Protein AF-0000000072586130 (afdb_homodimer)

Organism: Burkholderia pseudomallei (strain K96243) (NCBI:txid272560)

pLDDT: mean 84.3, std 13.79, range [24.33, 98.62]

Structure (mmCIF, N/CA/C/O backbone):
data_AF-0000000072586130-model_v1
#
loop_
_entity.id
_entity.type
_entity.pdbx_description
1 polymer 'site-specific DNA-methyltransferase (adenine-specific)'
#
loop_
_atom_site.group_PDB
_atom_site.id
_atom_site.type_symbol
_atom_site.label_atom_id
_atom_site.label_alt_id
_atom_site.label_comp_id
_atom_site.label_asym_id
_atom_site.label_entity_id
_atom_site.label_seq_id
_atom_site.pdbx_PDB_ins_code
_atom_site.Cartn_x
_atom_site.Cartn_y
_atom_site.Cartn_z
_atom_site.occupancy
_atom_site.B_iso_or_equiv
_atom_site.auth_seq_id
_atom_site.auth_comp_id
_atom_site.auth_asym_id
_atom_site.auth_atom_id
_atom_site.pdbx_PDB_model_num
ATOM 1 N N . MET A 1 1 ? 37.062 -31.5 -5.262 1 24.72 1 MET A N 1
ATOM 2 C CA . MET A 1 1 ? 35.719 -32.031 -5.484 1 24.72 1 MET A CA 1
ATOM 3 C C . MET A 1 1 ? 34.812 -30.969 -6.062 1 24.72 1 MET A C 1
ATOM 5 O O . MET A 1 1 ? 33.781 -31.281 -6.645 1 24.72 1 MET A O 1
ATOM 9 N N . SER A 1 2 ? 35.156 -29.594 -5.68 1 31.3 2 SER A N 1
ATOM 10 C CA . SER A 1 2 ? 34.312 -28.438 -5.98 1 31.3 2 SER A CA 1
ATOM 11 C C . SER A 1 2 ? 34.344 -28.094 -7.461 1 31.3 2 SER A C 1
ATOM 13 O O . SER A 1 2 ? 33.344 -27.719 -8.055 1 31.3 2 SER A O 1
ATOM 15 N N . LYS A 1 3 ? 35.562 -28.266 -8.141 1 40.94 3 LYS A N 1
ATOM 16 C CA . LYS A 1 3 ? 35.844 -28.047 -9.562 1 40.94 3 LYS A CA 1
ATOM 17 C C . LYS A 1 3 ? 35.062 -29.016 -10.43 1 40.94 3 LYS A C 1
ATOM 19 O O . LYS A 1 3 ? 34.625 -28.656 -11.523 1 40.94 3 LYS A O 1
ATOM 24 N N . SER A 1 4 ? 34.844 -30.047 -9.992 1 40.94 4 SER A N 1
ATOM 25 C CA . SER A 1 4 ? 34.219 -31.172 -10.68 1 40.94 4 SER A CA 1
ATOM 26 C C . SER A 1 4 ? 32.719 -31.016 -10.727 1 40.94 4 SER A C 1
ATOM 28 O O . SER A 1 4 ? 32.062 -31.469 -11.672 1 40.94 4 SER A O 1
ATOM 30 N N . ALA A 1 5 ? 32.094 -30.359 -9.766 1 45.81 5 ALA A N 1
ATOM 31 C CA . ALA A 1 5 ? 30.625 -30.234 -9.656 1 45.81 5 ALA A CA 1
ATOM 32 C C . ALA A 1 5 ? 30.078 -29.281 -10.703 1 45.81 5 ALA A C 1
ATOM 34 O O . ALA A 1 5 ? 29.016 -29.516 -11.266 1 45.81 5 ALA A O 1
ATOM 35 N N . ASN A 1 6 ? 30.906 -28.188 -11.086 1 54.03 6 ASN A N 1
ATOM 36 C CA . ASN A 1 6 ? 30.469 -27.141 -12.008 1 54.03 6 ASN A CA 1
ATOM 37 C C . ASN A 1 6 ? 30.453 -27.625 -13.453 1 54.03 6 ASN A C 1
ATOM 39 O O . ASN A 1 6 ? 29.531 -27.312 -14.211 1 54.03 6 ASN A O 1
ATOM 43 N N . GLU A 1 7 ? 31.422 -28.344 -13.727 1 64.69 7 GLU A N 1
ATOM 44 C CA . GLU A 1 7 ? 31.469 -28.938 -15.055 1 64.69 7 GLU A CA 1
ATOM 45 C C . GLU A 1 7 ? 30.359 -29.969 -15.242 1 64.69 7 GLU A C 1
ATOM 47 O O . GLU A 1 7 ? 29.781 -30.078 -16.328 1 64.69 7 GLU A O 1
ATOM 52 N N . THR A 1 8 ? 30.016 -30.469 -14.078 1 61.84 8 THR A N 1
ATOM 53 C CA . THR A 1 8 ? 28.938 -31.453 -14.102 1 61.84 8 THR A CA 1
ATOM 54 C C . THR A 1 8 ? 27.594 -30.781 -14.359 1 61.84 8 THR A C 1
ATOM 56 O O . THR A 1 8 ? 26.766 -31.328 -15.086 1 61.84 8 THR A O 1
ATOM 59 N N . GLU A 1 9 ? 27.5 -29.609 -13.859 1 64.12 9 GLU A N 1
ATOM 60 C CA . GLU A 1 9 ? 26.266 -28.875 -14.094 1 64.12 9 GLU A CA 1
ATOM 61 C C . GLU A 1 9 ? 26.109 -28.5 -15.57 1 64.12 9 GLU A C 1
ATOM 63 O O . GLU A 1 9 ? 25.016 -28.594 -16.141 1 64.12 9 GLU A O 1
ATOM 68 N N . THR A 1 10 ? 27.266 -28.078 -16.078 1 71.88 10 THR A N 1
ATOM 69 C CA . THR A 1 10 ? 27.25 -27.781 -17.5 1 71.88 10 THR A CA 1
ATOM 70 C C . THR A 1 10 ? 26.844 -29.016 -18.297 1 71.88 10 THR A C 1
ATOM 72 O O . THR A 1 10 ? 26.031 -28.922 -19.234 1 71.88 10 THR A O 1
ATOM 75 N N . VAL A 1 11 ? 27.344 -30.094 -17.859 1 71.38 11 VAL A N 1
ATOM 76 C CA . VAL A 1 11 ? 27.078 -31.344 -18.562 1 71.38 11 VAL A CA 1
ATOM 77 C C . VAL A 1 11 ? 25.594 -31.688 -18.453 1 71.38 11 VAL A C 1
ATOM 79 O O . VAL A 1 11 ? 24.906 -31.906 -19.453 1 71.38 11 VAL A O 1
ATOM 82 N N . ILE A 1 12 ? 25.109 -31.578 -17.266 1 62.66 12 ILE A N 1
ATOM 83 C CA . ILE A 1 12 ? 23.766 -32.062 -17 1 62.66 12 ILE A CA 1
ATOM 84 C C . ILE A 1 12 ? 22.734 -31.062 -17.516 1 62.66 12 ILE A C 1
ATOM 86 O O . ILE A 1 12 ? 21.766 -31.453 -18.188 1 62.66 12 ILE A O 1
ATOM 90 N N . LYS A 1 13 ? 23.031 -29.875 -17.312 1 64.44 13 LYS A N 1
ATOM 91 C CA . LYS A 1 13 ? 21.984 -28.891 -17.531 1 64.44 13 LYS A CA 1
ATOM 92 C C . LYS A 1 13 ? 22.047 -28.328 -18.953 1 64.44 13 LYS A C 1
ATOM 94 O O . LYS A 1 13 ? 21.031 -27.891 -19.484 1 64.44 13 LYS A O 1
ATOM 99 N N . ARG A 1 14 ? 23.203 -28.391 -19.516 1 73.31 14 ARG A N 1
ATOM 100 C CA . ARG A 1 14 ? 23.344 -27.672 -20.766 1 73.31 14 ARG A CA 1
ATOM 101 C C . ARG A 1 14 ? 23.688 -28.625 -21.906 1 73.31 14 ARG A C 1
ATOM 103 O O . ARG A 1 14 ? 23.125 -28.531 -23 1 73.31 14 ARG A O 1
ATOM 110 N N . ILE A 1 15 ? 24.484 -29.547 -21.656 1 76.19 15 ILE A N 1
ATOM 111 C CA . ILE A 1 15 ? 25.031 -30.359 -22.75 1 76.19 15 ILE A CA 1
ATOM 112 C C . ILE A 1 15 ? 24.109 -31.547 -23.016 1 76.19 15 ILE A C 1
ATOM 114 O O . ILE A 1 15 ? 23.75 -31.828 -24.156 1 76.19 15 ILE A O 1
ATOM 118 N N . LEU A 1 16 ? 23.656 -32.156 -21.969 1 75.94 16 LEU A N 1
ATOM 119 C CA . LEU A 1 16 ? 22.891 -33.375 -22.125 1 75.94 16 LEU A CA 1
ATOM 120 C C . LEU A 1 16 ? 21.578 -33.094 -22.844 1 75.94 16 LEU A C 1
ATOM 122 O O . LEU A 1 16 ? 21.219 -33.812 -23.781 1 75.94 16 LEU A O 1
ATOM 126 N N . PRO A 1 17 ? 20.891 -32.031 -22.453 1 69.69 17 PRO A N 1
ATOM 127 C CA . PRO A 1 17 ? 19.656 -31.766 -23.188 1 69.69 17 PRO A CA 1
ATOM 128 C C . PRO A 1 17 ? 19.891 -31.562 -24.688 1 69.69 17 PRO A C 1
ATOM 130 O O . PRO A 1 17 ? 19.094 -32 -25.516 1 69.69 17 PRO A O 1
ATOM 133 N N . TYR A 1 18 ? 20.953 -30.969 -24.984 1 77.12 18 TYR A N 1
ATOM 134 C CA . TYR A 1 18 ? 21.281 -30.75 -26.391 1 77.12 18 TYR A CA 1
ATOM 135 C C . TYR A 1 18 ? 21.594 -32.062 -27.094 1 77.12 18 TYR A C 1
ATOM 137 O O . TYR A 1 18 ? 21.109 -32.312 -28.203 1 77.12 18 TYR A O 1
ATOM 145 N N . LEU A 1 19 ? 22.328 -32.938 -26.422 1 80.06 19 LEU A N 1
ATOM 146 C CA . LEU A 1 19 ? 22.672 -34.219 -27.016 1 80.06 19 LEU A CA 1
ATOM 147 C C . LEU A 1 19 ? 21.438 -35.094 -27.203 1 80.06 19 LEU A C 1
ATOM 149 O O . LEU A 1 19 ? 21.312 -35.781 -28.203 1 80.06 19 LEU A O 1
ATOM 153 N N . GLN A 1 20 ? 20.578 -34.969 -26.312 1 73.31 20 GLN A N 1
ATOM 154 C CA . GLN A 1 20 ? 19.344 -35.719 -26.438 1 73.31 20 GLN A CA 1
ATOM 155 C C . GLN A 1 20 ? 18.531 -35.25 -27.641 1 73.31 20 GLN A C 1
ATOM 157 O O . GLN A 1 20 ? 17.984 -36.062 -28.391 1 73.31 20 GLN A O 1
ATOM 162 N N . ARG A 1 21 ? 18.594 -34.031 -27.797 1 73.56 21 ARG A N 1
ATOM 163 C CA . ARG A 1 21 ? 17.891 -33.5 -28.938 1 73.56 21 ARG A CA 1
ATOM 164 C C . ARG A 1 21 ? 18.531 -33.938 -30.25 1 73.56 21 ARG A C 1
ATOM 166 O O . ARG A 1 21 ? 17.844 -34.062 -31.266 1 73.56 21 ARG A O 1
ATOM 173 N N . ARG A 1 22 ? 19.797 -34.188 -30.125 1 77.31 22 ARG A N 1
ATOM 174 C CA . ARG A 1 22 ? 20.531 -34.656 -31.312 1 77.31 22 ARG A CA 1
ATOM 175 C C . ARG A 1 22 ? 20.422 -36.156 -31.484 1 77.31 22 ARG A C 1
ATOM 177 O O . ARG A 1 22 ? 21.141 -36.75 -32.312 1 77.31 22 ARG A O 1
ATOM 184 N N . GLY A 1 23 ? 19.625 -36.75 -30.609 1 74.94 23 GLY A N 1
ATOM 185 C CA . GLY A 1 23 ? 19.281 -38.156 -30.812 1 74.94 23 GLY A CA 1
ATOM 186 C C . GLY A 1 23 ? 20.109 -39.094 -29.953 1 74.94 23 GLY A C 1
ATOM 187 O O . GLY A 1 23 ? 19.969 -40.312 -30.062 1 74.94 23 GLY A O 1
ATOM 188 N N . TYR A 1 24 ? 20.969 -38.562 -29.109 1 81.62 24 TYR A N 1
ATOM 189 C CA . TYR A 1 24 ? 21.812 -39.438 -28.281 1 81.62 24 TYR A CA 1
ATOM 190 C C . TYR A 1 24 ? 21.062 -39.906 -27.047 1 81.62 24 TYR A C 1
ATOM 192 O O . TYR A 1 24 ? 20.312 -39.125 -26.438 1 81.62 24 TYR A O 1
ATOM 200 N N . GLU A 1 25 ? 21.141 -41.125 -26.812 1 79 25 GLU A N 1
ATOM 201 C CA . GLU A 1 25 ? 20.609 -41.656 -25.562 1 79 25 GLU A CA 1
ATOM 202 C C . GLU A 1 25 ? 21.656 -41.625 -24.453 1 79 25 GLU A C 1
ATOM 204 O O . GLU A 1 25 ? 22.75 -42.156 -24.609 1 79 25 GLU A O 1
ATOM 209 N N . ILE A 1 26 ? 21.344 -41.094 -23.359 1 78.75 26 ILE A N 1
ATOM 210 C CA . ILE A 1 26 ? 22.266 -40.844 -22.25 1 78.75 26 ILE A CA 1
ATOM 211 C C . ILE A 1 26 ? 22.797 -42.188 -21.734 1 78.75 26 ILE A C 1
ATOM 213 O O . ILE A 1 26 ? 24 -42.344 -21.516 1 78.75 26 ILE A O 1
ATOM 217 N N . GLU A 1 27 ? 21.891 -43.188 -21.656 1 74.62 27 GLU A N 1
ATOM 218 C CA . GLU A 1 27 ? 22.25 -44.438 -21.031 1 74.62 27 GLU A CA 1
ATOM 219 C C . GLU A 1 27 ? 23.109 -45.312 -21.938 1 74.62 27 GLU A C 1
ATOM 221 O O . GLU A 1 27 ? 24.031 -45.969 -21.484 1 74.62 27 GLU A O 1
ATOM 226 N N . THR A 1 28 ? 22.891 -45.188 -23.234 1 79 28 THR A N 1
ATOM 227 C CA . THR A 1 28 ? 23.531 -46.156 -24.141 1 79 28 THR A CA 1
ATOM 228 C C . THR A 1 28 ? 24.656 -45.5 -24.922 1 79 28 THR A C 1
ATOM 230 O O . THR A 1 28 ? 25.641 -46.188 -25.281 1 79 28 THR A O 1
ATOM 233 N N . ASP A 1 29 ? 24.578 -44.219 -25.078 1 85.25 29 ASP A N 1
ATOM 234 C CA . ASP A 1 29 ? 25.516 -43.625 -26.031 1 85.25 29 ASP A CA 1
ATOM 235 C C . ASP A 1 29 ? 26.594 -42.844 -25.297 1 85.25 29 ASP A C 1
ATOM 237 O O . ASP A 1 29 ? 27.656 -42.562 -25.875 1 85.25 29 ASP A O 1
ATOM 241 N N . LEU A 1 30 ? 26.375 -42.438 -24.062 1 85.75 30 LEU A N 1
ATOM 242 C CA . LEU A 1 30 ? 27.266 -41.469 -23.391 1 85.75 30 LEU A CA 1
ATOM 243 C C . LEU A 1 30 ? 27.906 -42.125 -22.172 1 85.75 30 LEU A C 1
ATOM 245 O O . LEU A 1 30 ? 27.25 -42.844 -21.406 1 85.75 30 LEU A O 1
ATOM 249 N N . HIS A 1 31 ? 29.188 -41.969 -22.062 1 80.75 31 HIS A N 1
ATOM 250 C CA . HIS A 1 31 ? 29.953 -42.406 -20.906 1 80.75 31 HIS A CA 1
ATOM 251 C C . HIS A 1 31 ? 30.578 -41.219 -20.172 1 80.75 31 HIS A C 1
ATOM 253 O O . HIS A 1 31 ? 31.281 -40.406 -20.797 1 80.75 31 HIS A O 1
ATOM 259 N N . PHE A 1 32 ? 30.297 -41.125 -18.922 1 82.38 32 PHE A N 1
ATOM 260 C CA . PHE A 1 32 ? 30.688 -39.938 -18.156 1 82.38 32 PHE A CA 1
ATOM 261 C C . PHE A 1 32 ? 31.938 -40.188 -17.344 1 82.38 32 PHE A C 1
ATOM 263 O O . PHE A 1 32 ? 32.156 -41.312 -16.859 1 82.38 32 PHE A O 1
ATOM 270 N N . GLU A 1 33 ? 32.75 -39.125 -17.266 1 78.75 33 GLU A N 1
ATOM 271 C CA . GLU A 1 33 ? 33.938 -39.125 -16.422 1 78.75 33 GLU A CA 1
ATOM 272 C C . GLU A 1 33 ? 34.781 -40.375 -16.625 1 78.75 33 GLU A C 1
ATOM 274 O O . GLU A 1 33 ? 35.125 -41.062 -15.656 1 78.75 33 GLU A O 1
ATOM 279 N N . THR A 1 34 ? 35.031 -40.656 -17.844 1 75.12 34 THR A N 1
ATOM 280 C CA . THR A 1 34 ? 35.812 -41.844 -18.188 1 75.12 34 THR A CA 1
ATOM 281 C C . THR A 1 34 ? 37.312 -41.562 -18.078 1 75.12 34 THR A C 1
ATOM 283 O O . THR A 1 34 ? 37.781 -40.5 -18.562 1 75.12 34 THR A O 1
ATOM 286 N N . ALA A 1 35 ? 38 -42.375 -17.328 1 72.31 35 ALA A N 1
ATOM 287 C CA . ALA A 1 35 ? 39.406 -42.219 -17.062 1 72.31 35 ALA A CA 1
ATOM 288 C C . ALA A 1 35 ? 40.219 -42.219 -18.359 1 72.31 35 ALA A C 1
ATOM 290 O O . ALA A 1 35 ? 39.938 -43.031 -19.25 1 72.31 35 ALA A O 1
ATOM 291 N N . ALA A 1 36 ? 41.031 -41.219 -18.609 1 73.94 36 ALA A N 1
ATOM 292 C CA . ALA A 1 36 ? 41.906 -41.156 -19.75 1 73.94 36 ALA A CA 1
ATOM 293 C C . ALA A 1 36 ? 43.375 -41.062 -19.312 1 73.94 36 ALA A C 1
ATOM 295 O O . ALA A 1 36 ? 43.75 -40.125 -18.578 1 73.94 36 ALA A O 1
ATOM 296 N N . SER A 1 37 ? 44.188 -42.062 -19.422 1 67.81 37 SER A N 1
ATOM 297 C CA . SER A 1 37 ? 45.625 -42.031 -19.141 1 67.81 37 SER A CA 1
ATOM 298 C C . SER A 1 37 ? 46.406 -41.344 -20.25 1 67.81 37 SER A C 1
ATOM 300 O O . SER A 1 37 ? 46.344 -41.781 -21.406 1 67.81 37 SER A O 1
ATOM 302 N N . THR A 1 38 ? 46.844 -40.062 -20.062 1 63.06 38 THR A N 1
ATOM 303 C CA . THR A 1 38 ? 47.594 -39.312 -21.078 1 63.06 38 THR A CA 1
ATOM 304 C C . THR A 1 38 ? 49.094 -39.438 -20.828 1 63.06 38 THR A C 1
ATOM 306 O O . THR A 1 38 ? 49.531 -39.469 -19.688 1 63.06 38 THR A O 1
ATOM 309 N N . PRO A 1 39 ? 49.969 -39.688 -21.812 1 56.59 39 PRO A N 1
ATOM 310 C CA . PRO A 1 39 ? 51.406 -39.75 -21.625 1 56.59 39 PRO A CA 1
ATOM 311 C C . PRO A 1 39 ? 51.969 -38.469 -21 1 56.59 39 PRO A C 1
ATOM 313 O O . PRO A 1 39 ? 53.031 -38.5 -20.359 1 56.59 39 PRO A O 1
ATOM 316 N N . GLU A 1 40 ? 51.438 -37.312 -21.156 1 53.66 40 GLU A N 1
ATOM 317 C CA . GLU A 1 40 ? 52.062 -36.062 -20.734 1 53.66 40 GLU A CA 1
ATOM 318 C C . GLU A 1 40 ? 51.844 -35.812 -19.25 1 53.66 40 GLU A C 1
ATOM 320 O O . GLU A 1 40 ? 52.531 -35 -18.625 1 53.66 40 GLU A O 1
ATOM 325 N N . ARG A 1 41 ? 50.719 -36.375 -18.844 1 53.22 41 ARG A N 1
ATOM 326 C CA . ARG A 1 41 ? 50.438 -36.125 -17.438 1 53.22 41 ARG A CA 1
ATOM 327 C C . ARG A 1 41 ? 50.469 -37.438 -16.625 1 53.22 41 ARG A C 1
ATOM 329 O O . ARG A 1 41 ? 49.938 -38.438 -17.062 1 53.22 41 ARG A O 1
ATOM 336 N N . TYR A 1 42 ? 51.406 -37.625 -15.625 1 50.94 42 TYR A N 1
ATOM 337 C CA . TYR A 1 42 ? 51.531 -38.75 -14.711 1 50.94 42 TYR A CA 1
ATOM 338 C C . TYR A 1 42 ? 50.188 -39.062 -14.039 1 50.94 42 TYR A C 1
ATOM 340 O O . TYR A 1 42 ? 50.031 -40.094 -13.398 1 50.94 42 TYR A O 1
ATOM 348 N N . GLU A 1 43 ? 49.25 -38.156 -13.992 1 52.19 43 GLU A N 1
ATOM 349 C CA . GLU A 1 43 ? 47.969 -38.406 -13.305 1 52.19 43 GLU A CA 1
ATOM 350 C C . GLU A 1 43 ? 46.844 -38.594 -14.297 1 52.19 43 GLU A C 1
ATOM 352 O O . GLU A 1 43 ? 46.75 -37.875 -15.297 1 52.19 43 GLU A O 1
ATOM 357 N N . ALA A 1 44 ? 46.094 -39.594 -14.25 1 57.53 44 ALA A N 1
ATOM 358 C CA . ALA A 1 44 ? 44.938 -39.969 -15.078 1 57.53 44 ALA A CA 1
ATOM 359 C C . ALA A 1 44 ? 43.906 -38.844 -15.125 1 57.53 44 ALA A C 1
ATOM 361 O O . ALA A 1 44 ? 43.5 -38.312 -14.086 1 57.53 44 ALA A O 1
ATOM 362 N N . GLY A 1 45 ? 43.75 -38.219 -16.297 1 69 45 GLY A N 1
ATOM 363 C CA . GLY A 1 45 ? 42.656 -37.281 -16.406 1 69 45 GLY A CA 1
ATOM 364 C C . GLY A 1 45 ? 41.312 -37.938 -16.719 1 69 45 GLY A C 1
ATOM 365 O O . GLY A 1 45 ? 41.25 -39.156 -16.953 1 69 45 GLY A O 1
ATOM 366 N N . PHE A 1 46 ? 40.156 -37.281 -16.406 1 77.31 46 PHE A N 1
ATOM 367 C CA . PHE A 1 46 ? 38.844 -37.781 -16.672 1 77.31 46 PHE A CA 1
ATOM 368 C C . PHE A 1 46 ? 38.125 -37 -17.75 1 77.31 46 PHE A C 1
ATOM 370 O O . PHE A 1 46 ? 38.062 -35.75 -17.688 1 77.31 46 PHE A O 1
ATOM 377 N N . VAL A 1 47 ? 37.812 -37.781 -18.859 1 82.5 47 VAL A N 1
ATOM 378 C CA . VAL A 1 47 ? 37 -37.156 -19.922 1 82.5 47 VAL A CA 1
ATOM 379 C C . VAL A 1 47 ? 35.594 -36.906 -19.406 1 82.5 47 VAL A C 1
ATOM 381 O O . VAL A 1 47 ? 34.938 -37.812 -18.844 1 82.5 47 VAL A O 1
ATOM 384 N N . ASP A 1 48 ? 35.062 -35.719 -19.641 1 86.12 48 ASP A N 1
ATOM 385 C CA . ASP A 1 48 ? 33.75 -35.375 -19.109 1 86.12 48 ASP A CA 1
ATOM 386 C C . ASP A 1 48 ? 32.656 -36.219 -19.75 1 86.12 48 ASP A C 1
ATOM 388 O O . ASP A 1 48 ? 31.797 -36.781 -19.047 1 86.12 48 ASP A O 1
ATOM 392 N N . ILE A 1 49 ? 32.594 -36.25 -21.094 1 88.62 49 ILE A N 1
ATOM 393 C CA . ILE A 1 49 ? 31.641 -37.094 -21.812 1 88.62 49 ILE A CA 1
ATOM 394 C C . ILE A 1 49 ? 32.375 -37.812 -22.953 1 88.62 49 ILE A C 1
ATOM 396 O O . ILE A 1 49 ? 32.969 -37.188 -23.828 1 88.62 49 ILE A O 1
ATOM 400 N N . LEU A 1 50 ? 32.406 -39.125 -22.891 1 87.69 50 LEU A N 1
ATOM 401 C CA . LEU A 1 50 ? 32.844 -39.938 -24.016 1 87.69 50 LEU A CA 1
ATOM 402 C C . LEU A 1 50 ? 31.641 -40.469 -24.781 1 87.69 50 LEU A C 1
ATOM 404 O O . LEU A 1 50 ? 30.781 -41.156 -24.219 1 87.69 50 LEU A O 1
ATOM 408 N N . VAL A 1 51 ? 31.5 -40.031 -26.016 1 90.56 51 VAL A N 1
ATOM 409 C CA . VAL A 1 51 ? 30.375 -40.438 -26.844 1 90.56 51 VAL A CA 1
ATOM 410 C C . VAL A 1 51 ? 30.734 -41.719 -27.594 1 90.56 51 VAL A C 1
ATOM 412 O O . VAL A 1 51 ? 31.547 -41.688 -28.516 1 90.56 51 VAL A O 1
ATOM 415 N N . TRP A 1 52 ? 30.094 -42.844 -27.172 1 86.06 52 TRP A N 1
ATOM 416 C CA . TRP A 1 52 ? 30.359 -44.156 -27.688 1 86.06 52 TRP A CA 1
ATOM 417 C C . TRP A 1 52 ? 29.062 -44.906 -27.953 1 86.06 52 TRP A C 1
ATOM 419 O O . TRP A 1 52 ? 28.656 -45.781 -27.156 1 86.06 52 TRP A O 1
ATOM 429 N N . PRO A 1 53 ? 28.375 -44.531 -29.094 1 80.31 53 PRO A N 1
ATOM 430 C CA . PRO A 1 53 ? 27.062 -45.156 -29.375 1 80.31 53 PRO A CA 1
ATOM 431 C C . PRO A 1 53 ? 27.172 -46.656 -29.641 1 80.31 53 PRO A C 1
ATOM 433 O O . PRO A 1 53 ? 28.078 -47.094 -30.344 1 80.31 53 PRO A O 1
ATOM 436 N N . ASN A 1 54 ? 26.422 -47.5 -28.891 1 67.94 54 ASN A N 1
ATOM 437 C CA . ASN A 1 54 ? 26.375 -48.938 -29.109 1 67.94 54 ASN A CA 1
ATOM 438 C C . ASN A 1 54 ? 25.188 -49.344 -29.984 1 67.94 54 ASN A C 1
ATOM 440 O O . ASN A 1 54 ? 24.234 -49.938 -29.516 1 67.94 54 ASN A O 1
ATOM 444 N N . ASP A 1 55 ? 25.031 -48.812 -31.172 1 60.84 55 ASP A N 1
ATOM 445 C CA . ASP A 1 55 ? 23.938 -49.156 -32.062 1 60.84 55 ASP A CA 1
ATOM 446 C C . ASP A 1 55 ? 24.438 -49.469 -33.469 1 60.84 55 ASP A C 1
ATOM 448 O O . ASP A 1 55 ? 25.656 -49.5 -33.719 1 60.84 55 ASP A O 1
ATOM 452 N N . LYS A 1 56 ? 23.469 -49.875 -34.281 1 54.78 56 LYS A N 1
ATOM 453 C CA . LYS A 1 56 ? 23.797 -50.375 -35.625 1 54.78 56 LYS A CA 1
ATOM 454 C C . LYS A 1 56 ? 24.406 -49.25 -36.469 1 54.78 56 LYS A C 1
ATOM 456 O O . LYS A 1 56 ? 24.969 -49.531 -37.531 1 54.78 56 LYS A O 1
ATOM 461 N N . THR A 1 57 ? 24.188 -48.062 -36.031 1 52.12 57 THR A N 1
ATOM 462 C CA . THR A 1 57 ? 24.625 -46.938 -36.812 1 52.12 57 THR A CA 1
ATOM 463 C C . THR A 1 57 ? 26.109 -46.656 -36.625 1 52.12 57 THR A C 1
ATOM 465 O O . THR A 1 57 ? 26.719 -45.938 -37.406 1 52.12 57 THR A O 1
ATOM 468 N N . TYR A 1 58 ? 26.656 -47.156 -35.594 1 53.91 58 TYR A N 1
ATOM 469 C CA . TYR A 1 58 ? 28.062 -46.906 -35.281 1 53.91 58 TYR A CA 1
ATOM 470 C C . TYR A 1 58 ? 28.812 -48.25 -35.156 1 53.91 58 TYR A C 1
ATOM 472 O O . TYR A 1 58 ? 28.25 -49.25 -34.688 1 53.91 58 TYR A O 1
ATOM 480 N N . PRO A 1 59 ? 29.984 -48.375 -35.938 1 54.69 59 PRO A N 1
ATOM 481 C CA . PRO A 1 59 ? 30.766 -49.625 -35.844 1 54.69 59 PRO A CA 1
ATOM 482 C C . PRO A 1 59 ? 31.109 -49.969 -34.375 1 54.69 59 PRO A C 1
ATOM 484 O O . PRO A 1 59 ? 31.469 -49.062 -33.594 1 54.69 59 PRO A O 1
ATOM 487 N N . LYS A 1 60 ? 31.016 -51.094 -33.938 1 59.34 60 LYS A N 1
ATOM 488 C CA . LYS A 1 60 ? 31.297 -51.719 -32.656 1 59.34 60 LYS A CA 1
ATOM 489 C C . LYS A 1 60 ? 32.781 -51.656 -32.312 1 59.34 60 LYS A C 1
ATOM 491 O O . LYS A 1 60 ? 33.625 -51.75 -33.188 1 59.34 60 LYS A O 1
ATOM 496 N N . GLY A 1 61 ? 33.375 -50.938 -31.047 1 65.5 61 GLY A N 1
ATOM 497 C CA . GLY A 1 61 ? 34.688 -51.156 -30.453 1 65.5 61 GLY A CA 1
ATOM 498 C C . GLY A 1 61 ? 35.375 -49.875 -30.078 1 65.5 61 GLY A C 1
ATOM 499 O O . GLY A 1 61 ? 36.281 -49.875 -29.25 1 65.5 61 GLY A O 1
ATOM 500 N N . LYS A 1 62 ? 35.125 -48.656 -30.938 1 76.38 62 LYS A N 1
ATOM 501 C CA . LYS A 1 62 ? 35.844 -47.438 -30.578 1 76.38 62 LYS A CA 1
ATOM 502 C C . LYS A 1 62 ? 34.875 -46.312 -30.297 1 76.38 62 LYS A C 1
ATOM 504 O O . LYS A 1 62 ? 33.812 -46.25 -30.875 1 76.38 62 LYS A O 1
ATOM 509 N N . PRO A 1 63 ? 35.25 -45.312 -29.453 1 88 63 PRO A N 1
ATOM 510 C CA . PRO A 1 63 ? 34.406 -44.156 -29.219 1 88 63 PRO A CA 1
ATOM 511 C C . PRO A 1 63 ? 34.375 -43.188 -30.406 1 88 63 PRO A C 1
ATOM 513 O O . PRO A 1 63 ? 35.312 -43.125 -31.188 1 88 63 PRO A O 1
ATOM 516 N N . ALA A 1 64 ? 33.25 -42.5 -30.609 1 89.62 64 ALA A N 1
ATOM 517 C CA . ALA A 1 64 ? 33.062 -41.594 -31.734 1 89.62 64 ALA A CA 1
ATOM 518 C C . ALA A 1 64 ? 33.812 -40.281 -31.5 1 89.62 64 ALA A C 1
ATOM 520 O O . ALA A 1 64 ? 34.562 -39.812 -32.344 1 89.62 64 ALA A O 1
ATOM 521 N N . PHE A 1 65 ? 33.562 -39.656 -30.484 1 91.62 65 PHE A N 1
ATOM 522 C CA . PHE A 1 65 ? 34.219 -38.406 -30.094 1 91.62 65 PHE A CA 1
ATOM 523 C C . PHE A 1 65 ? 34.094 -38.188 -28.594 1 91.62 65 PHE A C 1
ATOM 525 O O . PHE A 1 65 ? 33.5 -39 -27.875 1 91.62 65 PHE A O 1
ATOM 532 N N . LEU A 1 66 ? 34.812 -37.188 -28.062 1 92.12 66 LEU A N 1
ATOM 533 C CA . LEU A 1 66 ? 34.719 -36.875 -26.641 1 92.12 66 LEU A CA 1
ATOM 534 C C . LEU A 1 66 ? 34.375 -35.406 -26.453 1 92.12 66 LEU A C 1
ATOM 536 O O . LEU A 1 66 ? 34.625 -34.594 -27.344 1 92.12 66 LEU A O 1
ATOM 540 N N . ILE A 1 67 ? 33.688 -35.062 -25.391 1 91.44 67 ILE A N 1
ATOM 541 C CA . ILE A 1 67 ? 33.312 -33.719 -25.047 1 91.44 67 ILE A CA 1
ATOM 542 C C . ILE A 1 67 ? 33.969 -33.281 -23.734 1 91.44 67 ILE A C 1
ATOM 544 O O . ILE A 1 67 ? 33.812 -33.969 -22.719 1 91.44 67 ILE A O 1
ATOM 548 N N . GLU A 1 68 ? 34.719 -32.25 -23.828 1 88.12 68 GLU A N 1
ATOM 549 C CA . GLU A 1 68 ? 35.281 -31.609 -22.641 1 88.12 68 GLU A CA 1
ATOM 550 C C . GLU A 1 68 ? 34.438 -30.422 -22.203 1 88.12 68 GLU A C 1
ATOM 552 O O . GLU A 1 68 ? 34.312 -29.438 -22.938 1 88.12 68 GLU A O 1
ATOM 557 N N . ALA A 1 69 ? 33.812 -30.625 -21.078 1 85.44 69 ALA A N 1
ATOM 558 C CA . ALA A 1 69 ? 32.875 -29.609 -20.578 1 85.44 69 ALA A CA 1
ATOM 559 C C . ALA A 1 69 ? 33.594 -28.672 -19.609 1 85.44 69 ALA A C 1
ATOM 561 O O . ALA A 1 69 ? 34.406 -29.109 -18.797 1 85.44 69 ALA A O 1
ATOM 562 N N . LYS A 1 70 ? 33.406 -27.422 -19.859 1 78.25 70 LYS A N 1
ATOM 563 C CA . LYS A 1 70 ? 33.906 -26.422 -18.922 1 78.25 70 LYS A CA 1
ATOM 564 C C . LYS A 1 70 ? 32.75 -25.719 -18.219 1 78.25 70 LYS A C 1
ATOM 566 O O . LYS A 1 70 ? 31.578 -25.859 -18.609 1 78.25 70 LYS A O 1
ATOM 571 N N . ARG A 1 71 ? 33.156 -25.172 -17.203 1 67.19 71 ARG A N 1
ATOM 572 C CA . ARG A 1 71 ? 32.156 -24.469 -16.406 1 67.19 71 ARG A CA 1
ATOM 573 C C . ARG A 1 71 ? 31.422 -23.422 -17.234 1 67.19 71 ARG A C 1
ATOM 575 O O . ARG A 1 71 ? 32 -22.859 -18.172 1 67.19 71 ARG A O 1
ATOM 582 N N . ILE A 1 72 ? 30.141 -23.219 -16.844 1 61.62 72 ILE A N 1
ATOM 583 C CA . ILE A 1 72 ? 29.297 -22.266 -17.562 1 61.62 72 ILE A CA 1
ATOM 584 C C . ILE A 1 72 ? 29.906 -20.875 -17.5 1 61.62 72 ILE A C 1
ATOM 586 O O . ILE A 1 72 ? 30.359 -20.438 -16.438 1 61.62 72 ILE A O 1
ATOM 590 N N . ALA A 1 73 ? 30.031 -20.062 -18.609 1 55.16 73 ALA A N 1
ATOM 591 C CA . ALA A 1 73 ? 30.438 -18.672 -18.75 1 55.16 73 ALA A CA 1
ATOM 592 C C . ALA A 1 73 ? 31.969 -18.562 -18.75 1 55.16 73 ALA A C 1
ATOM 594 O O . ALA A 1 73 ? 32.5 -17.453 -18.828 1 55.16 73 ALA A O 1
ATOM 595 N N . LYS A 1 74 ? 32.688 -19.719 -18.625 1 62.56 74 LYS A N 1
ATOM 596 C CA . LYS A 1 74 ? 34.156 -19.672 -18.844 1 62.56 74 LYS A CA 1
ATOM 597 C C . LYS A 1 74 ? 34.469 -19.562 -20.328 1 62.56 74 LYS A C 1
ATOM 599 O O . LYS A 1 74 ? 33.969 -20.344 -21.141 1 62.56 74 LYS A O 1
ATOM 604 N N . LYS A 1 75 ? 35.219 -18.469 -20.625 1 69.56 75 LYS A N 1
ATOM 605 C CA . LYS A 1 75 ? 35.656 -18.359 -22.016 1 69.56 75 LYS A CA 1
ATOM 606 C C . LYS A 1 75 ? 36.5 -19.562 -22.406 1 69.56 75 LYS A C 1
ATOM 608 O O . LYS A 1 75 ? 37.406 -19.953 -21.656 1 69.56 75 LYS A O 1
ATOM 613 N N . LEU A 1 76 ? 36.125 -20.234 -23.438 1 79.69 76 LEU A N 1
ATOM 614 C CA . LEU A 1 76 ? 36.906 -21.375 -23.922 1 79.69 76 LEU A CA 1
ATOM 615 C C . LEU A 1 76 ? 38.312 -20.938 -24.328 1 79.69 76 LEU A C 1
ATOM 617 O O . LEU A 1 76 ? 38.469 -19.953 -25.062 1 79.69 76 LEU A O 1
ATOM 621 N N . SER A 1 77 ? 39.281 -21.391 -23.641 1 77.75 77 SER A N 1
ATOM 622 C CA . SER A 1 77 ? 40.656 -21 -23.859 1 77.75 77 SER A CA 1
ATOM 623 C C . SER A 1 77 ? 41.406 -22.062 -24.672 1 77.75 77 SER A C 1
ATOM 625 O O . SER A 1 77 ? 40.875 -23.125 -24.938 1 77.75 77 SER A O 1
ATOM 627 N N . GLU A 1 78 ? 42.688 -21.672 -25.109 1 81.81 78 GLU A N 1
ATOM 628 C CA . GLU A 1 78 ? 43.562 -22.609 -25.812 1 81.81 78 GLU A CA 1
ATOM 629 C C . GLU A 1 78 ? 43.938 -23.781 -24.906 1 81.81 78 GLU A C 1
ATOM 631 O O . GLU A 1 78 ? 44.188 -24.891 -25.391 1 81.81 78 GLU A O 1
ATOM 636 N N . GLN A 1 79 ? 43.906 -23.5 -23.641 1 79.44 79 GLN A N 1
ATOM 637 C CA . GLN A 1 79 ? 44.219 -24.578 -22.703 1 79.44 79 GLN A CA 1
ATOM 638 C C . GLN A 1 79 ? 43.156 -25.641 -22.688 1 79.44 79 GLN A C 1
ATOM 640 O O . GLN A 1 79 ? 43.438 -26.828 -22.562 1 79.44 79 GLN A O 1
ATOM 645 N N . ASP A 1 80 ? 41.969 -25.25 -22.828 1 86.25 80 ASP A N 1
ATOM 646 C CA . ASP A 1 80 ? 40.844 -26.203 -22.875 1 86.25 80 ASP A CA 1
ATOM 647 C C . ASP A 1 80 ? 40.938 -27.094 -24.109 1 86.25 80 ASP A C 1
ATOM 649 O O . ASP A 1 80 ? 40.688 -28.297 -24.031 1 86.25 80 ASP A O 1
ATOM 653 N N . LYS A 1 81 ? 41.281 -26.453 -25.141 1 88.62 81 LYS A N 1
ATOM 654 C CA . LYS A 1 81 ? 41.5 -27.188 -26.375 1 88.62 81 LYS A CA 1
ATOM 655 C C . LYS A 1 81 ? 42.625 -28.234 -26.219 1 88.62 81 LYS A C 1
ATOM 657 O O . LYS A 1 81 ? 42.438 -29.406 -26.578 1 88.62 81 LYS A O 1
ATOM 662 N N . LYS A 1 82 ? 43.688 -27.781 -25.609 1 85.69 82 LYS A N 1
ATOM 663 C CA . LYS A 1 82 ? 44.844 -28.672 -25.438 1 85.69 82 LYS A CA 1
ATOM 664 C C . LYS A 1 82 ? 44.469 -29.859 -24.562 1 85.69 82 LYS A C 1
ATOM 666 O O . LYS A 1 82 ? 44.906 -30.984 -24.812 1 85.69 82 LYS A O 1
ATOM 671 N N . GLN A 1 83 ? 43.688 -29.578 -23.609 1 84.56 83 GLN A N 1
ATOM 672 C CA . GLN A 1 83 ? 43.25 -30.641 -22.719 1 84.56 83 GLN A CA 1
ATOM 673 C C . GLN A 1 83 ? 42.406 -31.672 -23.453 1 84.56 83 GLN A C 1
ATOM 675 O O . GLN A 1 83 ? 42.625 -32.875 -23.328 1 84.56 83 GLN A O 1
ATOM 680 N N . ALA A 1 84 ? 41.438 -31.219 -24.188 1 89.25 84 ALA A N 1
ATOM 681 C CA . ALA A 1 84 ? 40.562 -32.125 -24.953 1 89.25 84 ALA A CA 1
ATOM 682 C C . ALA A 1 84 ? 41.375 -32.938 -25.938 1 89.25 84 ALA A C 1
ATOM 684 O O . ALA A 1 84 ? 41.156 -34.156 -26.078 1 89.25 84 ALA A O 1
ATOM 685 N N . LEU A 1 85 ? 42.375 -32.344 -26.531 1 90.06 85 LEU A N 1
ATOM 686 C CA . LEU A 1 85 ? 43.188 -33 -27.516 1 90.06 85 LEU A CA 1
ATOM 687 C C . LEU A 1 85 ? 44.094 -34.062 -26.875 1 90.06 85 LEU A C 1
ATOM 689 O O . LEU A 1 85 ? 44.344 -35.125 -27.453 1 90.06 85 LEU A O 1
ATOM 693 N N . SER A 1 86 ? 44.531 -33.719 -25.672 1 85.69 86 SER A N 1
ATOM 694 C CA . SER A 1 86 ? 45.344 -34.656 -24.953 1 85.69 86 SER A CA 1
ATOM 695 C C . SER A 1 86 ? 44.562 -35.938 -24.641 1 85.69 86 SER A C 1
ATOM 697 O O . SER A 1 86 ? 45.125 -37.031 -24.688 1 85.69 86 SER A O 1
ATOM 699 N N . TYR A 1 87 ? 43.281 -35.781 -24.375 1 86.69 87 TYR A N 1
ATOM 700 C CA . TYR A 1 87 ? 42.438 -36.938 -24.062 1 86.69 87 TYR A CA 1
ATOM 701 C C . TYR A 1 87 ? 42.125 -37.75 -25.312 1 86.69 87 TYR A C 1
ATOM 703 O O . TYR A 1 87 ? 41.906 -38.969 -25.219 1 86.69 87 TYR A O 1
ATOM 711 N N . ALA A 1 88 ? 42.062 -37.094 -26.406 1 87.25 88 ALA A N 1
ATOM 712 C CA . ALA A 1 88 ? 41.781 -37.781 -27.672 1 87.25 88 ALA A CA 1
ATOM 713 C C . ALA A 1 88 ? 42.844 -38.812 -27.984 1 87.25 88 ALA A C 1
ATOM 715 O O . ALA A 1 88 ? 42.562 -39.812 -28.641 1 87.25 88 ALA A O 1
ATOM 716 N N . ARG A 1 89 ? 44.094 -38.562 -27.453 1 76.88 89 ARG A N 1
ATOM 717 C CA . ARG A 1 89 ? 45.25 -39.406 -27.75 1 76.88 89 ARG A CA 1
ATOM 718 C C . ARG A 1 89 ? 45.469 -40.438 -26.656 1 76.88 89 ARG A C 1
ATOM 720 O O . ARG A 1 89 ? 46.438 -41.219 -26.703 1 76.88 89 ARG A O 1
ATOM 727 N N . ALA A 1 90 ? 44.688 -40.344 -25.672 1 75 90 ALA A N 1
ATOM 728 C CA . ALA A 1 90 ? 44.875 -41.281 -24.562 1 75 90 ALA A CA 1
ATOM 729 C C . ALA A 1 90 ? 44.625 -42.719 -25.031 1 75 90 ALA A C 1
ATOM 731 O O . ALA A 1 90 ? 43.906 -42.969 -25.984 1 75 90 ALA A O 1
ATOM 732 N N . ASP A 1 91 ? 45.25 -43.656 -24.312 1 66.88 91 ASP A N 1
ATOM 733 C CA . ASP A 1 91 ? 45.219 -45.062 -24.672 1 66.88 91 ASP A CA 1
ATOM 734 C C . ASP A 1 91 ? 43.781 -45.594 -24.609 1 66.88 91 ASP A C 1
ATOM 736 O O . ASP A 1 91 ? 43.094 -45.469 -23.609 1 66.88 91 ASP A O 1
ATOM 740 N N . GLY A 1 92 ? 43.156 -46.031 -25.688 1 67.62 92 GLY A N 1
ATOM 741 C CA . GLY A 1 92 ? 41.875 -46.688 -25.75 1 67.62 92 GLY A CA 1
ATOM 742 C C . GLY A 1 92 ? 40.781 -45.812 -26.344 1 67.62 92 GLY A C 1
ATOM 743 O O . GLY A 1 92 ? 39.688 -46.281 -26.672 1 67.62 92 GLY A O 1
ATOM 744 N N . TYR A 1 93 ? 40.969 -44.5 -26.609 1 77.69 93 TYR A N 1
ATOM 745 C CA . TYR A 1 93 ? 39.906 -43.656 -27.109 1 77.69 93 TYR A CA 1
ATOM 746 C C . TYR A 1 93 ? 40.094 -43.375 -28.609 1 77.69 93 TYR A C 1
ATOM 748 O O . TYR A 1 93 ? 39.25 -43.781 -29.422 1 77.69 93 TYR A O 1
ATOM 756 N N . ASP A 1 94 ? 41.281 -42.969 -29.094 1 80.06 94 ASP A N 1
ATOM 757 C CA . ASP A 1 94 ? 41.656 -42.625 -30.469 1 80.06 94 ASP A CA 1
ATOM 758 C C . ASP A 1 94 ? 40.438 -42.094 -31.25 1 80.06 94 ASP A C 1
ATOM 760 O O . ASP A 1 94 ? 40.094 -42.656 -32.281 1 80.06 94 ASP A O 1
ATOM 764 N N . VAL A 1 95 ? 39.875 -41 -30.797 1 89.62 95 VAL A N 1
ATOM 765 C CA . VAL A 1 95 ? 38.688 -40.438 -31.422 1 89.62 95 VAL A CA 1
ATOM 766 C C . VAL A 1 95 ? 39.094 -39.469 -32.531 1 89.62 95 VAL A C 1
ATOM 768 O O . VAL A 1 95 ? 40.156 -38.844 -32.438 1 89.62 95 VAL A O 1
ATOM 771 N N . PRO A 1 96 ? 38.281 -39.375 -33.531 1 89.56 96 PRO A N 1
ATOM 772 C CA . PRO A 1 96 ? 38.625 -38.531 -34.656 1 89.56 96 PRO A CA 1
ATOM 773 C C . PRO A 1 96 ? 38.531 -37.062 -34.344 1 89.56 96 PRO A C 1
ATOM 775 O O . PRO A 1 96 ? 39.219 -36.219 -34.969 1 89.56 96 PRO A O 1
ATOM 778 N N . PHE A 1 97 ? 37.625 -36.625 -33.5 1 91.88 97 PHE A N 1
ATOM 779 C CA . PHE A 1 97 ? 37.5 -35.219 -33.156 1 91.88 97 PHE A CA 1
ATOM 780 C C . PHE A 1 97 ? 37.062 -35.062 -31.688 1 91.88 97 PHE A C 1
ATOM 782 O O . PHE A 1 97 ? 36.625 -36.031 -31.062 1 91.88 97 PHE A O 1
ATOM 789 N N . VAL A 1 98 ? 37.312 -33.875 -31.219 1 93.69 98 VAL A N 1
ATOM 790 C CA . VAL A 1 98 ? 36.969 -33.562 -29.844 1 93.69 98 VAL A CA 1
ATOM 791 C C . VAL A 1 98 ? 36.094 -32.312 -29.797 1 93.69 98 VAL A C 1
ATOM 793 O O . VAL A 1 98 ? 36.156 -31.484 -30.703 1 93.69 98 VAL A O 1
ATOM 796 N N . VAL A 1 99 ? 35.219 -32.219 -28.781 1 92.25 99 VAL A N 1
ATOM 797 C CA . VAL A 1 99 ? 34.312 -31.094 -28.594 1 92.25 99 VAL A CA 1
ATOM 798 C C . VAL A 1 99 ? 34.594 -30.453 -27.234 1 92.25 99 VAL A C 1
ATOM 800 O O . VAL A 1 99 ? 34.75 -31.141 -26.234 1 92.25 99 VAL A O 1
ATOM 803 N N . VAL A 1 100 ? 34.75 -29.125 -27.25 1 90.56 100 VAL A N 1
ATOM 804 C CA . VAL A 1 100 ? 34.844 -28.359 -26.016 1 90.56 100 VAL A CA 1
ATOM 805 C C . VAL A 1 100 ? 33.625 -27.469 -25.844 1 90.56 100 VAL A C 1
ATOM 807 O O . VAL A 1 100 ? 33.188 -26.828 -26.797 1 90.56 100 VAL A O 1
ATOM 810 N N . CYS A 1 101 ? 33 -27.562 -24.656 1 85.56 101 CYS A N 1
ATOM 811 C CA . CYS A 1 101 ? 31.766 -26.844 -24.453 1 85.56 101 CYS A CA 1
ATOM 812 C C . CYS A 1 101 ? 31.734 -26.203 -23.062 1 85.56 101 CYS A C 1
ATOM 814 O O . CYS A 1 101 ? 32.094 -26.828 -22.078 1 85.56 101 CYS A O 1
ATOM 816 N N . ASN A 1 102 ? 31.422 -24.984 -23.031 1 74.31 102 ASN A N 1
ATOM 817 C CA . ASN A 1 102 ? 31.266 -24.297 -21.75 1 74.31 102 ASN A CA 1
ATOM 818 C C . ASN A 1 102 ? 29.797 -24.047 -21.422 1 74.31 102 ASN A C 1
ATOM 820 O O . ASN A 1 102 ? 29.484 -23.109 -20.672 1 74.31 102 ASN A O 1
ATOM 824 N N . GLY A 1 103 ? 28.938 -24.766 -22.141 1 70.56 103 GLY A N 1
ATOM 825 C CA . GLY A 1 103 ? 27.516 -24.594 -21.906 1 70.56 103 GLY A CA 1
ATOM 826 C C . GLY A 1 103 ? 26.891 -23.5 -22.734 1 70.56 103 GLY A C 1
ATOM 827 O O . GLY A 1 103 ? 25.672 -23.453 -22.922 1 70.56 103 GLY A O 1
ATOM 828 N N . ALA A 1 104 ? 27.688 -22.547 -23.203 1 70.69 104 ALA A N 1
ATOM 829 C CA . ALA A 1 104 ? 27.203 -21.438 -24.031 1 70.69 104 ALA A CA 1
ATOM 830 C C . ALA A 1 104 ? 27.641 -21.609 -25.484 1 70.69 104 ALA A C 1
ATOM 832 O O . ALA A 1 104 ? 26.922 -21.203 -26.406 1 70.69 104 ALA A O 1
ATOM 833 N N . GLU A 1 105 ? 28.75 -22.125 -25.641 1 77.06 105 GLU A N 1
ATOM 834 C CA . GLU A 1 105 ? 29.281 -22.344 -26.984 1 77.06 105 GLU A CA 1
ATOM 835 C C . GLU A 1 105 ? 29.922 -23.719 -27.109 1 77.06 105 GLU A C 1
ATOM 837 O O . GLU A 1 105 ? 30.344 -24.312 -26.109 1 77.06 105 GLU A O 1
ATOM 842 N N . ILE A 1 106 ? 29.859 -24.25 -28.234 1 85 106 ILE A N 1
ATOM 843 C CA . ILE A 1 106 ? 30.469 -25.531 -28.578 1 85 106 ILE A CA 1
ATOM 844 C C . ILE A 1 106 ? 31.531 -25.312 -29.656 1 85 106 ILE A C 1
ATOM 846 O O . ILE A 1 106 ? 31.297 -24.609 -30.641 1 85 106 ILE A O 1
ATOM 850 N N . ARG A 1 107 ? 32.719 -25.75 -29.406 1 86.69 107 ARG A N 1
ATOM 851 C CA . ARG A 1 107 ? 33.781 -25.75 -30.406 1 86.69 107 ARG A CA 1
ATOM 852 C C . ARG A 1 107 ? 34.281 -27.156 -30.688 1 86.69 107 ARG A C 1
ATOM 854 O O . ARG A 1 107 ? 34.531 -27.922 -29.75 1 86.69 107 ARG A O 1
ATOM 861 N N . SER A 1 108 ? 34.344 -27.547 -31.922 1 92 108 SER A N 1
ATOM 862 C CA . SER A 1 108 ? 34.844 -28.859 -32.312 1 92 108 SER A CA 1
ATOM 863 C C . SER A 1 108 ? 36.219 -28.766 -32.969 1 92 108 SER A C 1
ATOM 865 O O . SER A 1 108 ? 36.469 -27.844 -33.75 1 92 108 SER A O 1
ATOM 867 N N . TYR A 1 109 ? 37.094 -29.688 -32.594 1 93.06 109 TYR A N 1
ATOM 868 C CA . TYR A 1 109 ? 38.438 -29.688 -33.125 1 93.06 109 TYR A CA 1
ATOM 869 C C . TYR A 1 109 ? 38.812 -31.062 -33.688 1 93.06 109 TYR A C 1
ATOM 871 O O . TYR A 1 109 ? 38.406 -32.094 -33.094 1 93.06 109 TYR A O 1
ATOM 879 N N . ASN A 1 110 ? 39.594 -31.047 -34.75 1 93.44 110 ASN A N 1
ATOM 880 C CA . ASN A 1 110 ? 40.156 -32.281 -35.25 1 93.44 110 ASN A CA 1
ATOM 881 C C . ASN A 1 110 ? 41.188 -32.844 -34.25 1 93.44 110 ASN A C 1
ATOM 883 O O . ASN A 1 110 ? 42.094 -32.125 -33.844 1 93.44 110 ASN A O 1
ATOM 887 N N . ALA A 1 111 ? 41.094 -34.062 -33.938 1 91.69 111 ALA A N 1
ATOM 888 C CA . ALA A 1 111 ? 41.906 -34.656 -32.875 1 91.69 111 ALA A CA 1
ATOM 889 C C . ALA A 1 111 ? 43.375 -34.75 -33.344 1 91.69 111 ALA A C 1
ATOM 891 O O . ALA A 1 111 ? 44.281 -34.688 -32.5 1 91.69 111 ALA A O 1
ATOM 892 N N . LYS A 1 112 ? 43.625 -34.938 -34.562 1 88.31 112 LYS A N 1
ATOM 893 C CA . LYS A 1 112 ? 45 -35.156 -35.062 1 88.31 112 LYS A CA 1
ATOM 894 C C . LYS A 1 112 ? 45.688 -33.812 -35.281 1 88.31 112 LYS A C 1
ATOM 896 O O . LYS A 1 112 ? 46.875 -33.656 -34.938 1 88.31 112 LYS A O 1
ATOM 901 N N . THR A 1 113 ? 44.938 -32.812 -35.844 1 89.62 113 THR A N 1
ATOM 902 C CA . THR A 1 113 ? 45.594 -31.578 -36.219 1 89.62 113 THR A CA 1
ATOM 903 C C . THR A 1 113 ? 45.375 -30.5 -35.156 1 89.62 113 THR A C 1
ATOM 905 O O . THR A 1 113 ? 46.156 -29.547 -35.062 1 89.62 113 THR A O 1
ATOM 908 N N . GLY A 1 114 ? 44.281 -30.641 -34.438 1 90.44 114 GLY A N 1
ATOM 909 C CA . GLY A 1 114 ? 43.938 -29.609 -33.469 1 90.44 114 GLY A CA 1
ATOM 910 C C . GLY A 1 114 ? 43.25 -28.406 -34.125 1 90.44 114 GLY A C 1
ATOM 911 O O . GLY A 1 114 ? 42.969 -27.406 -33.438 1 90.44 114 GLY A O 1
ATOM 912 N N . GLU A 1 115 ? 43 -28.453 -35.375 1 90.69 115 GLU A N 1
ATOM 913 C CA . GLU A 1 115 ? 42.344 -27.359 -36.062 1 90.69 115 GLU A CA 1
ATOM 914 C C . GLU A 1 115 ? 40.844 -27.391 -35.875 1 90.69 115 GLU A C 1
ATOM 916 O O . GLU A 1 115 ? 40.25 -28.469 -35.75 1 90.69 115 GLU A O 1
ATOM 921 N N . PRO A 1 116 ? 40.25 -26.188 -35.812 1 91 116 PRO A N 1
ATOM 922 C CA . PRO A 1 116 ? 38.781 -26.141 -35.656 1 91 116 PRO A CA 1
ATOM 923 C C . PRO A 1 116 ? 38.062 -26.75 -36.844 1 91 116 PRO A C 1
ATOM 925 O O . PRO A 1 116 ? 38.438 -26.578 -38 1 91 116 PRO A O 1
ATOM 928 N N . ILE A 1 117 ? 37.062 -27.516 -36.531 1 90.5 117 ILE A N 1
ATOM 929 C CA . ILE A 1 117 ? 36.25 -28.172 -37.562 1 90.5 117 ILE A CA 1
ATOM 930 C C . ILE A 1 117 ? 35.156 -27.234 -38.031 1 90.5 117 ILE A C 1
ATOM 932 O O . ILE A 1 117 ? 34.469 -26.594 -37.219 1 90.5 117 ILE A O 1
ATOM 936 N N . GLN A 1 118 ? 35.031 -27.062 -39.281 1 86.5 118 GLN A N 1
ATOM 937 C CA . GLN A 1 118 ? 33.938 -26.359 -39.906 1 86.5 118 GLN A CA 1
ATOM 938 C C . GLN A 1 118 ? 32.844 -27.328 -40.375 1 86.5 118 GLN A C 1
ATOM 940 O O . GLN A 1 118 ? 33.062 -28.109 -41.281 1 86.5 118 GLN A O 1
ATOM 945 N N . TRP A 1 119 ? 31.734 -27.312 -39.656 1 81.88 119 TRP A N 1
ATOM 946 C CA . TRP A 1 119 ? 30.594 -28.125 -40.094 1 81.88 119 TRP A CA 1
ATOM 947 C C . TRP A 1 119 ? 29.844 -27.453 -41.25 1 81.88 119 TRP A C 1
ATOM 949 O O . TRP A 1 119 ? 29.375 -26.328 -41.125 1 81.88 119 TRP A O 1
ATOM 959 N N . ASN A 1 120 ? 29.75 -28.062 -42.312 1 77.44 120 ASN A N 1
ATOM 960 C CA . ASN A 1 120 ? 29.172 -27.484 -43.531 1 77.44 120 ASN A CA 1
ATOM 961 C C . ASN A 1 120 ? 29.797 -26.156 -43.906 1 77.44 120 ASN A C 1
ATOM 963 O O . ASN A 1 120 ? 29.094 -25.203 -44.25 1 77.44 120 ASN A O 1
ATOM 967 N N . GLY A 1 121 ? 31.031 -26.062 -43.562 1 72.81 121 GLY A N 1
ATOM 968 C CA . GLY A 1 121 ? 31.828 -24.906 -44 1 72.81 121 GLY A CA 1
ATOM 969 C C . GLY A 1 121 ? 31.797 -23.781 -42.969 1 72.81 121 GLY A C 1
ATOM 970 O O . GLY A 1 121 ? 32.375 -22.719 -43.219 1 72.81 121 GLY A O 1
ATOM 971 N N . LYS A 1 122 ? 31.156 -23.922 -41.938 1 77.19 122 LYS A N 1
ATOM 972 C CA . LYS A 1 122 ? 31.047 -22.844 -40.938 1 77.19 122 LYS A CA 1
ATOM 973 C C . LYS A 1 122 ? 31.516 -23.312 -39.562 1 77.19 122 LYS A C 1
ATOM 975 O O . LYS A 1 122 ? 31.312 -24.484 -39.219 1 77.19 122 LYS A O 1
ATOM 980 N N . LEU A 1 123 ? 32.188 -22.344 -38.938 1 73.56 123 LEU A N 1
ATOM 981 C CA . LEU A 1 123 ? 32.469 -22.562 -37.531 1 73.56 123 LEU A CA 1
ATOM 982 C C . LEU A 1 123 ? 31.219 -22.422 -36.688 1 73.56 123 LEU A C 1
ATOM 984 O O . LEU A 1 123 ? 30.766 -21.297 -36.438 1 73.56 123 LEU A O 1
ATOM 988 N N . SER A 1 124 ? 30.484 -23.516 -36.469 1 70.44 124 SER A N 1
ATOM 989 C CA . SER A 1 124 ? 29.203 -23.453 -35.781 1 70.44 124 SER A CA 1
ATOM 990 C C . SER A 1 124 ? 29.25 -24.219 -34.469 1 70.44 124 SER A C 1
ATOM 992 O O . SER A 1 124 ? 30.031 -25.172 -34.312 1 70.44 124 SER A O 1
ATOM 994 N N . SER A 1 125 ? 28.5 -23.734 -33.562 1 77.25 125 SER A N 1
ATOM 995 C CA . SER A 1 125 ? 28.328 -24.422 -32.281 1 77.25 125 SER A CA 1
ATOM 996 C C . SER A 1 125 ? 27.391 -25.609 -32.406 1 77.25 125 SER A C 1
ATOM 998 O O . SER A 1 125 ? 26.297 -25.594 -31.844 1 77.25 125 SER A O 1
ATOM 1000 N N . LYS A 1 126 ? 27.906 -26.672 -33.094 1 82.06 126 LYS A N 1
ATOM 1001 C CA . LYS A 1 126 ? 27.062 -27.844 -33.344 1 82.06 126 LYS A CA 1
ATOM 1002 C C . LYS A 1 126 ? 27.828 -29.141 -33.062 1 82.06 126 LYS A C 1
ATOM 1004 O O . LYS A 1 126 ? 29.062 -29.172 -33.156 1 82.06 126 LYS A O 1
ATOM 1009 N N . ILE A 1 127 ? 27.109 -30.094 -32.688 1 85.25 127 ILE A N 1
ATOM 1010 C CA . ILE A 1 127 ? 27.547 -31.469 -32.594 1 85.25 127 ILE A CA 1
ATOM 1011 C C . ILE A 1 127 ? 26.75 -32.344 -33.594 1 85.25 127 ILE A C 1
ATOM 1013 O O . ILE A 1 127 ? 25.547 -32.156 -33.719 1 85.25 127 ILE A O 1
ATOM 1017 N N . PRO A 1 128 ? 27.453 -33.188 -34.312 1 83.88 128 PRO A N 1
ATOM 1018 C CA . PRO A 1 128 ? 26.703 -34.062 -35.219 1 83.88 128 PRO A CA 1
ATOM 1019 C C . PRO A 1 128 ? 25.641 -34.875 -34.469 1 83.88 128 PRO A C 1
ATOM 1021 O O . PRO A 1 128 ? 25.875 -35.344 -33.375 1 83.88 128 PRO A O 1
ATOM 1024 N N . ALA A 1 129 ? 24.469 -34.969 -35.094 1 83.19 129 ALA A N 1
ATOM 1025 C CA . ALA A 1 129 ? 23.438 -35.844 -34.562 1 83.19 129 ALA A CA 1
ATOM 1026 C C . ALA A 1 129 ? 23.859 -37.312 -34.625 1 83.19 129 ALA A C 1
ATOM 1028 O O . ALA A 1 129 ? 24.734 -37.656 -35.406 1 83.19 129 ALA A O 1
ATOM 1029 N N . LYS A 1 130 ? 23.234 -38.094 -33.812 1 84.75 130 LYS A N 1
ATOM 1030 C CA . LYS A 1 130 ? 23.547 -39.5 -33.781 1 84.75 130 LYS A CA 1
ATOM 1031 C C . LYS A 1 130 ? 23.406 -40.125 -35.156 1 84.75 130 LYS A C 1
ATOM 1033 O O . LYS A 1 130 ? 24.234 -40.906 -35.594 1 84.75 130 LYS A O 1
ATOM 1038 N N . SER A 1 131 ? 22.375 -39.719 -35.906 1 79.12 131 SER A N 1
ATOM 1039 C CA . SER A 1 131 ? 22.094 -40.281 -37.219 1 79.12 131 SER A CA 1
ATOM 1040 C C . SER A 1 131 ? 23.141 -39.844 -38.25 1 79.12 131 SER A C 1
ATOM 1042 O O . SER A 1 131 ? 23.281 -40.469 -39.312 1 79.12 131 SER A O 1
ATOM 1044 N N . GLN A 1 132 ? 23.906 -38.844 -37.875 1 83.12 132 GLN A N 1
ATOM 1045 C CA . GLN A 1 132 ? 24.891 -38.312 -38.812 1 83.12 132 GLN A CA 1
ATOM 1046 C C . GLN A 1 132 ? 26.281 -38.875 -38.531 1 83.12 132 GLN A C 1
ATOM 1048 O O . GLN A 1 132 ? 27.203 -38.688 -39.344 1 83.12 132 GLN A O 1
ATOM 1053 N N . LEU A 1 133 ? 26.438 -39.5 -37.469 1 87.06 133 LEU A N 1
ATOM 1054 C CA . LEU A 1 133 ? 27.75 -39.906 -37 1 87.06 133 LEU A CA 1
ATOM 1055 C C . LEU A 1 133 ? 28.422 -40.875 -37.969 1 87.06 133 LEU A C 1
ATOM 1057 O O . LEU A 1 133 ? 29.625 -40.781 -38.219 1 87.06 133 LEU A O 1
ATOM 1061 N N . LYS A 1 134 ? 27.578 -41.75 -38.562 1 83 134 LYS A N 1
ATOM 1062 C CA . LYS A 1 134 ? 28.141 -42.719 -39.5 1 83 134 LYS A CA 1
ATOM 1063 C C . LYS A 1 134 ? 28.844 -42 -40.656 1 83 134 LYS A C 1
ATOM 1065 O O . LYS A 1 134 ? 29.969 -42.344 -41 1 83 134 LYS A O 1
ATOM 1070 N N . SER A 1 135 ? 28.172 -41.031 -41.156 1 85.81 135 SER A N 1
ATOM 1071 C CA . SER A 1 135 ? 28.734 -40.281 -42.25 1 85.81 135 SER A CA 1
ATOM 1072 C C . SER A 1 135 ? 29.938 -39.469 -41.844 1 85.81 135 SER A C 1
ATOM 1074 O O . SER A 1 135 ? 30.938 -39.406 -42.562 1 85.81 135 SER A O 1
ATOM 1076 N N . VAL A 1 136 ? 29.875 -38.844 -40.719 1 88.69 136 VAL A N 1
ATOM 1077 C CA . VAL A 1 136 ? 30.938 -38 -40.219 1 88.69 136 VAL A CA 1
ATOM 1078 C C . VAL A 1 136 ? 32.188 -38.812 -39.969 1 88.69 136 VAL A C 1
ATOM 1080 O O . VAL A 1 136 ? 33.281 -38.406 -40.344 1 88.69 136 VAL A O 1
ATOM 1083 N N . LEU A 1 137 ? 32.031 -39.938 -39.375 1 87.44 137 LEU A N 1
ATOM 1084 C CA . LEU A 1 137 ? 33.188 -40.812 -39.062 1 87.44 137 LEU A CA 1
ATOM 1085 C C . LEU A 1 137 ? 33.812 -41.344 -40.344 1 87.44 137 LEU A C 1
ATOM 1087 O O . LEU A 1 137 ? 35.031 -41.562 -40.406 1 87.44 137 LEU A O 1
ATOM 1091 N N . LYS A 1 138 ? 32.938 -41.625 -41.312 1 86.5 138 LYS A N 1
ATOM 1092 C CA . LYS A 1 138 ? 33.438 -42.062 -42.594 1 86.5 138 LYS A CA 1
ATOM 1093 C C . LYS A 1 138 ? 34.344 -41 -43.219 1 86.5 138 LYS A C 1
ATOM 1095 O O . LYS A 1 138 ? 35.375 -41.312 -43.812 1 86.5 138 LYS A O 1
ATOM 1100 N N . ASP A 1 139 ? 33.938 -39.812 -43.062 1 88.88 139 ASP A N 1
ATOM 1101 C CA . ASP A 1 139 ? 34.719 -38.688 -43.594 1 88.88 139 ASP A CA 1
ATOM 1102 C C . ASP A 1 139 ? 36.094 -38.625 -42.906 1 88.88 139 ASP A C 1
ATOM 1104 O O . ASP A 1 139 ? 37.125 -38.406 -43.562 1 88.88 139 ASP A O 1
ATOM 1108 N N . PHE A 1 140 ? 36.125 -38.844 -41.688 1 89.38 140 PHE A N 1
ATOM 1109 C CA . PHE A 1 140 ? 37.375 -38.812 -40.938 1 89.38 140 PHE A CA 1
ATOM 1110 C C . PHE A 1 140 ? 38.25 -40 -41.281 1 89.38 140 PHE A C 1
ATOM 1112 O O . PHE A 1 140 ? 39.469 -39.906 -41.219 1 89.38 140 PHE A O 1
ATOM 1119 N N . LYS A 1 141 ? 37.625 -41.094 -41.594 1 86.88 141 LYS A N 1
ATOM 1120 C CA . LYS A 1 141 ? 38.375 -42.25 -42 1 86.88 141 LYS A CA 1
ATOM 1121 C C . LYS A 1 141 ? 39.062 -42 -43.344 1 86.88 141 LYS A C 1
ATOM 1123 O O . LYS A 1 141 ? 40.219 -42.406 -43.562 1 86.88 141 LYS A O 1
ATOM 1128 N N . THR A 1 142 ? 38.344 -41.312 -44.188 1 89.44 142 THR A N 1
ATOM 1129 C CA . THR A 1 142 ? 38.906 -40.969 -45.5 1 89.44 142 THR A CA 1
ATOM 1130 C C . THR A 1 142 ? 40 -39.938 -45.375 1 89.44 142 THR A C 1
ATOM 1132 O O . THR A 1 142 ? 41.062 -40.062 -46.031 1 89.44 142 THR A O 1
ATOM 1135 N N . ASP A 1 143 ? 39.719 -38.969 -44.562 1 91 143 ASP A N 1
ATOM 1136 C CA . ASP A 1 143 ? 40.719 -37.938 -44.281 1 91 143 ASP A CA 1
ATOM 1137 C C . ASP A 1 143 ? 40.812 -37.594 -42.781 1 91 143 ASP A C 1
ATOM 1139 O O . ASP A 1 143 ? 40.062 -36.75 -42.312 1 91 143 ASP A O 1
ATOM 1143 N N . PRO A 1 144 ? 41.719 -38.281 -42.188 1 89.31 144 PRO A N 1
ATOM 1144 C CA . PRO A 1 144 ? 41.844 -38.094 -40.75 1 89.31 144 PRO A CA 1
ATOM 1145 C C . PRO A 1 144 ? 42.188 -36.656 -40.344 1 89.31 144 PRO A C 1
ATOM 1147 O O . PRO A 1 144 ? 42.031 -36.281 -39.188 1 89.31 144 PRO A O 1
ATOM 1150 N N . GLN A 1 145 ? 42.594 -35.844 -41.25 1 88.31 145 GLN A N 1
ATOM 1151 C CA . GLN A 1 145 ? 42.969 -34.469 -40.969 1 88.31 145 GLN A CA 1
ATOM 1152 C C . GLN A 1 145 ? 41.906 -33.5 -41.469 1 88.31 145 GLN A C 1
ATOM 1154 O O . GLN A 1 145 ? 42.156 -32.281 -41.562 1 88.31 145 GLN A O 1
ATOM 1159 N N . ALA A 1 146 ? 40.781 -34 -41.75 1 88.69 146 ALA A N 1
ATOM 1160 C CA . ALA A 1 146 ? 39.719 -33.188 -42.344 1 88.69 146 ALA A CA 1
ATOM 1161 C C . ALA A 1 146 ? 39.25 -32.094 -41.375 1 88.69 146 ALA A C 1
ATOM 1163 O O . ALA A 1 146 ? 39.125 -32.344 -40.188 1 88.69 146 ALA A O 1
ATOM 1164 N N . VAL A 1 147 ? 39.125 -30.859 -41.875 1 88.75 147 VAL A N 1
ATOM 1165 C CA . VAL A 1 147 ? 38.625 -29.75 -41.062 1 88.75 147 VAL A CA 1
ATOM 1166 C C . VAL A 1 147 ? 37.281 -29.266 -41.594 1 88.75 147 VAL A C 1
ATOM 1168 O O . VAL A 1 147 ? 36.562 -28.547 -40.906 1 88.75 147 VAL A O 1
ATOM 1171 N N . ARG A 1 148 ? 36.969 -29.562 -42.75 1 88.44 148 ARG A N 1
ATOM 1172 C CA . ARG A 1 148 ? 35.656 -29.281 -43.312 1 88.44 148 ARG A CA 1
ATOM 1173 C C . ARG A 1 148 ? 34.812 -30.547 -43.469 1 88.44 148 ARG A C 1
ATOM 1175 O O . ARG A 1 148 ? 35.156 -31.406 -44.281 1 88.44 148 ARG A O 1
ATOM 1182 N N . ILE A 1 149 ? 33.875 -30.75 -42.625 1 88.19 149 ILE A N 1
ATOM 1183 C CA . ILE A 1 149 ? 33.094 -31.969 -42.625 1 88.19 149 ILE A CA 1
ATOM 1184 C C . ILE A 1 149 ? 31.625 -31.625 -42.906 1 88.19 149 ILE A C 1
ATOM 1186 O O . ILE A 1 149 ? 31.094 -30.625 -42.406 1 88.19 149 ILE A O 1
ATOM 1190 N N . GLU A 1 150 ? 30.984 -32.312 -43.719 1 81.38 150 GLU A N 1
ATOM 1191 C CA . GLU A 1 150 ? 29.594 -32.094 -44.062 1 81.38 150 GLU A CA 1
ATOM 1192 C C . GLU A 1 150 ? 28.672 -32.844 -43.094 1 81.38 150 GLU A C 1
ATOM 1194 O O . GLU A 1 150 ? 28.953 -34 -42.719 1 81.38 150 GLU A O 1
ATOM 1199 N N . LEU A 1 151 ? 27.75 -32.25 -42.5 1 79.06 151 LEU A N 1
ATOM 1200 C CA . LEU A 1 151 ? 26.688 -32.875 -41.75 1 79.06 151 LEU A CA 1
ATOM 1201 C C . LEU A 1 151 ? 25.469 -33.156 -42.625 1 79.06 151 LEU A C 1
ATOM 1203 O O . LEU A 1 151 ? 24.719 -32.25 -42.969 1 79.06 151 LEU A O 1
ATOM 1207 N N . PRO A 1 152 ? 25.438 -34.469 -43.031 1 66 152 PRO A N 1
ATOM 1208 C CA . PRO A 1 152 ? 24.344 -34.781 -43.969 1 66 152 PRO A CA 1
ATOM 1209 C C . PRO A 1 152 ? 22.984 -34.344 -43.438 1 66 152 PRO A C 1
ATOM 1211 O O . PRO A 1 152 ? 22.688 -34.531 -42.25 1 66 152 PRO A O 1
ATOM 1214 N N . GLY A 1 153 ? 22.078 -33.969 -44.281 1 58.66 153 GLY A N 1
ATOM 1215 C CA . GLY A 1 153 ? 20.719 -33.594 -43.938 1 58.66 153 GLY A CA 1
ATOM 1216 C C . GLY A 1 153 ? 20.609 -32.188 -43.344 1 58.66 153 GLY A C 1
ATOM 1217 O O . GLY A 1 153 ? 19.516 -31.719 -43.062 1 58.66 153 GLY A O 1
ATOM 1218 N N . GLU A 1 154 ? 21.703 -31.656 -42.906 1 58.81 154 GLU A N 1
ATOM 1219 C CA . GLU A 1 154 ? 21.688 -30.312 -42.312 1 58.81 154 GLU A CA 1
ATOM 1220 C C . GLU A 1 154 ? 22.172 -29.281 -43.344 1 58.81 154 GLU A C 1
ATOM 1222 O O . GLU A 1 154 ? 22.469 -28.141 -42.969 1 58.81 154 GLU A O 1
ATOM 1227 N N . ASP A 1 155 ? 22.469 -29.609 -44.625 1 42.81 155 ASP A N 1
ATOM 1228 C CA . ASP A 1 155 ? 23.219 -28.797 -45.594 1 42.81 155 ASP A CA 1
ATOM 1229 C C . ASP A 1 155 ? 22.547 -27.438 -45.781 1 42.81 155 ASP A C 1
ATOM 1231 O O . ASP A 1 155 ? 23.016 -26.641 -46.594 1 42.81 155 ASP A O 1
ATOM 1235 N N . GLY A 1 156 ? 21.078 -27.344 -46.344 1 38.69 156 GLY A N 1
ATOM 1236 C CA . GLY A 1 156 ? 20.641 -26.312 -47.281 1 38.69 156 GLY A CA 1
ATOM 1237 C C . GLY A 1 156 ? 20.922 -24.906 -46.781 1 38.69 156 GLY A C 1
ATOM 1238 O O . GLY A 1 156 ? 21.062 -24.688 -45.594 1 38.69 156 GLY A O 1
ATOM 1239 N N . PRO A 1 157 ? 21.625 -23.953 -47.719 1 34.94 157 PRO A N 1
ATOM 1240 C CA . PRO A 1 157 ? 21.547 -22.562 -47.281 1 34.94 157 PRO A CA 1
ATOM 1241 C C . PRO A 1 157 ? 20.344 -22.312 -46.344 1 34.94 157 PRO A C 1
ATOM 1243 O O . PRO A 1 157 ? 20.484 -21.672 -45.312 1 34.94 157 PRO A O 1
ATOM 1246 N N . LEU A 1 158 ? 19.094 -21.984 -47.094 1 31.78 158 LEU A N 1
ATOM 1247 C CA . LEU A 1 158 ? 17.688 -22.062 -46.75 1 31.78 158 LEU A CA 1
ATOM 1248 C C . LEU A 1 158 ? 17.266 -23.5 -46.469 1 31.78 158 LEU A C 1
ATOM 1250 O O . LEU A 1 158 ? 16.078 -23.797 -46.344 1 31.78 158 LEU A O 1
ATOM 1254 N N . ASP A 1 159 ? 17.844 -24.438 -47 1 30.56 159 ASP A N 1
ATOM 1255 C CA . ASP A 1 159 ? 17.125 -25.703 -47.062 1 30.56 159 ASP A CA 1
ATOM 1256 C C . ASP A 1 159 ? 16.906 -26.25 -45.625 1 30.56 159 ASP A C 1
ATOM 1258 O O . ASP A 1 159 ? 17.859 -26.422 -44.875 1 30.56 159 ASP A O 1
ATOM 1262 N N . GLY A 1 160 ? 15.852 -26 -44.969 1 36.78 160 GLY A N 1
ATOM 1263 C CA . GLY A 1 160 ? 14.914 -26.172 -43.875 1 36.78 160 GLY A CA 1
ATOM 1264 C C . GLY A 1 160 ? 15.531 -26.812 -42.656 1 36.78 160 GLY A C 1
ATOM 1265 O O . GLY A 1 160 ? 15.016 -26.672 -41.531 1 36.78 160 GLY A O 1
ATOM 1266 N N . SER A 1 161 ? 16.234 -28 -42.75 1 40.94 161 SER A N 1
ATOM 1267 C CA . SER A 1 161 ? 16.391 -28.797 -41.531 1 40.94 161 SER A CA 1
ATOM 1268 C C . SER A 1 161 ? 17.594 -28.312 -40.719 1 40.94 161 SER A C 1
ATOM 1270 O O . SER A 1 161 ? 18.328 -29.109 -40.156 1 40.94 161 SER A O 1
ATOM 1272 N N . SER A 1 162 ? 18.188 -27.203 -40.875 1 48.19 162 SER A N 1
ATOM 1273 C CA . SER A 1 162 ? 19.406 -26.906 -40.125 1 48.19 162 SER A CA 1
ATOM 1274 C C . SER A 1 162 ? 19.156 -26.906 -38.625 1 48.19 162 SER A C 1
ATOM 1276 O O . SER A 1 162 ? 18.266 -26.203 -38.156 1 48.19 162 SER A O 1
ATOM 1278 N N . ALA A 1 163 ? 19.797 -27.984 -38.031 1 57.66 163 ALA A N 1
ATOM 1279 C CA . ALA A 1 163 ? 19.75 -28.031 -36.562 1 57.66 163 ALA A CA 1
ATOM 1280 C C . ALA A 1 163 ? 20.297 -26.75 -35.969 1 57.66 163 ALA A C 1
ATOM 1282 O O . ALA A 1 163 ? 21.281 -26.203 -36.438 1 57.66 163 ALA A O 1
ATOM 1283 N N . LEU A 1 164 ? 19.594 -26.094 -35.094 1 66.75 164 LEU A N 1
ATOM 1284 C CA . LEU A 1 164 ? 20 -24.891 -34.406 1 66.75 164 LEU A CA 1
ATOM 1285 C C . LEU A 1 164 ? 21.297 -25.109 -33.625 1 66.75 164 LEU A C 1
ATOM 1287 O O . LEU A 1 164 ? 21.531 -26.219 -33.125 1 66.75 164 LEU A O 1
ATOM 1291 N N . PRO A 1 165 ? 22.172 -24.062 -33.719 1 66.62 165 PRO A N 1
ATOM 1292 C CA . PRO A 1 165 ? 23.344 -24.172 -32.875 1 66.62 165 PRO A CA 1
ATOM 1293 C C . PRO A 1 165 ? 22.984 -24.312 -31.391 1 66.62 165 PRO A C 1
ATOM 1295 O O . PRO A 1 165 ? 21.859 -24 -30.984 1 66.62 165 PRO A O 1
ATOM 1298 N N . PHE A 1 166 ? 23.906 -24.859 -30.75 1 69.88 166 PHE A N 1
ATOM 1299 C CA . PHE A 1 166 ? 23.719 -25.031 -29.312 1 69.88 166 PHE A CA 1
ATOM 1300 C C . PHE A 1 166 ? 23.5 -23.672 -28.641 1 69.88 166 PHE A C 1
ATOM 1302 O O . PHE A 1 166 ? 24.266 -22.734 -28.875 1 69.88 166 PHE A O 1
ATOM 1309 N N . ARG A 1 167 ? 22.391 -23.594 -27.922 1 72.81 167 ARG A N 1
ATOM 1310 C CA . ARG A 1 167 ? 22.141 -22.484 -27.016 1 72.81 167 ARG A CA 1
ATOM 1311 C C . ARG A 1 167 ? 21.75 -22.984 -25.625 1 72.81 167 ARG A C 1
ATOM 1313 O O . ARG A 1 167 ? 21.109 -24.016 -25.5 1 72.81 167 ARG A O 1
ATOM 1320 N N . PRO A 1 168 ? 22.219 -22.234 -24.609 1 69.94 168 PRO A N 1
ATOM 1321 C CA . PRO A 1 168 ? 21.953 -22.672 -23.234 1 69.94 168 PRO A CA 1
ATOM 1322 C C . PRO A 1 168 ? 20.469 -22.578 -22.859 1 69.94 168 PRO A C 1
ATOM 1324 O O . PRO A 1 168 ? 19.75 -21.719 -23.391 1 69.94 168 PRO A O 1
ATOM 1327 N N . SER A 1 169 ? 20.109 -23.562 -22.031 1 70 169 SER A N 1
ATOM 1328 C CA . SER A 1 169 ? 18.828 -23.438 -21.359 1 70 169 SER A CA 1
ATOM 1329 C C . SER A 1 169 ? 18.922 -22.5 -20.172 1 70 169 SER A C 1
ATOM 1331 O O . SER A 1 169 ? 20 -22.297 -19.609 1 70 169 SER A O 1
ATOM 1333 N N . LEU A 1 170 ? 17.906 -21.75 -19.938 1 68.44 170 LEU A N 1
ATOM 1334 C CA . LEU A 1 170 ? 17.875 -20.844 -18.797 1 68.44 170 LEU A CA 1
ATOM 1335 C C . LEU A 1 170 ? 16.891 -21.328 -17.734 1 68.44 170 LEU A C 1
ATOM 1337 O O . LEU A 1 170 ? 15.812 -21.797 -18.078 1 68.44 170 LEU A O 1
ATOM 1341 N N . PRO A 1 171 ? 17.438 -21.25 -16.5 1 63.47 171 PRO A N 1
ATOM 1342 C CA . PRO A 1 171 ? 16.438 -21.438 -15.445 1 63.47 171 PRO A CA 1
ATOM 1343 C C . PRO A 1 171 ? 15.297 -20.438 -15.516 1 63.47 171 PRO A C 1
ATOM 1345 O O . PRO A 1 171 ? 15.422 -19.391 -16.172 1 63.47 171 PRO A O 1
ATOM 1348 N N . LEU A 1 172 ? 14.219 -20.75 -14.805 1 63.78 172 LEU A N 1
ATOM 1349 C CA . LEU A 1 172 ? 12.992 -19.969 -14.883 1 63.78 172 LEU A CA 1
ATOM 1350 C C . LEU A 1 172 ? 13.25 -18.516 -14.492 1 63.78 172 LEU A C 1
ATOM 1352 O O . LEU A 1 172 ? 12.797 -17.594 -15.18 1 63.78 172 LEU A O 1
ATOM 1356 N N . ARG A 1 173 ? 13.898 -18.328 -13.43 1 66.25 173 ARG A N 1
ATOM 1357 C CA . ARG A 1 173 ? 14.141 -16.969 -12.969 1 66.25 173 ARG A CA 1
ATOM 1358 C C . ARG A 1 173 ? 14.93 -16.156 -14 1 66.25 173 ARG A C 1
ATOM 1360 O O . ARG A 1 173 ? 14.68 -14.969 -14.195 1 66.25 173 ARG A O 1
ATOM 1367 N N . GLN A 1 174 ? 15.883 -16.75 -14.625 1 71.88 174 GLN A N 1
ATOM 1368 C CA . GLN A 1 174 ? 16.672 -16.078 -15.648 1 71.88 174 GLN A CA 1
ATOM 1369 C C . GLN A 1 174 ? 15.844 -15.82 -16.906 1 71.88 174 GLN A C 1
ATOM 1371 O O . GLN A 1 174 ? 16.062 -14.828 -17.609 1 71.88 174 GLN A O 1
ATOM 1376 N N . LEU A 1 175 ? 15.016 -16.734 -17.141 1 72.88 175 LEU A N 1
ATOM 1377 C CA . LEU A 1 175 ? 14.117 -16.531 -18.266 1 72.88 175 LEU A CA 1
ATOM 1378 C C . LEU A 1 175 ? 13.211 -15.328 -18.031 1 72.88 175 LEU A C 1
ATOM 1380 O O . LEU A 1 175 ? 13.008 -14.516 -18.938 1 72.88 175 LEU A O 1
ATOM 1384 N N . ASN A 1 176 ? 12.734 -15.289 -16.828 1 69.25 176 ASN A N 1
ATOM 1385 C CA . ASN A 1 176 ? 11.906 -14.141 -16.469 1 69.25 176 ASN A CA 1
ATOM 1386 C C . ASN A 1 176 ? 12.68 -12.836 -16.594 1 69.25 176 ASN A C 1
ATOM 1388 O O . ASN A 1 176 ? 12.133 -11.828 -17.062 1 69.25 176 ASN A O 1
ATOM 1392 N N . ALA A 1 177 ? 13.852 -12.891 -16.203 1 72.56 177 ALA A N 1
ATOM 1393 C CA . ALA A 1 177 ? 14.695 -11.703 -16.312 1 72.56 177 ALA A CA 1
ATOM 1394 C C . ALA A 1 177 ? 14.906 -11.312 -17.781 1 72.56 177 ALA A C 1
ATOM 1396 O O . ALA A 1 177 ? 14.938 -10.133 -18.109 1 72.56 177 ALA A O 1
ATOM 1397 N N . LEU A 1 178 ? 15.078 -12.312 -18.609 1 78.94 178 LEU A N 1
ATOM 1398 C CA . LEU A 1 178 ? 15.211 -12.078 -20.047 1 78.94 178 LEU A CA 1
ATOM 1399 C C . LEU A 1 178 ? 13.984 -11.367 -20.594 1 78.94 178 LEU A C 1
ATOM 1401 O O . LEU A 1 178 ? 14.109 -10.391 -21.344 1 78.94 178 LEU A O 1
ATOM 1405 N N . PHE A 1 179 ? 12.859 -11.812 -20.281 1 77.5 179 PHE A N 1
ATOM 1406 C CA . PHE A 1 179 ? 11.617 -11.227 -20.766 1 77.5 179 PHE A CA 1
ATOM 1407 C C . PHE A 1 179 ? 11.445 -9.805 -20.25 1 77.5 179 PHE A C 1
ATOM 1409 O O . PHE A 1 179 ? 10.992 -8.922 -20.984 1 77.5 179 PHE A O 1
ATOM 1416 N N . SER A 1 180 ? 11.805 -9.664 -19.031 1 74 180 SER A N 1
ATOM 1417 C CA . SER A 1 180 ? 11.742 -8.328 -18.453 1 74 180 SER A CA 1
ATOM 1418 C C . SER A 1 180 ? 12.656 -7.359 -19.188 1 74 180 SER A C 1
ATOM 1420 O O . SER A 1 180 ? 12.297 -6.207 -19.422 1 74 180 SER A O 1
ATOM 1422 N N . ARG A 1 181 ? 13.781 -7.781 -19.562 1 81.44 181 ARG A N 1
ATOM 1423 C CA . ARG A 1 181 ? 14.719 -6.953 -20.328 1 81.44 181 ARG A CA 1
ATOM 1424 C C . ARG A 1 181 ? 14.148 -6.582 -21.688 1 81.44 181 ARG A C 1
ATOM 1426 O O . ARG A 1 181 ? 14.297 -5.449 -22.141 1 81.44 181 ARG A O 1
ATOM 1433 N N . CYS A 1 182 ? 13.57 -7.555 -22.266 1 83.62 182 CYS A N 1
ATOM 1434 C CA . CYS A 1 182 ? 12.961 -7.301 -23.578 1 83.62 182 CYS A CA 1
ATOM 1435 C C . CYS A 1 182 ? 11.82 -6.301 -23.453 1 83.62 182 CYS A C 1
ATOM 1437 O O . CYS A 1 182 ? 11.703 -5.387 -24.281 1 83.62 182 CYS A O 1
ATOM 1439 N N . HIS A 1 183 ? 11.016 -6.484 -22.484 1 77.38 183 HIS A N 1
ATOM 1440 C CA . HIS A 1 183 ? 9.93 -5.551 -22.219 1 77.38 183 HIS A CA 1
ATOM 1441 C C . HIS A 1 183 ? 10.453 -4.133 -22.016 1 77.38 183 HIS A C 1
ATOM 1443 O O . HIS A 1 183 ? 9.922 -3.186 -22.609 1 77.38 183 HIS A O 1
ATOM 1449 N N . ASP A 1 184 ? 11.469 -4.008 -21.188 1 79.12 184 ASP A N 1
ATOM 1450 C CA . ASP A 1 184 ? 12.047 -2.703 -20.891 1 79.12 184 ASP A CA 1
ATOM 1451 C C . ASP A 1 184 ? 12.656 -2.062 -22.141 1 79.12 184 ASP A C 1
ATOM 1453 O O . ASP A 1 184 ? 12.578 -0.846 -22.312 1 79.12 184 ASP A O 1
ATOM 1457 N N . ALA A 1 185 ? 13.25 -2.869 -22.906 1 86.19 185 ALA A N 1
ATOM 1458 C CA . ALA A 1 185 ? 13.836 -2.363 -24.141 1 86.19 185 ALA A CA 1
ATOM 1459 C C . ALA A 1 185 ? 12.766 -1.79 -25.062 1 86.19 185 ALA A C 1
ATOM 1461 O O . ALA A 1 185 ? 12.961 -0.737 -25.672 1 86.19 185 ALA A O 1
ATOM 1462 N N . ILE A 1 186 ? 11.656 -2.492 -25.234 1 87.19 186 ILE A N 1
ATOM 1463 C CA . ILE A 1 186 ? 10.555 -2.004 -26.047 1 87.19 186 ILE A CA 1
ATOM 1464 C C . ILE A 1 186 ? 10.031 -0.69 -25.484 1 87.19 186 ILE A C 1
ATOM 1466 O O . ILE A 1 186 ? 9.844 0.284 -26.219 1 87.19 186 ILE A O 1
ATOM 1470 N N . ARG A 1 187 ? 9.812 -0.732 -24.172 1 80.19 187 ARG A N 1
ATOM 1471 C CA . ARG A 1 187 ? 9.305 0.464 -23.5 1 80.19 187 ARG A CA 1
ATOM 1472 C C . ARG A 1 187 ? 10.234 1.654 -23.734 1 80.19 187 ARG A C 1
ATOM 1474 O O . ARG A 1 187 ? 9.773 2.754 -24.047 1 80.19 187 ARG A O 1
ATOM 1481 N N . LYS A 1 188 ? 11.453 1.479 -23.531 1 80 188 LYS A N 1
ATOM 1482 C CA . LYS A 1 188 ? 12.453 2.533 -23.641 1 80 188 LYS A CA 1
ATOM 1483 C C . LYS A 1 188 ? 12.562 3.035 -25.078 1 80 188 LYS A C 1
ATOM 1485 O O . LYS A 1 188 ? 12.594 4.246 -25.328 1 80 188 LYS A O 1
ATOM 1490 N N . ASN A 1 189 ? 12.641 2.092 -26.078 1 85.12 189 ASN A N 1
ATOM 1491 C CA . ASN A 1 189 ? 12.891 2.439 -27.484 1 85.12 189 ASN A CA 1
ATOM 1492 C C . ASN A 1 189 ? 11.633 2.969 -28.156 1 85.12 189 ASN A C 1
ATOM 1494 O O . ASN A 1 189 ? 11.695 3.906 -28.953 1 85.12 189 ASN A O 1
ATOM 1498 N N . GLU A 1 190 ? 10.57 2.312 -27.891 1 84.25 190 GLU A N 1
ATOM 1499 C CA . GLU A 1 190 ? 9.336 2.605 -28.609 1 84.25 190 GLU A CA 1
ATOM 1500 C C . GLU A 1 190 ? 8.5 3.65 -27.875 1 84.25 190 GLU A C 1
ATOM 1502 O O . GLU A 1 190 ? 7.621 4.273 -28.469 1 84.25 190 GLU A O 1
ATOM 1507 N N . LYS A 1 191 ? 8.727 3.98 -26.547 1 70.75 191 LYS A N 1
ATOM 1508 C CA . LYS A 1 191 ? 8.047 4.961 -25.703 1 70.75 191 LYS A CA 1
ATOM 1509 C C . LYS A 1 191 ? 6.531 4.766 -25.75 1 70.75 191 LYS A C 1
ATOM 1511 O O . LYS A 1 191 ? 5.777 5.742 -25.797 1 70.75 191 LYS A O 1
ATOM 1516 N N . ASP A 1 192 ? 6.035 3.551 -26.094 1 70 192 ASP A N 1
ATOM 1517 C CA . ASP A 1 192 ? 4.641 3.121 -26.109 1 70 192 ASP A CA 1
ATOM 1518 C C . ASP A 1 192 ? 4.477 1.766 -25.422 1 70 192 ASP A C 1
ATOM 1520 O O . ASP A 1 192 ? 5.098 0.78 -25.828 1 70 192 ASP A O 1
ATOM 1524 N N . GLU A 1 193 ? 3.678 1.752 -24.391 1 69.31 193 GLU A N 1
ATOM 1525 C CA . GLU A 1 193 ? 3.568 0.539 -23.578 1 69.31 193 GLU A CA 1
ATOM 1526 C C . GLU A 1 193 ? 2.299 -0.238 -23.922 1 69.31 193 GLU A C 1
ATOM 1528 O O . GLU A 1 193 ? 2.09 -1.347 -23.422 1 69.31 193 GLU A O 1
ATOM 1533 N N . ASN A 1 194 ? 1.475 0.21 -24.906 1 67.44 194 ASN A N 1
ATOM 1534 C CA . ASN A 1 194 ? 0.141 -0.344 -25.125 1 67.44 194 ASN A CA 1
ATOM 1535 C C . ASN A 1 194 ? 0.2 -1.684 -25.859 1 67.44 194 ASN A C 1
ATOM 1537 O O . ASN A 1 194 ? -0.672 -2.533 -25.672 1 67.44 194 ASN A O 1
ATOM 1541 N N . HIS A 1 195 ? 1.251 -1.961 -26.672 1 76.31 195 HIS A N 1
ATOM 1542 C CA . HIS A 1 195 ? 1.259 -3.154 -27.5 1 76.31 195 HIS A CA 1
ATOM 1543 C C . HIS A 1 195 ? 2.496 -4.004 -27.234 1 76.31 195 HIS A C 1
ATOM 1545 O O . HIS A 1 195 ? 2.881 -4.828 -28.078 1 76.31 195 HIS A O 1
ATOM 1551 N N . ILE A 1 196 ? 3.092 -3.771 -26.094 1 78 196 ILE A N 1
ATOM 1552 C CA . ILE A 1 196 ? 4.363 -4.445 -25.844 1 78 196 ILE A CA 1
ATOM 1553 C C . ILE A 1 196 ? 4.152 -5.957 -25.828 1 78 196 ILE A C 1
ATOM 1555 O O . ILE A 1 196 ? 4.891 -6.699 -26.469 1 78 196 ILE A O 1
ATOM 1559 N N . PHE A 1 197 ? 3.145 -6.371 -25.203 1 73.06 197 PHE A N 1
ATOM 1560 C CA . PHE A 1 197 ? 2.893 -7.801 -25.078 1 73.06 197 PHE A CA 1
ATOM 1561 C C . PHE A 1 197 ? 2.592 -8.414 -26.438 1 73.06 197 PHE A C 1
ATOM 1563 O O . PHE A 1 197 ? 3.162 -9.445 -26.797 1 73.06 197 PHE A O 1
ATOM 1570 N N . ASP A 1 198 ? 1.752 -7.781 -27.125 1 75.5 198 ASP A N 1
ATOM 1571 C CA . ASP A 1 198 ? 1.324 -8.289 -28.422 1 75.5 198 ASP A CA 1
ATOM 1572 C C . ASP A 1 198 ? 2.5 -8.375 -29.391 1 75.5 198 ASP A C 1
ATOM 1574 O O . ASP A 1 198 ? 2.674 -9.383 -30.078 1 75.5 198 ASP A O 1
ATOM 1578 N N . ASP A 1 199 ? 3.229 -7.379 -29.422 1 83.44 199 ASP A N 1
ATOM 1579 C CA . ASP A 1 199 ? 4.34 -7.324 -30.375 1 83.44 199 ASP A CA 1
ATOM 1580 C C . ASP A 1 199 ? 5.441 -8.305 -29.969 1 83.44 199 ASP A C 1
ATOM 1582 O O . ASP A 1 199 ? 5.977 -9.023 -30.828 1 83.44 199 ASP A O 1
ATOM 1586 N N . PHE A 1 200 ? 5.73 -8.352 -28.719 1 84.75 200 PHE A N 1
ATOM 1587 C CA . PHE A 1 200 ? 6.758 -9.281 -28.25 1 84.75 200 PHE A CA 1
ATOM 1588 C C . PHE A 1 200 ? 6.324 -10.727 -28.484 1 84.75 200 PHE A C 1
ATOM 1590 O O . PHE A 1 200 ? 7.141 -11.57 -28.844 1 84.75 200 PHE A O 1
ATOM 1597 N N . SER A 1 201 ? 5.113 -11.023 -28.219 1 80.75 201 SER A N 1
ATOM 1598 C CA . SER A 1 201 ? 4.598 -12.375 -28.406 1 80.75 201 SER A CA 1
ATOM 1599 C C . SER A 1 201 ? 4.766 -12.844 -29.844 1 80.75 201 SER A C 1
ATOM 1601 O O . SER A 1 201 ? 5.008 -14.031 -30.094 1 80.75 201 SER A O 1
ATOM 1603 N N . LYS A 1 202 ? 4.684 -11.984 -30.75 1 85.5 202 LYS A N 1
ATOM 1604 C CA . LYS A 1 202 ? 4.848 -12.336 -32.156 1 85.5 202 LYS A CA 1
ATOM 1605 C C . LYS A 1 202 ? 6.285 -12.758 -32.438 1 85.5 202 LYS A C 1
ATOM 1607 O O . LYS A 1 202 ? 6.52 -13.734 -33.156 1 85.5 202 LYS A O 1
ATOM 1612 N N . LEU A 1 203 ? 7.152 -11.992 -31.859 1 88.56 203 LEU A N 1
ATOM 1613 C CA . LEU A 1 203 ? 8.555 -12.344 -32.062 1 88.56 203 LEU A CA 1
ATOM 1614 C C . LEU A 1 203 ? 8.898 -13.648 -31.375 1 88.56 203 LEU A C 1
ATOM 1616 O O . LEU A 1 203 ? 9.633 -14.477 -31.922 1 88.56 203 LEU A O 1
ATOM 1620 N N . LEU A 1 204 ? 8.453 -13.75 -30.203 1 83 204 LEU A N 1
ATOM 1621 C CA . LEU A 1 204 ? 8.68 -14.984 -29.453 1 83 204 LEU A CA 1
ATOM 1622 C C . LEU A 1 204 ? 8.102 -16.188 -30.219 1 83 204 LEU A C 1
ATOM 1624 O O . LEU A 1 204 ? 8.719 -17.25 -30.25 1 83 204 LEU A O 1
ATOM 1628 N N . PHE A 1 205 ? 6.961 -15.984 -30.797 1 84.69 205 PHE A N 1
ATOM 1629 C CA . PHE A 1 205 ? 6.312 -17.031 -31.578 1 84.69 205 PHE A CA 1
ATOM 1630 C C . PHE A 1 205 ? 7.203 -17.484 -32.75 1 84.69 205 PHE A C 1
ATOM 1632 O O . PHE A 1 205 ? 7.383 -18.672 -32.969 1 84.69 205 PHE A O 1
ATOM 1639 N N . LEU A 1 206 ? 7.715 -16.516 -33.406 1 88.12 206 LEU A N 1
ATOM 1640 C CA . LEU A 1 206 ? 8.602 -16.828 -34.5 1 88.12 206 LEU A CA 1
ATOM 1641 C C . LEU A 1 206 ? 9.82 -17.609 -34.031 1 88.12 206 LEU A C 1
ATOM 1643 O O . LEU A 1 206 ? 10.242 -18.562 -34.688 1 88.12 206 LEU A O 1
ATOM 1647 N N . LYS A 1 207 ? 10.344 -17.219 -32.906 1 88.19 207 LYS A N 1
ATOM 1648 C CA . LYS A 1 207 ? 11.492 -17.922 -32.344 1 88.19 207 LYS A CA 1
ATOM 1649 C C . LYS A 1 207 ? 11.125 -19.359 -31.969 1 88.19 207 LYS A C 1
ATOM 1651 O O . LYS A 1 207 ? 11.898 -20.281 -32.188 1 88.19 207 LYS A O 1
ATOM 1656 N N . LEU A 1 208 ? 10.039 -19.562 -31.406 1 81.44 208 LEU A N 1
ATOM 1657 C CA . LEU A 1 208 ? 9.617 -20.891 -30.984 1 81.44 208 LEU A CA 1
ATOM 1658 C C . LEU A 1 208 ? 9.32 -21.781 -32.188 1 81.44 208 LEU A C 1
ATOM 1660 O O . LEU A 1 208 ? 9.555 -22.984 -32.125 1 81.44 208 LEU A O 1
ATOM 1664 N N . LEU A 1 209 ? 8.82 -21.141 -33.219 1 82.38 209 LEU A N 1
ATOM 1665 C CA . 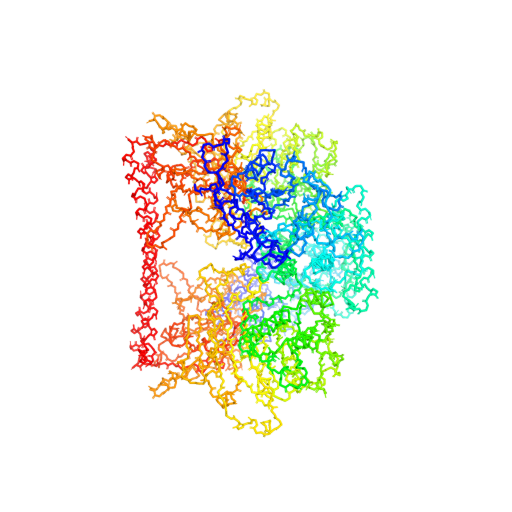LEU A 1 209 ? 8.641 -21.906 -34.438 1 82.38 209 LEU A CA 1
ATOM 1666 C C . LEU A 1 209 ? 9.977 -22.406 -34.969 1 82.38 209 LEU A C 1
ATOM 1668 O O . LEU A 1 209 ? 10.055 -23.531 -35.5 1 82.38 209 LEU A O 1
ATOM 1672 N N . GLU A 1 210 ? 10.906 -21.547 -34.844 1 84.88 210 GLU A N 1
ATOM 1673 C CA . GLU A 1 210 ? 12.25 -21.953 -35.219 1 84.88 210 GLU A CA 1
ATOM 1674 C C . GLU A 1 210 ? 12.711 -23.172 -34.438 1 84.88 210 GLU A C 1
ATOM 1676 O O . GLU A 1 210 ? 13.258 -24.109 -35 1 84.88 210 GLU A O 1
ATOM 1681 N N . GLU A 1 211 ? 12.508 -23.156 -33.219 1 80.38 211 GLU A N 1
ATOM 1682 C CA . GLU A 1 211 ? 12.914 -24.281 -32.375 1 80.38 211 GLU A CA 1
ATOM 1683 C C . GLU A 1 211 ? 12.086 -25.531 -32.688 1 80.38 211 GLU A C 1
ATOM 1685 O O . GLU A 1 211 ? 12.609 -26.641 -32.625 1 80.38 211 GLU A O 1
ATOM 1690 N N . LYS A 1 212 ? 10.836 -25.297 -32.906 1 76.94 212 LYS A N 1
ATOM 1691 C CA . LYS A 1 212 ? 9.977 -26.422 -33.281 1 76.94 212 LYS A CA 1
ATOM 1692 C C . LYS A 1 212 ? 10.477 -27.094 -34.562 1 76.94 212 LYS A C 1
ATOM 1694 O O . LYS A 1 212 ? 10.484 -28.328 -34.656 1 76.94 212 LYS A O 1
ATOM 1699 N N . ALA A 1 213 ? 10.828 -26.328 -35.5 1 75.88 213 ALA A N 1
ATOM 1700 C CA . ALA A 1 213 ? 11.336 -26.859 -36.75 1 75.88 213 ALA A CA 1
ATOM 1701 C C . ALA A 1 213 ? 12.594 -27.688 -36.531 1 75.88 213 ALA A C 1
ATOM 1703 O O . ALA A 1 213 ? 12.836 -28.656 -37.25 1 75.88 213 ALA A O 1
ATOM 1704 N N . ASP A 1 214 ? 13.258 -27.328 -35.531 1 73.62 214 ASP A N 1
ATOM 1705 C CA . ASP A 1 214 ? 14.492 -28.031 -35.188 1 73.62 214 ASP A CA 1
ATOM 1706 C C . ASP A 1 214 ? 14.195 -29.359 -34.5 1 73.62 214 ASP A C 1
ATOM 1708 O O . ASP A 1 214 ? 14.945 -30.328 -34.656 1 73.62 214 ASP A O 1
ATOM 1712 N N . THR A 1 215 ? 13.156 -29.438 -33.75 1 69.44 215 THR A N 1
ATOM 1713 C CA . THR A 1 215 ? 12.922 -30.594 -32.875 1 69.44 215 THR A CA 1
ATOM 1714 C C . THR A 1 215 ? 11.883 -31.531 -33.5 1 69.44 215 THR A C 1
ATOM 1716 O O . THR A 1 215 ? 11.883 -32.719 -33.219 1 69.44 215 THR A O 1
ATOM 1719 N N . GLU A 1 216 ? 10.953 -30.984 -34.188 1 69.5 216 GLU A N 1
ATOM 1720 C CA . GLU A 1 216 ? 9.867 -31.812 -34.719 1 69.5 216 GLU A CA 1
ATOM 1721 C C . GLU A 1 216 ? 10.133 -32.219 -36.156 1 69.5 216 GLU A C 1
ATOM 1723 O O . GLU A 1 216 ? 10.242 -31.375 -37.062 1 69.5 216 GLU A O 1
ATOM 1728 N N . GLU A 1 217 ? 10.172 -33.5 -36.281 1 61.62 217 GLU A N 1
ATOM 1729 C CA . GLU A 1 217 ? 10.398 -34.031 -37.625 1 61.62 217 GLU A CA 1
ATOM 1730 C C . GLU A 1 217 ? 9.234 -33.719 -38.562 1 61.62 217 GLU A C 1
ATOM 1732 O O . GLU A 1 217 ? 8.07 -33.844 -38.156 1 61.62 217 GLU A O 1
ATOM 1737 N N . GLY A 1 218 ? 9.5 -33.188 -39.656 1 63.03 218 GLY A N 1
ATOM 1738 C CA . GLY A 1 218 ? 8.469 -32.969 -40.656 1 63.03 218 GLY A CA 1
ATOM 1739 C C . GLY A 1 218 ? 7.926 -31.547 -40.656 1 63.03 218 GLY A C 1
ATOM 1740 O O . GLY A 1 218 ? 7.172 -31.141 -41.531 1 63.03 218 GLY A O 1
ATOM 1741 N N . PHE A 1 219 ? 8.305 -30.812 -39.594 1 74.5 219 PHE A N 1
ATOM 1742 C CA . PHE A 1 219 ? 7.852 -29.438 -39.531 1 74.5 219 PHE A CA 1
ATOM 1743 C C . PHE A 1 219 ? 8.836 -28.516 -40.25 1 74.5 219 PHE A C 1
ATOM 1745 O O . PHE A 1 219 ? 10.031 -28.516 -39.938 1 74.5 219 PHE A O 1
ATOM 1752 N N . ASN A 1 220 ? 8.289 -27.688 -41.188 1 75.06 220 ASN A N 1
ATOM 1753 C CA . ASN A 1 220 ? 9.117 -26.734 -41.938 1 75.06 220 ASN A CA 1
ATOM 1754 C C . ASN A 1 220 ? 8.641 -25.312 -41.719 1 75.06 220 ASN A C 1
ATOM 1756 O O . ASN A 1 220 ? 7.438 -25.047 -41.656 1 75.06 220 ASN A O 1
ATOM 1760 N N . LEU A 1 221 ? 9.617 -24.438 -41.656 1 82.44 221 LEU A N 1
ATOM 1761 C CA . LEU A 1 221 ? 9.289 -23.016 -41.531 1 82.44 221 LEU A CA 1
ATOM 1762 C C . LEU A 1 221 ? 8.773 -22.453 -42.844 1 82.44 221 LEU A C 1
ATOM 1764 O O . LEU A 1 221 ? 9.266 -22.812 -43.906 1 82.44 221 LEU A O 1
ATOM 1768 N N . PRO A 1 222 ? 7.82 -21.609 -42.75 1 82.19 222 PRO A N 1
ATOM 1769 C CA . PRO A 1 222 ? 7.297 -21 -44 1 82.19 222 PRO A CA 1
ATOM 1770 C C . PRO A 1 222 ? 8.188 -19.891 -44.531 1 82.19 222 PRO A C 1
ATOM 1772 O O . PRO A 1 222 ? 7.863 -19.266 -45.531 1 82.19 222 PRO A O 1
ATOM 1775 N N . TYR A 1 223 ? 9.242 -19.625 -43.906 1 85.44 223 TYR A N 1
ATOM 1776 C CA . TYR A 1 223 ? 10.195 -18.594 -44.281 1 85.44 223 TYR A CA 1
ATOM 1777 C C . TYR A 1 223 ? 11.625 -19.094 -44.156 1 85.44 223 TYR A C 1
ATOM 1779 O O . TYR A 1 223 ? 11.867 -20.172 -43.625 1 85.44 223 TYR A O 1
ATOM 1787 N N . SER A 1 224 ? 12.539 -18.25 -44.719 1 78.88 224 SER A N 1
ATOM 1788 C CA . SER A 1 224 ? 13.906 -18.75 -44.812 1 78.88 224 SER A CA 1
ATOM 1789 C C . SER A 1 224 ? 14.789 -18.172 -43.719 1 78.88 224 SER A C 1
ATOM 1791 O O . SER A 1 224 ? 15.812 -18.766 -43.375 1 78.88 224 SER A O 1
ATOM 1793 N N . TYR A 1 225 ? 14.375 -17.125 -43.125 1 85.31 225 TYR A N 1
ATOM 1794 C CA . TYR A 1 225 ? 15.203 -16.469 -42.125 1 85.31 225 TYR A CA 1
ATOM 1795 C C . TYR A 1 225 ? 15.125 -17.219 -40.781 1 85.31 225 TYR A C 1
ATOM 1797 O O . TYR A 1 225 ? 14.102 -17.812 -40.469 1 85.31 225 TYR A O 1
ATOM 1805 N N . THR A 1 226 ? 16.266 -17.203 -40.094 1 86.25 226 THR A N 1
ATOM 1806 C CA . THR A 1 226 ? 16.281 -17.734 -38.719 1 86.25 226 THR A CA 1
ATOM 1807 C C . THR A 1 226 ? 16.797 -16.703 -37.75 1 86.25 226 THR A C 1
ATOM 1809 O O . THR A 1 226 ? 17.531 -15.789 -38.125 1 86.25 226 THR A O 1
ATOM 1812 N N . PHE A 1 227 ? 16.344 -16.828 -36.562 1 90.25 227 PHE A N 1
ATOM 1813 C CA . PHE A 1 227 ? 16.75 -15.883 -35.531 1 90.25 227 PHE A CA 1
ATOM 1814 C C . PHE A 1 227 ? 18.266 -15.922 -35.312 1 90.25 227 PHE A C 1
ATOM 1816 O O . PHE A 1 227 ? 18.891 -14.883 -35.125 1 90.25 227 PHE A O 1
ATOM 1823 N N . HIS A 1 228 ? 18.828 -17.047 -35.375 1 81.44 228 HIS A N 1
ATOM 1824 C CA . HIS A 1 228 ? 20.266 -17.188 -35.156 1 81.44 228 HIS A CA 1
ATOM 1825 C C . HIS A 1 228 ? 21.047 -16.406 -36.219 1 81.44 228 HIS A C 1
ATOM 1827 O O . HIS A 1 228 ? 22.016 -15.727 -35.875 1 81.44 228 HIS A O 1
ATOM 1833 N N . GLU A 1 229 ? 20.641 -16.469 -37.375 1 81.44 229 GLU A N 1
ATOM 1834 C CA . GLU A 1 229 ? 21.297 -15.75 -38.469 1 81.44 229 GLU A CA 1
ATOM 1835 C C . GLU A 1 229 ? 21.094 -14.242 -38.344 1 81.44 229 GLU A C 1
ATOM 1837 O O . GLU A 1 229 ? 22.031 -13.469 -38.562 1 81.44 229 GLU A O 1
ATOM 1842 N N . LEU A 1 230 ? 19.938 -13.898 -38.031 1 91.31 230 LEU A N 1
ATOM 1843 C CA . LEU A 1 230 ? 19.594 -12.484 -37.906 1 91.31 230 LEU A CA 1
ATOM 1844 C C . LEU A 1 230 ? 20.328 -11.844 -36.75 1 91.31 230 LEU A C 1
ATOM 1846 O O . LEU A 1 230 ? 20.719 -10.672 -36.812 1 91.31 230 LEU A O 1
ATOM 1850 N N . ALA A 1 231 ? 20.531 -12.602 -35.719 1 90.69 231 ALA A N 1
ATOM 1851 C CA . ALA A 1 231 ? 21.188 -12.102 -34.5 1 90.69 231 ALA A CA 1
ATOM 1852 C C . ALA A 1 231 ? 22.641 -11.781 -34.75 1 90.69 231 ALA A C 1
ATOM 1854 O O . ALA A 1 231 ? 23.25 -10.953 -34.062 1 90.69 231 ALA A O 1
ATOM 1855 N N . ALA A 1 232 ? 23.219 -12.359 -35.719 1 80.56 232 ALA A N 1
ATOM 1856 C CA . ALA A 1 232 ? 24.641 -12.211 -36 1 80.56 232 ALA A CA 1
ATOM 1857 C C . ALA A 1 232 ? 24.891 -10.938 -36.812 1 80.56 232 ALA A C 1
ATOM 1859 O O . ALA A 1 232 ? 26.031 -10.484 -36.906 1 80.56 232 ALA A O 1
ATOM 1860 N N . LEU A 1 233 ? 23.859 -10.266 -37.25 1 87.25 233 LEU A N 1
ATOM 1861 C CA . LEU A 1 233 ? 24.016 -9.047 -38.031 1 87.25 233 LEU A CA 1
ATOM 1862 C C . LEU A 1 233 ? 24.469 -7.891 -37.156 1 87.25 233 LEU A C 1
ATOM 1864 O O . LEU A 1 233 ? 24.094 -7.812 -36 1 87.25 233 LEU A O 1
ATOM 1868 N N . PRO A 1 234 ? 25.328 -7.035 -37.781 1 88.06 234 PRO A N 1
ATOM 1869 C CA . PRO A 1 234 ? 25.797 -5.895 -36.969 1 88.06 234 PRO A CA 1
ATOM 1870 C C . PRO A 1 234 ? 24.703 -4.867 -36.719 1 88.06 234 PRO A C 1
ATOM 1872 O O . PRO A 1 234 ? 23.641 -4.914 -37.344 1 88.06 234 PRO A O 1
ATOM 1875 N N . ASP A 1 235 ? 24.953 -3.91 -35.844 1 91 235 ASP A N 1
ATOM 1876 C CA . ASP A 1 235 ? 23.984 -2.91 -35.406 1 91 235 ASP A CA 1
ATOM 1877 C C . ASP A 1 235 ? 23.531 -2.041 -36.594 1 91 235 ASP A C 1
ATOM 1879 O O . ASP A 1 235 ? 22.375 -1.617 -36.656 1 91 235 ASP A O 1
ATOM 1883 N N . ALA A 1 236 ? 24.453 -1.79 -37.469 1 87.81 236 ALA A N 1
ATOM 1884 C CA . ALA A 1 236 ? 24.172 -0.928 -38.625 1 87.81 236 ALA A CA 1
ATOM 1885 C C . ALA A 1 236 ? 23.125 -1.547 -39.531 1 87.81 236 ALA A C 1
ATOM 1887 O O . ALA A 1 236 ? 22.484 -0.845 -40.344 1 87.81 236 ALA A O 1
ATOM 1888 N N . LYS A 1 237 ? 22.953 -2.846 -39.406 1 91.12 237 LYS A N 1
ATOM 1889 C CA . LYS A 1 237 ? 22.016 -3.543 -40.25 1 91.12 237 LYS A CA 1
ATOM 1890 C C . LYS A 1 237 ? 20.719 -3.855 -39.5 1 91.12 237 LYS A C 1
ATOM 1892 O O . LYS A 1 237 ? 20.062 -4.859 -39.781 1 91.12 237 LYS A O 1
ATOM 1897 N N . ALA A 1 238 ? 20.391 -3.092 -38.594 1 94.56 238 ALA A N 1
ATOM 1898 C CA . ALA A 1 238 ? 19.172 -3.287 -37.812 1 94.56 238 ALA A CA 1
ATOM 1899 C C . ALA A 1 238 ? 17.938 -3.217 -38.688 1 94.56 238 ALA A C 1
ATOM 1901 O O . ALA A 1 238 ? 16.953 -3.92 -38.438 1 94.56 238 ALA A O 1
ATOM 1902 N N . ASP A 1 239 ? 17.984 -2.449 -39.719 1 93.81 239 ASP A N 1
ATOM 1903 C CA . ASP A 1 239 ? 16.859 -2.322 -40.656 1 93.81 239 ASP A CA 1
ATOM 1904 C C . ASP A 1 239 ? 16.609 -3.635 -41.375 1 93.81 239 ASP A C 1
ATOM 1906 O O . ASP A 1 239 ? 15.453 -3.977 -41.688 1 93.81 239 ASP A O 1
ATOM 1910 N N . GLN A 1 240 ? 17.672 -4.309 -41.656 1 91.56 240 GLN A N 1
ATOM 1911 C CA . GLN A 1 240 ? 17.531 -5.602 -42.312 1 91.56 240 GLN A CA 1
ATOM 1912 C C . GLN A 1 240 ? 16.812 -6.609 -41.438 1 91.56 240 GLN A C 1
ATOM 1914 O O . GLN A 1 240 ? 16.031 -7.426 -41.906 1 91.56 240 GLN A O 1
ATOM 1919 N N . VAL A 1 241 ? 17.125 -6.516 -40.219 1 95.44 241 VAL A N 1
ATOM 1920 C CA . VAL A 1 241 ? 16.484 -7.414 -39.25 1 95.44 241 VAL A CA 1
ATOM 1921 C C . VAL A 1 241 ? 14.992 -7.094 -39.188 1 95.44 241 VAL A C 1
ATOM 1923 O O . VAL A 1 241 ? 14.156 -8 -39.188 1 95.44 241 VAL A O 1
ATOM 1926 N N . GLN A 1 242 ? 14.695 -5.84 -39.125 1 95.69 242 GLN A N 1
ATOM 1927 C CA . GLN A 1 242 ? 13.305 -5.406 -39.125 1 95.69 242 GLN A CA 1
ATOM 1928 C C . GLN A 1 242 ? 12.547 -5.906 -40.344 1 95.69 242 GLN A C 1
ATOM 1930 O O . GLN A 1 242 ? 11.453 -6.457 -40.219 1 95.69 242 GLN A O 1
ATOM 1935 N N . ASN A 1 243 ? 13.156 -5.77 -41.406 1 93.5 243 ASN A N 1
ATOM 1936 C CA . ASN A 1 243 ? 12.523 -6.195 -42.656 1 93.5 243 ASN A CA 1
ATOM 1937 C C . ASN A 1 243 ? 12.328 -7.711 -42.719 1 93.5 243 ASN A C 1
ATOM 1939 O O . ASN A 1 243 ? 11.305 -8.195 -43.188 1 93.5 243 ASN A O 1
ATOM 1943 N N . ALA A 1 244 ? 13.328 -8.398 -42.25 1 93.38 244 ALA A N 1
ATOM 1944 C CA . ALA A 1 244 ? 13.242 -9.852 -42.219 1 93.38 244 ALA A CA 1
ATOM 1945 C C . ALA A 1 244 ? 12.086 -10.32 -41.344 1 93.38 244 ALA A C 1
ATOM 1947 O O . ALA A 1 244 ? 11.312 -11.195 -41.719 1 93.38 244 ALA A O 1
ATOM 1948 N N . ILE A 1 245 ? 11.984 -9.711 -40.219 1 95.06 245 ILE A N 1
ATOM 1949 C CA . ILE A 1 245 ? 10.922 -10.078 -39.281 1 95.06 245 ILE A CA 1
ATOM 1950 C C . ILE A 1 245 ? 9.562 -9.758 -39.875 1 95.06 245 ILE A C 1
ATOM 1952 O O . ILE A 1 245 ? 8.625 -10.555 -39.781 1 95.06 245 ILE A O 1
ATOM 1956 N N . MET A 1 246 ? 9.492 -8.625 -40.5 1 93.88 246 MET A N 1
ATOM 1957 C CA . MET A 1 246 ? 8.242 -8.234 -41.156 1 93.88 246 MET A CA 1
ATOM 1958 C C . MET A 1 246 ? 7.871 -9.211 -42.281 1 93.88 246 MET A C 1
ATOM 1960 O O . MET A 1 246 ? 6.699 -9.539 -42.438 1 93.88 246 MET A O 1
ATOM 1964 N N . ASP A 1 247 ? 8.852 -9.617 -42.906 1 91.12 247 ASP A N 1
ATOM 1965 C CA . ASP A 1 247 ? 8.633 -10.594 -43.969 1 91.12 247 ASP A CA 1
ATOM 1966 C C . ASP A 1 247 ? 8.164 -11.93 -43.375 1 91.12 247 ASP A C 1
ATOM 1968 O O . ASP A 1 247 ? 7.289 -12.578 -43.969 1 91.12 247 ASP A O 1
ATOM 1972 N N . MET A 1 248 ? 8.797 -12.359 -42.344 1 92.56 248 MET A N 1
ATOM 1973 C CA . MET A 1 248 ? 8.398 -13.594 -41.688 1 92.56 248 MET A CA 1
ATOM 1974 C C . MET A 1 248 ? 6.934 -13.531 -41.25 1 92.56 248 MET A C 1
ATOM 1976 O O . MET A 1 248 ? 6.176 -14.477 -41.469 1 92.56 248 MET A O 1
ATOM 1980 N N . ILE A 1 249 ? 6.594 -12.398 -40.719 1 90.94 249 ILE A N 1
ATOM 1981 C CA . ILE A 1 249 ? 5.227 -12.195 -40.25 1 90.94 249 ILE A CA 1
ATOM 1982 C C . ILE A 1 249 ? 4.262 -12.242 -41.406 1 90.94 249 ILE A C 1
ATOM 1984 O O . ILE A 1 249 ? 3.211 -12.883 -41.344 1 90.94 249 ILE A O 1
ATOM 1988 N N . LYS A 1 250 ? 4.648 -11.617 -42.438 1 88.81 250 LYS A N 1
ATOM 1989 C CA . LYS A 1 250 ? 3.82 -11.602 -43.656 1 88.81 250 LYS A CA 1
ATOM 1990 C C . LYS A 1 250 ? 3.623 -13.008 -44.188 1 88.81 250 LYS A C 1
ATOM 1992 O O . LYS A 1 250 ? 2.52 -13.367 -44.625 1 88.81 250 LYS A O 1
ATOM 1997 N N . LYS A 1 251 ? 4.648 -13.789 -44.156 1 88.94 251 LYS A N 1
ATOM 1998 C CA . LYS A 1 251 ? 4.574 -15.156 -44.656 1 88.94 251 LYS A CA 1
ATOM 1999 C C . LYS A 1 251 ? 3.643 -16 -43.812 1 88.94 251 LYS A C 1
ATOM 2001 O O . LYS A 1 251 ? 2.9 -16.844 -44.312 1 88.94 251 LYS A O 1
ATOM 2006 N N . ILE A 1 252 ? 3.717 -15.797 -42.594 1 87.06 252 ILE A N 1
ATOM 2007 C CA . ILE A 1 252 ? 2.84 -16.531 -41.688 1 87.06 252 ILE A CA 1
ATOM 2008 C C . ILE A 1 252 ? 1.389 -16.125 -41.906 1 87.06 252 ILE A C 1
ATOM 2010 O O . ILE A 1 252 ? 0.494 -16.969 -41.938 1 87.06 252 ILE A O 1
ATOM 2014 N N . ARG A 1 253 ? 1.189 -14.891 -42.156 1 84.25 253 ARG A N 1
ATOM 2015 C CA . ARG A 1 253 ? -0.156 -14.367 -42.375 1 84.25 253 ARG A CA 1
ATOM 2016 C C . ARG A 1 253 ? -0.765 -14.938 -43.656 1 84.25 253 ARG A C 1
ATOM 2018 O O . ARG A 1 253 ? -1.979 -15.133 -43.719 1 84.25 253 ARG A O 1
ATOM 2025 N N . THR A 1 254 ? 0.099 -15.172 -44.531 1 82.69 254 THR A N 1
ATOM 2026 C CA . THR A 1 254 ? -0.386 -15.633 -45.844 1 82.69 254 THR A CA 1
ATOM 2027 C C . THR A 1 254 ? -0.579 -17.141 -45.844 1 82.69 254 THR A C 1
ATOM 2029 O O . THR A 1 254 ? -1.306 -17.688 -46.688 1 82.69 254 THR A O 1
ATOM 2032 N N . ASP A 1 255 ? 0.047 -17.734 -44.875 1 79.62 255 ASP A N 1
ATOM 2033 C CA . ASP A 1 255 ? -0.094 -19.188 -44.75 1 79.62 255 ASP A CA 1
ATOM 2034 C C . ASP A 1 255 ? -1.366 -19.562 -44 1 79.62 255 ASP A C 1
ATOM 2036 O O . ASP A 1 255 ? -1.485 -19.281 -42.812 1 79.62 255 ASP A O 1
ATOM 2040 N N . LYS A 1 256 ? -2.279 -20.188 -44.625 1 70.12 256 LYS A N 1
ATOM 2041 C CA . LYS A 1 256 ? -3.6 -20.516 -44.094 1 70.12 256 LYS A CA 1
ATOM 2042 C C . LYS A 1 256 ? -3.492 -21.484 -42.906 1 70.12 256 LYS A C 1
ATOM 2044 O O . LYS A 1 256 ? -4.387 -21.547 -42.062 1 70.12 256 LYS A O 1
ATOM 2049 N N . SER A 1 257 ? -2.369 -22.172 -42.875 1 68.56 257 SER A N 1
ATOM 2050 C CA . SER A 1 257 ? -2.207 -23.141 -41.812 1 68.56 257 SER A CA 1
ATOM 2051 C C . SER A 1 257 ? -2.08 -22.453 -40.438 1 68.56 257 SER A C 1
ATOM 2053 O O . SER A 1 257 ? -2.346 -23.078 -39.406 1 68.56 257 SER A O 1
ATOM 2055 N N . TYR A 1 258 ? -1.762 -21.203 -40.562 1 74.88 258 TYR A N 1
ATOM 2056 C CA . TYR A 1 258 ? -1.556 -20.5 -39.312 1 74.88 258 TYR A CA 1
ATOM 2057 C C . TYR A 1 258 ? -2.768 -19.641 -38.938 1 74.88 258 TYR A C 1
ATOM 2059 O O . TYR A 1 258 ? -2.809 -19.016 -37.906 1 74.88 258 TYR A O 1
ATOM 2067 N N . GLY A 1 259 ? -3.68 -19.719 -39.875 1 64.75 259 GLY A N 1
ATOM 2068 C CA . GLY A 1 259 ? -4.875 -18.922 -39.625 1 64.75 259 GLY A CA 1
ATOM 2069 C C . GLY A 1 259 ? -4.59 -17.438 -39.469 1 64.75 259 GLY A C 1
ATOM 2070 O O . GLY A 1 259 ? -3.83 -16.859 -40.25 1 64.75 259 GLY A O 1
ATOM 2071 N N . ASP A 1 260 ? -5.266 -16.812 -38.344 1 69.62 260 ASP A N 1
ATOM 2072 C CA . ASP A 1 260 ? -5.18 -15.367 -38.156 1 69.62 260 ASP A CA 1
ATOM 2073 C C . ASP A 1 260 ? -4.258 -15.023 -37 1 69.62 260 ASP A C 1
ATOM 2075 O O . ASP A 1 260 ? -4.422 -13.977 -36.375 1 69.62 260 ASP A O 1
ATOM 2079 N N . VAL A 1 261 ? -3.309 -15.859 -36.688 1 70.94 261 VAL A N 1
ATOM 2080 C CA . VAL A 1 261 ? -2.498 -15.703 -35.5 1 70.94 261 VAL A CA 1
ATOM 2081 C C . VAL A 1 261 ? -1.752 -14.375 -35.531 1 70.94 261 VAL A C 1
ATOM 2083 O O . VAL A 1 261 ? -1.604 -13.703 -34.5 1 70.94 261 VAL A O 1
ATOM 2086 N N . LEU A 1 262 ? -1.266 -13.93 -36.656 1 75.81 262 LEU A N 1
ATOM 2087 C CA . LEU A 1 262 ? -0.509 -12.688 -36.75 1 75.81 262 LEU A CA 1
ATOM 2088 C C . LEU A 1 262 ? -1.259 -11.672 -37.625 1 75.81 262 LEU A C 1
ATOM 2090 O O . LEU A 1 262 ? -0.642 -10.898 -38.344 1 75.81 262 LEU A O 1
ATOM 2094 N N . ALA A 1 263 ? -2.537 -11.742 -37.406 1 73.62 263 ALA A N 1
ATOM 2095 C CA . ALA A 1 263 ? -3.352 -10.859 -38.219 1 73.62 263 ALA A CA 1
ATOM 2096 C C . ALA A 1 263 ? -3.178 -9.398 -37.812 1 73.62 263 ALA A C 1
ATOM 2098 O O . ALA A 1 263 ? -3.158 -8.5 -38.656 1 73.62 263 ALA A O 1
ATOM 2099 N N . ASN A 1 264 ? -2.98 -9.188 -36.531 1 76.25 264 ASN A N 1
ATOM 2100 C CA . ASN A 1 264 ? -2.789 -7.824 -36.062 1 76.25 264 ASN A CA 1
ATOM 2101 C C . ASN A 1 264 ? -1.392 -7.305 -36.375 1 76.25 264 ASN A C 1
ATOM 2103 O O . ASN A 1 264 ? -0.41 -8.039 -36.25 1 76.25 264 ASN A O 1
ATOM 2107 N N . PRO A 1 265 ? -1.403 -6.125 -36.812 1 81.62 265 PRO A N 1
ATOM 2108 C CA . PRO A 1 265 ? -0.1 -5.59 -37.188 1 81.62 265 PRO A CA 1
ATOM 2109 C C . PRO A 1 265 ? 0.834 -5.371 -36 1 81.62 265 PRO A C 1
ATOM 2111 O O . PRO A 1 265 ? 0.372 -5.195 -34.875 1 81.62 265 PRO A O 1
ATOM 2114 N N . ILE A 1 266 ? 2.078 -5.555 -36.312 1 87.81 266 ILE A N 1
ATOM 2115 C CA . ILE A 1 266 ? 3.1 -5.223 -35.312 1 87.81 266 ILE A CA 1
ATOM 2116 C C . ILE A 1 266 ? 3.225 -3.705 -35.188 1 87.81 266 ILE A C 1
ATOM 2118 O O . ILE A 1 266 ? 3.168 -2.99 -36.188 1 87.81 266 ILE A O 1
ATOM 2122 N N . HIS A 1 267 ? 3.359 -3.18 -34.062 1 88.88 267 HIS A N 1
ATOM 2123 C CA . HIS A 1 267 ? 3.361 -1.742 -33.812 1 88.88 267 HIS A CA 1
ATOM 2124 C C . HIS A 1 267 ? 4.773 -1.229 -33.562 1 88.88 267 HIS A C 1
ATOM 2126 O O . HIS A 1 267 ? 4.992 -0.018 -33.469 1 88.88 267 HIS A O 1
ATOM 2132 N N . LEU A 1 268 ? 5.734 -2.17 -33.438 1 91.31 268 LEU A N 1
ATOM 2133 C CA . LEU A 1 268 ? 7.125 -1.754 -33.25 1 91.31 268 LEU A CA 1
ATOM 2134 C C . LEU A 1 268 ? 7.609 -0.971 -34.469 1 91.31 268 LEU A C 1
ATOM 2136 O O . LEU A 1 268 ? 7.348 -1.358 -35.594 1 91.31 268 LEU A O 1
ATOM 2140 N N . LYS A 1 269 ? 8.297 0.201 -34.219 1 90.06 269 LYS A N 1
ATOM 2141 C CA . LYS A 1 269 ? 8.727 1.051 -35.344 1 90.06 269 LYS A CA 1
ATOM 2142 C C . LYS A 1 269 ? 10.25 1.155 -35.375 1 90.06 269 LYS A C 1
ATOM 2144 O O . LYS A 1 269 ? 10.82 1.344 -36.469 1 90.06 269 LYS A O 1
ATOM 2149 N N . VAL A 1 270 ? 10.898 0.969 -34.25 1 92.38 270 VAL A N 1
ATOM 2150 C CA . VAL A 1 270 ? 12.336 1.235 -34.156 1 92.38 270 VAL A CA 1
ATOM 2151 C C . VAL A 1 270 ? 13.117 -0.019 -34.531 1 92.38 270 VAL A C 1
ATOM 2153 O O . VAL A 1 270 ? 12.953 -1.071 -33.906 1 92.38 270 VAL A O 1
ATOM 2156 N N . ALA A 1 271 ? 14.047 0.055 -35.5 1 93.62 271 ALA A N 1
ATOM 2157 C CA . ALA A 1 271 ? 14.82 -1.074 -36.031 1 93.62 271 ALA A CA 1
ATOM 2158 C C . ALA A 1 271 ? 15.711 -1.668 -34.938 1 93.62 271 ALA A C 1
ATOM 2160 O O . ALA A 1 271 ? 15.859 -2.889 -34.844 1 93.62 271 ALA A O 1
ATOM 2161 N N . LYS A 1 272 ? 16.203 -0.821 -34.156 1 92.81 272 LYS A N 1
ATOM 2162 C CA . LYS A 1 272 ? 17.109 -1.276 -33.094 1 92.81 272 LYS A CA 1
ATOM 2163 C C . LYS A 1 272 ? 16.391 -2.18 -32.094 1 92.81 272 LYS A C 1
ATOM 2165 O O . LYS A 1 272 ? 17 -3.062 -31.484 1 92.81 272 LYS A O 1
ATOM 2170 N N . THR A 1 273 ? 15.102 -1.905 -31.938 1 94.56 273 THR A N 1
ATOM 2171 C CA . THR A 1 273 ? 14.297 -2.736 -31.047 1 94.56 273 THR A CA 1
ATOM 2172 C C . THR A 1 273 ? 14.211 -4.168 -31.578 1 94.56 273 THR A C 1
ATOM 2174 O O . THR A 1 273 ? 14.375 -5.125 -30.812 1 94.56 273 THR A O 1
ATOM 2177 N N . PHE A 1 274 ? 14.055 -4.328 -32.906 1 95.44 274 PHE A N 1
ATOM 2178 C CA . PHE A 1 274 ? 13.977 -5.645 -33.5 1 95.44 274 PHE A CA 1
ATOM 2179 C C . PHE A 1 274 ? 15.281 -6.414 -33.312 1 95.44 274 PHE A C 1
ATOM 2181 O O . PHE A 1 274 ? 15.266 -7.578 -32.906 1 95.44 274 PHE A O 1
ATOM 2188 N N . LEU A 1 275 ? 16.297 -5.746 -33.594 1 95.25 275 LEU A N 1
ATOM 2189 C CA . LEU A 1 275 ? 17.594 -6.395 -33.469 1 95.25 275 LEU A CA 1
ATOM 2190 C C . LEU A 1 275 ? 17.875 -6.848 -32.062 1 95.25 275 LEU A C 1
ATOM 2192 O O . LEU A 1 275 ? 18.344 -7.961 -31.828 1 95.25 275 LEU A O 1
ATOM 2196 N N . TYR A 1 276 ? 17.609 -5.973 -31.141 1 94.31 276 TYR A N 1
ATOM 2197 C CA . TYR A 1 276 ? 17.828 -6.301 -29.75 1 94.31 276 TYR A CA 1
ATOM 2198 C C . TYR A 1 276 ? 17.031 -7.531 -29.344 1 94.31 276 TYR A C 1
ATOM 2200 O O . TYR A 1 276 ? 17.562 -8.445 -28.703 1 94.31 276 TYR A O 1
ATOM 2208 N N . LEU A 1 277 ? 15.758 -7.555 -29.688 1 94.31 277 LEU A N 1
ATOM 2209 C CA . LEU A 1 277 ? 14.875 -8.656 -29.312 1 94.31 277 LEU A CA 1
ATOM 2210 C C . LEU A 1 277 ? 15.336 -9.961 -29.953 1 94.31 277 LEU A C 1
ATOM 2212 O O . LEU A 1 277 ? 15.383 -11 -29.297 1 94.31 277 LEU A O 1
ATOM 2216 N N . VAL A 1 278 ? 15.703 -9.93 -31.172 1 94.62 278 VAL A N 1
ATOM 2217 C CA . VAL A 1 278 ? 16.156 -11.117 -31.906 1 94.62 278 VAL A CA 1
ATOM 2218 C C . VAL A 1 278 ? 17.422 -11.672 -31.25 1 94.62 278 VAL A C 1
ATOM 2220 O O . VAL A 1 278 ? 17.562 -12.883 -31.078 1 94.62 278 VAL A O 1
ATOM 2223 N N . ARG A 1 279 ? 18.266 -10.805 -30.828 1 93.19 279 ARG A N 1
ATOM 2224 C CA . ARG A 1 279 ? 19.5 -11.227 -30.203 1 93.19 279 ARG A CA 1
ATOM 2225 C C . ARG A 1 279 ? 19.234 -11.883 -28.844 1 93.19 279 ARG A C 1
ATOM 2227 O O . ARG A 1 279 ? 19.812 -12.93 -28.547 1 93.19 279 ARG A O 1
ATOM 2234 N N . GLN A 1 280 ? 18.375 -11.266 -28.125 1 89.81 280 GLN A N 1
ATOM 2235 C CA . GLN A 1 280 ? 18.047 -11.805 -26.797 1 89.81 280 GLN A CA 1
ATOM 2236 C C . GLN A 1 280 ? 17.391 -13.172 -26.922 1 89.81 280 GLN A C 1
ATOM 2238 O O . GLN A 1 280 ? 17.75 -14.102 -26.188 1 89.81 280 GLN A O 1
ATOM 2243 N N . LEU A 1 281 ? 16.5 -13.359 -27.875 1 89.38 281 LEU A N 1
ATOM 2244 C CA . LEU A 1 281 ? 15.734 -14.594 -28.016 1 89.38 281 LEU A CA 1
ATOM 2245 C C . LEU A 1 281 ? 16.594 -15.695 -28.641 1 89.38 281 LEU A C 1
ATOM 2247 O O . LEU A 1 281 ? 16.438 -16.875 -28.297 1 89.38 281 LEU A O 1
ATOM 2251 N N . ALA A 1 282 ? 17.484 -15.305 -29.516 1 88.25 282 ALA A N 1
ATOM 2252 C CA . ALA A 1 282 ? 18.328 -16.266 -30.188 1 88.25 282 ALA A CA 1
ATOM 2253 C C . ALA A 1 282 ? 19.359 -16.859 -29.234 1 88.25 282 ALA A C 1
ATOM 2255 O O . ALA A 1 282 ? 19.891 -17.953 -29.469 1 88.25 282 ALA A O 1
ATOM 2256 N N . ALA A 1 283 ? 19.562 -16.156 -28.156 1 84.06 283 ALA A N 1
ATOM 2257 C CA . ALA A 1 283 ? 20.656 -16.531 -27.25 1 84.06 283 ALA A CA 1
ATOM 2258 C C . ALA A 1 283 ? 20.219 -17.641 -26.297 1 84.06 283 ALA A C 1
ATOM 2260 O O . ALA A 1 283 ? 21.031 -18.172 -25.531 1 84.06 283 ALA A O 1
ATOM 2261 N N . VAL A 1 284 ? 18.984 -18.047 -26.438 1 80.94 284 VAL A N 1
ATOM 2262 C CA . VAL A 1 284 ? 18.469 -18.984 -25.453 1 80.94 284 VAL A CA 1
ATOM 2263 C C . VAL A 1 284 ? 17.766 -20.141 -26.172 1 80.94 284 VAL A C 1
ATOM 2265 O O . VAL A 1 284 ? 17.219 -19.969 -27.25 1 80.94 284 VAL A O 1
ATOM 2268 N N . SER A 1 285 ? 17.984 -21.328 -25.578 1 77.06 285 SER A N 1
ATOM 2269 C CA . SER A 1 285 ? 17.188 -22.469 -26.016 1 77.06 285 SER A CA 1
ATOM 2270 C C . SER A 1 285 ? 15.945 -22.625 -25.125 1 77.06 285 SER A C 1
ATOM 2272 O O . SER A 1 285 ? 16.047 -23.078 -23.984 1 77.06 285 SER A O 1
ATOM 2274 N N . PHE A 1 286 ? 14.844 -22.297 -25.656 1 74 286 PHE A N 1
ATOM 2275 C CA . PHE A 1 286 ? 13.609 -22.375 -24.891 1 74 286 PHE A CA 1
ATOM 2276 C C . PHE A 1 286 ? 13.148 -23.812 -24.75 1 74 286 PHE A C 1
ATOM 2278 O O . PHE A 1 286 ? 12.602 -24.188 -23.703 1 74 286 PHE A O 1
ATOM 2285 N N . THR A 1 287 ? 13.453 -24.609 -25.656 1 68.19 287 THR A N 1
ATOM 2286 C CA . THR A 1 287 ? 13.07 -26.016 -25.656 1 68.19 287 THR A CA 1
ATOM 2287 C C . THR A 1 287 ? 13.773 -26.766 -24.531 1 68.19 287 THR A C 1
ATOM 2289 O O . THR A 1 287 ? 13.195 -27.672 -23.938 1 68.19 287 THR A O 1
ATOM 2292 N N . ASP A 1 288 ? 14.992 -26.297 -24.234 1 65.69 288 ASP A N 1
ATOM 2293 C CA . ASP A 1 288 ? 15.789 -27.016 -23.25 1 65.69 288 ASP A CA 1
ATOM 2294 C C . ASP A 1 288 ? 15.57 -26.438 -21.844 1 65.69 288 ASP A C 1
ATOM 2296 O O . ASP A 1 288 ? 16.078 -26.984 -20.859 1 65.69 288 ASP A O 1
ATOM 2300 N N . SER A 1 289 ? 15.25 -25.312 -21.625 1 60.03 289 SER A N 1
ATOM 2301 C CA . SER A 1 289 ? 15.172 -24.625 -20.328 1 60.03 289 SER A CA 1
ATOM 2302 C C . SER A 1 289 ? 14.195 -25.328 -19.391 1 60.03 289 SER A C 1
ATOM 2304 O O . SER A 1 289 ? 14.406 -25.344 -18.172 1 60.03 289 SER A O 1
ATOM 2306 N N . THR A 1 290 ? 13 -25.594 -19.328 1 50.41 290 THR A N 1
ATOM 2307 C CA . THR A 1 290 ? 12.219 -26.172 -18.25 1 50.41 290 THR A CA 1
ATOM 2308 C C . THR A 1 290 ? 11.555 -27.469 -18.672 1 50.41 290 THR A C 1
ATOM 2310 O O . THR A 1 290 ? 11.305 -27.672 -19.875 1 50.41 290 THR A O 1
ATOM 2313 N N . THR A 1 291 ? 11.789 -28.484 -17.812 1 44.03 291 THR A N 1
ATOM 2314 C CA . THR A 1 291 ? 11.07 -29.719 -18.094 1 44.03 291 THR A CA 1
ATOM 2315 C C . THR A 1 291 ? 9.742 -29.438 -18.797 1 44.03 291 THR A C 1
ATOM 2317 O O . THR A 1 291 ? 9.375 -30.109 -19.75 1 44.03 291 THR A O 1
ATOM 2320 N N . ASP A 1 292 ? 8.75 -28.812 -18.062 1 44.47 292 ASP A N 1
ATOM 2321 C CA . ASP A 1 292 ? 7.461 -28.453 -18.641 1 44.47 292 ASP A CA 1
ATOM 2322 C C . ASP A 1 292 ? 7.555 -27.156 -19.438 1 44.47 292 ASP A C 1
ATOM 2324 O O . ASP A 1 292 ? 6.902 -26.172 -19.094 1 44.47 292 ASP A O 1
ATOM 2328 N N . SER A 1 293 ? 8.633 -26.781 -19.953 1 43.16 293 SER A N 1
ATOM 2329 C CA . SER A 1 293 ? 9.297 -25.516 -20.234 1 43.16 293 SER A CA 1
ATOM 2330 C C . SER A 1 293 ? 8.57 -24.75 -21.344 1 43.16 293 SER A C 1
ATOM 2332 O O . SER A 1 293 ? 8.531 -23.516 -21.328 1 43.16 293 SER A O 1
ATOM 2334 N N . LYS A 1 294 ? 8.383 -25.453 -22.469 1 45.31 294 LYS A N 1
ATOM 2335 C CA . LYS A 1 294 ? 7.996 -24.578 -23.562 1 45.31 294 LYS A CA 1
ATOM 2336 C C . LYS A 1 294 ? 6.793 -23.719 -23.188 1 45.31 294 LYS A C 1
ATOM 2338 O O . LYS A 1 294 ? 6.805 -22.5 -23.375 1 45.31 294 LYS A O 1
ATOM 2343 N N . GLY A 1 295 ? 5.766 -24.453 -22.734 1 48.84 295 GLY A N 1
ATOM 2344 C CA . GLY A 1 295 ? 4.527 -23.766 -22.375 1 48.84 295 GLY A CA 1
ATOM 2345 C C . GLY A 1 295 ? 4.676 -22.844 -21.188 1 48.84 295 GLY A C 1
ATOM 2346 O O . GLY A 1 295 ? 4.039 -21.781 -21.141 1 48.84 295 GLY A O 1
ATOM 2347 N N . ALA A 1 296 ? 5.738 -23.156 -20.469 1 53.12 296 ALA A N 1
ATOM 2348 C CA . ALA A 1 296 ? 5.926 -22.359 -19.25 1 53.12 296 ALA A CA 1
ATOM 2349 C C . ALA A 1 296 ? 6.555 -21.016 -19.562 1 53.12 296 ALA A C 1
ATOM 2351 O O . ALA A 1 296 ? 6.227 -20 -18.922 1 53.12 296 ALA A O 1
ATOM 2352 N N . ALA A 1 297 ? 7.332 -21.141 -20.625 1 56.47 297 ALA A N 1
ATOM 2353 C CA . ALA A 1 297 ? 8 -19.891 -20.953 1 56.47 297 ALA A CA 1
ATOM 2354 C C . ALA A 1 297 ? 6.992 -18.828 -21.359 1 56.47 297 ALA A C 1
ATOM 2356 O O . ALA A 1 297 ? 7.094 -17.672 -20.938 1 56.47 297 ALA A O 1
ATOM 2357 N N . PHE A 1 298 ? 6.078 -19.297 -22.172 1 56.31 298 PHE A N 1
ATOM 2358 C CA . PHE A 1 298 ? 5.086 -18.328 -22.609 1 56.31 298 PHE A CA 1
ATOM 2359 C C . PHE A 1 298 ? 4.238 -17.844 -21.453 1 56.31 298 PHE A C 1
ATOM 2361 O O . PHE A 1 298 ? 3.945 -16.656 -21.344 1 56.31 298 PHE A O 1
ATOM 2368 N N . GLU A 1 299 ? 3.861 -18.812 -20.672 1 58.56 299 GLU A N 1
ATOM 2369 C CA . GLU A 1 299 ? 3.031 -18.469 -19.531 1 58.56 299 GLU A CA 1
ATOM 2370 C C . GLU A 1 299 ? 3.742 -17.453 -18.625 1 58.56 299 GLU A C 1
ATOM 2372 O O . GLU A 1 299 ? 3.125 -16.516 -18.141 1 58.56 299 GLU A O 1
ATOM 2377 N N . TYR A 1 300 ? 4.914 -17.781 -18.5 1 57.19 300 TYR A N 1
ATOM 2378 C CA . TYR A 1 300 ? 5.668 -16.891 -17.625 1 57.19 300 TYR A CA 1
ATOM 2379 C C . TYR A 1 300 ? 5.789 -15.5 -18.203 1 57.19 300 TYR A C 1
ATOM 2381 O O . TYR A 1 300 ? 5.672 -14.5 -17.484 1 57.19 300 TYR A O 1
ATOM 2389 N N . PHE A 1 301 ? 6.074 -15.562 -19.5 1 57.19 301 PHE A N 1
ATOM 2390 C CA . PHE A 1 301 ? 6.18 -14.258 -20.141 1 57.19 301 PHE A CA 1
ATOM 2391 C C . PHE A 1 301 ? 4.898 -13.453 -19.969 1 57.19 301 PHE A C 1
ATOM 2393 O O . PHE A 1 301 ? 4.945 -12.258 -19.688 1 57.19 301 PHE A O 1
ATOM 2400 N N . VAL A 1 302 ? 3.961 -14.25 -20.203 1 56.56 302 VAL A N 1
ATOM 2401 C CA . VAL A 1 302 ? 2.666 -13.586 -20.141 1 56.56 302 VAL A CA 1
ATOM 2402 C C . VAL A 1 302 ? 2.449 -13.031 -18.719 1 56.56 302 VAL A C 1
ATOM 2404 O O . VAL A 1 302 ? 2.014 -11.891 -18.562 1 56.56 302 VAL A O 1
ATOM 2407 N N . ARG A 1 303 ? 2.865 -13.828 -17.812 1 57.06 303 ARG A N 1
ATOM 2408 C CA . ARG A 1 303 ? 2.676 -13.438 -16.422 1 57.06 303 ARG A CA 1
ATOM 2409 C C . ARG A 1 303 ? 3.502 -12.195 -16.078 1 57.06 303 ARG A C 1
ATOM 2411 O O . ARG A 1 303 ? 3.021 -11.297 -15.398 1 57.06 303 ARG A O 1
ATOM 2418 N N . ALA A 1 304 ? 4.703 -12.328 -16.547 1 55.53 304 ALA A N 1
ATOM 2419 C CA . ALA A 1 304 ? 5.641 -11.258 -16.219 1 55.53 304 ALA A CA 1
ATOM 2420 C C . ALA A 1 304 ? 5.191 -9.93 -16.828 1 55.53 304 ALA A C 1
ATOM 2422 O O . ALA A 1 304 ? 5.383 -8.867 -16.234 1 55.53 304 ALA A O 1
ATOM 2423 N N . THR A 1 305 ? 4.684 -10.062 -18 1 53.47 305 THR A N 1
ATOM 2424 C CA . THR A 1 305 ? 4.352 -8.852 -18.734 1 53.47 305 THR A CA 1
ATOM 2425 C C . THR A 1 305 ? 3 -8.297 -18.297 1 53.47 305 THR A C 1
ATOM 2427 O O . THR A 1 305 ? 2.779 -7.082 -18.328 1 53.47 305 THR A O 1
ATOM 2430 N N . LEU A 1 306 ? 2.311 -9.305 -18 1 51.22 306 LEU A N 1
ATOM 2431 C CA . LEU A 1 306 ? 0.962 -8.859 -17.672 1 51.22 306 LEU A CA 1
ATOM 2432 C C . LEU A 1 306 ? 0.875 -8.422 -16.219 1 51.22 306 LEU A C 1
ATOM 2434 O O . LEU A 1 306 ? -0.094 -7.773 -15.812 1 51.22 306 LEU A O 1
ATOM 2438 N N . LYS A 1 307 ? 2.049 -8.75 -15.492 1 45.84 307 LYS A N 1
ATOM 2439 C CA . LYS A 1 307 ? 2.131 -8.336 -14.094 1 45.84 307 LYS A CA 1
ATOM 2440 C C . LYS A 1 307 ? 2.154 -6.816 -13.961 1 45.84 307 LYS A C 1
ATOM 2442 O O . LYS A 1 307 ? 2.971 -6.148 -14.602 1 45.84 307 LYS A O 1
ATOM 2447 N N . GLY A 1 308 ? 1.077 -6.184 -13.555 1 45.09 308 GLY A N 1
ATOM 2448 C CA . GLY A 1 308 ? 1.011 -4.766 -13.242 1 45.09 308 GLY A CA 1
ATOM 2449 C C . GLY A 1 308 ? 0.031 -4.004 -14.117 1 45.09 308 GLY A C 1
ATOM 2450 O O . GLY A 1 308 ? -0.216 -2.818 -13.891 1 45.09 308 GLY A O 1
ATOM 2451 N N . LYS A 1 309 ? -0.198 -4.816 -15.328 1 46.41 309 LYS A N 1
ATOM 2452 C CA . LYS A 1 309 ? -1.122 -4.004 -16.125 1 46.41 309 LYS A CA 1
ATOM 2453 C C . LYS A 1 309 ? -2.557 -4.172 -15.625 1 46.41 309 LYS A C 1
ATOM 2455 O O . LYS A 1 309 ? -2.932 -5.242 -15.141 1 46.41 309 LYS A O 1
ATOM 2460 N N . LYS A 1 310 ? -3.148 -3.203 -15.422 1 43.12 310 LYS A N 1
ATOM 2461 C CA . LYS A 1 310 ? -4.559 -3.016 -15.102 1 43.12 310 LYS A CA 1
ATOM 2462 C C . LYS A 1 310 ? -5.449 -3.836 -16.031 1 43.12 310 LYS A C 1
ATOM 2464 O O . LYS A 1 310 ? -6.539 -3.393 -16.406 1 43.12 310 LYS A O 1
ATOM 2469 N N . LEU A 1 311 ? -4.867 -4.781 -16.75 1 41.78 311 LEU A N 1
ATOM 2470 C CA . LEU A 1 311 ? -5.777 -5.355 -17.734 1 41.78 311 LEU A CA 1
ATOM 2471 C C . LEU A 1 311 ? -6.746 -6.332 -17.078 1 41.78 311 LEU A C 1
ATOM 2473 O O . LEU A 1 311 ? -7.688 -6.809 -17.719 1 41.78 311 LEU A O 1
ATOM 2477 N N . GLY A 1 312 ? -6.891 -6.297 -15.828 1 47.34 312 GLY A N 1
ATOM 2478 C CA . GLY A 1 312 ? -7.895 -7.16 -15.234 1 47.34 312 GLY A CA 1
ATOM 2479 C C . GLY A 1 312 ? -7.758 -8.617 -15.648 1 47.34 312 GLY A C 1
ATOM 2480 O O . GLY A 1 312 ? -8.672 -9.414 -15.438 1 47.34 312 GLY A O 1
ATOM 2481 N N . GLN A 1 313 ? -6.906 -8.961 -16.641 1 54.31 313 GLN A N 1
ATOM 2482 C CA . GLN A 1 313 ? -6.758 -10.328 -17.141 1 54.31 313 GLN A CA 1
ATOM 2483 C C . GLN A 1 313 ? -5.844 -11.141 -16.219 1 54.31 313 GLN A C 1
ATOM 2485 O O . GLN A 1 313 ? -4.727 -10.727 -15.922 1 54.31 313 GLN A O 1
ATOM 2490 N N . TYR A 1 314 ? -6.551 -12.086 -15.477 1 62.38 314 TYR A N 1
ATOM 2491 C CA . TYR A 1 314 ? -5.793 -12.906 -14.539 1 62.38 314 TYR A CA 1
ATOM 2492 C C . TYR A 1 314 ? -5.531 -14.297 -15.117 1 62.38 314 TYR A C 1
ATOM 2494 O O . TYR A 1 314 ? -6.414 -14.891 -15.742 1 62.38 314 TYR A O 1
ATOM 2502 N N . PHE A 1 315 ? -4.297 -14.727 -15 1 71.44 315 PHE A N 1
ATOM 2503 C CA . PHE A 1 315 ? -3.918 -16.078 -15.391 1 71.44 315 PHE A CA 1
ATOM 2504 C C . PHE A 1 315 ? -4.273 -17.078 -14.297 1 71.44 315 PHE A C 1
ATOM 2506 O O . PHE A 1 315 ? -4.164 -16.766 -13.109 1 71.44 315 PHE A O 1
ATOM 2513 N N . THR A 1 316 ? -4.891 -18.172 -14.781 1 86.19 316 THR A N 1
ATOM 2514 C CA . THR A 1 316 ? -5.133 -19.266 -13.828 1 86.19 316 THR A CA 1
ATOM 2515 C C . THR A 1 316 ? -3.824 -19.922 -13.422 1 86.19 316 THR A C 1
ATOM 2517 O O . THR A 1 316 ? -3.076 -20.406 -14.281 1 86.19 316 THR A O 1
ATOM 2520 N N . PRO A 1 317 ? -3.521 -19.984 -12.164 1 84.81 317 PRO A N 1
ATOM 2521 C CA . PRO A 1 317 ? -2.273 -20.609 -11.719 1 84.81 317 PRO A CA 1
ATOM 2522 C C . PRO A 1 317 ? -2.18 -22.078 -12.125 1 84.81 317 PRO A C 1
ATOM 2524 O O . PRO A 1 317 ? -3.182 -22.797 -12.086 1 84.81 317 PRO A O 1
ATOM 2527 N N . ARG A 1 318 ? -0.967 -22.547 -12.461 1 83.62 318 ARG A N 1
ATOM 2528 C CA . ARG A 1 318 ? -0.736 -23.906 -12.961 1 83.62 318 ARG A CA 1
ATOM 2529 C C . ARG A 1 318 ? -1.192 -24.953 -11.953 1 83.62 318 ARG A C 1
ATOM 2531 O O . ARG A 1 318 ? -1.824 -25.938 -12.32 1 83.62 318 ARG A O 1
ATOM 2538 N N . PRO A 1 319 ? -0.901 -24.719 -10.648 1 88.94 319 PRO A N 1
ATOM 2539 C CA . PRO A 1 319 ? -1.398 -25.719 -9.688 1 88.94 319 PRO A CA 1
ATOM 2540 C C . PRO A 1 319 ? -2.912 -25.906 -9.773 1 88.94 319 PRO A C 1
ATOM 2542 O O . PRO A 1 319 ? -3.402 -27.031 -9.641 1 88.94 319 PRO A O 1
ATOM 2545 N N . LEU A 1 320 ? -3.59 -24.859 -10.016 1 93.62 320 LEU A N 1
ATOM 2546 C CA . LEU A 1 320 ? -5.043 -24.938 -10.109 1 93.62 320 LEU A CA 1
ATOM 2547 C C . LEU A 1 320 ? -5.473 -25.656 -11.391 1 93.62 320 LEU A C 1
ATOM 2549 O O . LEU A 1 320 ? -6.398 -26.469 -11.367 1 93.62 320 LEU A O 1
ATOM 2553 N N . VAL A 1 321 ? -4.812 -25.406 -12.508 1 92.56 321 VAL A N 1
ATOM 2554 C CA . VAL A 1 321 ? -5.086 -26.078 -13.773 1 92.56 321 VAL A CA 1
ATOM 2555 C C . VAL A 1 321 ? -4.895 -27.594 -13.602 1 92.56 321 VAL A C 1
ATOM 2557 O O . VAL A 1 321 ? -5.742 -28.375 -14.016 1 92.56 321 VAL A O 1
ATOM 2560 N N . ARG A 1 322 ? -3.84 -27.938 -12.969 1 93.06 322 ARG A N 1
ATOM 2561 C CA . ARG A 1 322 ? -3.531 -29.344 -12.734 1 93.06 322 ARG A CA 1
ATOM 2562 C C . ARG A 1 322 ? -4.586 -29.984 -11.844 1 93.06 322 ARG A C 1
ATOM 2564 O O . ARG A 1 322 ? -5.004 -31.125 -12.094 1 93.06 322 ARG A O 1
ATOM 2571 N N . LEU A 1 323 ? -4.941 -29.266 -10.828 1 96.12 323 LEU A N 1
ATOM 2572 C CA . LEU A 1 323 ? -5.941 -29.797 -9.906 1 96.12 323 LEU A CA 1
ATOM 2573 C C . LEU A 1 323 ? -7.262 -30.062 -10.625 1 96.12 323 LEU A C 1
ATOM 2575 O O . LEU A 1 323 ? -7.848 -31.141 -10.484 1 96.12 323 LEU A O 1
ATOM 2579 N N . MET A 1 324 ? -7.695 -29.125 -11.398 1 97.25 324 MET A N 1
ATOM 2580 C CA . MET A 1 324 ? -8.961 -29.266 -12.125 1 97.25 324 MET A CA 1
ATOM 2581 C C . MET A 1 324 ? -8.906 -30.422 -13.117 1 97.25 324 MET A C 1
ATOM 2583 O O . MET A 1 324 ? -9.867 -31.172 -13.25 1 97.25 324 MET A O 1
ATOM 2587 N N . SER A 1 325 ? -7.789 -30.531 -13.781 1 95.06 325 SER A N 1
ATOM 2588 C CA . SER A 1 325 ? -7.598 -31.656 -14.703 1 95.06 325 SER A CA 1
ATOM 2589 C C . SER A 1 325 ? -7.684 -33 -13.969 1 95.06 325 SER A C 1
ATOM 2591 O O . SER A 1 325 ? -8.32 -33.938 -14.453 1 95.06 325 SER A O 1
ATOM 2593 N N . ALA A 1 326 ? -7.098 -33.031 -12.828 1 94.88 326 ALA A N 1
ATOM 2594 C CA . ALA A 1 326 ? -7.117 -34.25 -12.023 1 94.88 326 ALA A CA 1
ATOM 2595 C C . ALA A 1 326 ? -8.531 -34.594 -11.562 1 94.88 326 ALA A C 1
ATOM 2597 O O . ALA A 1 326 ? -8.93 -35.75 -11.547 1 94.88 326 ALA A O 1
ATOM 2598 N N . ILE A 1 327 ? -9.281 -33.625 -11.203 1 95 327 ILE A N 1
ATOM 2599 C CA . ILE A 1 327 ? -10.648 -33.812 -10.719 1 95 327 ILE A CA 1
ATOM 2600 C C . ILE A 1 327 ? -11.523 -34.375 -11.844 1 95 327 ILE A C 1
ATOM 2602 O O . ILE A 1 327 ? -12.297 -35.312 -11.625 1 95 327 ILE A O 1
ATOM 2606 N N . VAL A 1 328 ? -11.43 -33.844 -13.039 1 92.38 328 VAL A N 1
ATOM 2607 C CA . VAL A 1 328 ? -12.219 -34.281 -14.188 1 92.38 328 VAL A CA 1
ATOM 2608 C C . VAL A 1 328 ? -11.766 -35.688 -14.625 1 92.38 328 VAL A C 1
ATOM 2610 O O . VAL A 1 328 ? -12.594 -36.531 -14.922 1 92.38 328 VAL A O 1
ATOM 2613 N N . GLY A 1 329 ? -10.531 -35.938 -14.57 1 87.5 329 GLY A N 1
ATOM 2614 C CA . GLY A 1 329 ? -9.953 -37.188 -15.008 1 87.5 329 GLY A CA 1
ATOM 2615 C C . GLY A 1 329 ? -9.008 -37.031 -16.188 1 87.5 329 GLY A C 1
ATOM 2616 O O . GLY A 1 329 ? -9.445 -36.75 -17.312 1 87.5 329 GLY A O 1
ATOM 2617 N N . GLN A 1 330 ? -7.801 -37.375 -16.062 1 79.19 330 GLN A N 1
ATOM 2618 C CA . GLN A 1 330 ? -6.727 -37.094 -17 1 79.19 330 GLN A CA 1
ATOM 2619 C C . GLN A 1 330 ? -6.824 -38 -18.234 1 79.19 330 GLN A C 1
ATOM 2621 O O . GLN A 1 330 ? -6.391 -37.625 -19.312 1 79.19 330 GLN A O 1
ATOM 2626 N N . GLU A 1 331 ? -7.531 -39.094 -18.109 1 89.19 331 GLU A N 1
ATOM 2627 C CA . GLU A 1 331 ? -7.535 -40.062 -19.203 1 89.19 331 GLU A CA 1
ATOM 2628 C C . GLU A 1 331 ? -8.828 -40 -20 1 89.19 331 GLU A C 1
ATOM 2630 O O . GLU A 1 331 ? -8.961 -40.625 -21.047 1 89.19 331 GLU A O 1
ATOM 2635 N N . LYS A 1 332 ? -9.719 -39.25 -19.578 1 90.31 332 LYS A N 1
ATOM 2636 C CA . LYS A 1 332 ? -11.055 -39.25 -20.156 1 90.31 332 LYS A CA 1
ATOM 2637 C C . LYS A 1 332 ? -11.016 -38.781 -21.609 1 90.31 332 LYS A C 1
ATOM 2639 O O . LYS A 1 332 ? -11.719 -39.375 -22.453 1 90.31 332 LYS A O 1
ATOM 2644 N N . ILE A 1 333 ? -10.234 -37.844 -21.844 1 90.44 333 ILE A N 1
ATOM 2645 C CA . ILE A 1 333 ? -10.156 -37.281 -23.203 1 90.44 333 ILE A CA 1
ATOM 2646 C C . ILE A 1 333 ? -9.609 -38.375 -24.156 1 90.44 333 ILE A C 1
ATOM 2648 O O . ILE A 1 333 ? -10.203 -38.625 -25.203 1 90.44 333 ILE A O 1
ATOM 2652 N N . VAL A 1 334 ? -8.547 -38.969 -23.75 1 92 334 VAL A N 1
ATOM 2653 C CA . VAL A 1 334 ? -7.891 -40 -24.578 1 92 334 VAL A CA 1
ATOM 2654 C C . VAL A 1 334 ? -8.797 -41.219 -24.703 1 92 334 VAL A C 1
ATOM 2656 O O . VAL A 1 334 ? -8.945 -41.781 -25.797 1 92 334 VAL A O 1
ATOM 2659 N N . ASN A 1 335 ? -9.414 -41.594 -23.625 1 90.75 335 ASN A N 1
ATOM 2660 C CA . ASN A 1 335 ? -10.312 -42.75 -23.641 1 90.75 335 ASN A CA 1
ATOM 2661 C C . ASN A 1 335 ? -11.516 -42.5 -24.562 1 90.75 335 ASN A C 1
ATOM 2663 O O . ASN A 1 335 ? -11.992 -43.406 -25.219 1 90.75 335 ASN A O 1
ATOM 2667 N N . ALA A 1 336 ? -11.969 -41.312 -24.578 1 89.5 336 ALA A N 1
ATOM 2668 C CA . ALA A 1 336 ? -13.078 -40.969 -25.469 1 89.5 336 ALA A CA 1
ATOM 2669 C C . ALA A 1 336 ? -12.68 -41.094 -26.938 1 89.5 336 ALA A C 1
ATOM 2671 O O . ALA A 1 336 ? -13.477 -41.531 -27.766 1 89.5 336 ALA A O 1
ATOM 2672 N N . LEU A 1 337 ? -11.492 -40.75 -27.266 1 91 337 LEU A N 1
ATOM 2673 C CA . LEU A 1 337 ? -10.992 -40.812 -28.641 1 91 337 LEU A CA 1
ATOM 2674 C C . LEU A 1 337 ? -10.797 -42.25 -29.062 1 91 337 LEU A C 1
ATOM 2676 O O . LEU A 1 337 ? -11.016 -42.594 -30.234 1 91 337 LEU A O 1
ATOM 2680 N N . LEU A 1 338 ? -10.469 -43.094 -28.172 1 89.38 338 LEU A N 1
ATOM 2681 C CA . LEU A 1 338 ? -10.188 -44.5 -28.469 1 89.38 338 LEU A CA 1
ATOM 2682 C C . LEU A 1 338 ? -11.492 -45.281 -28.625 1 89.38 338 LEU A C 1
ATOM 2684 O O . LEU A 1 338 ? -11.508 -46.344 -29.281 1 89.38 338 LEU A O 1
ATOM 2688 N N . SER A 1 339 ? -12.531 -44.875 -28.047 1 83.06 339 SER A N 1
ATOM 2689 C CA . SER A 1 339 ? -13.797 -45.594 -28.094 1 83.06 339 SER A CA 1
ATOM 2690 C C . SER A 1 339 ? -14.453 -45.438 -29.469 1 83.06 339 SER A C 1
ATOM 2692 O O . SER A 1 339 ? -15.492 -46.062 -29.734 1 83.06 339 SER A O 1
ATOM 2694 N N . GLY A 1 340 ? -13.789 -44.844 -30.484 1 70.25 340 GLY A N 1
ATOM 2695 C CA . GLY A 1 340 ? -14.289 -44.75 -31.844 1 70.25 340 GLY A CA 1
ATOM 2696 C C . GLY A 1 340 ? -15.312 -43.625 -32.031 1 70.25 340 GLY A C 1
ATOM 2697 O O . GLY A 1 340 ? -15.828 -43.438 -33.125 1 70.25 340 GLY A O 1
ATOM 2698 N N . ALA A 1 341 ? -15.695 -43.094 -31.016 1 66.81 341 ALA A N 1
ATOM 2699 C CA . ALA A 1 341 ? -16.672 -42 -31.125 1 66.81 341 ALA A CA 1
ATOM 2700 C C . ALA A 1 341 ? -16.031 -40.781 -31.734 1 66.81 341 ALA A C 1
ATOM 2702 O O . ALA A 1 341 ? -14.828 -40.75 -32 1 66.81 341 ALA A O 1
ATOM 2703 N N . ALA A 1 342 ? -16.938 -39.844 -32.125 1 79.38 342 ALA A N 1
ATOM 2704 C CA . ALA A 1 342 ? -16.484 -38.531 -32.594 1 79.38 342 ALA A CA 1
ATOM 2705 C C . ALA A 1 342 ? -15.555 -37.875 -31.562 1 79.38 342 ALA A C 1
ATOM 2707 O O . ALA A 1 342 ? -15.68 -38.125 -30.359 1 79.38 342 ALA A O 1
ATOM 2708 N N . ALA A 1 343 ? -14.531 -37.25 -32 1 87.75 343 ALA A N 1
ATOM 2709 C CA . ALA A 1 343 ? -13.602 -36.531 -31.125 1 87.75 343 ALA A CA 1
ATOM 2710 C C . ALA A 1 343 ? -14.352 -35.656 -30.125 1 87.75 343 ALA A C 1
ATOM 2712 O O . ALA A 1 343 ? -15.258 -34.906 -30.5 1 87.75 343 ALA A O 1
ATOM 2713 N N . PRO A 1 344 ? -14.039 -35.875 -28.859 1 93.38 344 PRO A N 1
ATOM 2714 C CA . PRO A 1 344 ? -14.695 -35 -27.875 1 93.38 344 PRO A CA 1
ATOM 2715 C C . PRO A 1 344 ? -14.305 -33.531 -28.031 1 93.38 344 PRO A C 1
ATOM 2717 O O . PRO A 1 344 ? -13.172 -33.219 -28.391 1 93.38 344 PRO A O 1
ATOM 2720 N N . LYS A 1 345 ? -15.234 -32.688 -27.766 1 95.06 345 LYS A N 1
ATOM 2721 C CA . LYS A 1 345 ? -14.977 -31.25 -27.797 1 95.06 345 LYS A CA 1
ATOM 2722 C C . LYS A 1 345 ? -14.672 -30.719 -26.406 1 95.06 345 LYS A C 1
ATOM 2724 O O . LYS A 1 345 ? -15.531 -30.766 -25.516 1 95.06 345 LYS A O 1
ATOM 2729 N N . VAL A 1 346 ? -13.461 -30.281 -26.188 1 95.88 346 VAL A N 1
ATOM 2730 C CA . VAL A 1 346 ? -13.031 -29.609 -24.969 1 95.88 346 VAL A CA 1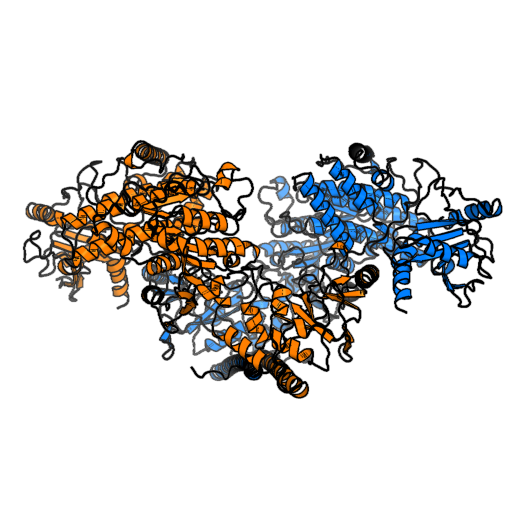
ATOM 2731 C C . VAL A 1 346 ? -13 -28.094 -25.203 1 95.88 346 VAL A C 1
ATOM 2733 O O . VAL A 1 346 ? -12.289 -27.609 -26.078 1 95.88 346 VAL A O 1
ATOM 2736 N N . LEU A 1 347 ? -13.75 -27.344 -24.344 1 97.38 347 LEU A N 1
ATOM 2737 C CA . LEU A 1 347 ? -13.883 -25.922 -24.594 1 97.38 347 LEU A CA 1
ATOM 2738 C C . LEU A 1 347 ? -13.453 -25.109 -23.359 1 97.38 347 LEU A C 1
ATOM 2740 O O . LEU A 1 347 ? -13.789 -25.469 -22.234 1 97.38 347 LEU A O 1
ATOM 2744 N N . ASP A 1 348 ? -12.648 -24.062 -23.578 1 96.94 348 ASP A N 1
ATOM 2745 C CA . ASP A 1 348 ? -12.43 -22.969 -22.641 1 96.94 348 ASP A CA 1
ATOM 2746 C C . ASP A 1 348 ? -12.984 -21.656 -23.188 1 96.94 348 ASP A C 1
ATOM 2748 O O . ASP A 1 348 ? -12.328 -21 -23.984 1 96.94 348 ASP A O 1
ATOM 2752 N N . PRO A 1 349 ? -14.156 -21.266 -22.75 1 97.5 349 PRO A N 1
ATOM 2753 C CA . PRO A 1 349 ? -14.812 -20.078 -23.297 1 97.5 349 PRO A CA 1
ATOM 2754 C C . PRO A 1 349 ? -14.219 -18.781 -22.781 1 97.5 349 PRO A C 1
ATOM 2756 O O . PRO A 1 349 ? -14.68 -17.703 -23.141 1 97.5 349 PRO A O 1
ATOM 2759 N N . ALA A 1 350 ? -13.297 -18.844 -21.906 1 94.75 350 ALA A N 1
ATOM 2760 C CA . ALA A 1 350 ? -12.484 -17.75 -21.391 1 94.75 350 ALA A CA 1
ATOM 2761 C C . ALA A 1 350 ? -11.016 -18.156 -21.281 1 94.75 350 ALA A C 1
ATOM 2763 O O . ALA A 1 350 ? -10.422 -18.094 -20.203 1 94.75 350 ALA A O 1
ATOM 2764 N N . CYS A 1 351 ? -10.383 -18.375 -22.391 1 91.75 351 CYS A N 1
ATOM 2765 C CA . CYS A 1 351 ? -9.188 -19.203 -22.406 1 91.75 351 CYS A CA 1
ATOM 2766 C C . CYS A 1 351 ? -7.945 -18.375 -22.094 1 91.75 351 CYS A C 1
ATOM 2768 O O . CYS A 1 351 ? -6.883 -18.922 -21.812 1 91.75 351 CYS A O 1
ATOM 2770 N N . GLY A 1 352 ? -8.117 -17.047 -22.109 1 83.5 352 GLY A N 1
ATOM 2771 C CA . GLY A 1 352 ? -6.918 -16.25 -21.906 1 83.5 352 GLY A CA 1
ATOM 2772 C C . GLY A 1 352 ? -5.785 -16.609 -22.844 1 83.5 352 GLY A C 1
ATOM 2773 O O . GLY A 1 352 ? -5.977 -16.688 -24.047 1 83.5 352 GLY A O 1
ATOM 2774 N N . THR A 1 353 ? -4.609 -16.984 -22.375 1 78.44 353 THR A N 1
ATOM 2775 C CA . THR A 1 353 ? -3.451 -17.328 -23.188 1 78.44 353 THR A CA 1
ATOM 2776 C C . THR A 1 353 ? -3.428 -18.844 -23.453 1 78.44 353 THR A C 1
ATOM 2778 O O . THR A 1 353 ? -2.422 -19.375 -23.938 1 78.44 353 THR A O 1
ATOM 2781 N N . GLY A 1 354 ? -4.512 -19.484 -23.078 1 84.38 354 GLY A N 1
ATOM 2782 C CA . GLY A 1 354 ? -4.664 -20.891 -23.406 1 84.38 354 GLY A CA 1
ATOM 2783 C C . GLY A 1 354 ? -4.07 -21.812 -22.359 1 84.38 354 GLY A C 1
ATOM 2784 O O . GLY A 1 354 ? -3.721 -22.953 -22.656 1 84.38 354 GLY A O 1
ATOM 2785 N N . GLY A 1 355 ? -3.971 -21.359 -21.172 1 82.56 355 GLY A N 1
ATOM 2786 C CA . GLY A 1 355 ? -3.35 -22.141 -20.109 1 82.56 355 GLY A CA 1
ATOM 2787 C C . GLY A 1 355 ? -3.971 -23.5 -19.922 1 82.56 355 GLY A C 1
ATOM 2788 O O . GLY A 1 355 ? -3.26 -24.516 -19.859 1 82.56 355 GLY A O 1
ATOM 2789 N N . PHE A 1 356 ? -5.289 -23.609 -19.891 1 90.75 356 PHE A N 1
ATOM 2790 C CA . PHE A 1 356 ? -5.984 -24.875 -19.766 1 90.75 356 PHE A CA 1
ATOM 2791 C C . PHE A 1 356 ? -5.738 -25.75 -21 1 90.75 356 PHE A C 1
ATOM 2793 O O . PHE A 1 356 ? -5.414 -26.938 -20.875 1 90.75 356 PHE A O 1
ATOM 2800 N N . LEU A 1 357 ? -5.855 -25.156 -22.094 1 90.62 357 LEU A N 1
ATOM 2801 C CA . LEU A 1 357 ? -5.816 -25.891 -23.359 1 90.62 357 LEU A CA 1
ATOM 2802 C C . LEU A 1 357 ? -4.438 -26.5 -23.594 1 90.62 357 LEU A C 1
ATOM 2804 O O . LEU A 1 357 ? -4.32 -27.672 -23.938 1 90.62 357 LEU A O 1
ATOM 2808 N N . VAL A 1 358 ? -3.461 -25.688 -23.375 1 84.12 358 VAL A N 1
ATOM 2809 C CA . VAL A 1 358 ? -2.09 -26.141 -23.562 1 84.12 358 VAL A CA 1
ATOM 2810 C C . VAL A 1 358 ? -1.79 -27.297 -22.594 1 84.12 358 VAL A C 1
ATOM 2812 O O . VAL A 1 358 ? -1.219 -28.312 -22.984 1 84.12 358 VAL A O 1
ATOM 2815 N N . TYR A 1 359 ? -2.174 -27.125 -21.406 1 86.62 359 TYR A N 1
ATOM 2816 C CA . TYR A 1 359 ? -1.915 -28.156 -20.406 1 86.62 359 TYR A CA 1
ATOM 2817 C C . TYR A 1 359 ? -2.658 -29.438 -20.75 1 86.62 359 TYR A C 1
ATOM 2819 O O . TYR A 1 359 ? -2.076 -30.516 -20.719 1 86.62 359 TYR A O 1
ATOM 2827 N N . LEU A 1 360 ? -3.895 -29.375 -21.047 1 92 360 LEU A N 1
ATOM 2828 C CA . LEU A 1 360 ? -4.719 -30.547 -21.328 1 92 360 LEU A CA 1
ATOM 2829 C C . LEU A 1 360 ? -4.234 -31.266 -22.578 1 92 360 LEU A C 1
ATOM 2831 O O . LEU A 1 360 ? -4.25 -32.5 -22.625 1 92 360 LEU A O 1
ATOM 2835 N N . MET A 1 361 ? -3.863 -30.5 -23.516 1 89.19 361 MET A N 1
ATOM 2836 C CA . MET A 1 361 ? -3.307 -31.125 -24.719 1 89.19 361 MET A CA 1
ATOM 2837 C C . MET A 1 361 ? -2.025 -31.891 -24.391 1 89.19 361 MET A C 1
ATOM 2839 O O . MET A 1 361 ? -1.87 -33.031 -24.781 1 89.19 361 MET A O 1
ATOM 2843 N N . GLY A 1 362 ? -1.141 -31.203 -23.719 1 84.81 362 GLY A N 1
ATOM 2844 C CA . GLY A 1 362 ? 0.088 -31.859 -23.297 1 84.81 362 GLY A CA 1
ATOM 2845 C C . GLY A 1 362 ? -0.154 -33.094 -22.484 1 84.81 362 GLY A C 1
ATOM 2846 O O . GLY A 1 362 ? 0.499 -34.125 -22.703 1 84.81 362 GLY A O 1
ATOM 2847 N N . ASP A 1 363 ? -1.025 -33 -21.609 1 87.88 363 ASP A N 1
ATOM 2848 C CA . ASP A 1 363 ? -1.361 -34.125 -20.75 1 87.88 363 ASP A CA 1
ATOM 2849 C C . ASP A 1 363 ? -1.956 -35.281 -21.562 1 87.88 363 ASP A C 1
ATOM 2851 O O . ASP A 1 363 ? -1.666 -36.438 -21.312 1 87.88 363 ASP A O 1
ATOM 2855 N N . SER A 1 364 ? -2.809 -35 -22.5 1 91 364 SER A N 1
ATOM 2856 C CA . SER A 1 364 ? -3.402 -36 -23.375 1 91 364 SER A CA 1
ATOM 2857 C C . SER A 1 364 ? -2.34 -36.719 -24.203 1 91 364 SER A C 1
ATOM 2859 O O . SER A 1 364 ? -2.396 -37.938 -24.391 1 91 364 SER A O 1
ATOM 2861 N N . LEU A 1 365 ? -1.435 -35.938 -24.688 1 86.94 365 LEU A N 1
ATOM 2862 C CA . LEU A 1 365 ? -0.342 -36.5 -25.469 1 86.94 365 LEU A CA 1
ATOM 2863 C C . LEU A 1 365 ? 0.522 -37.406 -24.609 1 86.94 365 LEU A C 1
ATOM 2865 O O . LEU A 1 365 ? 0.958 -38.469 -25.047 1 86.94 365 LEU A O 1
ATOM 2869 N N . ARG A 1 366 ? 0.748 -37.031 -23.438 1 84.5 366 ARG A N 1
ATOM 2870 C CA . ARG A 1 366 ? 1.5 -37.844 -22.5 1 84.5 366 ARG A CA 1
ATOM 2871 C C . ARG A 1 366 ? 0.801 -39.188 -22.266 1 84.5 366 ARG A C 1
ATOM 2873 O O . ARG A 1 366 ? 1.444 -40.219 -22.266 1 84.5 366 ARG A O 1
ATOM 2880 N N . VAL A 1 367 ? -0.462 -39.125 -22.047 1 88.81 367 VAL A N 1
ATOM 2881 C CA . VAL A 1 367 ? -1.25 -40.344 -21.828 1 88.81 367 VAL A CA 1
ATOM 2882 C C . VAL A 1 367 ? -1.184 -41.219 -23.062 1 88.81 367 VAL A C 1
ATOM 2884 O O . VAL A 1 367 ? -1.028 -42.438 -22.938 1 88.81 367 VAL A O 1
ATOM 2887 N N . ALA A 1 368 ? -1.312 -40.625 -24.219 1 89.75 368 ALA A N 1
ATOM 2888 C CA . ALA A 1 368 ? -1.214 -41.375 -25.453 1 89.75 368 ALA A CA 1
ATOM 2889 C C . ALA A 1 368 ? 0.137 -42.062 -25.562 1 89.75 368 ALA A C 1
ATOM 2891 O O . ALA A 1 368 ? 0.205 -43.25 -25.922 1 89.75 368 ALA A O 1
ATOM 2892 N N . ASN A 1 369 ? 1.168 -41.375 -25.266 1 85.62 369 ASN A N 1
ATOM 2893 C CA . ASN A 1 369 ? 2.516 -41.938 -25.312 1 85.62 369 ASN A CA 1
ATOM 2894 C C . ASN A 1 369 ? 2.682 -43.062 -24.297 1 85.62 369 ASN A C 1
ATOM 2896 O O . ASN A 1 369 ? 3.34 -44.062 -24.578 1 85.62 369 ASN A O 1
ATOM 2900 N N . GLN A 1 370 ? 2.119 -42.875 -23.219 1 86.44 370 GLN A N 1
ATOM 2901 C CA . GLN A 1 370 ? 2.178 -43.906 -22.188 1 86.44 370 GLN A CA 1
ATOM 2902 C C . GLN A 1 370 ? 1.442 -45.188 -22.609 1 86.44 370 GLN A C 1
ATOM 2904 O O . GLN A 1 370 ? 1.911 -46.281 -22.359 1 86.44 370 GLN A O 1
ATOM 2909 N N . LYS A 1 371 ? 0.341 -45 -23.266 1 90.88 371 LYS A N 1
ATOM 2910 C CA . LYS A 1 371 ? -0.43 -46.125 -23.734 1 90.88 371 LYS A CA 1
ATOM 2911 C C . LYS A 1 371 ? 0.334 -46.906 -24.812 1 90.88 371 LYS A C 1
ATOM 2913 O O . LYS A 1 371 ? 0.245 -48.125 -24.875 1 90.88 371 LYS A O 1
ATOM 2918 N N . LEU A 1 372 ? 1.023 -46.156 -25.625 1 89.06 372 LEU A N 1
ATOM 2919 C CA . LEU A 1 372 ? 1.881 -46.812 -26.609 1 89.06 372 LEU A CA 1
ATOM 2920 C C . LEU A 1 372 ? 3.014 -47.562 -25.922 1 89.06 372 LEU A C 1
ATOM 2922 O O . LEU A 1 372 ? 3.283 -48.719 -26.266 1 89.06 372 LEU A O 1
ATOM 2926 N N . ALA A 1 373 ? 3.643 -46.906 -24.984 1 84.5 373 ALA A N 1
ATOM 2927 C CA . ALA A 1 373 ? 4.754 -47.5 -24.25 1 84.5 373 ALA A CA 1
ATOM 2928 C C . ALA A 1 373 ? 4.305 -48.75 -23.5 1 84.5 373 ALA A C 1
ATOM 2930 O O . ALA A 1 373 ? 5.051 -49.719 -23.406 1 84.5 373 ALA A O 1
ATOM 2931 N N . ASP A 1 374 ? 3.094 -48.75 -23.047 1 88.75 374 ASP A N 1
ATOM 2932 C CA . ASP A 1 374 ? 2.533 -49.875 -22.297 1 88.75 374 ASP A CA 1
ATOM 2933 C C . ASP A 1 374 ? 1.995 -50.938 -23.234 1 88.75 374 ASP A C 1
ATOM 2935 O O . ASP A 1 374 ? 1.44 -51.938 -22.797 1 88.75 374 ASP A O 1
ATOM 2939 N N . ARG A 1 375 ? 2.041 -50.812 -24.531 1 89.5 375 ARG A N 1
ATOM 2940 C CA . ARG A 1 375 ? 1.602 -51.719 -25.594 1 89.5 375 ARG A CA 1
ATOM 2941 C C . ARG A 1 375 ? 0.093 -51.938 -25.531 1 89.5 375 ARG A C 1
ATOM 2943 O O . ARG A 1 375 ? -0.395 -53.031 -25.812 1 89.5 375 ARG A O 1
ATOM 2950 N N . ALA A 1 376 ? -0.523 -50.781 -24.969 1 91.56 376 ALA A N 1
ATOM 2951 C CA . ALA A 1 376 ? -1.981 -50.844 -24.922 1 91.56 376 ALA A CA 1
ATOM 2952 C C . ALA A 1 376 ? -2.586 -50.5 -26.281 1 91.56 376 ALA A C 1
ATOM 2954 O O . ALA A 1 376 ? -3.73 -50.875 -26.562 1 91.56 376 ALA A O 1
ATOM 2955 N N . ILE A 1 377 ? -1.863 -49.781 -27.141 1 91.75 377 ILE A N 1
ATOM 2956 C CA . ILE A 1 377 ? -2.271 -49.438 -28.5 1 91.75 377 ILE A CA 1
ATOM 2957 C C . ILE A 1 377 ? -1.101 -49.656 -29.453 1 91.75 377 ILE A C 1
ATOM 2959 O O . ILE A 1 377 ? 0.057 -49.688 -29.031 1 91.75 377 ILE A O 1
ATOM 2963 N N . ASN A 1 378 ? -1.464 -49.781 -30.719 1 89.81 378 ASN A N 1
ATOM 2964 C CA . ASN A 1 378 ? -0.401 -49.969 -31.703 1 89.81 378 ASN A CA 1
ATOM 2965 C C . ASN A 1 378 ? 0.055 -48.625 -32.281 1 89.81 378 ASN A C 1
ATOM 2967 O O . ASN A 1 378 ? -0.54 -47.594 -32 1 89.81 378 ASN A O 1
ATOM 2971 N N . ALA A 1 379 ? 1.12 -48.562 -33 1 87.06 379 ALA A N 1
ATOM 2972 C CA . ALA A 1 379 ? 1.752 -47.375 -33.531 1 87.06 379 ALA A CA 1
ATOM 2973 C C . ALA A 1 379 ? 0.807 -46.625 -34.469 1 87.06 379 ALA A C 1
ATOM 2975 O O . ALA A 1 379 ? 0.784 -45.375 -34.5 1 87.06 379 ALA A O 1
ATOM 2976 N N . ALA A 1 380 ? 0.112 -47.375 -35.219 1 86.25 380 ALA A N 1
ATOM 2977 C CA . ALA A 1 380 ? -0.819 -46.75 -36.156 1 86.25 380 ALA A CA 1
ATOM 2978 C C . ALA A 1 380 ? -1.935 -46.031 -35.406 1 86.25 380 ALA A C 1
ATOM 2980 O O . ALA A 1 380 ? -2.297 -44.906 -35.781 1 86.25 380 ALA A O 1
ATOM 2981 N N . THR A 1 381 ? -2.426 -46.719 -34.406 1 90.38 381 THR A N 1
ATOM 2982 C CA . THR A 1 381 ? -3.459 -46.125 -33.562 1 90.38 381 THR A CA 1
ATOM 2983 C C . THR A 1 381 ? -2.916 -44.875 -32.844 1 90.38 381 THR A C 1
ATOM 2985 O O . THR A 1 381 ? -3.621 -43.875 -32.688 1 90.38 381 THR A O 1
ATOM 2988 N N . HIS A 1 382 ? -1.744 -44.969 -32.375 1 92.19 382 HIS A N 1
ATOM 2989 C CA . HIS A 1 382 ? -1.105 -43.875 -31.672 1 92.19 382 HIS A CA 1
ATOM 2990 C C . HIS A 1 382 ? -0.982 -42.656 -32.562 1 92.19 382 HIS A C 1
ATOM 2992 O O . HIS A 1 382 ? -1.263 -41.531 -32.156 1 92.19 382 HIS A O 1
ATOM 2998 N N . ARG A 1 383 ? -0.624 -42.844 -33.781 1 87.25 383 ARG A N 1
ATOM 2999 C CA . ARG A 1 383 ? -0.476 -41.75 -34.75 1 87.25 383 ARG A CA 1
ATOM 3000 C C . ARG A 1 383 ? -1.814 -41.062 -35 1 87.25 383 ARG A C 1
ATOM 3002 O O . ARG A 1 383 ? -1.883 -39.844 -35.094 1 87.25 383 ARG A O 1
ATOM 3009 N N . GLU A 1 384 ? -2.748 -41.844 -35.125 1 87.88 384 GLU A N 1
ATOM 3010 C CA . GLU A 1 384 ? -4.082 -41.281 -35.344 1 87.88 384 GLU A CA 1
ATOM 3011 C C . GLU A 1 384 ? -4.586 -40.531 -34.125 1 87.88 384 GLU A C 1
ATOM 3013 O O . GLU A 1 384 ? -5.207 -39.469 -34.25 1 87.88 384 GLU A O 1
ATOM 3018 N N . LEU A 1 385 ? -4.312 -41.188 -33 1 90.25 385 LEU A N 1
ATOM 3019 C CA . LEU A 1 385 ? -4.707 -40.562 -31.734 1 90.25 385 LEU A CA 1
ATOM 3020 C C . LEU A 1 385 ? -4.035 -39.219 -31.562 1 90.25 385 LEU A C 1
ATOM 3022 O O . LEU A 1 385 ? -4.691 -38.219 -31.203 1 90.25 385 LEU A O 1
ATOM 3026 N N . VAL A 1 386 ? -2.838 -39.094 -31.797 1 87.5 386 VAL A N 1
ATOM 3027 C CA . VAL A 1 386 ? -2.059 -37.844 -31.672 1 87.5 386 VAL A CA 1
ATOM 3028 C C . VAL A 1 386 ? -2.592 -36.812 -32.625 1 87.5 386 VAL A C 1
ATOM 3030 O O . VAL A 1 386 ? -2.736 -35.625 -32.281 1 87.5 386 VAL A O 1
ATOM 3033 N N . ARG A 1 387 ? -2.881 -37.219 -33.781 1 85.06 387 ARG A N 1
ATOM 3034 C CA . ARG A 1 387 ? -3.424 -36.312 -34.781 1 85.06 387 ARG A CA 1
ATOM 3035 C C . ARG A 1 387 ? -4.758 -35.719 -34.344 1 85.06 387 ARG A C 1
ATOM 3037 O O . ARG A 1 387 ? -4.973 -34.5 -34.406 1 85.06 387 ARG A O 1
ATOM 3044 N N . LYS A 1 388 ? -5.582 -36.531 -33.844 1 89.19 388 LYS A N 1
ATOM 3045 C CA . LYS A 1 388 ? -6.898 -36.094 -33.375 1 89.19 388 LYS A CA 1
ATOM 3046 C C . LYS A 1 388 ? -6.785 -35.156 -32.188 1 89.19 388 LYS A C 1
ATOM 3048 O O . LYS A 1 388 ? -7.488 -34.125 -32.094 1 89.19 388 LYS A O 1
ATOM 3053 N N . ILE A 1 389 ? -5.922 -35.5 -31.25 1 90.19 389 ILE A N 1
ATOM 3054 C CA . ILE A 1 389 ? -5.707 -34.688 -30.062 1 90.19 389 ILE A CA 1
ATOM 3055 C C . ILE A 1 389 ? -5.262 -33.281 -30.484 1 90.19 389 ILE A C 1
ATOM 3057 O O . ILE A 1 389 ? -5.766 -32.281 -29.969 1 90.19 389 ILE A O 1
ATOM 3061 N N . ARG A 1 390 ? -4.465 -33.156 -31.422 1 84.69 390 ARG A N 1
ATOM 3062 C CA . ARG A 1 390 ? -3.848 -31.891 -31.828 1 84.69 390 ARG A CA 1
ATOM 3063 C C . ARG A 1 390 ? -4.805 -31.047 -32.656 1 84.69 390 ARG A C 1
ATOM 3065 O O . ARG A 1 390 ? -4.777 -29.812 -32.594 1 84.69 390 ARG A O 1
ATOM 3072 N N . GLN A 1 391 ? -5.742 -31.688 -33.312 1 84.38 391 GLN A N 1
ATOM 3073 C CA . GLN A 1 391 ? -6.441 -30.938 -34.344 1 84.38 391 GLN A CA 1
ATOM 3074 C C . GLN A 1 391 ? -7.926 -30.812 -34.031 1 84.38 391 GLN A C 1
ATOM 3076 O O . GLN A 1 391 ? -8.586 -29.875 -34.5 1 84.38 391 GLN A O 1
ATOM 3081 N N . GLN A 1 392 ? -8.445 -31.672 -33.25 1 89.44 392 GLN A N 1
ATOM 3082 C CA . GLN A 1 392 ? -9.898 -31.766 -33.281 1 89.44 392 GLN A CA 1
ATOM 3083 C C . GLN A 1 392 ? -10.492 -31.625 -31.875 1 89.44 392 GLN A C 1
ATOM 3085 O O . GLN A 1 392 ? -11.711 -31.547 -31.703 1 89.44 392 GLN A O 1
ATOM 3090 N N . VAL A 1 393 ? -9.773 -31.562 -30.922 1 92.12 393 VAL A N 1
ATOM 3091 C CA . VAL A 1 393 ? -10.297 -31.781 -29.578 1 92.12 393 VAL A CA 1
ATOM 3092 C C . VAL A 1 393 ? -10.438 -30.453 -28.844 1 92.12 393 VAL A C 1
ATOM 3094 O O . VAL A 1 393 ? -11.43 -30.219 -28.141 1 92.12 393 VAL A O 1
ATOM 3097 N N . PHE A 1 394 ? -9.5 -29.531 -28.984 1 93.75 394 PHE A N 1
ATOM 3098 C CA . PHE A 1 394 ? -9.398 -28.391 -28.094 1 93.75 394 PHE A CA 1
ATOM 3099 C C . PHE A 1 394 ? -9.883 -27.109 -28.781 1 93.75 394 PHE A C 1
ATOM 3101 O O . PHE A 1 394 ? -9.43 -26.797 -29.875 1 93.75 394 PHE A O 1
ATOM 3108 N N . PHE A 1 395 ? -10.82 -26.391 -28.078 1 94.94 395 PHE A N 1
ATOM 3109 C CA . PHE A 1 395 ? -11.406 -25.141 -28.547 1 94.94 395 PHE A CA 1
ATOM 3110 C C . PHE A 1 395 ? -11.281 -24.047 -27.484 1 94.94 395 PHE A C 1
ATOM 3112 O O . PHE A 1 395 ? -11.414 -24.312 -26.297 1 94.94 395 PHE A O 1
ATOM 3119 N N . GLY A 1 396 ? -11 -22.812 -27.875 1 95.19 396 GLY A N 1
ATOM 3120 C CA . GLY A 1 396 ? -10.891 -21.688 -26.953 1 95.19 396 GLY A CA 1
ATOM 3121 C C . GLY A 1 396 ? -11.5 -20.406 -27.484 1 95.19 396 GLY A C 1
ATOM 3122 O O . GLY A 1 396 ? -11.492 -20.156 -28.688 1 95.19 396 GLY A O 1
ATOM 3123 N N . SER A 1 397 ? -12.094 -19.594 -26.578 1 94.75 397 SER A N 1
ATOM 3124 C CA . SER A 1 397 ? -12.617 -18.281 -26.922 1 94.75 397 SER A CA 1
ATOM 3125 C C . SER A 1 397 ? -12.219 -17.234 -25.875 1 94.75 397 SER A C 1
ATOM 3127 O O . SER A 1 397 ? -12.156 -17.547 -24.688 1 94.75 397 SER A O 1
ATOM 3129 N N . ASP A 1 398 ? -11.891 -16.109 -26.344 1 90.5 398 ASP A N 1
ATOM 3130 C CA . ASP A 1 398 ? -11.672 -14.961 -25.469 1 90.5 398 ASP A CA 1
ATOM 3131 C C . ASP A 1 398 ? -12.109 -13.656 -26.125 1 90.5 398 ASP A C 1
ATOM 3133 O O . ASP A 1 398 ? -11.914 -13.477 -27.328 1 90.5 398 ASP A O 1
ATOM 3137 N N . ALA A 1 399 ? -12.656 -12.805 -25.297 1 88.25 399 ALA A N 1
ATOM 3138 C CA . ALA A 1 399 ? -13.195 -11.555 -25.828 1 88.25 399 ALA A CA 1
ATOM 3139 C C . ALA A 1 399 ? -12.07 -10.602 -26.234 1 88.25 399 ALA A C 1
ATOM 3141 O O . ALA A 1 399 ? -12.25 -9.766 -27.125 1 88.25 399 ALA A O 1
ATOM 3142 N N . ASN A 1 400 ? -10.953 -10.727 -25.578 1 79.56 400 ASN A N 1
ATOM 3143 C CA . ASN A 1 400 ? -9.812 -9.883 -25.906 1 79.56 400 ASN A CA 1
ATOM 3144 C C . ASN A 1 400 ? -9.016 -10.461 -27.078 1 79.56 400 ASN A C 1
ATOM 3146 O O . ASN A 1 400 ? -8.414 -11.531 -26.953 1 79.56 400 ASN A O 1
ATOM 3150 N N . GLU A 1 401 ? -8.914 -9.812 -28.094 1 76.75 401 GLU A N 1
ATOM 3151 C CA . GLU A 1 401 ? -8.297 -10.289 -29.328 1 76.75 401 GLU A CA 1
ATOM 3152 C C . GLU A 1 401 ? -6.809 -10.578 -29.125 1 76.75 401 GLU A C 1
ATOM 3154 O O . GLU A 1 401 ? -6.293 -11.578 -29.625 1 76.75 401 GLU A O 1
ATOM 3159 N N . GLY A 1 402 ? -6.16 -9.711 -28.484 1 72.81 402 GLY A N 1
ATOM 3160 C CA . GLY A 1 402 ? -4.738 -9.906 -28.234 1 72.81 402 GLY A CA 1
ATOM 3161 C C . GLY A 1 402 ? -4.434 -11.156 -27.438 1 72.81 402 GLY A C 1
ATOM 3162 O O . GLY A 1 402 ? -3.502 -11.891 -27.766 1 72.81 402 GLY A O 1
ATOM 3163 N N . VAL A 1 403 ? -5.254 -11.398 -26.484 1 77.69 403 VAL A N 1
ATOM 3164 C CA . VAL A 1 403 ? -5.047 -12.555 -25.609 1 77.69 403 VAL A CA 1
ATOM 3165 C C . VAL A 1 403 ? -5.41 -13.836 -26.359 1 77.69 403 VAL A C 1
ATOM 3167 O O . VAL A 1 403 ? -4.738 -14.859 -26.203 1 77.69 403 VAL A O 1
ATOM 3170 N N . ALA A 1 404 ? -6.473 -13.789 -27.109 1 82.19 404 ALA A N 1
ATOM 3171 C CA . ALA A 1 404 ? -6.855 -14.938 -27.938 1 82.19 404 ALA A CA 1
ATOM 3172 C C . ALA A 1 404 ? -5.754 -15.289 -28.938 1 82.19 404 ALA A C 1
ATOM 3174 O O . ALA A 1 404 ? -5.484 -16.469 -29.188 1 82.19 404 ALA A O 1
ATOM 3175 N N . CYS A 1 405 ? -5.211 -14.289 -29.438 1 77.75 405 CYS A N 1
ATOM 3176 C CA . CYS A 1 405 ? -4.113 -14.508 -30.375 1 77.75 405 CYS A CA 1
ATOM 3177 C C . CYS A 1 405 ? -2.93 -15.172 -29.688 1 77.75 405 CYS A C 1
ATOM 3179 O O . CYS A 1 405 ? -2.303 -16.078 -30.25 1 77.75 405 CYS A O 1
ATOM 3181 N N . ALA A 1 406 ? -2.662 -14.75 -28.547 1 76.62 406 ALA A N 1
ATOM 3182 C CA . ALA A 1 406 ? -1.593 -15.367 -27.75 1 76.62 406 ALA A CA 1
ATOM 3183 C C . ALA A 1 406 ? -1.887 -16.828 -27.484 1 76.62 406 ALA A C 1
ATOM 3185 O O . ALA A 1 406 ? -0.98 -17.672 -27.516 1 76.62 406 ALA A O 1
ATOM 3186 N N . ALA A 1 407 ? -3.121 -17.109 -27.219 1 83 407 ALA A N 1
ATOM 3187 C CA . ALA A 1 407 ? -3.523 -18.5 -27 1 83 407 ALA A CA 1
ATOM 3188 C C . ALA A 1 407 ? -3.293 -19.328 -28.266 1 83 407 ALA A C 1
ATOM 3190 O O . ALA A 1 407 ? -2.824 -20.469 -28.188 1 83 407 ALA A O 1
ATOM 3191 N N . LYS A 1 408 ? -3.65 -18.75 -29.312 1 81.94 408 LYS A N 1
ATOM 3192 C CA . LYS A 1 408 ? -3.443 -19.438 -30.578 1 81.94 408 LYS A CA 1
ATOM 3193 C C . LYS A 1 408 ? -1.965 -19.75 -30.812 1 81.94 408 LYS A C 1
ATOM 3195 O O . LYS A 1 408 ? -1.607 -20.859 -31.203 1 81.94 408 LYS A O 1
ATOM 3200 N N . MET A 1 409 ? -1.181 -18.766 -30.609 1 77.12 409 MET A N 1
ATOM 3201 C CA . MET A 1 409 ? 0.263 -18.938 -30.75 1 77.12 409 MET A CA 1
ATOM 3202 C C . MET A 1 409 ? 0.771 -20.047 -29.812 1 77.12 409 MET A C 1
ATOM 3204 O O . MET A 1 409 ? 1.553 -20.891 -30.234 1 77.12 409 MET A O 1
ATOM 3208 N N . ASN A 1 410 ? 0.33 -20.016 -28.656 1 78.38 410 ASN A N 1
ATOM 3209 C CA . ASN A 1 410 ? 0.734 -21 -27.656 1 78.38 410 ASN A CA 1
ATOM 3210 C C . ASN A 1 410 ? 0.351 -22.406 -28.078 1 78.38 410 ASN A C 1
ATOM 3212 O O . ASN A 1 410 ? 1.143 -23.344 -27.922 1 78.38 410 ASN A O 1
ATOM 3216 N N . MET A 1 411 ? -0.791 -22.484 -28.594 1 81.69 411 MET A N 1
ATOM 3217 C CA . MET A 1 411 ? -1.283 -23.797 -29.031 1 81.69 411 MET A CA 1
ATOM 3218 C C . MET A 1 411 ? -0.479 -24.312 -30.219 1 81.69 411 MET A C 1
ATOM 3220 O O . MET A 1 411 ? -0.167 -25.5 -30.281 1 81.69 411 MET A O 1
ATOM 3224 N N . ILE A 1 412 ? -0.171 -23.453 -31.047 1 75.69 412 ILE A N 1
ATOM 3225 C CA . ILE A 1 412 ? 0.605 -23.828 -32.219 1 75.69 412 ILE A CA 1
ATOM 3226 C C . ILE A 1 412 ? 1.984 -24.312 -31.797 1 75.69 412 ILE A C 1
ATOM 3228 O O . ILE A 1 412 ? 2.449 -25.359 -32.25 1 75.69 412 ILE A O 1
ATOM 3232 N N . VAL A 1 413 ? 2.512 -23.578 -30.969 1 72.5 413 VAL A N 1
ATOM 3233 C CA . VAL A 1 413 ? 3.848 -23.922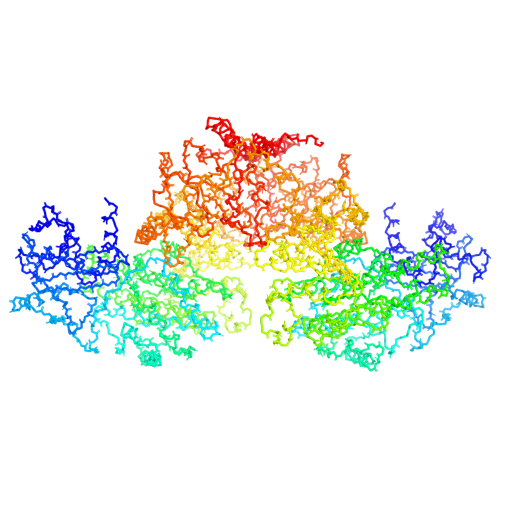 -30.5 1 72.5 413 VAL A CA 1
ATOM 3234 C C . VAL A 1 413 ? 3.805 -25.25 -29.75 1 72.5 413 VAL A C 1
ATOM 3236 O O . VAL A 1 413 ? 4.742 -26.047 -29.828 1 72.5 413 VAL A O 1
ATOM 3239 N N . ALA A 1 414 ? 2.738 -25.453 -29.094 1 73.06 414 ALA A N 1
ATOM 3240 C CA . ALA A 1 414 ? 2.566 -26.703 -28.328 1 73.06 414 ALA A CA 1
ATOM 3241 C C . ALA A 1 414 ? 2.264 -27.875 -29.266 1 73.06 414 ALA A C 1
ATOM 3243 O O . ALA A 1 414 ? 2.273 -29.031 -28.828 1 73.06 414 ALA A O 1
ATOM 3244 N N . GLY A 1 415 ? 2.033 -27.578 -30.5 1 70.19 415 GLY A N 1
ATOM 3245 C CA . GLY A 1 415 ? 1.869 -28.656 -31.469 1 70.19 415 GLY A CA 1
ATOM 3246 C C . GLY A 1 415 ? 0.469 -28.719 -32.031 1 70.19 415 GLY A C 1
ATOM 3247 O O . GLY A 1 415 ? 0.13 -29.688 -32.75 1 70.19 415 GLY A O 1
ATOM 3248 N N . ASP A 1 416 ? -0.318 -27.672 -31.609 1 64.44 416 ASP A N 1
ATOM 3249 C CA . ASP A 1 416 ? -1.698 -27.656 -32.094 1 64.44 416 ASP A CA 1
ATOM 3250 C C . ASP A 1 416 ? -1.767 -27.297 -33.562 1 64.44 416 ASP A C 1
ATOM 3252 O O . ASP A 1 416 ? -1.146 -26.328 -34 1 64.44 416 ASP A O 1
ATOM 3256 N N . GLY A 1 417 ? -2.32 -28.125 -34.438 1 53.03 417 GLY A N 1
ATOM 3257 C CA . GLY A 1 417 ? -2.332 -27.953 -35.875 1 53.03 417 GLY A CA 1
ATOM 3258 C C . GLY A 1 417 ? -3.508 -27.141 -36.375 1 53.03 417 GLY A C 1
ATOM 3259 O O . GLY A 1 417 ? -3.596 -26.828 -37.562 1 53.03 417 GLY A O 1
ATOM 3260 N N . HIS A 1 418 ? -4.617 -27 -35.688 1 57.91 418 HIS A N 1
ATOM 3261 C CA . HIS A 1 418 ? -5.816 -26.438 -36.312 1 57.91 418 HIS A CA 1
ATOM 3262 C C . HIS A 1 418 ? -6.293 -25.203 -35.562 1 57.91 418 HIS A C 1
ATOM 3264 O O . HIS A 1 418 ? -7.086 -24.422 -36.094 1 57.91 418 HIS A O 1
ATOM 3270 N N . SER A 1 419 ? -5.957 -24.797 -34.188 1 63.06 419 SER A N 1
ATOM 3271 C CA . SER A 1 419 ? -5.895 -23.969 -32.969 1 63.06 419 SER A CA 1
ATOM 3272 C C . SER A 1 419 ? -7.289 -23.641 -32.469 1 63.06 419 SER A C 1
ATOM 3274 O O . SER A 1 419 ? -7.441 -23.141 -31.344 1 63.06 419 SER A O 1
ATOM 3276 N N . ASN A 1 420 ? -8.367 -23.891 -33.062 1 85.31 420 ASN A N 1
ATOM 3277 C CA . ASN A 1 420 ? -9.773 -23.688 -32.719 1 85.31 420 ASN A CA 1
ATOM 3278 C C . ASN A 1 420 ? -9.953 -22.625 -31.641 1 85.31 420 ASN A C 1
ATOM 3280 O O . ASN A 1 420 ? -10.766 -22.781 -30.734 1 85.31 420 ASN A O 1
ATOM 3284 N N . ILE A 1 421 ? -9.156 -21.484 -31.844 1 90.44 421 ILE A N 1
ATOM 3285 C CA . ILE A 1 421 ? -9.234 -20.359 -30.922 1 90.44 421 ILE A CA 1
ATOM 3286 C C . ILE A 1 421 ? -9.93 -19.188 -31.594 1 90.44 421 ILE A C 1
ATOM 3288 O O . ILE A 1 421 ? -9.57 -18.797 -32.719 1 90.44 421 ILE A O 1
ATOM 3292 N N . GLN A 1 422 ? -10.977 -18.625 -30.938 1 90.25 422 GLN A N 1
ATOM 3293 C CA . GLN A 1 422 ? -11.742 -17.531 -31.516 1 90.25 422 GLN A CA 1
ATOM 3294 C C . GLN A 1 422 ? -11.719 -16.297 -30.625 1 90.25 422 GLN A C 1
ATOM 3296 O O . GLN A 1 422 ? -12.023 -16.375 -29.438 1 90.25 422 GLN A O 1
ATOM 3301 N N . PRO A 1 423 ? -11.336 -15.102 -31.203 1 88.62 423 PRO A N 1
ATOM 3302 C CA . PRO A 1 423 ? -11.578 -13.844 -30.5 1 88.62 423 PRO A CA 1
ATOM 3303 C C . PRO A 1 423 ? -13.047 -13.414 -30.531 1 88.62 423 PRO A C 1
ATOM 3305 O O . PRO A 1 423 ? -13.508 -12.844 -31.516 1 88.62 423 PRO A O 1
ATOM 3308 N N . GLU A 1 424 ? -13.727 -13.719 -29.5 1 91.44 424 GLU A N 1
ATOM 3309 C CA . GLU A 1 424 ? -15.164 -13.445 -29.516 1 91.44 424 GLU A CA 1
ATOM 3310 C C . GLU A 1 424 ? -15.695 -13.227 -28.109 1 91.44 424 GLU A C 1
ATOM 3312 O O . GLU A 1 424 ? -15.078 -13.656 -27.125 1 91.44 424 GLU A O 1
ATOM 3317 N N . ASN A 1 425 ? -16.797 -12.477 -28.094 1 92.06 425 ASN A N 1
ATOM 3318 C CA . ASN A 1 425 ? -17.562 -12.422 -26.859 1 92.06 425 ASN A CA 1
ATOM 3319 C C . ASN A 1 425 ? -18.328 -13.727 -26.609 1 92.06 425 ASN A C 1
ATOM 3321 O O . ASN A 1 425 ? -19.328 -14 -27.266 1 92.06 425 ASN A O 1
ATOM 3325 N N . SER A 1 426 ? -17.797 -14.438 -25.672 1 94.75 426 SER A N 1
ATOM 3326 C CA . SER A 1 426 ? -18.328 -15.781 -25.438 1 94.75 426 SER A CA 1
ATOM 3327 C C . SER A 1 426 ? -19.781 -15.727 -25 1 94.75 426 SER A C 1
ATOM 3329 O O . SER A 1 426 ? -20.531 -16.688 -25.188 1 94.75 426 SER A O 1
ATOM 3331 N N . LEU A 1 427 ? -20.266 -14.633 -24.484 1 95 427 LEU A N 1
ATOM 3332 C CA . LEU A 1 427 ? -21.625 -14.555 -23.984 1 95 427 LEU A CA 1
ATOM 3333 C C . LEU A 1 427 ? -22.594 -14.117 -25.078 1 95 427 LEU A C 1
ATOM 3335 O O . LEU A 1 427 ? -23.812 -14.172 -24.891 1 95 427 LEU A O 1
ATOM 3339 N N . ALA A 1 428 ? -22.078 -13.734 -26.203 1 93.44 428 ALA A N 1
ATOM 3340 C CA . ALA A 1 428 ? -22.906 -13.344 -27.328 1 93.44 428 ALA A CA 1
ATOM 3341 C C . ALA A 1 428 ? -23.516 -14.562 -28.016 1 93.44 428 ALA A C 1
ATOM 3343 O O . ALA A 1 428 ? -22.906 -15.633 -28.047 1 93.44 428 ALA A O 1
ATOM 3344 N N . ARG A 1 429 ? -24.625 -14.375 -28.578 1 91.69 429 ARG A N 1
ATOM 3345 C CA . ARG A 1 429 ? -25.312 -15.445 -29.297 1 91.69 429 ARG A CA 1
ATOM 3346 C C . ARG A 1 429 ? -24.531 -15.852 -30.547 1 91.69 429 ARG A C 1
ATOM 3348 O O . ARG A 1 429 ? -24.609 -17 -30.984 1 91.69 429 ARG A O 1
ATOM 3355 N N . THR A 1 430 ? -23.719 -15.023 -31 1 90.56 430 THR A N 1
ATOM 3356 C CA . THR A 1 430 ? -23 -15.219 -32.25 1 90.56 430 THR A CA 1
ATOM 3357 C C . THR A 1 430 ? -21.672 -15.945 -32 1 90.56 430 THR A C 1
ATOM 3359 O O . THR A 1 430 ? -20.906 -16.188 -32.938 1 90.56 430 THR A O 1
ATOM 3362 N N . ALA A 1 431 ? -21.422 -16.297 -30.75 1 93.12 431 ALA A N 1
ATOM 3363 C CA . ALA A 1 431 ? -20.188 -17 -30.469 1 93.12 431 ALA A CA 1
ATOM 3364 C C . ALA A 1 431 ? -20.078 -18.281 -31.297 1 93.12 431 ALA A C 1
ATOM 3366 O O . ALA A 1 431 ? -21.047 -19.031 -31.406 1 93.12 431 ALA A O 1
ATOM 3367 N N . LYS A 1 432 ? -18.984 -18.547 -31.797 1 92.25 432 LYS A N 1
ATOM 3368 C CA . LYS A 1 432 ? -18.812 -19.609 -32.781 1 92.25 432 LYS A CA 1
ATOM 3369 C C . LYS A 1 432 ? -18.453 -20.938 -32.094 1 92.25 432 LYS A C 1
ATOM 3371 O O . LYS A 1 432 ? -18.906 -22 -32.5 1 92.25 432 LYS A O 1
ATOM 3376 N N . ASN A 1 433 ? -17.703 -20.875 -31.109 1 94.69 433 ASN A N 1
ATOM 3377 C CA . ASN A 1 433 ? -17.156 -22.094 -30.516 1 94.69 433 ASN A CA 1
ATOM 3378 C C . ASN A 1 433 ? -18.188 -22.828 -29.672 1 94.69 433 ASN A C 1
ATOM 3380 O O . ASN A 1 433 ? -18.016 -24 -29.359 1 94.69 433 ASN A O 1
ATOM 3384 N N . TRP A 1 434 ? -19.234 -22.094 -29.219 1 94 434 TRP A N 1
ATOM 3385 C CA . TRP A 1 434 ? -20.312 -22.75 -28.469 1 94 434 TRP A CA 1
ATOM 3386 C C . TRP A 1 434 ? -21.641 -22.031 -28.688 1 94 434 TRP A C 1
ATOM 3388 O O . TRP A 1 434 ? -21.656 -20.875 -29.109 1 94 434 TRP A O 1
ATOM 3398 N N . ASN A 1 435 ? -22.641 -22.766 -28.547 1 91.5 435 ASN A N 1
ATOM 3399 C CA . ASN A 1 435 ? -23.984 -22.281 -28.781 1 91.5 435 ASN A CA 1
ATOM 3400 C C . ASN A 1 435 ? -25.016 -23.109 -28.016 1 91.5 435 ASN A C 1
ATOM 3402 O O . ASN A 1 435 ? -24.891 -24.328 -27.906 1 91.5 435 ASN A O 1
ATOM 3406 N N . ILE A 1 436 ? -26.047 -22.453 -27.516 1 91.81 436 ILE A N 1
ATOM 3407 C CA . ILE A 1 436 ? -27.031 -23.125 -26.688 1 91.81 436 ILE A CA 1
ATOM 3408 C C . ILE A 1 436 ? -27.969 -23.953 -27.578 1 91.81 436 ILE A C 1
ATOM 3410 O O . ILE A 1 436 ? -28.641 -24.875 -27.094 1 91.81 436 ILE A O 1
ATOM 3414 N N . GLN A 1 437 ? -28.016 -23.625 -28.859 1 89.56 437 GLN A N 1
ATOM 3415 C CA . GLN A 1 437 ? -28.875 -24.359 -29.781 1 89.56 437 GLN A CA 1
ATOM 3416 C C . GLN A 1 437 ? -28.203 -25.641 -30.25 1 89.56 437 GLN A C 1
ATOM 3418 O O . GLN A 1 437 ? -28.875 -26.562 -30.734 1 89.56 437 GLN A O 1
ATOM 3423 N N . ASP A 1 438 ? -26.938 -25.641 -30.141 1 91.94 438 ASP A N 1
ATOM 3424 C CA . ASP A 1 438 ? -26.141 -26.828 -30.469 1 91.94 438 ASP A CA 1
ATOM 3425 C C . ASP A 1 438 ? -25.219 -27.203 -29.312 1 91.94 438 ASP A C 1
ATOM 3427 O O . ASP A 1 438 ? -24.047 -26.812 -29.297 1 91.94 438 ASP A O 1
ATOM 3431 N N . SER A 1 439 ? -25.703 -28.062 -28.422 1 94.62 439 SER A N 1
ATOM 3432 C CA . SER A 1 439 ? -24.953 -28.453 -27.234 1 94.62 439 SER A CA 1
ATOM 3433 C C . SER A 1 439 ? -23.969 -29.562 -27.531 1 94.62 439 SER A C 1
ATOM 3435 O O . SER A 1 439 ? -24.25 -30.734 -27.312 1 94.62 439 SER A O 1
ATOM 3437 N N . ASP A 1 440 ? -22.781 -29.141 -27.938 1 94.44 440 ASP A N 1
ATOM 3438 C CA . ASP A 1 440 ? -21.859 -30.172 -28.453 1 94.44 440 ASP A CA 1
ATOM 3439 C C . ASP A 1 440 ? -20.594 -30.234 -27.609 1 94.44 440 ASP A C 1
ATOM 3441 O O . ASP A 1 440 ? -19.625 -30.891 -28 1 94.44 440 ASP A O 1
ATOM 3445 N N . CYS A 1 441 ? -20.578 -29.578 -26.516 1 96.12 441 CYS A N 1
ATOM 3446 C CA . CYS A 1 441 ? -19.359 -29.578 -25.703 1 96.12 441 CYS A CA 1
ATOM 3447 C C . CYS A 1 441 ? -19.344 -30.766 -24.766 1 96.12 441 CYS A C 1
ATOM 3449 O O . CYS A 1 441 ? -20.297 -30.984 -24 1 96.12 441 CYS A O 1
ATOM 3451 N N . ASP A 1 442 ? -18.266 -31.531 -24.797 1 95.62 442 ASP A N 1
ATOM 3452 C CA . ASP A 1 442 ? -18.125 -32.688 -23.906 1 95.62 442 ASP A CA 1
ATOM 3453 C C . ASP A 1 442 ? -17.5 -32.281 -22.578 1 95.62 442 ASP A C 1
ATOM 3455 O O . ASP A 1 442 ? -17.922 -32.781 -21.516 1 95.62 442 ASP A O 1
ATOM 3459 N N . PHE A 1 443 ? -16.516 -31.469 -22.656 1 96.5 443 PHE A N 1
ATOM 3460 C CA . PHE A 1 443 ? -15.828 -30.969 -21.484 1 96.5 443 PHE A CA 1
ATOM 3461 C C . PHE A 1 443 ? -15.648 -29.453 -21.562 1 96.5 443 PHE A C 1
ATOM 3463 O O . PHE A 1 443 ? -15.211 -28.938 -22.578 1 96.5 443 PHE A O 1
ATOM 3470 N N . ILE A 1 444 ? -16.031 -28.781 -20.516 1 97.94 444 ILE A N 1
ATOM 3471 C CA . ILE A 1 444 ? -15.781 -27.344 -20.406 1 97.94 444 ILE A CA 1
ATOM 3472 C C . ILE A 1 444 ? -14.938 -27.078 -19.156 1 97.94 444 ILE A C 1
ATOM 3474 O O . ILE A 1 444 ? -15.391 -27.312 -18.031 1 97.94 444 ILE A O 1
ATOM 3478 N N . LEU A 1 445 ? -13.727 -26.719 -19.281 1 97.25 445 LEU A N 1
ATOM 3479 C CA . LEU A 1 445 ? -12.828 -26.297 -18.203 1 97.25 445 LEU A CA 1
ATOM 3480 C C . LEU A 1 445 ? -12.43 -24.828 -18.375 1 97.25 445 LEU A C 1
ATOM 3482 O O . LEU A 1 445 ? -11.836 -24.469 -19.391 1 97.25 445 LEU A O 1
ATOM 3486 N N . THR A 1 446 ? -12.805 -23.984 -17.344 1 97 446 THR A N 1
ATOM 3487 C CA . THR A 1 446 ? -12.609 -22.562 -17.609 1 97 446 THR A CA 1
ATOM 3488 C C . THR A 1 446 ? -12.547 -21.781 -16.297 1 97 446 THR A C 1
ATOM 3490 O O . THR A 1 446 ? -12.891 -22.312 -15.234 1 97 446 THR A O 1
ATOM 3493 N N . ASN A 1 447 ? -11.906 -20.641 -16.328 1 94.44 447 ASN A N 1
ATOM 3494 C CA . ASN A 1 447 ? -11.891 -19.609 -15.289 1 94.44 447 ASN A CA 1
ATOM 3495 C C . ASN A 1 447 ? -12.414 -18.281 -15.812 1 94.44 447 ASN A C 1
ATOM 3497 O O . ASN A 1 447 ? -11.641 -17.391 -16.141 1 94.44 447 ASN A O 1
ATOM 3501 N N . PRO A 1 448 ? -13.742 -18.141 -15.82 1 94.75 448 PRO A N 1
ATOM 3502 C CA . PRO A 1 448 ? -14.305 -16.891 -16.344 1 94.75 448 PRO A CA 1
ATOM 3503 C C . PRO A 1 448 ? -13.945 -15.68 -15.492 1 94.75 448 PRO A C 1
ATOM 3505 O O . PRO A 1 448 ? -13.578 -15.828 -14.32 1 94.75 448 PRO A O 1
ATOM 3508 N N . PRO A 1 449 ? -14 -14.461 -16.062 1 89.38 449 PRO A N 1
ATOM 3509 C CA . PRO A 1 449 ? -13.586 -13.258 -15.328 1 89.38 449 PRO A CA 1
ATOM 3510 C C . PRO A 1 449 ? -14.438 -13.008 -14.086 1 89.38 449 PRO A C 1
ATOM 3512 O O . PRO A 1 449 ? -15.648 -13.211 -14.109 1 89.38 449 PRO A O 1
ATOM 3515 N N . PHE A 1 450 ? -13.805 -12.516 -13.016 1 86 450 PHE A N 1
ATOM 3516 C CA . PHE A 1 450 ? -14.477 -12.234 -11.75 1 86 450 PHE A CA 1
ATOM 3517 C C . PHE A 1 450 ? -15.133 -10.859 -11.781 1 86 450 PHE A C 1
ATOM 3519 O O . PHE A 1 450 ? -14.609 -9.93 -12.391 1 86 450 PHE A O 1
ATOM 3526 N N . GLY A 1 451 ? -16.25 -10.695 -11.117 1 78.19 451 GLY A N 1
ATOM 3527 C CA . GLY A 1 451 ? -16.844 -9.43 -10.727 1 78.19 451 GLY A CA 1
ATOM 3528 C C . GLY A 1 451 ? -17.297 -8.594 -11.914 1 78.19 451 GLY A C 1
ATOM 3529 O O . GLY A 1 451 ? -17.422 -7.371 -11.805 1 78.19 451 GLY A O 1
ATOM 3530 N N . THR A 1 452 ? -17.5 -9.117 -13.109 1 75.25 452 THR A N 1
ATOM 3531 C CA . THR A 1 452 ? -17.906 -8.336 -14.273 1 75.25 452 THR A CA 1
ATOM 3532 C C . THR A 1 452 ? -19.422 -8.188 -14.336 1 75.25 452 THR A C 1
ATOM 3534 O O . THR A 1 452 ? -20.156 -9.047 -13.844 1 75.25 452 THR A O 1
ATOM 3537 N N . SER A 1 453 ? -19.828 -7.031 -14.727 1 80.06 453 SER A N 1
ATOM 3538 C CA . SER A 1 453 ? -21.219 -6.789 -15.086 1 80.06 453 SER A CA 1
ATOM 3539 C C . SER A 1 453 ? -21.375 -6.602 -16.594 1 80.06 453 SER A C 1
ATOM 3541 O O . SER A 1 453 ? -20.625 -5.848 -17.219 1 80.06 453 SER A O 1
ATOM 3543 N N . GLU A 1 454 ? -22.234 -7.27 -17.094 1 78.5 454 GLU A N 1
ATOM 3544 C CA . GLU A 1 454 ? -22.406 -7.285 -18.547 1 78.5 454 GLU A CA 1
ATOM 3545 C C . GLU A 1 454 ? -23.531 -6.363 -18.984 1 78.5 454 GLU A C 1
ATOM 3547 O O . GLU A 1 454 ? -24.016 -6.465 -20.109 1 78.5 454 GLU A O 1
ATOM 3552 N N . SER A 1 455 ? -23.656 -5.445 -18 1 72.31 455 SER A N 1
ATOM 3553 C CA . SER A 1 455 ? -24.703 -4.492 -18.344 1 72.31 455 SER A CA 1
ATOM 3554 C C . SER A 1 455 ? -24.312 -3.621 -19.531 1 72.31 455 SER A C 1
ATOM 3556 O O . SER A 1 455 ? -23.188 -3.123 -19.578 1 72.31 455 SER A O 1
ATOM 3558 N N . GLY A 1 456 ? -24.969 -3.629 -20.719 1 70.56 456 GLY A N 1
ATOM 3559 C CA . GLY A 1 456 ? -24.719 -2.785 -21.875 1 70.56 456 GLY A CA 1
ATOM 3560 C C . GLY A 1 456 ? -23.969 -3.496 -22.984 1 70.56 456 GLY A C 1
ATOM 3561 O O . GLY A 1 456 ? -24 -3.072 -24.141 1 70.56 456 GLY A O 1
ATOM 3562 N N . ALA A 1 457 ? -23.203 -4.48 -22.5 1 73.44 457 ALA A N 1
ATOM 3563 C CA . ALA A 1 457 ? -22.391 -5.168 -23.5 1 73.44 457 ALA A CA 1
ATOM 3564 C C . ALA A 1 457 ? -23.219 -6.188 -24.281 1 73.44 457 ALA A C 1
ATOM 3566 O O . ALA A 1 457 ? -22.875 -6.543 -25.406 1 73.44 457 ALA A O 1
ATOM 3567 N N . LEU A 1 458 ? -24.297 -6.719 -23.719 1 86 458 LEU A N 1
ATOM 3568 C CA . LEU A 1 458 ? -25.125 -7.766 -24.328 1 86 458 LEU A CA 1
ATOM 3569 C C . LEU A 1 458 ? -26.453 -7.203 -24.797 1 86 458 LEU A C 1
ATOM 3571 O O . LEU A 1 458 ? -27.094 -6.414 -24.094 1 86 458 LEU A O 1
ATOM 3575 N N . SER A 1 459 ? -26.844 -7.504 -25.938 1 85.31 459 SER A N 1
ATOM 3576 C CA . SER A 1 459 ? -28.125 -7.102 -26.5 1 85.31 459 SER A CA 1
ATOM 3577 C C . SER A 1 459 ? -29.281 -7.875 -25.875 1 85.31 459 SER A C 1
ATOM 3579 O O . SER A 1 459 ? -29.047 -8.836 -25.141 1 85.31 459 SER A O 1
ATOM 3581 N N . ASP A 1 460 ? -30.453 -7.449 -26.172 1 87.62 460 ASP A N 1
ATOM 3582 C CA . ASP A 1 460 ? -31.641 -8.156 -25.703 1 87.62 460 ASP A CA 1
ATOM 3583 C C . ASP A 1 460 ? -31.703 -9.562 -26.281 1 87.62 460 ASP A C 1
ATOM 3585 O O . ASP A 1 460 ? -32.156 -10.5 -25.609 1 87.62 460 ASP A O 1
ATOM 3589 N N . LYS A 1 461 ? -31.234 -9.609 -27.453 1 88.5 461 LYS A N 1
ATOM 3590 C CA . LYS A 1 461 ? -31.203 -10.922 -28.094 1 88.5 461 LYS A CA 1
ATOM 3591 C C . LYS A 1 461 ? -30.203 -11.852 -27.406 1 88.5 461 LYS A C 1
ATOM 3593 O O . LYS A 1 461 ? -30.484 -13.047 -27.234 1 88.5 461 LYS A O 1
ATOM 3598 N N . ASP A 1 462 ? -29.156 -11.297 -27.047 1 91.62 462 ASP A N 1
ATOM 3599 C CA . ASP A 1 462 ? -28.156 -12.07 -26.297 1 91.62 462 ASP A CA 1
ATOM 3600 C C . ASP A 1 462 ? -28.719 -12.539 -24.953 1 91.62 462 ASP A C 1
ATOM 3602 O O . ASP A 1 462 ? -28.547 -13.695 -24.578 1 91.62 462 ASP A O 1
ATOM 3606 N N . MET A 1 463 ? -29.438 -11.672 -24.328 1 92 463 MET A N 1
ATOM 3607 C CA . MET A 1 463 ? -29.969 -11.969 -23 1 92 463 MET A CA 1
ATOM 3608 C C . MET A 1 463 ? -31.078 -13.016 -23.078 1 92 463 MET A C 1
ATOM 3610 O O . MET A 1 463 ? -31.328 -13.727 -22.094 1 92 463 MET A O 1
ATOM 3614 N N . GLY A 1 464 ? -31.703 -13.133 -24.188 1 91.75 464 GLY A N 1
ATOM 3615 C CA . GLY A 1 464 ? -32.781 -14.094 -24.406 1 91.75 464 GLY A CA 1
ATOM 3616 C C . GLY A 1 464 ? -32.312 -15.531 -24.297 1 91.75 464 GLY A C 1
ATOM 3617 O O . GLY A 1 464 ? -33.094 -16.453 -24.125 1 91.75 464 GLY A O 1
ATOM 3618 N N . GLN A 1 465 ? -30.969 -15.734 -24.281 1 92.56 465 GLN A N 1
ATOM 3619 C CA . GLN A 1 465 ? -30.391 -17.078 -24.203 1 92.56 465 GLN A CA 1
ATOM 3620 C C . GLN A 1 465 ? -30.531 -17.641 -22.781 1 92.56 465 GLN A C 1
ATOM 3622 O O . GLN A 1 465 ? -30.516 -18.859 -22.609 1 92.56 465 GLN A O 1
ATOM 3627 N N . PHE A 1 466 ? -30.75 -16.734 -21.859 1 95 466 PHE A N 1
ATOM 3628 C CA . PHE A 1 466 ? -30.594 -17.141 -20.469 1 95 466 PHE A CA 1
ATOM 3629 C C . PHE A 1 466 ? -31.953 -17.234 -19.797 1 95 466 PHE A C 1
ATOM 3631 O O . PHE A 1 466 ? -32.781 -16.344 -19.922 1 95 466 PHE A O 1
ATOM 3638 N N . GLU A 1 467 ? -32.094 -18.281 -19.078 1 94.75 467 GLU A N 1
ATOM 3639 C CA . GLU A 1 467 ? -33.344 -18.562 -18.391 1 94.75 467 GLU A CA 1
ATOM 3640 C C . GLU A 1 467 ? -33.5 -17.75 -17.109 1 94.75 467 GLU A C 1
ATOM 3642 O O . GLU A 1 467 ? -34.562 -17.25 -16.797 1 94.75 467 GLU A O 1
ATOM 3647 N N . VAL A 1 468 ? -32.438 -17.625 -16.375 1 96.19 468 VAL A N 1
ATOM 3648 C CA . VAL A 1 468 ? -32.406 -16.781 -15.195 1 96.19 468 VAL A CA 1
ATOM 3649 C C . VAL A 1 468 ? -31.781 -15.422 -15.539 1 96.19 468 VAL A C 1
ATOM 3651 O O . VAL A 1 468 ? -30.641 -15.359 -15.984 1 96.19 468 VAL A O 1
ATOM 3654 N N . GLN A 1 469 ? -32.469 -14.391 -15.352 1 93.94 469 GLN A N 1
ATOM 3655 C CA . GLN A 1 469 ? -32 -13.062 -15.734 1 93.94 469 GLN A CA 1
ATOM 3656 C C . GLN A 1 469 ? -31.031 -12.5 -14.688 1 93.94 469 GLN A C 1
ATOM 3658 O O . GLN A 1 469 ? -31.266 -12.625 -13.484 1 93.94 469 GLN A O 1
ATOM 3663 N N . THR A 1 470 ? -29.969 -12.062 -15.133 1 93.5 470 THR A N 1
ATOM 3664 C CA . THR A 1 470 ? -28.922 -11.414 -14.336 1 93.5 470 THR A CA 1
ATOM 3665 C C . THR A 1 470 ? -27.969 -10.633 -15.227 1 93.5 470 THR A C 1
ATOM 3667 O O . THR A 1 470 ? -28.016 -10.75 -16.453 1 93.5 470 THR A O 1
ATOM 3670 N N . THR A 1 471 ? -27.234 -9.734 -14.641 1 91.12 471 THR A N 1
ATOM 3671 C CA . THR A 1 471 ? -26.219 -9.008 -15.414 1 91.12 471 THR A CA 1
ATOM 3672 C C . THR A 1 471 ? -24.812 -9.398 -14.969 1 91.12 471 THR A C 1
ATOM 3674 O O . THR A 1 471 ? -23.828 -8.914 -15.531 1 91.12 471 THR A O 1
ATOM 3677 N N . LYS A 1 472 ? -24.734 -10.289 -13.961 1 92.44 472 LYS A N 1
ATOM 3678 C CA . LYS A 1 472 ? -23.422 -10.703 -13.445 1 92.44 472 LYS A CA 1
ATOM 3679 C C . LYS A 1 472 ? -22.75 -11.695 -14.391 1 92.44 472 LYS A C 1
ATOM 3681 O O . LYS A 1 472 ? -23.328 -12.711 -14.75 1 92.44 472 LYS A O 1
ATOM 3686 N N . GLY A 1 473 ? -21.562 -11.477 -14.789 1 93.19 473 GLY A N 1
ATOM 3687 C CA . GLY A 1 473 ? -20.844 -12.203 -15.82 1 93.19 473 GLY A CA 1
ATOM 3688 C C . GLY A 1 473 ? -20.719 -13.688 -15.516 1 93.19 473 GLY A C 1
ATOM 3689 O O . GLY A 1 473 ? -21.109 -14.531 -16.328 1 93.19 473 GLY A O 1
ATOM 3690 N N . GLN A 1 474 ? -20.234 -14.047 -14.328 1 94.56 474 GLN A N 1
ATOM 3691 C CA . GLN A 1 474 ? -19.984 -15.453 -14.016 1 94.56 474 GLN A CA 1
ATOM 3692 C C . GLN A 1 474 ? -21.297 -16.234 -13.969 1 94.56 474 GLN A C 1
ATOM 3694 O O . GLN A 1 474 ? -21.328 -17.422 -14.312 1 94.56 474 GLN A O 1
ATOM 3699 N N . LEU A 1 475 ? -22.375 -15.57 -13.57 1 96.88 475 LEU A N 1
ATOM 3700 C CA . LEU A 1 475 ? -23.672 -16.234 -13.539 1 96.88 475 LEU A CA 1
ATOM 3701 C C . LEU A 1 475 ? -24.156 -16.531 -14.953 1 96.88 475 LEU A C 1
ATOM 3703 O O . LEU A 1 475 ? -24.766 -17.578 -15.203 1 96.88 475 LEU A O 1
ATOM 3707 N N . LEU A 1 476 ? -23.875 -15.633 -15.867 1 96.62 476 LEU A N 1
ATOM 3708 C CA . LEU A 1 476 ? -24.234 -15.852 -17.266 1 96.62 476 LEU A CA 1
ATOM 3709 C C . LEU A 1 476 ? -23.391 -16.969 -17.875 1 96.62 476 LEU A C 1
ATOM 3711 O O . LEU A 1 476 ? -23.922 -17.844 -18.578 1 96.62 476 LEU A O 1
ATOM 3715 N N . PHE A 1 477 ? -22.172 -17 -17.578 1 97.44 477 PHE A N 1
ATOM 3716 C CA . PHE A 1 477 ? -21.281 -18.047 -18.062 1 97.44 477 PHE A CA 1
ATOM 3717 C C . PHE A 1 477 ? -21.75 -19.422 -17.578 1 97.44 477 PHE A C 1
ATOM 3719 O O . PHE A 1 477 ? -21.781 -20.375 -18.359 1 97.44 477 PHE A O 1
ATOM 3726 N N . LEU A 1 478 ? -22.141 -19.484 -16.297 1 98.06 478 LEU A N 1
ATOM 3727 C CA . LEU A 1 478 ? -22.594 -20.766 -15.75 1 98.06 478 LEU A CA 1
ATOM 3728 C C . LEU A 1 478 ? -23.781 -21.297 -16.531 1 98.06 478 LEU A C 1
ATOM 3730 O O . LEU A 1 478 ? -23.812 -22.484 -16.891 1 98.06 478 LEU A O 1
ATOM 3734 N N . GLN A 1 479 ? -24.703 -20.453 -16.812 1 97.88 479 GLN A N 1
ATOM 3735 C CA . GLN A 1 479 ? -25.891 -20.875 -17.547 1 97.88 479 GLN A CA 1
ATOM 3736 C C . GLN A 1 479 ? -25.516 -21.344 -18.953 1 97.88 479 GLN A C 1
ATOM 3738 O O . GLN A 1 479 ? -25.953 -22.406 -19.391 1 97.88 479 GLN A O 1
ATOM 3743 N N . LYS A 1 480 ? -24.703 -20.594 -19.594 1 97.75 480 LYS A N 1
ATOM 3744 C CA . LYS A 1 480 ? -24.344 -20.938 -20.969 1 97.75 480 LYS A CA 1
ATOM 3745 C C . LYS A 1 480 ? -23.5 -22.203 -21.016 1 97.75 480 LYS A C 1
ATOM 3747 O O . LYS A 1 480 ? -23.594 -22.984 -21.969 1 97.75 480 LYS A O 1
ATOM 3752 N N . MET A 1 481 ? -22.672 -22.406 -20.047 1 98.44 481 MET A N 1
ATOM 3753 C CA . MET A 1 481 ? -21.906 -23.641 -19.969 1 98.44 481 MET A CA 1
ATOM 3754 C C . MET A 1 481 ? -22.844 -24.844 -19.922 1 98.44 481 MET A C 1
ATOM 3756 O O . MET A 1 481 ? -22.688 -25.797 -20.688 1 98.44 481 MET A O 1
ATOM 3760 N N . VAL A 1 482 ? -23.797 -24.781 -19.031 1 98.25 482 VAL A N 1
ATOM 3761 C CA . VAL A 1 482 ? -24.719 -25.906 -18.844 1 98.25 482 VAL A CA 1
ATOM 3762 C C . VAL A 1 482 ? -25.531 -26.125 -20.125 1 98.25 482 VAL A C 1
ATOM 3764 O O . VAL A 1 482 ? -25.672 -27.25 -20.578 1 98.25 482 VAL A O 1
ATOM 3767 N N . LEU A 1 483 ? -25.891 -25.047 -20.734 1 97.12 483 LEU A N 1
ATOM 3768 C CA . LEU A 1 483 ? -26.766 -25.141 -21.906 1 97.12 483 LEU A CA 1
ATOM 3769 C C . LEU A 1 483 ? -25.969 -25.578 -23.141 1 97.12 483 LEU A C 1
ATOM 3771 O O . LEU A 1 483 ? -26.531 -26.141 -24.078 1 97.12 483 LEU A O 1
ATOM 3775 N N . SER A 1 484 ? -24.688 -25.328 -23.141 1 97.31 484 SER A N 1
ATOM 3776 C CA . SER A 1 484 ? -23.875 -25.656 -24.297 1 97.31 484 SER A CA 1
ATOM 3777 C C . SER A 1 484 ? -23.234 -27.031 -24.141 1 97.31 484 SER A C 1
ATOM 3779 O O . SER A 1 484 ? -22.688 -27.578 -25.094 1 97.31 484 SER A O 1
ATOM 3781 N N . ALA A 1 485 ? -23.266 -27.562 -22.969 1 97.5 485 ALA A N 1
ATOM 3782 C CA . ALA A 1 485 ? -22.734 -28.906 -22.734 1 97.5 485 ALA A CA 1
ATOM 3783 C C . ALA A 1 485 ? -23.688 -29.953 -23.281 1 97.5 485 ALA A C 1
ATOM 3785 O O . ALA A 1 485 ? -24.906 -29.828 -23.172 1 97.5 485 ALA A O 1
ATOM 3786 N N . ARG A 1 486 ? -23.125 -30.969 -23.953 1 95.62 486 ARG A N 1
ATOM 3787 C CA . ARG A 1 486 ? -23.953 -32.094 -24.359 1 95.62 486 ARG A CA 1
ATOM 3788 C C . ARG A 1 486 ? -24.516 -32.844 -23.156 1 95.62 486 ARG A C 1
ATOM 3790 O O . ARG A 1 486 ? -23.969 -32.75 -22.047 1 95.62 486 ARG A O 1
ATOM 3797 N N . ARG A 1 487 ? -25.625 -33.594 -23.375 1 95.56 487 ARG A N 1
ATOM 3798 C CA . ARG A 1 487 ? -26.141 -34.406 -22.281 1 95.56 487 ARG A CA 1
ATOM 3799 C C . ARG A 1 487 ? -25.094 -35.406 -21.781 1 95.56 487 ARG A C 1
ATOM 3801 O O . ARG A 1 487 ? -24.547 -36.188 -22.562 1 95.56 487 ARG A O 1
ATOM 3808 N N . GLY A 1 488 ? -24.75 -35.25 -20.5 1 94.56 488 GLY A N 1
ATOM 3809 C CA . GLY A 1 488 ? -23.688 -36.062 -19.938 1 94.56 488 GLY A CA 1
ATOM 3810 C C . GLY A 1 488 ? -22.344 -35.344 -19.938 1 94.56 488 GLY A C 1
ATOM 3811 O O . GLY A 1 488 ? -21.375 -35.875 -19.359 1 94.56 488 GLY A O 1
ATOM 3812 N N . GLY A 1 489 ? -22.312 -34.25 -20.641 1 96.31 489 GLY A N 1
ATOM 3813 C CA . GLY A 1 489 ? -21.078 -33.469 -20.672 1 96.31 489 GLY A CA 1
ATOM 3814 C C . GLY A 1 489 ? -20.688 -32.938 -19.297 1 96.31 489 GLY A C 1
ATOM 3815 O O . GLY A 1 489 ? -21.516 -32.844 -18.391 1 96.31 489 GLY A O 1
ATOM 3816 N N . GLU A 1 490 ? -19.438 -32.656 -19.125 1 97.5 490 GLU A N 1
ATOM 3817 C CA . GLU A 1 490 ? -18.922 -32.25 -17.812 1 97.5 490 GLU A CA 1
ATOM 3818 C C . GLU A 1 490 ? -18.375 -30.844 -17.828 1 97.5 490 GLU A C 1
ATOM 3820 O O . GLU A 1 490 ? -17.797 -30.406 -18.828 1 97.5 490 GLU A O 1
ATOM 3825 N N . ILE A 1 491 ? -18.594 -30.109 -16.75 1 98.44 491 ILE A N 1
ATOM 3826 C CA . ILE A 1 491 ? -18.156 -28.719 -16.578 1 98.44 491 ILE A CA 1
ATOM 3827 C C . ILE A 1 491 ? -17.344 -28.578 -15.305 1 98.44 491 ILE A C 1
ATOM 3829 O O . ILE A 1 491 ? -17.766 -29.031 -14.234 1 98.44 491 ILE A O 1
ATOM 3833 N N . CYS A 1 492 ? -16.172 -28.062 -15.383 1 98.31 492 CYS A N 1
ATOM 3834 C CA . CYS A 1 492 ? -15.312 -27.719 -14.258 1 98.31 492 CYS A CA 1
ATOM 3835 C C . CYS A 1 492 ? -14.844 -26.281 -14.344 1 98.31 492 CYS A C 1
ATOM 3837 O O . CYS A 1 492 ? -14.055 -25.922 -15.219 1 98.31 492 CYS A O 1
ATOM 3839 N N . THR A 1 493 ? -15.305 -25.422 -13.414 1 98.25 493 THR A N 1
ATOM 3840 C CA . THR A 1 493 ? -15.062 -24 -13.578 1 98.25 493 THR A CA 1
ATOM 3841 C C . THR A 1 493 ? -14.695 -23.344 -12.242 1 98.25 493 THR A C 1
ATOM 3843 O O . THR A 1 493 ? -15.078 -23.844 -11.18 1 98.25 493 THR A O 1
ATOM 3846 N N . VAL A 1 494 ? -13.875 -22.281 -12.305 1 96.69 494 VAL A N 1
ATOM 3847 C CA . VAL A 1 494 ? -13.539 -21.469 -11.141 1 96.69 494 VAL A CA 1
ATOM 3848 C C . VAL A 1 494 ? -14.617 -20.406 -10.93 1 96.69 494 VAL A C 1
ATOM 3850 O O . VAL A 1 494 ? -15.078 -19.781 -11.891 1 96.69 494 VAL A O 1
ATOM 3853 N N . ILE A 1 495 ? -15 -20.25 -9.695 1 96.06 495 ILE A N 1
ATOM 3854 C CA . ILE A 1 495 ? -16.078 -19.297 -9.422 1 96.06 495 ILE A CA 1
ATOM 3855 C C . ILE A 1 495 ? -15.75 -18.5 -8.164 1 96.06 495 ILE A C 1
ATOM 3857 O O . ILE A 1 495 ? -15.047 -18.984 -7.273 1 96.06 495 ILE A O 1
ATOM 3861 N N . ASP A 1 496 ? -16.281 -17.281 -8.203 1 93.44 496 ASP A N 1
ATOM 3862 C CA . ASP A 1 496 ? -16.219 -16.438 -7.012 1 93.44 496 ASP A CA 1
ATOM 3863 C C . ASP A 1 496 ? -17.062 -17.031 -5.887 1 93.44 496 ASP A C 1
ATOM 3865 O O . ASP A 1 496 ? -18.156 -17.547 -6.125 1 93.44 496 ASP A O 1
ATOM 3869 N N . GLU A 1 497 ? -16.609 -16.875 -4.691 1 94.5 497 GLU A N 1
ATOM 3870 C CA . GLU A 1 497 ? -17.312 -17.438 -3.541 1 94.5 497 GLU A CA 1
ATOM 3871 C C . GLU A 1 497 ? -18.688 -16.812 -3.375 1 94.5 497 GLU A C 1
ATOM 3873 O O . GLU A 1 497 ? -19.625 -17.469 -2.912 1 94.5 497 GLU A O 1
ATOM 3878 N N . GLY A 1 498 ? -18.812 -15.609 -3.697 1 93.62 498 GLY A N 1
ATOM 3879 C CA . GLY A 1 498 ? -20.094 -14.938 -3.576 1 93.62 498 GLY A CA 1
ATOM 3880 C C . GLY A 1 498 ? -21.188 -15.586 -4.395 1 93.62 498 GLY A C 1
ATOM 3881 O O . GLY A 1 498 ? -22.359 -15.547 -4.012 1 93.62 498 GLY A O 1
ATOM 3882 N N . VAL A 1 499 ? -20.844 -16.203 -5.469 1 95.25 499 VAL A N 1
ATOM 3883 C CA . VAL A 1 499 ? -21.797 -16.906 -6.324 1 95.25 499 VAL A CA 1
ATOM 3884 C C . VAL A 1 499 ? -22.375 -18.109 -5.582 1 95.25 499 VAL A C 1
ATOM 3886 O O . VAL A 1 499 ? -23.531 -18.484 -5.805 1 95.25 499 VAL A O 1
ATOM 3889 N N . LEU A 1 500 ? -21.688 -18.578 -4.609 1 97.44 500 LEU A N 1
ATOM 3890 C CA . LEU A 1 500 ? -22.047 -19.812 -3.941 1 97.44 500 LEU A CA 1
ATOM 3891 C C . LEU A 1 500 ? -22.906 -19.547 -2.717 1 97.44 500 LEU A C 1
ATOM 3893 O O . LEU A 1 500 ? -23.531 -20.453 -2.176 1 97.44 500 LEU A O 1
ATOM 3897 N N . ASN A 1 501 ? -22.953 -18.25 -2.303 1 96.12 501 ASN A N 1
ATOM 3898 C CA . ASN A 1 501 ? -23.531 -18.125 -0.975 1 96.12 501 ASN A CA 1
ATOM 3899 C C . ASN A 1 501 ? -24.438 -16.891 -0.875 1 96.12 501 ASN A C 1
ATOM 3901 O O . ASN A 1 501 ? -25.219 -16.766 0.067 1 96.12 501 ASN A O 1
ATOM 3905 N N . THR A 1 502 ? -24.422 -15.969 -1.791 1 93.5 502 THR A N 1
ATOM 3906 C CA . THR A 1 502 ? -25.219 -14.758 -1.679 1 93.5 502 THR A CA 1
ATOM 3907 C C . THR A 1 502 ? -26.672 -15.023 -2.088 1 93.5 502 THR A C 1
ATOM 3909 O O . THR A 1 502 ? -26.938 -15.906 -2.91 1 93.5 502 THR A O 1
ATOM 3912 N N . ASP A 1 503 ? -27.516 -14.234 -1.642 1 91.81 503 ASP A N 1
ATOM 3913 C CA . ASP A 1 503 ? -28.938 -14.375 -1.979 1 91.81 503 ASP A CA 1
ATOM 3914 C C . ASP A 1 503 ? -29.188 -13.969 -3.428 1 91.81 503 ASP A C 1
ATOM 3916 O O . ASP A 1 503 ? -30.062 -14.539 -4.086 1 91.81 503 ASP A O 1
ATOM 3920 N N . THR A 1 504 ? -28.438 -13.125 -3.854 1 90.62 504 THR A N 1
ATOM 3921 C CA . THR A 1 504 ? -28.594 -12.641 -5.223 1 90.62 504 THR A CA 1
ATOM 3922 C C . THR A 1 504 ? -28.344 -13.766 -6.223 1 90.62 504 THR A C 1
ATOM 3924 O O . THR A 1 504 ? -28.938 -13.789 -7.305 1 90.62 504 THR A O 1
ATOM 3927 N N . ALA A 1 505 ? -27.578 -14.742 -5.871 1 95.5 505 ALA A N 1
ATOM 3928 C CA . ALA A 1 505 ? -27.219 -15.82 -6.785 1 95.5 505 ALA A CA 1
ATOM 3929 C C . ALA A 1 505 ? -28.047 -17.062 -6.512 1 95.5 505 ALA A C 1
ATOM 3931 O O . ALA A 1 505 ? -27.906 -18.078 -7.191 1 95.5 505 ALA A O 1
ATOM 3932 N N . ALA A 1 506 ? -28.969 -17.078 -5.531 1 96.25 506 ALA A N 1
ATOM 3933 C CA . ALA A 1 506 ? -29.766 -18.234 -5.133 1 96.25 506 ALA A CA 1
ATOM 3934 C C . ALA A 1 506 ? -30.594 -18.766 -6.301 1 96.25 506 ALA A C 1
ATOM 3936 O O . ALA A 1 506 ? -30.641 -19.984 -6.539 1 96.25 506 ALA A O 1
ATOM 3937 N N . PRO A 1 507 ? -31.141 -17.891 -7.133 1 96.94 507 PRO A N 1
ATOM 3938 C CA . PRO A 1 507 ? -31.906 -18.422 -8.266 1 96.94 507 PRO A CA 1
ATOM 3939 C C . PRO A 1 507 ? -31.047 -19.219 -9.234 1 96.94 507 PRO A C 1
ATOM 3941 O O . PRO A 1 507 ? -31.516 -20.234 -9.781 1 96.94 507 PRO A O 1
ATOM 3944 N N . ILE A 1 508 ? -29.891 -18.812 -9.43 1 97.31 508 ILE A N 1
ATOM 3945 C CA . ILE A 1 508 ? -28.984 -19.5 -10.344 1 97.31 508 ILE A CA 1
ATOM 3946 C C . ILE A 1 508 ? -28.594 -20.859 -9.758 1 97.31 508 ILE A C 1
ATOM 3948 O O . ILE A 1 508 ? -28.531 -21.859 -10.484 1 97.31 508 ILE A O 1
ATOM 3952 N N . ARG A 1 509 ? -28.344 -20.922 -8.484 1 98.25 509 ARG A N 1
ATOM 3953 C CA . ARG A 1 509 ? -28 -22.188 -7.844 1 98.25 509 ARG A CA 1
ATOM 3954 C C . ARG A 1 509 ? -29.141 -23.188 -7.961 1 98.25 509 ARG A C 1
ATOM 3956 O O . ARG A 1 509 ? -28.922 -24.359 -8.281 1 98.25 509 ARG A O 1
ATOM 3963 N N . LYS A 1 510 ? -30.328 -22.734 -7.719 1 97.44 510 LYS A N 1
ATOM 3964 C CA . LYS A 1 510 ? -31.484 -23.609 -7.863 1 97.44 510 LYS A CA 1
ATOM 3965 C C . LYS A 1 510 ? -31.656 -24.078 -9.305 1 97.44 510 LYS A C 1
ATOM 3967 O O . LYS A 1 510 ? -31.938 -25.25 -9.562 1 97.44 510 LYS A O 1
ATOM 3972 N N . TRP A 1 511 ? -31.422 -23.125 -10.211 1 97.81 511 TRP A N 1
ATOM 3973 C CA . TRP A 1 511 ? -31.484 -23.438 -11.633 1 97.81 511 TRP A CA 1
ATOM 3974 C C . TRP A 1 511 ? -30.438 -24.484 -12 1 97.81 511 TRP A C 1
ATOM 3976 O O . TRP A 1 511 ? -30.719 -25.438 -12.727 1 97.81 511 TRP A O 1
ATOM 3986 N N . LEU A 1 512 ? -29.297 -24.375 -11.547 1 98.31 512 LEU A N 1
ATOM 3987 C CA . LEU A 1 512 ? -28.219 -25.328 -11.805 1 98.31 512 LEU A CA 1
ATOM 3988 C C . LEU A 1 512 ? -28.594 -26.734 -11.359 1 98.31 512 LEU A C 1
ATOM 3990 O O . LEU A 1 512 ? -28.375 -27.703 -12.086 1 98.31 512 LEU A O 1
ATOM 3994 N N . LEU A 1 513 ? -29.203 -26.828 -10.164 1 97.75 513 LEU A N 1
ATOM 3995 C CA . LEU A 1 513 ? -29.578 -28.109 -9.602 1 97.75 513 LEU A CA 1
ATOM 3996 C C . LEU A 1 513 ? -30.688 -28.766 -10.43 1 97.75 513 LEU A C 1
ATOM 3998 O O . LEU A 1 513 ? -30.891 -29.984 -10.352 1 97.75 513 LEU A O 1
ATOM 4002 N N . SER A 1 514 ? -31.328 -27.969 -11.227 1 97.06 514 SER A N 1
ATOM 4003 C CA . SER A 1 514 ? -32.406 -28.5 -12.047 1 97.06 514 SER A CA 1
ATOM 4004 C C . SER A 1 514 ? -31.891 -28.969 -13.406 1 97.06 514 SER A C 1
ATOM 4006 O O . SER A 1 514 ? -32.562 -29.734 -14.102 1 97.06 514 SER A O 1
ATOM 4008 N N . LYS A 1 515 ? -30.719 -28.5 -13.82 1 97.56 515 LYS A N 1
ATOM 4009 C CA . LYS A 1 515 ? -30.234 -28.766 -15.18 1 97.56 515 LYS A CA 1
ATOM 4010 C C . LYS A 1 515 ? -28.984 -29.641 -15.164 1 97.56 515 LYS A C 1
ATOM 4012 O O . LYS A 1 515 ? -28.641 -30.266 -16.172 1 97.56 515 LYS A O 1
ATOM 4017 N N . ALA A 1 516 ? -28.328 -29.703 -14.07 1 98.19 516 ALA A N 1
ATOM 4018 C CA . ALA A 1 516 ? -27.047 -30.406 -13.984 1 98.19 516 ALA A CA 1
ATOM 4019 C C . ALA A 1 516 ? -26.875 -31.062 -12.625 1 98.19 516 ALA A C 1
ATOM 4021 O O . ALA A 1 516 ? -27.531 -30.672 -11.648 1 98.19 516 ALA A O 1
ATOM 4022 N N . LYS A 1 517 ? -26.031 -32.062 -12.547 1 97.88 517 LYS A N 1
ATOM 4023 C CA . LYS A 1 517 ? -25.609 -32.656 -11.289 1 97.88 517 LYS A CA 1
ATOM 4024 C C . LYS A 1 517 ? -24.391 -31.938 -10.727 1 97.88 517 LYS A C 1
ATOM 4026 O O . LYS A 1 517 ? -23.391 -31.766 -11.43 1 97.88 517 LYS A O 1
ATOM 4031 N N . LEU A 1 518 ? -24.547 -31.438 -9.539 1 98.19 518 LEU A N 1
ATOM 4032 C CA . LEU A 1 518 ? -23.406 -30.906 -8.812 1 98.19 518 LEU A CA 1
ATOM 4033 C C . LEU A 1 518 ? -22.562 -32.031 -8.211 1 98.19 518 LEU A C 1
ATOM 4035 O O . LEU A 1 518 ? -22.969 -32.656 -7.234 1 98.19 518 LEU A O 1
ATOM 4039 N N . LEU A 1 519 ? -21.375 -32.219 -8.758 1 97.75 519 LEU A N 1
ATOM 4040 C CA . LEU A 1 519 ? -20.578 -33.375 -8.352 1 97.75 519 LEU A CA 1
ATOM 4041 C C . LEU A 1 519 ? -19.625 -33 -7.219 1 97.75 519 LEU A C 1
ATOM 4043 O O . LEU A 1 519 ? -19.438 -33.781 -6.285 1 97.75 519 LEU A O 1
ATOM 4047 N N . ALA A 1 520 ? -19.078 -31.859 -7.312 1 98 520 ALA A N 1
ATOM 4048 C CA . ALA A 1 520 ? -18.109 -31.453 -6.285 1 98 520 ALA A CA 1
ATOM 4049 C C . ALA A 1 520 ? -17.984 -29.938 -6.223 1 98 520 ALA A C 1
ATOM 4051 O O . ALA A 1 520 ? -18.203 -29.25 -7.223 1 98 520 ALA A O 1
ATOM 4052 N N . VAL A 1 521 ? -17.703 -29.406 -5.094 1 98.31 521 VAL A N 1
ATOM 4053 C CA . VAL A 1 521 ? -17.297 -28.031 -4.84 1 98.31 521 VAL A CA 1
ATOM 4054 C C . VAL A 1 521 ? -15.977 -28.016 -4.086 1 98.31 521 VAL A C 1
ATOM 4056 O O . VAL A 1 521 ? -15.836 -28.656 -3.041 1 98.31 521 VAL A O 1
ATOM 4059 N N . VAL A 1 522 ? -15 -27.328 -4.637 1 98.38 522 VAL A N 1
ATOM 4060 C CA . VAL A 1 522 ? -13.68 -27.297 -4.023 1 98.38 522 VAL A CA 1
ATOM 4061 C C . VAL A 1 522 ? -13.344 -25.859 -3.604 1 98.38 522 VAL A C 1
ATOM 4063 O O . VAL A 1 522 ? -13.188 -24.984 -4.453 1 98.38 522 VAL A O 1
ATOM 4066 N N . ARG A 1 523 ? -13.234 -25.625 -2.328 1 97.25 523 ARG A N 1
ATOM 4067 C CA . ARG A 1 523 ? -12.773 -24.328 -1.851 1 97.25 523 ARG A CA 1
ATOM 4068 C C . ARG A 1 523 ? -11.266 -24.172 -2.045 1 97.25 523 ARG A C 1
ATOM 4070 O O . ARG A 1 523 ? -10.492 -25.031 -1.608 1 97.25 523 ARG A O 1
ATOM 4077 N N . LEU A 1 524 ? -10.891 -23.094 -2.676 1 96.56 524 LEU A N 1
ATOM 4078 C CA . LEU A 1 524 ? -9.477 -22.844 -2.963 1 96.56 524 LEU A CA 1
ATOM 4079 C C . LEU A 1 524 ? -8.844 -22 -1.869 1 96.56 524 LEU A C 1
ATOM 4081 O O . LEU A 1 524 ? -9.516 -21.188 -1.229 1 96.56 524 LEU A O 1
ATOM 4085 N N . PRO A 1 525 ? -7.531 -22.203 -1.676 1 94.19 525 PRO A N 1
ATOM 4086 C CA . PRO A 1 525 ? -6.844 -21.344 -0.712 1 94.19 525 PRO A CA 1
ATOM 4087 C C . PRO A 1 525 ? -6.887 -19.859 -1.106 1 94.19 525 PRO A C 1
ATOM 4089 O O . PRO A 1 525 ? -6.91 -19.531 -2.297 1 94.19 525 PRO A O 1
ATOM 4092 N N . ASP A 1 526 ? -6.742 -18.984 -0.108 1 88.75 526 ASP A N 1
ATOM 4093 C CA . ASP A 1 526 ? -6.816 -17.547 -0.33 1 88.75 526 ASP A CA 1
ATOM 4094 C C . ASP A 1 526 ? -5.641 -17.062 -1.178 1 88.75 526 ASP A C 1
ATOM 4096 O O . ASP A 1 526 ? -5.746 -16.047 -1.874 1 88.75 526 ASP A O 1
ATOM 4100 N N . GLU A 1 527 ? -4.586 -17.766 -1.154 1 88.06 527 GLU A N 1
ATOM 4101 C CA . GLU A 1 527 ? -3.369 -17.312 -1.822 1 88.06 527 GLU A CA 1
ATOM 4102 C C . GLU A 1 527 ? -3.408 -17.641 -3.314 1 88.06 527 GLU A C 1
ATOM 4104 O O . GLU A 1 527 ? -2.52 -17.234 -4.066 1 88.06 527 GLU A O 1
ATOM 4109 N N . THR A 1 528 ? -4.422 -18.312 -3.752 1 89.25 528 THR A N 1
ATOM 4110 C CA . THR A 1 528 ? -4.449 -18.891 -5.094 1 89.25 528 THR A CA 1
ATOM 4111 C C . THR A 1 528 ? -4.191 -17.812 -6.145 1 89.25 528 THR A C 1
ATOM 4113 O O . THR A 1 528 ? -3.359 -17.984 -7.039 1 89.25 528 THR A O 1
ATOM 4116 N N . PHE A 1 529 ? -4.828 -16.656 -5.996 1 86.06 529 PHE A N 1
ATOM 4117 C CA . PHE A 1 529 ? -4.73 -15.641 -7.035 1 86.06 529 PHE A CA 1
ATOM 4118 C C . PHE A 1 529 ? -3.941 -14.438 -6.539 1 86.06 529 PHE A C 1
ATOM 4120 O O . PHE A 1 529 ? -3.885 -13.406 -7.215 1 86.06 529 PHE A O 1
ATOM 4127 N N . ARG A 1 530 ? -3.357 -14.539 -5.387 1 79.56 530 ARG A N 1
ATOM 4128 C CA . ARG A 1 530 ? -2.605 -13.43 -4.797 1 79.56 530 ARG A CA 1
ATOM 4129 C C . ARG A 1 530 ? -1.453 -13.008 -5.699 1 79.56 530 ARG A C 1
ATOM 4131 O O . ARG A 1 530 ? -1.143 -11.82 -5.801 1 79.56 530 ARG A O 1
ATOM 4138 N N . PRO A 1 531 ? -0.774 -13.953 -6.297 1 68 531 PRO A N 1
ATOM 4139 C CA . PRO A 1 531 ? 0.328 -13.57 -7.184 1 68 531 PRO A CA 1
ATOM 4140 C C . PRO A 1 531 ? -0.11 -12.602 -8.281 1 68 531 PRO A C 1
ATOM 4142 O O . PRO A 1 531 ? 0.721 -11.891 -8.852 1 68 531 PRO A O 1
ATOM 4145 N N . ASN A 1 532 ? -1.436 -12.672 -8.617 1 68.25 532 ASN A N 1
ATOM 4146 C CA . ASN A 1 532 ? -1.996 -11.75 -9.602 1 68.25 532 ASN A CA 1
ATOM 4147 C C . ASN A 1 532 ? -2.412 -10.43 -8.961 1 68.25 532 ASN A C 1
ATOM 4149 O O . ASN A 1 532 ? -3.086 -9.617 -9.594 1 68.25 532 ASN A O 1
ATOM 4153 N N . LYS A 1 533 ? -2.09 -10.227 -7.68 1 64.94 533 LYS A N 1
ATOM 4154 C CA . LYS A 1 533 ? -2.365 -9.047 -6.875 1 64.94 533 LYS A CA 1
ATOM 4155 C C . LYS A 1 533 ? -3.865 -8.859 -6.664 1 64.94 533 LYS A C 1
ATOM 4157 O O . LYS A 1 533 ? -4.363 -7.73 -6.66 1 64.94 533 LYS A O 1
ATOM 4162 N N . ILE A 1 534 ? -4.551 -9.906 -6.699 1 72.94 534 ILE A N 1
ATOM 4163 C CA . ILE A 1 534 ? -5.973 -9.867 -6.391 1 72.94 534 ILE A CA 1
ATOM 4164 C C . ILE A 1 534 ? -6.266 -10.742 -5.172 1 72.94 534 ILE A C 1
ATOM 4166 O O . ILE A 1 534 ? -5.68 -11.812 -5.02 1 72.94 534 ILE A O 1
ATOM 4170 N N . ASN A 1 535 ? -6.965 -10.18 -4.367 1 76.88 535 ASN A N 1
ATOM 4171 C CA . ASN A 1 535 ? -7.445 -10.938 -3.217 1 76.88 535 ASN A CA 1
ATOM 4172 C C . ASN A 1 535 ? -8.898 -11.367 -3.395 1 76.88 535 ASN A C 1
ATOM 4174 O O . ASN A 1 535 ? -9.812 -10.57 -3.178 1 76.88 535 ASN A O 1
ATOM 4178 N N . VAL A 1 536 ? -9.086 -12.562 -3.906 1 82.25 536 VAL A N 1
ATOM 4179 C CA . VAL A 1 536 ? -10.438 -13.07 -4.133 1 82.25 536 VAL A CA 1
ATOM 4180 C C . VAL A 1 536 ? -10.562 -14.469 -3.535 1 82.25 536 VAL A C 1
ATOM 4182 O O . VAL A 1 536 ? -9.648 -15.281 -3.641 1 82.25 536 VAL A O 1
ATOM 4185 N N . ARG A 1 537 ? -11.602 -14.68 -2.857 1 90.31 537 ARG A N 1
ATOM 4186 C CA . ARG A 1 537 ? -11.953 -16.031 -2.443 1 90.31 537 ARG A CA 1
ATOM 4187 C C . ARG A 1 537 ? -12.695 -16.766 -3.553 1 90.31 537 ARG A C 1
ATOM 4189 O O . ARG A 1 537 ? -13.688 -16.266 -4.078 1 90.31 537 ARG A O 1
ATOM 4196 N N . SER A 1 538 ? -12.148 -17.891 -3.959 1 93.69 538 SER A N 1
ATOM 4197 C CA . SER A 1 538 ? -12.719 -18.594 -5.102 1 93.69 538 SER A CA 1
ATOM 4198 C C . SER A 1 538 ? -12.844 -20.078 -4.824 1 93.69 538 SER A C 1
ATOM 4200 O O . SER A 1 538 ? -12.289 -20.594 -3.846 1 93.69 538 SER A O 1
ATOM 4202 N N . SER A 1 539 ? -13.648 -20.734 -5.602 1 97.5 539 SER A N 1
ATOM 4203 C CA . SER A 1 539 ? -13.883 -22.172 -5.547 1 97.5 539 SER A CA 1
ATOM 4204 C C . SER A 1 539 ? -13.992 -22.766 -6.945 1 97.5 539 SER A C 1
ATOM 4206 O O . SER A 1 539 ? -14.086 -22.031 -7.934 1 97.5 539 SER A O 1
ATOM 4208 N N . VAL A 1 540 ? -13.867 -24.078 -7.012 1 98.25 540 VAL A N 1
ATOM 4209 C CA . VAL A 1 540 ? -14.086 -24.812 -8.242 1 98.25 540 VAL A CA 1
ATOM 4210 C C . VAL A 1 540 ? -15.43 -25.547 -8.172 1 98.25 540 VAL A C 1
ATOM 4212 O O . VAL A 1 540 ? -15.758 -26.156 -7.156 1 98.25 540 VAL A O 1
ATOM 4215 N N . LEU A 1 541 ? -16.234 -25.406 -9.211 1 98.56 541 LEU A N 1
ATOM 4216 C CA . LEU A 1 541 ? -17.469 -26.172 -9.375 1 98.56 541 LEU A CA 1
ATOM 4217 C C . LEU A 1 541 ? -17.297 -27.281 -10.406 1 98.56 541 LEU A C 1
ATOM 4219 O O . LEU A 1 541 ? -16.797 -27.031 -11.508 1 98.56 541 LEU A O 1
ATOM 4223 N N . TYR A 1 542 ? -17.625 -28.469 -10.062 1 98.38 542 TYR A N 1
ATOM 4224 C CA . TYR A 1 542 ? -17.641 -29.609 -10.977 1 98.38 542 TYR A CA 1
ATOM 4225 C C . TYR A 1 542 ? -19.078 -30.078 -11.211 1 98.38 542 TYR A C 1
ATOM 4227 O O . TYR A 1 542 ? -19.719 -30.578 -10.289 1 98.38 542 TYR A O 1
ATOM 4235 N N . LEU A 1 543 ? -19.547 -29.938 -12.469 1 98.62 543 LEU A N 1
ATOM 4236 C CA . LEU A 1 543 ? -20.922 -30.234 -12.836 1 98.62 543 LEU A CA 1
ATOM 4237 C C . LEU A 1 543 ? -20.984 -31.234 -13.984 1 98.62 543 LEU A C 1
ATOM 4239 O O . LEU A 1 543 ? -20.016 -31.359 -14.75 1 98.62 543 LEU A O 1
ATOM 4243 N N . GLN A 1 544 ? -22.062 -31.891 -14.031 1 98.19 544 GLN A N 1
ATOM 4244 C CA . GLN A 1 544 ? -22.375 -32.75 -15.172 1 98.19 544 GLN A CA 1
ATOM 4245 C C . GLN A 1 544 ? -23.781 -32.469 -15.695 1 98.19 544 GLN A C 1
ATOM 4247 O O . GLN A 1 544 ? -24.766 -32.531 -14.945 1 98.19 544 GLN A O 1
ATOM 4252 N N . ARG A 1 545 ? -23.859 -32.094 -16.969 1 98.19 545 ARG A N 1
ATOM 4253 C CA . ARG A 1 545 ? -25.172 -31.875 -17.578 1 98.19 545 ARG A CA 1
ATOM 4254 C C . ARG A 1 545 ? -26.047 -33.125 -17.484 1 98.19 545 ARG A C 1
ATOM 4256 O O . ARG A 1 545 ? -25.609 -34.219 -17.797 1 98.19 545 ARG A O 1
ATOM 4263 N N . MET A 1 546 ? -27.281 -32.938 -17.047 1 97.31 546 MET A N 1
ATOM 4264 C CA . MET A 1 546 ? -28.203 -34.062 -16.875 1 97.31 546 MET A CA 1
ATOM 4265 C C . MET A 1 546 ? -28.672 -34.594 -18.234 1 97.31 546 MET A C 1
ATOM 4267 O O . MET A 1 546 ? -28.812 -33.844 -19.188 1 97.31 546 MET A O 1
ATOM 4271 N N . THR A 1 547 ? -28.891 -35.906 -18.234 1 95.75 547 THR A N 1
ATOM 4272 C CA . THR A 1 547 ? -29.578 -36.469 -19.375 1 95.75 547 THR A CA 1
ATOM 4273 C C . THR A 1 547 ? -31.047 -36.031 -19.406 1 95.75 547 THR A C 1
ATOM 4275 O O . THR A 1 547 ? -31.547 -35.469 -18.438 1 95.75 547 THR A O 1
ATOM 4278 N N . GLU A 1 548 ? -31.656 -36.312 -20.531 1 93.44 548 GLU A N 1
ATOM 4279 C CA . GLU A 1 548 ? -33.062 -35.969 -20.641 1 93.44 548 GLU A CA 1
ATOM 4280 C C . GLU A 1 548 ? -33.906 -36.656 -19.562 1 93.44 548 GLU A C 1
ATOM 4282 O O . GLU A 1 548 ? -34.781 -36.062 -18.953 1 93.44 548 GLU A O 1
ATOM 4287 N N . GLU A 1 549 ? -33.531 -37.875 -19.281 1 93.94 549 GLU A N 1
ATOM 4288 C CA . GLU A 1 549 ? -34.25 -38.656 -18.266 1 93.94 549 GLU A CA 1
ATOM 4289 C C . GLU A 1 549 ? -33.969 -38.094 -16.859 1 93.94 549 GLU A C 1
ATOM 4291 O O . GLU A 1 549 ? -34.906 -37.969 -16.062 1 93.94 549 GLU A O 1
ATOM 4296 N N . GLU A 1 550 ? -32.844 -37.719 -16.625 1 94.69 550 GLU A N 1
ATOM 4297 C CA . GLU A 1 550 ? -32.469 -37.188 -15.32 1 94.69 550 GLU A CA 1
ATOM 4298 C C . GLU A 1 550 ? -33.125 -35.844 -15.07 1 94.69 550 GLU A C 1
ATOM 4300 O O . GLU A 1 550 ? -33.531 -35.531 -13.953 1 94.69 550 GLU A O 1
ATOM 4305 N N . GLU A 1 551 ? -33.156 -35.062 -16.078 1 93.94 551 GLU A N 1
ATOM 4306 C CA . GLU A 1 551 ? -33.75 -33.719 -15.961 1 93.94 551 GLU A CA 1
ATOM 4307 C C . GLU A 1 551 ? -35.219 -33.781 -15.594 1 93.94 551 GLU A C 1
ATOM 4309 O O . GLU A 1 551 ? -35.719 -32.938 -14.844 1 93.94 551 GLU A O 1
ATOM 4314 N N . GLU A 1 552 ? -35.844 -34.812 -16.094 1 92.69 552 GLU A N 1
ATOM 4315 C CA . GLU A 1 552 ? -37.281 -35 -15.805 1 92.69 552 GLU A CA 1
ATOM 4316 C C . GLU A 1 552 ? -37.531 -35.312 -14.336 1 92.69 552 GLU A C 1
ATOM 4318 O O . GLU A 1 552 ? -38.562 -34.938 -13.773 1 92.69 552 GLU A O 1
ATOM 4323 N N . ILE A 1 553 ? -36.531 -35.875 -13.711 1 92.06 553 ILE A N 1
ATOM 4324 C CA . ILE A 1 553 ? -36.688 -36.25 -12.305 1 92.06 553 ILE A CA 1
ATOM 4325 C C . ILE A 1 553 ? -35.688 -35.469 -11.453 1 92.06 553 ILE A C 1
ATOM 4327 O O . ILE A 1 553 ? -35.281 -35.938 -10.391 1 92.06 553 ILE A O 1
ATOM 4331 N N . ALA A 1 554 ? -35.281 -34.438 -11.938 1 89.62 554 ALA A N 1
ATOM 4332 C CA . ALA A 1 554 ? -34.188 -33.656 -11.312 1 89.62 554 ALA A CA 1
ATOM 4333 C C . ALA A 1 554 ? -34.5 -33.375 -9.844 1 89.62 554 ALA A C 1
ATOM 4335 O O . ALA A 1 554 ? -33.625 -33.438 -8.992 1 89.62 554 ALA A O 1
ATOM 4336 N N . ASP A 1 555 ? -35.688 -33.188 -9.477 1 90.06 555 ASP A N 1
ATOM 4337 C CA . ASP A 1 555 ? -36.094 -32.812 -8.125 1 90.06 555 ASP A CA 1
ATOM 4338 C C . ASP A 1 555 ? -36 -34 -7.176 1 90.06 555 ASP A C 1
ATOM 4340 O O . ASP A 1 555 ? -35.906 -33.812 -5.961 1 90.06 555 ASP A O 1
ATOM 4344 N N . ASP A 1 556 ? -35.875 -35.219 -7.754 1 91.25 556 ASP A N 1
ATOM 4345 C CA . ASP A 1 556 ? -35.938 -36.406 -6.895 1 91.25 556 ASP A CA 1
ATOM 4346 C C . ASP A 1 556 ? -34.625 -37.219 -7.012 1 91.25 556 ASP A C 1
ATOM 4348 O O . ASP A 1 556 ? -34.438 -38.219 -6.289 1 91.25 556 ASP A O 1
ATOM 4352 N N . ILE A 1 557 ? -33.844 -36.781 -7.871 1 93.56 557 ILE A N 1
ATOM 4353 C CA . ILE A 1 557 ? -32.594 -37.531 -8.094 1 93.56 557 ILE A CA 1
ATOM 4354 C C . ILE A 1 557 ? -31.719 -37.438 -6.852 1 93.56 557 ILE A C 1
ATOM 4356 O O . ILE A 1 557 ? -31.594 -36.375 -6.234 1 93.56 557 ILE A O 1
ATOM 4360 N N . LYS A 1 558 ? -31.125 -38.625 -6.445 1 94.12 558 LYS A N 1
ATOM 4361 C CA . LYS A 1 558 ? -30.266 -38.688 -5.258 1 94.12 558 LYS A CA 1
ATOM 4362 C C . LYS A 1 558 ? -28.828 -39 -5.633 1 94.12 558 LYS A C 1
ATOM 4364 O O . LYS A 1 558 ? -28.562 -39.969 -6.348 1 94.12 558 LYS A O 1
ATOM 4369 N N . TYR A 1 559 ? -27.969 -38.156 -5.215 1 94.31 559 TYR A N 1
ATOM 4370 C CA . TYR A 1 559 ? -26.531 -38.344 -5.371 1 94.31 559 TYR A CA 1
ATOM 4371 C C . TYR A 1 559 ? -25.75 -37.531 -4.359 1 94.31 559 TYR A C 1
ATOM 4373 O O . TYR A 1 559 ? -26.266 -36.531 -3.818 1 94.31 559 TYR A O 1
ATOM 4381 N N . PRO A 1 560 ? -24.547 -37.969 -3.982 1 95.19 560 PRO A N 1
ATOM 4382 C CA . PRO A 1 560 ? -23.719 -37.156 -3.074 1 95.19 560 PRO A CA 1
ATOM 4383 C C . PRO A 1 560 ? -22.969 -36.062 -3.789 1 95.19 560 PRO A C 1
ATOM 4385 O O . PRO A 1 560 ? -22.609 -36.188 -4.961 1 95.19 560 PRO A O 1
ATOM 4388 N N . VAL A 1 561 ? -22.859 -35 -3.164 1 96.88 561 VAL A N 1
ATOM 4389 C CA . VAL A 1 561 ? -22.016 -33.875 -3.609 1 96.88 561 VAL A CA 1
ATOM 4390 C C . VAL A 1 561 ? -20.766 -33.812 -2.742 1 96.88 561 VAL A C 1
ATOM 4392 O O . VAL A 1 561 ? -20.844 -33.75 -1.513 1 96.88 561 VAL A O 1
ATOM 4395 N N . ALA A 1 562 ? -19.625 -33.875 -3.336 1 97 562 ALA A N 1
ATOM 4396 C CA . ALA A 1 562 ? -18.359 -33.812 -2.602 1 97 562 ALA A CA 1
ATOM 4397 C C . ALA A 1 562 ? -17.969 -32.344 -2.324 1 97 562 ALA A C 1
ATOM 4399 O O . ALA A 1 562 ? -17.844 -31.547 -3.25 1 97 562 ALA A O 1
ATOM 4400 N N . PHE A 1 563 ? -17.844 -32.031 -1.072 1 96.69 563 PHE A N 1
ATOM 4401 C CA . PHE A 1 563 ? -17.312 -30.719 -0.659 1 96.69 563 PHE A CA 1
ATOM 4402 C C . PHE A 1 563 ? -15.875 -30.859 -0.192 1 96.69 563 PHE A C 1
ATOM 4404 O O . PHE A 1 563 ? -15.594 -31.516 0.812 1 96.69 563 PHE A O 1
ATOM 4411 N N . CYS A 1 564 ? -15.023 -30.219 -0.969 1 97.38 564 CYS A N 1
ATOM 4412 C CA . CYS A 1 564 ? -13.594 -30.375 -0.724 1 97.38 564 CYS A CA 1
ATOM 4413 C C . CYS A 1 564 ? -12.969 -29.047 -0.293 1 97.38 564 CYS A C 1
ATOM 4415 O O . CYS A 1 564 ? -13.312 -28 -0.825 1 97.38 564 CYS A O 1
ATOM 4417 N N . ASP A 1 565 ? -12.078 -29.125 0.687 1 96.25 565 ASP A N 1
ATOM 4418 C CA . ASP A 1 565 ? -11.328 -27.969 1.177 1 96.25 565 ASP A CA 1
ATOM 4419 C C . ASP A 1 565 ? -9.828 -28.156 0.964 1 96.25 565 ASP A C 1
ATOM 4421 O O . ASP A 1 565 ? -9.234 -29.094 1.511 1 96.25 565 ASP A O 1
ATOM 4425 N N . ILE A 1 566 ? -9.242 -27.281 0.112 1 97.31 566 ILE A N 1
ATOM 4426 C CA . ILE A 1 566 ? -7.801 -27.266 -0.084 1 97.31 566 ILE A CA 1
ATOM 4427 C C . ILE A 1 566 ? -7.168 -26.188 0.805 1 97.31 566 ILE A C 1
ATOM 4429 O O . ILE A 1 566 ? -7.488 -25.016 0.686 1 97.31 566 ILE A O 1
ATOM 4433 N N . GLU A 1 567 ? -6.246 -26.594 1.595 1 95.56 567 GLU A N 1
ATOM 4434 C CA . GLU A 1 567 ? -5.645 -25.688 2.568 1 95.56 567 GLU A CA 1
ATOM 4435 C C . GLU A 1 567 ? -4.645 -24.75 1.902 1 95.56 567 GLU A C 1
ATOM 4437 O O . GLU A 1 567 ? -4.566 -23.562 2.252 1 95.56 567 GLU A O 1
ATOM 4442 N N . THR A 1 568 ? -3.828 -25.266 1.034 1 94.5 568 THR A N 1
ATOM 4443 C CA . THR A 1 568 ? -2.785 -24.484 0.395 1 94.5 568 THR A CA 1
ATOM 4444 C C . THR A 1 568 ? -2.223 -25.203 -0.825 1 94.5 568 THR A C 1
ATOM 4446 O O . THR A 1 568 ? -2.26 -26.438 -0.894 1 94.5 568 THR A O 1
ATOM 4449 N N . PHE A 1 569 ? -1.773 -24.422 -1.747 1 92.25 569 PHE A N 1
ATOM 4450 C CA . PHE A 1 569 ? -0.979 -24.938 -2.854 1 92.25 569 PHE A CA 1
ATOM 4451 C C . PHE A 1 569 ? 0.51 -24.766 -2.58 1 92.25 569 PHE A C 1
ATOM 4453 O O . PHE A 1 569 ? 1.341 -25.016 -3.455 1 92.25 569 PHE A O 1
ATOM 4460 N N . GLY A 1 570 ? 0.789 -24.188 -1.377 1 86.81 570 GLY A N 1
ATOM 4461 C CA . GLY A 1 570 ? 2.172 -23.922 -1.002 1 86.81 570 GLY A CA 1
ATOM 4462 C C . GLY A 1 570 ? 2.766 -22.719 -1.694 1 86.81 570 GLY A C 1
ATOM 4463 O O . GLY A 1 570 ? 3.986 -22.562 -1.76 1 86.81 570 GLY A O 1
ATOM 4464 N N . MET A 1 571 ? 1.961 -21.844 -2.248 1 82.69 571 MET A N 1
ATOM 4465 C CA . MET A 1 571 ? 2.428 -20.688 -3.008 1 82.69 571 MET A CA 1
ATOM 4466 C C . MET A 1 571 ? 2.648 -19.484 -2.096 1 82.69 571 MET A C 1
ATOM 4468 O O . MET A 1 571 ? 1.86 -19.234 -1.18 1 82.69 571 MET A O 1
ATOM 4472 N N . ASP A 1 572 ? 3.719 -18.734 -2.346 1 74.75 572 ASP A N 1
ATOM 4473 C CA . ASP A 1 572 ? 3.922 -17.484 -1.637 1 74.75 572 ASP A CA 1
ATOM 4474 C C . ASP A 1 572 ? 3.275 -16.312 -2.387 1 74.75 572 ASP A C 1
ATOM 4476 O O . ASP A 1 572 ? 2.549 -16.531 -3.359 1 74.75 572 ASP A O 1
ATOM 4480 N N . GLY A 1 573 ? 3.477 -15.133 -1.876 1 65.88 573 GLY A N 1
ATOM 4481 C CA . GLY A 1 573 ? 2.852 -13.953 -2.451 1 65.88 573 GLY A CA 1
ATOM 4482 C C . GLY A 1 573 ? 3.234 -13.719 -3.9 1 65.88 573 GLY A C 1
ATOM 4483 O O . GLY A 1 573 ? 2.451 -13.156 -4.672 1 65.88 573 GLY A O 1
ATOM 4484 N N . ALA A 1 574 ? 4.402 -14.211 -4.266 1 59.53 574 ALA A N 1
ATOM 4485 C CA . ALA A 1 574 ? 4.895 -14.031 -5.629 1 59.53 574 ALA A CA 1
ATOM 4486 C C . ALA A 1 574 ? 4.457 -15.18 -6.527 1 59.53 574 ALA A C 1
ATOM 4488 O O . ALA A 1 574 ? 4.59 -15.109 -7.75 1 59.53 574 ALA A O 1
ATOM 4489 N N . GLY A 1 575 ? 3.805 -16.203 -5.926 1 67.06 575 GLY A N 1
ATOM 4490 C CA . GLY A 1 575 ? 3.318 -17.344 -6.691 1 67.06 575 GLY A CA 1
ATOM 4491 C C . GLY A 1 575 ? 4.305 -18.5 -6.742 1 67.06 575 GLY A C 1
ATOM 4492 O O . GLY A 1 575 ? 4.031 -19.516 -7.359 1 67.06 575 GLY A O 1
ATOM 4493 N N . ASP A 1 576 ? 5.418 -18.312 -6.027 1 64.94 576 ASP A N 1
ATOM 4494 C CA . ASP A 1 576 ? 6.41 -19.375 -5.992 1 64.94 576 ASP A CA 1
ATOM 4495 C C . ASP A 1 576 ? 6.027 -20.453 -4.977 1 64.94 576 ASP A C 1
ATOM 4497 O O . ASP A 1 576 ? 5.551 -20.141 -3.883 1 64.94 576 ASP A O 1
ATOM 4501 N N . ILE A 1 577 ? 6.133 -21.688 -5.422 1 73.25 577 ILE A N 1
ATOM 4502 C CA . ILE A 1 577 ? 5.812 -22.812 -4.543 1 73.25 577 ILE A CA 1
ATOM 4503 C C . ILE A 1 577 ? 6.973 -23.062 -3.586 1 73.25 577 ILE A C 1
ATOM 4505 O O . ILE A 1 577 ? 8.133 -23.109 -4.004 1 73.25 577 ILE A O 1
ATOM 4509 N N . ALA A 1 578 ? 6.594 -23.219 -2.354 1 67.81 578 ALA A N 1
ATOM 4510 C CA . ALA A 1 578 ? 7.609 -23.5 -1.341 1 67.81 578 ALA A CA 1
ATOM 4511 C C . ALA A 1 578 ? 8.398 -24.766 -1.683 1 67.81 578 ALA A C 1
ATOM 4513 O O . ALA A 1 578 ? 7.832 -25.734 -2.172 1 67.81 578 ALA A O 1
ATOM 4514 N N . ARG A 1 579 ? 9.695 -24.812 -1.479 1 58.38 579 ARG A N 1
ATOM 4515 C CA . ARG A 1 579 ? 10.625 -25.859 -1.863 1 58.38 579 ARG A CA 1
ATOM 4516 C C . ARG A 1 579 ? 10.219 -27.203 -1.245 1 58.38 579 ARG A C 1
ATOM 4518 O O . ARG A 1 579 ? 10.312 -28.25 -1.894 1 58.38 579 ARG A O 1
ATOM 4525 N N . ASN A 1 580 ? 9.711 -27.172 -0.055 1 66.5 580 ASN A N 1
ATOM 4526 C CA . ASN A 1 580 ? 9.391 -28.406 0.642 1 66.5 580 ASN A CA 1
ATOM 4527 C C . ASN A 1 580 ? 7.918 -28.766 0.478 1 66.5 580 ASN A C 1
ATOM 4529 O O . ASN A 1 580 ? 7.438 -29.719 1.104 1 66.5 580 ASN A O 1
ATOM 4533 N N . PHE A 1 581 ? 7.305 -28.188 -0.471 1 80.88 581 PHE A N 1
ATOM 4534 C CA . PHE A 1 581 ? 5.887 -28.469 -0.656 1 80.88 581 PHE A CA 1
ATOM 4535 C C . PHE A 1 581 ? 5.68 -29.484 -1.773 1 80.88 581 PHE A C 1
ATOM 4537 O O . PHE A 1 581 ? 6.172 -29.297 -2.889 1 80.88 581 PHE A O 1
ATOM 4544 N N . ASP A 1 582 ? 5.016 -30.562 -1.526 1 87.06 582 ASP A N 1
ATOM 4545 C CA . ASP A 1 582 ? 4.77 -31.625 -2.492 1 87.06 582 ASP A CA 1
ATOM 4546 C C . ASP A 1 582 ? 3.447 -31.406 -3.223 1 87.06 582 ASP A C 1
ATOM 4548 O O . ASP A 1 582 ? 2.441 -32.031 -2.896 1 87.06 582 ASP A O 1
ATOM 4552 N N . LEU A 1 583 ? 3.443 -30.719 -4.219 1 87.62 583 LEU A N 1
ATOM 4553 C CA . LEU A 1 583 ? 2.266 -30.344 -4.992 1 87.62 583 LEU A CA 1
ATOM 4554 C C . LEU A 1 583 ? 1.714 -31.547 -5.746 1 87.62 583 LEU A C 1
ATOM 4556 O O . LEU A 1 583 ? 0.497 -31.734 -5.82 1 87.62 583 LEU A O 1
ATOM 4560 N N . ASP A 1 584 ? 2.574 -32.406 -6.32 1 88.44 584 ASP A N 1
ATOM 4561 C CA . ASP A 1 584 ? 2.162 -33.562 -7.105 1 88.44 584 ASP A CA 1
ATOM 4562 C C . ASP A 1 584 ? 1.33 -34.531 -6.266 1 88.44 584 ASP A C 1
ATOM 4564 O O . ASP A 1 584 ? 0.258 -34.969 -6.691 1 88.44 584 ASP A O 1
ATOM 4568 N N . THR A 1 585 ? 1.783 -34.688 -5.09 1 91.69 585 THR A N 1
ATOM 4569 C CA . THR A 1 585 ? 1.059 -35.594 -4.203 1 91.69 585 THR A CA 1
ATOM 4570 C C . THR A 1 585 ? -0.304 -35 -3.836 1 91.69 585 THR A C 1
ATOM 4572 O O . THR A 1 585 ? -1.301 -35.75 -3.785 1 91.69 585 THR A O 1
ATOM 4575 N N . LEU A 1 586 ? -0.392 -33.812 -3.543 1 94.69 586 LEU A N 1
ATOM 4576 C CA . LEU A 1 586 ? -1.653 -33.156 -3.213 1 94.69 586 LEU A CA 1
ATOM 4577 C C . LEU A 1 586 ? -2.666 -33.312 -4.34 1 94.69 586 LEU A C 1
ATOM 4579 O O . LEU A 1 586 ? -3.785 -33.781 -4.113 1 94.69 586 LEU A O 1
ATOM 4583 N N . ILE A 1 587 ? -2.234 -33.062 -5.578 1 94.44 587 ILE A N 1
ATOM 4584 C CA . ILE A 1 587 ? -3.121 -33.062 -6.738 1 94.44 587 ILE A CA 1
ATOM 4585 C C . ILE A 1 587 ? -3.584 -34.469 -7.031 1 94.44 587 ILE A C 1
ATOM 4587 O O . ILE A 1 587 ? -4.777 -34.719 -7.23 1 94.44 587 ILE A O 1
ATOM 4591 N N . ASP A 1 588 ? -2.621 -35.375 -6.977 1 92.69 588 ASP A N 1
ATOM 4592 C CA . ASP A 1 588 ? -2.945 -36.781 -7.246 1 92.69 588 ASP A CA 1
ATOM 4593 C C . ASP A 1 588 ? -3.898 -37.344 -6.191 1 92.69 588 ASP A C 1
ATOM 4595 O O . ASP A 1 588 ? -4.855 -38.031 -6.52 1 92.69 588 ASP A O 1
ATOM 4599 N N . SER A 1 589 ? -3.617 -36.969 -4.977 1 94.81 589 SER A N 1
ATOM 4600 C CA . SER A 1 589 ? -4.438 -37.469 -3.879 1 94.81 589 SER A CA 1
ATOM 4601 C C . SER A 1 589 ? -5.863 -36.938 -3.965 1 94.81 589 SER A C 1
ATOM 4603 O O . SER A 1 589 ? -6.824 -37.688 -3.799 1 94.81 589 SER A O 1
ATOM 4605 N N . VAL A 1 590 ? -6.082 -35.75 -4.238 1 95.62 590 VAL A N 1
ATOM 4606 C CA . VAL A 1 590 ? -7.41 -35.156 -4.352 1 95.62 590 VAL A CA 1
ATOM 4607 C C . VAL A 1 590 ? -8.141 -35.75 -5.555 1 95.62 590 VAL A C 1
ATOM 4609 O O . VAL A 1 590 ? -9.305 -36.156 -5.449 1 95.62 590 VAL A O 1
ATOM 4612 N N . GLY A 1 591 ? -7.445 -35.812 -6.719 1 94.06 591 GLY A N 1
ATOM 4613 C CA . GLY A 1 591 ? -8.047 -36.344 -7.93 1 94.06 591 GLY A CA 1
ATOM 4614 C C . GLY A 1 591 ? -8.578 -37.75 -7.762 1 94.06 591 GLY A C 1
ATOM 4615 O O . GLY A 1 591 ? -9.672 -38.062 -8.234 1 94.06 591 GLY A O 1
ATOM 4616 N N . LYS A 1 592 ? -7.895 -38.531 -7.027 1 91.69 592 LYS A N 1
ATOM 4617 C CA . LYS A 1 592 ? -8.242 -39.938 -6.863 1 91.69 592 LYS A CA 1
ATOM 4618 C C . LYS A 1 592 ? -9.367 -40.125 -5.844 1 91.69 592 LYS A C 1
ATOM 4620 O O . LYS A 1 592 ? -10.141 -41.094 -5.922 1 91.69 592 LYS A O 1
ATOM 4625 N N . ASN A 1 593 ? -9.484 -39.125 -4.957 1 93.56 593 ASN A N 1
ATOM 4626 C CA . ASN A 1 593 ? -10.328 -39.406 -3.801 1 93.56 593 ASN A CA 1
ATOM 4627 C C . ASN A 1 593 ? -11.578 -38.531 -3.805 1 93.56 593 ASN A C 1
ATOM 4629 O O . ASN A 1 593 ? -12.547 -38.812 -3.1 1 93.56 593 ASN A O 1
ATOM 4633 N N . ILE A 1 594 ? -11.672 -37.531 -4.527 1 94.12 594 ILE A N 1
ATOM 4634 C CA . ILE A 1 594 ? -12.703 -36.5 -4.367 1 94.12 594 ILE A CA 1
ATOM 4635 C C . ILE A 1 594 ? -14.07 -37.094 -4.695 1 94.12 594 ILE A C 1
ATOM 4637 O O . ILE A 1 594 ? -15.062 -36.781 -4.039 1 94.12 594 ILE A O 1
ATOM 4641 N N . LEU A 1 595 ? -14.156 -38 -5.684 1 92.88 595 LEU A N 1
ATOM 4642 C CA . LEU A 1 595 ? -15.461 -38.531 -6.09 1 92.88 595 LEU A CA 1
ATOM 4643 C C . LEU A 1 595 ? -15.688 -39.906 -5.516 1 92.88 595 LEU A C 1
ATOM 4645 O O . LEU A 1 595 ? -16.688 -40.562 -5.84 1 92.88 595 LEU A O 1
ATOM 4649 N N . ARG A 1 596 ? -14.766 -40.312 -4.754 1 89.56 596 ARG A N 1
ATOM 4650 C CA . ARG A 1 596 ? -15.023 -41.562 -4.047 1 89.56 596 ARG A CA 1
ATOM 4651 C C . ARG A 1 596 ? -16.078 -41.375 -2.963 1 89.56 596 ARG A C 1
ATOM 4653 O O . ARG A 1 596 ? -16.125 -40.312 -2.312 1 89.56 596 ARG A O 1
ATOM 4660 N N . THR A 1 597 ? -17.078 -42.219 -3.021 1 79.06 597 THR A N 1
ATOM 4661 C CA . THR A 1 597 ? -18.188 -42.062 -2.08 1 79.06 597 THR A CA 1
ATOM 4662 C C . THR A 1 597 ? -17.859 -42.688 -0.74 1 79.06 597 THR A C 1
ATOM 4664 O O . THR A 1 597 ? -17.156 -43.719 -0.688 1 79.06 597 THR A O 1
ATOM 4667 N N . GLY A 1 598 ? -18.109 -42.125 0.311 1 72.5 598 GLY A N 1
ATOM 4668 C CA . GLY A 1 598 ? -17.938 -42.688 1.639 1 72.5 598 GLY A CA 1
ATOM 4669 C C . GLY A 1 598 ? -17.766 -41.656 2.717 1 72.5 598 GLY A C 1
ATOM 4670 O O . GLY A 1 598 ? -18.188 -40.5 2.555 1 72.5 598 GLY A O 1
ATOM 4671 N N . ARG A 1 599 ? -17.141 -42.062 3.844 1 71.88 599 ARG A N 1
ATOM 4672 C CA . ARG A 1 599 ? -16.844 -41.25 5.016 1 71.88 599 ARG A CA 1
ATOM 4673 C C . ARG A 1 599 ? -15.945 -40.062 4.652 1 71.88 599 ARG A C 1
ATOM 4675 O O . ARG A 1 599 ? -15.492 -39.969 3.51 1 71.88 599 ARG A O 1
ATOM 4682 N N . THR A 1 600 ? -15.766 -39.156 5.52 1 82.5 600 THR A N 1
ATOM 4683 C CA . THR A 1 600 ? -14.82 -38.031 5.41 1 82.5 600 THR A CA 1
ATOM 4684 C C . THR A 1 600 ? -13.438 -38.562 5.004 1 82.5 600 THR A C 1
ATOM 4686 O O . THR A 1 600 ? -12.961 -39.562 5.535 1 82.5 600 THR A O 1
ATOM 4689 N N . ARG A 1 601 ? -12.969 -38 3.861 1 91.19 601 ARG A N 1
ATOM 4690 C CA . ARG A 1 601 ? -11.633 -38.281 3.35 1 91.19 601 ARG A CA 1
ATOM 4691 C C . ARG A 1 601 ? -10.711 -37.062 3.52 1 91.19 601 ARG A C 1
ATOM 4693 O O . ARG A 1 601 ? -11.164 -35.938 3.465 1 91.19 601 ARG A O 1
ATOM 4700 N N . SER A 1 602 ? -9.516 -37.375 3.949 1 91.94 602 SER A N 1
ATOM 4701 C CA . SER A 1 602 ? -8.57 -36.281 4.105 1 91.94 602 SER A CA 1
ATOM 4702 C C . SER A 1 602 ? -7.152 -36.688 3.764 1 91.94 602 SER A C 1
ATOM 4704 O O . SER A 1 602 ? -6.855 -37.906 3.705 1 91.94 602 SER A O 1
ATOM 4706 N N . GLY A 1 603 ? -6.387 -35.844 3.355 1 91.94 603 GLY A N 1
ATOM 4707 C CA . GLY A 1 603 ? -4.957 -36 3.131 1 91.94 603 GLY A CA 1
ATOM 4708 C C . GLY A 1 603 ? -4.164 -34.781 3.562 1 91.94 603 GLY A C 1
ATOM 4709 O O . GLY A 1 603 ? -4.676 -33.906 4.297 1 91.94 603 GLY A O 1
ATOM 4710 N N . LYS A 1 604 ? -2.889 -34.812 3.184 1 92.44 604 LYS A N 1
ATOM 4711 C CA . LYS A 1 604 ? -2.061 -33.656 3.527 1 92.44 604 LYS A CA 1
ATOM 4712 C C . LYS A 1 604 ? -2.574 -32.406 2.852 1 92.44 604 LYS A C 1
ATOM 4714 O O . LYS A 1 604 ? -2.521 -32.281 1.626 1 92.44 604 LYS A O 1
ATOM 4719 N N . HIS A 1 605 ? -3.113 -31.5 3.51 1 94.12 605 HIS A N 1
ATOM 4720 C CA . HIS A 1 605 ? -3.514 -30.156 3.105 1 94.12 605 HIS A CA 1
ATOM 4721 C C . HIS A 1 605 ? -4.863 -30.172 2.396 1 94.12 605 HIS A C 1
ATOM 4723 O O . HIS A 1 605 ? -5.176 -29.266 1.625 1 94.12 605 HIS A O 1
ATOM 4729 N N . TRP A 1 606 ? -5.668 -31.25 2.48 1 95.56 606 TRP A N 1
ATOM 4730 C CA . TRP A 1 606 ? -7.004 -31.25 1.896 1 95.56 606 TRP A CA 1
ATOM 4731 C C . TRP A 1 606 ? -7.938 -32.156 2.678 1 95.56 606 TRP A C 1
ATOM 4733 O O . TRP A 1 606 ? -7.484 -33.062 3.396 1 95.56 606 TRP A O 1
ATOM 4743 N N . SER A 1 607 ? -9.219 -31.875 2.672 1 94.75 607 SER A N 1
ATOM 4744 C CA . SER A 1 607 ? -10.273 -32.688 3.256 1 94.75 607 SER A CA 1
ATOM 4745 C C . SER A 1 607 ? -11.547 -32.656 2.414 1 94.75 607 SER A C 1
ATOM 4747 O O . SER A 1 607 ? -11.805 -31.641 1.732 1 94.75 607 SER A O 1
ATOM 4749 N N . VAL A 1 608 ? -12.32 -33.75 2.375 1 95.62 608 VAL A N 1
ATOM 4750 C CA . VAL A 1 608 ? -13.547 -33.844 1.589 1 95.62 608 VAL A CA 1
ATOM 4751 C C . VAL A 1 608 ? -14.641 -34.531 2.41 1 95.62 608 VAL A C 1
ATOM 4753 O O . VAL A 1 608 ? -14.359 -35.438 3.189 1 95.62 608 VAL A O 1
ATOM 4756 N N . PHE A 1 609 ? -15.805 -34 2.383 1 93.5 609 PHE A N 1
ATOM 4757 C CA . PHE A 1 609 ? -16.984 -34.656 2.938 1 93.5 609 PHE A CA 1
ATOM 4758 C C . PHE A 1 609 ? -18.141 -34.625 1.942 1 93.5 609 PHE A C 1
ATOM 4760 O O . PHE A 1 609 ? -18.172 -33.75 1.053 1 93.5 609 PHE A O 1
ATOM 4767 N N . ASP A 1 610 ? -19.047 -35.5 2.049 1 95.19 610 ASP A N 1
ATOM 4768 C CA . ASP A 1 610 ? -20.156 -35.625 1.108 1 95.19 610 ASP A CA 1
ATOM 4769 C C . ASP A 1 610 ? -21.453 -35.125 1.736 1 95.19 610 ASP A C 1
ATOM 4771 O O . ASP A 1 610 ? -21.688 -35.312 2.934 1 95.19 610 ASP A O 1
ATOM 4775 N N . VAL A 1 611 ? -22.219 -34.406 1 1 94.06 611 VAL A N 1
ATOM 4776 C CA . VAL A 1 611 ? -23.547 -33.969 1.382 1 94.06 611 VAL A CA 1
ATOM 4777 C C . VAL A 1 611 ? -24.578 -34.469 0.362 1 94.06 611 VAL A C 1
ATOM 4779 O O . VAL A 1 611 ? -24.344 -34.375 -0.848 1 94.06 611 VAL A O 1
ATOM 4782 N N . ALA A 1 612 ? -25.625 -35 0.83 1 94.62 612 ALA A N 1
ATOM 4783 C CA . ALA A 1 612 ? -26.672 -35.406 -0.084 1 94.62 612 ALA A CA 1
ATOM 4784 C C . ALA A 1 612 ? -27.281 -34.219 -0.814 1 94.62 612 ALA A C 1
ATOM 4786 O O . ALA A 1 612 ? -27.594 -33.188 -0.197 1 94.62 612 ALA A O 1
ATOM 4787 N N . VAL A 1 613 ? -27.547 -34.344 -2.104 1 96.62 613 VAL A N 1
ATOM 4788 C CA . VAL A 1 613 ? -28.031 -33.25 -2.92 1 96.62 613 VAL A CA 1
ATOM 4789 C C . VAL A 1 613 ? -29.391 -32.812 -2.422 1 96.62 613 VAL A C 1
ATOM 4791 O O . VAL A 1 613 ? -29.734 -31.609 -2.502 1 96.62 613 VAL A O 1
ATOM 4794 N N . LEU A 1 614 ? -30.125 -33.688 -1.845 1 95.81 614 LEU A N 1
ATOM 4795 C CA . LEU A 1 614 ? -31.453 -33.344 -1.342 1 95.81 614 LEU A CA 1
ATOM 4796 C C . LEU A 1 614 ? -31.375 -32.281 -0.248 1 95.81 614 LEU A C 1
ATOM 4798 O O . LEU A 1 614 ? -32.25 -31.422 -0.154 1 95.81 614 LEU A O 1
ATOM 4802 N N . MET A 1 615 ? -30.391 -32.375 0.557 1 94.31 615 MET A N 1
ATOM 4803 C CA . MET A 1 615 ? -30.203 -31.391 1.615 1 94.31 615 MET A CA 1
ATOM 4804 C C . MET A 1 615 ? -29.953 -30 1.029 1 94.31 615 MET A C 1
ATOM 4806 O O . MET A 1 615 ? -30.422 -29 1.561 1 94.31 615 MET A O 1
ATOM 4810 N N . ILE A 1 616 ? -29.234 -29.953 -0.037 1 96.75 616 ILE A N 1
ATOM 4811 C CA . ILE A 1 616 ? -28.906 -28.688 -0.697 1 96.75 616 ILE A CA 1
ATOM 4812 C C . ILE A 1 616 ? -30.156 -28.109 -1.359 1 96.75 616 ILE A C 1
ATOM 4814 O O . ILE A 1 616 ? -30.438 -26.922 -1.242 1 96.75 616 ILE A O 1
ATOM 4818 N N . ARG A 1 617 ? -30.906 -28.969 -1.977 1 95.94 617 ARG A N 1
ATOM 4819 C CA . ARG A 1 617 ? -32.125 -28.547 -2.654 1 95.94 617 ARG A CA 1
ATOM 4820 C C . ARG A 1 617 ? -33.156 -28 -1.659 1 95.94 617 ARG A C 1
ATOM 4822 O O . ARG A 1 617 ? -33.875 -27.047 -1.963 1 95.94 617 ARG A O 1
ATOM 4829 N N . ASP A 1 618 ? -33.125 -28.594 -0.509 1 93.75 618 ASP A N 1
ATOM 4830 C CA . ASP A 1 618 ? -34.094 -28.234 0.503 1 93.75 618 ASP A CA 1
ATOM 4831 C C . ASP A 1 618 ? -33.688 -26.969 1.267 1 93.75 618 ASP A C 1
ATOM 4833 O O . ASP A 1 618 ? -34.5 -26.359 1.962 1 93.75 618 ASP A O 1
ATOM 4837 N N . ASP A 1 619 ? -32.469 -26.688 1.188 1 92.38 619 ASP A N 1
ATOM 4838 C CA . ASP A 1 619 ? -31.953 -25.5 1.852 1 92.38 619 ASP A CA 1
ATOM 4839 C C . ASP A 1 619 ? -32.562 -24.234 1.247 1 92.38 619 ASP A C 1
ATOM 4841 O O . ASP A 1 619 ? -32.812 -24.172 0.039 1 92.38 619 ASP A O 1
ATOM 4845 N N . LYS A 1 620 ? -32.812 -23.25 2.02 1 89.56 620 LYS A N 1
ATOM 4846 C CA . LYS A 1 620 ? -33.531 -22.047 1.609 1 89.56 620 LYS A CA 1
ATOM 4847 C C . LYS A 1 620 ? -32.812 -21.359 0.454 1 89.56 620 LYS A C 1
ATOM 4849 O O . LYS A 1 620 ? -33.469 -20.922 -0.508 1 89.56 620 LYS A O 1
ATOM 4854 N N . ALA A 1 621 ? -31.547 -21.188 0.512 1 92.12 621 ALA A N 1
ATOM 4855 C CA . ALA A 1 621 ? -30.797 -20.453 -0.506 1 92.12 621 ALA A CA 1
ATOM 4856 C C . ALA A 1 621 ? -29.984 -21.406 -1.38 1 92.12 621 ALA A C 1
ATOM 4858 O O . ALA A 1 621 ? -29.266 -20.969 -2.281 1 92.12 621 ALA A O 1
ATOM 4859 N N . SER A 1 622 ? -30.078 -22.734 -1.177 1 96.62 622 SER A N 1
ATOM 4860 C CA . SER A 1 622 ? -29.328 -23.734 -1.926 1 96.62 622 SER A CA 1
ATOM 4861 C C . SER A 1 622 ? -27.844 -23.359 -2.033 1 96.62 622 SER A C 1
ATOM 4863 O O . SER A 1 622 ? -27.281 -23.328 -3.131 1 96.62 622 SER A O 1
ATOM 4865 N N . ARG A 1 623 ? -27.234 -23.094 -0.918 1 96.88 623 ARG A N 1
ATOM 4866 C CA . ARG A 1 623 ? -25.844 -22.641 -0.903 1 96.88 623 ARG A CA 1
ATOM 4867 C C . ARG A 1 623 ? -24.906 -23.766 -1.349 1 96.88 623 ARG A C 1
ATOM 4869 O O . ARG A 1 623 ? -25.188 -24.938 -1.132 1 96.88 623 ARG A O 1
ATOM 4876 N N . PHE A 1 624 ? -23.797 -23.359 -2.025 1 98.19 624 PHE A N 1
ATOM 4877 C CA . PHE A 1 624 ? -22.844 -24.328 -2.543 1 98.19 624 PHE A CA 1
ATOM 4878 C C . PHE A 1 624 ? -21.5 -24.203 -1.812 1 98.19 624 PHE A C 1
ATOM 4880 O O . PHE A 1 624 ? -20.578 -24.969 -2.084 1 98.19 624 PHE A O 1
ATOM 4887 N N . ASP A 1 625 ? -21.328 -23.234 -0.887 1 96.5 625 ASP A N 1
ATOM 4888 C CA . ASP A 1 625 ? -20.016 -22.984 -0.313 1 96.5 625 ASP A CA 1
ATOM 4889 C C . ASP A 1 625 ? -19.656 -24.016 0.756 1 96.5 625 ASP A C 1
ATOM 4891 O O . ASP A 1 625 ? -20.516 -24.422 1.537 1 96.5 625 ASP A O 1
ATOM 4895 N N . VAL A 1 626 ? -18.469 -24.375 0.832 1 95.75 626 VAL A N 1
ATOM 4896 C CA . VAL A 1 626 ? -17.969 -25.469 1.655 1 95.75 626 VAL A CA 1
ATOM 4897 C C . VAL A 1 626 ? -18.203 -25.156 3.131 1 95.75 626 VAL A C 1
ATOM 4899 O O . VAL A 1 626 ? -18.625 -26.031 3.896 1 95.75 626 VAL A O 1
ATOM 4902 N N . LYS A 1 627 ? -17.969 -23.938 3.562 1 92.94 627 LYS A N 1
ATOM 4903 C CA . LYS A 1 627 ? -18.062 -23.578 4.973 1 92.94 627 LYS A CA 1
ATOM 4904 C C . LYS A 1 627 ? -19.469 -23.797 5.508 1 92.94 627 LYS A C 1
ATOM 4906 O O . LYS A 1 627 ? -19.656 -24.109 6.684 1 92.94 627 LYS A O 1
ATOM 4911 N N . TYR A 1 628 ? -20.484 -23.656 4.691 1 95.44 628 TYR A N 1
ATOM 4912 C CA . TYR A 1 628 ? -21.875 -23.75 5.082 1 95.44 628 TYR A CA 1
ATOM 4913 C C . TYR A 1 628 ? -22.266 -25.188 5.414 1 95.44 628 TYR A C 1
ATOM 4915 O O . TYR A 1 628 ? -23.094 -25.422 6.301 1 95.44 628 TYR A O 1
ATOM 4923 N N . TRP A 1 629 ? -21.656 -26.156 4.777 1 93.94 629 TRP A N 1
ATOM 4924 C CA . TRP A 1 629 ? -22.109 -27.531 4.863 1 93.94 629 TRP A CA 1
ATOM 4925 C C . TRP A 1 629 ? -21.172 -28.359 5.723 1 93.94 629 TRP A C 1
ATOM 4927 O O . TRP A 1 629 ? -21.344 -29.578 5.852 1 93.94 629 TRP A O 1
ATOM 4937 N N . ARG A 1 630 ? -20.234 -27.719 6.273 1 88.5 630 ARG A N 1
ATOM 4938 C CA . ARG A 1 630 ? -19.312 -28.469 7.129 1 88.5 630 ARG A CA 1
ATOM 4939 C C . ARG A 1 630 ? -20.062 -29.219 8.219 1 88.5 630 ARG A C 1
ATOM 4941 O O . ARG A 1 630 ? -20.859 -28.625 8.953 1 88.5 630 ARG A O 1
ATOM 4948 N N . PRO A 1 631 ? -20.078 -30.531 8.336 1 84.44 631 PRO A N 1
ATOM 4949 C CA . PRO A 1 631 ? -20.906 -31.344 9.227 1 84.44 631 PRO A CA 1
ATOM 4950 C C . PRO A 1 631 ? -20.703 -31 10.695 1 84.44 631 PRO A C 1
ATOM 4952 O O . PRO A 1 631 ? -21.656 -31 11.469 1 84.44 631 PRO A O 1
ATOM 4955 N N . GLY A 1 632 ? -19.672 -30.594 11.18 1 81.25 632 GLY A N 1
ATOM 4956 C CA . GLY A 1 632 ? -19.406 -30.359 12.594 1 81.25 632 GLY A CA 1
ATOM 4957 C C . GLY A 1 632 ? -20.25 -29.234 13.164 1 81.25 632 GLY A C 1
ATOM 4958 O O . GLY A 1 632 ? -20.906 -29.406 14.195 1 81.25 632 GLY A O 1
ATOM 4959 N N . VAL A 1 633 ? -20.609 -28.25 12.523 1 86 633 VAL A N 1
ATOM 4960 C CA . VAL A 1 633 ? -21.266 -27.062 13.047 1 86 633 VAL A CA 1
ATOM 4961 C C . VAL A 1 633 ? -22.781 -27.266 13.047 1 86 633 VAL A C 1
ATOM 4963 O O . VAL A 1 633 ? -23.453 -26.953 14.039 1 86 633 VAL A O 1
ATOM 4966 N N . THR A 1 634 ? -23.391 -27.812 12.023 1 83.31 634 THR A N 1
ATOM 4967 C CA . THR A 1 634 ? -24.828 -28 11.922 1 83.31 634 THR A CA 1
ATOM 4968 C C . THR A 1 634 ? -25.328 -28.984 12.977 1 83.31 634 THR A C 1
ATOM 4970 O O . THR A 1 634 ? -26.375 -28.766 13.586 1 83.31 634 THR A O 1
ATOM 4973 N N . ASN A 1 635 ? -24.578 -30.016 13.125 1 84.75 635 ASN A N 1
ATOM 4974 C CA . ASN A 1 635 ? -24.953 -31 14.141 1 84.75 635 ASN A CA 1
ATOM 4975 C C . ASN A 1 635 ? -24.906 -30.406 15.539 1 84.75 635 ASN A C 1
ATOM 4977 O O . ASN A 1 635 ? -25.797 -30.656 16.359 1 84.75 635 ASN A O 1
ATOM 4981 N N . ALA A 1 636 ? -23.922 -29.641 15.75 1 88.5 636 ALA A N 1
ATOM 4982 C CA . ALA A 1 636 ? -23.766 -29 17.062 1 88.5 636 ALA A CA 1
ATOM 4983 C C . ALA A 1 636 ? -24.891 -28.016 17.312 1 88.5 636 ALA A C 1
ATOM 4985 O O . ALA A 1 636 ? -25.391 -27.906 18.453 1 88.5 636 ALA A O 1
ATOM 4986 N N . MET A 1 637 ? -25.344 -27.312 16.344 1 89.81 637 MET A N 1
ATOM 4987 C CA . MET A 1 637 ? -26.453 -26.359 16.469 1 89.81 637 MET A CA 1
ATOM 4988 C C . MET A 1 637 ? -27.719 -27.078 16.891 1 89.81 637 MET A C 1
ATOM 4990 O O . MET A 1 637 ? -28.422 -26.625 17.797 1 89.81 637 MET A O 1
ATOM 4994 N N . LYS A 1 638 ? -28 -28.219 16.266 1 87.81 638 LYS A N 1
ATOM 4995 C CA . LYS A 1 638 ? -29.188 -28.984 16.609 1 87.81 638 LYS A CA 1
ATOM 4996 C C . LYS A 1 638 ? -29.125 -29.5 18.047 1 87.81 638 LYS A C 1
ATOM 4998 O O . LYS A 1 638 ? -30.141 -29.5 18.75 1 87.81 638 LYS A O 1
ATOM 5003 N N . GLU A 1 639 ? -27.984 -29.875 18.391 1 90.19 639 GLU A N 1
ATOM 5004 C CA . GLU A 1 639 ? -27.797 -30.359 19.75 1 90.19 639 GLU A CA 1
ATOM 5005 C C . GLU A 1 639 ? -28.078 -29.25 20.766 1 90.19 639 GLU A C 1
ATOM 5007 O O . GLU A 1 639 ? -28.703 -29.5 21.812 1 90.19 639 GLU A O 1
ATOM 5012 N N . ILE A 1 640 ? -27.641 -28.062 20.5 1 92.38 640 ILE A N 1
ATOM 5013 C CA . ILE A 1 640 ? -27.812 -26.922 21.406 1 92.38 640 ILE A CA 1
ATOM 5014 C C . ILE A 1 640 ? -29.297 -26.594 21.531 1 92.38 640 ILE A C 1
ATOM 5016 O O . ILE A 1 640 ? -29.797 -26.328 22.641 1 92.38 640 ILE A O 1
ATOM 5020 N N . VAL A 1 641 ? -30 -26.672 20.469 1 91.62 641 VAL A N 1
ATOM 5021 C CA . VAL A 1 641 ? -31.438 -26.406 20.5 1 91.62 641 VAL A CA 1
ATOM 5022 C C . VAL A 1 641 ? -32.156 -27.469 21.328 1 91.62 641 VAL A C 1
ATOM 5024 O O . VAL A 1 641 ? -33.062 -27.156 22.094 1 91.62 641 VAL A O 1
ATOM 5027 N N . SER A 1 642 ? -31.688 -28.672 21.25 1 91.31 642 SER A N 1
ATOM 5028 C CA . SER A 1 642 ? -32.312 -29.781 21.953 1 91.31 642 SER A CA 1
ATOM 5029 C C . SER A 1 642 ? -32.156 -29.641 23.453 1 91.31 642 SER A C 1
ATOM 5031 O O . SER A 1 642 ? -33 -30.125 24.219 1 91.31 642 SER A O 1
ATOM 5033 N N . VAL A 1 643 ? -31.109 -28.969 23.875 1 89.31 643 VAL A N 1
ATOM 5034 C CA . VAL A 1 643 ? -30.875 -28.844 25.312 1 89.31 643 VAL A CA 1
ATOM 5035 C C . VAL A 1 643 ? -31.375 -27.484 25.797 1 89.31 643 VAL A C 1
ATOM 5037 O O . VAL A 1 643 ? -31.016 -27.031 26.891 1 89.31 643 VAL A O 1
ATOM 5040 N N . GLY A 1 644 ? -32.156 -26.75 24.938 1 91.38 644 GLY A N 1
ATOM 5041 C CA . GLY A 1 644 ? -32.812 -25.547 25.391 1 91.38 644 GLY A CA 1
ATOM 5042 C C . GLY A 1 644 ? -32.156 -24.266 24.922 1 91.38 644 GLY A C 1
ATOM 5043 O O . GLY A 1 644 ? -32.469 -23.172 25.406 1 91.38 644 GLY A O 1
ATOM 5044 N N . GLY A 1 645 ? -31.156 -24.406 24.094 1 94.06 645 GLY A N 1
ATOM 5045 C CA . GLY A 1 645 ? -30.562 -23.219 23.5 1 94.06 645 GLY A CA 1
ATOM 5046 C C . GLY A 1 645 ? -31.578 -22.359 22.75 1 94.06 645 GLY A C 1
ATOM 5047 O O . GLY A 1 645 ? -32.656 -22.828 22.406 1 94.06 645 GLY A O 1
ATOM 5048 N N . LYS A 1 646 ? -31.312 -21.062 22.625 1 96.44 646 LYS A N 1
ATOM 5049 C CA . LYS A 1 646 ? -32.188 -20.125 21.953 1 96.44 646 LYS A CA 1
ATOM 5050 C C . LYS A 1 646 ? -31.484 -19.406 20.812 1 96.44 646 LYS A C 1
ATOM 5052 O O . LYS A 1 646 ? -30.266 -19.234 20.844 1 96.44 646 LYS A O 1
ATOM 5057 N N . THR A 1 647 ? -32.25 -19.016 19.859 1 97.31 647 THR A N 1
ATOM 5058 C CA . THR A 1 647 ? -31.703 -18.234 18.75 1 97.31 647 THR A CA 1
ATOM 5059 C C . THR A 1 647 ? -31.578 -16.766 19.125 1 97.31 647 THR A C 1
ATOM 5061 O O . THR A 1 647 ? -32.219 -16.312 20.078 1 97.31 647 THR A O 1
ATOM 5064 N N . ILE A 1 648 ? -30.734 -16.047 18.469 1 98 648 ILE A N 1
ATOM 5065 C CA . ILE A 1 648 ? -30.625 -14.609 18.672 1 98 648 ILE A CA 1
ATOM 5066 C C . ILE A 1 648 ? -31.969 -13.945 18.453 1 98 648 ILE A C 1
ATOM 5068 O O . ILE A 1 648 ? -32.344 -13 19.156 1 98 648 ILE A O 1
ATOM 5072 N N . LYS A 1 649 ? -32.781 -14.461 17.5 1 97.06 649 LYS A N 1
ATOM 5073 C CA . LYS A 1 649 ? -34.125 -13.938 17.25 1 97.06 649 LYS A CA 1
ATOM 5074 C C . LYS A 1 649 ? -34.969 -14.008 18.5 1 97.06 649 LYS A C 1
ATOM 5076 O O . LYS A 1 649 ? -35.719 -13.07 18.797 1 97.06 649 LYS A O 1
ATOM 5081 N N . GLU A 1 650 ? -34.812 -15.031 19.234 1 96.94 650 GLU A N 1
ATOM 5082 C CA . GLU A 1 650 ? -35.625 -15.234 20.453 1 96.94 650 GLU A CA 1
ATOM 5083 C C . GLU A 1 650 ? -35.094 -14.383 21.594 1 96.94 650 GLU A C 1
ATOM 5085 O O . GLU A 1 650 ? -35.844 -13.984 22.484 1 96.94 650 GLU A O 1
ATOM 5090 N N . LEU A 1 651 ? -33.812 -14.164 21.609 1 97.56 651 LEU A N 1
ATOM 5091 C CA . LEU A 1 651 ? -33.188 -13.492 22.734 1 97.56 651 LEU A CA 1
ATOM 5092 C C . LEU A 1 651 ? -33.25 -11.977 22.562 1 97.56 651 LEU A C 1
ATOM 5094 O O . LEU A 1 651 ? -33.25 -11.242 23.562 1 97.56 651 LEU A O 1
ATOM 5098 N N . ASN A 1 652 ? -33.219 -11.5 21.328 1 97.19 652 ASN A N 1
ATOM 5099 C CA . ASN A 1 652 ? -33.219 -10.062 21.062 1 97.19 652 ASN A CA 1
ATOM 5100 C C . ASN A 1 652 ? -34.594 -9.445 21.297 1 97.19 652 ASN A C 1
ATOM 5102 O O . ASN A 1 652 ? -35.594 -9.852 20.672 1 97.19 652 ASN A O 1
ATOM 5106 N N . THR A 1 653 ? -34.688 -8.508 22.141 1 95.19 653 THR A N 1
ATOM 5107 C CA . THR A 1 653 ? -35.969 -7.902 22.5 1 95.19 653 THR A CA 1
ATOM 5108 C C . THR A 1 653 ? -36.375 -6.855 21.469 1 95.19 653 THR A C 1
ATOM 5110 O O . THR A 1 653 ? -37.5 -6.332 21.531 1 95.19 653 THR A O 1
ATOM 5113 N N . ILE A 1 654 ? -35.531 -6.523 20.547 1 93.94 654 ILE A N 1
ATOM 5114 C CA . ILE A 1 654 ? -35.812 -5.633 19.422 1 93.94 654 ILE A CA 1
ATOM 5115 C C . ILE A 1 654 ? -35.562 -6.355 18.109 1 93.94 654 ILE A C 1
ATOM 5117 O O . ILE A 1 654 ? -34.875 -7.391 18.078 1 93.94 654 ILE A O 1
ATOM 5121 N N . PRO A 1 655 ? -36.125 -5.859 17.047 1 93.12 655 PRO A N 1
ATOM 5122 C CA . PRO A 1 655 ? -35.781 -6.461 15.758 1 93.12 655 PRO A CA 1
ATOM 5123 C C . PRO A 1 655 ? -34.281 -6.336 15.445 1 93.12 655 PRO A C 1
ATOM 5125 O O . PRO A 1 655 ? -33.688 -5.266 15.625 1 93.12 655 PRO A O 1
ATOM 5128 N N . THR A 1 656 ? -33.719 -7.488 15.094 1 94.5 656 THR A N 1
ATOM 5129 C CA . THR A 1 656 ? -32.281 -7.473 14.766 1 94.5 656 THR A CA 1
ATOM 5130 C C . THR A 1 656 ? -32.031 -6.645 13.516 1 94.5 656 THR A C 1
ATOM 5132 O O . THR A 1 656 ? -32.562 -6.926 12.453 1 94.5 656 THR A O 1
ATOM 5135 N N . ALA A 1 657 ? -31.234 -5.562 13.703 1 93.69 657 ALA A N 1
ATOM 5136 C CA . ALA A 1 657 ? -30.906 -4.684 12.586 1 93.69 657 ALA A CA 1
ATOM 5137 C C . ALA A 1 657 ? -29.531 -4.031 12.781 1 93.69 657 ALA A C 1
ATOM 5139 O O . ALA A 1 657 ? -29.031 -3.975 13.906 1 93.69 657 ALA A O 1
ATOM 5140 N N . ARG A 1 658 ? -29.016 -3.633 11.695 1 93.81 658 ARG A N 1
ATOM 5141 C CA . ARG A 1 658 ? -27.797 -2.83 11.758 1 93.81 658 ARG A CA 1
ATOM 5142 C C . ARG A 1 658 ? -28.125 -1.356 11.977 1 93.81 658 ARG A C 1
ATOM 5144 O O . ARG A 1 658 ? -29.25 -0.925 11.742 1 93.81 658 ARG A O 1
ATOM 5151 N N . GLY A 1 659 ? -27.094 -0.686 12.453 1 94.31 659 GLY A N 1
ATOM 5152 C CA . GLY A 1 659 ? -27.281 0.754 12.555 1 94.31 659 GLY A CA 1
ATOM 5153 C C . GLY A 1 659 ? -27.266 1.453 11.211 1 94.31 659 GLY A C 1
ATOM 5154 O O . GLY A 1 659 ? -27.453 0.812 10.172 1 94.31 659 GLY A O 1
ATOM 5155 N N . THR A 1 660 ? -27.25 2.736 11.297 1 91.69 660 THR A N 1
ATOM 5156 C CA . THR A 1 660 ? -27.188 3.58 10.109 1 91.69 660 THR A CA 1
ATOM 5157 C C . THR A 1 660 ? -26.031 4.574 10.211 1 91.69 660 THR A C 1
ATOM 5159 O O . THR A 1 660 ? -25.922 5.305 11.195 1 91.69 660 THR A O 1
ATOM 5162 N N . SER A 1 661 ? -25.297 4.578 9.148 1 91.38 661 SER A N 1
ATOM 5163 C CA . SER A 1 661 ? -24.188 5.527 9.148 1 91.38 661 SER A CA 1
ATOM 5164 C C . SER A 1 661 ? -24.656 6.941 8.844 1 91.38 661 SER A C 1
ATOM 5166 O O . SER A 1 661 ? -25.375 7.16 7.863 1 91.38 661 SER A O 1
ATOM 5168 N N . PRO A 1 662 ? -24.234 7.875 9.688 1 89 662 PRO A N 1
ATOM 5169 C CA . PRO A 1 662 ? -24.547 9.266 9.344 1 89 662 PRO A CA 1
ATOM 5170 C C . PRO A 1 662 ? -23.875 9.719 8.047 1 89 662 PRO A C 1
ATOM 5172 O O . PRO A 1 662 ? -22.953 9.062 7.566 1 89 662 PRO A O 1
ATOM 5175 N N . SER A 1 663 ? -24.484 10.742 7.539 1 81.88 663 SER A N 1
ATOM 5176 C CA . SER A 1 663 ? -23.844 11.336 6.367 1 81.88 663 SER A CA 1
ATOM 5177 C C . SER A 1 663 ? -22.453 11.844 6.703 1 81.88 663 SER A C 1
ATOM 5179 O O . SER A 1 663 ? -22.188 12.227 7.848 1 81.88 663 SER A O 1
ATOM 5181 N N . ALA A 1 664 ? -21.609 11.812 5.711 1 72.81 664 ALA A N 1
ATOM 5182 C CA . ALA A 1 664 ? -20.203 12.188 5.895 1 72.81 664 ALA A CA 1
ATOM 5183 C C . ALA A 1 664 ? -20.078 13.586 6.48 1 72.81 664 ALA A C 1
ATOM 5185 O O . ALA A 1 664 ? -19.172 13.867 7.262 1 72.81 664 ALA A O 1
ATOM 5186 N N . ASP A 1 665 ? -21.062 14.477 6.199 1 69.69 665 ASP A N 1
ATOM 5187 C CA . ASP A 1 665 ? -21 15.883 6.605 1 69.69 665 ASP A CA 1
ATOM 5188 C C . ASP A 1 665 ? -21.469 16.062 8.047 1 69.69 665 ASP A C 1
ATOM 5190 O O . ASP A 1 665 ? -21.391 17.156 8.602 1 69.69 665 ASP A O 1
ATOM 5194 N N . SER A 1 666 ? -21.875 14.945 8.617 1 80.38 666 SER A N 1
ATOM 5195 C CA . SER A 1 666 ? -22.484 15.062 9.938 1 80.38 666 SER A CA 1
ATOM 5196 C C . SER A 1 666 ? -21.469 14.734 11.039 1 80.38 666 SER A C 1
ATOM 5198 O O . SER A 1 666 ? -21.75 14.938 12.227 1 80.38 666 SER A O 1
ATOM 5200 N N . TYR A 1 667 ? -20.344 14.266 10.633 1 82.25 667 TYR A N 1
ATOM 5201 C CA . TYR A 1 667 ? -19.375 13.836 11.633 1 82.25 667 TYR A CA 1
ATOM 5202 C C . TYR A 1 667 ? -18.625 15.031 12.219 1 82.25 667 TYR A C 1
ATOM 5204 O O . TYR A 1 667 ? -18.281 15.977 11.5 1 82.25 667 TYR A O 1
ATOM 5212 N N . VAL A 1 668 ? -18.438 14.977 13.57 1 74.81 668 VAL A N 1
ATOM 5213 C CA . VAL A 1 668 ? -17.656 15.977 14.281 1 74.81 668 VAL A CA 1
ATOM 5214 C C . VAL A 1 668 ? -16.703 15.289 15.258 1 74.81 668 VAL A C 1
ATOM 5216 O O . VAL A 1 668 ? -16.797 14.078 15.477 1 74.81 668 VAL A O 1
ATOM 5219 N N . ASP A 1 669 ? -15.734 16.047 15.797 1 71.5 669 ASP A N 1
ATOM 5220 C CA . ASP A 1 669 ? -14.82 15.516 16.812 1 71.5 669 ASP A CA 1
ATOM 5221 C C . ASP A 1 669 ? -15.5 15.445 18.172 1 71.5 669 ASP A C 1
ATOM 5223 O O . ASP A 1 669 ? -16.594 16 18.359 1 71.5 669 ASP A O 1
ATOM 5227 N N . ALA A 1 670 ? -14.875 14.758 19.094 1 74.88 670 ALA A N 1
ATOM 5228 C CA . ALA A 1 670 ? -15.414 14.531 20.422 1 74.88 670 ALA A CA 1
ATOM 5229 C C . ALA A 1 670 ? -15.75 15.844 21.125 1 74.88 670 ALA A C 1
ATOM 5231 O O . ALA A 1 670 ? -16.75 15.953 21.828 1 74.88 670 ALA A O 1
ATOM 5232 N N . ALA A 1 671 ? -14.867 16.844 20.844 1 64.88 671 ALA A N 1
ATOM 5233 C CA . ALA A 1 671 ? -15.039 18.141 21.516 1 64.88 671 ALA A CA 1
ATOM 5234 C C . ALA A 1 671 ? -16.312 18.828 21.047 1 64.88 671 ALA A C 1
ATOM 5236 O O . ALA A 1 671 ? -16.953 19.562 21.812 1 64.88 671 ALA A O 1
ATOM 5237 N N . ASP A 1 672 ? -16.641 18.516 19.766 1 67.69 672 ASP A N 1
ATOM 5238 C CA . ASP A 1 672 ? -17.797 19.188 19.188 1 67.69 672 ASP A CA 1
ATOM 5239 C C . ASP A 1 672 ? -19.016 18.266 19.141 1 67.69 672 ASP A C 1
ATOM 5241 O O . ASP A 1 672 ? -20.094 18.672 18.719 1 67.69 672 ASP A O 1
ATOM 5245 N N . GLY A 1 673 ? -18.719 17.031 19.562 1 79.25 673 GLY A N 1
ATOM 5246 C CA . GLY A 1 673 ? -19.781 16.047 19.375 1 79.25 673 GLY A CA 1
ATOM 5247 C C . GLY A 1 673 ? -20.516 15.727 20.656 1 79.25 673 GLY A C 1
ATOM 5248 O O . GLY A 1 673 ? -20.109 16.141 21.734 1 79.25 673 GLY A O 1
ATOM 5249 N N . TYR A 1 674 ? -21.734 15.039 20.484 1 84.06 674 TYR A N 1
ATOM 5250 C CA . TYR A 1 674 ? -22.578 14.625 21.594 1 84.06 674 TYR A CA 1
ATOM 5251 C C . TYR A 1 674 ? -22.625 13.109 21.719 1 84.06 674 TYR A C 1
ATOM 5253 O O . TYR A 1 674 ? -22.391 12.555 22.797 1 84.06 674 TYR A O 1
ATOM 5261 N N . ALA A 1 675 ? -22.891 12.531 20.609 1 91.88 675 ALA A N 1
ATOM 5262 C CA . ALA A 1 675 ? -23.047 11.078 20.625 1 91.88 675 ALA A CA 1
ATOM 5263 C C . ALA A 1 675 ? -21.906 10.406 19.859 1 91.88 675 ALA A C 1
ATOM 5265 O O . ALA A 1 675 ? -21.562 10.836 18.75 1 91.88 675 ALA A O 1
ATOM 5266 N N . LEU A 1 676 ? -21.375 9.344 20.438 1 93.31 676 LEU A N 1
ATOM 5267 C CA . LEU A 1 676 ? -20.344 8.555 19.781 1 93.31 676 LEU A CA 1
ATOM 5268 C C . LEU A 1 676 ? -20.922 7.695 18.672 1 93.31 676 LEU A C 1
ATOM 5270 O O . LEU A 1 676 ? -21.984 7.078 18.844 1 93.31 676 LEU A O 1
ATOM 5274 N N . VAL A 1 677 ? -20.344 7.758 17.531 1 94.56 677 VAL A N 1
ATOM 5275 C CA . VAL A 1 677 ? -20.703 6.828 16.469 1 94.56 677 VAL A CA 1
ATOM 5276 C C . VAL A 1 677 ? -19.844 5.578 16.547 1 94.56 677 VAL A C 1
ATOM 5278 O O . VAL A 1 677 ? -18.625 5.633 16.297 1 94.56 677 VAL A O 1
ATOM 5281 N N . ILE A 1 678 ? -20.438 4.465 16.891 1 95.69 678 ILE A N 1
ATOM 5282 C CA . ILE A 1 678 ? -19.688 3.225 17.078 1 95.69 678 ILE A CA 1
ATOM 5283 C C . ILE A 1 678 ? -19.5 2.533 15.734 1 95.69 678 ILE A C 1
ATOM 5285 O O . ILE A 1 678 ? -20.469 2.088 15.117 1 95.69 678 ILE A O 1
ATOM 5289 N N . LYS A 1 679 ? -18.266 2.461 15.398 1 94.12 679 LYS A N 1
ATOM 5290 C CA . LYS A 1 679 ? -17.891 1.856 14.125 1 94.12 679 LYS A CA 1
ATOM 5291 C C . LYS A 1 679 ? -17.297 0.468 14.328 1 94.12 679 LYS A C 1
ATOM 5293 O O . LYS A 1 679 ? -16.547 0.241 15.289 1 94.12 679 LYS A O 1
ATOM 5298 N N . SER A 1 680 ? -17.562 -0.434 13.367 1 92.38 680 SER A N 1
ATOM 5299 C CA . SER A 1 680 ? -17.141 -1.827 13.438 1 92.38 680 SER A CA 1
ATOM 5300 C C . SER A 1 680 ? -15.617 -1.934 13.516 1 92.38 680 SER A C 1
ATOM 5302 O O . SER A 1 680 ? -15.078 -2.738 14.281 1 92.38 680 SER A O 1
ATOM 5304 N N . GLY A 1 681 ? -14.953 -1.219 12.812 1 87.56 681 GLY A N 1
ATOM 5305 C CA . GLY A 1 681 ? -13.508 -1.341 12.695 1 87.56 681 GLY A CA 1
ATOM 5306 C C . GLY A 1 681 ? -12.758 -0.643 13.812 1 87.56 681 GLY A C 1
ATOM 5307 O O . GLY A 1 681 ? -11.867 -1.231 14.438 1 87.56 681 GLY A O 1
ATOM 5308 N N . SER A 1 682 ? -13.094 0.557 14.18 1 87.12 682 SER A N 1
ATOM 5309 C CA . SER A 1 682 ? -12.281 1.399 15.047 1 87.12 682 SER A CA 1
ATOM 5310 C C . SER A 1 682 ? -12.734 1.291 16.5 1 87.12 682 SER A C 1
ATOM 5312 O O . SER A 1 682 ? -11.938 1.463 17.422 1 87.12 682 SER A O 1
ATOM 5314 N N . ASN A 1 683 ? -14.031 0.971 16.734 1 93.31 683 ASN A N 1
ATOM 5315 C CA . ASN A 1 683 ? -14.547 1.108 18.094 1 93.31 683 ASN A CA 1
ATOM 5316 C C . ASN A 1 683 ? -14.742 -0.251 18.766 1 93.31 683 ASN A C 1
ATOM 5318 O O . ASN A 1 683 ? -14.883 -0.336 19.984 1 93.31 683 ASN A O 1
ATOM 5322 N N . ILE A 1 684 ? -14.805 -1.314 18 1 95.56 684 ILE A N 1
ATOM 5323 C CA . ILE A 1 684 ? -15.023 -2.637 18.578 1 95.56 684 ILE A CA 1
ATOM 5324 C C . ILE A 1 684 ? -13.727 -3.443 18.516 1 95.56 684 ILE A C 1
ATOM 5326 O O . ILE A 1 684 ? -13.25 -3.787 17.438 1 95.56 684 ILE A O 1
ATOM 5330 N N . SER A 1 685 ? -13.227 -3.791 19.672 1 93.75 685 SER A N 1
ATOM 5331 C CA . SER A 1 685 ? -11.945 -4.492 19.75 1 93.75 685 SER A CA 1
ATOM 5332 C C . SER A 1 685 ? -12.141 -6 19.625 1 93.75 685 SER A C 1
ATOM 5334 O O . SER A 1 685 ? -13.266 -6.5 19.719 1 93.75 685 SER A O 1
ATOM 5336 N N . ARG A 1 686 ? -11.062 -6.734 19.547 1 93.75 686 ARG A N 1
ATOM 5337 C CA . ARG A 1 686 ? -11.109 -8.188 19.453 1 93.75 686 ARG A CA 1
ATOM 5338 C C . ARG A 1 686 ? -11.312 -8.828 20.812 1 93.75 686 ARG A C 1
ATOM 5340 O O . ARG A 1 686 ? -11.594 -10.023 20.922 1 93.75 686 ARG A O 1
ATOM 5347 N N . TYR A 1 687 ? -11.281 -8.023 21.922 1 94.25 687 TYR A N 1
ATOM 5348 C CA . TYR A 1 687 ? -11.352 -8.555 23.281 1 94.25 687 TYR A CA 1
ATOM 5349 C C . TYR A 1 687 ? -12.727 -8.328 23.875 1 94.25 687 TYR A C 1
ATOM 5351 O O . TYR A 1 687 ? -12.906 -8.438 25.094 1 94.25 687 TYR A O 1
ATOM 5359 N N . GLY A 1 688 ? -13.672 -7.898 23.016 1 95 688 GLY A N 1
ATOM 5360 C CA . GLY A 1 688 ? -15.023 -7.691 23.516 1 95 688 GLY A CA 1
ATOM 5361 C C . GLY A 1 688 ? -15.203 -6.363 24.219 1 95 688 GLY A C 1
ATOM 5362 O O . GLY A 1 688 ? -16.094 -6.219 25.062 1 95 688 GLY A O 1
ATOM 5363 N N . GLU A 1 689 ? -14.281 -5.438 23.891 1 92.75 689 GLU A N 1
ATOM 5364 C CA . GLU A 1 689 ? -14.289 -4.133 24.547 1 92.75 689 GLU A CA 1
ATOM 5365 C C . GLU A 1 689 ? -14.578 -3.016 23.547 1 92.75 689 GLU A C 1
ATOM 5367 O O . GLU A 1 689 ? -14.289 -3.148 22.359 1 92.75 689 GLU A O 1
ATOM 5372 N N . LEU A 1 690 ? -15.156 -1.97 24.047 1 93.38 690 LEU A N 1
ATOM 5373 C CA . LEU A 1 690 ? -15.391 -0.775 23.234 1 93.38 690 LEU A CA 1
ATOM 5374 C C . LEU A 1 690 ? -14.195 0.173 23.328 1 93.38 690 LEU A C 1
ATOM 5376 O O . LEU A 1 690 ? -13.727 0.49 24.422 1 93.38 690 LEU A O 1
ATOM 5380 N N . ILE A 1 691 ? -13.688 0.543 22.234 1 89.38 691 ILE A N 1
ATOM 5381 C CA . ILE A 1 691 ? -12.633 1.545 22.141 1 89.38 691 ILE A CA 1
ATOM 5382 C C . ILE A 1 691 ? -13.242 2.912 21.844 1 89.38 691 ILE A C 1
ATOM 5384 O O . ILE A 1 691 ? -13.922 3.082 20.828 1 89.38 691 ILE A O 1
ATOM 5388 N N . VAL A 1 692 ? -13.031 3.787 22.75 1 86.56 692 VAL A N 1
ATOM 5389 C CA . VAL A 1 692 ? -13.602 5.117 22.562 1 86.56 692 VAL A CA 1
ATOM 5390 C C . VAL A 1 692 ? -12.625 6 21.797 1 86.56 692 VAL A C 1
ATOM 5392 O O . VAL A 1 692 ? -11.703 6.578 22.391 1 86.56 692 VAL A O 1
ATOM 5395 N N . ASP A 1 693 ? -12.625 6.02 20.547 1 73.25 693 ASP A N 1
ATOM 5396 C CA . ASP A 1 693 ? -11.836 6.859 19.656 1 73.25 693 ASP A CA 1
ATOM 5397 C C . ASP A 1 693 ? -12.617 7.195 18.391 1 73.25 693 ASP A C 1
ATOM 5399 O O . ASP A 1 693 ? -13.359 6.355 17.859 1 73.25 693 ASP A O 1
ATOM 5403 N N . GLY A 1 694 ? -12.625 8.461 18.266 1 72.31 694 GLY A N 1
ATOM 5404 C CA . GLY A 1 694 ? -13.078 8.547 16.891 1 72.31 694 GLY A CA 1
ATOM 5405 C C . GLY A 1 694 ? -14.125 9.617 16.672 1 72.31 694 GLY A C 1
ATOM 5406 O O . GLY A 1 694 ? -14.008 10.727 17.188 1 72.31 694 GLY A O 1
ATOM 5407 N N . ASP A 1 695 ? -15.367 9.227 15.984 1 82.19 695 ASP A N 1
ATOM 5408 C CA . ASP A 1 695 ? -16.375 10.023 15.281 1 82.19 695 ASP A CA 1
ATOM 5409 C C . ASP A 1 695 ? -17.594 10.266 16.156 1 82.19 695 ASP A C 1
ATOM 5411 O O . ASP A 1 695 ? -18.141 9.328 16.75 1 82.19 695 ASP A O 1
ATOM 5415 N N . TYR A 1 696 ? -17.953 11.492 16.281 1 88.25 696 TYR A N 1
ATOM 5416 C CA . TYR A 1 696 ? -19.141 11.883 17.016 1 88.25 696 TYR A CA 1
ATOM 5417 C C . TYR A 1 696 ? -20.141 12.586 16.094 1 88.25 696 TYR A C 1
ATOM 5419 O O . TYR A 1 696 ? -19.812 12.938 14.961 1 88.25 696 TYR A O 1
ATOM 5427 N N . ILE A 1 697 ? -21.328 12.664 16.516 1 87.88 697 ILE A N 1
ATOM 5428 C CA . ILE A 1 697 ? -22.328 13.508 15.867 1 87.88 697 ILE A CA 1
ATOM 5429 C C . ILE A 1 697 ? -22.875 14.523 16.875 1 87.88 697 ILE A C 1
ATOM 5431 O O . ILE A 1 697 ? -22.75 14.328 18.094 1 87.88 697 ILE A O 1
ATOM 5435 N N . GLU A 1 698 ? -23.391 15.57 16.312 1 81.88 698 GLU A N 1
ATOM 5436 C CA . GLU A 1 698 ? -23.953 16.609 17.156 1 81.88 698 GLU A CA 1
ATOM 5437 C C . GLU A 1 698 ? -25.297 16.172 17.766 1 81.88 698 GLU A C 1
ATOM 5439 O O . GLU A 1 698 ? -25.922 15.234 17.281 1 81.88 698 GLU A O 1
ATOM 5444 N N . LYS A 1 699 ? -25.688 16.766 18.859 1 82.12 699 LYS A N 1
ATOM 5445 C CA . LYS A 1 699 ? -26.906 16.422 19.594 1 82.12 699 LYS A CA 1
ATOM 5446 C C . LYS A 1 699 ? -28.141 16.547 18.703 1 82.12 699 LYS A C 1
ATOM 5448 O O . LYS A 1 699 ? -29.078 15.766 18.812 1 82.12 699 LYS A O 1
ATOM 5453 N N . SER A 1 700 ? -28.078 17.516 17.781 1 73.94 700 SER A N 1
ATOM 5454 C CA . SER A 1 700 ? -29.234 17.75 16.922 1 73.94 700 SER A CA 1
ATOM 5455 C C . SER A 1 700 ? -29.531 16.516 16.078 1 73.94 700 SER A C 1
ATOM 5457 O O . SER A 1 700 ? -30.688 16.062 16 1 73.94 700 SER A O 1
ATOM 5459 N N . LEU A 1 701 ? -28.516 16.016 15.484 1 83.62 701 LEU A N 1
ATOM 5460 C CA . LEU A 1 701 ? -28.703 14.828 14.656 1 83.62 701 LEU A CA 1
ATOM 5461 C C . LEU A 1 701 ? -29.109 13.625 15.516 1 83.62 701 LEU A C 1
ATOM 5463 O O . LEU A 1 701 ? -29.953 12.828 15.117 1 83.62 701 LEU A O 1
ATOM 5467 N N . PHE A 1 702 ? -28.547 13.492 16.734 1 89.62 702 PHE A N 1
ATOM 5468 C CA . PHE A 1 702 ? -28.906 12.422 17.656 1 89.62 702 PHE A CA 1
ATOM 5469 C C . PHE A 1 702 ? -30.391 12.484 18.016 1 89.62 702 PHE A C 1
ATOM 5471 O O . PHE A 1 702 ? -31.078 11.461 18.016 1 89.62 702 PHE A O 1
ATOM 5478 N N . ASP A 1 703 ? -30.875 13.641 18.312 1 82.88 703 ASP A N 1
ATOM 5479 C CA . ASP A 1 703 ? -32.281 13.82 18.656 1 82.88 703 ASP A CA 1
ATOM 5480 C C . ASP A 1 703 ? -33.188 13.461 17.5 1 82.88 703 ASP A C 1
ATOM 5482 O O . ASP A 1 703 ? -34.281 12.945 17.703 1 82.88 703 ASP A O 1
ATOM 5486 N N . GLU A 1 704 ? -32.688 13.742 16.328 1 83.38 704 GLU A N 1
ATOM 5487 C CA . GLU A 1 704 ? -33.438 13.336 15.148 1 83.38 704 GLU A CA 1
ATOM 5488 C C . GLU A 1 704 ? -33.594 11.812 15.086 1 83.38 704 GLU A C 1
ATOM 5490 O O . GLU A 1 704 ? -34.656 11.305 14.75 1 83.38 704 GLU A O 1
ATOM 5495 N N . TYR A 1 705 ? -32.562 11.18 15.344 1 90.25 705 TYR A N 1
ATOM 5496 C CA . TYR A 1 705 ? -32.594 9.727 15.359 1 90.25 705 TYR A CA 1
ATOM 5497 C C . TYR A 1 705 ? -33.562 9.227 16.438 1 90.25 705 TYR A C 1
ATOM 5499 O O . TYR A 1 705 ? -34.312 8.266 16.219 1 90.25 705 TYR A O 1
ATOM 5507 N N . VAL A 1 706 ? -33.562 9.844 17.594 1 88.19 706 VAL A N 1
ATOM 5508 C CA . VAL A 1 706 ? -34.438 9.469 18.703 1 88.19 706 VAL A CA 1
ATOM 5509 C C . VAL A 1 706 ? -35.906 9.672 18.297 1 88.19 706 VAL A C 1
ATOM 5511 O O . VAL A 1 706 ? -36.75 8.797 18.516 1 88.19 706 VAL A O 1
ATOM 5514 N N . GLU A 1 707 ? -36.094 10.781 17.656 1 83.31 707 GLU A N 1
ATOM 5515 C CA . GLU A 1 707 ? -37.438 11.086 17.219 1 83.31 707 GLU A CA 1
ATOM 5516 C C . GLU A 1 707 ? -37.906 10.094 16.156 1 83.31 707 GLU A C 1
ATOM 5518 O O . GLU A 1 707 ? -39.062 9.641 16.172 1 83.31 707 GLU A O 1
ATOM 5523 N N . LYS A 1 708 ? -37.062 9.875 15.273 1 86.25 708 LYS A N 1
ATOM 5524 C CA . LYS A 1 708 ? -37.375 8.922 14.219 1 86.25 708 LYS A CA 1
ATOM 5525 C C . LYS A 1 708 ? -37.688 7.543 14.805 1 86.25 708 LYS A C 1
ATOM 5527 O O . LYS A 1 708 ? -38.625 6.871 14.367 1 86.25 708 LYS A O 1
ATOM 5532 N N . ALA A 1 709 ? -36.938 7.121 15.727 1 87.12 709 ALA A N 1
ATOM 5533 C CA . ALA A 1 709 ? -37.156 5.832 16.375 1 87.12 709 ALA A CA 1
ATOM 5534 C C . ALA A 1 709 ? -38.5 5.793 17.078 1 87.12 709 ALA A C 1
ATOM 5536 O O . ALA A 1 709 ? -39.219 4.785 17.016 1 87.12 709 ALA A O 1
ATOM 5537 N N . HIS A 1 710 ? -38.906 6.855 17.688 1 84.69 710 HIS A N 1
ATOM 5538 C CA . HIS A 1 710 ? -40.188 6.938 18.391 1 84.69 710 HIS A CA 1
ATOM 5539 C C . HIS A 1 710 ? -41.344 6.922 17.406 1 84.69 710 HIS A C 1
ATOM 5541 O O . HIS A 1 710 ? -42.312 6.211 17.609 1 84.69 710 HIS A O 1
ATOM 5547 N N . THR A 1 711 ? -41.156 7.695 16.359 1 84.94 711 THR A N 1
ATOM 5548 C CA . THR A 1 711 ? -42.25 7.836 15.383 1 84.94 711 THR A CA 1
ATOM 5549 C C . THR A 1 711 ? -42.438 6.539 14.609 1 84.94 711 THR A C 1
ATOM 5551 O O . THR A 1 711 ? -43.594 6.148 14.312 1 84.94 711 THR A O 1
ATOM 5554 N N . GLN A 1 712 ? -41.375 5.898 14.344 1 84.44 712 GLN A N 1
ATOM 5555 C CA . GLN A 1 712 ? -41.469 4.699 13.523 1 84.44 712 GLN A CA 1
ATOM 5556 C C . GLN A 1 712 ? -41.562 3.445 14.391 1 84.44 712 GLN A C 1
ATOM 5558 O O . GLN A 1 712 ? -41.844 2.355 13.883 1 84.44 712 GLN A O 1
ATOM 5563 N N . GLY A 1 713 ? -41.375 3.57 15.641 1 78.88 713 GLY A N 1
ATOM 5564 C CA . GLY A 1 713 ? -41.5 2.455 16.562 1 78.88 713 GLY A CA 1
ATOM 5565 C C . GLY A 1 713 ? -40.406 1.419 16.406 1 78.88 713 GLY A C 1
ATOM 5566 O O . GLY A 1 713 ? -40.625 0.233 16.672 1 78.88 713 GLY A O 1
ATOM 5567 N N . ARG A 1 714 ? -39.375 1.825 15.742 1 82.5 714 ARG A N 1
ATOM 5568 C CA . ARG A 1 714 ? -38.281 0.905 15.539 1 82.5 714 ARG A CA 1
ATOM 5569 C C . ARG A 1 714 ? -36.938 1.604 15.773 1 82.5 714 ARG A C 1
ATOM 5571 O O . ARG A 1 714 ? -36.781 2.791 15.477 1 82.5 714 ARG A O 1
ATOM 5578 N N . ASN A 1 715 ? -36.062 0.846 16.438 1 81.19 715 ASN A N 1
ATOM 5579 C CA . ASN A 1 715 ? -34.719 1.367 16.672 1 81.19 715 ASN A CA 1
ATOM 5580 C C . ASN A 1 715 ? -33.812 1.146 15.461 1 81.19 715 ASN A C 1
ATOM 5582 O O . ASN A 1 715 ? -33.625 0.007 15.031 1 81.19 715 ASN A O 1
ATOM 5586 N N . PHE A 1 716 ? -33.344 2.18 14.93 1 76.06 716 PHE A N 1
ATOM 5587 C CA . PHE A 1 716 ? -32.469 2.07 13.742 1 76.06 716 PHE A CA 1
ATOM 5588 C C . PHE A 1 716 ? -31.016 2.098 14.125 1 76.06 716 PHE A C 1
ATOM 5590 O O . PHE A 1 716 ? -30.188 1.397 13.523 1 76.06 716 PHE A O 1
ATOM 5597 N N . ASN A 1 717 ? -30.641 2.887 15.109 1 91.56 717 ASN A N 1
ATOM 5598 C CA . ASN A 1 717 ? -29.203 3.041 15.305 1 91.56 717 ASN A CA 1
ATOM 5599 C C . ASN A 1 717 ? -28.875 3.43 16.734 1 91.56 717 ASN A C 1
ATOM 5601 O O . ASN A 1 717 ? -27.703 3.496 17.109 1 91.56 717 ASN A O 1
ATOM 5605 N N . LEU A 1 718 ? -29.891 3.57 17.641 1 94.69 718 LEU A N 1
ATOM 5606 C CA . LEU A 1 718 ? -29.641 4.023 19 1 94.69 718 LEU A CA 1
ATOM 5607 C C . LEU A 1 718 ? -29.125 2.879 19.875 1 94.69 718 LEU A C 1
ATOM 5609 O O . LEU A 1 718 ? -29.719 1.794 19.891 1 94.69 718 LEU A O 1
ATOM 5613 N N . VAL A 1 719 ? -28.094 3.148 20.547 1 95.81 719 VAL A N 1
ATOM 5614 C CA . VAL A 1 719 ? -27.484 2.16 21.422 1 95.81 719 VAL A CA 1
ATOM 5615 C C . VAL A 1 719 ? -27.828 2.484 22.875 1 95.81 719 VAL A C 1
ATOM 5617 O O . VAL A 1 719 ? -27.844 3.654 23.266 1 95.81 719 VAL A O 1
ATOM 5620 N N . ARG A 1 720 ? -28.125 1.476 23.688 1 94.38 720 ARG A N 1
ATOM 5621 C CA . ARG A 1 720 ? -28.422 1.615 25.109 1 94.38 720 ARG A CA 1
ATOM 5622 C C . ARG A 1 720 ? -27.469 0.788 25.953 1 94.38 720 ARG A C 1
ATOM 5624 O O . ARG A 1 720 ? -26.859 -0.165 25.469 1 94.38 720 ARG A O 1
ATOM 5631 N N . PRO A 1 721 ? -27.328 1.226 27.219 1 94.75 721 PRO A N 1
ATOM 5632 C CA . PRO A 1 721 ? -26.469 0.429 28.109 1 94.75 721 PRO A CA 1
ATOM 5633 C C . PRO A 1 721 ? -26.891 -1.039 28.156 1 94.75 721 PRO A C 1
ATOM 5635 O O . PRO A 1 721 ? -28.078 -1.341 28.359 1 94.75 721 PRO A O 1
ATOM 5638 N N . GLY A 1 722 ? -25.938 -1.933 27.906 1 95.5 722 GLY A N 1
ATOM 5639 C CA . GLY A 1 722 ? -26.203 -3.361 27.938 1 95.5 722 GLY A CA 1
ATOM 5640 C C . GLY A 1 722 ? -26.359 -3.982 26.562 1 95.5 722 GLY A C 1
ATOM 5641 O O . GLY A 1 722 ? -26.344 -5.207 26.422 1 95.5 722 GLY A O 1
ATOM 5642 N N . ASP A 1 723 ? -26.484 -3.135 25.562 1 97.38 723 ASP A N 1
ATOM 5643 C CA . ASP A 1 723 ? -26.594 -3.643 24.203 1 97.38 723 ASP A CA 1
ATOM 5644 C C . ASP A 1 723 ? -25.328 -4.375 23.766 1 97.38 723 ASP A C 1
ATOM 5646 O O . ASP A 1 723 ? -24.219 -3.928 24.078 1 97.38 723 ASP A O 1
ATOM 5650 N N . VAL A 1 724 ? -25.5 -5.574 23.172 1 98.19 724 VAL A N 1
ATOM 5651 C CA . VAL A 1 724 ? -24.391 -6.281 22.531 1 98.19 724 VAL A CA 1
ATOM 5652 C C . VAL A 1 724 ? -24.266 -5.824 21.078 1 98.19 724 VAL A C 1
ATOM 5654 O O . VAL A 1 724 ? -25.203 -5.957 20.297 1 98.19 724 VAL A O 1
ATOM 5657 N N . LEU A 1 725 ? -23.172 -5.203 20.75 1 97.88 725 LEU A N 1
ATOM 5658 C CA . LEU A 1 725 ? -22.906 -4.688 19.422 1 97.88 725 LEU A CA 1
ATOM 5659 C C . LEU A 1 725 ? -22.031 -5.652 18.625 1 97.88 725 LEU A C 1
ATOM 5661 O O . LEU A 1 725 ? -20.938 -6.016 19.078 1 97.88 725 LEU A O 1
ATOM 5665 N N . VAL A 1 726 ? -22.453 -6.074 17.469 1 97.88 726 VAL A N 1
ATOM 5666 C CA . VAL A 1 726 ? -21.766 -7.09 16.688 1 97.88 726 VAL A CA 1
ATOM 5667 C C . VAL A 1 726 ? -21.328 -6.496 15.344 1 97.88 726 VAL A C 1
ATOM 5669 O O . VAL A 1 726 ? -22.156 -5.945 14.609 1 97.88 726 VAL A O 1
ATOM 5672 N N . SER A 1 727 ? -20.062 -6.598 15.062 1 96.88 727 SER A N 1
ATOM 5673 C CA . SER A 1 727 ? -19.578 -6.227 13.734 1 96.88 727 SER A CA 1
ATOM 5674 C C . SER A 1 727 ? -20.078 -7.203 12.672 1 96.88 727 SER A C 1
ATOM 5676 O O . SER A 1 727 ? -19.766 -8.398 12.734 1 96.88 727 SER A O 1
ATOM 5678 N N . SER A 1 728 ? -20.766 -6.664 11.703 1 95.06 728 SER A N 1
ATOM 5679 C CA . SER A 1 728 ? -21.469 -7.547 10.781 1 95.06 728 SER A CA 1
ATOM 5680 C C . SER A 1 728 ? -20.844 -7.52 9.391 1 95.06 728 SER A C 1
ATOM 5682 O O . SER A 1 728 ? -21.344 -8.148 8.461 1 95.06 728 SER A O 1
ATOM 5684 N N . THR A 1 729 ? -19.766 -6.742 9.227 1 91.12 729 THR A N 1
ATOM 5685 C CA . THR A 1 729 ? -19.172 -6.664 7.898 1 91.12 729 THR A CA 1
ATOM 5686 C C . THR A 1 729 ? -17.641 -6.645 7.984 1 91.12 729 THR A C 1
ATOM 5688 O O . THR A 1 729 ? -17.078 -6.309 9.031 1 91.12 729 THR A O 1
ATOM 5691 N N . GLY A 1 730 ? -17.094 -7.043 6.859 1 88.06 730 GLY A N 1
ATOM 5692 C CA . GLY A 1 730 ? -15.664 -6.816 6.676 1 88.06 730 GLY A CA 1
ATOM 5693 C C . GLY A 1 730 ? -14.812 -8 7.09 1 88.06 730 GLY A C 1
ATOM 5694 O O . GLY A 1 730 ? -15.094 -8.648 8.102 1 88.06 730 GLY A O 1
ATOM 5695 N N . ASP A 1 731 ? -13.766 -8.141 6.281 1 85 731 ASP A N 1
ATOM 5696 C CA . ASP A 1 731 ? -12.773 -9.164 6.598 1 85 731 ASP A CA 1
ATOM 5697 C C . ASP A 1 731 ? -11.898 -8.742 7.777 1 85 731 ASP A C 1
ATOM 5699 O O . ASP A 1 731 ? -11.352 -7.641 7.785 1 85 731 ASP A O 1
ATOM 5703 N N . GLY A 1 732 ? -11.867 -9.445 8.812 1 84.44 732 GLY A N 1
ATOM 5704 C CA . GLY A 1 732 ? -11.086 -9.133 9.992 1 84.44 732 GLY A CA 1
ATOM 5705 C C . GLY A 1 732 ? -11.914 -8.523 11.117 1 84.44 732 GLY A C 1
ATOM 5706 O O . GLY A 1 732 ? -11.484 -8.508 12.273 1 84.44 732 GLY A O 1
ATOM 5707 N N . THR A 1 733 ? -13.07 -7.961 10.688 1 91.44 733 THR A N 1
ATOM 5708 C CA . THR A 1 733 ? -13.891 -7.305 11.695 1 91.44 733 THR A CA 1
ATOM 5709 C C . THR A 1 733 ? -15.141 -8.117 11.992 1 91.44 733 THR A C 1
ATOM 5711 O O . THR A 1 733 ? -15.719 -8.008 13.078 1 91.44 733 THR A O 1
ATOM 5714 N N . LEU A 1 734 ? -15.492 -8.906 11.062 1 93.75 734 LEU A N 1
ATOM 5715 C CA . LEU A 1 734 ? -16.719 -9.68 11.203 1 93.75 734 LEU A CA 1
ATOM 5716 C C . LEU A 1 734 ? -16.688 -10.531 12.469 1 93.75 734 LEU A C 1
ATOM 5718 O O . LEU A 1 734 ? -15.688 -11.203 12.742 1 93.75 734 LEU A O 1
ATOM 5722 N N . GLY A 1 735 ? -17.734 -10.406 13.242 1 94.88 735 GLY A N 1
ATOM 5723 C CA . GLY A 1 735 ? -17.891 -11.266 14.406 1 94.88 735 GLY A CA 1
ATOM 5724 C C . GLY A 1 735 ? -17.359 -10.641 15.688 1 94.88 735 GLY A C 1
ATOM 5725 O O . GLY A 1 735 ? -17.656 -11.117 16.781 1 94.88 735 GLY A O 1
ATOM 5726 N N . LYS A 1 736 ? -16.594 -9.547 15.547 1 95.88 736 LYS A N 1
ATOM 5727 C CA . LYS A 1 736 ? -16.219 -8.797 16.75 1 95.88 736 LYS A CA 1
ATOM 5728 C C . LYS A 1 736 ? -17.453 -8.305 17.484 1 95.88 736 LYS A C 1
ATOM 5730 O O . LYS A 1 736 ? -18.484 -8.039 16.875 1 95.88 736 LYS A O 1
ATOM 5735 N N . CYS A 1 737 ? -17.266 -8.25 18.781 1 96.56 737 CYS A N 1
ATOM 5736 C CA . CYS A 1 737 ? -18.406 -7.836 19.609 1 96.56 737 CYS A CA 1
ATOM 5737 C C . CYS A 1 737 ? -17.922 -7.016 20.797 1 96.56 737 CYS A C 1
ATOM 5739 O O . CYS A 1 737 ? -16.781 -7.133 21.219 1 96.56 737 CYS A O 1
ATOM 5741 N N . CYS A 1 738 ? -18.766 -6.172 21.266 1 97.06 738 CYS A N 1
ATOM 5742 C CA . CYS A 1 738 ? -18.562 -5.508 22.547 1 97.06 738 CYS A CA 1
ATOM 5743 C C . CYS A 1 738 ? -19.891 -5.188 23.219 1 97.06 738 CYS A C 1
ATOM 5745 O O . CYS A 1 738 ? -20.938 -5.301 22.609 1 97.06 738 CYS A O 1
ATOM 5747 N N . VAL A 1 739 ? -19.906 -5 24.484 1 97.25 739 VAL A N 1
ATOM 5748 C CA . VAL A 1 739 ? -21.078 -4.574 25.25 1 97.25 739 VAL A CA 1
ATOM 5749 C C . VAL A 1 739 ? -20.969 -3.088 25.578 1 97.25 739 VAL A C 1
ATOM 5751 O O . VAL A 1 739 ? -19.922 -2.627 26.047 1 97.25 739 VAL A O 1
ATOM 5754 N N . TYR A 1 740 ? -22.016 -2.334 25.203 1 96.06 740 TYR A N 1
ATOM 5755 C CA . TYR A 1 740 ? -22.016 -0.903 25.484 1 96.06 740 TYR A CA 1
ATOM 5756 C C . TYR A 1 740 ? -22.312 -0.637 26.953 1 96.06 740 TYR A C 1
ATOM 5758 O O . TYR A 1 740 ? -23.391 -0.946 27.438 1 96.06 740 TYR A O 1
ATOM 5766 N N . ARG A 1 741 ? -21.312 -0.164 27.641 1 93.56 741 ARG A N 1
ATOM 5767 C CA . ARG A 1 741 ? -21.406 0.201 29.047 1 93.56 741 ARG A CA 1
ATOM 5768 C C . ARG A 1 741 ? -20.875 1.613 29.297 1 93.56 741 ARG A C 1
ATOM 5770 O O . ARG A 1 741 ? -19.688 1.804 29.562 1 93.56 741 ARG A O 1
ATOM 5777 N N . PRO A 1 742 ? -21.781 2.646 29.141 1 90.06 742 PRO A N 1
ATOM 5778 C CA . PRO A 1 742 ? -21.297 4.004 29.422 1 90.06 742 PRO A CA 1
ATOM 5779 C C . PRO A 1 742 ? -20.781 4.176 30.844 1 90.06 742 PRO A C 1
ATOM 5781 O O . PRO A 1 742 ? -21.375 3.658 31.781 1 90.06 742 PRO A O 1
ATOM 5784 N N . SER A 1 743 ? -19.531 4.613 30.906 1 82.88 743 SER A N 1
ATOM 5785 C CA . SER A 1 743 ? -18.922 4.832 32.219 1 82.88 743 SER A CA 1
ATOM 5786 C C . SER A 1 743 ? -17.719 5.773 32.094 1 82.88 743 SER A C 1
ATOM 5788 O O . SER A 1 743 ? -17.297 6.117 30.984 1 82.88 743 SER A O 1
ATOM 5790 N N . THR A 1 744 ? -17.359 6.383 33.188 1 75.44 744 THR A N 1
ATOM 5791 C CA . THR A 1 744 ? -16.125 7.16 33.25 1 75.44 744 THR A CA 1
ATOM 5792 C C . THR A 1 744 ? -15.086 6.43 34.094 1 75.44 744 THR A C 1
ATOM 5794 O O . THR A 1 744 ? -15.359 6.047 35.25 1 75.44 744 THR A O 1
ATOM 5797 N N . ASP A 1 745 ? -13.953 6.062 33.375 1 66.62 745 ASP A N 1
ATOM 5798 C CA . ASP A 1 745 ? -12.859 5.438 34.125 1 66.62 745 ASP A CA 1
ATOM 5799 C C . ASP A 1 745 ? -12.328 6.371 35.219 1 66.62 745 ASP A C 1
ATOM 5801 O O . ASP A 1 745 ? -11.891 7.484 34.906 1 66.62 745 ASP A O 1
ATOM 5805 N N . PRO A 1 746 ? -12.516 5.984 36.406 1 66.12 746 PRO A N 1
ATOM 5806 C CA . PRO A 1 746 ? -12.094 6.887 37.469 1 66.12 746 PRO A CA 1
ATOM 5807 C C . PRO A 1 746 ? -10.594 7.156 37.469 1 66.12 746 PRO A C 1
ATOM 5809 O O . PRO A 1 746 ? -10.141 8.164 38 1 66.12 746 PRO A O 1
ATOM 5812 N N . ILE A 1 747 ? -9.812 6.277 36.844 1 59.47 747 ILE A N 1
ATOM 5813 C CA . ILE A 1 747 ? -8.359 6.406 36.875 1 59.47 747 ILE A CA 1
ATOM 5814 C C . ILE A 1 747 ? -7.898 7.242 35.688 1 59.47 747 ILE A C 1
ATOM 5816 O O . ILE A 1 747 ? -7.207 8.25 35.844 1 59.47 747 ILE A O 1
ATOM 5820 N N . THR A 1 748 ? -8.352 6.863 34.594 1 60.31 748 THR A N 1
ATOM 5821 C CA . THR A 1 748 ? -7.828 7.504 33.375 1 60.31 748 THR A CA 1
ATOM 5822 C C . THR A 1 748 ? -8.688 8.703 33 1 60.31 748 THR A C 1
ATOM 5824 O O . THR A 1 748 ? -8.242 9.562 32.219 1 60.31 748 THR A O 1
ATOM 5827 N N . GLY A 1 749 ? -9.914 8.781 33.625 1 63.03 749 GLY A N 1
ATOM 5828 C CA . GLY A 1 749 ? -10.836 9.844 33.25 1 63.03 749 GLY A CA 1
ATOM 5829 C C . GLY A 1 749 ? -11.492 9.625 31.891 1 63.03 749 GLY A C 1
ATOM 5830 O O . GLY A 1 749 ? -12.32 10.43 31.453 1 63.03 749 GLY A O 1
ATOM 5831 N N . GLU A 1 750 ? -11.086 8.531 31.266 1 67.06 750 GLU A N 1
ATOM 5832 C CA . GLU A 1 750 ? -11.688 8.234 29.969 1 67.06 750 GLU A CA 1
ATOM 5833 C C . GLU A 1 750 ? -13.172 7.914 30.109 1 67.06 750 GLU A C 1
ATOM 5835 O O . GLU A 1 750 ? -13.578 7.207 31.031 1 67.06 750 GLU A O 1
ATOM 5840 N N . THR A 1 751 ? -13.984 8.633 29.344 1 75.88 751 THR A N 1
ATOM 5841 C CA . THR A 1 751 ? -15.43 8.492 29.484 1 75.88 751 THR A CA 1
ATOM 5842 C C . THR A 1 751 ? -16.047 7.859 28.234 1 75.88 751 THR A C 1
ATOM 5844 O O . THR A 1 751 ? -15.734 8.273 27.125 1 75.88 751 THR A O 1
ATOM 5847 N N . VAL A 1 752 ? -16.688 6.762 28.469 1 79.81 752 VAL A N 1
ATOM 5848 C CA . VAL A 1 752 ? -17.609 6.285 27.453 1 79.81 752 VAL A CA 1
ATOM 5849 C C . VAL A 1 752 ? -18.906 7.09 27.5 1 79.81 752 VAL A C 1
ATOM 5851 O O . VAL A 1 752 ? -19.578 7.117 28.531 1 79.81 752 VAL A O 1
ATOM 5854 N N . PRO A 1 753 ? -19.156 7.801 26.406 1 83.44 753 PRO A N 1
ATOM 5855 C CA . PRO A 1 753 ? -20.312 8.695 26.438 1 83.44 753 PRO A CA 1
ATOM 5856 C C . PRO A 1 753 ? -21.641 7.953 26.609 1 83.44 753 PRO A C 1
ATOM 5858 O O . PRO A 1 753 ? -21.75 6.781 26.234 1 83.44 753 PRO A O 1
ATOM 5861 N N . TYR A 1 754 ? -22.625 8.586 27.188 1 87 754 TYR A N 1
ATOM 5862 C CA . TYR A 1 754 ? -23.938 7.996 27.469 1 87 754 TYR A CA 1
ATOM 5863 C C . TYR A 1 754 ? -24.812 8 26.219 1 87 754 TYR A C 1
ATOM 5865 O O . TYR A 1 754 ? -25.844 7.32 26.156 1 87 754 TYR A O 1
ATOM 5873 N N . ALA A 1 755 ? -24.422 8.883 25.266 1 91.56 755 ALA A N 1
ATOM 5874 C CA . ALA A 1 755 ? -25.109 8.883 23.984 1 91.56 755 ALA A CA 1
ATOM 5875 C C . ALA A 1 755 ? -24.25 8.266 22.875 1 91.56 755 ALA A C 1
ATOM 5877 O O . ALA A 1 755 ? -23.094 8.648 22.703 1 91.56 755 ALA A O 1
ATOM 5878 N N . ALA A 1 756 ? -24.781 7.254 22.219 1 95.12 756 ALA A N 1
ATOM 5879 C CA . ALA A 1 756 ? -24.047 6.598 21.141 1 95.12 756 ALA A CA 1
ATOM 5880 C C . ALA A 1 756 ? -25 6.016 20.094 1 95.12 756 ALA A C 1
ATOM 5882 O O . ALA A 1 756 ? -26.156 5.754 20.391 1 95.12 756 ALA A O 1
ATOM 5883 N N . ILE A 1 757 ? -24.531 5.953 18.922 1 96.06 757 ILE A N 1
ATOM 5884 C CA . ILE A 1 757 ? -25.266 5.293 17.844 1 96.06 757 ILE A CA 1
ATOM 5885 C C . ILE A 1 757 ? -24.359 4.27 17.156 1 96.06 757 ILE A C 1
ATOM 5887 O O . ILE A 1 757 ? -23.125 4.371 17.234 1 96.06 757 ILE A O 1
ATOM 5891 N N . ALA A 1 758 ? -24.984 3.219 16.578 1 96.5 758 ALA A N 1
ATOM 5892 C CA . ALA A 1 758 ? -24.234 2.23 15.797 1 96.5 758 ALA A CA 1
ATOM 5893 C C . ALA A 1 758 ? -24.25 2.584 14.312 1 96.5 758 ALA A C 1
ATOM 5895 O O . ALA A 1 758 ? -25.266 3.012 13.773 1 96.5 758 ALA A O 1
ATOM 5896 N N . GLU A 1 759 ? -23.141 2.434 13.688 1 95.06 759 GLU A N 1
ATOM 5897 C CA . GLU A 1 759 ? -23.078 2.668 12.25 1 95.06 759 GLU A CA 1
ATOM 5898 C C . GLU A 1 759 ? -23.703 1.504 11.477 1 95.06 759 GLU A C 1
ATOM 5900 O O . GLU A 1 759 ? -24.203 0.556 12.078 1 95.06 759 GLU A O 1
ATOM 5905 N N . GLY A 1 760 ? -23.625 1.615 10.172 1 94.25 760 GLY A N 1
ATOM 5906 C CA . GLY A 1 760 ? -24.328 0.683 9.297 1 94.25 760 GLY A CA 1
ATOM 5907 C C . GLY A 1 760 ? -23.672 -0.686 9.25 1 94.25 760 GLY A C 1
ATOM 5908 O O . GLY A 1 760 ? -24.234 -1.626 8.68 1 94.25 760 GLY A O 1
ATOM 5909 N N . HIS A 1 761 ? -22.578 -0.916 9.922 1 95.06 761 HIS A N 1
ATOM 5910 C CA . HIS A 1 761 ? -21.875 -2.193 9.906 1 95.06 761 HIS A CA 1
ATOM 5911 C C . HIS A 1 761 ? -21.969 -2.889 11.266 1 95.06 761 HIS A C 1
ATOM 5913 O O . HIS A 1 761 ? -21.359 -3.941 11.469 1 95.06 761 HIS A O 1
ATOM 5919 N N . VAL A 1 762 ? -22.703 -2.318 12.148 1 97 762 VAL A N 1
ATOM 5920 C CA . VAL A 1 762 ? -22.812 -2.85 13.5 1 97 762 VAL A CA 1
ATOM 5921 C C . VAL A 1 762 ? -24.266 -3.244 13.781 1 97 762 VAL A C 1
ATOM 5923 O O . VAL A 1 762 ? -25.172 -2.428 13.625 1 97 762 VAL A O 1
ATOM 5926 N N . ALA A 1 763 ? -24.516 -4.453 14.148 1 97.06 763 ALA A N 1
ATOM 5927 C CA . ALA A 1 763 ? -25.828 -4.914 14.578 1 97.06 763 ALA A CA 1
ATOM 5928 C C . ALA A 1 763 ? -26.016 -4.738 16.078 1 97.06 763 ALA A C 1
ATOM 5930 O O . ALA A 1 763 ? -25.047 -4.855 16.844 1 97.06 763 ALA A O 1
ATOM 5931 N N . ILE A 1 764 ? -27.219 -4.453 16.438 1 97.44 764 ILE A N 1
ATOM 5932 C CA . ILE A 1 764 ? -27.547 -4.223 17.844 1 97.44 764 ILE A CA 1
ATOM 5933 C C . ILE A 1 764 ? -28.406 -5.367 18.375 1 97.44 764 ILE A C 1
ATOM 5935 O O . ILE A 1 764 ? -29.453 -5.676 17.812 1 97.44 764 ILE A O 1
ATOM 5939 N N . ILE A 1 765 ? -27.938 -5.969 19.469 1 97.88 765 ILE A N 1
ATOM 5940 C CA . ILE A 1 765 ? -28.719 -6.984 20.172 1 97.88 765 ILE A CA 1
ATOM 5941 C C . ILE A 1 765 ? -29.016 -6.508 21.594 1 97.88 765 ILE A C 1
ATOM 5943 O O . ILE A 1 765 ? -28.094 -6.203 22.359 1 97.88 765 ILE A O 1
ATOM 5947 N N . ARG A 1 766 ? -30.312 -6.434 21.953 1 97.31 766 ARG A N 1
ATOM 5948 C CA . ARG A 1 766 ? -30.781 -6.051 23.281 1 97.31 766 ARG A CA 1
ATOM 5949 C C . ARG A 1 766 ? -31.422 -7.227 24 1 97.31 766 ARG A C 1
ATOM 5951 O O . ARG A 1 766 ? -32.469 -7.727 23.578 1 97.31 766 ARG A O 1
ATOM 5958 N N . VAL A 1 767 ? -30.719 -7.609 25.078 1 97.44 767 VAL A N 1
ATOM 5959 C CA . VAL A 1 767 ? -31.203 -8.82 25.719 1 97.44 767 VAL A CA 1
ATOM 5960 C C . VAL A 1 767 ? -31.688 -8.492 27.141 1 97.44 767 VAL A C 1
ATOM 5962 O O . VAL A 1 767 ? -31.406 -7.41 27.656 1 97.44 767 VAL A O 1
ATOM 5965 N N . ASP A 1 768 ? -32.469 -9.422 27.672 1 96.25 768 ASP A N 1
ATOM 5966 C CA . ASP A 1 768 ? -32.812 -9.398 29.078 1 96.25 768 ASP A CA 1
ATOM 5967 C C . ASP A 1 768 ? -31.734 -10.023 29.938 1 96.25 768 ASP A C 1
ATOM 5969 O O . ASP A 1 768 ? -31.5 -11.234 29.875 1 96.25 768 ASP A O 1
ATOM 5973 N N . PRO A 1 769 ? -31.094 -9.188 30.734 1 95.12 769 PRO A N 1
ATOM 5974 C CA . PRO A 1 769 ? -29.953 -9.68 31.516 1 95.12 769 PRO A CA 1
ATOM 5975 C C . PRO A 1 769 ? -30.344 -10.82 32.469 1 95.12 769 PRO A C 1
ATOM 5977 O O . PRO A 1 769 ? -29.469 -11.531 32.969 1 95.12 769 PRO A O 1
ATOM 5980 N N . ASP A 1 770 ? -31.641 -11.008 32.688 1 94 770 ASP A N 1
ATOM 5981 C CA . ASP A 1 770 ? -32.094 -12.109 33.531 1 94 770 ASP A CA 1
ATOM 5982 C C . ASP A 1 770 ? -32.125 -13.422 32.75 1 94 770 ASP A C 1
ATOM 5984 O O . ASP A 1 770 ? -32.188 -14.5 33.344 1 94 770 ASP A O 1
ATOM 5988 N N . VAL A 1 771 ? -32.125 -13.328 31.484 1 95.19 771 VAL A N 1
ATOM 5989 C CA . VAL A 1 771 ? -32.156 -14.508 30.625 1 95.19 771 VAL A CA 1
ATOM 5990 C C . VAL A 1 771 ? -30.766 -14.859 30.156 1 95.19 771 VAL A C 1
ATOM 5992 O O . VAL A 1 771 ? -30.375 -16.031 30.141 1 95.19 771 VAL A O 1
ATOM 5995 N N . ILE A 1 772 ? -29.984 -13.859 29.797 1 97.56 772 ILE A N 1
ATOM 5996 C CA . ILE A 1 772 ? -28.609 -14.07 29.312 1 97.56 772 ILE A CA 1
ATOM 5997 C C . ILE A 1 772 ? -27.75 -12.875 29.688 1 97.56 772 ILE A C 1
ATOM 5999 O O . ILE A 1 772 ? -28.188 -11.727 29.578 1 97.56 772 ILE A O 1
ATOM 6003 N N . TRP A 1 773 ? -26.625 -13.211 30.172 1 97.56 773 TRP A N 1
ATOM 6004 C CA . TRP A 1 773 ? -25.688 -12.156 30.516 1 97.56 773 TRP A CA 1
ATOM 6005 C C . TRP A 1 773 ? -25.047 -11.562 29.266 1 97.56 773 TRP A C 1
ATOM 6007 O O . TRP A 1 773 ? -24.453 -12.281 28.453 1 97.56 773 TRP A O 1
ATOM 6017 N N . PRO A 1 774 ? -25.125 -10.227 29.047 1 97.94 774 PRO A N 1
ATOM 6018 C CA . PRO A 1 774 ? -24.688 -9.609 27.797 1 97.94 774 PRO A CA 1
ATOM 6019 C C . PRO A 1 774 ? -23.219 -9.906 27.484 1 97.94 774 PRO A C 1
ATOM 6021 O O . PRO A 1 774 ? -22.859 -10.18 26.328 1 97.94 774 PRO A O 1
ATOM 6024 N N . GLU A 1 775 ? -22.344 -9.914 28.469 1 97.5 775 GLU A N 1
ATOM 6025 C CA . GLU A 1 775 ? -20.922 -10.18 28.234 1 97.5 775 GLU A CA 1
ATOM 6026 C C . GLU A 1 775 ? -20.703 -11.617 27.766 1 97.5 775 GLU A C 1
ATOM 6028 O O . GLU A 1 775 ? -19.812 -11.883 26.969 1 97.5 775 GLU A O 1
ATOM 6033 N N . TYR A 1 776 ? -21.531 -12.539 28.234 1 97.38 776 TYR A N 1
ATOM 6034 C CA . TYR A 1 776 ? -21.438 -13.922 27.781 1 97.38 776 TYR A CA 1
ATOM 6035 C C . TYR A 1 776 ? -21.859 -14.047 26.328 1 97.38 776 TYR A C 1
ATOM 6037 O O . TYR A 1 776 ? -21.188 -14.711 25.531 1 97.38 776 TYR A O 1
ATOM 6045 N N . LEU A 1 777 ? -22.922 -13.398 26.094 1 98.31 777 LEU A N 1
ATOM 6046 C CA . LEU A 1 777 ? -23.375 -13.43 24.719 1 98.31 777 LEU A CA 1
ATOM 6047 C C . LEU A 1 777 ? -22.312 -12.859 23.781 1 98.31 777 LEU A C 1
ATOM 6049 O O . LEU A 1 777 ? -22.016 -13.438 22.734 1 98.31 777 LEU A O 1
ATOM 6053 N N . CYS A 1 778 ? -21.781 -11.742 24.203 1 98.25 778 CYS A N 1
ATOM 6054 C CA . CYS A 1 778 ? -20.719 -11.109 23.453 1 98.25 778 CYS A CA 1
ATOM 6055 C C . CYS A 1 778 ? -19.562 -12.078 23.219 1 98.25 778 CYS A C 1
ATOM 6057 O O . CYS A 1 778 ? -19.141 -12.289 22.078 1 98.25 778 CYS A O 1
ATOM 6059 N N . ASP A 1 779 ? -19.094 -12.727 24.234 1 98.06 779 ASP A N 1
ATOM 6060 C CA . ASP A 1 779 ? -17.938 -13.625 24.156 1 98.06 779 ASP A CA 1
ATOM 6061 C C . ASP A 1 779 ? -18.297 -14.898 23.391 1 98.06 779 ASP A C 1
ATOM 6063 O O . ASP A 1 779 ? -17.438 -15.461 22.688 1 98.06 779 ASP A O 1
ATOM 6067 N N . TYR A 1 780 ? -19.516 -15.328 23.531 1 97.19 780 TYR A N 1
ATOM 6068 C CA . TYR A 1 780 ? -20 -16.484 22.781 1 97.19 780 TYR A CA 1
ATOM 6069 C C . TYR A 1 780 ? -19.953 -16.234 21.281 1 97.19 780 TYR A C 1
ATOM 6071 O O . TYR A 1 780 ? -19.562 -17.109 20.5 1 97.19 780 TYR A O 1
ATOM 6079 N N . LEU A 1 781 ? -20.266 -15.031 20.875 1 97.25 781 LEU A N 1
ATOM 6080 C CA . LEU A 1 781 ? -20.344 -14.672 19.469 1 97.25 781 LEU A CA 1
ATOM 6081 C C . LEU A 1 781 ? -18.953 -14.422 18.891 1 97.25 781 LEU A C 1
ATOM 6083 O O . LEU A 1 781 ? -18.688 -14.773 17.734 1 97.25 781 LEU A O 1
ATOM 6087 N N . ARG A 1 782 ? -18.062 -13.836 19.672 1 96.25 782 ARG A N 1
ATOM 6088 C CA . ARG A 1 782 ? -16.781 -13.43 19.109 1 96.25 782 ARG A CA 1
ATOM 6089 C C . ARG A 1 782 ? -15.789 -14.586 19.141 1 96.25 782 ARG A C 1
ATOM 6091 O O . ARG A 1 782 ? -14.875 -14.641 18.312 1 96.25 782 ARG A O 1
ATOM 6098 N N . VAL A 1 783 ? -15.969 -15.531 20.188 1 95.06 783 VAL A N 1
ATOM 6099 C CA . VAL A 1 783 ? -14.922 -16.531 20.375 1 95.06 783 VAL A CA 1
ATOM 6100 C C . VAL A 1 783 ? -15.555 -17.922 20.5 1 95.06 783 VAL A C 1
ATOM 6102 O O . VAL A 1 783 ? -14.938 -18.922 20.156 1 95.06 783 VAL A O 1
ATOM 6105 N N . GLY A 1 784 ? -16.688 -18.062 21 1 93.88 784 GLY A N 1
ATOM 6106 C CA . GLY A 1 784 ? -17.328 -19.344 21.281 1 93.88 784 GLY A CA 1
ATOM 6107 C C . GLY A 1 784 ? -17.875 -20.016 20.047 1 93.88 784 GLY A C 1
ATOM 6108 O O . GLY A 1 784 ? -17.375 -19.812 18.938 1 93.88 784 GLY A O 1
ATOM 6109 N N . PHE A 1 785 ? -18.828 -20.922 20.281 1 93.5 785 PHE A N 1
ATOM 6110 C CA . PHE A 1 785 ? -19.438 -21.641 19.172 1 93.5 785 PHE A CA 1
ATOM 6111 C C . PHE A 1 785 ? -20.188 -20.688 18.266 1 93.5 785 PHE A C 1
ATOM 6113 O O . PHE A 1 785 ? -20.391 -20.984 17.078 1 93.5 785 PHE A O 1
ATOM 6120 N N . GLY A 1 786 ? -20.641 -19.5 18.812 1 94.81 786 GLY A N 1
ATOM 6121 C CA . GLY A 1 786 ? -21.25 -18.484 17.984 1 94.81 786 GLY A CA 1
ATOM 6122 C C . GLY A 1 786 ? -20.359 -18 16.859 1 94.81 786 GLY A C 1
ATOM 6123 O O . GLY A 1 786 ? -20.828 -17.703 15.766 1 94.81 786 GLY A O 1
ATOM 6124 N N . ALA A 1 787 ? -19.094 -17.891 17.203 1 95.12 787 ALA A N 1
ATOM 6125 C CA . ALA A 1 787 ? -18.125 -17.453 16.188 1 95.12 787 ALA A CA 1
ATOM 6126 C C . ALA A 1 787 ? -18.078 -18.453 15.023 1 95.12 787 ALA A C 1
ATOM 6128 O O . ALA A 1 787 ? -18 -18.047 13.859 1 95.12 787 ALA A O 1
ATOM 6129 N N . GLN A 1 788 ? -18.125 -19.719 15.289 1 92.94 788 GLN A N 1
ATOM 6130 C CA . GLN A 1 788 ? -18.125 -20.75 14.266 1 92.94 788 GLN A CA 1
ATOM 6131 C C . GLN A 1 788 ? -19.391 -20.688 13.414 1 92.94 788 GLN A C 1
ATOM 6133 O O . GLN A 1 788 ? -19.344 -20.891 12.203 1 92.94 788 GLN A O 1
ATOM 6138 N N . GLN A 1 789 ? -20.469 -20.484 14.117 1 94.38 789 GLN A N 1
ATOM 6139 C CA . GLN A 1 789 ? -21.734 -20.344 13.383 1 94.38 789 GLN A CA 1
ATOM 6140 C C . GLN A 1 789 ? -21.688 -19.141 12.453 1 94.38 789 GLN A C 1
ATOM 6142 O O . GLN A 1 789 ? -22.156 -19.219 11.312 1 94.38 789 GLN A O 1
ATOM 6147 N N . ILE A 1 790 ? -21.156 -18.016 12.984 1 95.56 790 ILE A N 1
ATOM 6148 C CA . ILE A 1 790 ? -21.047 -16.812 12.172 1 95.56 790 ILE A CA 1
ATOM 6149 C C . ILE A 1 790 ? -20.172 -17.078 10.953 1 95.56 790 ILE A C 1
ATOM 6151 O O . ILE A 1 790 ? -20.5 -16.672 9.836 1 95.56 790 ILE A O 1
ATOM 6155 N N . GLU A 1 791 ? -19.094 -17.797 11.133 1 93.12 791 GLU A N 1
ATOM 6156 C CA . GLU A 1 791 ? -18.219 -18.188 10.023 1 93.12 791 GLU A CA 1
ATOM 6157 C C . GLU A 1 791 ? -18.969 -19.016 8.992 1 93.12 791 GLU A C 1
ATOM 6159 O O . GLU A 1 791 ? -18.703 -18.922 7.793 1 93.12 791 GLU A O 1
ATOM 6164 N N . ARG A 1 792 ? -19.859 -19.844 9.438 1 93.81 792 ARG A N 1
ATOM 6165 C CA . ARG A 1 792 ? -20.688 -20.656 8.555 1 93.81 792 ARG A CA 1
ATOM 6166 C C . ARG A 1 792 ? -21.703 -19.812 7.797 1 93.81 792 ARG A C 1
ATOM 6168 O O . ARG A 1 792 ? -21.938 -20.031 6.605 1 93.81 792 ARG A O 1
ATOM 6175 N N . LEU A 1 793 ? -22.156 -18.766 8.422 1 95.25 793 LEU A N 1
ATOM 6176 C CA . LEU A 1 793 ? -23.391 -18.125 7.953 1 95.25 793 LEU A CA 1
ATOM 6177 C C . LEU A 1 793 ? -23.078 -16.891 7.105 1 95.25 793 LEU A C 1
ATOM 6179 O O . LEU A 1 793 ? -23.906 -16.438 6.324 1 95.25 793 LEU A O 1
ATOM 6183 N N . TYR A 1 794 ? -21.969 -16.297 7.262 1 94.88 794 TYR A N 1
ATOM 6184 C CA . TYR A 1 794 ? -21.719 -15.047 6.539 1 94.88 794 TYR A CA 1
ATOM 6185 C C . TYR A 1 794 ? -21.734 -15.289 5.031 1 94.88 794 TYR A C 1
ATOM 6187 O O . TYR A 1 794 ? -21.562 -16.422 4.57 1 94.88 794 TYR A O 1
ATOM 6195 N N . THR A 1 795 ? -22.016 -14.266 4.273 1 94.31 795 THR A N 1
ATOM 6196 C CA . THR A 1 795 ? -22.062 -14.344 2.818 1 94.31 795 THR A CA 1
ATOM 6197 C C . THR A 1 795 ? -21.094 -13.352 2.191 1 94.31 795 THR A C 1
ATOM 6199 O O . THR A 1 795 ? -20.547 -12.484 2.883 1 94.31 795 THR A O 1
ATOM 6202 N N . GLY A 1 796 ? -20.875 -13.547 0.96 1 90.56 796 GLY A N 1
ATOM 6203 C CA . GLY A 1 796 ? -20 -12.641 0.23 1 90.56 796 GLY A CA 1
ATOM 6204 C C . GLY A 1 796 ? -18.641 -13.242 -0.045 1 90.56 796 GLY A C 1
ATOM 6205 O O . GLY A 1 796 ? -18.422 -14.438 0.167 1 90.56 796 GLY A O 1
ATOM 6206 N N . SER A 1 797 ? -17.812 -12.352 -0.667 1 84.19 797 SER A N 1
ATOM 6207 C CA . SER A 1 797 ? -16.438 -12.75 -0.988 1 84.19 797 SER A CA 1
ATOM 6208 C C . SER A 1 797 ? -15.43 -11.82 -0.324 1 84.19 797 SER A C 1
ATOM 6210 O O . SER A 1 797 ? -15.781 -11.039 0.563 1 84.19 797 SER A O 1
ATOM 6212 N N . THR A 1 798 ? -14.258 -11.812 -0.888 1 70.44 798 THR A N 1
ATOM 6213 C CA . THR A 1 798 ? -13.148 -11.141 -0.217 1 70.44 798 THR A CA 1
ATOM 6214 C C . THR A 1 798 ? -13.422 -9.648 -0.091 1 70.44 798 THR A C 1
ATOM 6216 O O . THR A 1 798 ? -13.828 -9 -1.06 1 70.44 798 THR A O 1
ATOM 6219 N N . GLY A 1 799 ? -13.258 -9.062 1.022 1 69.31 799 GLY A N 1
ATOM 6220 C CA . GLY A 1 799 ? -13.344 -7.645 1.338 1 69.31 799 GLY A CA 1
ATOM 6221 C C . GLY A 1 799 ? -14.766 -7.184 1.616 1 69.31 799 GLY A C 1
ATOM 6222 O O . GLY A 1 799 ? -14.977 -6.219 2.35 1 69.31 799 GLY A O 1
ATOM 6223 N N . MET A 1 800 ? -15.773 -7.953 1.069 1 78.88 800 MET A N 1
ATOM 6224 C CA . MET A 1 800 ? -17.172 -7.551 1.229 1 78.88 800 MET A CA 1
ATOM 6225 C C . MET A 1 800 ? -18 -8.688 1.803 1 78.88 800 MET A C 1
ATOM 6227 O O . MET A 1 800 ? -18.984 -9.109 1.194 1 78.88 800 MET A O 1
ATOM 6231 N N . ILE A 1 801 ? -17.578 -9.172 2.891 1 89.88 801 ILE A N 1
ATOM 6232 C CA . ILE A 1 801 ? -18.359 -10.211 3.539 1 89.88 801 ILE A CA 1
ATOM 6233 C C . ILE A 1 801 ? -19.344 -9.578 4.527 1 89.88 801 ILE A C 1
ATOM 6235 O O . ILE A 1 801 ? -19.078 -8.5 5.066 1 89.88 801 ILE A O 1
ATOM 6239 N N . GLU A 1 802 ? -20.469 -10.273 4.684 1 92.38 802 GLU A N 1
ATOM 6240 C CA . GLU A 1 802 ? -21.516 -9.688 5.52 1 92.38 802 GLU A CA 1
ATOM 6241 C C . GLU A 1 802 ? -22.281 -10.766 6.273 1 92.38 802 GLU A C 1
ATOM 6243 O O . GLU A 1 802 ? -22.516 -11.859 5.75 1 92.38 802 GLU A O 1
ATOM 6248 N N . LEU A 1 803 ? -22.531 -10.5 7.469 1 95.56 803 LEU A N 1
ATOM 6249 C CA . LEU A 1 803 ? -23.5 -11.227 8.273 1 95.56 803 LEU A CA 1
ATOM 6250 C C . LEU A 1 803 ? -24.828 -10.469 8.328 1 95.56 803 LEU A C 1
ATOM 6252 O O . LEU A 1 803 ? -24.953 -9.484 9.055 1 95.56 803 LEU A O 1
ATOM 6256 N N . THR A 1 804 ? -25.844 -10.945 7.59 1 93.69 804 THR A N 1
ATOM 6257 C CA . THR A 1 804 ? -27.125 -10.258 7.539 1 93.69 804 THR A CA 1
ATOM 6258 C C . THR A 1 804 ? -27.859 -10.398 8.867 1 93.69 804 THR A C 1
ATOM 6260 O O . THR A 1 804 ? -27.625 -11.344 9.625 1 93.69 804 THR A O 1
ATOM 6263 N N . PRO A 1 805 ? -28.734 -9.453 9.156 1 94.75 805 PRO A N 1
ATOM 6264 C CA . PRO A 1 805 ? -29.547 -9.586 10.367 1 94.75 805 PRO A CA 1
ATOM 6265 C C . PRO A 1 805 ? -30.312 -10.906 10.43 1 94.75 805 PRO A C 1
ATOM 6267 O O . PRO A 1 805 ? -30.422 -11.516 11.492 1 94.75 805 PRO A O 1
ATOM 6270 N N . ALA A 1 806 ? -30.75 -11.398 9.305 1 93.94 806 ALA A N 1
ATOM 6271 C CA . ALA A 1 806 ? -31.469 -12.672 9.258 1 93.94 806 ALA A CA 1
ATOM 6272 C C . ALA A 1 806 ? -30.547 -13.836 9.641 1 93.94 806 ALA A C 1
ATOM 6274 O O . ALA A 1 806 ? -30.969 -14.734 10.375 1 93.94 806 ALA A O 1
ATOM 6275 N N . ALA A 1 807 ? -29.359 -13.766 9.102 1 95 807 ALA A N 1
ATOM 6276 C CA . ALA A 1 807 ? -28.391 -14.805 9.445 1 95 807 ALA A CA 1
ATOM 6277 C C . ALA A 1 807 ? -28.031 -14.75 10.93 1 95 807 ALA A C 1
ATOM 6279 O O . ALA A 1 807 ? -27.922 -15.789 11.586 1 95 807 ALA A O 1
ATOM 6280 N N . LEU A 1 808 ? -27.812 -13.523 11.422 1 96.88 808 LEU A N 1
ATOM 6281 C CA . LEU A 1 808 ? -27.516 -13.344 12.836 1 96.88 808 LEU A CA 1
ATOM 6282 C C . LEU A 1 808 ? -28.641 -13.883 13.711 1 96.88 808 LEU A C 1
ATOM 6284 O O . LEU A 1 808 ? -28.391 -14.508 14.742 1 96.88 808 LEU A O 1
ATOM 6288 N N . ASP A 1 809 ? -29.859 -13.75 13.273 1 96.88 809 ASP A N 1
ATOM 6289 C CA . ASP A 1 809 ? -31.031 -14.219 13.984 1 96.88 809 ASP A CA 1
ATOM 6290 C C . ASP A 1 809 ? -31.016 -15.742 14.133 1 96.88 809 ASP A C 1
ATOM 6292 O O . ASP A 1 809 ? -31.578 -16.281 15.086 1 96.88 809 ASP A O 1
ATOM 6296 N N . GLU A 1 810 ? -30.312 -16.391 13.25 1 94.69 810 GLU A N 1
ATOM 6297 C CA . GLU A 1 810 ? -30.328 -17.859 13.203 1 94.69 810 GLU A CA 1
ATOM 6298 C C . GLU A 1 810 ? -29.312 -18.453 14.172 1 94.69 810 GLU A C 1
ATOM 6300 O O . GLU A 1 810 ? -29.359 -19.641 14.469 1 94.69 810 GLU A O 1
ATOM 6305 N N . VAL A 1 811 ? -28.422 -17.656 14.633 1 96.44 811 VAL A N 1
ATOM 6306 C CA . VAL A 1 811 ? -27.406 -18.156 15.539 1 96.44 811 VAL A CA 1
ATOM 6307 C C . VAL A 1 811 ? -28.047 -18.688 16.812 1 96.44 811 VAL A C 1
ATOM 6309 O O . VAL A 1 811 ? -28.906 -18.016 17.406 1 96.44 811 VAL A O 1
ATOM 6312 N N . VAL A 1 812 ? -27.688 -19.906 17.172 1 96.25 812 VAL A N 1
ATOM 6313 C CA . VAL A 1 812 ? -28.219 -20.531 18.391 1 96.25 812 VAL A CA 1
ATOM 6314 C C . VAL A 1 812 ? -27.219 -20.359 19.531 1 96.25 812 VAL A C 1
ATOM 6316 O O . VAL A 1 812 ? -26.016 -20.562 19.359 1 96.25 812 VAL A O 1
ATOM 6319 N N . VAL A 1 813 ? -27.719 -19.953 20.656 1 96.75 813 VAL A N 1
ATOM 6320 C CA . VAL A 1 813 ? -26.875 -19.656 21.812 1 96.75 813 VAL A CA 1
ATOM 6321 C C . VAL A 1 813 ? -27.109 -20.703 22.906 1 96.75 813 VAL A C 1
ATOM 6323 O O . VAL A 1 813 ? -28.25 -20.984 23.266 1 96.75 813 VAL A O 1
ATOM 6326 N N . ASN A 1 814 ? -26.016 -21.312 23.375 1 95.19 814 ASN A N 1
ATOM 6327 C CA . ASN A 1 814 ? -26.047 -22.203 24.531 1 95.19 814 ASN A CA 1
ATOM 6328 C C . ASN A 1 814 ? -26.203 -21.422 25.844 1 95.19 814 ASN A C 1
ATOM 6330 O O . ASN A 1 814 ? -25.281 -20.703 26.25 1 95.19 814 ASN A O 1
ATOM 6334 N N . LEU A 1 815 ? -27.266 -21.531 26.5 1 95.25 815 LEU A N 1
ATOM 6335 C CA . LEU A 1 815 ? -27.547 -20.766 27.719 1 95.25 815 LEU A CA 1
ATOM 6336 C C . LEU A 1 815 ? -26.922 -21.438 28.938 1 95.25 815 LEU A C 1
ATOM 6338 O O . LEU A 1 815 ? -26.938 -20.859 30.031 1 95.25 815 LEU A O 1
ATOM 6342 N N . LEU A 1 816 ? -26.344 -22.578 28.688 1 92.94 816 LEU A N 1
ATOM 6343 C CA . LEU A 1 816 ? -25.719 -23.328 29.766 1 92.94 816 LEU A CA 1
ATOM 6344 C C . LEU A 1 816 ? -26.688 -23.516 30.938 1 92.94 816 LEU A C 1
ATOM 6346 O O . LEU A 1 816 ? -27.891 -23.734 30.719 1 92.94 816 LEU A O 1
ATOM 6350 N N . SER A 1 817 ? -26.234 -23.625 32.219 1 91.19 817 SER A N 1
ATOM 6351 C CA . SER A 1 817 ? -27.109 -23.875 33.375 1 91.19 817 SER A CA 1
ATOM 6352 C C . SER A 1 817 ? -27.719 -22.594 33.906 1 91.19 817 SER A C 1
ATOM 6354 O O . SER A 1 817 ? -28.516 -22.609 34.844 1 91.19 817 SER A O 1
ATOM 6356 N N . GLY A 1 818 ? -27.281 -21.438 33.344 1 92.56 818 GLY A N 1
ATOM 6357 C CA . GLY A 1 818 ? -27.844 -20.172 33.781 1 92.56 818 GLY A CA 1
ATOM 6358 C C . GLY A 1 818 ? -26.812 -19.047 33.812 1 92.56 818 GLY A C 1
ATOM 6359 O O . GLY A 1 818 ? -25.703 -19.203 33.312 1 92.56 818 GLY A O 1
ATOM 6360 N N . ILE A 1 819 ? -27.156 -17.953 34.438 1 96.12 819 ILE A N 1
ATOM 6361 C CA . ILE A 1 819 ? -26.391 -16.703 34.375 1 96.12 819 ILE A CA 1
ATOM 6362 C C . ILE A 1 819 ? -25.078 -16.875 35.125 1 96.12 819 ILE A C 1
ATOM 6364 O O . ILE A 1 819 ? -24.047 -16.359 34.688 1 96.12 819 ILE A O 1
ATOM 6368 N N . GLU A 1 820 ? -25.094 -17.609 36.219 1 96.06 820 GLU A N 1
ATOM 6369 C CA . GLU A 1 820 ? -23.891 -17.75 37.031 1 96.06 820 GLU A CA 1
ATOM 6370 C C . GLU A 1 820 ? -22.797 -18.5 36.281 1 96.06 820 GLU A C 1
ATOM 6372 O O . GLU A 1 820 ? -21.625 -18.125 36.312 1 96.06 820 GLU A O 1
ATOM 6377 N N . GLU A 1 821 ? -23.219 -19.562 35.625 1 95.62 821 GLU A N 1
ATOM 6378 C CA . GLU A 1 821 ? -22.25 -20.312 34.812 1 95.62 821 GLU A CA 1
ATOM 6379 C C . GLU A 1 821 ? -21.75 -19.484 33.625 1 95.62 821 GLU A C 1
ATOM 6381 O O . GLU A 1 821 ? -20.562 -19.562 33.281 1 95.62 821 GLU A O 1
ATOM 6386 N N . GLN A 1 822 ? -22.625 -18.719 33.031 1 96.31 822 GLN A N 1
ATOM 6387 C CA . GLN A 1 822 ? -22.234 -17.812 31.969 1 96.31 822 GLN A CA 1
ATOM 6388 C C . GLN A 1 822 ? -21.172 -16.828 32.406 1 96.31 822 GLN A C 1
ATOM 6390 O O . GLN A 1 822 ? -20.141 -16.672 31.766 1 96.31 822 GLN A O 1
ATOM 6395 N N . LYS A 1 823 ? -21.406 -16.266 33.562 1 96.88 823 LYS A N 1
ATOM 6396 C CA . LYS A 1 823 ? -20.453 -15.312 34.125 1 96.88 823 LYS A CA 1
ATOM 6397 C C . LYS A 1 823 ? -19.109 -15.969 34.406 1 96.88 823 LYS A C 1
ATOM 6399 O O . LYS A 1 823 ? -18.062 -15.398 34.125 1 96.88 823 LYS A O 1
ATOM 6404 N N . LYS A 1 824 ? -19.188 -17.141 34.875 1 96.12 824 LYS A N 1
ATOM 6405 C CA . LYS A 1 824 ? -17.984 -17.875 35.219 1 96.12 824 LYS A CA 1
ATOM 6406 C C . LYS A 1 824 ? -17.094 -18.078 34 1 96.12 824 LYS A C 1
ATOM 6408 O O . LYS A 1 824 ? -15.898 -17.766 34.031 1 96.12 824 LYS A O 1
ATOM 6413 N N . TYR A 1 825 ? -17.656 -18.562 32.906 1 95.5 825 TYR A N 1
ATOM 6414 C CA . TYR A 1 825 ? -16.875 -18.859 31.703 1 95.5 825 TYR A CA 1
ATOM 6415 C C . TYR A 1 825 ? -16.391 -17.594 31.016 1 95.5 825 TYR A C 1
ATOM 6417 O O . TYR A 1 825 ? -15.242 -17.516 30.562 1 95.5 825 TYR A O 1
ATOM 6425 N N . SER A 1 826 ? -17.203 -16.562 30.953 1 96.31 826 SER A N 1
ATOM 6426 C CA . SER A 1 826 ? -16.812 -15.312 30.312 1 96.31 826 SER A CA 1
ATOM 6427 C C . SER A 1 826 ? -15.719 -14.602 31.109 1 96.31 826 SER A C 1
ATOM 6429 O O . SER A 1 826 ? -14.75 -14.102 30.531 1 96.31 826 SER A O 1
ATOM 6431 N N . GLU A 1 827 ? -15.859 -14.594 32.406 1 96.62 827 GLU A N 1
ATOM 6432 C CA . GLU A 1 827 ? -14.844 -13.977 33.25 1 96.62 827 GLU A CA 1
ATOM 6433 C C . GLU A 1 827 ? -13.516 -14.719 33.125 1 96.62 827 GLU A C 1
ATOM 6435 O O . GLU A 1 827 ? -12.453 -14.094 33.125 1 96.62 827 GLU A O 1
ATOM 6440 N N . ALA A 1 828 ? -13.602 -16.016 33.094 1 96.31 828 ALA A N 1
ATOM 6441 C CA . ALA A 1 828 ? -12.391 -16.812 32.938 1 96.31 828 ALA A CA 1
ATOM 6442 C C . ALA A 1 828 ? -11.695 -16.5 31.609 1 96.31 828 ALA A C 1
ATOM 6444 O O . ALA A 1 828 ? -10.469 -16.375 31.547 1 96.31 828 ALA A O 1
ATOM 6445 N N . LEU A 1 829 ? -12.469 -16.391 30.547 1 96.94 829 LEU A N 1
ATOM 6446 C CA . LEU A 1 829 ? -11.914 -16.047 29.234 1 96.94 829 LEU A CA 1
ATOM 6447 C C . LEU A 1 829 ? -11.219 -14.688 29.297 1 96.94 829 LEU A C 1
ATOM 6449 O O . LEU A 1 829 ? -10.062 -14.555 28.891 1 96.94 829 LEU A O 1
ATOM 6453 N N . ARG A 1 830 ? -11.898 -13.695 29.797 1 96.38 830 ARG A N 1
ATOM 6454 C CA . ARG A 1 830 ? -11.391 -12.328 29.828 1 96.38 830 ARG A CA 1
ATOM 6455 C C . ARG A 1 830 ? -10.172 -12.219 30.734 1 96.38 830 ARG A C 1
ATOM 6457 O O . ARG A 1 830 ? -9.234 -11.469 30.438 1 96.38 830 ARG A O 1
ATOM 6464 N N . LYS A 1 831 ? -10.195 -12.977 31.812 1 95.88 831 LYS A N 1
ATOM 6465 C CA . LYS A 1 831 ? -9.016 -13.031 32.688 1 95.88 831 LYS A CA 1
ATOM 6466 C C . LYS A 1 831 ? -7.836 -13.672 31.953 1 95.88 831 LYS A C 1
ATOM 6468 O O . LYS A 1 831 ? -6.699 -13.211 32.094 1 95.88 831 LYS A O 1
ATOM 6473 N N . GLY A 1 832 ? -8.125 -14.766 31.25 1 96.06 832 GLY A N 1
ATOM 6474 C CA . GLY A 1 832 ? -7.082 -15.398 30.469 1 96.06 832 GLY A CA 1
ATOM 6475 C C . GLY A 1 832 ? -6.496 -14.492 29.406 1 96.06 832 GLY A C 1
ATOM 6476 O O . GLY A 1 832 ? -5.281 -14.461 29.203 1 96.06 832 GLY A O 1
ATOM 6477 N N . GLU A 1 833 ? -7.352 -13.766 28.688 1 96.19 833 GLU A N 1
ATOM 6478 C CA . GLU A 1 833 ? -6.898 -12.82 27.672 1 96.19 833 GLU A CA 1
ATOM 6479 C C . GLU A 1 833 ? -6.051 -11.719 28.281 1 96.19 833 GLU A C 1
ATOM 6481 O O . GLU A 1 833 ? -5.02 -11.336 27.734 1 96.19 833 GLU A O 1
ATOM 6486 N N . ALA A 1 834 ? -6.5 -11.195 29.438 1 95 834 ALA A N 1
ATOM 6487 C CA . ALA A 1 834 ? -5.746 -10.156 30.141 1 95 834 ALA A CA 1
ATOM 6488 C C . ALA A 1 834 ? -4.375 -10.672 30.578 1 95 834 ALA A C 1
ATOM 6490 O O . ALA A 1 834 ? -3.379 -9.945 30.484 1 95 834 ALA A O 1
ATOM 6491 N N . GLN A 1 835 ? -4.352 -11.875 31.047 1 95.06 835 GLN A N 1
ATOM 6492 C CA . GLN A 1 835 ? -3.09 -12.484 31.453 1 95.06 835 GLN A CA 1
ATOM 6493 C C . GLN A 1 835 ? -2.143 -12.633 30.266 1 95.06 835 GLN A C 1
ATOM 6495 O O . GLN A 1 835 ? -0.949 -12.344 30.375 1 95.06 835 GLN A O 1
ATOM 6500 N N . ALA A 1 836 ? -2.605 -13.172 29.156 1 96.06 836 ALA A N 1
ATOM 6501 C CA . ALA A 1 836 ? -1.79 -13.312 27.953 1 96.06 836 ALA A CA 1
ATOM 6502 C C . ALA A 1 836 ? -1.226 -11.969 27.516 1 96.06 836 ALA A C 1
ATOM 6504 O O . ALA A 1 836 ? -0.059 -11.875 27.125 1 96.06 836 ALA A O 1
ATOM 6505 N N . ARG A 1 837 ? -2.01 -10.938 27.578 1 93.81 837 ARG A N 1
ATOM 6506 C CA . ARG A 1 837 ? -1.561 -9.602 27.219 1 93.81 837 ARG A CA 1
ATOM 6507 C C . ARG A 1 837 ? -0.489 -9.102 28.172 1 93.81 837 ARG A C 1
ATOM 6509 O O . ARG A 1 837 ? 0.487 -8.477 27.75 1 93.81 837 ARG A O 1
ATOM 6516 N N . SER A 1 838 ? -0.706 -9.328 29.453 1 94.38 838 SER A N 1
ATOM 6517 C CA . SER A 1 838 ? 0.291 -8.953 30.453 1 94.38 838 SER A CA 1
ATOM 6518 C C . SER A 1 838 ? 1.609 -9.688 30.219 1 94.38 838 SER A C 1
ATOM 6520 O O . SER A 1 838 ? 2.684 -9.086 30.328 1 94.38 838 SER A O 1
ATOM 6522 N N . THR A 1 839 ? 1.532 -10.992 29.875 1 94.81 839 THR A N 1
ATOM 6523 C CA . THR A 1 839 ? 2.723 -11.781 29.562 1 94.81 839 THR A CA 1
ATOM 6524 C C . THR A 1 839 ? 3.43 -11.227 28.328 1 94.81 839 THR A C 1
ATOM 6526 O O . THR A 1 839 ? 4.66 -11.219 28.266 1 94.81 839 THR A O 1
ATOM 6529 N N . SER A 1 840 ? 2.707 -10.867 27.422 1 94.56 840 SER A N 1
ATOM 6530 C CA . SER A 1 840 ? 3.283 -10.258 26.234 1 94.56 840 SER A CA 1
ATOM 6531 C C . SER A 1 840 ? 4.035 -8.969 26.578 1 94.56 840 SER A C 1
ATOM 6533 O O . SER A 1 840 ? 5.113 -8.711 26.031 1 94.56 840 SER A O 1
ATOM 6535 N N . GLU A 1 841 ? 3.496 -8.156 27.438 1 93.75 841 GLU A N 1
ATOM 6536 C CA . GLU A 1 841 ? 4.172 -6.941 27.891 1 93.75 841 GLU A CA 1
ATOM 6537 C C . GLU A 1 841 ? 5.449 -7.281 28.656 1 93.75 841 GLU A C 1
ATOM 6539 O O . GLU A 1 841 ? 6.445 -6.562 28.562 1 93.75 841 GLU A O 1
ATOM 6544 N N . GLN A 1 842 ? 5.348 -8.266 29.406 1 93.12 842 GLN A N 1
ATOM 6545 C CA . GLN A 1 842 ? 6.535 -8.734 30.109 1 93.12 842 GLN A CA 1
ATOM 6546 C C . GLN A 1 842 ? 7.641 -9.133 29.141 1 93.12 842 GLN A C 1
ATOM 6548 O O . GLN A 1 842 ? 8.812 -8.836 29.375 1 93.12 842 GLN A O 1
ATOM 6553 N N . ALA A 1 843 ? 7.277 -9.867 28.125 1 93.88 843 ALA A N 1
ATOM 6554 C CA . ALA A 1 843 ? 8.242 -10.242 27.094 1 93.88 843 ALA A CA 1
ATOM 6555 C C . ALA A 1 843 ? 8.922 -9.008 26.5 1 93.88 843 ALA A C 1
ATOM 6557 O O . ALA A 1 843 ? 10.141 -8.992 26.328 1 93.88 843 ALA A O 1
ATOM 6558 N N . ALA A 1 844 ? 8.164 -7.98 26.234 1 93.56 844 ALA A N 1
ATOM 6559 C CA . ALA A 1 844 ? 8.711 -6.734 25.703 1 93.56 844 ALA A CA 1
ATOM 6560 C C . ALA A 1 844 ? 9.664 -6.082 26.703 1 93.56 844 ALA A C 1
ATOM 6562 O O . ALA A 1 844 ? 10.719 -5.574 26.312 1 93.56 844 ALA A O 1
ATOM 6563 N N . SER A 1 845 ? 9.297 -6.066 27.969 1 94.06 845 SER A N 1
ATOM 6564 C CA . SER A 1 845 ? 10.141 -5.504 29.016 1 94.06 845 SER A CA 1
ATOM 6565 C C . SER A 1 845 ? 11.438 -6.289 29.156 1 94.06 845 SER A C 1
ATOM 6567 O O . SER A 1 845 ? 12.508 -5.703 29.359 1 94.06 845 SER A O 1
ATOM 6569 N N . GLU A 1 846 ? 11.312 -7.613 29.031 1 94.25 846 GLU A N 1
ATOM 6570 C CA . GLU A 1 846 ? 12.492 -8.469 29.078 1 94.25 846 GLU A CA 1
ATOM 6571 C C . GLU A 1 846 ? 13.445 -8.156 27.938 1 94.25 846 GLU A C 1
ATOM 6573 O O . GLU A 1 846 ? 14.664 -8.094 28.125 1 94.25 846 GLU A O 1
ATOM 6578 N N . MET A 1 847 ? 12.914 -7.973 26.812 1 94.38 847 MET A N 1
ATOM 6579 C CA . MET A 1 847 ? 13.719 -7.629 25.656 1 94.38 847 MET A CA 1
ATOM 6580 C C . MET A 1 847 ? 14.445 -6.301 25.859 1 94.38 847 MET A C 1
ATOM 6582 O O . MET A 1 847 ? 15.656 -6.215 25.672 1 94.38 847 MET A O 1
ATOM 6586 N N . SER A 1 848 ? 13.703 -5.312 26.328 1 94.44 848 SER A N 1
ATOM 6587 C CA . SER A 1 848 ? 14.281 -3.996 26.578 1 94.44 848 SER A CA 1
ATOM 6588 C C . SER A 1 848 ? 15.367 -4.059 27.641 1 94.44 848 SER A C 1
ATOM 6590 O O . SER A 1 848 ? 16.406 -3.396 27.531 1 94.44 848 SER A O 1
ATOM 6592 N N . ALA A 1 849 ? 15.133 -4.84 28.625 1 93.5 849 ALA A N 1
ATOM 6593 C CA . ALA A 1 849 ? 16.094 -4.98 29.719 1 93.5 849 ALA A CA 1
ATOM 6594 C C . ALA A 1 849 ? 17.391 -5.621 29.219 1 93.5 849 ALA A C 1
ATOM 6596 O O . ALA A 1 849 ? 18.484 -5.215 29.609 1 93.5 849 ALA A O 1
ATOM 6597 N N . ALA A 1 850 ? 17.234 -6.629 28.375 1 94 850 ALA A N 1
ATOM 6598 C CA . ALA A 1 850 ? 18.406 -7.289 27.812 1 94 850 ALA A CA 1
ATOM 6599 C C . ALA A 1 850 ? 19.234 -6.316 26.969 1 94 850 ALA A C 1
ATOM 6601 O O . ALA A 1 850 ? 20.453 -6.266 27.078 1 94 850 ALA A O 1
ATOM 6602 N N . LEU A 1 851 ? 18.594 -5.559 26.156 1 94 851 LEU A N 1
ATOM 6603 C CA . LEU A 1 851 ? 19.25 -4.59 25.297 1 94 851 LEU A CA 1
ATOM 6604 C C . LEU A 1 851 ? 19.922 -3.5 26.109 1 94 851 LEU A C 1
ATOM 6606 O O . LEU A 1 851 ? 21.094 -3.172 25.875 1 94 851 LEU A O 1
ATOM 6610 N N . ASP A 1 852 ? 19.219 -2.998 27.125 1 93.19 852 ASP A N 1
ATOM 6611 C CA . ASP A 1 852 ? 19.734 -1.923 27.969 1 93.19 852 ASP A CA 1
ATOM 6612 C C . ASP A 1 852 ? 20.938 -2.396 28.797 1 93.19 852 ASP A C 1
ATOM 6614 O O . ASP A 1 852 ? 21.891 -1.652 28.984 1 93.19 852 ASP A O 1
ATOM 6618 N N . SER A 1 853 ? 20.844 -3.602 29.281 1 92.94 853 SER A N 1
ATOM 6619 C CA . SER A 1 853 ? 21.938 -4.156 30.062 1 92.94 853 SER A CA 1
ATOM 6620 C C . SER A 1 853 ? 23.219 -4.262 29.219 1 92.94 853 SER A C 1
ATOM 6622 O O . SER A 1 853 ? 24.297 -3.906 29.672 1 92.94 853 SER A O 1
ATOM 6624 N N . PHE A 1 854 ? 23.125 -4.703 28.016 1 94.94 854 PHE A N 1
ATOM 6625 C CA . PHE A 1 854 ? 24.266 -4.816 27.141 1 94.94 854 PHE A CA 1
ATOM 6626 C C . PHE A 1 854 ? 24.828 -3.439 26.781 1 94.94 854 PHE A C 1
ATOM 6628 O O . PHE A 1 854 ? 26.031 -3.223 26.812 1 94.94 854 PHE A O 1
ATOM 6635 N N . ARG A 1 855 ? 23.922 -2.568 26.422 1 91.69 855 ARG A N 1
ATOM 6636 C CA . ARG A 1 855 ? 24.328 -1.213 26.062 1 91.69 855 ARG A CA 1
ATOM 6637 C C . ARG A 1 855 ? 25.094 -0.549 27.203 1 91.69 855 ARG A C 1
ATOM 6639 O O . ARG A 1 855 ? 26.141 0.054 26.984 1 91.69 855 ARG A O 1
ATOM 6646 N N . SER A 1 856 ? 24.594 -0.674 28.422 1 87.94 856 SER A N 1
ATOM 6647 C CA . SER A 1 856 ? 25.219 -0.056 29.578 1 87.94 856 SER A CA 1
ATOM 6648 C C . SER A 1 856 ? 26.562 -0.697 29.891 1 87.94 856 SER A C 1
ATOM 6650 O O . SER A 1 856 ? 27.516 -0.01 30.281 1 87.94 856 SER A O 1
ATOM 6652 N N . SER A 1 857 ? 26.625 -1.964 29.609 1 86.56 857 SER A N 1
ATOM 6653 C CA . SER A 1 857 ? 27.844 -2.699 29.969 1 86.56 857 SER A CA 1
ATOM 6654 C C . SER A 1 857 ? 28.953 -2.445 28.953 1 86.56 857 SER A C 1
ATOM 6656 O O . SER A 1 857 ? 30.141 -2.621 29.281 1 86.56 857 SER A O 1
ATOM 6658 N N . THR A 1 858 ? 28.547 -2.092 27.797 1 85.06 858 THR A N 1
ATOM 6659 C CA . THR A 1 858 ? 29.562 -1.967 26.766 1 85.06 858 THR A CA 1
ATOM 6660 C C . THR A 1 858 ? 29.875 -0.499 26.469 1 85.06 858 THR A C 1
ATOM 6662 O O . THR A 1 858 ? 30.688 -0.186 25.594 1 85.06 858 THR A O 1
ATOM 6665 N N . SER A 1 859 ? 29.062 0.356 27.156 1 80.5 859 SER A N 1
ATOM 6666 C CA . SER A 1 859 ? 29.328 1.789 27.062 1 80.5 859 SER A CA 1
ATOM 6667 C C . SER A 1 859 ? 30.297 2.242 28.156 1 80.5 859 SER A C 1
ATOM 6669 O O . SER A 1 859 ? 30.484 1.551 29.156 1 80.5 859 SER A O 1
ATOM 6671 N N . THR A 1 860 ? 31.344 3.006 27.891 1 66.62 860 THR A N 1
ATOM 6672 C CA . THR A 1 860 ? 32.219 3.488 28.953 1 66.62 860 THR A CA 1
ATOM 6673 C C . THR A 1 860 ? 31.516 4.543 29.812 1 66.62 860 THR A C 1
ATOM 6675 O O . THR A 1 860 ? 32.031 4.945 30.859 1 66.62 860 THR A O 1
ATOM 6678 N N . LEU A 1 861 ? 30.375 5.164 29.188 1 54.75 861 LEU A N 1
ATOM 6679 C CA . LEU A 1 861 ? 29.844 6.316 29.906 1 54.75 861 LEU A CA 1
ATOM 6680 C C . LEU A 1 861 ? 29.266 5.887 31.25 1 54.75 861 LEU A C 1
ATOM 6682 O O . LEU A 1 861 ? 28.469 4.953 31.328 1 54.75 861 LEU A O 1
ATOM 6686 N N . LEU A 1 862 ? 30.062 6 32.188 1 45.81 862 LEU A N 1
ATOM 6687 C CA . LEU A 1 862 ? 29.438 6.055 33.5 1 45.81 862 LEU A CA 1
ATOM 6688 C C . LEU A 1 862 ? 28.141 6.852 33.438 1 45.81 862 LEU A C 1
ATOM 6690 O O . LEU A 1 862 ? 28.125 7.992 32.969 1 45.81 862 LEU A O 1
ATOM 6694 N N . GLU A 1 863 ? 27.109 6.199 33 1 42.22 863 GLU A N 1
ATOM 6695 C CA . GLU A 1 863 ? 25.844 6.926 33.062 1 42.22 863 GLU A CA 1
ATOM 6696 C C . GLU A 1 863 ? 25.938 8.109 34.031 1 42.22 863 GLU A C 1
ATOM 6698 O O . GLU A 1 863 ? 26.219 7.93 35.188 1 42.22 863 GLU A O 1
ATOM 6703 N N . LEU A 1 864 ? 26.375 9.25 33.594 1 34.03 864 LEU A N 1
ATOM 6704 C CA . LEU A 1 864 ? 26.047 10.414 34.406 1 34.03 864 LEU A CA 1
ATOM 6705 C C . LEU A 1 864 ? 24.578 10.398 34.812 1 34.03 864 LEU A C 1
ATOM 6707 O O . LEU A 1 864 ? 23.703 10.297 33.969 1 34.03 864 LEU A O 1
ATOM 6711 N N . THR A 1 865 ? 24.156 9.766 35.906 1 30.62 865 THR A N 1
ATOM 6712 C CA . THR A 1 865 ? 22.953 10.156 36.625 1 30.62 865 THR A CA 1
ATOM 6713 C C . THR A 1 865 ? 22.578 11.602 36.312 1 30.62 865 THR A C 1
ATOM 6715 O O . THR A 1 865 ? 23.328 12.523 36.656 1 30.62 865 THR A O 1
ATOM 6718 N N . THR A 1 866 ? 22.062 11.969 35.125 1 26.14 866 THR A N 1
ATOM 6719 C CA . THR A 1 866 ? 21.266 13.18 35.281 1 26.14 866 THR A CA 1
ATOM 6720 C C . THR A 1 866 ? 20.203 12.969 36.375 1 26.14 866 THR A C 1
ATOM 6722 O O . THR A 1 866 ? 19.578 11.906 36.438 1 26.14 866 THR A O 1
ATOM 6725 N N . MET B 1 1 ? -31.969 18.516 31.453 1 24.33 1 MET B N 1
ATOM 6726 C CA . MET B 1 1 ? -30.688 19.203 31.344 1 24.33 1 MET B CA 1
ATOM 6727 C C . MET B 1 1 ? -30.141 19.109 29.922 1 24.33 1 MET B C 1
ATOM 6729 O O . MET B 1 1 ? -29.297 19.922 29.531 1 24.33 1 MET B O 1
ATOM 6733 N N . SER B 1 2 ? -30.531 17.906 29.188 1 30.95 2 SER B N 1
ATOM 6734 C CA . SER B 1 2 ? -29.969 17.547 27.891 1 30.95 2 SER B CA 1
ATOM 6735 C C . SER B 1 2 ? -30.484 18.453 26.781 1 30.95 2 SER B C 1
ATOM 6737 O O . SER B 1 2 ? -29.734 18.828 25.891 1 30.95 2 SER B O 1
ATOM 6739 N N . LYS B 1 3 ? -31.828 18.906 26.891 1 40.84 3 LYS B N 1
ATOM 6740 C CA . LYS B 1 3 ? -32.531 19.812 25.969 1 40.84 3 LYS B CA 1
ATOM 6741 C C . LYS B 1 3 ? -31.891 21.203 26 1 40.84 3 LYS B C 1
ATOM 6743 O O . LYS B 1 3 ? -31.828 21.875 24.969 1 40.84 3 LYS B O 1
ATOM 6748 N N . SER B 1 4 ? -31.422 21.531 26.969 1 40.12 4 SER B N 1
ATOM 6749 C CA . SER B 1 4 ? -30.875 22.859 27.25 1 40.12 4 SER B CA 1
ATOM 6750 C C . SER B 1 4 ? -29.469 23.016 26.672 1 40.12 4 SER B C 1
ATOM 6752 O O . SER B 1 4 ? -29.078 24.109 26.25 1 40.12 4 SER B O 1
ATOM 6754 N N . ALA B 1 5 ? -28.672 21.953 26.578 1 44.69 5 ALA B N 1
ATOM 6755 C CA . ALA B 1 5 ? -27.281 22 26.125 1 44.69 5 ALA B CA 1
ATOM 6756 C C . ALA B 1 5 ? -27.203 22.25 24.625 1 44.69 5 ALA B C 1
ATOM 6758 O O . ALA B 1 5 ? -26.328 23 24.172 1 44.69 5 ALA B O 1
ATOM 6759 N N . ASN B 1 6 ? -28.266 21.75 23.812 1 53.69 6 ASN B N 1
ATOM 6760 C CA . ASN B 1 6 ? -28.25 21.844 22.359 1 53.69 6 ASN B CA 1
ATOM 6761 C C . ASN B 1 6 ? -28.594 23.266 21.891 1 53.69 6 ASN B C 1
ATOM 6763 O O . ASN B 1 6 ? -27.969 23.766 20.953 1 53.69 6 ASN B O 1
ATOM 6767 N N . GLU B 1 7 ? -29.484 23.781 22.547 1 64.62 7 GLU B N 1
ATOM 6768 C CA . GLU B 1 7 ? -29.844 25.172 22.234 1 64.62 7 GLU B CA 1
ATOM 6769 C C . GLU B 1 7 ? -28.703 26.125 22.594 1 64.62 7 GLU B C 1
ATOM 6771 O O . GLU B 1 7 ? -28.453 27.094 21.875 1 64.62 7 GLU B O 1
ATOM 6776 N N . THR B 1 8 ? -27.969 25.609 23.547 1 61.72 8 THR B N 1
ATOM 6777 C CA . THR B 1 8 ? -26.828 26.406 23.984 1 61.72 8 THR B CA 1
ATOM 6778 C C . THR B 1 8 ? -25.719 26.375 22.938 1 61.72 8 THR B C 1
ATOM 6780 O O . THR B 1 8 ? -25.062 27.391 22.703 1 61.72 8 THR B O 1
ATOM 6783 N N . GLU B 1 9 ? -25.641 25.266 22.297 1 64.12 9 GLU B N 1
ATOM 6784 C CA . GLU B 1 9 ? -24.641 25.172 21.25 1 64.12 9 GLU B CA 1
ATOM 6785 C C . GLU B 1 9 ? -24.984 26.062 20.062 1 64.12 9 GLU B C 1
ATOM 6787 O O . GLU B 1 9 ? -24.094 26.703 19.5 1 64.12 9 GLU B O 1
ATOM 6792 N N . THR B 1 10 ? -26.266 26 19.781 1 71.88 10 THR B N 1
ATOM 6793 C CA . THR B 1 10 ? -26.719 26.906 18.719 1 71.88 10 THR B CA 1
ATOM 6794 C C . THR B 1 10 ? -26.391 28.359 19.078 1 71.88 10 THR B C 1
ATOM 6796 O O . THR B 1 10 ? -25.906 29.109 18.234 1 71.88 10 THR B O 1
ATOM 6799 N N . VAL B 1 11 ? -26.609 28.641 20.297 1 71.19 11 VAL B N 1
ATOM 6800 C CA . VAL B 1 11 ? -26.391 30 20.766 1 71.19 11 VAL B CA 1
ATOM 6801 C C . VAL B 1 11 ? -24.906 30.344 20.672 1 71.19 11 VAL B C 1
ATOM 6803 O O . VAL B 1 11 ? -24.516 31.344 20.047 1 71.19 11 VAL B O 1
ATOM 6806 N N . ILE B 1 12 ? -24.109 29.453 21.125 1 62.72 12 ILE B N 1
ATOM 6807 C CA . ILE B 1 12 ? -22.688 29.75 21.281 1 62.72 12 ILE B CA 1
ATOM 6808 C C . ILE B 1 12 ? -22 29.656 19.922 1 62.72 12 ILE B C 1
ATOM 6810 O O . ILE B 1 12 ? -21.234 30.547 19.547 1 62.72 12 ILE B O 1
ATOM 6814 N N . LYS B 1 13 ? -22.391 28.703 19.219 1 64.69 13 LYS B N 1
ATOM 6815 C CA . LYS B 1 13 ? -21.578 28.406 18.047 1 64.69 13 LYS B CA 1
ATOM 6816 C C . LYS B 1 13 ? -22.125 29.109 16.812 1 64.69 13 LYS B C 1
ATOM 6818 O O . LYS B 1 13 ? -21.391 29.391 15.859 1 64.69 13 LYS B O 1
ATOM 6823 N N . ARG B 1 14 ? -23.375 29.406 16.859 1 73.56 14 ARG B N 1
ATOM 6824 C CA . ARG B 1 14 ? -23.969 29.891 15.609 1 73.56 14 ARG B CA 1
ATOM 6825 C C . ARG B 1 14 ? -24.516 31.312 15.773 1 73.56 14 ARG B C 1
ATOM 6827 O O . ARG B 1 14 ? -24.297 32.156 14.906 1 73.56 14 ARG B O 1
ATOM 6834 N N . ILE B 1 15 ? -25.062 31.594 16.859 1 76.31 15 ILE B N 1
ATOM 6835 C CA . ILE B 1 15 ? -25.781 32.844 16.984 1 76.31 15 ILE B CA 1
ATOM 6836 C C . ILE B 1 15 ? -24.828 33.938 17.484 1 76.31 15 ILE B C 1
ATOM 6838 O O . ILE B 1 15 ? -24.781 35.031 16.922 1 76.31 15 ILE B O 1
ATOM 6842 N N . LEU B 1 16 ? -24.016 33.594 18.422 1 76.06 16 LEU B N 1
ATOM 6843 C CA . LEU B 1 16 ? -23.172 34.594 19.047 1 76.06 16 LEU B CA 1
ATOM 6844 C C . LEU B 1 16 ? -22.172 35.156 18.031 1 76.06 16 LEU B C 1
ATOM 6846 O O . LEU B 1 16 ? -22 36.375 17.938 1 76.06 16 LEU B O 1
ATOM 6850 N N . PRO B 1 17 ? -21.578 34.281 17.234 1 69.88 17 PRO B N 1
ATOM 6851 C CA . PRO B 1 17 ? -20.656 34.875 16.266 1 69.88 17 PRO B CA 1
ATOM 6852 C C . PRO B 1 17 ? -21.328 35.844 15.312 1 69.88 17 PRO B C 1
ATOM 6854 O O . PRO B 1 17 ? -20.75 36.875 14.938 1 69.88 17 PRO B O 1
ATOM 6857 N N . TYR B 1 18 ? -22.5 35.531 14.992 1 77.44 18 TYR B N 1
ATOM 6858 C CA . TYR B 1 18 ? -23.25 36.406 14.102 1 77.44 18 TYR B CA 1
ATOM 6859 C C . TYR B 1 18 ? -23.578 37.75 14.781 1 77.44 18 TYR B C 1
ATOM 6861 O O . TYR B 1 18 ? -23.422 38.812 14.18 1 77.44 18 TYR B O 1
ATOM 6869 N N . LEU B 1 19 ? -23.969 37.656 16.031 1 80.5 19 LEU B N 1
ATOM 6870 C CA . LEU B 1 19 ? -24.297 38.875 16.781 1 80.5 19 LEU B CA 1
ATOM 6871 C C . LEU B 1 19 ? -23.062 39.75 16.969 1 80.5 19 LEU B C 1
ATOM 6873 O O . LEU B 1 19 ? -23.141 40.969 16.875 1 80.5 19 LEU B O 1
ATOM 6877 N N . GLN B 1 20 ? -22.016 39.125 17.141 1 73.94 20 GLN B N 1
ATOM 6878 C CA . GLN B 1 20 ? -20.766 39.875 17.297 1 73.94 20 GLN B CA 1
ATOM 6879 C C . GLN B 1 20 ? -20.422 40.625 16 1 73.94 20 GLN B C 1
ATOM 6881 O O . GLN B 1 20 ? -20 41.781 16.031 1 73.94 20 GLN B O 1
ATOM 6886 N N . ARG B 1 21 ? -20.688 39.969 15.031 1 73.94 21 ARG B N 1
ATOM 6887 C CA . ARG B 1 21 ? -20.406 40.594 13.734 1 73.94 21 ARG B CA 1
ATOM 6888 C C . ARG B 1 21 ? -21.344 41.781 13.5 1 73.94 21 ARG B C 1
ATOM 6890 O O . ARG B 1 21 ? -20.969 42.719 12.805 1 73.94 21 ARG B O 1
ATOM 6897 N N . ARG B 1 22 ? -22.484 41.656 14.133 1 77.88 22 ARG B N 1
ATOM 6898 C CA . ARG B 1 22 ? -23.453 42.75 13.992 1 77.88 22 ARG B CA 1
ATOM 6899 C C . ARG B 1 22 ? -23.203 43.844 15.016 1 77.88 22 ARG B C 1
ATOM 6901 O O . ARG B 1 22 ? -24.031 44.719 15.188 1 77.88 22 ARG B O 1
ATOM 6908 N N . GLY B 1 23 ? -22.125 43.656 15.758 1 75.44 23 GLY B N 1
ATOM 6909 C CA . GLY B 1 23 ? -21.672 44.75 16.609 1 75.44 23 GLY B CA 1
ATOM 6910 C C . GLY B 1 23 ? -22.078 44.594 18.062 1 75.44 23 GLY B C 1
ATOM 6911 O O . GLY B 1 23 ? -21.797 45.469 18.891 1 75.44 23 GLY B O 1
ATOM 6912 N N . TYR B 1 24 ? -22.703 43.5 18.375 1 81.94 24 TYR B N 1
ATOM 6913 C CA . TYR B 1 24 ? -23.156 43.281 19.75 1 81.94 24 TYR B CA 1
ATOM 6914 C C . TYR B 1 24 ? -22.016 42.75 20.625 1 81.94 24 TYR B C 1
ATOM 6916 O O . TYR B 1 24 ? -21.234 41.906 20.172 1 81.94 24 TYR B O 1
ATOM 6924 N N . GLU B 1 25 ? -21.891 43.312 21.719 1 79.12 25 GLU B N 1
ATOM 6925 C CA . GLU B 1 25 ? -20.953 42.812 22.703 1 79.12 25 GLU B CA 1
ATOM 6926 C C . GLU B 1 25 ? -21.609 41.812 23.641 1 79.12 25 GLU B C 1
ATOM 6928 O O . GLU B 1 25 ? -22.625 42.094 24.266 1 79.12 25 GLU B O 1
ATOM 6933 N N . ILE B 1 26 ? -21.078 40.656 23.766 1 79.19 26 ILE B N 1
ATOM 6934 C CA . ILE B 1 26 ? -21.672 39.531 24.5 1 79.19 26 ILE B CA 1
ATOM 6935 C C . ILE B 1 26 ? -21.844 39.906 25.969 1 79.19 26 ILE B C 1
ATOM 6937 O O . ILE B 1 26 ? -22.906 39.656 26.547 1 79.19 26 ILE B O 1
ATOM 6941 N N . GLU B 1 27 ? -20.844 40.625 26.5 1 74.38 27 GLU B N 1
ATOM 6942 C CA . GLU B 1 27 ? -20.828 40.906 27.938 1 74.38 27 GLU B CA 1
ATOM 6943 C C . GLU B 1 27 ? -21.797 42 28.297 1 74.38 27 GLU B C 1
ATOM 6945 O O . GLU B 1 27 ? -22.453 41.969 29.344 1 74.38 27 GLU B O 1
ATOM 6950 N N . THR B 1 28 ? -21.984 42.969 27.406 1 79.19 28 THR B N 1
ATOM 6951 C CA . THR B 1 28 ? -22.719 44.156 27.797 1 79.19 28 THR B CA 1
ATOM 6952 C C . THR B 1 28 ? -24.109 44.188 27.156 1 79.19 28 THR B C 1
ATOM 6954 O O . THR B 1 28 ? -25.047 44.75 27.734 1 79.19 28 THR B O 1
ATOM 6957 N N . ASP B 1 29 ? -24.25 43.5 26.062 1 85.44 29 ASP B N 1
ATOM 6958 C CA . ASP B 1 29 ? -25.469 43.688 25.312 1 85.44 29 ASP B CA 1
ATOM 6959 C C . ASP B 1 29 ? -26.406 42.469 25.453 1 85.44 29 ASP B C 1
ATOM 6961 O O . ASP B 1 29 ? -27.609 42.594 25.203 1 85.44 29 ASP B O 1
ATOM 6965 N N . LEU B 1 30 ? -25.875 41.312 25.797 1 86.06 30 LEU B N 1
ATOM 6966 C CA . LEU B 1 30 ? -26.641 40.062 25.719 1 86.06 30 LEU B CA 1
ATOM 6967 C C . LEU B 1 30 ? -26.812 39.438 27.109 1 86.06 30 LEU B C 1
ATOM 6969 O O . LEU B 1 30 ? -25.875 39.406 27.906 1 86.06 30 LEU B O 1
ATOM 6973 N N . HIS B 1 31 ? -28.031 39.094 27.422 1 80.94 31 HIS B N 1
ATOM 6974 C CA . HIS B 1 31 ? -28.359 38.375 28.641 1 80.94 31 HIS B CA 1
ATOM 6975 C C . HIS B 1 31 ? -28.906 36.969 28.344 1 80.94 31 HIS B C 1
ATOM 6977 O O . HIS B 1 31 ? -29.844 36.812 27.547 1 80.94 31 HIS B O 1
ATOM 6983 N N . PHE B 1 32 ? -28.281 36 28.938 1 82.81 32 PHE B N 1
ATOM 6984 C CA . PHE B 1 32 ? -28.578 34.625 28.578 1 82.81 32 PHE B CA 1
ATOM 6985 C C . PHE B 1 32 ? -29.484 33.969 29.609 1 82.81 32 PHE B C 1
ATOM 6987 O O . PHE B 1 32 ? -29.406 34.281 30.797 1 82.81 32 PHE B O 1
ATOM 6994 N N . GLU B 1 33 ? -30.375 33.125 29.078 1 79.06 33 GLU B N 1
ATOM 6995 C CA . GLU B 1 33 ? -31.266 32.312 29.891 1 79.06 33 GLU B CA 1
ATOM 6996 C C . GLU B 1 33 ? -31.953 33.156 30.969 1 79.06 33 GLU B C 1
ATOM 6998 O O . GLU B 1 33 ? -31.906 32.812 32.156 1 79.06 33 GLU B O 1
ATOM 7003 N N . THR B 1 34 ? -32.5 34.219 30.531 1 75.31 34 THR B N 1
ATOM 7004 C CA . THR B 1 34 ? -33.188 35.125 31.453 1 75.31 34 THR B CA 1
ATOM 7005 C C . THR B 1 34 ? -34.625 34.625 31.719 1 75.31 34 THR B C 1
ATOM 7007 O O . THR B 1 34 ? -35.344 34.25 30.781 1 75.31 34 THR B O 1
ATOM 7010 N N . ALA B 1 35 ? -34.938 34.5 33 1 72.19 35 ALA B N 1
ATOM 7011 C CA . ALA B 1 35 ? -36.25 33.969 33.406 1 72.19 35 ALA B CA 1
ATOM 7012 C C . ALA B 1 35 ? -37.375 34.844 32.906 1 72.19 35 ALA B C 1
ATOM 7014 O O . ALA B 1 35 ? -37.281 36.062 32.938 1 72.19 35 ALA B O 1
ATOM 7015 N N . ALA B 1 36 ? -38.344 34.25 32.219 1 74.06 36 ALA B N 1
ATOM 7016 C CA . ALA B 1 36 ? -39.531 34.938 31.734 1 74.06 36 ALA B CA 1
ATOM 7017 C C . ALA B 1 36 ? -40.812 34.344 32.344 1 74.06 36 ALA B C 1
ATOM 7019 O O . ALA B 1 36 ? -41.062 33.125 32.156 1 74.06 36 ALA B O 1
ATOM 7020 N N . SER B 1 37 ? -41.5 34.938 33.25 1 67.5 37 SER B N 1
ATOM 7021 C CA . SER B 1 37 ? -42.75 34.5 33.812 1 67.5 37 SER B CA 1
ATOM 7022 C C . SER B 1 37 ? -43.906 34.781 32.875 1 67.5 37 SER B C 1
ATOM 7024 O O . SER B 1 37 ? -44.125 35.938 32.5 1 67.5 37 SER B O 1
ATOM 7026 N N . THR B 1 38 ? -44.438 33.75 32.125 1 62.81 38 THR B N 1
ATOM 7027 C CA . THR B 1 38 ? -45.562 33.938 31.188 1 62.81 38 THR B CA 1
ATOM 7028 C C . THR B 1 38 ? -46.875 33.625 31.859 1 62.81 38 THR B C 1
ATOM 7030 O O . THR B 1 38 ? -46.969 32.719 32.688 1 62.81 38 THR B O 1
ATOM 7033 N N . PRO B 1 39 ? -47.969 34.375 31.719 1 56.38 39 PRO B N 1
ATOM 7034 C CA . PRO B 1 39 ? -49.281 34.062 32.281 1 56.38 39 PRO B CA 1
ATOM 7035 C C . PRO B 1 39 ? -49.812 32.688 31.859 1 56.38 39 PRO B C 1
ATOM 7037 O O . PRO B 1 39 ? -50.625 32.062 32.531 1 56.38 39 PRO B O 1
ATOM 7040 N N . GLU B 1 40 ? -49.469 32.156 30.719 1 53.34 40 GLU B N 1
ATOM 7041 C CA . GLU B 1 40 ? -50.094 30.938 30.203 1 53.34 40 GLU B CA 1
ATOM 7042 C C . GLU B 1 40 ? -49.469 29.688 30.812 1 53.34 40 GLU B C 1
ATOM 7044 O O . GLU B 1 40 ? -50.062 28.609 30.781 1 53.34 40 GLU B O 1
ATOM 7049 N N . ARG B 1 41 ? -48.219 29.922 31.172 1 52.91 41 ARG B N 1
ATOM 7050 C CA . ARG B 1 41 ? -47.594 28.734 31.734 1 52.91 41 ARG B CA 1
ATOM 7051 C C . ARG B 1 41 ? -47.219 28.969 33.188 1 52.91 41 ARG B C 1
ATOM 7053 O O . ARG B 1 41 ? -46.688 30.016 33.562 1 52.91 41 ARG B O 1
ATOM 7060 N N . TYR B 1 42 ? -47.75 28.172 34.188 1 50.94 42 TYR B N 1
ATOM 7061 C CA . TYR B 1 42 ? -47.438 28.172 35.594 1 50.94 42 TYR B CA 1
ATOM 7062 C C . TYR B 1 42 ? -45.938 28.062 35.844 1 50.94 42 TYR B C 1
ATOM 7064 O O . TYR B 1 42 ? -45.438 28.281 36.938 1 50.94 42 TYR B O 1
ATOM 7072 N N . GLU B 1 43 ? -45.156 27.594 34.906 1 52 43 GLU B N 1
ATOM 7073 C CA . GLU B 1 43 ? -43.719 27.422 35.125 1 52 43 GLU B CA 1
ATOM 7074 C C . GLU B 1 43 ? -42.906 28.469 34.375 1 52 43 GLU B C 1
ATOM 7076 O O . GLU B 1 43 ? -43.219 28.781 33.219 1 52 43 GLU B O 1
ATOM 7081 N N . ALA B 1 44 ? -42.062 29.188 34.938 1 57.22 44 ALA B N 1
ATOM 7082 C CA . ALA B 1 44 ? -41.188 30.234 34.406 1 57.22 44 ALA B CA 1
ATOM 7083 C C . ALA B 1 44 ? -40.344 29.703 33.25 1 57.22 44 ALA B C 1
ATOM 7085 O O . ALA B 1 44 ? -39.75 28.641 33.344 1 57.22 44 ALA B O 1
ATOM 7086 N N . GLY B 1 45 ? -40.625 30.219 32.062 1 69.12 45 GLY B N 1
ATOM 7087 C CA . GLY B 1 45 ? -39.75 29.859 30.953 1 69.12 45 GLY B CA 1
ATOM 7088 C C . GLY B 1 45 ? -38.5 30.703 30.906 1 69.12 45 GLY B C 1
ATOM 7089 O O . GLY B 1 45 ? -38.344 31.672 31.656 1 69.12 45 GLY B O 1
ATOM 7090 N N . PHE B 1 46 ? -37.375 30.219 30.25 1 77.38 46 PHE B N 1
ATOM 7091 C CA . PHE B 1 46 ? -36.125 30.938 30.125 1 77.38 46 PHE B CA 1
ATOM 7092 C C . PHE B 1 46 ? -35.875 31.359 28.672 1 77.38 46 PHE B C 1
ATOM 7094 O O . PHE B 1 46 ? -35.969 30.531 27.766 1 77.38 46 PHE B O 1
ATOM 7101 N N . VAL B 1 47 ? -35.781 32.719 28.547 1 82.94 47 VAL B N 1
ATOM 7102 C CA . VAL B 1 47 ? -35.438 33.25 27.234 1 82.94 47 VAL B CA 1
ATOM 7103 C C . VAL B 1 47 ? -33.969 32.938 26.922 1 82.94 47 VAL B C 1
ATOM 7105 O O . VAL B 1 47 ? -33.094 33.156 27.766 1 82.94 47 VAL B O 1
ATOM 7108 N N . ASP B 1 48 ? -33.688 32.438 25.766 1 86.31 48 ASP B N 1
ATOM 7109 C CA . ASP B 1 48 ? -32.344 32 25.422 1 86.31 48 ASP B CA 1
ATOM 7110 C C . ASP B 1 48 ? -31.375 33.188 25.375 1 86.31 48 ASP B C 1
ATOM 7112 O O . ASP B 1 48 ? -30.297 33.125 25.969 1 86.31 48 ASP B O 1
ATOM 7116 N N . ILE B 1 49 ? -31.719 34.25 24.609 1 88.81 49 ILE B N 1
ATOM 7117 C CA . ILE B 1 49 ? -30.922 35.469 24.547 1 88.81 49 ILE B CA 1
ATOM 7118 C C . ILE B 1 49 ? -31.828 36.688 24.656 1 88.81 49 ILE B C 1
ATOM 7120 O O . ILE B 1 49 ? -32.75 36.844 23.844 1 88.81 49 ILE B O 1
ATOM 7124 N N . LEU B 1 50 ? -31.688 37.438 25.672 1 87.94 50 LEU B N 1
ATOM 7125 C CA . LEU B 1 50 ? -32.312 38.75 25.781 1 87.94 50 LEU B CA 1
ATOM 7126 C C . LEU B 1 50 ? -31.328 39.875 25.391 1 87.94 50 LEU B C 1
ATOM 7128 O O . LEU B 1 50 ? -30.266 40 26 1 87.94 50 LEU B O 1
ATOM 7132 N N . VAL B 1 51 ? -31.625 40.531 24.281 1 90.75 51 VAL B N 1
ATOM 7133 C CA . VAL B 1 51 ? -30.75 41.562 23.797 1 90.75 51 VAL B CA 1
ATOM 7134 C C . VAL B 1 51 ? -31.125 42.906 24.438 1 90.75 51 VAL B C 1
ATOM 7136 O O . VAL B 1 51 ? -32.188 43.469 24.125 1 90.75 51 VAL B O 1
ATOM 7139 N N . TRP B 1 52 ? -30.266 43.375 25.359 1 86.5 52 TRP B N 1
ATOM 7140 C CA . TRP B 1 52 ? -30.484 44.562 26.156 1 86.5 52 TRP B CA 1
ATOM 7141 C C . TRP B 1 52 ? -29.234 45.438 26.203 1 86.5 52 TRP B C 1
ATOM 7143 O O . TRP B 1 52 ? -28.516 45.438 27.203 1 86.5 52 TRP B O 1
ATOM 7153 N N . PRO B 1 53 ? -28.969 46.188 25.062 1 80.81 53 PRO B N 1
ATOM 7154 C CA . PRO B 1 53 ? -27.734 46.969 25.016 1 80.81 53 PRO B CA 1
ATOM 7155 C C . PRO B 1 53 ? -27.734 48.125 26.016 1 80.81 53 PRO B C 1
ATOM 7157 O O . PRO B 1 53 ? -28.75 48.812 26.203 1 80.81 53 PRO B O 1
ATOM 7160 N N . ASN B 1 54 ? -26.719 48.188 26.891 1 69.38 54 ASN B N 1
ATOM 7161 C CA . ASN B 1 54 ? -26.562 49.281 27.844 1 69.38 54 ASN B CA 1
ATOM 7162 C C . ASN B 1 54 ? -25.625 50.375 27.312 1 69.38 54 ASN B C 1
ATOM 7164 O O . ASN B 1 54 ? -24.516 50.531 27.812 1 69.38 54 ASN B O 1
ATOM 7168 N N . ASP B 1 55 ? -25.922 50.969 26.156 1 61.38 55 ASP B N 1
ATOM 7169 C CA . ASP B 1 55 ? -25.078 52.031 25.609 1 61.38 55 ASP B CA 1
ATOM 7170 C C . ASP B 1 55 ? -25.922 53.219 25.141 1 61.38 55 ASP B C 1
ATOM 7172 O O . ASP B 1 55 ? -27.125 53.25 25.359 1 61.38 55 ASP B O 1
ATOM 7176 N N . LYS B 1 56 ? -25.188 54.219 24.688 1 55.34 56 LYS B N 1
ATOM 7177 C CA . LYS B 1 56 ? -25.812 55.469 24.328 1 55.34 56 LYS B CA 1
ATOM 7178 C C . LYS B 1 56 ? -26.781 55.312 23.172 1 55.34 56 LYS B C 1
ATOM 7180 O O . LYS B 1 56 ? -27.609 56.188 22.906 1 55.34 56 LYS B O 1
ATOM 7185 N N . THR B 1 57 ? -26.594 54.25 22.453 1 52.41 57 THR B N 1
ATOM 7186 C CA . THR B 1 57 ? -27.375 54.062 21.25 1 52.41 57 THR B CA 1
ATOM 7187 C C . THR B 1 57 ? -28.766 53.5 21.578 1 52.41 57 THR B C 1
ATOM 7189 O O . THR B 1 57 ? -29.672 53.531 20.75 1 52.41 57 THR B O 1
ATOM 7192 N N . TYR B 1 58 ? -28.891 52.938 22.703 1 54.81 58 TYR B N 1
ATOM 7193 C CA . TYR B 1 58 ? -30.141 52.312 23.141 1 54.81 58 TYR B CA 1
ATOM 7194 C C . TYR B 1 58 ? -30.656 52.969 24.422 1 54.81 58 TYR B C 1
ATOM 7196 O O . TYR B 1 58 ? -29.859 53.344 25.297 1 54.81 58 TYR B O 1
ATOM 7204 N N . PRO B 1 59 ? -31.984 53.438 24.406 1 55.28 59 PRO B N 1
ATOM 7205 C CA . PRO B 1 59 ? -32.531 54.031 25.625 1 55.28 59 PRO B CA 1
ATOM 7206 C C . PRO B 1 59 ? -32.406 53.125 26.844 1 55.28 59 PRO B C 1
ATOM 7208 O O . PRO B 1 59 ? -32.625 51.906 26.734 1 55.28 59 PRO B O 1
ATOM 7211 N N . LYS B 1 60 ? -32 53.531 27.922 1 60.03 60 LYS B N 1
ATOM 7212 C CA . LYS B 1 60 ? -31.828 52.906 29.219 1 60.03 60 LYS B CA 1
ATOM 7213 C C . LYS B 1 60 ? -33.156 52.406 29.797 1 60.03 60 LYS B C 1
ATOM 7215 O O . LYS B 1 60 ? -34.188 53 29.562 1 60.03 60 LYS B O 1
ATOM 7220 N N . GLY B 1 61 ? -33.469 50.938 30.234 1 65.94 61 GLY B N 1
ATOM 7221 C CA . GLY B 1 61 ? -34.531 50.469 31.094 1 65.94 61 GLY B CA 1
ATOM 7222 C C . GLY B 1 61 ? -35.25 49.25 30.516 1 65.94 61 GLY B C 1
ATOM 7223 O O . GLY B 1 61 ? -35.875 48.5 31.25 1 65.94 61 GLY B O 1
ATOM 7224 N N . LYS B 1 62 ? -35.406 49.188 29.031 1 76.56 62 LYS B N 1
ATOM 7225 C CA . LYS B 1 62 ? -36.125 48.031 28.516 1 76.56 62 LYS B CA 1
ATOM 7226 C C . LYS B 1 62 ? -35.281 47.25 27.516 1 76.56 62 LYS B C 1
ATOM 7228 O O . LYS B 1 62 ? -34.406 47.812 26.844 1 76.56 62 LYS B O 1
ATOM 7233 N N . PRO B 1 63 ? -35.5 45.938 27.375 1 88.25 63 PRO B N 1
ATOM 7234 C CA . PRO B 1 63 ? -34.781 45.125 26.375 1 88.25 63 PRO B CA 1
ATOM 7235 C C . PRO B 1 63 ? -35.219 45.438 24.953 1 88.25 63 PRO B C 1
ATOM 7237 O O . PRO B 1 63 ? -36.375 45.844 24.719 1 88.25 63 PRO B O 1
ATOM 7240 N N . ALA B 1 64 ? -34.312 45.312 24 1 89.81 64 ALA B N 1
ATOM 7241 C CA . ALA B 1 64 ? -34.562 45.625 22.594 1 89.81 64 ALA B CA 1
ATOM 7242 C C . ALA B 1 64 ? -35.375 44.5 21.938 1 89.81 64 ALA B C 1
ATOM 7244 O O . ALA B 1 64 ? -36.406 44.75 21.312 1 89.81 64 ALA B O 1
ATOM 7245 N N . PHE B 1 65 ? -34.938 43.375 22 1 91.75 65 PHE B N 1
ATOM 7246 C CA . PHE B 1 65 ? -35.594 42.188 21.469 1 91.75 65 PHE B CA 1
ATOM 7247 C C . PHE B 1 65 ? -35.094 40.906 22.141 1 91.75 65 PHE B C 1
ATOM 7249 O O . PHE B 1 65 ? -34.219 40.969 23 1 91.75 65 PHE B O 1
ATOM 7256 N N . LEU B 1 66 ? -35.75 39.812 21.891 1 92.19 66 LEU B N 1
ATOM 7257 C CA . LEU B 1 66 ? -35.281 38.531 22.438 1 92.19 66 LEU B CA 1
ATOM 7258 C C . LEU B 1 66 ? -35.094 37.5 21.328 1 92.19 66 LEU B C 1
ATOM 7260 O O . LEU B 1 66 ? -35.688 37.625 20.266 1 92.19 66 LEU B O 1
ATOM 7264 N N . ILE B 1 67 ? -34.188 36.562 21.516 1 91.56 67 ILE B N 1
ATOM 7265 C CA . ILE B 1 67 ? -33.875 35.5 20.562 1 91.56 67 ILE B CA 1
ATOM 7266 C C . ILE B 1 67 ? -34.188 34.156 21.203 1 91.56 67 ILE B C 1
ATOM 7268 O O . ILE B 1 67 ? -33.656 33.844 22.281 1 91.56 67 ILE B O 1
ATOM 7272 N N . GLU B 1 68 ? -35.062 33.469 20.578 1 88.25 68 GLU B N 1
ATOM 7273 C CA . GLU B 1 68 ? -35.344 32.062 20.938 1 88.25 68 GLU B CA 1
ATOM 7274 C C . GLU B 1 68 ? -34.562 31.109 20.031 1 88.25 68 GLU B C 1
ATOM 7276 O O . GLU B 1 68 ? -34.781 31.047 18.828 1 88.25 68 GLU B O 1
ATOM 7281 N N . ALA B 1 69 ? -33.594 30.469 20.672 1 85.69 69 ALA B N 1
ATOM 7282 C CA . ALA B 1 69 ? -32.719 29.562 19.922 1 85.69 69 ALA B CA 1
ATOM 7283 C C . ALA B 1 69 ? -33.25 28.125 19.969 1 85.69 69 ALA B C 1
ATOM 7285 O O . ALA B 1 69 ? -33.719 27.672 21.016 1 85.69 69 ALA B O 1
ATOM 7286 N N . LYS B 1 70 ? -33.281 27.562 18.828 1 78.31 70 LYS B N 1
ATOM 7287 C CA . LYS B 1 70 ? -33.625 26.141 18.75 1 78.31 70 LYS B CA 1
ATOM 7288 C C . LYS B 1 70 ? -32.406 25.328 18.297 1 78.31 70 LYS B C 1
ATOM 7290 O O . LYS B 1 70 ? -31.406 25.891 17.859 1 78.31 70 LYS B O 1
ATOM 7295 N N . ARG B 1 71 ? -32.594 24.141 18.578 1 67.12 71 ARG B N 1
ATOM 7296 C CA . ARG B 1 71 ? -31.5 23.234 18.234 1 67.12 71 ARG B CA 1
ATOM 7297 C C . ARG B 1 71 ? -31.188 23.312 16.734 1 67.12 71 ARG B C 1
ATOM 7299 O O . ARG B 1 71 ? -32.062 23.594 15.922 1 67.12 71 ARG B O 1
ATOM 7306 N N . ILE B 1 72 ? -29.875 23.094 16.453 1 61.41 72 ILE B N 1
ATOM 7307 C CA . ILE B 1 72 ? -29.406 23.172 15.078 1 61.41 72 ILE B CA 1
ATOM 7308 C C . ILE B 1 72 ? -30.156 22.156 14.211 1 61.41 72 ILE B C 1
ATOM 7310 O O . ILE B 1 72 ? -30.344 21.016 14.609 1 61.41 72 ILE B O 1
ATOM 7314 N N . ALA B 1 73 ? -30.703 22.5 12.992 1 55.03 73 ALA B N 1
ATOM 7315 C CA . ALA B 1 73 ? -31.312 21.703 11.945 1 55.03 73 ALA B CA 1
ATOM 7316 C C . ALA B 1 73 ? -32.75 21.375 12.289 1 55.03 73 ALA B C 1
ATOM 7318 O O . ALA B 1 73 ? -33.438 20.625 11.562 1 55.03 73 ALA B O 1
ATOM 7319 N N . LYS B 1 74 ? -33.25 21.875 13.477 1 63.09 74 LYS B N 1
ATOM 7320 C CA . LYS B 1 74 ? -34.688 21.797 13.727 1 63.09 74 LYS B CA 1
ATOM 7321 C C . LYS B 1 74 ? -35.469 22.797 12.875 1 63.09 74 LYS B C 1
ATOM 7323 O O . LYS B 1 74 ? -35.125 23.984 12.852 1 63.09 74 LYS B O 1
ATOM 7328 N N . LYS B 1 75 ? -36.438 22.266 12.117 1 68.94 75 LYS B N 1
ATOM 7329 C CA . LYS B 1 75 ? -37.25 23.188 11.359 1 68.94 75 LYS B CA 1
ATOM 7330 C C . LYS B 1 75 ? -38.031 24.109 12.289 1 68.94 75 LYS B C 1
ATOM 7332 O O . LYS B 1 75 ? -38.625 23.656 13.281 1 68.94 75 LYS B O 1
ATOM 7337 N N . LEU B 1 76 ? -37.875 25.344 12.07 1 80.06 76 LEU B N 1
ATOM 7338 C CA . LEU B 1 76 ? -38.625 26.312 12.875 1 80.06 76 LEU B CA 1
ATOM 7339 C C . LEU B 1 76 ? -40.125 26.141 12.711 1 80.06 76 LEU B C 1
ATOM 7341 O O . LEU B 1 76 ? -40.625 26.062 11.586 1 80.06 76 LEU B O 1
ATOM 7345 N N . SER B 1 77 ? -40.781 25.766 13.711 1 77.75 77 SER B N 1
ATOM 7346 C CA . SER B 1 77 ? -42.188 25.484 13.688 1 77.75 77 SER B CA 1
ATOM 7347 C C . SER B 1 77 ? -43 26.656 14.234 1 77.75 77 SER B C 1
ATOM 7349 O O . SER B 1 77 ? -42.438 27.625 14.742 1 77.75 77 SER B O 1
ATOM 7351 N N . GLU B 1 78 ? -44.375 26.562 14.039 1 82.12 78 GLU B N 1
ATOM 7352 C CA . GLU B 1 78 ? -45.312 27.547 14.594 1 82.12 78 GLU B CA 1
ATOM 7353 C C . GLU B 1 78 ? -45.25 27.562 16.125 1 82.12 78 GLU B C 1
ATOM 7355 O O . GLU B 1 78 ? -45.469 28.609 16.75 1 82.12 78 GLU B O 1
ATOM 7360 N N . GLN B 1 79 ? -44.875 26.422 16.625 1 79.69 79 GLN B N 1
ATOM 7361 C CA . GLN B 1 79 ? -44.75 26.344 18.078 1 79.69 79 GLN B CA 1
ATOM 7362 C C . GLN B 1 79 ? -43.594 27.188 18.594 1 79.69 79 GLN B C 1
ATOM 7364 O O . GLN B 1 79 ? -43.688 27.797 19.656 1 79.69 79 GLN B O 1
ATOM 7369 N N . ASP B 1 80 ? -42.562 27.219 17.891 1 86.38 80 ASP B N 1
ATOM 7370 C CA . ASP B 1 80 ? -41.406 28 18.266 1 86.38 80 ASP B CA 1
ATOM 7371 C C . ASP B 1 80 ? -41.719 29.5 18.25 1 86.38 80 ASP B C 1
ATOM 7373 O O . ASP B 1 80 ? -41.312 30.234 19.141 1 86.38 80 ASP B O 1
ATOM 7377 N N . LYS B 1 81 ? -42.438 29.812 17.266 1 88.88 81 LYS B N 1
ATOM 7378 C CA . LYS B 1 81 ? -42.906 31.188 17.156 1 88.88 81 LYS B CA 1
ATOM 7379 C C . LYS B 1 81 ? -43.781 31.562 18.359 1 88.88 81 LYS B C 1
ATOM 7381 O O . LYS B 1 81 ? -43.562 32.594 18.984 1 88.88 81 LYS B O 1
ATOM 7386 N N . LYS B 1 82 ? -44.688 30.672 18.688 1 85.94 82 LYS B N 1
ATOM 7387 C CA . LYS B 1 82 ? -45.594 30.938 19.781 1 85.94 82 LYS B CA 1
ATOM 7388 C C . LYS B 1 82 ? -44.844 31.078 21.109 1 85.94 82 LYS B C 1
ATOM 7390 O O . LYS B 1 82 ? -45.188 31.922 21.938 1 85.94 82 LYS B O 1
ATOM 7395 N N . GLN B 1 83 ? -43.875 30.297 21.203 1 84.69 83 GLN B N 1
ATOM 7396 C CA . GLN B 1 83 ? -43.062 30.344 22.422 1 84.69 83 GLN B CA 1
ATOM 7397 C C . GLN B 1 83 ? -42.344 31.688 22.531 1 84.69 83 GLN B C 1
ATOM 7399 O O . GLN B 1 83 ? -42.344 32.312 23.594 1 84.69 83 GLN B O 1
ATOM 7404 N N . ALA B 1 84 ? -41.688 32.094 21.484 1 89.38 84 ALA B N 1
ATOM 7405 C CA . ALA B 1 84 ? -40.969 33.375 21.469 1 89.38 84 ALA B CA 1
ATOM 7406 C C . ALA B 1 84 ? -41.906 34.531 21.766 1 89.38 84 ALA B C 1
ATOM 7408 O O . ALA B 1 84 ? -41.562 35.438 22.531 1 89.38 84 ALA B O 1
ATOM 7409 N N . LEU B 1 85 ? -43.094 34.438 21.25 1 89.94 85 LEU B N 1
ATOM 7410 C CA . LEU B 1 85 ? -44.094 35.5 21.422 1 89.94 85 LEU B CA 1
ATOM 7411 C C . LEU B 1 85 ? -44.594 35.562 22.859 1 89.94 85 LEU B C 1
ATOM 7413 O O . LEU B 1 85 ? -44.875 36.625 23.391 1 89.94 85 LEU B O 1
ATOM 7417 N N . SER B 1 86 ? -44.719 34.344 23.406 1 85.88 86 SER B N 1
ATOM 7418 C CA . SER B 1 86 ? -45.156 34.312 24.797 1 85.88 86 SER B CA 1
ATOM 7419 C C . SER B 1 86 ? -44.156 34.969 25.719 1 85.88 86 SER B C 1
ATOM 7421 O O . SER B 1 86 ? -44.562 35.625 26.688 1 85.88 86 SER B O 1
ATOM 7423 N N . TYR B 1 87 ? -42.875 34.875 25.375 1 86.88 87 TYR B N 1
ATOM 7424 C CA . TYR B 1 87 ? -41.844 35.469 26.188 1 86.88 87 TYR B CA 1
ATOM 7425 C C . TYR B 1 87 ? -41.812 37 26.016 1 86.88 87 TYR B C 1
ATOM 7427 O O . TYR B 1 87 ? -41.406 37.719 26.922 1 86.88 87 TYR B O 1
ATOM 7435 N N . ALA B 1 88 ? -42.156 37.406 24.844 1 87.38 88 ALA B N 1
ATOM 7436 C CA . ALA B 1 88 ? -42.156 38.844 24.547 1 87.38 88 ALA B CA 1
ATOM 7437 C C . ALA B 1 88 ? -43.125 39.594 25.453 1 87.38 88 ALA B C 1
ATOM 7439 O O . ALA B 1 88 ? -42.906 40.781 25.766 1 87.38 88 ALA B O 1
ATOM 7440 N N . ARG B 1 89 ? -44.188 38.844 25.922 1 76.75 89 ARG B N 1
ATOM 7441 C CA . ARG B 1 89 ? -45.25 39.438 26.719 1 76.75 89 ARG B CA 1
ATOM 7442 C C . ARG B 1 89 ? -45 39.25 28.203 1 76.75 89 ARG B C 1
ATOM 7444 O O . ARG B 1 89 ? -45.844 39.625 29.031 1 76.75 89 ARG B O 1
ATOM 7451 N N . ALA B 1 90 ? -44.031 38.531 28.469 1 75.12 90 ALA B N 1
ATOM 7452 C CA . ALA B 1 90 ? -43.719 38.281 29.875 1 75.12 90 ALA B CA 1
ATOM 7453 C C . ALA B 1 90 ? -43.469 39.562 30.625 1 75.12 90 ALA B C 1
ATOM 7455 O O . ALA B 1 90 ? -43.031 40.562 30.047 1 75.12 90 ALA B O 1
ATOM 7456 N N . ASP B 1 91 ? -43.719 39.531 31.938 1 66.88 91 ASP B N 1
ATOM 7457 C CA . ASP B 1 91 ? -43.594 40.688 32.812 1 66.88 91 ASP B CA 1
ATOM 7458 C C . ASP B 1 91 ? -42.156 41.219 32.844 1 66.88 91 ASP B C 1
ATOM 7460 O O . ASP B 1 91 ? -41.219 40.469 33.125 1 66.88 91 ASP B O 1
ATOM 7464 N N . GLY B 1 92 ? -41.812 42.375 32.375 1 67.44 92 GLY B N 1
ATOM 7465 C CA . GLY B 1 92 ? -40.531 43.031 32.438 1 67.44 92 GLY B CA 1
ATOM 7466 C C . GLY B 1 92 ? -39.781 43.094 31.125 1 67.44 92 GLY B C 1
ATOM 7467 O O . GLY B 1 92 ? -38.781 43.781 31 1 67.44 92 GLY B O 1
ATOM 7468 N N . TYR B 1 93 ? -40.219 42.438 30.047 1 77.88 93 TYR B N 1
ATOM 7469 C CA . TYR B 1 93 ? -39.469 42.438 28.797 1 77.88 93 TYR B CA 1
ATOM 7470 C C . TYR B 1 93 ? -40.125 43.375 27.781 1 77.88 93 TYR B C 1
ATOM 7472 O O . TYR B 1 93 ? -39.5 44.375 27.359 1 77.88 93 TYR B O 1
ATOM 7480 N N . ASP B 1 94 ? -41.406 43.281 27.484 1 80.25 94 ASP B N 1
ATOM 7481 C CA . ASP B 1 94 ? -42.219 44.062 26.547 1 80.25 94 ASP B CA 1
ATOM 7482 C C . ASP B 1 94 ? -41.375 44.5 25.344 1 80.25 94 ASP B C 1
ATOM 7484 O O . ASP B 1 94 ? -41.25 45.688 25.062 1 80.25 94 ASP B O 1
ATOM 7488 N N . VAL B 1 95 ? -40.844 43.562 24.641 1 89.81 95 VAL B N 1
ATOM 7489 C CA . VAL B 1 95 ? -39.969 43.844 23.5 1 89.81 95 VAL B CA 1
ATOM 7490 C C . VAL B 1 95 ? -40.812 44 22.234 1 89.81 95 VAL B C 1
ATOM 7492 O O . VAL B 1 95 ? -41.875 43.406 22.109 1 89.81 95 VAL B O 1
ATOM 7495 N N . PRO B 1 96 ? -40.344 44.812 21.359 1 89.69 96 PRO B N 1
ATOM 7496 C CA . PRO B 1 96 ? -41.125 45.094 20.141 1 89.69 96 PRO B CA 1
ATOM 7497 C C . PRO B 1 96 ? -41.125 43.938 19.172 1 89.69 96 PRO B C 1
ATOM 7499 O O . PRO B 1 96 ? -42.062 43.781 18.375 1 89.69 96 PRO B O 1
ATOM 7502 N N . PHE B 1 97 ? -40.062 43.156 19.094 1 92 97 PHE B N 1
ATOM 7503 C CA . PHE B 1 97 ? -40.031 42 18.188 1 92 97 PHE B CA 1
ATOM 7504 C C . PHE B 1 97 ? -39.219 40.875 18.797 1 92 97 PHE B C 1
ATOM 7506 O O . PHE B 1 97 ? -38.5 41.062 19.781 1 92 97 PHE B O 1
ATOM 7513 N N . VAL B 1 98 ? -39.438 39.719 18.234 1 93.81 98 VAL B N 1
ATOM 7514 C CA . VAL B 1 98 ? -38.781 38.531 18.703 1 93.81 98 VAL B CA 1
ATOM 7515 C C . VAL B 1 98 ? -38.094 37.812 17.531 1 93.81 98 VAL B C 1
ATOM 7517 O O . VAL B 1 98 ? -38.5 37.969 16.375 1 93.81 98 VAL B O 1
ATOM 7520 N N . VAL B 1 99 ? -36.969 37.125 17.812 1 92.38 99 VAL B N 1
ATOM 7521 C CA . VAL B 1 99 ? -36.219 36.406 16.812 1 92.38 99 VAL B CA 1
ATOM 7522 C C . VAL B 1 99 ? -36.156 34.938 17.188 1 92.38 99 VAL B C 1
ATOM 7524 O O . VAL B 1 99 ? -35.938 34.562 18.344 1 92.38 99 VAL B O 1
ATOM 7527 N N . VAL B 1 100 ? -36.5 34.094 16.219 1 90.62 100 VAL B N 1
ATOM 7528 C CA . VAL B 1 100 ? -36.344 32.625 16.375 1 90.62 100 VAL B CA 1
ATOM 7529 C C . VAL B 1 100 ? -35.219 32.125 15.445 1 90.62 100 VAL B C 1
ATOM 7531 O O . VAL B 1 100 ? -35.188 32.5 14.266 1 90.62 100 VAL B O 1
ATOM 7534 N N . CYS B 1 101 ? -34.312 31.359 16.031 1 85.75 101 CYS B N 1
ATOM 7535 C CA . CYS B 1 101 ? -33.156 30.922 15.242 1 85.75 101 CYS B CA 1
ATOM 7536 C C . CYS B 1 101 ? -32.812 29.469 15.555 1 85.75 101 CYS B C 1
ATOM 7538 O O . CYS B 1 101 ? -32.781 29.062 16.719 1 85.75 101 CYS B O 1
ATOM 7540 N N . ASN B 1 102 ? -32.656 28.719 14.555 1 74.69 102 ASN B N 1
ATOM 7541 C CA . ASN B 1 102 ? -32.219 27.328 14.734 1 74.69 102 ASN B CA 1
ATOM 7542 C C . ASN B 1 102 ? -30.766 27.141 14.312 1 74.69 102 ASN B C 1
ATOM 7544 O O . ASN B 1 102 ? -30.359 26.031 13.953 1 74.69 102 ASN B O 1
ATOM 7548 N N . GLY B 1 103 ? -30.062 28.281 14.203 1 70.69 103 GLY B N 1
ATOM 7549 C CA . GLY B 1 103 ? -28.672 28.203 13.805 1 70.69 103 GLY B CA 1
ATOM 7550 C C . GLY B 1 103 ? -28.469 28.219 12.297 1 70.69 103 GLY B C 1
ATOM 7551 O O . GLY B 1 103 ? -27.391 28.531 11.812 1 70.69 103 GLY B O 1
ATOM 7552 N N . ALA B 1 104 ? -29.484 27.859 11.531 1 71.12 104 ALA B N 1
ATOM 7553 C CA . ALA B 1 104 ? -29.406 27.859 10.07 1 71.12 104 ALA B CA 1
ATOM 7554 C C . ALA B 1 104 ? -30.219 29.016 9.477 1 71.12 104 ALA B C 1
ATOM 7556 O O . ALA B 1 104 ? -29.844 29.562 8.438 1 71.12 104 ALA B O 1
ATOM 7557 N N . GLU B 1 105 ? -31.25 29.281 10.102 1 77.31 105 GLU B N 1
ATOM 7558 C CA . GLU B 1 105 ? -32.125 30.375 9.633 1 77.31 105 GLU B CA 1
ATOM 7559 C C . GLU B 1 105 ? -32.562 31.25 10.797 1 77.31 105 GLU B C 1
ATOM 7561 O O . GLU B 1 105 ? -32.594 30.812 11.945 1 77.31 105 GLU B O 1
ATOM 7566 N N . ILE B 1 106 ? -32.781 32.469 10.516 1 85.12 106 ILE B N 1
ATOM 7567 C CA . ILE B 1 106 ? -33.281 33.438 11.461 1 85.12 106 ILE B CA 1
ATOM 7568 C C . ILE B 1 106 ? -34.625 33.969 10.977 1 85.12 106 ILE B C 1
ATOM 7570 O O . ILE B 1 106 ? -34.812 34.281 9.797 1 85.12 106 ILE B O 1
ATOM 7574 N N . ARG B 1 107 ? -35.625 33.875 11.797 1 86.88 107 ARG B N 1
ATOM 7575 C CA . ARG B 1 107 ? -36.906 34.469 11.508 1 86.88 107 ARG B CA 1
ATOM 7576 C C . ARG B 1 107 ? -37.281 35.5 12.57 1 86.88 107 ARG B C 1
ATOM 7578 O O . ARG B 1 107 ? -37.156 35.25 13.766 1 86.88 107 ARG B O 1
ATOM 7585 N N . SER B 1 108 ? -37.656 36.688 12.156 1 92.19 108 SER B N 1
ATOM 7586 C CA . SER B 1 108 ? -38.094 37.75 13.07 1 92.19 108 SER B CA 1
ATOM 7587 C C . SER B 1 108 ? -39.594 37.969 13.008 1 92.19 108 SER B C 1
ATOM 7589 O O . SER B 1 108 ? -40.188 37.938 11.922 1 92.19 108 SER B O 1
ATOM 7591 N N . TYR B 1 109 ? -40.188 38.156 14.172 1 93.19 109 TYR B N 1
ATOM 7592 C CA . TYR B 1 109 ? -41.625 38.375 14.25 1 93.19 109 TYR B CA 1
ATOM 7593 C C . TYR B 1 109 ? -41.969 39.594 15.086 1 93.19 109 TYR B C 1
ATOM 7595 O O . TYR B 1 109 ? -41.312 39.875 16.094 1 93.19 109 TYR B O 1
ATOM 7603 N N . ASN B 1 110 ? -43.031 40.281 14.672 1 93.5 110 ASN B N 1
ATOM 7604 C CA . ASN B 1 110 ? -43.531 41.344 15.508 1 93.5 110 ASN B CA 1
ATOM 7605 C C . ASN B 1 110 ? -44.188 40.812 16.781 1 93.5 110 ASN B C 1
ATOM 7607 O O . ASN B 1 110 ? -45 39.906 16.75 1 93.5 110 ASN B O 1
ATOM 7611 N N . ALA B 1 111 ? -43.812 41.344 17.875 1 91.88 111 ALA B N 1
ATOM 7612 C CA . ALA B 1 111 ? -44.219 40.812 19.172 1 91.88 111 ALA B CA 1
ATOM 7613 C C . ALA B 1 111 ? -45.719 41 19.406 1 91.88 111 ALA B C 1
ATOM 7615 O O . ALA B 1 111 ? -46.344 40.188 20.078 1 91.88 111 ALA B O 1
ATOM 7616 N N . LYS B 1 112 ? -46.312 42 18.906 1 88.5 112 LYS B N 1
ATOM 7617 C CA . LYS B 1 112 ? -47.719 42.312 19.141 1 88.5 112 LYS B CA 1
ATOM 7618 C C . LYS B 1 112 ? -48.625 41.531 18.203 1 88.5 112 LYS B C 1
ATOM 7620 O O . LYS B 1 112 ? -49.656 41 18.625 1 88.5 112 LYS B O 1
ATOM 7625 N N . THR B 1 113 ? -48.219 41.438 16.906 1 89.75 113 THR B N 1
ATOM 7626 C CA . THR B 1 113 ? -49.094 40.844 15.914 1 89.75 113 THR B CA 1
ATOM 7627 C C . THR B 1 113 ? -48.719 39.375 15.656 1 89.75 113 THR B C 1
ATOM 7629 O O . THR B 1 113 ? -49.531 38.594 15.195 1 89.75 113 THR B O 1
ATOM 7632 N N . GLY B 1 114 ? -47.438 39.094 15.859 1 90.44 114 GLY B N 1
ATOM 7633 C CA . GLY B 1 114 ? -46.969 37.75 15.531 1 90.44 114 GLY B CA 1
ATOM 7634 C C . GLY B 1 114 ? -46.656 37.594 14.055 1 90.44 114 GLY B C 1
ATOM 7635 O O . GLY B 1 114 ? -46.312 36.5 13.609 1 90.44 114 GLY B O 1
ATOM 7636 N N . GLU B 1 115 ? -46.781 38.625 13.312 1 90.88 115 GLU B N 1
ATOM 7637 C CA . GLU B 1 115 ? -46.5 38.562 11.875 1 90.88 115 GLU B CA 1
ATOM 7638 C C . GLU B 1 115 ? -45 38.625 11.594 1 90.88 115 GLU B C 1
ATOM 7640 O O . GLU B 1 115 ? -44.25 39.312 12.312 1 90.88 115 GLU B O 1
ATOM 7645 N N . PRO B 1 116 ? -44.594 37.938 10.516 1 91.19 116 PRO B N 1
ATOM 7646 C CA . PRO B 1 116 ? -43.156 37.969 10.164 1 91.19 116 PRO B CA 1
ATOM 7647 C C . PRO B 1 116 ? -42.719 39.375 9.734 1 91.19 116 PRO B C 1
ATOM 7649 O O . PRO B 1 116 ? -43.469 40.094 9.039 1 91.19 116 PRO B O 1
ATOM 7652 N N . ILE B 1 117 ? -41.594 39.75 10.219 1 90.88 117 ILE B N 1
ATOM 7653 C CA . ILE B 1 117 ? -41.031 41.094 9.906 1 90.88 117 ILE B CA 1
ATOM 7654 C C . ILE B 1 117 ? -40.25 41.031 8.594 1 90.88 117 ILE B C 1
ATOM 7656 O O . ILE B 1 117 ? -39.469 40.094 8.375 1 90.88 117 ILE B O 1
ATOM 7660 N N . GLN B 1 118 ? -40.531 41.875 7.711 1 86.75 118 GLN B N 1
ATOM 7661 C CA . GLN B 1 118 ? -39.75 42.062 6.488 1 86.75 118 GLN B CA 1
ATOM 7662 C C . GLN B 1 118 ? -38.75 43.188 6.656 1 86.75 118 GLN B C 1
ATOM 7664 O O . GLN B 1 118 ? -39.094 44.375 6.781 1 86.75 118 GLN B O 1
ATOM 7669 N N . TRP B 1 119 ? -37.5 42.812 6.734 1 82.31 119 TRP B N 1
ATOM 7670 C CA . TRP B 1 119 ? -36.438 43.812 6.785 1 82.31 119 TRP B CA 1
ATOM 7671 C C . TRP B 1 119 ? -36.156 44.375 5.398 1 82.31 119 TRP B C 1
ATOM 7673 O O . TRP B 1 119 ? -35.812 43.625 4.477 1 82.31 119 TRP B O 1
ATOM 7683 N N . ASN B 1 120 ? -36.281 45.594 5.191 1 77.69 120 ASN B N 1
ATOM 7684 C CA . ASN B 1 120 ? -36.156 46.25 3.889 1 77.69 120 ASN B CA 1
ATOM 7685 C C . ASN B 1 120 ? -37.062 45.562 2.842 1 77.69 120 ASN B C 1
ATOM 7687 O O . ASN B 1 120 ? -36.625 45.344 1.713 1 77.69 120 ASN B O 1
ATOM 7691 N N . GLY B 1 121 ? -38.156 45.094 3.32 1 73.12 121 GLY B N 1
ATOM 7692 C CA . GLY B 1 121 ? -39.156 44.562 2.424 1 73.12 121 GLY B CA 1
ATOM 7693 C C . GLY B 1 121 ? -39 43.094 2.145 1 73.12 121 GLY B C 1
ATOM 7694 O O . GLY B 1 121 ? -39.781 42.5 1.377 1 73.12 121 GLY B O 1
ATOM 7695 N N . LYS B 1 122 ? -38.062 42.469 2.68 1 77.31 122 LYS B N 1
ATOM 7696 C CA . LYS B 1 122 ? -37.812 41.062 2.4 1 77.31 122 LYS B CA 1
ATOM 7697 C C . LYS B 1 122 ? -37.781 40.25 3.689 1 77.31 122 LYS B C 1
ATOM 7699 O O . LYS B 1 122 ? -37.312 40.719 4.727 1 77.31 122 LYS B O 1
ATOM 7704 N N . LEU B 1 123 ? -38.375 39.062 3.496 1 74.25 123 LEU B N 1
ATOM 7705 C CA . LEU B 1 123 ? -38.188 38.094 4.57 1 74.25 123 LEU B CA 1
ATOM 7706 C C . LEU B 1 123 ? -36.781 37.531 4.578 1 74.25 123 LEU B C 1
ATOM 7708 O O . LEU B 1 123 ? -36.406 36.719 3.73 1 74.25 123 LEU B O 1
ATOM 7712 N N . SER B 1 124 ? -35.875 38.156 5.348 1 70.94 124 SER B N 1
ATOM 7713 C CA . SER B 1 124 ? -34.469 37.781 5.34 1 70.94 124 SER B CA 1
ATOM 7714 C C . SER B 1 124 ? -34.031 37.25 6.699 1 70.94 124 SER B C 1
ATOM 7716 O O . SER B 1 124 ? -34.594 37.625 7.73 1 70.94 124 SER B O 1
ATOM 7718 N N . SER B 1 125 ? -33.094 36.375 6.648 1 77.94 125 SER B N 1
ATOM 7719 C CA . SER B 1 125 ? -32.469 35.844 7.859 1 77.94 125 SER B CA 1
ATOM 7720 C C . SER B 1 125 ? -31.469 36.844 8.43 1 77.94 125 SER B C 1
ATOM 7722 O O . SER B 1 125 ? -30.266 36.594 8.438 1 77.94 125 SER B O 1
ATOM 7724 N N . LYS B 1 126 ? -32.031 38 8.961 1 82.38 126 LYS B N 1
ATOM 7725 C CA . LYS B 1 126 ? -31.156 39.031 9.477 1 82.38 126 LYS B CA 1
ATOM 7726 C C . LYS B 1 126 ? -31.625 39.531 10.844 1 82.38 126 LYS B C 1
ATOM 7728 O O . LYS B 1 126 ? -32.812 39.438 11.164 1 82.38 126 LYS B O 1
ATOM 7733 N N . ILE B 1 127 ? -30.688 39.938 11.602 1 85.62 127 ILE B N 1
ATOM 7734 C CA . ILE B 1 127 ? -30.906 40.688 12.828 1 85.62 127 ILE B CA 1
ATOM 7735 C C . ILE B 1 127 ? -30.312 42.094 12.688 1 85.62 127 ILE B C 1
ATOM 7737 O O . ILE B 1 127 ? -29.25 42.25 12.109 1 85.62 127 ILE B O 1
ATOM 7741 N N . PRO B 1 128 ? -31.094 43.062 13.109 1 84.5 128 PRO B N 1
ATOM 7742 C CA . PRO B 1 128 ? -30.531 44.406 13.047 1 84.5 128 PRO B CA 1
ATOM 7743 C C . PRO B 1 128 ? -29.203 44.531 13.789 1 84.5 128 PRO B C 1
ATOM 7745 O O . PRO B 1 128 ? -29.031 43.938 14.859 1 84.5 128 PRO B O 1
ATOM 7748 N N . ALA B 1 129 ? -28.281 45.25 13.164 1 83.81 129 ALA B N 1
ATOM 7749 C CA . ALA B 1 129 ? -27.016 45.531 13.844 1 83.81 129 ALA B CA 1
ATOM 7750 C C . ALA B 1 129 ? -27.25 46.438 15.039 1 83.81 129 ALA B C 1
ATOM 7752 O O . ALA B 1 129 ? -28.266 47.156 15.117 1 83.81 129 ALA B O 1
ATOM 7753 N N . LYS B 1 130 ? -26.312 46.406 15.93 1 85.25 130 LYS B N 1
ATOM 7754 C CA . LYS B 1 130 ? -26.422 47.25 17.125 1 85.25 130 LYS B CA 1
ATOM 7755 C C . LYS B 1 130 ? -26.594 48.719 16.75 1 85.25 130 LYS B C 1
ATOM 7757 O O . LYS B 1 130 ? -27.422 49.438 17.344 1 85.25 130 LYS B O 1
ATOM 7762 N N . SER B 1 131 ? -25.891 49.188 15.719 1 79.44 131 SER B N 1
ATOM 7763 C CA . SER B 1 131 ? -25.953 50.562 15.281 1 79.44 131 SER B CA 1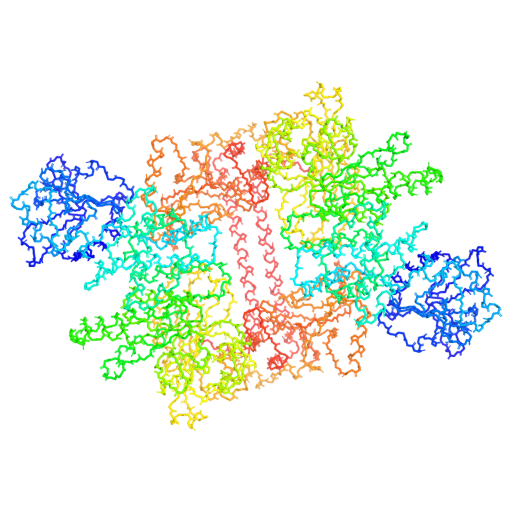
ATOM 7764 C C . SER B 1 131 ? -27.297 50.906 14.664 1 79.44 131 SER B C 1
ATOM 7766 O O . SER B 1 131 ? -27.656 52.094 14.562 1 79.44 131 SER B O 1
ATOM 7768 N N . GLN B 1 132 ? -28.062 49.906 14.344 1 83.5 132 GLN B N 1
ATOM 7769 C CA . GLN B 1 132 ? -29.328 50.125 13.664 1 83.5 132 GLN B CA 1
ATOM 7770 C C . GLN B 1 132 ? -30.5 50.062 14.664 1 83.5 132 GLN B C 1
ATOM 7772 O O . GLN B 1 132 ? -31.625 50.438 14.32 1 83.5 132 GLN B O 1
ATOM 7777 N N . LEU B 1 133 ? -30.234 49.656 15.805 1 87.25 133 LEU B N 1
ATOM 7778 C CA . LEU B 1 133 ? -31.281 49.344 16.766 1 87.25 133 LEU B CA 1
ATOM 7779 C C . LEU B 1 133 ? -32.094 50.594 17.109 1 87.25 133 LEU B C 1
ATOM 7781 O O . LEU B 1 133 ? -33.312 50.531 17.25 1 87.25 133 LEU B O 1
ATOM 7785 N N . LYS B 1 134 ? -31.359 51.719 17.203 1 83.12 134 LYS B N 1
ATOM 7786 C CA . LYS B 1 134 ? -32.062 52.938 17.547 1 83.12 134 LYS B CA 1
ATOM 7787 C C . LYS B 1 134 ? -33.125 53.281 16.531 1 83.12 134 LYS B C 1
ATOM 7789 O O . LYS B 1 134 ? -34.25 53.594 16.906 1 83.12 134 LYS B O 1
ATOM 7794 N N . SER B 1 135 ? -32.781 53.125 15.312 1 86 135 SER B N 1
ATOM 7795 C CA . SER B 1 135 ? -33.719 53.406 14.242 1 86 135 SER B CA 1
ATOM 7796 C C . SER B 1 135 ? -34.844 52.375 14.211 1 86 135 SER B C 1
ATOM 7798 O O . SER B 1 135 ? -36 52.75 14.008 1 86 135 SER B O 1
ATOM 7800 N N . VAL B 1 136 ? -34.531 51.188 14.391 1 88.88 136 VAL B N 1
ATOM 7801 C CA . VAL B 1 136 ? -35.5 50.094 14.336 1 88.88 136 VAL B CA 1
ATOM 7802 C C . VAL B 1 136 ? -36.531 50.25 15.469 1 88.88 136 VAL B C 1
ATOM 7804 O O . VAL B 1 136 ? -37.719 50.094 15.25 1 88.88 136 VAL B O 1
ATOM 7807 N N . LEU B 1 137 ? -36.062 50.562 16.609 1 87.56 137 LEU B N 1
ATOM 7808 C CA . LEU B 1 137 ? -36.938 50.688 17.766 1 87.56 137 LEU B CA 1
ATOM 7809 C C . LEU B 1 137 ? -37.844 51.906 17.625 1 87.56 137 LEU B C 1
ATOM 7811 O O . LEU B 1 137 ? -39 51.906 18.094 1 87.56 137 LEU B O 1
ATOM 7815 N N . LYS B 1 138 ? -37.25 52.938 17.016 1 86.62 138 LYS B N 1
ATOM 7816 C CA . LYS B 1 138 ? -38.094 54.125 16.734 1 86.62 138 LYS B CA 1
ATOM 7817 C C . LYS B 1 138 ? -39.25 53.781 15.82 1 86.62 138 LYS B C 1
ATOM 7819 O O . LYS B 1 138 ? -40.344 54.281 15.992 1 86.62 138 LYS B O 1
ATOM 7824 N N . ASP B 1 139 ? -38.969 52.969 14.891 1 89 139 ASP B N 1
ATOM 7825 C CA . ASP B 1 139 ? -40 52.562 13.969 1 89 139 ASP B CA 1
ATOM 7826 C C . ASP B 1 139 ? -41.094 51.781 14.703 1 89 139 ASP B C 1
ATOM 7828 O O . ASP B 1 139 ? -42.281 52 14.438 1 89 139 ASP B O 1
ATOM 7832 N N . PHE B 1 140 ? -40.75 51 15.586 1 89.5 140 PHE B N 1
ATOM 7833 C CA . PHE B 1 140 ? -41.719 50.219 16.328 1 89.5 140 PHE B CA 1
ATOM 7834 C C . PHE B 1 140 ? -42.5 51.125 17.297 1 89.5 140 PHE B C 1
ATOM 7836 O O . PHE B 1 140 ? -43.656 50.844 17.609 1 89.5 140 PHE B O 1
ATOM 7843 N N . LYS B 1 141 ? -41.875 52.125 17.766 1 86.94 141 LYS B N 1
ATOM 7844 C CA . LYS B 1 141 ? -42.562 53.062 18.625 1 86.94 141 LYS B CA 1
ATOM 7845 C C . LYS B 1 141 ? -43.656 53.812 17.844 1 86.94 141 LYS B C 1
ATOM 7847 O O . LYS B 1 141 ? -44.719 54.094 18.359 1 86.94 141 LYS B O 1
ATOM 7852 N N . THR B 1 142 ? -43.312 54.156 16.625 1 89.44 142 THR B N 1
ATOM 7853 C CA . THR B 1 142 ? -44.25 54.844 15.758 1 89.44 142 THR B CA 1
ATOM 7854 C C . THR B 1 142 ? -45.375 53.938 15.359 1 89.44 142 THR B C 1
ATOM 7856 O O . THR B 1 142 ? -46.562 54.344 15.375 1 89.44 142 THR B O 1
ATOM 7859 N N . ASP B 1 143 ? -44.969 52.719 15.016 1 91.06 143 ASP B N 1
ATOM 7860 C CA . ASP B 1 143 ? -45.969 51.719 14.672 1 91.06 143 ASP B CA 1
ATOM 7861 C C . ASP B 1 143 ? -45.656 50.375 15.32 1 91.06 143 ASP B C 1
ATOM 7863 O O . ASP B 1 143 ? -44.938 49.531 14.734 1 91.06 143 ASP B O 1
ATOM 7867 N N . PRO B 1 144 ? -46.281 50.188 16.438 1 89.44 144 PRO B N 1
ATOM 7868 C CA . PRO B 1 144 ? -46 48.938 17.172 1 89.44 144 PRO B CA 1
ATOM 7869 C C . PRO B 1 144 ? -46.406 47.688 16.406 1 89.44 144 PRO B C 1
ATOM 7871 O O . PRO B 1 144 ? -45.969 46.594 16.766 1 89.44 144 PRO B O 1
ATOM 7874 N N . GLN B 1 145 ? -47.156 47.844 15.367 1 88.62 145 GLN B N 1
ATOM 7875 C CA . GLN B 1 145 ? -47.594 46.688 14.594 1 88.62 145 GLN B CA 1
ATOM 7876 C C . GLN B 1 145 ? -46.875 46.594 13.25 1 88.62 145 GLN B C 1
ATOM 7878 O O . GLN B 1 145 ? -47.281 45.875 12.359 1 88.62 145 GLN B O 1
ATOM 7883 N N . ALA B 1 146 ? -45.812 47.281 13.164 1 88.75 146 ALA B N 1
ATOM 7884 C CA . ALA B 1 146 ? -45.094 47.375 11.906 1 88.75 146 ALA B CA 1
ATOM 7885 C C . ALA B 1 146 ? -44.5 46.031 11.5 1 88.75 146 ALA B C 1
ATOM 7887 O O . ALA B 1 146 ? -44 45.281 12.352 1 88.75 146 ALA B O 1
ATOM 7888 N N . VAL B 1 147 ? -44.688 45.656 10.227 1 88.75 147 VAL B N 1
ATOM 7889 C CA . VAL B 1 147 ? -44.156 44.406 9.711 1 88.75 147 VAL B CA 1
ATOM 7890 C C . VAL B 1 147 ? -43.062 44.688 8.664 1 88.75 147 VAL B C 1
ATOM 7892 O O . VAL B 1 147 ? -42.281 43.812 8.328 1 88.75 147 VAL B O 1
ATOM 7895 N N . ARG B 1 148 ? -43.062 45.812 8.125 1 88.56 148 ARG B N 1
ATOM 7896 C CA . ARG B 1 148 ? -42 46.25 7.215 1 88.56 148 ARG B CA 1
ATOM 7897 C C . ARG B 1 148 ? -41.125 47.281 7.867 1 88.56 148 ARG B C 1
ATOM 7899 O O . ARG B 1 148 ? -41.562 48.406 8.133 1 88.56 148 ARG B O 1
ATOM 7906 N N . ILE B 1 149 ? -39.969 46.906 8.242 1 88.44 149 ILE B N 1
ATOM 7907 C CA . ILE B 1 149 ? -39.031 47.781 8.953 1 88.44 149 ILE B CA 1
ATOM 7908 C C . ILE B 1 149 ? -37.781 48 8.109 1 88.44 149 ILE B C 1
ATOM 7910 O O . ILE B 1 149 ? -37.281 47.062 7.492 1 88.44 149 ILE B O 1
ATOM 7914 N N . GLU B 1 150 ? -37.312 49.156 8 1 81.56 150 GLU B N 1
ATOM 7915 C CA . GLU B 1 150 ? -36.125 49.469 7.238 1 81.56 150 GLU B CA 1
ATOM 7916 C C . GLU B 1 150 ? -34.875 49.344 8.102 1 81.56 150 GLU B C 1
ATOM 7918 O O . GLU B 1 150 ? -34.875 49.75 9.273 1 81.56 150 GLU B O 1
ATOM 7923 N N . LEU B 1 151 ? -33.906 48.688 7.707 1 79.31 151 LEU B N 1
ATOM 7924 C CA . LEU B 1 151 ? -32.594 48.625 8.328 1 79.31 151 LEU B CA 1
ATOM 7925 C C . LEU B 1 151 ? -31.672 49.656 7.699 1 79.31 151 LEU B C 1
ATOM 7927 O O . LEU B 1 151 ? -31.188 49.469 6.578 1 79.31 151 LEU B O 1
ATOM 7931 N N . PRO B 1 152 ? -31.562 50.781 8.438 1 66.19 152 PRO B N 1
ATOM 7932 C CA . PRO B 1 152 ? -30.766 51.875 7.844 1 66.19 152 PRO B CA 1
ATOM 7933 C C . PRO B 1 152 ? -29.375 51.375 7.43 1 66.19 152 PRO B C 1
ATOM 7935 O O . PRO B 1 152 ? -28.734 50.625 8.164 1 66.19 152 PRO B O 1
ATOM 7938 N N . GLY B 1 153 ? -28.812 51.938 6.395 1 59 153 GLY B N 1
ATOM 7939 C CA . GLY B 1 153 ? -27.484 51.656 5.906 1 59 153 GLY B CA 1
ATOM 7940 C C . GLY B 1 153 ? -27.391 50.312 5.16 1 59 153 GLY B C 1
ATOM 7941 O O . GLY B 1 153 ? -26.328 49.969 4.656 1 59 153 GLY B O 1
ATOM 7942 N N . GLU B 1 154 ? -28.344 49.469 5.32 1 59.12 154 GLU B N 1
ATOM 7943 C CA . GLU B 1 154 ? -28.359 48.188 4.633 1 59.12 154 GLU B CA 1
ATOM 7944 C C . GLU B 1 154 ? -29.25 48.219 3.396 1 59.12 154 GLU B C 1
ATOM 7946 O O . GLU B 1 154 ? -29.594 47.188 2.844 1 59.12 154 GLU B O 1
ATOM 7951 N N . ASP B 1 155 ? -29.844 49.375 2.986 1 42.97 155 ASP B N 1
ATOM 7952 C CA . ASP B 1 155 ? -30.922 49.5 2.023 1 42.97 155 ASP B CA 1
ATOM 7953 C C . ASP B 1 155 ? -30.562 48.844 0.695 1 42.97 155 ASP B C 1
ATOM 7955 O O . ASP B 1 155 ? -31.359 48.844 -0.25 1 42.97 155 ASP B O 1
ATOM 7959 N N . GLY B 1 156 ? -29.344 49.406 -0.164 1 38.72 156 GLY B N 1
ATOM 7960 C CA . GLY B 1 156 ? -29.344 49.5 -1.614 1 38.72 156 GLY B CA 1
ATOM 7961 C C . GLY B 1 156 ? -29.625 48.188 -2.309 1 38.72 156 GLY B C 1
ATOM 7962 O O . GLY B 1 156 ? -29.438 47.125 -1.725 1 38.72 156 GLY B O 1
ATOM 7963 N N . PRO B 1 157 ? -30.703 48.156 -3.371 1 34.88 157 PRO B N 1
ATOM 7964 C CA . PRO B 1 157 ? -30.625 46.938 -4.184 1 34.88 157 PRO B CA 1
ATOM 7965 C C . PRO B 1 157 ? -29.219 46.344 -4.188 1 34.88 157 PRO B C 1
ATOM 7967 O O . PRO B 1 157 ? -29.078 45.125 -4.008 1 34.88 157 PRO B O 1
ATOM 7970 N N . LEU B 1 158 ? -28.344 46.906 -5.258 1 31.73 158 LEU B N 1
ATOM 7971 C CA . LEU B 1 158 ? -26.891 46.906 -5.426 1 31.73 158 LEU B CA 1
ATOM 7972 C C . LEU B 1 158 ? -26.234 47.75 -4.336 1 31.73 158 LEU B C 1
ATOM 7974 O O . LEU B 1 158 ? -25.031 48 -4.398 1 31.73 158 LEU B O 1
ATOM 7978 N N . ASP B 1 159 ? -26.812 48.688 -3.797 1 31.33 159 ASP B N 1
ATOM 7979 C CA . ASP B 1 159 ? -25.953 49.656 -3.121 1 31.33 159 ASP B CA 1
ATOM 7980 C C . ASP B 1 159 ? -25.25 49.031 -1.916 1 31.33 159 ASP B C 1
ATOM 7982 O O . ASP B 1 159 ? -25.906 48.625 -0.949 1 31.33 159 ASP B O 1
ATOM 7986 N N . GLY B 1 160 ? -24.25 48.281 -1.99 1 36.97 160 GLY B N 1
ATOM 7987 C CA . GLY B 1 160 ? -23.016 47.656 -1.525 1 36.97 160 GLY B CA 1
ATOM 7988 C C . GLY B 1 160 ? -23.156 47.062 -0.138 1 36.97 160 GLY B C 1
ATOM 7989 O O . GLY B 1 160 ? -22.406 46.125 0.224 1 36.97 160 GLY B O 1
ATOM 7990 N N . SER B 1 161 ? -23.641 47.844 0.931 1 41.25 161 SER B N 1
ATOM 7991 C CA . SER B 1 161 ? -23.297 47.344 2.27 1 41.25 161 SER B CA 1
ATOM 7992 C C . SER B 1 161 ? -24.25 46.281 2.734 1 41.25 161 SER B C 1
ATOM 7994 O O . SER B 1 161 ? -24.719 46.281 3.877 1 41.25 161 SER B O 1
ATOM 7996 N N . SER B 1 162 ? -25.016 45.594 2.002 1 48.59 162 SER B N 1
ATOM 7997 C CA . SER B 1 162 ? -26 44.688 2.578 1 48.59 162 SER B CA 1
ATOM 7998 C C . SER B 1 162 ? -25.312 43.562 3.379 1 48.59 162 SER B C 1
ATOM 8000 O O . SER B 1 162 ? -24.422 42.906 2.873 1 48.59 162 SER B O 1
ATOM 8002 N N . ALA B 1 163 ? -25.609 43.719 4.754 1 58.16 163 ALA B N 1
ATOM 8003 C CA . ALA B 1 163 ? -25.125 42.656 5.633 1 58.16 163 ALA B CA 1
ATOM 8004 C C . ALA B 1 163 ? -25.641 41.281 5.176 1 58.16 163 ALA B C 1
ATOM 8006 O O . ALA B 1 163 ? -26.797 41.156 4.754 1 58.16 163 ALA B O 1
ATOM 8007 N N . LEU B 1 164 ? -24.812 40.344 4.996 1 67 164 LEU B N 1
ATOM 8008 C CA . LEU B 1 164 ? -25.156 38.969 4.602 1 67 164 LEU B CA 1
ATOM 8009 C C . LEU B 1 164 ? -26.125 38.344 5.598 1 67 164 LEU B C 1
ATOM 8011 O O . LEU B 1 164 ? -26.047 38.625 6.797 1 67 164 LEU B O 1
ATOM 8015 N N . PRO B 1 165 ? -27.125 37.656 4.984 1 66.94 165 PRO B N 1
ATOM 8016 C CA . PRO B 1 165 ? -27.969 36.875 5.91 1 66.94 165 PRO B CA 1
ATOM 8017 C C . PRO B 1 165 ? -27.172 35.906 6.773 1 66.94 165 PRO B C 1
ATOM 8019 O O . PRO B 1 165 ? -26.047 35.562 6.441 1 66.94 165 PRO B O 1
ATOM 8022 N N . PHE B 1 166 ? -27.781 35.656 7.82 1 71.25 166 PHE B N 1
ATOM 8023 C CA . PHE B 1 166 ? -27.172 34.688 8.727 1 71.25 166 PHE B CA 1
ATOM 8024 C C . PHE B 1 166 ? -26.953 33.344 8.031 1 71.25 166 PHE B C 1
ATOM 8026 O O . PHE B 1 166 ? -27.859 32.812 7.371 1 71.25 166 PHE B O 1
ATOM 8033 N N . ARG B 1 167 ? -25.688 32.906 8.07 1 73.75 167 ARG B N 1
ATOM 8034 C CA . ARG B 1 167 ? -25.344 31.547 7.684 1 73.75 167 ARG B CA 1
ATOM 8035 C C . ARG B 1 167 ? -24.5 30.859 8.758 1 73.75 167 ARG B C 1
ATOM 8037 O O . ARG B 1 167 ? -23.703 31.516 9.438 1 73.75 167 ARG B O 1
ATOM 8044 N N . PRO B 1 168 ? -24.734 29.547 8.906 1 70.44 168 PRO B N 1
ATOM 8045 C CA . PRO B 1 168 ? -24.016 28.828 9.969 1 70.44 168 PRO B CA 1
ATOM 8046 C C . PRO B 1 168 ? -22.531 28.688 9.688 1 70.44 168 PRO B C 1
ATOM 8048 O O . PRO B 1 168 ? -22.109 28.641 8.523 1 70.44 168 PRO B O 1
ATOM 8051 N N . SER B 1 169 ? -21.812 28.75 10.82 1 70.44 169 SER B N 1
ATOM 8052 C CA . SER B 1 169 ? -20.422 28.344 10.734 1 70.44 169 SER B CA 1
ATOM 8053 C C . SER B 1 169 ? -20.281 26.828 10.742 1 70.44 169 SER B C 1
ATOM 8055 O O . SER B 1 169 ? -21.172 26.125 11.219 1 70.44 169 SER B O 1
ATOM 8057 N N . LEU B 1 170 ? -19.344 26.312 10.031 1 68.88 170 LEU B N 1
ATOM 8058 C CA . LEU B 1 170 ? -19.109 24.875 9.992 1 68.88 170 LEU B CA 1
ATOM 8059 C C . LEU B 1 170 ? -17.812 24.516 10.695 1 68.88 170 LEU B C 1
ATOM 8061 O O . LEU B 1 170 ? -16.812 25.234 10.555 1 68.88 170 LEU B O 1
ATOM 8065 N N . PRO B 1 171 ? -17.953 23.469 11.516 1 63.66 171 PRO B N 1
ATOM 8066 C CA . PRO B 1 171 ? -16.688 22.938 11.992 1 63.66 171 PRO B CA 1
ATOM 8067 C C . PRO B 1 171 ? -15.766 22.5 10.852 1 63.66 171 PRO B C 1
ATOM 8069 O O . PRO B 1 171 ? -16.219 22.328 9.719 1 63.66 171 PRO B O 1
ATOM 8072 N N . LEU B 1 172 ? -14.5 22.312 11.203 1 64.19 172 LEU B N 1
ATOM 8073 C CA . LEU B 1 172 ? -13.469 22.031 10.211 1 64.19 172 LEU B CA 1
ATOM 8074 C C . LEU B 1 172 ? -13.805 20.781 9.406 1 64.19 172 LEU B C 1
ATOM 8076 O O . LEU B 1 172 ? -13.703 20.781 8.172 1 64.19 172 LEU B O 1
ATOM 8080 N N . ARG B 1 173 ? -14.133 19.766 10.047 1 66.75 173 ARG B N 1
ATOM 8081 C CA . ARG B 1 173 ? -14.422 18.516 9.359 1 66.75 173 ARG B CA 1
ATOM 8082 C C . ARG B 1 173 ? -15.57 18.688 8.375 1 66.75 173 ARG B C 1
ATOM 8084 O O . ARG B 1 173 ? -15.555 18.125 7.281 1 66.75 173 ARG B O 1
ATOM 8091 N N . GLN B 1 174 ? -16.578 19.406 8.734 1 72.31 174 GLN B N 1
ATOM 8092 C CA . GLN B 1 174 ? -17.719 19.641 7.859 1 72.31 174 GLN B CA 1
ATOM 8093 C C . GLN B 1 174 ? -17.328 20.547 6.695 1 72.31 174 GLN B C 1
ATOM 8095 O O . GLN B 1 174 ? -17.875 20.422 5.594 1 72.31 174 GLN B O 1
ATOM 8100 N N . LEU B 1 175 ? -16.5 21.438 7.02 1 73.25 175 LEU B N 1
ATOM 8101 C CA . LEU B 1 1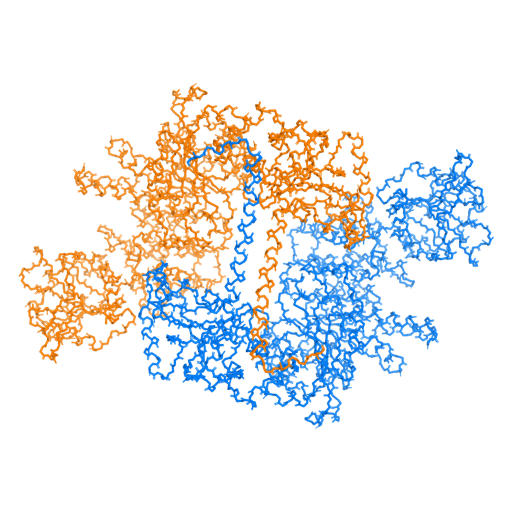75 ? -16 22.281 5.945 1 73.25 175 LEU B CA 1
ATOM 8102 C C . LEU B 1 175 ? -15.242 21.469 4.906 1 73.25 175 LEU B C 1
ATOM 8104 O O . LEU B 1 175 ? -15.422 21.672 3.701 1 73.25 175 LEU B O 1
ATOM 8108 N N . ASN B 1 176 ? -14.445 20.594 5.43 1 69.5 176 ASN B N 1
ATOM 8109 C CA . ASN B 1 176 ? -13.719 19.703 4.527 1 69.5 176 ASN B CA 1
ATOM 8110 C C . ASN B 1 176 ? -14.672 18.859 3.678 1 69.5 176 ASN B C 1
ATOM 8112 O O . ASN B 1 176 ? -14.43 18.656 2.488 1 69.5 176 ASN B O 1
ATOM 8116 N N . ALA B 1 177 ? -15.656 18.438 4.285 1 72.81 177 ALA B N 1
ATOM 8117 C CA . ALA B 1 177 ? -16.656 17.656 3.564 1 72.81 177 ALA B CA 1
ATOM 8118 C C . ALA B 1 177 ? -17.328 18.5 2.48 1 72.81 177 ALA B C 1
ATOM 8120 O O . ALA B 1 177 ? -17.625 18 1.394 1 72.81 177 ALA B O 1
ATOM 8121 N N . LEU B 1 178 ? -17.594 19.734 2.814 1 79.38 178 LEU B N 1
ATOM 8122 C CA . LEU B 1 178 ? -18.172 20.656 1.843 1 79.38 178 LEU B CA 1
ATOM 8123 C C . LEU B 1 178 ? -17.266 20.797 0.625 1 79.38 178 LEU B C 1
ATOM 8125 O O . LEU B 1 178 ? -17.719 20.719 -0.514 1 79.38 178 LEU B O 1
ATOM 8129 N N . PHE B 1 179 ? -16.047 20.984 0.814 1 77.75 179 PHE B N 1
ATOM 8130 C CA . PHE B 1 179 ? -15.086 21.172 -0.275 1 77.75 179 PHE B CA 1
ATOM 8131 C C . PHE B 1 179 ? -14.977 19.891 -1.106 1 77.75 179 PHE B C 1
ATOM 8133 O O . PHE B 1 179 ? -14.875 19.953 -2.334 1 77.75 179 PHE B O 1
ATOM 8140 N N . SER B 1 180 ? -14.977 18.812 -0.39 1 74.5 180 SER B N 1
ATOM 8141 C CA . SER B 1 180 ? -14.938 17.531 -1.094 1 74.5 180 SER B CA 1
ATOM 8142 C C . SER B 1 180 ? -16.156 17.359 -1.997 1 74.5 180 SER B C 1
ATOM 8144 O O . SER B 1 180 ? -16.031 16.859 -3.113 1 74.5 180 SER B O 1
ATOM 8146 N N . ARG B 1 181 ? -17.281 17.766 -1.574 1 82 181 ARG B N 1
ATOM 8147 C CA . ARG B 1 181 ? -18.5 17.672 -2.373 1 82 181 ARG B CA 1
ATOM 8148 C C . ARG B 1 181 ? -18.391 18.562 -3.613 1 82 181 ARG B C 1
ATOM 8150 O O . ARG B 1 181 ? -18.828 18.172 -4.699 1 82 181 ARG B O 1
ATOM 8157 N N . CYS B 1 182 ? -17.891 19.703 -3.385 1 84.19 182 CYS B N 1
ATOM 8158 C CA . CYS B 1 182 ? -17.719 20.625 -4.508 1 84.19 182 CYS B CA 1
ATOM 8159 C C . CYS B 1 182 ? -16.75 20.062 -5.535 1 84.19 182 CYS B C 1
ATOM 8161 O O . CYS B 1 182 ? -17 20.109 -6.738 1 84.19 182 CYS B O 1
ATOM 8163 N N . HIS B 1 183 ? -15.664 19.531 -5.062 1 77.69 183 HIS B N 1
ATOM 8164 C CA . HIS B 1 183 ? -14.688 18.891 -5.93 1 77.69 183 HIS B CA 1
ATOM 8165 C C . HIS B 1 183 ? -15.32 17.766 -6.742 1 77.69 183 HIS B C 1
ATOM 8167 O O . HIS B 1 183 ? -15.117 17.688 -7.957 1 77.69 183 HIS B O 1
ATOM 8173 N N . ASP B 1 184 ? -16.062 16.922 -6.062 1 79.69 184 ASP B N 1
ATOM 8174 C CA . ASP B 1 184 ? -16.703 15.781 -6.711 1 79.69 184 ASP B CA 1
ATOM 8175 C C . ASP B 1 184 ? -17.734 16.234 -7.75 1 79.69 184 ASP B C 1
ATOM 8177 O O . ASP B 1 184 ? -17.875 15.617 -8.797 1 79.69 184 ASP B O 1
ATOM 8181 N N . ALA B 1 185 ? -18.406 17.266 -7.41 1 86.5 185 ALA B N 1
ATOM 8182 C CA . ALA B 1 185 ? -19.391 17.797 -8.344 1 86.5 185 ALA B CA 1
ATOM 8183 C C . ALA B 1 185 ? -18.719 18.281 -9.633 1 86.5 185 ALA B C 1
ATOM 8185 O O . ALA B 1 185 ? -19.234 18.062 -10.727 1 86.5 185 ALA B O 1
ATOM 8186 N N . ILE B 1 186 ? -17.625 18.984 -9.516 1 87.38 186 ILE B N 1
ATOM 8187 C CA . ILE B 1 186 ? -16.891 19.469 -10.68 1 87.38 186 ILE B CA 1
ATOM 8188 C C . ILE B 1 186 ? -16.391 18.266 -11.5 1 87.38 186 ILE B C 1
ATOM 8190 O O . ILE B 1 186 ? -16.578 18.234 -12.719 1 87.38 186 ILE B O 1
ATOM 8194 N N . ARG B 1 187 ? -15.812 17.312 -10.773 1 80.5 187 ARG B N 1
ATOM 8195 C CA . ARG B 1 187 ? -15.297 16.125 -11.438 1 80.5 187 ARG B CA 1
ATOM 8196 C C . ARG B 1 187 ? -16.406 15.422 -12.219 1 80.5 187 ARG B C 1
ATOM 8198 O O . ARG B 1 187 ? -16.203 15.023 -13.367 1 80.5 187 ARG B O 1
ATOM 8205 N N . LYS B 1 188 ? -17.469 15.227 -11.609 1 80.19 188 LYS B N 1
ATOM 8206 C CA . LYS B 1 188 ? -18.609 14.5 -12.188 1 80.19 188 LYS B CA 1
ATOM 8207 C C . LYS B 1 188 ? -19.188 15.258 -13.375 1 80.19 188 LYS B C 1
ATOM 8209 O O . LYS B 1 188 ? -19.453 14.672 -14.43 1 80.19 188 LYS B O 1
ATOM 8214 N N . ASN B 1 189 ? -19.422 16.609 -13.227 1 85.25 189 ASN B N 1
ATOM 8215 C CA . ASN B 1 189 ? -20.109 17.422 -14.227 1 85.25 189 ASN B CA 1
ATOM 8216 C C . ASN B 1 189 ? -19.188 17.781 -15.383 1 85.25 189 ASN B C 1
ATOM 8218 O O . ASN B 1 189 ? -19.609 17.781 -16.547 1 85.25 189 ASN B O 1
ATOM 8222 N N . GLU B 1 190 ? -18.016 18.125 -15.039 1 84.75 190 GLU B N 1
ATOM 8223 C CA . GLU B 1 190 ? -17.094 18.672 -16.031 1 84.75 190 GLU B CA 1
ATOM 8224 C C . GLU B 1 190 ? -16.234 17.562 -16.641 1 84.75 190 GLU B C 1
ATOM 8226 O O . GLU B 1 190 ? -15.656 17.75 -17.719 1 84.75 190 GLU B O 1
ATOM 8231 N N . LYS B 1 191 ? -16.094 16.312 -16.062 1 71.06 191 LYS B N 1
ATOM 8232 C CA . LYS B 1 191 ? -15.336 15.148 -16.516 1 71.06 191 LYS B CA 1
ATOM 8233 C C . LYS B 1 191 ? -13.898 15.523 -16.828 1 71.06 191 LYS B C 1
ATOM 8235 O O . LYS B 1 191 ? -13.328 15.047 -17.812 1 71.06 191 LYS B O 1
ATOM 8240 N N . ASP B 1 192 ? -13.352 16.641 -16.25 1 70.06 192 ASP B N 1
ATOM 8241 C CA . ASP B 1 192 ? -11.977 17.109 -16.328 1 70.06 192 ASP B CA 1
ATOM 8242 C C . ASP B 1 192 ? -11.438 17.469 -14.953 1 70.06 192 ASP B C 1
ATOM 8244 O O . ASP B 1 192 ? -11.992 18.328 -14.266 1 70.06 192 ASP B O 1
ATOM 8248 N N . GLU B 1 193 ? -10.391 16.797 -14.57 1 69.44 193 GLU B N 1
ATOM 8249 C CA . GLU B 1 193 ? -9.883 16.969 -13.211 1 69.44 193 GLU B CA 1
ATOM 8250 C C . GLU B 1 193 ? -8.68 17.906 -13.18 1 69.44 193 GLU B C 1
ATOM 8252 O O . GLU B 1 193 ? -8.188 18.266 -12.109 1 69.44 193 GLU B O 1
ATOM 8257 N N . ASN B 1 194 ? -8.258 18.484 -14.336 1 67.38 194 ASN B N 1
ATOM 8258 C CA . ASN B 1 194 ? -6.984 19.203 -14.422 1 67.38 194 ASN B CA 1
ATOM 8259 C C . ASN B 1 194 ? -7.07 20.594 -13.812 1 67.38 194 ASN B C 1
ATOM 8261 O O . ASN B 1 194 ? -6.078 21.125 -13.312 1 67.38 194 ASN B O 1
ATOM 8265 N N . HIS B 1 195 ? -8.266 21.234 -13.773 1 76.31 195 HIS B N 1
ATOM 8266 C CA . HIS B 1 195 ? -8.359 22.625 -13.352 1 76.31 195 HIS B CA 1
ATOM 8267 C C . HIS B 1 195 ? -9.328 22.797 -12.195 1 76.31 195 HIS B C 1
ATOM 8269 O O . HIS B 1 195 ? -9.82 23.891 -11.938 1 76.31 195 HIS B O 1
ATOM 8275 N N . ILE B 1 196 ? -9.586 21.688 -11.531 1 78.25 196 ILE B N 1
ATOM 8276 C CA . ILE B 1 196 ? -10.625 21.734 -10.5 1 78.25 196 ILE B CA 1
ATOM 8277 C C . ILE B 1 196 ? -10.211 22.719 -9.406 1 78.25 196 ILE B C 1
ATOM 8279 O O . ILE B 1 196 ? -11 23.578 -9 1 78.25 196 ILE B O 1
ATOM 8283 N N . PHE B 1 197 ? -9.016 22.641 -9.016 1 73.44 197 PHE B N 1
ATOM 8284 C CA . PHE B 1 197 ? -8.547 23.5 -7.93 1 73.44 197 PHE B CA 1
ATOM 8285 C C . PHE B 1 197 ? -8.578 24.969 -8.336 1 73.44 197 PHE B C 1
ATOM 8287 O O . PHE B 1 197 ? -9.078 25.812 -7.59 1 73.44 197 PHE B O 1
ATOM 8294 N N . ASP B 1 198 ? -8.07 25.203 -9.453 1 75.5 198 ASP B N 1
ATOM 8295 C CA . ASP B 1 198 ? -7.977 26.578 -9.945 1 75.5 198 ASP B CA 1
ATOM 8296 C C . ASP B 1 198 ? -9.367 27.203 -10.102 1 75.5 198 ASP B C 1
ATOM 8298 O O . ASP B 1 198 ? -9.594 28.328 -9.68 1 75.5 198 ASP B O 1
ATOM 8302 N N . ASP B 1 199 ? -10.195 26.484 -10.664 1 83.56 199 ASP B N 1
ATOM 8303 C CA . ASP B 1 199 ? -11.531 27 -10.93 1 83.56 199 ASP B CA 1
ATOM 8304 C C . ASP B 1 199 ? -12.328 27.172 -9.633 1 83.56 199 ASP B C 1
ATOM 8306 O O . ASP B 1 199 ? -12.977 28.203 -9.43 1 83.56 199 ASP B O 1
ATOM 8310 N N . PHE B 1 200 ? -12.227 26.219 -8.773 1 84.75 200 PHE B N 1
ATOM 8311 C CA . PHE B 1 200 ? -12.938 26.312 -7.504 1 84.75 200 PHE B CA 1
ATOM 8312 C C . PHE B 1 200 ? -12.391 27.453 -6.664 1 84.75 200 PHE B C 1
ATOM 8314 O O . PHE B 1 200 ? -13.156 28.156 -5.988 1 84.75 200 PHE B O 1
ATOM 8321 N N . SER B 1 201 ? -11.125 27.625 -6.656 1 80.88 201 SER B N 1
ATOM 8322 C CA . SER B 1 201 ? -10.5 28.688 -5.879 1 80.88 201 SER B CA 1
ATOM 8323 C C . SER B 1 201 ? -11.016 30.047 -6.305 1 80.88 201 SER B C 1
ATOM 8325 O O . SER B 1 201 ? -11.156 30.953 -5.477 1 80.88 201 SER B O 1
ATOM 8327 N N . LYS B 1 202 ? -11.32 30.203 -7.516 1 85.62 202 LYS B N 1
ATOM 8328 C CA . LYS B 1 202 ? -11.844 31.484 -8.016 1 85.62 202 LYS B CA 1
ATOM 8329 C C . LYS B 1 202 ? -13.234 31.766 -7.445 1 85.62 202 LYS B C 1
ATOM 8331 O O . LYS B 1 202 ? -13.531 32.875 -7.051 1 85.62 202 LYS B O 1
ATOM 8336 N N . LEU B 1 203 ? -13.984 30.719 -7.441 1 88.69 203 LEU B N 1
ATOM 8337 C CA . LEU B 1 203 ? -15.328 30.891 -6.895 1 88.69 203 LEU B CA 1
ATOM 8338 C C . LEU B 1 203 ? -15.273 31.125 -5.391 1 88.69 203 LEU B C 1
ATOM 8340 O O . LEU B 1 203 ? -16.016 31.969 -4.863 1 88.69 203 LEU B O 1
ATOM 8344 N N . LEU B 1 204 ? -14.484 30.375 -4.758 1 83.44 204 LEU B N 1
ATOM 8345 C CA . LEU B 1 204 ? -14.32 30.562 -3.32 1 83.44 204 LEU B CA 1
ATOM 8346 C C . LEU B 1 204 ? -13.828 31.984 -3.014 1 83.44 204 LEU B C 1
ATOM 8348 O O . LEU B 1 204 ? -14.273 32.594 -2.041 1 83.44 204 LEU B O 1
ATOM 8352 N N . PHE B 1 205 ? -12.953 32.469 -3.846 1 84.94 205 PHE B N 1
ATOM 8353 C CA . PHE B 1 205 ? -12.422 33.812 -3.691 1 84.94 205 PHE B CA 1
ATOM 8354 C C . PHE B 1 205 ? -13.547 34.844 -3.76 1 84.94 205 PHE B C 1
ATOM 8356 O O . PHE B 1 205 ? -13.617 35.75 -2.924 1 84.94 205 PHE B O 1
ATOM 8363 N N . LEU B 1 206 ? -14.352 34.656 -4.723 1 88.25 206 LEU B N 1
ATOM 8364 C CA . LEU B 1 206 ? -15.477 35.562 -4.879 1 88.25 206 LEU B CA 1
ATOM 8365 C C . LEU B 1 206 ? -16.375 35.531 -3.652 1 88.25 206 LEU B C 1
ATOM 8367 O O . LEU B 1 206 ? -16.844 36.594 -3.191 1 88.25 206 LEU B O 1
ATOM 8371 N N . LYS B 1 207 ? -16.594 34.344 -3.135 1 88.44 207 LYS B N 1
ATOM 8372 C CA . LYS B 1 207 ? -17.422 34.219 -1.938 1 88.44 207 LYS B CA 1
ATOM 8373 C C . LYS B 1 207 ? -16.766 34.875 -0.736 1 88.44 207 LYS B C 1
ATOM 8375 O O . LYS B 1 207 ? -17.438 35.531 0.061 1 88.44 207 LYS B O 1
ATOM 8380 N N . LEU B 1 208 ? -15.547 34.75 -0.593 1 81.75 208 LEU B N 1
ATOM 8381 C CA . LEU B 1 208 ? -14.844 35.344 0.544 1 81.75 208 LEU B CA 1
ATOM 8382 C C . LEU B 1 208 ? -14.797 36.844 0.438 1 81.75 208 LEU B C 1
ATOM 8384 O O . LEU B 1 208 ? -14.836 37.562 1.453 1 81.75 208 LEU B O 1
ATOM 8388 N N . LEU B 1 209 ? -14.719 37.281 -0.787 1 82.56 209 LEU B N 1
ATOM 8389 C CA . LEU B 1 209 ? -14.797 38.75 -0.978 1 82.56 209 LEU B CA 1
ATOM 8390 C C . LEU B 1 209 ? -16.141 39.281 -0.508 1 82.56 209 LEU B C 1
ATOM 8392 O O . LEU B 1 209 ? -16.219 40.375 0.05 1 82.56 209 LEU B O 1
ATOM 8396 N N . GLU B 1 210 ? -17.109 38.5 -0.825 1 85.12 210 GLU B N 1
ATOM 8397 C CA . GLU B 1 210 ? -18.438 38.844 -0.354 1 85.12 210 GLU B CA 1
ATOM 8398 C C . GLU B 1 210 ? -18.469 38.969 1.168 1 85.12 210 GLU B C 1
ATOM 8400 O O . GLU B 1 210 ? -19.031 39.906 1.716 1 85.12 210 GLU B O 1
ATOM 8405 N N . GLU B 1 211 ? -17.922 38.031 1.819 1 80.75 211 GLU B N 1
ATOM 8406 C CA . GLU B 1 211 ? -17.906 38.062 3.279 1 80.75 211 GLU B CA 1
ATOM 8407 C C . GLU B 1 211 ? -17.047 39.188 3.811 1 80.75 211 GLU B C 1
ATOM 8409 O O . GLU B 1 211 ? -17.375 39.812 4.832 1 80.75 211 GLU B O 1
ATOM 8414 N N . LYS B 1 212 ? -15.961 39.406 3.137 1 77.19 212 LYS B N 1
ATOM 8415 C CA . LYS B 1 212 ? -15.102 40.531 3.521 1 77.19 212 LYS B CA 1
ATOM 8416 C C . LYS B 1 212 ? -15.852 41.844 3.436 1 77.19 212 LYS B C 1
ATOM 8418 O O . LYS B 1 212 ? -15.719 42.688 4.316 1 77.19 212 LYS B O 1
ATOM 8423 N N . ALA B 1 213 ? -16.578 42 2.406 1 76.19 213 ALA B N 1
ATOM 8424 C CA . ALA B 1 213 ? -17.344 43.25 2.219 1 76.19 213 ALA B CA 1
ATOM 8425 C C . ALA B 1 213 ? -18.359 43.438 3.344 1 76.19 213 ALA B C 1
ATOM 8427 O O . ALA B 1 213 ? -18.672 44.562 3.732 1 76.19 213 ALA B O 1
ATOM 8428 N N . ASP B 1 214 ? -18.75 42.344 3.855 1 74.06 214 ASP B N 1
ATOM 8429 C CA . ASP B 1 214 ? -19.719 42.375 4.941 1 74.06 214 ASP B CA 1
ATOM 8430 C C . ASP B 1 214 ? -19.047 42.719 6.266 1 74.06 214 ASP B C 1
ATOM 8432 O O . ASP B 1 214 ? -19.672 43.344 7.133 1 74.06 214 ASP B O 1
ATOM 8436 N N . THR B 1 215 ? -17.859 42.375 6.457 1 69.81 215 THR B N 1
ATOM 8437 C CA . THR B 1 215 ? -17.219 42.469 7.766 1 69.81 215 THR B CA 1
ATOM 8438 C C . THR B 1 215 ? -16.297 43.656 7.828 1 69.81 215 THR B C 1
ATOM 8440 O O . THR B 1 215 ? -16.047 44.219 8.906 1 69.81 215 THR B O 1
ATOM 8443 N N . GLU B 1 216 ? -15.68 43.969 6.738 1 69.88 216 GLU B N 1
ATOM 8444 C CA . GLU B 1 216 ? -14.695 45.062 6.742 1 69.88 216 GLU B CA 1
ATOM 8445 C C . GLU B 1 216 ? -15.312 46.375 6.297 1 69.88 216 GLU B C 1
ATOM 8447 O O . GLU B 1 216 ? -15.781 46.5 5.16 1 69.88 216 GLU B O 1
ATOM 8452 N N . GLU B 1 217 ? -15.219 47.25 7.199 1 61.88 217 GLU B N 1
ATOM 8453 C CA . GLU B 1 217 ? -15.75 48.562 6.898 1 61.88 217 GLU B CA 1
ATOM 8454 C C . GLU B 1 217 ? -14.953 49.25 5.781 1 61.88 217 GLU B C 1
ATOM 8456 O O . GLU B 1 217 ? -13.727 49.188 5.766 1 61.88 217 GLU B O 1
ATOM 8461 N N . GLY B 1 218 ? -15.586 49.719 4.809 1 63.12 218 GLY B N 1
ATOM 8462 C CA . GLY B 1 218 ? -14.93 50.469 3.758 1 63.12 218 GLY B CA 1
ATOM 8463 C C . GLY B 1 218 ? -14.602 49.656 2.535 1 63.12 218 GLY B C 1
ATOM 8464 O O . GLY B 1 218 ? -14.203 50.188 1.499 1 63.12 218 GLY B O 1
ATOM 8465 N N . PHE B 1 219 ? -14.773 48.344 2.709 1 74.75 219 PHE B N 1
ATOM 8466 C CA . PHE B 1 219 ? -14.508 47.469 1.561 1 74.75 219 PHE B CA 1
ATOM 8467 C C . PHE B 1 219 ? -15.773 47.281 0.725 1 74.75 219 PHE B C 1
ATOM 8469 O O . PHE B 1 219 ? -16.812 46.875 1.245 1 74.75 219 PHE B O 1
ATOM 8476 N N . ASN B 1 220 ? -15.641 47.594 -0.609 1 75.25 220 ASN B N 1
ATOM 8477 C CA . ASN B 1 220 ? -16.766 47.438 -1.522 1 75.25 220 ASN B CA 1
ATOM 8478 C C . ASN B 1 220 ? -16.453 46.438 -2.635 1 75.25 220 ASN B C 1
ATOM 8480 O O . ASN B 1 220 ? -15.32 46.375 -3.135 1 75.25 220 ASN B O 1
ATOM 8484 N N . LEU B 1 221 ? -17.469 45.688 -2.98 1 82.44 221 LEU B N 1
ATOM 8485 C CA . LEU B 1 221 ? -17.312 44.719 -4.074 1 82.44 221 LEU B CA 1
ATOM 8486 C C . LEU B 1 221 ? -17.297 45.438 -5.422 1 82.44 221 LEU B C 1
ATOM 8488 O O . LEU B 1 221 ? -18.031 46.406 -5.625 1 82.44 221 LEU B O 1
ATOM 8492 N N . PRO B 1 222 ? -16.484 45 -6.293 1 82.25 222 PRO B N 1
ATOM 8493 C CA . PRO B 1 222 ? -16.438 45.625 -7.617 1 82.25 222 PRO B CA 1
ATOM 8494 C C . PRO B 1 222 ? -17.594 45.188 -8.516 1 82.25 222 PRO B C 1
ATOM 8496 O O . PRO B 1 222 ? -17.672 45.594 -9.672 1 82.25 222 PRO B O 1
ATOM 8499 N N . TYR B 1 223 ? -18.438 44.375 -8.039 1 85.5 223 TYR B N 1
ATOM 8500 C CA . TYR B 1 223 ? -19.594 43.875 -8.766 1 85.5 223 TYR B CA 1
ATOM 8501 C C . TYR B 1 223 ? -20.844 43.906 -7.898 1 85.5 223 TYR B C 1
ATOM 8503 O O . TYR B 1 223 ? -20.766 44.156 -6.691 1 85.5 223 TYR B O 1
ATOM 8511 N N . SER B 1 224 ? -22 43.656 -8.602 1 78.81 224 SER B N 1
ATOM 8512 C CA . SER B 1 224 ? -23.25 43.875 -7.887 1 78.81 224 SER B CA 1
ATOM 8513 C C . SER B 1 224 ? -23.844 42.531 -7.426 1 78.81 224 SER B C 1
ATOM 8515 O O . SER B 1 224 ? -24.625 42.5 -6.48 1 78.81 224 SER B O 1
ATOM 8517 N N . TYR B 1 225 ? -23.422 41.469 -7.988 1 85.44 225 TYR B N 1
ATOM 8518 C CA . TYR B 1 225 ? -24 40.188 -7.66 1 85.44 225 TYR B CA 1
ATOM 8519 C C . TYR B 1 225 ? -23.438 39.656 -6.344 1 85.44 225 TYR B C 1
ATOM 8521 O O . TYR B 1 225 ? -22.297 39.938 -5.988 1 85.44 225 TYR B O 1
ATOM 8529 N N . THR B 1 226 ? -24.312 38.938 -5.617 1 86.31 226 THR B N 1
ATOM 8530 C CA . THR B 1 226 ? -23.859 38.25 -4.418 1 86.31 226 THR B CA 1
ATOM 8531 C C . THR B 1 226 ? -24.203 36.781 -4.488 1 86.31 226 THR B C 1
ATOM 8533 O O . THR B 1 226 ? -25.125 36.375 -5.188 1 86.31 226 THR B O 1
ATOM 8536 N N . PHE B 1 227 ? -23.406 36 -3.824 1 90.38 227 PHE B N 1
ATOM 8537 C CA . PHE B 1 227 ? -23.625 34.562 -3.828 1 90.38 227 PHE B CA 1
ATOM 8538 C C . PHE B 1 227 ? -24.984 34.219 -3.246 1 90.38 227 PHE B C 1
ATOM 8540 O O . PHE B 1 227 ? -25.656 33.312 -3.734 1 90.38 227 PHE B O 1
ATOM 8547 N N . HIS B 1 228 ? -25.375 34.906 -2.254 1 81.62 228 HIS B N 1
ATOM 8548 C CA . HIS B 1 228 ? -26.656 34.625 -1.613 1 81.62 228 HIS B CA 1
ATOM 8549 C C . HIS B 1 228 ? -27.812 34.812 -2.598 1 81.62 228 HIS B C 1
ATOM 8551 O O . HIS B 1 228 ? -28.734 34 -2.639 1 81.62 228 HIS B O 1
ATOM 8557 N N . GLU B 1 229 ? -27.766 35.812 -3.352 1 81.62 229 GLU B N 1
ATOM 8558 C CA . GLU B 1 229 ? -28.812 36.094 -4.332 1 81.62 229 GLU B CA 1
ATOM 8559 C C . GLU B 1 229 ? -28.781 35.062 -5.469 1 81.62 229 GLU B C 1
ATOM 8561 O O . GLU B 1 229 ? -29.828 34.594 -5.922 1 81.62 229 GLU B O 1
ATOM 8566 N N . LEU B 1 230 ? -27.625 34.75 -5.879 1 91.5 230 LEU B N 1
ATOM 8567 C CA . LEU B 1 230 ? -27.469 33.844 -6.992 1 91.5 230 LEU B CA 1
ATOM 8568 C C . LEU B 1 230 ? -27.906 32.438 -6.59 1 91.5 230 LEU B C 1
ATOM 8570 O O . LEU B 1 230 ? -28.453 31.688 -7.41 1 91.5 230 LEU B O 1
ATOM 8574 N N . ALA B 1 231 ? -27.688 32.094 -5.359 1 90.81 231 ALA B N 1
ATOM 8575 C CA . ALA B 1 231 ? -28.031 30.766 -4.852 1 90.81 231 ALA B CA 1
ATOM 8576 C C . ALA B 1 231 ? -29.531 30.547 -4.832 1 90.81 231 ALA B C 1
ATOM 8578 O O . ALA B 1 231 ? -30 29.422 -4.891 1 90.81 231 ALA B O 1
ATOM 8579 N N . ALA B 1 232 ? -30.266 31.562 -4.77 1 80.81 232 ALA B N 1
ATOM 8580 C CA . ALA B 1 232 ? -31.719 31.484 -4.652 1 80.81 232 ALA B CA 1
ATOM 8581 C C . ALA B 1 232 ? -32.375 31.234 -6.012 1 80.81 232 ALA B C 1
ATOM 8583 O O . ALA B 1 232 ? -33.531 30.859 -6.09 1 80.81 232 ALA B O 1
ATOM 8584 N N . LEU B 1 233 ? -31.609 31.297 -7.074 1 87.56 233 LEU B N 1
ATOM 8585 C CA . LEU B 1 233 ? -32.156 31.094 -8.414 1 87.56 233 LEU B CA 1
ATOM 8586 C C . LEU B 1 233 ? -32.5 29.625 -8.648 1 87.56 233 LEU B C 1
ATOM 8588 O O . LEU B 1 233 ? -31.797 28.734 -8.125 1 87.56 233 LEU B O 1
ATOM 8592 N N . PRO B 1 234 ? -33.594 29.422 -9.398 1 88.44 234 PRO B N 1
ATOM 8593 C CA . PRO B 1 234 ? -33.938 28.031 -9.672 1 88.44 234 PRO B CA 1
ATOM 8594 C C . PRO B 1 234 ? -32.969 27.328 -10.617 1 88.44 234 PRO B C 1
ATOM 8596 O O . PRO B 1 234 ? -32.156 28 -11.258 1 88.44 234 PRO B O 1
ATOM 8599 N N . ASP B 1 235 ? -33.094 26.047 -10.773 1 91 235 ASP B N 1
ATOM 8600 C CA . ASP B 1 235 ? -32.188 25.219 -11.562 1 91 235 ASP B CA 1
ATOM 8601 C C . ASP B 1 235 ? -32.219 25.625 -13.039 1 91 235 ASP B C 1
ATOM 8603 O O . ASP B 1 235 ? -31.203 25.562 -13.727 1 91 235 ASP B O 1
ATOM 8607 N N . ALA B 1 236 ? -33.406 26.016 -13.469 1 88.06 236 ALA B N 1
ATOM 8608 C CA . ALA B 1 236 ? -33.594 26.375 -14.875 1 88.06 236 ALA B CA 1
ATOM 8609 C C . ALA B 1 236 ? -32.781 27.609 -15.234 1 88.06 236 ALA B C 1
ATOM 8611 O O . ALA B 1 236 ? -32.5 27.859 -16.422 1 88.06 236 ALA B O 1
ATOM 8612 N N . LYS B 1 237 ? -32.406 28.344 -14.211 1 91.12 237 LYS B N 1
ATOM 8613 C CA . LYS B 1 237 ? -31.656 29.578 -14.453 1 91.12 237 LYS B CA 1
ATOM 8614 C C . LYS B 1 237 ? -30.172 29.391 -14.156 1 91.12 237 LYS B C 1
ATOM 8616 O O . LYS B 1 237 ? -29.5 30.344 -13.75 1 91.12 237 LYS B O 1
ATOM 8621 N N . ALA B 1 238 ? -29.703 28.266 -14.297 1 94.69 238 ALA B N 1
ATOM 8622 C CA . ALA B 1 238 ? -28.281 27.969 -14.039 1 94.69 238 ALA B CA 1
ATOM 8623 C C . ALA B 1 238 ? -27.391 28.781 -14.961 1 94.69 238 ALA B C 1
ATOM 8625 O O . ALA B 1 238 ? -26.281 29.172 -14.57 1 94.69 238 ALA B O 1
ATOM 8626 N N . ASP B 1 239 ? -27.828 29.062 -16.156 1 93.88 239 ASP B N 1
ATOM 8627 C CA . ASP B 1 239 ? -27.062 29.844 -17.109 1 93.88 239 ASP B CA 1
ATOM 8628 C C . ASP B 1 239 ? -26.844 31.281 -16.609 1 93.88 239 ASP B C 1
ATOM 8630 O O . ASP B 1 239 ? -25.797 31.875 -16.859 1 93.88 239 ASP B O 1
ATOM 8634 N N . GLN B 1 240 ? -27.844 31.75 -15.938 1 91.62 240 GLN B N 1
ATOM 8635 C CA . GLN B 1 240 ? -27.734 33.094 -15.383 1 91.62 240 GLN B CA 1
ATOM 8636 C C . GLN B 1 240 ? -26.656 33.156 -14.305 1 91.62 240 GLN B C 1
ATOM 8638 O O . GLN B 1 240 ? -25.953 34.156 -14.195 1 91.62 240 GLN B O 1
ATOM 8643 N N . VAL B 1 241 ? -26.609 32.125 -13.57 1 95.5 241 VAL B N 1
ATOM 8644 C CA . VAL B 1 241 ? -25.609 32.062 -12.523 1 95.5 241 VAL B CA 1
ATOM 8645 C C . VAL B 1 241 ? -24.219 32.031 -13.148 1 95.5 241 VAL B C 1
ATOM 8647 O O . VAL B 1 241 ? -23.297 32.719 -12.711 1 95.5 241 VAL B O 1
ATOM 8650 N N . GLN B 1 242 ? -24.094 31.25 -14.172 1 95.75 242 GLN B N 1
ATOM 8651 C CA . GLN B 1 242 ? -22.828 31.156 -14.883 1 95.75 242 GLN B CA 1
ATOM 8652 C C . GLN B 1 242 ? -22.406 32.5 -15.43 1 95.75 242 GLN B C 1
ATOM 8654 O O . GLN B 1 242 ? -21.25 32.906 -15.258 1 95.75 242 GLN B O 1
ATOM 8659 N N . ASN B 1 243 ? -23.312 33.156 -15.992 1 93.56 243 ASN B N 1
ATOM 8660 C CA . ASN B 1 243 ? -23.016 34.469 -16.578 1 93.56 243 ASN B CA 1
ATOM 8661 C C . ASN B 1 243 ? -22.641 35.5 -15.5 1 93.56 243 ASN B C 1
ATOM 8663 O O . ASN B 1 243 ? -21.734 36.312 -15.711 1 93.56 243 ASN B O 1
ATOM 8667 N N . ALA B 1 244 ? -23.359 35.406 -14.414 1 93.44 244 ALA B N 1
ATOM 8668 C CA . ALA B 1 244 ? -23.078 36.344 -13.32 1 93.44 244 ALA B CA 1
ATOM 8669 C C . ALA B 1 244 ? -21.656 36.125 -12.789 1 93.44 244 ALA B C 1
ATOM 8671 O O . ALA B 1 244 ? -20.922 37.094 -12.578 1 93.44 244 ALA B O 1
ATOM 8672 N N . ILE B 1 245 ? -21.312 34.906 -12.617 1 95.12 245 ILE B N 1
ATOM 8673 C CA . ILE B 1 245 ? -19.984 34.594 -12.102 1 95.12 245 ILE B CA 1
ATOM 8674 C C . ILE B 1 245 ? -18.922 35.031 -13.094 1 95.12 245 ILE B C 1
ATOM 8676 O O . ILE B 1 245 ? -17.891 35.594 -12.703 1 95.12 245 ILE B O 1
ATOM 8680 N N . MET B 1 246 ? -19.188 34.812 -14.352 1 93.88 246 MET B N 1
ATOM 8681 C CA . MET B 1 246 ? -18.25 35.219 -15.383 1 93.88 246 MET B CA 1
ATOM 8682 C C . MET B 1 246 ? -18.094 36.75 -15.391 1 93.88 246 MET B C 1
ATOM 8684 O O . MET B 1 246 ? -16.984 37.25 -15.586 1 93.88 246 MET B O 1
ATOM 8688 N N . ASP B 1 247 ? -19.156 37.344 -15.172 1 91.06 247 ASP B N 1
ATOM 8689 C CA . ASP B 1 247 ? -19.125 38.781 -15.109 1 91.06 247 ASP B CA 1
ATOM 8690 C C . ASP B 1 247 ? -18.328 39.281 -13.891 1 91.06 247 ASP B C 1
ATOM 8692 O O . ASP B 1 247 ? -17.578 40.25 -13.977 1 91.06 247 ASP B O 1
ATOM 8696 N N . MET B 1 248 ? -18.562 38.656 -12.773 1 92.5 248 MET B N 1
ATOM 8697 C CA . MET B 1 248 ? -17.828 39 -11.562 1 92.5 248 MET B CA 1
ATOM 8698 C C . MET B 1 248 ? -16.328 38.844 -11.789 1 92.5 248 MET B C 1
ATOM 8700 O O . MET B 1 248 ? -15.539 39.719 -11.414 1 92.5 248 MET B O 1
ATOM 8704 N N . ILE B 1 249 ? -15.992 37.75 -12.43 1 90.88 249 ILE B N 1
ATOM 8705 C CA . ILE B 1 249 ? -14.594 37.469 -12.703 1 90.88 249 ILE B CA 1
ATOM 8706 C C . ILE B 1 249 ? -14.016 38.531 -13.633 1 90.88 249 ILE B C 1
ATOM 8708 O O . ILE B 1 249 ? -12.914 39.031 -13.414 1 90.88 249 ILE B O 1
ATOM 8712 N N . LYS B 1 250 ? -14.766 38.875 -14.602 1 88.75 250 LYS B N 1
ATOM 8713 C CA . LYS B 1 250 ? -14.336 39.875 -15.547 1 88.75 250 LYS B CA 1
ATOM 8714 C C . LYS B 1 250 ? -14.117 41.219 -14.852 1 88.75 250 LYS B C 1
ATOM 8716 O O . LYS B 1 250 ? -13.141 41.938 -15.141 1 88.75 250 LYS B O 1
ATOM 8721 N N . LYS B 1 251 ? -14.969 41.531 -13.938 1 88.81 251 LYS B N 1
ATOM 8722 C CA . LYS B 1 251 ? -14.859 42.812 -13.219 1 88.81 251 LYS B CA 1
ATOM 8723 C C . LYS B 1 251 ? -13.609 42.812 -12.336 1 88.81 251 LYS B C 1
ATOM 8725 O O . LYS B 1 251 ? -12.953 43.844 -12.219 1 88.81 251 LYS B O 1
ATOM 8730 N N . ILE B 1 252 ? -13.352 41.75 -11.766 1 86.94 252 ILE B N 1
ATOM 8731 C CA . ILE B 1 252 ? -12.164 41.656 -10.93 1 86.94 252 ILE B CA 1
ATOM 8732 C C . ILE B 1 252 ? -10.914 41.781 -11.797 1 86.94 252 ILE B C 1
ATOM 8734 O O . ILE B 1 252 ? -9.961 42.469 -11.43 1 86.94 252 ILE B O 1
ATOM 8738 N N . ARG B 1 253 ? -10.969 41.219 -12.938 1 84 253 ARG B N 1
ATOM 8739 C CA . ARG B 1 253 ? -9.828 41.25 -13.852 1 84 253 ARG B CA 1
ATOM 8740 C C . ARG B 1 253 ? -9.547 42.656 -14.328 1 84 253 ARG B C 1
ATOM 8742 O O . ARG B 1 253 ? -8.398 43.031 -14.578 1 84 253 ARG B O 1
ATOM 8749 N N . THR B 1 254 ? -10.594 43.375 -14.43 1 82.56 254 THR B N 1
ATOM 8750 C CA . THR B 1 254 ? -10.453 44.719 -14.977 1 82.56 254 THR B CA 1
ATOM 8751 C C . THR B 1 254 ? -10.062 45.719 -13.883 1 82.56 254 THR B C 1
ATOM 8753 O O . THR B 1 254 ? -9.547 46.781 -14.172 1 82.56 254 THR B O 1
ATOM 8756 N N . ASP B 1 255 ? -10.297 45.25 -12.688 1 79.69 255 ASP B N 1
ATOM 8757 C CA . ASP B 1 255 ? -9.93 46.094 -11.555 1 79.69 255 ASP B CA 1
ATOM 8758 C C . ASP B 1 255 ? -8.453 45.938 -11.203 1 79.69 255 ASP B C 1
ATOM 8760 O O . ASP B 1 255 ? -8.031 44.875 -10.766 1 79.69 255 ASP B O 1
ATOM 8764 N N . LYS B 1 256 ? -7.691 46.938 -11.344 1 69.25 256 LYS B N 1
ATOM 8765 C CA . LYS B 1 256 ? -6.242 46.938 -11.164 1 69.25 256 LYS B CA 1
ATOM 8766 C C . LYS B 1 256 ? -5.867 46.625 -9.711 1 69.25 256 LYS B C 1
ATOM 8768 O O . LYS B 1 256 ? -4.766 46.156 -9.438 1 69.25 256 LYS B O 1
ATOM 8773 N N . SER B 1 257 ? -6.832 46.875 -8.852 1 68.56 257 SER B N 1
ATOM 8774 C CA . SER B 1 257 ? -6.539 46.656 -7.441 1 68.56 257 SER B CA 1
ATOM 8775 C C . SER B 1 257 ? -6.359 45.188 -7.137 1 68.56 257 SER B C 1
ATOM 8777 O O . SER B 1 257 ? -5.723 44.812 -6.145 1 68.56 257 SER B O 1
ATOM 8779 N N . TYR B 1 258 ? -6.848 44.406 -8.062 1 74.75 258 TYR B N 1
ATOM 8780 C CA . TYR B 1 258 ? -6.773 42.969 -7.812 1 74.75 258 TYR B CA 1
ATOM 8781 C C . TYR B 1 258 ? -5.641 42.344 -8.609 1 74.75 258 TYR B C 1
ATOM 8783 O O . TYR B 1 258 ? -5.383 41.156 -8.492 1 74.75 258 TYR B O 1
ATOM 8791 N N . GLY B 1 259 ? -5.031 43.219 -9.352 1 64.31 259 GLY B N 1
ATOM 8792 C CA . GLY B 1 259 ? -3.936 42.719 -10.148 1 64.31 259 GLY B CA 1
ATOM 8793 C C . GLY B 1 259 ? -4.363 41.625 -11.109 1 64.31 259 GLY B C 1
ATOM 8794 O O . GLY B 1 259 ? -5.395 41.75 -11.781 1 64.31 259 GLY B O 1
ATOM 8795 N N . ASP B 1 260 ? -3.477 40.469 -11.141 1 69.19 260 ASP B N 1
ATOM 8796 C CA . ASP B 1 260 ? -3.707 39.406 -12.109 1 69.19 260 ASP B CA 1
ATOM 8797 C C . ASP B 1 260 ? -4.281 38.156 -11.43 1 69.19 260 ASP B C 1
ATOM 8799 O O . ASP B 1 260 ? -4.07 37.031 -11.891 1 69.19 260 ASP B O 1
ATOM 8803 N N . VAL B 1 261 ? -4.973 38.312 -10.344 1 70.56 261 VAL B N 1
ATOM 8804 C CA . VAL B 1 261 ? -5.402 37.188 -9.531 1 70.56 261 VAL B CA 1
ATOM 8805 C C . VAL B 1 261 ? -6.312 36.281 -10.352 1 70.56 261 VAL B C 1
ATOM 8807 O O . VAL B 1 261 ? -6.242 35.062 -10.234 1 70.56 261 VAL B O 1
ATOM 8810 N N . LEU B 1 262 ? -7.168 36.781 -11.188 1 75.31 262 LEU B N 1
ATOM 8811 C CA . LEU B 1 262 ? -8.086 35.969 -11.977 1 75.31 262 LEU B CA 1
ATOM 8812 C C . LEU B 1 262 ? -7.77 36.094 -13.461 1 75.31 262 LEU B C 1
ATOM 8814 O O . LEU B 1 262 ? -8.68 36.062 -14.297 1 75.31 262 LEU B O 1
ATOM 8818 N N . ALA B 1 263 ? -6.484 36.156 -13.648 1 73.56 263 ALA B N 1
ATOM 8819 C CA . ALA B 1 263 ? -6.082 36.344 -15.039 1 73.56 263 ALA B CA 1
ATOM 8820 C C . ALA B 1 263 ? -6.32 35.062 -15.852 1 73.56 263 ALA B C 1
ATOM 8822 O O . ALA B 1 263 ? -6.711 35.156 -17.016 1 73.56 263 ALA B O 1
ATOM 8823 N N . ASN B 1 264 ? -6.168 33.938 -15.227 1 76.12 264 ASN B N 1
ATOM 8824 C CA . ASN B 1 264 ? -6.391 32.688 -15.938 1 76.12 264 ASN B CA 1
ATOM 8825 C C . ASN B 1 264 ? -7.879 32.406 -16.109 1 76.12 264 ASN B C 1
ATOM 8827 O O . ASN B 1 264 ? -8.68 32.656 -15.211 1 76.12 264 ASN B O 1
ATOM 8831 N N . PRO B 1 265 ? -8.148 31.969 -17.25 1 81.5 265 PRO B N 1
ATOM 8832 C CA . PRO B 1 265 ? -9.57 31.734 -17.516 1 81.5 265 PRO B CA 1
ATOM 8833 C C . PRO B 1 265 ? -10.133 30.562 -16.719 1 81.5 265 PRO B C 1
ATOM 8835 O O . PRO B 1 265 ? -9.391 29.672 -16.328 1 81.5 265 PRO B O 1
ATOM 8838 N N . ILE B 1 266 ? -11.375 30.719 -16.391 1 87.75 266 ILE B N 1
ATOM 8839 C CA . ILE B 1 266 ? -12.102 29.609 -15.773 1 87.75 266 ILE B CA 1
ATOM 8840 C C . ILE B 1 266 ? -12.391 28.547 -16.828 1 87.75 266 ILE B C 1
ATOM 8842 O O . ILE B 1 266 ? -12.727 28.859 -17.969 1 87.75 266 ILE B O 1
ATOM 8846 N N . HIS B 1 267 ? -12.25 27.328 -16.531 1 88.81 267 HIS B N 1
ATOM 8847 C CA . HIS B 1 267 ? -12.375 26.234 -17.484 1 88.81 267 HIS B CA 1
ATOM 8848 C C . HIS B 1 267 ? -13.703 25.5 -17.312 1 88.81 267 HIS B C 1
ATOM 8850 O O . HIS B 1 267 ? -14.055 24.641 -18.125 1 88.81 267 HIS B O 1
ATOM 8856 N N . LEU B 1 268 ? -14.445 25.859 -16.234 1 91.25 268 LEU B N 1
ATOM 8857 C CA . LEU B 1 268 ? -15.766 25.281 -16.047 1 91.25 268 LEU B CA 1
ATOM 8858 C C . LEU B 1 268 ? -16.688 25.625 -17.219 1 91.25 268 LEU B C 1
ATOM 8860 O O . LEU B 1 268 ? -16.719 26.781 -17.656 1 91.25 268 LEU B O 1
ATOM 8864 N N . LYS B 1 269 ? -17.422 24.609 -17.766 1 89.94 269 LYS B N 1
ATOM 8865 C CA . LYS B 1 269 ? -18.266 24.844 -18.938 1 89.94 269 LYS B CA 1
ATOM 8866 C C . LYS B 1 269 ? -19.734 24.594 -18.609 1 89.94 269 LYS B C 1
ATOM 8868 O O . LYS B 1 269 ? -20.625 25.219 -19.203 1 89.94 269 LYS B O 1
ATOM 8873 N N . VAL B 1 270 ? -20.016 23.766 -17.609 1 92.44 270 VAL B N 1
ATOM 8874 C CA . VAL B 1 270 ? -21.375 23.312 -17.344 1 92.44 270 VAL B CA 1
ATOM 8875 C C . VAL B 1 270 ? -22.062 24.281 -16.391 1 92.44 270 VAL B C 1
ATOM 8877 O O . VAL B 1 270 ? -21.578 24.516 -15.273 1 92.44 270 VAL B O 1
ATOM 8880 N N . ALA B 1 271 ? -23.219 24.844 -16.734 1 93.69 271 ALA B N 1
ATOM 8881 C CA . ALA B 1 271 ? -23.953 25.828 -15.953 1 93.69 271 ALA B CA 1
ATOM 8882 C C . ALA B 1 271 ? -24.391 25.266 -14.609 1 93.69 271 ALA B C 1
ATOM 8884 O O . ALA B 1 271 ? -24.344 25.953 -13.586 1 93.69 271 ALA B O 1
ATOM 8885 N N . LYS B 1 272 ? -24.75 24.062 -14.656 1 92.88 272 LYS B N 1
ATOM 8886 C CA . LYS B 1 272 ? -25.234 23.422 -13.438 1 92.88 272 LYS B CA 1
ATOM 8887 C C . LYS B 1 272 ? -24.141 23.344 -12.383 1 92.88 272 LYS B C 1
ATOM 8889 O O . LYS B 1 272 ? -24.422 23.359 -11.18 1 92.88 272 LYS B O 1
ATOM 8894 N N . THR B 1 273 ? -22.906 23.234 -12.867 1 94.56 273 THR B N 1
ATOM 8895 C CA . THR B 1 273 ? -21.781 23.203 -11.945 1 94.56 273 THR B CA 1
ATOM 8896 C C . THR B 1 273 ? -21.656 24.516 -11.188 1 94.56 273 THR B C 1
ATOM 8898 O O . THR B 1 273 ? -21.453 24.516 -9.977 1 94.56 273 THR B O 1
ATOM 8901 N N . PHE B 1 274 ? -21.875 25.641 -11.883 1 95.44 274 PHE B N 1
ATOM 8902 C CA . PHE B 1 274 ? -21.797 26.969 -11.258 1 95.44 274 PHE B CA 1
ATOM 8903 C C . PHE B 1 274 ? -22.859 27.125 -10.188 1 95.44 274 PHE B C 1
ATOM 8905 O O . PHE B 1 274 ? -22.578 27.547 -9.07 1 95.44 274 PHE B O 1
ATOM 8912 N N . LEU B 1 275 ? -24 26.734 -10.547 1 95.38 275 LEU B N 1
ATOM 8913 C CA . LEU B 1 275 ? -25.109 26.891 -9.617 1 95.38 275 LEU B CA 1
ATOM 8914 C C . LEU B 1 275 ? -24.891 26.047 -8.367 1 95.38 275 LEU B C 1
ATOM 8916 O O . LEU B 1 275 ? -25.125 26.516 -7.25 1 95.38 275 LEU B O 1
ATOM 8920 N N . TYR B 1 276 ? -24.5 24.844 -8.578 1 94.5 276 TYR B N 1
ATOM 8921 C CA . TYR B 1 276 ? -24.266 23.953 -7.453 1 94.5 276 TYR B CA 1
ATOM 8922 C C . TYR B 1 276 ? -23.219 24.547 -6.512 1 94.5 276 TYR B C 1
ATOM 8924 O O . TYR B 1 276 ? -23.406 24.578 -5.293 1 94.5 276 TYR B O 1
ATOM 8932 N N . LEU B 1 277 ? -22.109 25.016 -7.07 1 94.44 277 LEU B N 1
ATOM 8933 C CA . LEU B 1 277 ? -21.016 25.562 -6.266 1 94.44 277 LEU B CA 1
ATOM 8934 C C . LEU B 1 277 ? -21.453 26.812 -5.516 1 94.44 277 LEU B C 1
ATOM 8936 O O . LEU B 1 277 ? -21.156 26.969 -4.328 1 94.44 277 LEU B O 1
ATOM 8940 N N . VAL B 1 278 ? -22.172 27.656 -6.145 1 94.75 278 VAL B N 1
ATOM 8941 C CA . VAL B 1 278 ? -22.641 28.891 -5.539 1 94.75 278 VAL B CA 1
ATOM 8942 C C . VAL B 1 278 ? -23.578 28.578 -4.371 1 94.75 278 VAL B C 1
ATOM 8944 O O . VAL B 1 278 ? -23.484 29.203 -3.311 1 94.75 278 VAL B O 1
ATOM 8947 N N . ARG B 1 279 ? -24.375 27.594 -4.543 1 93.38 279 ARG B N 1
ATOM 8948 C CA . ARG B 1 279 ? -25.297 27.203 -3.492 1 93.38 279 ARG B CA 1
ATOM 8949 C C . ARG B 1 279 ? -24.562 26.625 -2.285 1 93.38 279 ARG B C 1
ATOM 8951 O O . ARG B 1 279 ? -24.875 26.969 -1.143 1 93.38 279 ARG B O 1
ATOM 8958 N N . GLN B 1 280 ? -23.625 25.812 -2.568 1 90.12 280 GLN B N 1
ATOM 8959 C CA . GLN B 1 280 ? -22.844 25.188 -1.489 1 90.12 280 GLN B CA 1
ATOM 8960 C C . GLN B 1 280 ? -22.078 26.25 -0.703 1 90.12 280 GLN B C 1
ATOM 8962 O O . GLN B 1 280 ? -22.078 26.234 0.53 1 90.12 280 GLN B O 1
ATOM 8967 N N . LEU B 1 281 ? -21.484 27.219 -1.379 1 89.62 281 LEU B N 1
ATOM 8968 C CA . LEU B 1 281 ? -20.641 28.219 -0.742 1 89.62 281 LEU B CA 1
ATOM 8969 C C . LEU B 1 281 ? -21.469 29.266 -0.017 1 89.62 281 LEU B C 1
ATOM 8971 O O . LEU B 1 281 ? -21.078 29.766 1.036 1 89.62 281 LEU B O 1
ATOM 8975 N N . ALA B 1 282 ? -22.625 29.547 -0.565 1 88.5 282 ALA B N 1
ATOM 8976 C CA . ALA B 1 282 ? -23.5 30.562 0.022 1 88.5 282 ALA B CA 1
ATOM 8977 C C . ALA B 1 282 ? -24.125 30.062 1.325 1 88.5 282 ALA B C 1
ATOM 8979 O O . ALA B 1 282 ? -24.531 30.859 2.166 1 88.5 282 ALA B O 1
ATOM 8980 N N . ALA B 1 283 ? -24.094 28.766 1.486 1 84.81 283 ALA B N 1
ATOM 8981 C CA . ALA B 1 283 ? -24.812 28.156 2.605 1 84.81 283 ALA B CA 1
ATOM 8982 C C . ALA B 1 283 ? -23.984 28.203 3.883 1 84.81 283 ALA B C 1
ATOM 8984 O O . ALA B 1 283 ? -24.469 27.859 4.961 1 84.81 283 ALA B O 1
ATOM 8985 N N . VAL B 1 284 ? -22.797 28.75 3.752 1 81.44 284 VAL B N 1
ATOM 8986 C CA . VAL B 1 284 ? -21.891 28.672 4.895 1 81.44 284 VAL B CA 1
ATOM 8987 C C . VAL B 1 284 ? -21.281 30.047 5.152 1 81.44 284 VAL B C 1
ATOM 8989 O O . VAL B 1 284 ? -21.109 30.844 4.223 1 81.44 284 VAL B O 1
ATOM 8992 N N . SER B 1 285 ? -21.141 30.328 6.453 1 77.31 285 SER B N 1
ATOM 8993 C CA . SER B 1 285 ? -20.344 31.484 6.836 1 77.31 285 SER B CA 1
ATOM 8994 C C . SER B 1 285 ? -18.891 31.094 7.109 1 77.31 285 SER B C 1
ATOM 8996 O O . SER B 1 285 ? -18.594 30.484 8.141 1 77.31 285 SER B O 1
ATOM 8998 N N . PHE B 1 286 ? -18.062 31.438 6.23 1 74.56 286 PHE B N 1
ATOM 8999 C CA . PHE B 1 286 ? -16.656 31.078 6.375 1 74.56 286 PHE B CA 1
ATOM 9000 C C . PHE B 1 286 ? -15.977 31.953 7.434 1 74.56 286 PHE B C 1
ATOM 9002 O O . PHE B 1 286 ? -15.117 31.469 8.172 1 74.56 286 PHE B O 1
ATOM 9009 N N . THR B 1 287 ? -16.422 33.094 7.586 1 68.69 287 THR B N 1
ATOM 9010 C CA . THR B 1 287 ? -15.867 34.062 8.539 1 68.69 287 THR B CA 1
ATOM 9011 C C . THR B 1 287 ? -16.109 33.594 9.969 1 68.69 287 THR B C 1
ATOM 9013 O O . THR B 1 287 ? -15.266 33.812 10.852 1 68.69 287 THR B O 1
ATOM 9016 N N . ASP B 1 288 ? -17.25 32.875 10.148 1 66.31 288 ASP B N 1
ATOM 9017 C CA . ASP B 1 288 ? -17.609 32.469 11.5 1 66.31 288 ASP B CA 1
ATOM 9018 C C . ASP B 1 288 ? -17.078 31.078 11.812 1 66.31 288 ASP B C 1
ATOM 9020 O O . ASP B 1 288 ? -17.203 30.609 12.945 1 66.31 288 ASP B O 1
ATOM 9024 N N . SER B 1 289 ? -16.859 30.266 11.008 1 59.94 289 SER B N 1
ATOM 9025 C CA . SER B 1 289 ? -16.5 28.859 11.219 1 59.94 289 SER B CA 1
ATOM 9026 C C . SER B 1 289 ? -15.219 28.734 12.039 1 59.94 289 SER B C 1
ATOM 9028 O O . SER B 1 289 ? -15.078 27.828 12.852 1 59.94 289 SER B O 1
ATOM 9030 N N . THR B 1 290 ? -14 28.938 11.891 1 50.78 290 THR B N 1
ATOM 9031 C CA . THR B 1 290 ? -12.883 28.578 12.758 1 50.78 290 THR B CA 1
ATOM 9032 C C . THR B 1 290 ? -12.18 29.828 13.281 1 50.78 290 THR B C 1
ATOM 9034 O O . THR B 1 290 ? -12.227 30.891 12.648 1 50.78 290 THR B O 1
ATOM 9037 N N . THR B 1 291 ? -12.016 29.812 14.625 1 44.12 291 THR B N 1
ATOM 9038 C CA . THR B 1 291 ? -11.219 30.891 15.18 1 44.12 291 THR B CA 1
ATOM 9039 C C . THR B 1 291 ? -10.203 31.406 14.148 1 44.12 291 THR B C 1
ATOM 9041 O O . THR B 1 291 ? -10.016 32.594 14 1 44.12 291 THR B O 1
ATOM 9044 N N . ASP B 1 292 ? -9.156 30.578 13.805 1 44.5 292 ASP B N 1
ATOM 9045 C CA . ASP B 1 292 ? -8.141 30.938 12.82 1 44.5 292 ASP B CA 1
ATOM 9046 C C . ASP B 1 292 ? -8.656 30.688 11.398 1 44.5 292 ASP B C 1
ATOM 9048 O O . ASP B 1 292 ? -8.086 29.875 10.664 1 44.5 292 ASP B O 1
ATOM 9052 N N . SER B 1 293 ? -9.891 30.703 11.133 1 43.28 293 SER B N 1
ATOM 9053 C CA . SER B 1 293 ? -10.781 30.031 10.203 1 43.28 293 SER B CA 1
ATOM 9054 C C . SER B 1 293 ? -10.531 30.469 8.766 1 43.28 293 SER B C 1
ATOM 9056 O O . SER B 1 293 ? -10.594 29.656 7.84 1 43.28 293 SER B O 1
ATOM 9058 N N . LYS B 1 294 ? -10.562 31.797 8.594 1 45.81 294 LYS B N 1
ATOM 9059 C CA . LYS B 1 294 ? -10.625 32.156 7.172 1 45.81 294 LYS B CA 1
ATOM 9060 C C . LYS B 1 294 ? -9.477 31.5 6.398 1 45.81 294 LYS B C 1
ATOM 9062 O O . LYS B 1 294 ? -9.703 30.875 5.359 1 45.81 294 LYS B O 1
ATOM 9067 N N . GLY B 1 295 ? -8.273 31.766 6.945 1 48.94 295 GLY B N 1
ATOM 9068 C CA . GLY B 1 295 ? -7.09 31.25 6.285 1 48.94 295 GLY B CA 1
ATOM 9069 C C . GLY B 1 295 ? -7.012 29.734 6.301 1 48.94 295 GLY B C 1
ATOM 9070 O O . GLY B 1 295 ? -6.535 29.125 5.34 1 48.94 295 GLY B O 1
ATOM 9071 N N . ALA B 1 296 ? -7.77 29.234 7.25 1 53.19 296 ALA B N 1
ATOM 9072 C CA . ALA B 1 296 ? -7.707 27.781 7.41 1 53.19 296 ALA B CA 1
ATOM 9073 C C . ALA B 1 296 ? -8.578 27.078 6.371 1 53.19 296 ALA B C 1
ATOM 9075 O O . ALA B 1 296 ? -8.219 26.016 5.875 1 53.19 296 ALA B O 1
ATOM 9076 N N . ALA B 1 297 ? -9.602 27.875 6.082 1 56.69 297 ALA B N 1
ATOM 9077 C CA . ALA B 1 297 ? -10.508 27.25 5.121 1 56.69 297 ALA B CA 1
ATOM 9078 C C . ALA B 1 297 ? -9.812 27.031 3.781 1 56.69 297 ALA B C 1
ATOM 9080 O O . ALA B 1 297 ? -9.945 25.953 3.178 1 56.69 297 ALA B O 1
ATOM 9081 N N . PHE B 1 298 ? -9.094 28.062 3.412 1 56.41 298 PHE B N 1
ATOM 9082 C CA . PHE B 1 298 ? -8.414 27.938 2.129 1 56.41 298 PHE B CA 1
ATOM 9083 C C . PHE B 1 298 ? -7.34 26.844 2.195 1 56.41 298 PHE B C 1
ATOM 9085 O O . PHE B 1 298 ? -7.195 26.047 1.267 1 56.41 298 PHE B O 1
ATOM 9092 N N . GLU B 1 299 ? -6.629 26.938 3.273 1 58.78 299 GLU B N 1
ATOM 9093 C CA . GLU B 1 299 ? -5.562 25.953 3.428 1 58.78 299 GLU B CA 1
ATOM 9094 C C . GLU B 1 299 ? -6.113 24.531 3.385 1 58.78 299 GLU B C 1
ATOM 9096 O O . GLU B 1 299 ? -5.516 23.641 2.77 1 58.78 299 GLU B O 1
ATOM 9101 N N . TYR B 1 300 ? -7.152 24.469 4.023 1 57.19 300 TYR B N 1
ATOM 9102 C CA . TYR B 1 300 ? -7.73 23.125 4.082 1 57.19 300 TYR B CA 1
ATOM 9103 C C . TYR B 1 300 ? -8.203 22.672 2.705 1 57.19 300 TYR B C 1
ATOM 9105 O O . TYR B 1 300 ? -8.016 21.516 2.322 1 57.19 300 TYR B O 1
ATOM 9113 N N . PHE B 1 301 ? -8.844 23.656 2.096 1 57.44 301 PHE B N 1
ATOM 9114 C CA . PHE B 1 301 ? -9.312 23.312 0.757 1 57.44 301 PHE B CA 1
ATOM 9115 C C . PHE B 1 301 ? -8.156 22.859 -0.123 1 57.44 301 PHE B C 1
ATOM 9117 O O . PHE B 1 301 ? -8.281 21.875 -0.858 1 57.44 301 PHE B O 1
ATOM 9124 N N . VAL B 1 302 ? -7.227 23.672 0.084 1 56.69 302 VAL B N 1
ATOM 9125 C CA . VAL B 1 302 ? -6.066 23.375 -0.752 1 56.69 302 VAL B CA 1
ATOM 9126 C C . VAL B 1 302 ? -5.535 21.984 -0.421 1 56.69 302 VAL B C 1
ATOM 9128 O O . VAL B 1 302 ? -5.23 21.203 -1.321 1 56.69 302 VAL B O 1
ATOM 9131 N N . ARG B 1 303 ? -5.547 21.734 0.829 1 57.22 303 ARG B N 1
ATOM 9132 C CA . ARG B 1 303 ? -5.023 20.438 1.281 1 57.22 303 ARG B CA 1
ATOM 9133 C C . ARG B 1 303 ? -5.879 19.297 0.769 1 57.22 303 ARG B C 1
ATOM 9135 O O . ARG B 1 303 ? -5.352 18.266 0.332 1 57.22 303 ARG B O 1
ATOM 9142 N N . ALA B 1 304 ? -7.137 19.562 0.948 1 55.94 304 ALA B N 1
ATOM 9143 C CA . ALA B 1 304 ? -8.086 18.516 0.577 1 55.94 304 ALA B CA 1
ATOM 9144 C C . ALA B 1 304 ? -8.008 18.219 -0.916 1 55.94 304 ALA B C 1
ATOM 9146 O O . ALA B 1 304 ? -8.164 17.062 -1.329 1 55.94 304 ALA B O 1
ATOM 9147 N N . THR B 1 305 ? -7.836 19.25 -1.636 1 53.81 305 THR B N 1
ATOM 9148 C CA . THR B 1 305 ? -7.895 19.094 -3.086 1 53.81 305 THR B CA 1
ATOM 9149 C C . THR B 1 305 ? -6.562 18.594 -3.631 1 53.81 305 THR B C 1
ATOM 9151 O O . THR B 1 305 ? -6.527 17.875 -4.641 1 53.81 305 THR B O 1
ATOM 9154 N N . LEU B 1 306 ? -5.688 19.094 -2.883 1 51.47 306 LEU B N 1
ATOM 9155 C CA . LEU B 1 306 ? -4.371 18.75 -3.414 1 51.47 306 LEU B CA 1
ATOM 9156 C C . LEU B 1 306 ? -3.936 17.375 -2.934 1 51.47 306 LEU B C 1
ATOM 9158 O O . LEU B 1 306 ? -3.002 16.781 -3.486 1 51.47 306 LEU B O 1
ATOM 9162 N N . LYS B 1 307 ? -4.797 16.859 -1.933 1 46.09 307 LYS B N 1
ATOM 9163 C CA . LYS B 1 307 ? -4.535 15.523 -1.409 1 46.09 307 LYS B CA 1
ATOM 9164 C C . LYS B 1 307 ? -4.734 14.461 -2.486 1 46.09 307 LYS B C 1
ATOM 9166 O O . LYS B 1 307 ? -5.785 14.414 -3.131 1 46.09 307 LYS B O 1
ATOM 9171 N N . GLY B 1 308 ? -3.695 13.875 -3.037 1 45.25 308 GLY B N 1
ATOM 9172 C CA . GLY B 1 308 ? -3.746 12.742 -3.951 1 45.25 308 GLY B CA 1
ATOM 9173 C C . GLY B 1 308 ? -3.174 13.055 -5.32 1 45.25 308 GLY B C 1
ATOM 9174 O O . GLY B 1 308 ? -3.035 12.164 -6.16 1 45.25 308 GLY B O 1
ATOM 9175 N N . LYS B 1 309 ? -3.211 14.531 -5.488 1 46.34 309 LYS B N 1
ATOM 9176 C CA . LYS B 1 309 ? -2.662 14.742 -6.824 1 46.34 309 LYS B CA 1
ATOM 9177 C C . LYS B 1 309 ? -1.138 14.695 -6.805 1 46.34 309 LYS B C 1
ATOM 9179 O O . LYS B 1 309 ? -0.512 15.086 -5.816 1 46.34 309 LYS B O 1
ATOM 9184 N N . LYS B 1 310 ? -0.625 14.039 -7.559 1 43.41 310 LYS B N 1
ATOM 9185 C CA . LYS B 1 310 ? 0.786 13.867 -7.895 1 43.41 310 LYS B CA 1
ATOM 9186 C C . LYS B 1 310 ? 1.472 15.219 -8.078 1 43.41 310 LYS B C 1
ATOM 9188 O O . LYS B 1 310 ? 2.328 15.375 -8.953 1 43.41 310 LYS B O 1
ATOM 9193 N N . LEU B 1 311 ? 0.854 16.297 -7.641 1 41.88 311 LEU B N 1
ATOM 9194 C CA . LEU B 1 311 ? 1.51 17.531 -8.055 1 41.88 311 LEU B CA 1
ATOM 9195 C C . LEU B 1 311 ? 2.746 17.812 -7.203 1 41.88 311 LEU B C 1
ATOM 9197 O O . LEU B 1 311 ? 3.502 18.75 -7.48 1 41.88 311 LEU B O 1
ATOM 9201 N N . GLY B 1 312 ? 3.223 16.875 -6.512 1 47.81 312 GLY B N 1
ATOM 9202 C CA . GLY B 1 312 ? 4.465 17.125 -5.793 1 47.81 312 GLY B CA 1
ATOM 9203 C C . GLY B 1 312 ? 4.406 18.344 -4.898 1 47.81 312 GLY B C 1
ATOM 9204 O O . GLY B 1 312 ? 5.441 18.828 -4.441 1 47.81 312 GLY B O 1
ATOM 9205 N N . GLN B 1 313 ? 3.346 19.188 -4.957 1 55.03 313 GLN B N 1
ATOM 9206 C CA . GLN B 1 313 ? 3.24 20.406 -4.164 1 55.03 313 GLN B CA 1
ATOM 9207 C C . GLN B 1 313 ? 2.754 20.094 -2.75 1 55.03 313 GLN B C 1
ATOM 9209 O O . GLN B 1 313 ? 1.722 19.453 -2.57 1 55.03 313 GLN B O 1
ATOM 9214 N N . TYR B 1 314 ? 3.771 20.234 -1.812 1 62.5 314 TYR B N 1
ATOM 9215 C CA . TYR B 1 314 ? 3.43 19.938 -0.425 1 62.5 314 TYR B CA 1
ATOM 9216 C C . TYR B 1 314 ? 3.232 21.234 0.37 1 62.5 314 TYR B C 1
ATOM 9218 O O . TYR B 1 314 ? 3.992 22.188 0.214 1 62.5 314 TYR B O 1
ATOM 9226 N N . PHE B 1 315 ? 2.15 21.266 1.126 1 71.38 315 PHE B N 1
ATOM 9227 C CA . PHE B 1 315 ? 1.875 22.375 2.029 1 71.38 315 PHE B CA 1
ATOM 9228 C C . PHE B 1 315 ? 2.664 22.234 3.324 1 71.38 315 PHE B C 1
ATOM 9230 O O . PHE B 1 315 ? 2.85 21.125 3.82 1 71.38 315 PHE B O 1
ATOM 9237 N N . THR B 1 316 ? 3.264 23.375 3.691 1 86.19 316 THR B N 1
ATOM 9238 C CA . THR B 1 316 ? 3.92 23.375 4.992 1 86.19 316 THR B CA 1
ATOM 9239 C C . THR B 1 316 ? 2.891 23.312 6.117 1 86.19 316 THR B C 1
ATOM 9241 O O . THR B 1 316 ? 1.998 24.156 6.203 1 86.19 316 THR B O 1
ATOM 9244 N N . PRO B 1 317 ? 2.988 22.344 6.992 1 84.81 317 PRO B N 1
ATOM 9245 C CA . PRO B 1 317 ? 2.023 22.234 8.086 1 84.81 317 PRO B CA 1
ATOM 9246 C C . PRO B 1 317 ? 2.021 23.469 9 1 84.81 317 PRO B C 1
ATOM 9248 O O . PRO B 1 317 ? 3.08 24.031 9.273 1 84.81 317 PRO B O 1
ATOM 9251 N N . ARG B 1 318 ? 0.843 23.859 9.516 1 83.69 318 ARG B N 1
ATOM 9252 C CA . ARG B 1 318 ? 0.666 25.062 10.312 1 83.69 318 ARG B CA 1
ATOM 9253 C C . ARG B 1 318 ? 1.539 25.031 11.562 1 83.69 318 ARG B C 1
ATOM 9255 O O . ARG B 1 318 ? 2.17 26.031 11.914 1 83.69 318 ARG B O 1
ATOM 9262 N N . PRO B 1 319 ? 1.609 23.844 12.234 1 88.94 319 PRO B N 1
ATOM 9263 C CA . PRO B 1 319 ? 2.498 23.828 13.398 1 88.94 319 PRO B CA 1
ATOM 9264 C C . PRO B 1 319 ? 3.932 24.219 13.055 1 88.94 319 PRO B C 1
ATOM 9266 O O . PRO B 1 319 ? 4.594 24.906 13.844 1 88.94 319 PRO B O 1
ATOM 9269 N N . LEU B 1 320 ? 4.352 23.844 11.922 1 93.62 320 LEU B N 1
ATOM 9270 C CA . LEU B 1 320 ? 5.711 24.156 11.5 1 93.62 320 LEU B CA 1
ATOM 9271 C C . LEU B 1 320 ? 5.844 25.641 11.172 1 93.62 320 LEU B C 1
ATOM 9273 O O . LEU B 1 320 ? 6.844 26.266 11.523 1 93.62 320 LEU B O 1
ATOM 9277 N N . VAL B 1 321 ? 4.863 26.25 10.523 1 92.56 321 VAL B N 1
ATOM 9278 C CA . VAL B 1 321 ? 4.852 27.672 10.219 1 92.56 321 VAL B CA 1
ATOM 9279 C C . VAL B 1 321 ? 4.93 28.469 11.516 1 92.56 321 VAL B C 1
ATOM 9281 O O . VAL B 1 321 ? 5.723 29.406 11.625 1 92.56 321 VAL B O 1
ATOM 9284 N N . ARG B 1 322 ? 4.164 28.078 12.461 1 93.06 322 ARG B N 1
ATOM 9285 C CA . ARG B 1 322 ? 4.141 28.75 13.758 1 93.06 322 ARG B CA 1
ATOM 9286 C C . ARG B 1 322 ? 5.488 28.625 14.461 1 93.06 322 ARG B C 1
ATOM 9288 O O . ARG B 1 322 ? 5.973 29.594 15.055 1 93.06 322 ARG B O 1
ATOM 9295 N N . LEU B 1 323 ? 6.02 27.453 14.406 1 96.12 323 LEU B N 1
ATOM 9296 C CA . LEU B 1 323 ? 7.309 27.219 15.047 1 96.12 323 LEU B CA 1
ATOM 9297 C C . LEU B 1 323 ? 8.383 28.125 14.438 1 96.12 323 LEU B C 1
ATOM 9299 O O . LEU B 1 323 ? 9.141 28.781 15.164 1 96.12 323 LEU B O 1
ATOM 9303 N N . MET B 1 324 ? 8.438 28.172 13.156 1 97.25 324 MET B N 1
ATOM 9304 C CA . MET B 1 324 ? 9.438 28.984 12.461 1 97.25 324 MET B CA 1
ATOM 9305 C C . MET B 1 324 ? 9.258 30.469 12.781 1 97.25 324 MET B C 1
ATOM 9307 O O . MET B 1 324 ? 10.242 31.172 12.984 1 97.25 324 MET B O 1
ATOM 9311 N N . SER B 1 325 ? 8.031 30.891 12.805 1 95.06 325 SER B N 1
ATOM 9312 C CA . SER B 1 325 ? 7.742 32.281 13.172 1 95.06 325 SER B CA 1
ATOM 9313 C C . SER B 1 325 ? 8.219 32.594 14.586 1 95.06 325 SER B C 1
ATOM 9315 O O . SER B 1 325 ? 8.805 33.625 14.828 1 95.06 325 SER B O 1
ATOM 9317 N N . ALA B 1 326 ? 8.008 31.672 15.453 1 94.88 326 ALA B N 1
ATOM 9318 C CA . ALA B 1 326 ? 8.43 31.844 16.844 1 94.88 326 ALA B CA 1
ATOM 9319 C C . ALA B 1 326 ? 9.945 31.891 16.953 1 94.88 326 ALA B C 1
ATOM 9321 O O . ALA B 1 326 ? 10.492 32.656 17.734 1 94.88 326 ALA B O 1
ATOM 9322 N N . ILE B 1 327 ? 10.625 31.109 16.219 1 94.94 327 ILE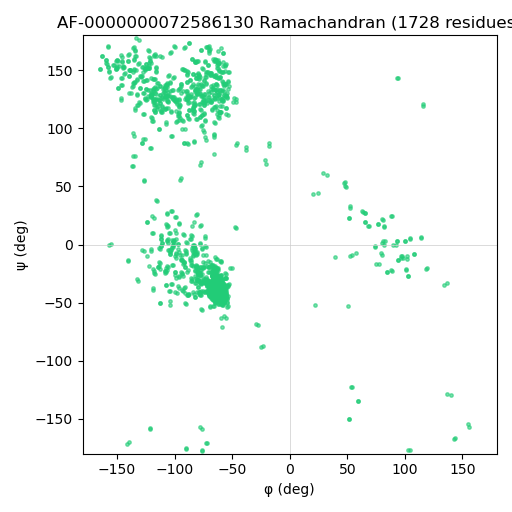 B N 1
ATOM 9323 C CA . ILE B 1 327 ? 12.086 31.047 16.234 1 94.94 327 ILE B CA 1
ATOM 9324 C C . ILE B 1 327 ? 12.664 32.375 15.75 1 94.94 327 ILE B C 1
ATOM 9326 O O . ILE B 1 327 ? 13.594 32.906 16.359 1 94.94 327 ILE B O 1
ATOM 9330 N N . VAL B 1 328 ? 12.148 32.938 14.68 1 92.38 328 VAL B N 1
ATOM 9331 C CA . VAL B 1 328 ? 12.625 34.188 14.117 1 92.38 328 VAL B CA 1
ATOM 9332 C C . VAL B 1 328 ? 12.266 35.344 15.047 1 92.38 328 VAL B C 1
ATOM 9334 O O . VAL B 1 328 ? 13.086 36.25 15.289 1 92.38 328 VAL B O 1
ATOM 9337 N N . GLY B 1 329 ? 11.148 35.312 15.641 1 87.25 329 GLY B N 1
ATOM 9338 C CA . GLY B 1 329 ? 10.641 36.344 16.5 1 87.25 329 GLY B CA 1
ATOM 9339 C C . GLY B 1 329 ? 9.391 37 15.969 1 87.25 329 GLY B C 1
ATOM 9340 O O . GLY B 1 329 ? 9.445 37.75 14.992 1 87.25 329 GLY B O 1
ATOM 9341 N N . GLN B 1 330 ? 8.328 36.969 16.656 1 78.81 330 GLN B N 1
ATOM 9342 C CA . GLN B 1 330 ? 7 37.375 16.219 1 78.81 330 GLN B CA 1
ATOM 9343 C C . GLN B 1 330 ? 6.863 38.875 16.156 1 78.81 330 GLN B C 1
ATOM 9345 O O . GLN B 1 330 ? 6.086 39.406 15.359 1 78.81 330 GLN B O 1
ATOM 9350 N N . GLU B 1 331 ? 7.719 39.594 16.844 1 89.06 331 GLU B N 1
ATOM 9351 C CA . GLU B 1 331 ? 7.543 41.031 16.953 1 89.06 331 GLU B CA 1
ATOM 9352 C C . GLU B 1 331 ? 8.523 41.781 16.047 1 89.06 331 GLU B C 1
ATOM 9354 O O . GLU B 1 331 ? 8.438 43 15.891 1 89.06 331 GLU B O 1
ATOM 9359 N N . LYS B 1 332 ? 9.383 41.094 15.469 1 90.25 332 LYS B N 1
ATOM 9360 C CA . LYS B 1 332 ? 10.477 41.719 14.734 1 90.25 332 LYS B CA 1
ATOM 9361 C C . LYS B 1 332 ? 9.953 42.531 13.562 1 90.25 332 LYS B C 1
ATOM 9363 O O . LYS B 1 332 ? 10.445 43.625 13.289 1 90.25 332 LYS B O 1
ATOM 9368 N N . ILE B 1 333 ? 9 42 12.922 1 90.38 333 ILE B N 1
ATOM 9369 C CA . ILE B 1 333 ? 8.453 42.656 11.75 1 90.38 333 ILE B CA 1
ATOM 9370 C C . ILE B 1 333 ? 7.812 44 12.164 1 90.38 333 ILE B C 1
ATOM 9372 O O . ILE B 1 333 ? 8.109 45.031 11.594 1 90.38 333 ILE B O 1
ATOM 9376 N N . VAL B 1 334 ? 7.012 43.938 13.18 1 91.81 334 VAL B N 1
ATOM 9377 C CA . VAL B 1 334 ? 6.297 45.094 13.664 1 91.81 334 VAL B CA 1
ATOM 9378 C C . VAL B 1 334 ? 7.289 46.094 14.25 1 91.81 334 VAL B C 1
ATOM 9380 O O . VAL B 1 334 ? 7.18 47.312 14 1 91.81 334 VAL B O 1
ATOM 9383 N N . ASN B 1 335 ? 8.242 45.625 14.984 1 90.56 335 ASN B N 1
ATOM 9384 C CA . ASN B 1 335 ? 9.25 46.5 15.578 1 90.56 335 ASN B CA 1
ATOM 9385 C C . ASN B 1 335 ? 10.094 47.188 14.516 1 90.56 335 ASN B C 1
ATOM 9387 O O . ASN B 1 335 ? 10.477 48.344 14.688 1 90.56 335 ASN B O 1
ATOM 9391 N N . ALA B 1 336 ? 10.328 46.531 13.461 1 89.38 336 ALA B N 1
ATOM 9392 C CA . ALA B 1 336 ? 11.07 47.125 12.352 1 89.38 336 ALA B CA 1
ATOM 9393 C C . ALA B 1 336 ? 10.281 48.281 11.727 1 89.38 336 ALA B C 1
ATOM 9395 O O . ALA B 1 336 ? 10.859 49.281 11.344 1 89.38 336 ALA B O 1
ATOM 9396 N N . LEU B 1 337 ? 9.023 48.125 11.617 1 91 337 LEU B N 1
ATOM 9397 C CA . LEU B 1 337 ? 8.156 49.156 11.023 1 91 337 LEU B CA 1
ATOM 9398 C C . LEU B 1 337 ? 8.047 50.375 11.93 1 91 337 LEU B C 1
ATOM 9400 O O . LEU B 1 337 ? 7.957 51.5 11.445 1 91 337 LEU B O 1
ATOM 9404 N N . LEU B 1 338 ? 8.117 50.156 13.172 1 89.25 338 LEU B N 1
ATOM 9405 C CA . LEU B 1 338 ? 7.969 51.25 14.148 1 89.25 338 LEU B CA 1
ATOM 9406 C C . LEU B 1 338 ? 9.258 52.062 14.273 1 89.25 338 LEU B C 1
ATOM 9408 O O . LEU B 1 338 ? 9.234 53.219 14.688 1 89.25 338 LEU B O 1
ATOM 9412 N N . SER B 1 339 ? 10.352 51.5 13.984 1 82.94 339 SER B N 1
ATOM 9413 C CA . SER B 1 339 ? 11.641 52.156 14.133 1 82.94 339 SER B CA 1
ATOM 9414 C C . SER B 1 339 ? 11.844 53.219 13.031 1 82.94 339 SER B C 1
ATOM 9416 O O . SER B 1 339 ? 12.836 53.938 13.039 1 82.94 339 SER B O 1
ATOM 9418 N N . GLY B 1 340 ? 10.82 53.5 12.18 1 70.19 340 GLY B N 1
ATOM 9419 C CA . GLY B 1 340 ? 10.883 54.531 11.164 1 70.19 340 GLY B CA 1
ATOM 9420 C C . GLY B 1 340 ? 11.648 54.125 9.922 1 70.19 340 GLY B C 1
ATOM 9421 O O . GLY B 1 340 ? 11.773 54.875 8.977 1 70.19 340 GLY B O 1
ATOM 9422 N N . ALA B 1 341 ? 12.219 53.062 9.984 1 66.94 341 ALA B N 1
ATOM 9423 C CA . ALA B 1 341 ? 12.953 52.562 8.82 1 66.94 341 ALA B CA 1
ATOM 9424 C C . ALA B 1 341 ? 12 52.156 7.699 1 66.94 341 ALA B C 1
ATOM 9426 O O . ALA B 1 341 ? 10.781 52.188 7.871 1 66.94 341 ALA B O 1
ATOM 9427 N N . ALA B 1 342 ? 12.609 52 6.508 1 79.5 342 ALA B N 1
ATOM 9428 C CA . ALA B 1 342 ? 11.859 51.469 5.379 1 79.5 342 ALA B CA 1
ATOM 9429 C C . ALA B 1 342 ? 11.195 50.125 5.754 1 79.5 342 ALA B C 1
ATOM 9431 O O . ALA B 1 342 ? 11.695 49.406 6.605 1 79.5 342 ALA B O 1
ATOM 9432 N N . ALA B 1 343 ? 10.008 49.906 5.312 1 87.75 343 ALA B N 1
ATOM 9433 C CA . ALA B 1 343 ? 9.289 48.656 5.555 1 87.75 343 ALA B CA 1
ATOM 9434 C C . ALA B 1 343 ? 10.164 47.469 5.25 1 87.75 343 ALA B C 1
ATOM 9436 O O . ALA B 1 343 ? 10.805 47.406 4.199 1 87.75 343 ALA B O 1
ATOM 9437 N N . PRO B 1 344 ? 10.273 46.594 6.227 1 93.38 344 PRO B N 1
ATOM 9438 C CA . PRO B 1 344 ? 11.062 45.375 5.957 1 93.38 344 PRO B CA 1
ATOM 9439 C C . PRO B 1 344 ? 10.438 44.5 4.875 1 93.38 344 PRO B C 1
ATOM 9441 O O . PRO B 1 344 ? 9.219 44.438 4.758 1 93.38 344 PRO B O 1
ATOM 9444 N N . LYS B 1 345 ? 11.281 43.906 4.117 1 95.06 345 LYS B N 1
ATOM 9445 C CA . LYS B 1 345 ? 10.82 42.969 3.088 1 95.06 345 LYS B CA 1
ATOM 9446 C C . LYS B 1 345 ? 10.867 41.531 3.584 1 95.06 345 LYS B C 1
ATOM 9448 O O . LYS B 1 345 ? 11.945 41 3.885 1 95.06 345 LYS B O 1
ATOM 9453 N N . VAL B 1 346 ? 9.727 40.938 3.721 1 95.81 346 VAL B N 1
ATOM 9454 C CA . VAL B 1 346 ? 9.586 39.531 4.047 1 95.81 346 VAL B CA 1
ATOM 9455 C C . VAL B 1 346 ? 9.281 38.719 2.779 1 95.81 346 VAL B C 1
ATOM 9457 O O . VAL B 1 346 ? 8.273 38.969 2.109 1 95.81 346 VAL B O 1
ATOM 9460 N N . LEU B 1 347 ? 10.125 37.688 2.484 1 97.31 347 LEU B N 1
ATOM 9461 C CA . LEU B 1 347 ? 9.984 37 1.217 1 97.31 347 LEU B CA 1
ATOM 9462 C C . LEU B 1 347 ? 9.812 35.5 1.446 1 97.31 347 LEU B C 1
ATOM 9464 O O . LEU B 1 347 ? 10.508 34.906 2.275 1 97.31 347 LEU B O 1
ATOM 9468 N N . ASP B 1 348 ? 8.844 34.875 0.764 1 96.88 348 ASP B N 1
ATOM 9469 C CA . ASP B 1 348 ? 8.766 33.438 0.546 1 96.88 348 ASP B CA 1
ATOM 9470 C C . ASP B 1 348 ? 8.938 33.094 -0.932 1 96.88 348 ASP B C 1
ATOM 9472 O O . ASP B 1 348 ? 7.988 33.188 -1.713 1 96.88 348 ASP B O 1
ATOM 9476 N N . PRO B 1 349 ? 10.125 32.688 -1.31 1 97.5 349 PRO B N 1
ATOM 9477 C CA . PRO B 1 349 ? 10.414 32.438 -2.727 1 97.5 349 PRO B CA 1
ATOM 9478 C C . PRO B 1 349 ? 9.828 31.125 -3.24 1 97.5 349 PRO B C 1
ATOM 9480 O O . PRO B 1 349 ? 10.008 30.781 -4.41 1 97.5 349 PRO B O 1
ATOM 9483 N N . ALA B 1 350 ? 9.219 30.375 -2.412 1 94.75 350 ALA B N 1
ATOM 9484 C CA . ALA B 1 350 ? 8.438 29.172 -2.709 1 94.75 350 ALA B CA 1
ATOM 9485 C C . ALA B 1 350 ? 7.141 29.156 -1.91 1 94.75 350 ALA B C 1
ATOM 9487 O O . ALA B 1 350 ? 6.883 28.203 -1.157 1 94.75 350 ALA B O 1
ATOM 9488 N N . CYS B 1 351 ? 6.258 30.031 -2.191 1 91.75 351 CYS B N 1
ATOM 9489 C CA . CYS B 1 351 ? 5.234 30.406 -1.22 1 91.75 351 CYS B CA 1
ATOM 9490 C C . CYS B 1 351 ? 4.039 29.469 -1.298 1 91.75 351 CYS B C 1
ATOM 9492 O O . CYS B 1 351 ? 3.191 29.469 -0.402 1 91.75 351 CYS B O 1
ATOM 9494 N N . GLY B 1 352 ? 3.998 28.672 -2.379 1 83.5 352 GLY B N 1
ATOM 9495 C CA . GLY B 1 352 ? 2.816 27.844 -2.51 1 83.5 352 GLY B CA 1
ATOM 9496 C C . GLY B 1 352 ? 1.52 28.625 -2.451 1 83.5 352 GLY B C 1
ATOM 9497 O O . GLY B 1 352 ? 1.356 29.625 -3.162 1 83.5 352 GLY B O 1
ATOM 9498 N N . THR B 1 353 ? 0.593 28.344 -1.549 1 78.5 353 THR B N 1
ATOM 9499 C CA . THR B 1 353 ? -0.69 29.016 -1.412 1 78.5 353 THR B CA 1
ATOM 9500 C C . THR B 1 353 ? -0.583 30.188 -0.427 1 78.5 353 THR B C 1
ATOM 9502 O O . THR B 1 353 ? -1.599 30.734 -0.002 1 78.5 353 THR B O 1
ATOM 9505 N N . GLY B 1 354 ? 0.644 30.453 -0.037 1 84.44 354 GLY B N 1
ATOM 9506 C CA . GLY B 1 354 ? 0.887 31.625 0.797 1 84.44 354 GLY B CA 1
ATOM 9507 C C . GLY B 1 354 ? 0.766 31.328 2.281 1 84.44 354 GLY B C 1
ATOM 9508 O O . GLY B 1 354 ? 0.509 32.25 3.078 1 84.44 354 GLY B O 1
ATOM 9509 N N . GLY B 1 355 ? 0.956 30.125 2.666 1 82.69 355 GLY B N 1
ATOM 9510 C CA . GLY B 1 355 ? 0.79 29.719 4.055 1 82.69 355 GLY B CA 1
ATOM 9511 C C . GLY B 1 355 ? 1.625 30.547 5.016 1 82.69 355 GLY B C 1
ATOM 9512 O O . GLY B 1 355 ? 1.115 31.031 6.027 1 82.69 355 GLY B O 1
ATOM 9513 N N . PHE B 1 356 ? 2.895 30.766 4.723 1 90.81 356 PHE B N 1
ATOM 9514 C CA . PHE B 1 356 ? 3.77 31.578 5.559 1 90.81 356 PHE B CA 1
ATOM 9515 C C . PHE B 1 356 ? 3.299 33.031 5.582 1 90.81 356 PHE B C 1
ATOM 9517 O O . PHE B 1 356 ? 3.205 33.656 6.645 1 90.81 356 PHE B O 1
ATOM 9524 N N . LEU B 1 357 ? 3 33.5 4.453 1 90.62 357 LEU B N 1
ATOM 9525 C CA . LEU B 1 357 ? 2.701 34.938 4.289 1 90.62 357 LEU B CA 1
ATOM 9526 C C . LEU B 1 357 ? 1.411 35.312 5.016 1 90.62 357 LEU B C 1
ATOM 9528 O O . LEU B 1 357 ? 1.361 36.312 5.73 1 90.62 357 LEU B O 1
ATOM 9532 N N . VAL B 1 358 ? 0.438 34.469 4.812 1 84.12 358 VAL B N 1
ATOM 9533 C CA . VAL B 1 358 ? -0.849 34.719 5.457 1 84.12 358 VAL B CA 1
ATOM 9534 C C . VAL B 1 358 ? -0.688 34.688 6.973 1 84.12 358 VAL B C 1
ATOM 9536 O O . VAL B 1 358 ? -1.209 35.531 7.688 1 84.12 358 VAL B O 1
ATOM 9539 N N . TYR B 1 359 ? -0.005 33.719 7.422 1 86.62 359 TYR B N 1
ATOM 9540 C CA . TYR B 1 359 ? 0.188 33.594 8.859 1 86.62 359 TYR B CA 1
ATOM 9541 C C . TYR B 1 359 ? 0.972 34.75 9.422 1 86.62 359 TYR B C 1
ATOM 9543 O O . TYR B 1 359 ? 0.591 35.344 10.445 1 86.62 359 TYR B O 1
ATOM 9551 N N . LEU B 1 360 ? 2.047 35.125 8.836 1 91.94 360 LEU B N 1
ATOM 9552 C CA . LEU B 1 360 ? 2.912 36.188 9.32 1 91.94 360 LEU B CA 1
ATOM 9553 C C . LEU B 1 360 ? 2.189 37.531 9.297 1 91.94 360 LEU B C 1
ATOM 9555 O O . LEU B 1 360 ? 2.367 38.344 10.195 1 91.94 360 LEU B O 1
ATOM 9559 N N . MET B 1 361 ? 1.458 37.719 8.266 1 89.12 361 MET B N 1
ATOM 9560 C CA . MET B 1 361 ? 0.667 38.938 8.203 1 89.12 361 MET B CA 1
ATOM 9561 C C . MET B 1 361 ? -0.344 39 9.344 1 89.12 361 MET B C 1
ATOM 9563 O O . MET B 1 361 ? -0.45 40 10.031 1 89.12 361 MET B O 1
ATOM 9567 N N . GLY B 1 362 ? -1.086 37.938 9.477 1 84.81 362 GLY B N 1
ATOM 9568 C CA . GLY B 1 362 ? -2.035 37.844 10.578 1 84.81 362 GLY B CA 1
ATOM 9569 C C . GLY B 1 362 ? -1.394 38.062 11.93 1 84.81 362 GLY B C 1
ATOM 9570 O O . GLY B 1 362 ? -1.934 38.781 12.773 1 84.81 362 GLY B O 1
ATOM 9571 N N . ASP B 1 363 ? -0.326 37.438 12.109 1 87.81 363 ASP B N 1
ATOM 9572 C CA . ASP B 1 363 ? 0.4 37.562 13.367 1 87.81 363 ASP B CA 1
ATOM 9573 C C . ASP B 1 363 ? 0.884 39 13.586 1 87.81 363 ASP B C 1
ATOM 9575 O O . ASP B 1 363 ? 0.851 39.5 14.711 1 87.81 363 ASP B O 1
ATOM 9579 N N . SER B 1 364 ? 1.377 39.656 12.57 1 90.94 364 SER B N 1
ATOM 9580 C CA . SER B 1 364 ? 1.827 41.031 12.656 1 90.94 364 SER B CA 1
ATOM 9581 C C . SER B 1 364 ? 0.676 41.969 13.016 1 90.94 364 SER B C 1
ATOM 9583 O O . SER B 1 364 ? 0.847 42.906 13.805 1 90.94 364 SER B O 1
ATOM 9585 N N . LEU B 1 365 ? -0.434 41.719 12.414 1 87 365 LEU B N 1
ATOM 9586 C CA . LEU B 1 365 ? -1.613 42.531 12.719 1 87 365 LEU B CA 1
ATOM 9587 C C . LEU B 1 365 ? -2.049 42.312 14.164 1 87 365 LEU B C 1
ATOM 9589 O O . LEU B 1 365 ? -2.445 43.281 14.836 1 87 365 LEU B O 1
ATOM 9593 N N . ARG B 1 366 ? -1.978 41.156 14.602 1 84.56 366 ARG B N 1
ATOM 9594 C CA . ARG B 1 366 ? -2.301 40.844 15.992 1 84.56 366 ARG B CA 1
ATOM 9595 C C . ARG B 1 366 ? -1.384 41.625 16.938 1 84.56 366 ARG B C 1
ATOM 9597 O O . ARG B 1 366 ? -1.844 42.188 17.938 1 84.56 366 ARG B O 1
ATOM 9604 N N . VAL B 1 367 ? -0.138 41.594 16.656 1 88.81 367 VAL B N 1
ATOM 9605 C CA . VAL B 1 367 ? 0.843 42.312 17.469 1 88.81 367 VAL B CA 1
ATOM 9606 C C . VAL B 1 367 ? 0.545 43.812 17.453 1 88.81 367 VAL B C 1
ATOM 9608 O O . VAL B 1 367 ? 0.607 44.469 18.484 1 88.81 367 VAL B O 1
ATOM 9611 N N . ALA B 1 368 ? 0.24 44.312 16.281 1 89.75 368 ALA B N 1
ATOM 9612 C CA . ALA B 1 368 ? -0.11 45.719 16.156 1 89.75 368 ALA B CA 1
ATOM 9613 C C . ALA B 1 368 ? -1.323 46.062 17.016 1 89.75 368 ALA B C 1
ATOM 9615 O O . ALA B 1 368 ? -1.33 47.094 17.719 1 89.75 368 ALA B O 1
ATOM 9616 N N . ASN B 1 369 ? -2.311 45.25 16.969 1 85.75 369 ASN B N 1
ATOM 9617 C CA . ASN B 1 369 ? -3.518 45.438 17.766 1 85.75 369 ASN B CA 1
ATOM 9618 C C . ASN B 1 369 ? -3.223 45.375 19.25 1 85.75 369 ASN B C 1
ATOM 9620 O O . ASN B 1 369 ? -3.789 46.125 20.047 1 85.75 369 ASN B O 1
ATOM 9624 N N . GLN B 1 370 ? -2.404 44.531 19.578 1 86.31 370 GLN B N 1
ATOM 9625 C CA . GLN B 1 370 ? -2.016 44.375 20.969 1 86.31 370 GLN B CA 1
ATOM 9626 C C . GLN B 1 370 ? -1.268 45.594 21.469 1 86.31 370 GLN B C 1
ATOM 9628 O O . GLN B 1 370 ? -1.482 46.062 22.594 1 86.31 370 GLN B O 1
ATOM 9633 N N . LYS B 1 371 ? -0.439 46.156 20.641 1 90.81 371 LYS B N 1
ATOM 9634 C CA . LYS B 1 371 ? 0.314 47.344 21 1 90.81 371 LYS B CA 1
ATOM 9635 C C . LYS B 1 371 ? -0.613 48.531 21.188 1 90.81 371 LYS B C 1
ATOM 9637 O O . LYS B 1 371 ? -0.372 49.375 22.047 1 90.81 371 LYS B O 1
ATOM 9642 N N . LEU B 1 372 ? -1.616 48.562 20.359 1 89 372 LEU B N 1
ATOM 9643 C CA . LEU B 1 372 ? -2.625 49.625 20.531 1 89 372 LEU B CA 1
ATOM 9644 C C . LEU B 1 372 ? -3.391 49.438 21.828 1 89 372 LEU B C 1
ATOM 9646 O O . LEU B 1 372 ? -3.588 50.375 22.578 1 89 372 LEU B O 1
ATOM 9650 N N . ALA B 1 373 ? -3.803 48.188 22.031 1 84.44 373 ALA B N 1
ATOM 9651 C CA . ALA B 1 373 ? -4.555 47.844 23.25 1 84.44 373 ALA B CA 1
ATOM 9652 C C . ALA B 1 373 ? -3.738 48.156 24.5 1 84.44 373 ALA B C 1
ATOM 9654 O O . ALA B 1 373 ? -4.285 48.594 25.516 1 84.44 373 ALA B O 1
ATOM 9655 N N . ASP B 1 374 ? -2.467 47.969 24.406 1 88.75 374 ASP B N 1
ATOM 9656 C CA . ASP B 1 374 ? -1.562 48.188 25.531 1 88.75 374 ASP B CA 1
ATOM 9657 C C . ASP B 1 374 ? -1.174 49.688 25.641 1 88.75 374 ASP B C 1
ATOM 9659 O O . ASP B 1 374 ? -0.377 50.062 26.516 1 88.75 374 ASP B O 1
ATOM 9663 N N . ARG B 1 375 ? -1.604 50.562 24.797 1 89.44 375 ARG B N 1
ATOM 9664 C CA . ARG B 1 375 ? -1.364 52 24.75 1 89.44 375 ARG B CA 1
ATOM 9665 C C . ARG B 1 375 ? 0.111 52.312 24.516 1 89.44 375 ARG B C 1
ATOM 9667 O O . ARG B 1 375 ? 0.643 53.281 25.031 1 89.44 375 ARG B O 1
ATOM 9674 N N . ALA B 1 376 ? 0.692 51.25 23.797 1 91.5 376 ALA B N 1
ATOM 9675 C CA . ALA B 1 376 ? 2.094 51.438 23.438 1 91.5 376 ALA B CA 1
ATOM 9676 C C . ALA B 1 376 ? 2.221 52.344 22.203 1 91.5 376 ALA B C 1
ATOM 9678 O O . ALA B 1 376 ? 3.27 52.938 21.984 1 91.5 376 ALA B O 1
ATOM 9679 N N . ILE B 1 377 ? 1.179 52.438 21.359 1 91.75 377 ILE B N 1
ATOM 9680 C CA . ILE B 1 377 ? 1.121 53.281 20.188 1 91.75 377 ILE B CA 1
ATOM 9681 C C . ILE B 1 377 ? -0.236 54 20.141 1 91.75 377 ILE B C 1
ATOM 9683 O O . ILE B 1 377 ? -1.201 53.531 20.75 1 91.75 377 ILE B O 1
ATOM 9687 N N . ASN B 1 378 ? -0.23 55.094 19.406 1 89.81 378 ASN B N 1
ATOM 9688 C CA . ASN B 1 378 ? -1.498 55.812 19.281 1 89.81 378 ASN B CA 1
ATOM 9689 C C . ASN B 1 378 ? -2.283 55.312 18.047 1 89.81 378 ASN B C 1
ATOM 9691 O O . ASN B 1 378 ? -1.781 54.531 17.25 1 89.81 378 ASN B O 1
ATOM 9695 N N . ALA B 1 379 ? -3.516 55.688 17.891 1 87.38 379 ALA B N 1
ATOM 9696 C CA . ALA B 1 379 ? -4.434 55.25 16.859 1 87.38 379 ALA B CA 1
ATOM 9697 C C . ALA B 1 379 ? -3.918 55.594 15.461 1 87.38 379 ALA B C 1
ATOM 9699 O O . ALA B 1 379 ? -4.074 54.844 14.516 1 87.38 379 ALA B O 1
ATOM 9700 N N . ALA B 1 380 ? -3.365 56.75 15.406 1 86.56 380 ALA B N 1
ATOM 9701 C CA . ALA B 1 380 ? -2.844 57.188 14.117 1 86.56 380 ALA B CA 1
ATOM 9702 C C . ALA B 1 380 ? -1.672 56.312 13.672 1 86.56 380 ALA B C 1
ATOM 9704 O O . ALA B 1 380 ? -1.592 55.938 12.5 1 86.56 380 ALA B O 1
ATOM 9705 N N . THR B 1 381 ? -0.823 56.062 14.641 1 90.5 381 THR B N 1
ATOM 9706 C CA . THR B 1 381 ? 0.313 55.188 14.367 1 90.5 381 THR B CA 1
ATOM 9707 C C . THR B 1 381 ? -0.16 53.781 14.008 1 90.5 381 THR B C 1
ATOM 9709 O O . THR B 1 381 ? 0.412 53.156 13.133 1 90.5 381 THR B O 1
ATOM 9712 N N . HIS B 1 382 ? -1.117 53.312 14.711 1 92.19 382 HIS B N 1
ATOM 9713 C CA . HIS B 1 382 ? -1.674 52 14.461 1 92.19 382 HIS B CA 1
ATOM 9714 C C . HIS B 1 382 ? -2.225 51.906 13.039 1 92.19 382 HIS B C 1
ATOM 9716 O O . HIS B 1 382 ? -1.991 50.906 12.352 1 92.19 382 HIS B O 1
ATOM 9722 N N . ARG B 1 383 ? -2.885 52.875 12.578 1 87.38 383 ARG B N 1
ATOM 9723 C CA . ARG B 1 383 ? -3.457 52.906 11.234 1 87.38 383 ARG B CA 1
ATOM 9724 C C . ARG B 1 383 ? -2.361 52.844 10.172 1 87.38 383 ARG B C 1
ATOM 9726 O O . ARG B 1 383 ? -2.494 52.125 9.172 1 87.38 383 ARG B O 1
ATOM 9733 N N . GLU B 1 384 ? -1.402 53.562 10.422 1 87.94 384 GLU B N 1
ATOM 9734 C CA . GLU B 1 384 ? -0.281 53.562 9.484 1 87.94 384 GLU B CA 1
ATOM 9735 C C . GLU B 1 384 ? 0.446 52.219 9.484 1 87.94 384 GLU B C 1
ATOM 9737 O O . GLU B 1 384 ? 0.853 51.75 8.43 1 87.94 384 GLU B O 1
ATOM 9742 N N . LEU B 1 385 ? 0.603 51.75 10.719 1 90.25 385 LEU B N 1
ATOM 9743 C CA . LEU B 1 385 ? 1.255 50.469 10.867 1 90.25 385 LEU B CA 1
ATOM 9744 C C . LEU B 1 385 ? 0.478 49.375 10.133 1 90.25 385 LEU B C 1
ATOM 9746 O O . LEU B 1 385 ? 1.064 48.562 9.406 1 90.25 385 LEU B O 1
ATOM 9750 N N . VAL B 1 386 ? -0.738 49.312 10.242 1 87.69 386 VAL B N 1
ATOM 9751 C CA . VAL B 1 386 ? -1.608 48.312 9.617 1 87.69 386 VAL B CA 1
ATOM 9752 C C . VAL B 1 386 ? -1.534 48.469 8.102 1 87.69 386 VAL B C 1
ATOM 9754 O O . VAL B 1 386 ? -1.461 47.469 7.383 1 87.69 386 VAL B O 1
ATOM 9757 N N . ARG B 1 387 ? -1.54 49.625 7.664 1 85.06 387 ARG B N 1
ATOM 9758 C CA . ARG B 1 387 ? -1.446 49.906 6.227 1 85.06 387 ARG B CA 1
ATOM 9759 C C . ARG B 1 387 ? -0.134 49.344 5.664 1 85.06 387 ARG B C 1
ATOM 9761 O O . ARG B 1 387 ? -0.124 48.688 4.629 1 85.06 387 ARG B O 1
ATOM 9768 N N . LYS B 1 388 ? 0.911 49.594 6.324 1 89.12 388 LYS B N 1
ATOM 9769 C CA . LYS B 1 388 ? 2.227 49.156 5.867 1 89.12 388 LYS B CA 1
ATOM 9770 C C . LYS B 1 388 ? 2.336 47.656 5.891 1 89.12 388 LYS B C 1
ATOM 9772 O O . LYS B 1 388 ? 2.883 47.031 4.965 1 89.12 388 LYS B O 1
ATOM 9777 N N . ILE B 1 389 ? 1.841 47.031 6.953 1 90.06 389 ILE B N 1
ATOM 9778 C CA . ILE B 1 389 ? 1.867 45.594 7.082 1 90.06 389 ILE B CA 1
ATOM 9779 C C . ILE B 1 389 ? 1.124 44.969 5.906 1 90.06 389 ILE B C 1
ATOM 9781 O O . ILE B 1 389 ? 1.609 44 5.301 1 90.06 389 ILE B O 1
ATOM 9785 N N . ARG B 1 390 ? 0.079 45.469 5.492 1 84.62 390 ARG B N 1
ATOM 9786 C CA . ARG B 1 390 ? -0.801 44.906 4.484 1 84.62 390 ARG B CA 1
ATOM 9787 C C . ARG B 1 390 ? -0.259 45.125 3.08 1 84.62 390 ARG B C 1
ATOM 9789 O O . ARG B 1 390 ? -0.449 44.312 2.186 1 84.62 390 ARG B O 1
ATOM 9796 N N . GLN B 1 391 ? 0.533 46.156 2.904 1 84.38 391 GLN B N 1
ATOM 9797 C CA . GLN B 1 391 ? 0.786 46.562 1.526 1 84.38 391 GLN B CA 1
ATOM 9798 C C . GLN B 1 391 ? 2.268 46.469 1.183 1 84.38 391 GLN B C 1
ATOM 9800 O O . GLN B 1 391 ? 2.631 46.344 0.01 1 84.38 391 GLN B O 1
ATOM 9805 N N . GLN B 1 392 ? 3.117 46.469 2.135 1 89.38 392 GLN B N 1
ATOM 9806 C CA . GLN B 1 392 ? 4.5 46.75 1.766 1 89.38 392 GLN B CA 1
ATOM 9807 C C . GLN B 1 392 ? 5.445 45.688 2.309 1 89.38 392 GLN B C 1
ATOM 9809 O O . GLN B 1 392 ? 6.633 45.656 1.979 1 89.38 392 GLN B O 1
ATOM 9814 N N . VAL B 1 393 ? 5.039 44.812 3.02 1 92.06 393 VAL B N 1
ATOM 9815 C CA . VAL B 1 393 ? 5.957 44 3.822 1 92.06 393 VAL B CA 1
ATOM 9816 C C . VAL B 1 393 ? 6.113 42.625 3.197 1 92.06 393 VAL B C 1
ATOM 9818 O O . VAL B 1 393 ? 7.223 42.094 3.131 1 92.06 393 VAL B O 1
ATOM 9821 N N . PHE B 1 394 ? 5.059 42.031 2.684 1 93.69 394 PHE B N 1
ATOM 9822 C CA . PHE B 1 394 ? 5.062 40.594 2.371 1 93.69 394 PHE B CA 1
ATOM 9823 C C . PHE B 1 394 ? 5.141 40.375 0.866 1 93.69 394 PHE B C 1
ATOM 9825 O O . PHE B 1 394 ? 4.344 40.938 0.108 1 93.69 394 PHE B O 1
ATOM 9832 N N . PHE B 1 395 ? 6.121 39.531 0.439 1 94.88 395 PHE B N 1
ATOM 9833 C CA . PHE B 1 395 ? 6.367 39.156 -0.954 1 94.88 395 PHE B CA 1
ATOM 9834 C C . PHE B 1 395 ? 6.402 37.656 -1.13 1 94.88 395 PHE B C 1
ATOM 9836 O O . PHE B 1 395 ? 6.902 36.938 -0.263 1 94.88 395 PHE B O 1
ATOM 9843 N N . GLY B 1 396 ? 5.84 37.125 -2.221 1 95.12 396 GLY B N 1
ATOM 9844 C CA . GLY B 1 396 ? 5.855 35.688 -2.49 1 95.12 396 GLY B CA 1
ATOM 9845 C C . GLY B 1 396 ? 6.102 35.344 -3.951 1 95.12 396 GLY B C 1
ATOM 9846 O O . GLY B 1 396 ? 5.707 36.125 -4.84 1 95.12 396 GLY B O 1
ATOM 9847 N N . SER B 1 397 ? 6.809 34.25 -4.207 1 94.75 397 SER B N 1
ATOM 9848 C CA . SER B 1 397 ? 7.027 33.719 -5.559 1 94.75 397 SER B CA 1
ATOM 9849 C C . SER B 1 397 ? 6.805 32.219 -5.617 1 94.75 397 SER B C 1
ATOM 9851 O O . SER B 1 397 ? 7.133 31.5 -4.672 1 94.75 397 SER B O 1
ATOM 9853 N N . ASP B 1 398 ? 6.199 31.812 -6.668 1 90.44 398 ASP B N 1
ATOM 9854 C CA . ASP B 1 398 ? 6.086 30.375 -6.949 1 90.44 398 ASP B CA 1
ATOM 9855 C C . ASP B 1 398 ? 6.121 30.109 -8.453 1 90.44 398 ASP B C 1
ATOM 9857 O O . ASP B 1 398 ? 5.57 30.891 -9.242 1 90.44 398 ASP B O 1
ATOM 9861 N N . ALA B 1 399 ? 6.766 29.016 -8.781 1 88.25 399 ALA B N 1
ATOM 9862 C CA . ALA B 1 399 ? 6.941 28.688 -10.195 1 88.25 399 ALA B CA 1
ATOM 9863 C C . ALA B 1 399 ? 5.625 28.25 -10.82 1 88.25 399 ALA B C 1
ATOM 9865 O O . ALA B 1 399 ? 5.418 28.406 -12.031 1 88.25 399 ALA B O 1
ATOM 9866 N N . ASN B 1 400 ? 4.773 27.672 -10.016 1 79.44 400 ASN B N 1
ATOM 9867 C CA . ASN B 1 400 ? 3.475 27.219 -10.508 1 79.44 400 ASN B CA 1
ATOM 9868 C C . ASN B 1 400 ? 2.459 28.359 -10.516 1 79.44 400 ASN B C 1
ATOM 9870 O O . ASN B 1 400 ? 2.08 28.859 -9.453 1 79.44 400 ASN B O 1
ATOM 9874 N N . GLU B 1 401 ? 1.979 28.719 -11.578 1 76.75 401 GLU B N 1
ATOM 9875 C CA . GLU B 1 401 ? 1.097 29.859 -11.75 1 76.75 401 GLU B CA 1
ATOM 9876 C C . GLU B 1 401 ? -0.204 29.688 -10.969 1 76.75 401 GLU B C 1
ATOM 9878 O O . GLU B 1 401 ? -0.699 30.625 -10.352 1 76.75 401 GLU B O 1
ATOM 9883 N N . GLY B 1 402 ? -0.756 28.562 -11.062 1 72.94 402 GLY B N 1
ATOM 9884 C CA . GLY B 1 402 ? -1.999 28.297 -10.359 1 72.94 402 GLY B CA 1
ATOM 9885 C C . GLY B 1 402 ? -1.874 28.453 -8.852 1 72.94 402 GLY B C 1
ATOM 9886 O O . GLY B 1 402 ? -2.744 29.047 -8.211 1 72.94 402 GLY B O 1
ATOM 9887 N N . VAL B 1 403 ? -0.786 28 -8.352 1 77.75 403 VAL B N 1
ATOM 9888 C CA . VAL B 1 403 ? -0.564 28.047 -6.906 1 77.75 403 VAL B CA 1
ATOM 9889 C C . VAL B 1 403 ? -0.258 29.484 -6.48 1 77.75 403 VAL B C 1
ATOM 9891 O O . VAL B 1 403 ? -0.701 29.922 -5.418 1 77.75 403 VAL B O 1
ATOM 9894 N N . ALA B 1 404 ? 0.525 30.172 -7.27 1 82.25 404 ALA B N 1
ATOM 9895 C CA . ALA B 1 404 ? 0.806 31.578 -6.992 1 82.25 404 ALA B CA 1
ATOM 9896 C C . ALA B 1 404 ? -0.478 32.406 -6.988 1 82.25 404 ALA B C 1
ATOM 9898 O O . ALA B 1 404 ? -0.64 33.312 -6.164 1 82.25 404 ALA B O 1
ATOM 9899 N N . CYS B 1 405 ? -1.281 32.062 -7.871 1 77.94 405 CYS B N 1
ATOM 9900 C CA . CYS B 1 405 ? -2.562 32.75 -7.934 1 77.94 405 CYS B CA 1
ATOM 9901 C C . CYS B 1 405 ? -3.389 32.5 -6.68 1 77.94 405 CYS B C 1
ATOM 9903 O O . CYS B 1 405 ? -4.023 33.406 -6.148 1 77.94 405 CYS B O 1
ATOM 9905 N N . ALA B 1 406 ? -3.365 31.328 -6.262 1 76.81 406 ALA B N 1
ATOM 9906 C CA . ALA B 1 406 ? -4.062 30.984 -5.023 1 76.81 406 ALA B CA 1
ATOM 9907 C C . ALA B 1 406 ? -3.496 31.75 -3.838 1 76.81 406 ALA B C 1
ATOM 9909 O O . ALA B 1 406 ? -4.242 32.156 -2.949 1 76.81 406 ALA B O 1
ATOM 9910 N N . ALA B 1 407 ? -2.207 31.891 -3.828 1 83.12 407 ALA B N 1
ATOM 9911 C CA . ALA B 1 407 ? -1.571 32.656 -2.773 1 83.12 407 ALA B CA 1
ATOM 9912 C C . ALA B 1 407 ? -2.039 34.125 -2.811 1 83.12 407 ALA B C 1
ATOM 9914 O O . ALA B 1 407 ? -2.299 34.719 -1.765 1 83.12 407 ALA B O 1
ATOM 9915 N N . LYS B 1 408 ? -2.092 34.625 -3.965 1 82 408 LYS B N 1
ATOM 9916 C CA . LYS B 1 408 ? -2.562 35.969 -4.125 1 82 408 LYS B CA 1
ATOM 9917 C C . LYS B 1 408 ? -3.986 36.156 -3.598 1 82 408 LYS B C 1
ATOM 9919 O O . LYS B 1 408 ? -4.285 37.094 -2.885 1 82 408 LYS B O 1
ATOM 9924 N N . MET B 1 409 ? -4.805 35.25 -3.979 1 77.19 409 MET B N 1
ATOM 9925 C CA . MET B 1 409 ? -6.188 35.281 -3.51 1 77.19 409 MET B CA 1
ATOM 9926 C C . MET B 1 409 ? -6.242 35.188 -1.987 1 77.19 409 MET B C 1
ATOM 9928 O O . MET B 1 409 ? -6.988 35.938 -1.349 1 77.19 409 MET B O 1
ATOM 9932 N N . ASN B 1 410 ? -5.492 34.344 -1.457 1 78.38 410 ASN B N 1
ATOM 9933 C CA . ASN B 1 410 ? -5.445 34.156 -0.011 1 78.38 410 ASN B CA 1
ATOM 9934 C C . ASN B 1 410 ? -5.008 35.438 0.705 1 78.38 410 ASN B C 1
ATOM 9936 O O . ASN B 1 410 ? -5.578 35.812 1.735 1 78.38 410 ASN B O 1
ATOM 9940 N N . MET B 1 411 ? -4.066 36.031 0.136 1 81.69 411 MET B N 1
ATOM 9941 C CA . MET B 1 411 ? -3.547 37.25 0.727 1 81.69 411 MET B CA 1
ATOM 9942 C C . MET B 1 411 ? -4.586 38.375 0.662 1 81.69 411 MET B C 1
ATOM 9944 O O . MET B 1 411 ? -4.734 39.156 1.612 1 81.69 411 MET B O 1
ATOM 9948 N N . ILE B 1 412 ? -5.254 38.406 -0.385 1 75.81 412 ILE B N 1
ATOM 9949 C CA . ILE B 1 412 ? -6.281 39.438 -0.557 1 75.81 412 ILE B CA 1
ATOM 9950 C C . ILE B 1 412 ? -7.391 39.219 0.471 1 75.81 412 ILE B C 1
ATOM 9952 O O . ILE B 1 412 ? -7.82 40.188 1.13 1 75.81 412 ILE B O 1
ATOM 9956 N N . VAL B 1 413 ? -7.742 38.062 0.537 1 72.62 413 VAL B N 1
ATOM 9957 C CA . VAL B 1 413 ? -8.82 37.719 1.466 1 72.62 413 VAL B CA 1
ATOM 9958 C C . VAL B 1 413 ? -8.367 38.031 2.898 1 72.62 413 VAL B C 1
ATOM 9960 O O . VAL B 1 413 ? -9.172 38.469 3.729 1 72.62 413 VAL B O 1
ATOM 9963 N N . ALA B 1 414 ? -7.141 37.781 3.137 1 73.12 414 ALA B N 1
ATOM 9964 C CA . ALA B 1 414 ? -6.582 38.031 4.465 1 73.12 414 ALA B CA 1
ATOM 9965 C C . ALA B 1 414 ? -6.402 39.531 4.727 1 73.12 414 ALA B C 1
ATOM 9967 O O . ALA B 1 414 ? -6.125 39.938 5.855 1 73.12 414 ALA B O 1
ATOM 9968 N N . GLY B 1 415 ? -6.582 40.312 3.727 1 70.19 415 GLY B N 1
ATOM 9969 C CA . GLY B 1 415 ? -6.555 41.75 3.932 1 70.19 415 GLY B CA 1
ATOM 9970 C C . GLY B 1 415 ? -5.395 42.406 3.234 1 70.19 415 GLY B C 1
ATOM 9971 O O . GLY B 1 415 ? -5.141 43.594 3.451 1 70.19 415 GLY B O 1
ATOM 9972 N N . ASP B 1 416 ? -4.672 41.531 2.428 1 64.69 416 ASP B N 1
ATOM 9973 C CA . ASP B 1 416 ? -3.506 42.062 1.733 1 64.69 416 ASP B CA 1
ATOM 9974 C C . ASP B 1 416 ? -3.926 42.969 0.578 1 64.69 416 ASP B C 1
ATOM 9976 O O . ASP B 1 416 ? -4.801 42.625 -0.214 1 64.69 416 ASP B O 1
ATOM 9980 N N . GLY B 1 417 ? -3.502 44.188 0.525 1 54 417 GLY B N 1
ATOM 9981 C CA . GLY B 1 417 ? -3.93 45.156 -0.449 1 54 417 GLY B CA 1
ATOM 9982 C C . GLY B 1 417 ? -3.09 45.156 -1.712 1 54 417 GLY B C 1
ATOM 9983 O O . GLY B 1 417 ? -3.408 45.844 -2.678 1 54 417 GLY B O 1
ATOM 9984 N N . HIS B 1 418 ? -1.862 44.719 -1.767 1 57.62 418 HIS B N 1
ATOM 9985 C CA . HIS B 1 418 ? -1.01 44.969 -2.922 1 57.62 418 HIS B CA 1
ATOM 9986 C C . HIS B 1 418 ? -0.469 43.688 -3.508 1 57.62 418 HIS B C 1
ATOM 9988 O O . HIS B 1 418 ? 0.058 43.656 -4.625 1 57.62 418 HIS B O 1
ATOM 9994 N N . SER B 1 419 ? -0.569 42.375 -2.898 1 64.94 419 SER B N 1
ATOM 9995 C CA . SER B 1 419 ? -0.336 40.969 -2.721 1 64.94 419 SER B CA 1
ATOM 9996 C C . SER B 1 419 ? 1.111 40.594 -3.031 1 64.94 419 SER B C 1
ATOM 9998 O O . SER B 1 419 ? 1.607 39.562 -2.574 1 64.94 419 SER B O 1
ATOM 10000 N N . ASN B 1 420 ? 2.051 41.375 -3.623 1 85.25 420 ASN B N 1
ATOM 10001 C CA . ASN B 1 420 ? 3.445 41.188 -4.016 1 85.25 420 ASN B CA 1
ATOM 10002 C C . ASN B 1 420 ? 3.773 39.719 -4.242 1 85.25 420 ASN B C 1
ATOM 10004 O O . ASN B 1 420 ? 4.832 39.25 -3.828 1 85.25 420 ASN B O 1
ATOM 10008 N N . ILE B 1 421 ? 2.752 39.031 -5 1 90.44 421 ILE B N 1
ATOM 10009 C CA . ILE B 1 421 ? 2.939 37.625 -5.328 1 90.44 421 ILE B CA 1
ATOM 10010 C C . ILE B 1 421 ? 3.232 37.469 -6.82 1 90.44 421 ILE B C 1
ATOM 10012 O O . ILE B 1 421 ? 2.508 38.031 -7.656 1 90.44 421 ILE B O 1
ATOM 10016 N N . GLN B 1 422 ? 4.34 36.781 -7.164 1 90.25 422 GLN B N 1
ATOM 10017 C CA . GLN B 1 422 ? 4.742 36.625 -8.562 1 90.25 422 GLN B CA 1
ATOM 10018 C C . GLN B 1 422 ? 4.801 35.156 -8.969 1 90.25 422 GLN B C 1
ATOM 10020 O O . GLN B 1 422 ? 5.445 34.344 -8.297 1 90.25 422 GLN B O 1
ATOM 10025 N N . PRO B 1 423 ? 4.102 34.781 -10.094 1 88.62 423 PRO B N 1
ATOM 10026 C CA . PRO B 1 423 ? 4.363 33.469 -10.703 1 88.62 423 PRO B CA 1
ATOM 10027 C C . PRO B 1 423 ? 5.68 33.438 -11.477 1 88.62 423 PRO B C 1
ATOM 10029 O O . PRO B 1 423 ? 5.742 33.875 -12.617 1 88.62 423 PRO B O 1
ATOM 10032 N N . GLU B 1 424 ? 6.676 32.938 -10.859 1 91.38 424 GLU B N 1
ATOM 10033 C CA . GLU B 1 424 ? 7.992 33 -11.492 1 91.38 424 GLU B CA 1
ATOM 10034 C C . GLU B 1 424 ? 8.875 31.844 -10.992 1 91.38 424 GLU B C 1
ATOM 10036 O O . GLU B 1 424 ? 8.641 31.297 -9.914 1 91.38 424 GLU B O 1
ATOM 10041 N N . ASN B 1 425 ? 9.82 31.516 -11.867 1 91.94 425 ASN B N 1
ATOM 10042 C CA . ASN B 1 425 ? 10.898 30.641 -11.406 1 91.94 425 ASN B CA 1
ATOM 10043 C C . ASN B 1 425 ? 11.867 31.391 -10.5 1 91.94 425 ASN B C 1
ATOM 10045 O O . ASN B 1 425 ? 12.664 32.219 -10.977 1 91.94 425 ASN B O 1
ATOM 10049 N N . SER B 1 426 ? 11.75 31.062 -9.258 1 94.75 426 SER B N 1
ATOM 10050 C CA . SER B 1 426 ? 12.508 31.797 -8.258 1 94.75 426 SER B CA 1
ATOM 10051 C C . SER B 1 426 ? 14.008 31.641 -8.484 1 94.75 426 SER B C 1
ATOM 10053 O O . SER B 1 426 ? 14.797 32.5 -8.078 1 94.75 426 SER B O 1
ATOM 10055 N N . LEU B 1 427 ? 14.453 30.625 -9.156 1 94.94 427 LEU B N 1
ATOM 10056 C CA . LEU B 1 427 ? 15.875 30.375 -9.32 1 94.94 427 LEU B CA 1
ATOM 10057 C C . LEU B 1 427 ? 16.406 31.062 -10.578 1 94.94 427 LEU B C 1
ATOM 10059 O O . LEU B 1 427 ? 17.625 31.125 -10.789 1 94.94 427 LEU B O 1
ATOM 10063 N N . ALA B 1 428 ? 15.539 31.609 -11.352 1 93.44 428 ALA B N 1
ATOM 10064 C CA . ALA B 1 428 ? 15.945 32.344 -12.555 1 93.44 428 ALA B CA 1
ATOM 10065 C C . ALA B 1 428 ? 16.5 33.719 -12.203 1 93.44 428 ALA B C 1
ATOM 10067 O O . ALA B 1 428 ? 16.047 34.344 -11.234 1 93.44 428 ALA B O 1
ATOM 10068 N N . ARG B 1 429 ? 17.344 34.188 -13 1 91.56 429 ARG B N 1
ATOM 10069 C CA . ARG B 1 429 ? 17.938 35.5 -12.797 1 91.56 429 ARG B CA 1
ATOM 10070 C C . ARG B 1 429 ? 16.891 36.594 -12.984 1 91.56 429 ARG B C 1
ATOM 10072 O O . ARG B 1 429 ? 17 37.688 -12.406 1 91.56 429 ARG B O 1
ATOM 10079 N N . THR B 1 430 ? 15.859 36.312 -13.648 1 90.44 430 THR B N 1
ATOM 10080 C CA . THR B 1 430 ? 14.844 37.281 -14.016 1 90.44 430 THR B CA 1
ATOM 10081 C C . THR B 1 430 ? 13.766 37.375 -12.938 1 90.44 430 THR B C 1
ATOM 10083 O O . THR B 1 430 ? 12.805 38.125 -13.078 1 90.44 430 THR B O 1
ATOM 10086 N N . ALA B 1 431 ? 13.961 36.594 -11.875 1 93.06 431 ALA B N 1
ATOM 10087 C CA . ALA B 1 431 ? 12.961 36.656 -10.812 1 93.06 431 ALA B CA 1
ATOM 10088 C C . ALA B 1 431 ? 12.797 38.094 -10.297 1 93.06 431 ALA B C 1
ATOM 10090 O O . ALA B 1 431 ? 13.789 38.781 -10.055 1 93.06 431 ALA B O 1
ATOM 10091 N N . LYS B 1 432 ? 11.648 38.5 -10.062 1 92.25 432 LYS B N 1
ATOM 10092 C CA . LYS B 1 432 ? 11.352 39.875 -9.773 1 92.25 432 LYS B CA 1
ATOM 10093 C C . LYS B 1 432 ? 11.398 40.156 -8.273 1 92.25 432 LYS B C 1
ATOM 10095 O O . LYS B 1 432 ? 11.852 41.219 -7.84 1 92.25 432 LYS B O 1
ATOM 10100 N N . ASN B 1 433 ? 10.977 39.25 -7.523 1 94.69 433 ASN B N 1
ATOM 10101 C CA . ASN B 1 433 ? 10.797 39.531 -6.098 1 94.69 433 ASN B CA 1
ATOM 10102 C C . ASN B 1 433 ? 12.133 39.5 -5.352 1 94.69 433 ASN B C 1
ATOM 10104 O O . ASN B 1 433 ? 12.227 39.969 -4.227 1 94.69 433 ASN B O 1
ATOM 10108 N N . TRP B 1 434 ? 13.148 38.812 -5.934 1 94.19 434 TRP B N 1
ATOM 10109 C CA . TRP B 1 434 ? 14.469 38.812 -5.32 1 94.19 434 TRP B CA 1
ATOM 10110 C C . TRP B 1 434 ? 15.562 38.719 -6.379 1 94.19 434 TRP B C 1
ATOM 10112 O O . TRP B 1 434 ? 15.305 38.312 -7.508 1 94.19 434 TRP B O 1
ATOM 10122 N N . ASN B 1 435 ? 16.656 39.219 -6.035 1 91.5 435 ASN B N 1
ATOM 10123 C CA . ASN B 1 435 ? 17.812 39.281 -6.938 1 91.5 435 ASN B CA 1
ATOM 10124 C C . ASN B 1 435 ? 19.125 39.344 -6.164 1 91.5 435 ASN B C 1
ATOM 10126 O O . ASN B 1 435 ? 19.203 40.031 -5.141 1 91.5 435 ASN B O 1
ATOM 10130 N N . ILE B 1 436 ? 20.141 38.719 -6.676 1 91.88 436 ILE B N 1
ATOM 10131 C CA . ILE B 1 436 ? 21.406 38.656 -5.973 1 91.88 436 ILE B CA 1
ATOM 10132 C C . ILE B 1 436 ? 22.156 39.969 -6.125 1 91.88 436 ILE B C 1
ATOM 10134 O O . ILE B 1 436 ? 23.047 40.281 -5.34 1 91.88 436 ILE B O 1
ATOM 10138 N N . GLN B 1 437 ? 21.781 40.75 -7.137 1 89.5 437 GLN B N 1
ATOM 10139 C CA . GLN B 1 437 ? 22.438 42.031 -7.363 1 89.5 437 GLN B CA 1
ATOM 10140 C C . GLN B 1 437 ? 21.844 43.094 -6.465 1 89.5 437 GLN B C 1
ATOM 10142 O O . GLN B 1 437 ? 22.453 44.156 -6.246 1 89.5 437 GLN B O 1
ATOM 10147 N N . ASP B 1 438 ? 20.656 42.844 -6.039 1 91.94 438 ASP B N 1
ATOM 10148 C CA . ASP B 1 438 ? 19.969 43.75 -5.105 1 91.94 438 ASP B CA 1
ATOM 10149 C C . ASP B 1 438 ? 19.5 42.969 -3.875 1 91.94 438 ASP B C 1
ATOM 10151 O O . ASP B 1 438 ? 18.344 42.562 -3.814 1 91.94 438 ASP B O 1
ATOM 10155 N N . SER B 1 439 ? 20.344 42.906 -2.846 1 94.62 439 SER B N 1
ATOM 10156 C CA . SER B 1 439 ? 20.031 42.156 -1.641 1 94.62 439 SER B CA 1
ATOM 10157 C C . SER B 1 439 ? 19.172 42.969 -0.684 1 94.62 439 SER B C 1
ATOM 10159 O O . SER B 1 439 ? 19.672 43.562 0.253 1 94.62 439 SER B O 1
ATOM 10161 N N . ASP B 1 440 ? 17.859 42.844 -0.882 1 94.44 440 ASP B N 1
ATOM 10162 C CA . ASP B 1 440 ? 17 43.75 -0.143 1 94.44 440 ASP B CA 1
ATOM 10163 C C . ASP B 1 440 ? 16.047 42.969 0.773 1 94.44 440 ASP B C 1
ATOM 10165 O O . ASP B 1 440 ? 15.109 43.531 1.332 1 94.44 440 ASP B O 1
ATOM 10169 N N . CYS B 1 441 ? 16.25 41.719 0.912 1 96.19 441 CYS B N 1
ATOM 10170 C CA . CYS B 1 441 ? 15.352 40.938 1.743 1 96.19 441 CYS B CA 1
ATOM 10171 C C . CYS B 1 441 ? 15.781 40.969 3.205 1 96.19 441 CYS B C 1
ATOM 10173 O O . CYS B 1 441 ? 16.922 40.656 3.531 1 96.19 441 CYS B O 1
ATOM 10175 N N . ASP B 1 442 ? 14.844 41.344 4.086 1 95.56 442 ASP B N 1
ATOM 10176 C CA . ASP B 1 442 ? 15.141 41.375 5.516 1 95.56 442 ASP B CA 1
ATOM 10177 C C . ASP B 1 442 ? 14.891 40.031 6.164 1 95.56 442 ASP B C 1
ATOM 10179 O O . ASP B 1 442 ? 15.656 39.594 7.031 1 95.56 442 ASP B O 1
ATOM 10183 N N . PHE B 1 443 ? 13.82 39.438 5.789 1 96.44 443 PHE B N 1
ATOM 10184 C CA . PHE B 1 443 ? 13.445 38.125 6.297 1 96.44 443 PHE B CA 1
ATOM 10185 C C . PHE B 1 443 ? 13.039 37.188 5.152 1 96.44 443 PHE B C 1
ATOM 10187 O O . PHE B 1 443 ? 12.25 37.562 4.289 1 96.44 443 PHE B O 1
ATOM 10194 N N . ILE B 1 444 ? 13.617 36.031 5.121 1 98 444 ILE B N 1
ATOM 10195 C CA . ILE B 1 444 ? 13.203 35 4.184 1 98 444 ILE B CA 1
ATOM 10196 C C . ILE B 1 444 ? 12.734 33.75 4.949 1 98 444 ILE B C 1
ATOM 10198 O O . ILE B 1 444 ? 13.523 33.125 5.652 1 98 444 ILE B O 1
ATOM 10202 N N . LEU B 1 445 ? 11.5 33.469 4.965 1 97.25 445 LEU B N 1
ATOM 10203 C CA . LEU B 1 445 ? 10.906 32.25 5.527 1 97.25 445 LEU B CA 1
ATOM 10204 C C . LEU B 1 445 ? 10.273 31.391 4.43 1 97.25 445 LEU B C 1
ATOM 10206 O O . LEU B 1 445 ? 9.359 31.844 3.736 1 97.25 445 LEU B O 1
ATOM 10210 N N . THR B 1 446 ? 10.805 30.125 4.289 1 97 446 THR B N 1
ATOM 10211 C CA . THR B 1 446 ? 10.344 29.391 3.119 1 97 446 THR B CA 1
ATOM 10212 C C . THR B 1 446 ? 10.555 27.891 3.309 1 97 446 THR B C 1
ATOM 10214 O O . THR B 1 446 ? 11.266 27.469 4.227 1 97 446 THR B O 1
ATOM 10217 N N . ASN B 1 447 ? 9.789 27.094 2.613 1 94.38 447 ASN B N 1
ATOM 10218 C CA . ASN B 1 447 ? 9.93 25.656 2.443 1 94.38 447 ASN B CA 1
ATOM 10219 C C . ASN B 1 447 ? 10.086 25.281 0.973 1 94.38 447 ASN B C 1
ATOM 10221 O O . ASN B 1 447 ? 9.125 24.844 0.329 1 94.38 447 ASN B O 1
ATOM 10225 N N . PRO B 1 448 ? 11.32 25.375 0.466 1 94.69 448 PRO B N 1
ATOM 10226 C CA . PRO B 1 448 ? 11.531 25.062 -0.949 1 94.69 448 PRO B CA 1
ATOM 10227 C C . PRO B 1 448 ? 11.258 23.594 -1.27 1 94.69 448 PRO B C 1
ATOM 10229 O O . PRO B 1 448 ? 11.273 22.75 -0.371 1 94.69 448 PRO B O 1
ATOM 10232 N N . PRO B 1 449 ? 10.961 23.25 -2.551 1 89.31 449 PRO B N 1
ATOM 10233 C CA . PRO B 1 449 ? 10.617 21.875 -2.906 1 89.31 449 PRO B CA 1
ATOM 10234 C C . PRO B 1 449 ? 11.75 20.891 -2.629 1 89.31 449 PRO B C 1
ATOM 10236 O O . PRO B 1 449 ? 12.914 21.203 -2.865 1 89.31 449 PRO B O 1
ATOM 10239 N N . PHE B 1 450 ? 11.398 19.672 -2.191 1 85.94 450 PHE B N 1
ATOM 10240 C CA . PHE B 1 450 ? 12.367 18.641 -1.862 1 85.94 450 PHE B CA 1
ATOM 10241 C C . PHE B 1 450 ? 12.789 17.875 -3.113 1 85.94 450 PHE B C 1
ATOM 10243 O O . PHE B 1 450 ? 11.977 17.656 -4.02 1 85.94 450 PHE B O 1
ATOM 10250 N N . GLY B 1 451 ? 14.008 17.422 -3.186 1 78.06 451 GLY B N 1
ATOM 10251 C CA . GLY B 1 451 ? 14.508 16.406 -4.094 1 78.06 451 GLY B CA 1
ATOM 10252 C C . GLY B 1 451 ? 14.469 16.828 -5.551 1 78.06 451 GLY B C 1
ATOM 10253 O O . GLY B 1 451 ? 14.438 15.984 -6.449 1 78.06 451 GLY B O 1
ATOM 10254 N N . THR B 1 452 ? 14.391 18.094 -5.91 1 75.31 452 THR B N 1
ATOM 10255 C CA . THR B 1 452 ? 14.312 18.547 -7.301 1 75.31 452 THR B CA 1
ATOM 10256 C C . THR B 1 452 ? 15.711 18.703 -7.895 1 75.31 452 THR B C 1
ATOM 10258 O O . THR B 1 452 ? 16.672 18.984 -7.168 1 75.31 452 THR B O 1
ATOM 10261 N N . SER B 1 453 ? 15.805 18.328 -9.117 1 79.75 453 SER B N 1
ATOM 10262 C CA . SER B 1 453 ? 16.984 18.641 -9.922 1 79.75 453 SER B CA 1
ATOM 10263 C C . SER B 1 453 ? 16.656 19.688 -10.984 1 79.75 453 SER B C 1
ATOM 10265 O O . SER B 1 453 ? 15.664 19.562 -11.703 1 79.75 453 SER B O 1
ATOM 10267 N N . GLU B 1 454 ? 17.438 20.594 -11.016 1 78.62 454 GLU B N 1
ATOM 10268 C CA . GLU B 1 454 ? 17.172 21.734 -11.898 1 78.62 454 GLU B CA 1
ATOM 10269 C C . GLU B 1 454 ? 17.969 21.641 -13.188 1 78.62 454 GLU B C 1
ATOM 10271 O O . GLU B 1 454 ? 18.125 22.625 -13.906 1 78.62 454 GLU B O 1
ATOM 10276 N N . SER B 1 455 ? 18.25 20.328 -13.352 1 72.44 455 SER B N 1
ATOM 10277 C CA . SER B 1 455 ? 19.016 20.125 -14.578 1 72.44 455 SER B CA 1
ATOM 10278 C C . SER B 1 455 ? 18.172 20.422 -15.812 1 72.44 455 SER B C 1
ATOM 10280 O O . SER B 1 455 ? 17.016 19.984 -15.891 1 72.44 455 SER B O 1
ATOM 10282 N N . GLY B 1 456 ? 18.438 21.422 -16.688 1 70.44 456 GLY B N 1
ATOM 10283 C CA . GLY B 1 456 ? 17.75 21.734 -17.922 1 70.44 456 GLY B CA 1
ATOM 10284 C C . GLY B 1 456 ? 16.812 22.922 -17.812 1 70.44 456 GLY B C 1
ATOM 10285 O O . GLY B 1 456 ? 16.453 23.547 -18.812 1 70.44 456 GLY B O 1
ATOM 10286 N N . ALA B 1 457 ? 16.359 23.078 -16.562 1 72.81 457 ALA B N 1
ATOM 10287 C CA . ALA B 1 457 ? 15.398 24.156 -16.375 1 72.81 457 ALA B CA 1
ATOM 10288 C C . ALA B 1 457 ? 16.109 25.516 -16.297 1 72.81 457 ALA B C 1
ATOM 10290 O O . ALA B 1 457 ? 15.5 26.547 -16.578 1 72.81 457 ALA B O 1
ATOM 10291 N N . LEU B 1 458 ? 17.391 25.562 -15.883 1 85.88 458 LEU B N 1
ATOM 10292 C CA . LEU B 1 458 ? 18.125 26.812 -15.688 1 85.88 458 LEU B CA 1
ATOM 10293 C C . LEU B 1 458 ? 19.172 27 -16.781 1 85.88 458 LEU B C 1
ATOM 10295 O O . LEU B 1 458 ? 19.859 26.047 -17.156 1 85.88 458 LEU B O 1
ATOM 10299 N N . SER B 1 459 ? 19.25 28.109 -17.328 1 85.12 459 SER B N 1
ATOM 10300 C CA . SER B 1 459 ? 20.234 28.469 -18.328 1 85.12 459 SER B CA 1
ATOM 10301 C C . SER B 1 459 ? 21.625 28.625 -17.719 1 85.12 459 SER B C 1
ATOM 10303 O O . SER B 1 459 ? 21.766 28.656 -16.5 1 85.12 459 SER B O 1
ATOM 10305 N N . ASP B 1 460 ? 22.578 28.75 -18.562 1 87.56 460 ASP B N 1
ATOM 10306 C CA . ASP B 1 460 ? 23.953 29.016 -18.109 1 87.56 460 ASP B CA 1
ATOM 10307 C C . ASP B 1 460 ? 24.047 30.359 -17.391 1 87.56 460 ASP B C 1
ATOM 10309 O O . ASP B 1 460 ? 24.797 30.5 -16.422 1 87.56 460 ASP B O 1
ATOM 10313 N N . LYS B 1 461 ? 23.25 31.203 -17.906 1 88.44 461 LYS B N 1
ATOM 10314 C CA . LYS B 1 461 ? 23.234 32.531 -17.281 1 88.44 461 LYS B CA 1
ATOM 10315 C C . LYS B 1 461 ? 22.625 32.469 -15.875 1 88.44 461 LYS B C 1
ATOM 10317 O O . LYS B 1 461 ? 23.094 33.125 -14.953 1 88.44 461 LYS B O 1
ATOM 10322 N N . ASP B 1 462 ? 21.641 31.688 -15.773 1 91.62 462 ASP B N 1
ATOM 10323 C CA . ASP B 1 462 ? 21.031 31.484 -14.461 1 91.62 462 ASP B CA 1
ATOM 10324 C C . ASP B 1 462 ? 22.031 30.828 -13.492 1 91.62 462 ASP B C 1
ATOM 10326 O O . ASP B 1 462 ? 22.141 31.25 -12.336 1 91.62 462 ASP B O 1
ATOM 10330 N N . MET B 1 463 ? 22.766 29.906 -13.984 1 92 463 MET B N 1
ATOM 10331 C CA . MET B 1 463 ? 23.703 29.156 -13.148 1 92 463 MET B CA 1
ATOM 10332 C C . MET B 1 463 ? 24.875 30.031 -12.719 1 92 463 MET B C 1
ATOM 10334 O O . MET B 1 463 ? 25.5 29.781 -11.688 1 92 463 MET B O 1
ATOM 10338 N N . GLY B 1 464 ? 25.156 31.047 -13.461 1 91.75 464 GLY B N 1
ATOM 10339 C CA . GLY B 1 464 ? 26.234 31.969 -13.156 1 91.75 464 GLY B CA 1
ATOM 10340 C C . GLY B 1 464 ? 26.016 32.75 -11.867 1 91.75 464 GLY B C 1
ATOM 10341 O O . GLY B 1 464 ? 26.969 33.312 -11.312 1 91.75 464 GLY B O 1
ATOM 10342 N N . GLN B 1 465 ? 24.797 32.656 -11.32 1 92.56 465 GLN B N 1
ATOM 10343 C CA . GLN B 1 465 ? 24.469 33.375 -10.086 1 92.56 465 GLN B CA 1
ATOM 10344 C C . GLN B 1 465 ? 25.094 32.688 -8.875 1 92.56 465 GLN B C 1
ATOM 10346 O O . GLN B 1 465 ? 25.297 33.312 -7.84 1 92.56 465 GLN B O 1
ATOM 10351 N N . PHE B 1 466 ? 25.438 31.422 -9.102 1 94.94 466 PHE B N 1
ATOM 10352 C CA . PHE B 1 466 ? 25.766 30.594 -7.941 1 94.94 466 PHE B CA 1
ATOM 10353 C C . PHE B 1 466 ? 27.25 30.344 -7.863 1 94.94 466 PHE B C 1
ATOM 10355 O O . PHE B 1 466 ? 27.891 29.984 -8.859 1 94.94 466 PHE B O 1
ATOM 10362 N N . GLU B 1 467 ? 27.75 30.469 -6.695 1 94.69 467 GLU B N 1
ATOM 10363 C CA . GLU B 1 467 ? 29.188 30.312 -6.461 1 94.69 467 GLU B CA 1
ATOM 10364 C C . GLU B 1 467 ? 29.562 28.828 -6.375 1 94.69 467 GLU B C 1
ATOM 10366 O O . GLU B 1 467 ? 30.609 28.438 -6.875 1 94.69 467 GLU B O 1
ATOM 10371 N N . VAL B 1 468 ? 28.766 28.062 -5.742 1 96.12 468 VAL B N 1
ATOM 10372 C CA . VAL B 1 468 ? 28.969 26.609 -5.691 1 96.12 468 VAL B CA 1
ATOM 10373 C C . VAL B 1 468 ? 28.078 25.938 -6.73 1 96.12 468 VAL B C 1
ATOM 10375 O O . VAL B 1 468 ? 26.859 26.062 -6.691 1 96.12 468 VAL B O 1
ATOM 10378 N N . GLN B 1 469 ? 28.625 25.219 -7.602 1 93.94 469 GLN B N 1
ATOM 10379 C CA . GLN B 1 469 ? 27.875 24.609 -8.688 1 93.94 469 GLN B CA 1
ATOM 10380 C C . GLN B 1 469 ? 27.203 23.328 -8.227 1 93.94 469 GLN B C 1
ATOM 10382 O O . GLN B 1 469 ? 27.797 22.516 -7.508 1 93.94 469 GLN B O 1
ATOM 10387 N N . THR B 1 470 ? 26 23.234 -8.516 1 93.44 470 THR B N 1
ATOM 10388 C CA . THR B 1 470 ? 25.156 22.062 -8.234 1 93.44 470 THR B CA 1
ATOM 10389 C C . THR B 1 470 ? 23.875 22.109 -9.07 1 93.44 470 THR B C 1
ATOM 10391 O O . THR B 1 470 ? 23.578 23.125 -9.711 1 93.44 470 THR B O 1
ATOM 10394 N N . THR B 1 471 ? 23.234 21 -9.18 1 91.12 471 THR B N 1
ATOM 10395 C CA . THR B 1 471 ? 21.953 20.984 -9.891 1 91.12 471 THR B CA 1
ATOM 10396 C C . THR B 1 471 ? 20.797 20.703 -8.922 1 91.12 471 THR B C 1
ATOM 10398 O O . THR B 1 471 ? 19.641 20.688 -9.32 1 91.12 471 THR B O 1
ATOM 10401 N N . LYS B 1 472 ? 21.141 20.5 -7.641 1 92.38 472 LYS B N 1
ATOM 10402 C CA . LYS B 1 472 ? 20.109 20.188 -6.648 1 92.38 472 LYS B CA 1
ATOM 10403 C C . LYS B 1 472 ? 19.344 21.438 -6.242 1 92.38 472 LYS B C 1
ATOM 10405 O O . LYS B 1 472 ? 19.938 22.438 -5.855 1 92.38 472 LYS B O 1
ATOM 10410 N N . GLY B 1 473 ? 18.078 21.438 -6.293 1 93.25 473 GLY B N 1
ATOM 10411 C CA . GLY B 1 473 ? 17.203 22.578 -6.129 1 93.25 473 GLY B CA 1
ATOM 10412 C C . GLY B 1 473 ? 17.375 23.281 -4.793 1 93.25 473 GLY B C 1
ATOM 10413 O O . GLY B 1 473 ? 17.625 24.484 -4.742 1 93.25 473 GLY B O 1
ATOM 10414 N N . GLN B 1 474 ? 17.312 22.547 -3.684 1 94.5 474 GLN B N 1
ATOM 10415 C CA . GLN B 1 474 ? 17.375 23.156 -2.365 1 94.5 474 GLN B CA 1
ATOM 10416 C C . GLN B 1 474 ? 18.734 23.812 -2.127 1 94.5 474 GLN B C 1
ATOM 10418 O O . GLN B 1 474 ? 18.828 24.828 -1.438 1 94.5 474 GLN B O 1
ATOM 10423 N N . LEU B 1 475 ? 19.766 23.234 -2.713 1 96.88 475 LEU B N 1
ATOM 10424 C CA . LEU B 1 475 ? 21.094 23.812 -2.566 1 96.88 475 LEU B CA 1
ATOM 10425 C C . LEU B 1 475 ? 21.203 25.141 -3.314 1 96.88 475 LEU B C 1
ATOM 10427 O O . LEU B 1 475 ? 21.844 26.078 -2.84 1 96.88 475 LEU B O 1
ATOM 10431 N N . LEU B 1 476 ? 20.531 25.219 -4.434 1 96.62 476 LEU B N 1
ATOM 10432 C CA . LEU B 1 476 ? 20.5 26.469 -5.188 1 96.62 476 LEU B CA 1
ATOM 10433 C C . LEU B 1 476 ? 19.688 27.531 -4.445 1 96.62 476 LEU B C 1
ATOM 10435 O O . LEU B 1 476 ? 20.094 28.688 -4.355 1 96.62 476 LEU B O 1
ATOM 10439 N N . PHE B 1 477 ? 18.625 27.156 -3.893 1 97.44 477 PHE B N 1
ATOM 10440 C CA . PHE B 1 477 ? 17.781 28.062 -3.121 1 97.44 477 PHE B CA 1
ATOM 10441 C C . PHE B 1 477 ? 18.562 28.641 -1.942 1 97.44 477 PHE B C 1
ATOM 10443 O O . PHE B 1 477 ? 18.5 29.844 -1.678 1 97.44 477 PHE B O 1
ATOM 10450 N N . LEU B 1 478 ? 19.312 27.766 -1.256 1 98.06 478 LEU B N 1
ATOM 10451 C CA . LEU B 1 478 ? 20.078 28.219 -0.102 1 98.06 478 LEU B CA 1
ATOM 10452 C C . LEU B 1 478 ? 21.047 29.312 -0.499 1 98.06 478 LEU B C 1
ATOM 10454 O O . LEU B 1 478 ? 21.156 30.344 0.18 1 98.06 478 LEU B O 1
ATOM 10458 N N . GLN B 1 479 ? 21.719 29.109 -1.575 1 97.88 479 GLN B N 1
ATOM 10459 C CA . GLN B 1 479 ? 22.688 30.109 -2.033 1 97.88 479 GLN B CA 1
ATOM 10460 C C . GLN B 1 479 ? 21.984 31.422 -2.385 1 97.88 479 GLN B C 1
ATOM 10462 O O . GLN B 1 479 ? 22.422 32.5 -1.966 1 97.88 479 GLN B O 1
ATOM 10467 N N . LYS B 1 480 ? 20.922 31.328 -3.076 1 97.69 480 LYS B N 1
ATOM 10468 C CA . LYS B 1 480 ? 20.234 32.531 -3.516 1 97.69 480 LYS B CA 1
ATOM 10469 C C . LYS B 1 480 ? 19.594 33.281 -2.336 1 97.69 480 LYS B C 1
ATOM 10471 O O . LYS B 1 480 ? 19.516 34.5 -2.324 1 97.69 480 LYS B O 1
ATOM 10476 N N . MET B 1 481 ? 19.125 32.531 -1.377 1 98.44 481 MET B N 1
ATOM 10477 C CA . MET B 1 481 ? 18.609 33.156 -0.161 1 98.44 481 MET B CA 1
ATOM 10478 C C . MET B 1 481 ? 19.672 34.031 0.507 1 98.44 481 MET B C 1
ATOM 10480 O O . MET B 1 481 ? 19.422 35.188 0.826 1 98.44 481 MET B O 1
ATOM 10484 N N . VAL B 1 482 ? 20.828 33.438 0.69 1 98.25 482 VAL B N 1
ATOM 10485 C CA . VAL B 1 482 ? 21.906 34.125 1.38 1 98.25 482 VAL B CA 1
ATOM 10486 C C . VAL B 1 482 ? 22.328 35.344 0.566 1 98.25 482 VAL B C 1
ATOM 10488 O O . VAL B 1 482 ? 22.5 36.438 1.114 1 98.25 482 VAL B O 1
ATOM 10491 N N . LEU B 1 483 ? 22.359 35.188 -0.71 1 97.06 483 LEU B N 1
ATOM 10492 C CA . LEU B 1 483 ? 22.844 36.25 -1.577 1 97.06 483 LEU B CA 1
ATOM 10493 C C . LEU B 1 483 ? 21.797 37.344 -1.729 1 97.06 483 LEU B C 1
ATOM 10495 O O . LEU B 1 483 ? 22.141 38.5 -2.006 1 97.06 483 LEU B O 1
ATOM 10499 N N . SER B 1 484 ? 20.547 37.031 -1.551 1 97.25 484 SER B N 1
ATOM 10500 C CA . SER B 1 484 ? 19.484 38 -1.733 1 97.25 484 SER B CA 1
ATOM 10501 C C . SER B 1 484 ? 19.109 38.656 -0.414 1 97.25 484 SER B C 1
ATOM 10503 O O . SER B 1 484 ? 18.406 39.656 -0.4 1 97.25 484 SER B O 1
ATOM 10505 N N . ALA B 1 485 ? 19.562 38.125 0.663 1 97.5 485 ALA B N 1
ATOM 10506 C CA . ALA B 1 485 ? 19.312 38.719 1.968 1 97.5 485 ALA B CA 1
ATOM 10507 C C . ALA B 1 485 ? 20.203 39.938 2.176 1 97.5 485 ALA B C 1
ATOM 10509 O O . ALA B 1 485 ? 21.375 39.938 1.791 1 97.5 485 ALA B O 1
ATOM 10510 N N . ARG B 1 486 ? 19.625 41 2.73 1 95.62 486 ARG B N 1
ATOM 10511 C CA . ARG B 1 486 ? 20.453 42.156 3.098 1 95.62 486 ARG B CA 1
ATOM 10512 C C . ARG B 1 486 ? 21.438 41.781 4.195 1 95.62 486 ARG B C 1
ATOM 10514 O O . ARG B 1 486 ? 21.234 40.812 4.93 1 95.62 486 ARG B O 1
ATOM 10521 N N . ARG B 1 487 ? 22.516 42.594 4.312 1 95.56 487 ARG B N 1
ATOM 10522 C CA . ARG B 1 487 ? 23.453 42.344 5.41 1 95.56 487 ARG B CA 1
ATOM 10523 C C . ARG B 1 487 ? 22.75 42.469 6.758 1 95.56 487 ARG B C 1
ATOM 10525 O O . ARG B 1 487 ? 22.109 43.469 7.059 1 95.56 487 ARG B O 1
ATOM 10532 N N . GLY B 1 488 ? 22.766 41.344 7.496 1 94.56 488 GLY B N 1
ATOM 10533 C CA . GLY B 1 488 ? 22.047 41.281 8.758 1 94.56 488 GLY B CA 1
ATOM 10534 C C . GLY B 1 488 ? 20.672 40.656 8.617 1 94.56 488 GLY B C 1
ATOM 10535 O O . GLY B 1 488 ? 20 40.406 9.617 1 94.56 488 GLY B O 1
ATOM 10536 N N . GLY B 1 489 ? 20.281 40.469 7.371 1 96.31 489 GLY B N 1
ATOM 10537 C CA . GLY B 1 489 ? 19 39.812 7.133 1 96.31 489 GLY B CA 1
ATOM 10538 C C . GLY B 1 489 ? 18.953 38.375 7.637 1 96.31 489 GLY B C 1
ATOM 10539 O O . GLY B 1 489 ? 19.984 37.781 7.867 1 96.31 489 GLY B O 1
ATOM 10540 N N . GLU B 1 490 ? 17.781 37.906 7.871 1 97.5 490 GLU B N 1
ATOM 10541 C CA . GLU B 1 490 ? 17.625 36.594 8.492 1 97.5 490 GLU B CA 1
ATOM 10542 C C . GLU B 1 490 ? 16.891 35.625 7.566 1 97.5 490 GLU B C 1
ATOM 10544 O O . GLU B 1 490 ? 16 36.031 6.824 1 97.5 490 GLU B O 1
ATOM 10549 N N . ILE B 1 491 ? 17.312 34.375 7.578 1 98.44 491 ILE B N 1
ATOM 10550 C CA . ILE B 1 491 ? 16.766 33.312 6.75 1 98.44 491 ILE B CA 1
ATOM 10551 C C . ILE B 1 491 ? 16.328 32.125 7.629 1 98.44 491 ILE B C 1
ATOM 10553 O O . ILE B 1 491 ? 17.109 31.656 8.469 1 98.44 491 ILE B O 1
ATOM 10557 N N . CYS B 1 492 ? 15.141 31.703 7.535 1 98.31 492 CYS B N 1
ATOM 10558 C CA . CYS B 1 492 ? 14.609 30.516 8.188 1 98.31 492 CYS B CA 1
ATOM 10559 C C . CYS B 1 492 ? 13.938 29.594 7.172 1 98.31 492 CYS B C 1
ATOM 10561 O O . CYS B 1 492 ? 12.883 29.922 6.625 1 98.31 492 CYS B O 1
ATOM 10563 N N . THR B 1 493 ? 14.523 28.406 6.934 1 98.25 493 THR B N 1
ATOM 10564 C CA . THR B 1 493 ? 14.047 27.578 5.824 1 98.25 493 THR B CA 1
ATOM 10565 C C . THR B 1 493 ? 13.992 26.109 6.227 1 98.25 493 THR B C 1
ATOM 10567 O O . THR B 1 493 ? 14.727 25.672 7.117 1 98.25 493 THR B O 1
ATOM 10570 N N . VAL B 1 494 ? 13.055 25.359 5.617 1 96.69 494 VAL B N 1
ATOM 10571 C CA . VAL B 1 494 ? 12.961 23.922 5.77 1 96.69 494 VAL B CA 1
ATOM 10572 C C . VAL B 1 494 ? 13.891 23.234 4.77 1 96.69 494 VAL B C 1
ATOM 10574 O O . VAL B 1 494 ? 13.969 23.625 3.607 1 96.69 494 VAL B O 1
ATOM 10577 N N . ILE B 1 495 ? 14.594 22.25 5.254 1 96.06 495 ILE B N 1
ATOM 10578 C CA . ILE B 1 495 ? 15.555 21.578 4.383 1 96.06 495 ILE B CA 1
ATOM 10579 C C . ILE B 1 495 ? 15.508 20.078 4.605 1 96.06 495 ILE B C 1
ATOM 10581 O O . ILE B 1 495 ? 15.164 19.609 5.699 1 96.06 495 ILE B O 1
ATOM 10585 N N . ASP B 1 496 ? 15.82 19.406 3.508 1 93.38 496 ASP B N 1
ATOM 10586 C CA . ASP B 1 496 ? 15.992 17.953 3.586 1 93.38 496 ASP B CA 1
ATOM 10587 C C . ASP B 1 496 ? 17.203 17.594 4.441 1 93.38 496 ASP B C 1
ATOM 10589 O O . ASP B 1 496 ? 18.234 18.25 4.371 1 93.38 496 ASP B O 1
ATOM 10593 N N . GLU B 1 497 ? 17.109 16.531 5.145 1 94.5 497 GLU B N 1
ATOM 10594 C CA . GLU B 1 497 ? 18.188 16.109 6.039 1 94.5 497 GLU B CA 1
ATOM 10595 C C . GLU B 1 497 ? 19.453 15.773 5.254 1 94.5 497 GLU B C 1
ATOM 10597 O O . GLU B 1 497 ? 20.562 15.969 5.746 1 94.5 497 GLU B O 1
ATOM 10602 N N . GLY B 1 498 ? 19.297 15.266 4.121 1 93.62 498 GLY B N 1
ATOM 10603 C CA . GLY B 1 498 ? 20.438 14.922 3.307 1 93.62 498 GLY B CA 1
ATOM 10604 C C . GLY B 1 498 ? 21.344 16.109 3.002 1 93.62 498 GLY B C 1
ATOM 10605 O O . GLY B 1 498 ? 22.547 15.953 2.855 1 93.62 498 GLY B O 1
ATOM 10606 N N . VAL B 1 499 ? 20.781 17.266 2.941 1 95.31 499 VAL B N 1
ATOM 10607 C CA . VAL B 1 499 ? 21.547 18.5 2.688 1 95.31 499 VAL B CA 1
ATOM 10608 C C . VAL B 1 499 ? 22.484 18.781 3.859 1 95.31 499 VAL B C 1
ATOM 10610 O O . VAL B 1 499 ? 23.562 19.344 3.676 1 95.31 499 VAL B O 1
ATOM 10613 N N . LEU B 1 500 ? 22.172 18.25 4.992 1 97.44 500 LEU B N 1
ATOM 10614 C CA . LEU B 1 500 ? 22.891 18.578 6.215 1 97.44 500 LEU B CA 1
ATOM 10615 C C . LEU B 1 500 ? 24.016 17.594 6.469 1 97.44 500 LEU B C 1
ATOM 10617 O O . LEU B 1 500 ? 24.906 17.859 7.297 1 97.44 500 LEU B O 1
ATOM 10621 N N . ASN B 1 501 ? 24 16.453 5.715 1 96.12 501 ASN B N 1
ATOM 10622 C CA . ASN B 1 501 ? 24.922 15.453 6.223 1 96.12 501 ASN B CA 1
ATOM 10623 C C . ASN B 1 501 ? 25.641 14.727 5.086 1 96.12 501 ASN B C 1
ATOM 10625 O O . ASN B 1 501 ? 26.641 14.047 5.312 1 96.12 501 ASN B O 1
ATOM 10629 N N . THR B 1 502 ? 25.219 14.828 3.848 1 93.44 502 THR B N 1
ATOM 10630 C CA . THR B 1 502 ? 25.828 14.078 2.76 1 93.44 502 THR B CA 1
ATOM 10631 C C . THR B 1 502 ? 27.125 14.766 2.301 1 93.44 502 THR B C 1
ATOM 10633 O O . THR B 1 502 ? 27.25 15.984 2.412 1 93.44 502 THR B O 1
ATOM 10636 N N . ASP B 1 503 ? 27.938 14.031 1.712 1 91.75 503 ASP B N 1
ATOM 10637 C CA . ASP B 1 503 ? 29.203 14.57 1.207 1 91.75 503 ASP B CA 1
ATOM 10638 C C . ASP B 1 503 ? 28.969 15.453 -0.018 1 91.75 503 ASP B C 1
ATOM 10640 O O . ASP B 1 503 ? 29.672 16.438 -0.226 1 91.75 503 ASP B O 1
ATOM 10644 N N . THR B 1 504 ? 28.016 15.133 -0.689 1 90.56 504 THR B N 1
ATOM 10645 C CA . THR B 1 504 ? 27.688 15.891 -1.896 1 90.56 504 THR B CA 1
ATOM 10646 C C . THR B 1 504 ? 27.328 17.328 -1.552 1 90.56 504 THR B C 1
ATOM 10648 O O . THR B 1 504 ? 27.578 18.25 -2.338 1 90.56 504 THR B O 1
ATOM 10651 N N . ALA B 1 505 ? 26.844 17.578 -0.38 1 95.5 505 ALA B N 1
ATOM 10652 C CA . ALA B 1 505 ? 26.391 18.906 0.01 1 95.5 505 ALA B CA 1
ATOM 10653 C C . ALA B 1 505 ? 27.438 19.609 0.876 1 95.5 505 ALA B C 1
ATOM 10655 O O . ALA B 1 505 ? 27.234 20.75 1.304 1 95.5 505 ALA B O 1
ATOM 10656 N N . ALA B 1 506 ? 28.578 19 1.182 1 96.31 506 ALA B N 1
ATOM 10657 C CA . ALA B 1 506 ? 29.609 19.547 2.062 1 96.31 506 ALA B CA 1
ATOM 10658 C C . ALA B 1 506 ? 30.125 20.891 1.542 1 96.31 506 ALA B C 1
ATOM 10660 O O . ALA B 1 506 ? 30.266 21.844 2.309 1 96.31 506 ALA B O 1
ATOM 10661 N N . PRO B 1 507 ? 30.281 21.031 0.23 1 96.94 507 PRO B N 1
ATOM 10662 C CA . PRO B 1 507 ? 30.75 22.344 -0.256 1 96.94 507 PRO B CA 1
ATOM 10663 C C . PRO B 1 507 ? 29.766 23.469 0.043 1 96.94 507 PRO B C 1
ATOM 10665 O O . PRO B 1 507 ? 30.188 24.578 0.357 1 96.94 507 PRO B O 1
ATOM 10668 N N . ILE B 1 508 ? 28.562 23.188 -0.034 1 97.25 508 ILE B N 1
ATOM 10669 C CA . ILE B 1 508 ? 27.531 24.188 0.22 1 97.25 508 ILE B CA 1
ATOM 10670 C C . ILE B 1 508 ? 27.531 24.562 1.703 1 97.25 508 ILE B C 1
ATOM 10672 O O . ILE B 1 508 ? 27.391 25.734 2.059 1 97.25 508 ILE B O 1
ATOM 10676 N N . ARG B 1 509 ? 27.672 23.594 2.564 1 98.25 509 ARG B N 1
ATOM 10677 C CA . ARG B 1 509 ? 27.703 23.859 3.998 1 98.25 509 ARG B CA 1
ATOM 10678 C C . ARG B 1 509 ? 28.891 24.75 4.355 1 98.25 509 ARG B C 1
ATOM 10680 O O . ARG B 1 509 ? 28.75 25.703 5.117 1 98.25 509 ARG B O 1
ATOM 10687 N N . LYS B 1 510 ? 30.016 24.453 3.809 1 97.5 510 LYS B N 1
ATOM 10688 C CA . LYS B 1 510 ? 31.203 25.266 4.039 1 97.5 510 LYS B CA 1
ATOM 10689 C C . LYS B 1 510 ? 31 26.688 3.504 1 97.5 510 LYS B C 1
ATOM 10691 O O . LYS B 1 510 ? 31.375 27.656 4.164 1 97.5 510 LYS B O 1
ATOM 10696 N N . TRP B 1 511 ? 30.391 26.734 2.324 1 97.81 511 TRP B N 1
ATOM 10697 C CA . TRP B 1 511 ? 30.078 28.031 1.725 1 97.81 511 TRP B CA 1
ATOM 10698 C C . TRP B 1 511 ? 29.109 28.828 2.604 1 97.81 511 TRP B C 1
ATOM 10700 O O . TRP B 1 511 ? 29.312 30.016 2.822 1 97.81 511 TRP B O 1
ATOM 10710 N N . LEU B 1 512 ? 28.156 28.25 3.127 1 98.31 512 LEU B N 1
ATOM 10711 C CA . LEU B 1 512 ? 27.203 28.906 4.004 1 98.31 512 LEU B CA 1
ATOM 10712 C C . LEU B 1 512 ? 27.891 29.5 5.223 1 98.31 512 LEU B C 1
ATOM 10714 O O . LEU B 1 512 ? 27.609 30.641 5.598 1 98.31 512 LEU B O 1
ATOM 10718 N N . LEU B 1 513 ? 28.812 28.75 5.816 1 97.75 513 LEU B N 1
ATOM 10719 C CA . LEU B 1 513 ? 29.516 29.203 7.012 1 97.75 513 LEU B CA 1
ATOM 10720 C C . LEU B 1 513 ? 30.406 30.391 6.703 1 97.75 513 LEU B C 1
ATOM 10722 O O . LEU B 1 513 ? 30.797 31.141 7.605 1 97.75 513 LEU B O 1
ATOM 10726 N N . SER B 1 514 ? 30.672 30.578 5.449 1 97.06 514 SER B N 1
ATOM 10727 C CA . SER B 1 514 ? 31.531 31.688 5.059 1 97.06 514 SER B CA 1
ATOM 10728 C C . SER B 1 514 ? 30.703 32.938 4.77 1 97.06 514 SER B C 1
ATOM 10730 O O . SER B 1 514 ? 31.25 34.062 4.762 1 97.06 514 SER B O 1
ATOM 10732 N N . LYS B 1 515 ? 29.422 32.812 4.516 1 97.56 515 LYS B N 1
ATOM 10733 C CA . LYS B 1 515 ? 28.609 33.938 4.066 1 97.56 515 LYS B CA 1
ATOM 10734 C C . LYS B 1 515 ? 27.547 34.312 5.102 1 97.56 515 LYS B C 1
ATOM 10736 O O . LYS B 1 515 ? 27.016 35.406 5.09 1 97.56 515 LYS B O 1
ATOM 10741 N N . ALA B 1 516 ? 27.25 33.406 5.977 1 98.12 516 ALA B N 1
ATOM 10742 C CA . ALA B 1 516 ? 26.172 33.625 6.934 1 98.12 516 ALA B CA 1
ATOM 10743 C C . ALA B 1 516 ? 26.5 32.969 8.281 1 98.12 516 ALA B C 1
ATOM 10745 O O . ALA B 1 516 ? 27.344 32.094 8.359 1 98.12 516 ALA B O 1
ATOM 10746 N N . LYS B 1 517 ? 25.875 33.469 9.328 1 97.88 517 LYS B N 1
ATOM 10747 C CA . LYS B 1 517 ? 25.922 32.812 10.641 1 97.88 517 LYS B CA 1
ATOM 10748 C C . LYS B 1 517 ? 24.828 31.766 10.781 1 97.88 517 LYS B C 1
ATOM 10750 O O . LYS B 1 517 ? 23.641 32.062 10.531 1 97.88 517 LYS B O 1
ATOM 10755 N N . LEU B 1 518 ? 25.25 30.562 11.047 1 98.19 518 LEU B N 1
ATOM 10756 C CA . LEU B 1 518 ? 24.297 29.516 11.398 1 98.19 518 LEU B CA 1
ATOM 10757 C C . LEU B 1 518 ? 23.844 29.656 12.844 1 98.19 518 LEU B C 1
ATOM 10759 O O . LEU B 1 518 ? 24.594 29.359 13.773 1 98.19 518 LEU B O 1
ATOM 10763 N N . LEU B 1 519 ? 22.594 30.047 13.031 1 97.75 519 LEU B N 1
ATOM 10764 C CA . LEU B 1 519 ? 22.125 30.359 14.383 1 97.75 519 LEU B CA 1
ATOM 10765 C C . LEU B 1 519 ? 21.5 29.125 15.031 1 97.75 519 LEU B C 1
ATOM 10767 O O . LEU B 1 519 ? 21.688 28.891 16.234 1 97.75 519 LEU B O 1
ATOM 10771 N N . ALA B 1 520 ? 20.781 28.391 14.258 1 98 520 ALA B N 1
ATOM 10772 C CA . ALA B 1 520 ? 20.109 27.219 14.836 1 98 520 ALA B CA 1
ATOM 10773 C C . ALA B 1 520 ? 19.797 26.188 13.766 1 98 520 ALA B C 1
ATOM 10775 O O . ALA B 1 520 ? 19.609 26.531 12.594 1 98 520 ALA B O 1
ATOM 10776 N N . VAL B 1 521 ? 19.797 24.953 14.102 1 98.31 521 VAL B N 1
ATOM 10777 C CA . VAL B 1 521 ? 19.281 23.828 13.32 1 98.31 521 VAL B CA 1
ATOM 10778 C C . VAL B 1 521 ? 18.25 23.062 14.141 1 98.31 521 VAL B C 1
ATOM 10780 O O . VAL B 1 521 ? 18.516 22.656 15.273 1 98.31 521 VAL B O 1
ATOM 10783 N N . VAL B 1 522 ? 17.062 22.906 13.578 1 98.38 522 VAL B N 1
ATOM 10784 C CA . VAL B 1 522 ? 15.992 22.234 14.297 1 98.38 522 VAL B CA 1
ATOM 10785 C C . VAL B 1 522 ? 15.594 20.969 13.555 1 98.38 522 VAL B C 1
ATOM 10787 O O . VAL B 1 522 ? 15.07 21.016 12.438 1 98.38 522 VAL B O 1
ATOM 10790 N N . ARG B 1 523 ? 15.836 19.828 14.148 1 97.19 523 ARG B N 1
ATOM 10791 C CA . ARG B 1 523 ? 15.352 18.562 13.578 1 97.19 523 ARG B CA 1
ATOM 10792 C C . ARG B 1 523 ? 13.852 18.406 13.797 1 97.19 523 ARG B C 1
ATOM 10794 O O . ARG B 1 523 ? 13.367 18.516 14.922 1 97.19 523 ARG B O 1
ATOM 10801 N N . LEU B 1 524 ? 13.156 18.156 12.711 1 96.56 524 LEU B N 1
ATOM 10802 C CA . LEU B 1 524 ? 11.703 18.016 12.773 1 96.56 524 LEU B CA 1
ATOM 10803 C C . LEU B 1 524 ? 11.297 16.562 12.961 1 96.56 524 LEU B C 1
ATOM 10805 O O . LEU B 1 524 ? 12.016 15.648 12.523 1 96.56 524 LEU B O 1
ATOM 10809 N N . PRO B 1 525 ? 10.141 16.359 13.609 1 94.19 525 PRO B N 1
ATOM 10810 C CA . PRO B 1 525 ? 9.648 14.984 13.711 1 94.19 525 PRO B CA 1
ATOM 10811 C C . PRO B 1 525 ? 9.367 14.352 12.352 1 94.19 525 PRO B C 1
ATOM 10813 O O . PRO B 1 525 ? 9 15.047 11.406 1 94.19 525 PRO B O 1
ATOM 10816 N N . ASP B 1 526 ? 9.406 13.016 12.312 1 88.75 526 ASP B N 1
ATOM 10817 C CA . ASP B 1 526 ? 9.211 12.273 11.062 1 88.75 526 ASP B CA 1
ATOM 10818 C C . ASP B 1 526 ? 7.781 12.445 10.547 1 88.75 526 ASP B C 1
ATOM 10820 O O . ASP B 1 526 ? 7.539 12.352 9.344 1 88.75 526 ASP B O 1
ATOM 10824 N N . GLU B 1 527 ? 6.898 12.734 11.406 1 88.12 527 GLU B N 1
ATOM 10825 C CA . GLU B 1 527 ? 5.488 12.781 11.031 1 88.12 527 GLU B CA 1
ATOM 10826 C C . GLU B 1 527 ? 5.133 14.125 10.391 1 88.12 527 GLU B C 1
ATOM 10828 O O . GLU B 1 527 ? 4.016 14.312 9.906 1 88.12 527 GLU B O 1
ATOM 10833 N N . THR B 1 528 ? 6.047 15.031 10.367 1 89.19 528 THR B N 1
ATOM 10834 C CA . THR B 1 528 ? 5.762 16.422 10.008 1 89.19 528 THR B CA 1
ATOM 10835 C C . THR B 1 528 ? 5.059 16.5 8.656 1 89.19 528 THR B C 1
ATOM 10837 O O . THR B 1 528 ? 4.039 17.172 8.516 1 89.19 528 THR B O 1
ATOM 10840 N N . PHE B 1 529 ? 5.539 15.734 7.68 1 86.06 529 PHE B N 1
ATOM 10841 C CA . PHE B 1 529 ? 5 15.867 6.332 1 86.06 529 PHE B CA 1
ATOM 10842 C C . PHE B 1 529 ? 4.227 14.609 5.938 1 86.06 529 PHE B C 1
ATOM 10844 O O . PHE B 1 529 ? 3.826 14.461 4.781 1 86.06 529 PHE B O 1
ATOM 10851 N N . ARG B 1 530 ? 4.039 13.711 6.852 1 79.62 530 ARG B N 1
ATOM 10852 C CA . ARG B 1 530 ? 3.348 12.461 6.582 1 79.62 530 ARG B CA 1
ATOM 10853 C C . ARG B 1 530 ? 1.933 12.711 6.07 1 79.62 530 ARG B C 1
ATOM 10855 O O . ARG B 1 530 ? 1.441 11.992 5.203 1 79.62 530 ARG B O 1
ATOM 10862 N N . PRO B 1 531 ? 1.244 13.68 6.645 1 68.19 531 PRO B N 1
ATOM 10863 C CA . PRO B 1 531 ? -0.112 13.945 6.16 1 68.19 531 PRO B CA 1
ATOM 10864 C C . PRO B 1 531 ? -0.158 14.234 4.66 1 68.19 531 PRO B C 1
ATOM 10866 O O . PRO B 1 531 ? -1.21 14.086 4.035 1 68.19 531 PRO B O 1
ATOM 10869 N N . ASN B 1 532 ? 1.007 14.711 4.129 1 68.38 532 ASN B N 1
ATOM 10870 C CA . ASN B 1 532 ? 1.118 14.953 2.691 1 68.38 532 ASN B CA 1
ATOM 10871 C C . ASN B 1 532 ? 1.514 13.688 1.94 1 68.38 532 ASN B C 1
ATOM 10873 O O . ASN B 1 532 ? 1.85 13.742 0.756 1 68.38 532 ASN B O 1
ATOM 10877 N N . LYS B 1 533 ? 1.545 12.547 2.625 1 64.88 533 LYS B N 1
ATOM 10878 C CA . LYS B 1 533 ? 1.872 11.219 2.115 1 64.88 533 LYS B CA 1
ATOM 10879 C C . LYS B 1 533 ? 3.326 11.148 1.656 1 64.88 533 LYS B C 1
ATOM 10881 O O . LYS B 1 533 ? 3.637 10.492 0.659 1 64.88 533 LYS B O 1
ATOM 10886 N N . ILE B 1 534 ? 4.109 11.938 2.236 1 73.06 534 ILE B N 1
ATOM 10887 C CA . ILE B 1 534 ? 5.543 11.867 1.967 1 73.06 534 ILE B CA 1
ATOM 10888 C C . ILE B 1 534 ? 6.293 11.539 3.256 1 73.06 534 ILE B C 1
ATOM 10890 O O . ILE B 1 534 ? 5.938 12.031 4.328 1 73.06 534 ILE B O 1
ATOM 10894 N N . ASN B 1 535 ? 7.113 10.68 3.094 1 77.19 535 ASN B N 1
ATOM 10895 C CA . ASN B 1 535 ? 8.008 10.352 4.199 1 77.19 535 ASN B CA 1
ATOM 10896 C C . ASN B 1 535 ? 9.391 10.953 3.992 1 77.19 535 ASN B C 1
ATOM 10898 O O . ASN B 1 535 ? 10.211 10.406 3.25 1 77.19 535 ASN B O 1
ATOM 10902 N N . VAL B 1 536 ? 9.609 12.141 4.539 1 82.25 536 VAL B N 1
ATOM 10903 C CA . VAL B 1 536 ? 10.891 12.828 4.402 1 82.25 536 VAL B CA 1
ATOM 10904 C C . VAL B 1 536 ? 11.383 13.281 5.773 1 82.25 536 VAL B C 1
ATOM 10906 O O . VAL B 1 536 ? 10.594 13.742 6.602 1 82.25 536 VAL B O 1
ATOM 10909 N N . ARG B 1 537 ? 12.586 13.055 6.023 1 90.38 537 ARG B N 1
ATOM 10910 C CA . ARG B 1 537 ? 13.227 13.648 7.188 1 90.38 537 ARG B CA 1
ATOM 10911 C C . ARG B 1 537 ? 13.719 15.062 6.887 1 90.38 537 ARG B C 1
ATOM 10913 O O . ARG B 1 537 ? 14.438 15.281 5.91 1 90.38 537 ARG B O 1
ATOM 10920 N N . SER B 1 538 ? 13.234 16 7.648 1 93.62 538 SER B N 1
ATOM 10921 C CA . SER B 1 538 ? 13.539 17.391 7.352 1 93.62 538 SER B CA 1
ATOM 10922 C C . SER B 1 538 ? 13.953 18.156 8.609 1 93.62 538 SER B C 1
ATOM 10924 O O . SER B 1 538 ? 13.773 17.656 9.727 1 93.62 538 SER B O 1
ATOM 10926 N N . SER B 1 539 ? 14.57 19.266 8.414 1 97.5 539 SER B N 1
ATOM 10927 C CA . SER B 1 539 ? 15.016 20.172 9.469 1 97.5 539 SER B CA 1
ATOM 10928 C C . SER B 1 539 ? 14.797 21.625 9.078 1 97.5 539 SER B C 1
ATOM 10930 O O . SER B 1 539 ? 14.492 21.922 7.918 1 97.5 539 SER B O 1
ATOM 10932 N N . VAL B 1 540 ? 14.836 22.484 10.062 1 98.25 540 VAL B N 1
ATOM 10933 C CA . VAL B 1 540 ? 14.797 23.922 9.844 1 98.25 540 VAL B CA 1
ATOM 10934 C C . VAL B 1 540 ? 16.188 24.516 10.039 1 98.25 540 VAL B C 1
ATOM 10936 O O . VAL B 1 540 ? 16.891 24.188 11 1 98.25 540 VAL B O 1
ATOM 10939 N N . LEU B 1 541 ? 16.625 25.344 9.102 1 98.56 541 LEU B N 1
ATOM 10940 C CA . LEU B 1 541 ? 17.859 26.109 9.219 1 98.56 541 LEU B CA 1
ATOM 10941 C C . LEU B 1 541 ? 17.547 27.578 9.508 1 98.56 541 LEU B C 1
ATOM 10943 O O . LEU B 1 541 ? 16.719 28.188 8.828 1 98.56 541 LEU B O 1
ATOM 10947 N N . TYR B 1 542 ? 18.125 28.125 10.523 1 98.38 542 TYR B N 1
ATOM 10948 C CA . TYR B 1 542 ? 18.047 29.547 10.836 1 98.38 542 TYR B CA 1
ATOM 10949 C C . TYR B 1 542 ? 19.406 30.219 10.648 1 98.38 542 TYR B C 1
ATOM 10951 O O . TYR B 1 542 ? 20.359 29.938 11.375 1 98.38 542 TYR B O 1
ATOM 10959 N N . LEU B 1 543 ? 19.453 31.141 9.68 1 98.62 543 LEU B N 1
ATOM 10960 C CA . LEU B 1 543 ? 20.688 31.797 9.273 1 98.62 543 LEU B CA 1
ATOM 10961 C C . LEU B 1 543 ? 20.547 33.312 9.352 1 98.62 543 LEU B C 1
ATOM 10963 O O . LEU B 1 543 ? 19.438 33.844 9.289 1 98.62 543 LEU B O 1
ATOM 10967 N N . GLN B 1 544 ? 21.641 33.906 9.492 1 98.19 544 GLN B N 1
ATOM 10968 C CA . GLN B 1 544 ? 21.734 35.375 9.391 1 98.19 544 GLN B CA 1
ATOM 10969 C C . GLN B 1 544 ? 22.875 35.781 8.453 1 98.19 544 GLN B C 1
ATOM 10971 O O . GLN B 1 544 ? 24.031 35.375 8.664 1 98.19 544 GLN B O 1
ATOM 10976 N N . ARG B 1 545 ? 22.531 36.531 7.426 1 98.19 545 ARG B N 1
ATOM 10977 C CA . ARG B 1 545 ? 23.562 37.031 6.512 1 98.19 545 ARG B CA 1
ATOM 10978 C C . ARG B 1 545 ? 24.594 37.875 7.254 1 98.19 545 ARG B C 1
ATOM 10980 O O . ARG B 1 545 ? 24.234 38.75 8.031 1 98.19 545 ARG B O 1
ATOM 10987 N N . MET B 1 546 ? 25.859 37.594 7 1 97.31 546 MET B N 1
ATOM 10988 C CA . MET B 1 546 ? 26.938 38.312 7.688 1 97.31 546 MET B CA 1
ATOM 10989 C C . MET B 1 546 ? 27.047 39.75 7.176 1 97.31 546 MET B C 1
ATOM 10991 O O . MET B 1 546 ? 26.797 40 5.996 1 97.31 546 MET B O 1
ATOM 10995 N N . THR B 1 547 ? 27.453 40.594 8.094 1 95.75 547 THR B N 1
ATOM 10996 C CA . THR B 1 547 ? 27.859 41.938 7.672 1 95.75 547 THR B CA 1
ATOM 10997 C C . THR B 1 547 ? 29.172 41.875 6.898 1 95.75 547 THR B C 1
ATOM 10999 O O . THR B 1 547 ? 29.844 40.844 6.879 1 95.75 547 THR B O 1
ATOM 11002 N N . GLU B 1 548 ? 29.453 43 6.277 1 93.44 548 GLU B N 1
ATOM 11003 C CA . GLU B 1 548 ? 30.719 43.031 5.531 1 93.44 548 GLU B CA 1
ATOM 11004 C C . GLU B 1 548 ? 31.906 42.781 6.445 1 93.44 548 GLU B C 1
ATOM 11006 O O . GLU B 1 548 ? 32.844 42.062 6.078 1 93.44 548 GLU B O 1
ATOM 11011 N N . GLU B 1 549 ? 31.812 43.281 7.633 1 93.94 549 GLU B N 1
ATOM 11012 C CA . GLU B 1 549 ? 32.875 43.125 8.609 1 93.94 549 GLU B CA 1
ATOM 11013 C C . GLU B 1 549 ? 32.969 41.656 9.078 1 93.94 549 GLU B C 1
ATOM 11015 O O . GLU B 1 549 ? 34.062 41.094 9.188 1 93.94 549 GLU B O 1
ATOM 11020 N N . GLU B 1 550 ? 31.922 41.094 9.273 1 94.62 550 GLU B N 1
ATOM 11021 C CA . GLU B 1 550 ? 31.859 39.688 9.734 1 94.62 550 GLU B CA 1
ATOM 11022 C C . GLU B 1 550 ? 32.375 38.75 8.664 1 94.62 550 GLU B C 1
ATOM 11024 O O . GLU B 1 550 ? 33.031 37.75 8.969 1 94.62 550 GLU B O 1
ATOM 11029 N N . GLU B 1 551 ? 32 39.031 7.457 1 93.94 551 GLU B N 1
ATOM 11030 C CA . GLU B 1 551 ? 32.406 38.156 6.344 1 93.94 551 GLU B CA 1
ATOM 11031 C C . GLU B 1 551 ? 33.906 38.125 6.18 1 93.94 551 GLU B C 1
ATOM 11033 O O . GLU B 1 551 ? 34.469 37.094 5.82 1 93.94 551 GLU B O 1
ATOM 11038 N N . GLU B 1 552 ? 34.531 39.25 6.492 1 92.62 552 GLU B N 1
ATOM 11039 C CA . GLU B 1 552 ? 35.969 39.344 6.379 1 92.62 552 GLU B CA 1
ATOM 11040 C C . GLU B 1 552 ? 36.688 38.469 7.402 1 92.62 552 GLU B C 1
ATOM 11042 O O . GLU B 1 552 ? 37.781 37.938 7.152 1 92.62 552 GLU B O 1
ATOM 11047 N N . ILE B 1 553 ? 35.969 38.188 8.484 1 91.94 553 ILE B N 1
ATOM 11048 C CA . ILE B 1 553 ? 36.594 37.375 9.531 1 91.94 553 ILE B CA 1
ATOM 11049 C C . ILE B 1 553 ? 35.781 36.094 9.727 1 91.94 553 ILE B C 1
ATOM 11051 O O . ILE B 1 553 ? 35.75 35.531 10.82 1 91.94 553 ILE B O 1
ATOM 11055 N N . ALA B 1 554 ? 35.125 35.75 8.781 1 89.62 554 ALA B N 1
ATOM 11056 C CA . ALA B 1 554 ? 34.188 34.656 8.875 1 89.62 554 ALA B CA 1
ATOM 11057 C C . ALA B 1 554 ? 34.875 33.406 9.422 1 89.62 554 ALA B C 1
ATOM 11059 O O . ALA B 1 554 ? 34.281 32.656 10.219 1 89.62 554 ALA B O 1
ATOM 11060 N N . ASP B 1 555 ? 36.062 33.156 9.141 1 90.06 555 ASP B N 1
ATOM 11061 C CA . ASP B 1 555 ? 36.781 31.953 9.531 1 90.06 555 ASP B CA 1
ATOM 11062 C C . ASP B 1 555 ? 37.125 31.984 11.016 1 90.06 555 ASP B C 1
ATOM 11064 O O . ASP B 1 555 ? 37.375 30.938 11.625 1 90.06 555 ASP B O 1
ATOM 11068 N N . ASP B 1 556 ? 37.031 33.188 11.648 1 91.31 556 ASP B N 1
ATOM 11069 C CA . ASP B 1 556 ? 37.5 33.281 13.031 1 91.31 556 ASP B CA 1
ATOM 11070 C C . ASP B 1 556 ? 36.344 33.719 13.953 1 91.31 556 ASP B C 1
ATOM 11072 O O . ASP B 1 556 ? 36.531 33.781 15.172 1 91.31 556 ASP B O 1
ATOM 11076 N N . ILE B 1 557 ? 35.281 33.969 13.344 1 93.62 557 ILE B N 1
ATOM 11077 C CA . ILE B 1 557 ? 34.156 34.469 14.156 1 93.62 557 ILE B CA 1
ATOM 11078 C C . ILE B 1 557 ? 33.656 33.344 15.07 1 93.62 557 ILE B C 1
ATOM 11080 O O . ILE B 1 557 ? 33.562 32.188 14.656 1 93.62 557 ILE B O 1
ATOM 11084 N N . LYS B 1 558 ? 33.375 33.688 16.375 1 94.12 558 LYS B N 1
ATOM 11085 C CA . LYS B 1 558 ? 32.938 32.719 17.359 1 94.12 558 LYS B CA 1
ATOM 11086 C C . LYS B 1 558 ? 31.5 33 17.797 1 94.12 558 LYS B C 1
ATOM 11088 O O . LYS B 1 558 ? 31.188 34.125 18.188 1 94.12 558 LYS B O 1
ATOM 11093 N N . TYR B 1 559 ? 30.688 32.031 17.656 1 94.31 559 TYR B N 1
ATOM 11094 C CA . TYR B 1 559 ? 29.312 32.062 18.141 1 94.31 559 TYR B CA 1
ATOM 11095 C C . TYR B 1 559 ? 28.75 30.672 18.328 1 94.31 559 TYR B C 1
ATOM 11097 O O . TYR B 1 559 ? 29.25 29.703 17.75 1 94.31 559 TYR B O 1
ATOM 11105 N N . PRO B 1 560 ? 27.797 30.5 19.219 1 95.19 560 PRO B N 1
ATOM 11106 C CA . PRO B 1 560 ? 27.172 29.188 19.391 1 95.19 560 PRO B CA 1
ATOM 11107 C C . PRO B 1 560 ? 26.094 28.922 18.359 1 95.19 560 PRO B C 1
ATOM 11109 O O . PRO B 1 560 ? 25.422 29.844 17.891 1 95.19 560 PRO B O 1
ATOM 11112 N N . VAL B 1 561 ? 26.016 27.75 17.953 1 96.94 561 VAL B N 1
ATOM 11113 C CA . VAL B 1 561 ? 24.922 27.281 17.109 1 96.94 561 VAL B CA 1
ATOM 11114 C C . VAL B 1 561 ? 23.984 26.391 17.922 1 96.94 561 VAL B C 1
ATOM 11116 O O . VAL B 1 561 ? 24.422 25.438 18.562 1 96.94 561 VAL B O 1
ATOM 11119 N N . ALA B 1 562 ? 22.75 26.734 17.953 1 97 562 ALA B N 1
ATOM 11120 C CA . ALA B 1 562 ? 21.75 25.953 18.688 1 97 562 ALA B CA 1
ATOM 11121 C C . ALA B 1 562 ? 21.266 24.766 17.859 1 97 562 ALA B C 1
ATOM 11123 O O . ALA B 1 562 ? 20.766 24.938 16.75 1 97 562 ALA B O 1
ATOM 11124 N N . PHE B 1 563 ? 21.453 23.578 18.375 1 96.62 563 PHE B N 1
ATOM 11125 C CA . PHE B 1 563 ? 20.891 22.375 17.797 1 96.62 563 PHE B CA 1
ATOM 11126 C C . PHE B 1 563 ? 19.688 21.891 18.578 1 96.62 563 PHE B C 1
ATOM 11128 O O . PHE B 1 563 ? 19.812 21.516 19.75 1 96.62 563 PHE B O 1
ATOM 11135 N N . CYS B 1 564 ? 18.562 21.969 17.891 1 97.38 564 CYS B N 1
ATOM 11136 C CA . CYS B 1 564 ? 17.312 21.672 18.578 1 97.38 564 CYS B CA 1
ATOM 11137 C C . CYS B 1 564 ? 16.656 20.422 18 1 97.38 564 CYS B C 1
ATOM 11139 O O . CYS B 1 564 ? 16.672 20.203 16.797 1 97.38 564 CYS B O 1
ATOM 11141 N N . ASP B 1 565 ? 16.109 19.594 18.891 1 96.25 565 ASP B N 1
ATOM 11142 C CA . ASP B 1 565 ? 15.383 18.375 18.516 1 96.25 565 ASP B CA 1
ATOM 11143 C C . ASP B 1 565 ? 13.93 18.453 18.984 1 96.25 565 ASP B C 1
ATOM 11145 O O . ASP B 1 565 ? 13.648 18.547 20.172 1 96.25 565 ASP B O 1
ATOM 11149 N N . ILE B 1 566 ? 13 18.469 17.984 1 97.31 566 ILE B N 1
ATOM 11150 C CA . ILE B 1 566 ? 11.578 18.406 18.297 1 97.31 566 ILE B CA 1
ATOM 11151 C C . ILE B 1 566 ? 11.086 16.969 18.188 1 97.31 566 ILE B C 1
ATOM 11153 O O . ILE B 1 566 ? 11.18 16.344 17.125 1 97.31 566 ILE B O 1
ATOM 11157 N N . GLU B 1 567 ? 10.5 16.484 19.219 1 95.5 567 GLU B N 1
ATOM 11158 C CA . GLU B 1 567 ? 10.094 15.094 19.266 1 95.5 567 GLU B CA 1
ATOM 11159 C C . GLU B 1 567 ? 8.82 14.859 18.469 1 95.5 567 GLU B C 1
ATOM 11161 O O . GLU B 1 567 ? 8.68 13.828 17.797 1 95.5 567 GLU B O 1
ATOM 11166 N N . THR B 1 568 ? 7.863 15.734 18.594 1 94.5 568 THR B N 1
ATOM 11167 C CA . THR B 1 568 ? 6.578 15.562 17.922 1 94.5 568 THR B CA 1
ATOM 11168 C C . THR B 1 568 ? 5.793 16.875 17.922 1 94.5 568 THR B C 1
ATOM 11170 O O . THR B 1 568 ? 5.988 17.719 18.797 1 94.5 568 THR B O 1
ATOM 11173 N N . PHE B 1 569 ? 4.988 17.016 16.922 1 92.25 569 PHE B N 1
ATOM 11174 C CA . PHE B 1 569 ? 3.988 18.078 16.906 1 92.25 569 PHE B CA 1
ATOM 11175 C C . PHE B 1 569 ? 2.633 17.547 17.375 1 92.25 569 PHE B C 1
ATOM 11177 O O . PHE B 1 569 ? 1.627 18.25 17.281 1 92.25 569 PHE B O 1
ATOM 11184 N N . GLY B 1 570 ? 2.637 16.234 17.719 1 86.62 570 GLY B N 1
ATOM 11185 C CA . GLY B 1 570 ? 1.402 15.586 18.141 1 86.62 570 GLY B CA 1
ATOM 11186 C C . GLY B 1 570 ? 0.471 15.258 17 1 86.62 570 GLY B C 1
ATOM 11187 O O . GLY B 1 570 ? -0.725 15.039 17.203 1 86.62 570 GLY B O 1
ATOM 11188 N N . MET B 1 571 ? 0.946 15.227 15.773 1 82.62 571 MET B N 1
ATOM 11189 C CA . MET B 1 571 ? 0.122 15 14.594 1 82.62 571 MET B CA 1
ATOM 11190 C C . MET B 1 571 ? 0.011 13.516 14.281 1 82.62 571 MET B C 1
ATOM 11192 O O . MET B 1 571 ? 0.99 12.773 14.406 1 82.62 571 MET B O 1
ATOM 11196 N N . ASP B 1 572 ? -1.177 13.078 13.883 1 74.69 572 ASP B N 1
ATOM 11197 C CA . ASP B 1 572 ? -1.341 11.711 13.406 1 74.69 572 ASP B CA 1
ATOM 11198 C C . ASP B 1 572 ? -1.112 11.625 11.898 1 74.69 572 ASP B C 1
ATOM 11200 O O . ASP B 1 572 ? -0.669 12.594 11.273 1 74.69 572 ASP B O 1
ATOM 11204 N N . GLY B 1 573 ? -1.325 10.453 11.344 1 66.06 573 GLY B N 1
ATOM 11205 C CA . GLY B 1 573 ? -1.07 10.227 9.93 1 66.06 573 GLY B CA 1
ATOM 11206 C C . GLY B 1 573 ? -1.888 11.125 9.023 1 66.06 573 GLY B C 1
ATOM 11207 O O . GLY B 1 573 ? -1.454 11.453 7.918 1 66.06 573 GLY B O 1
ATOM 11208 N N . ALA B 1 574 ? -3.029 11.555 9.531 1 59.5 574 ALA B N 1
ATOM 11209 C CA . ALA B 1 574 ? -3.918 12.406 8.742 1 59.5 574 ALA B CA 1
ATOM 11210 C C . ALA B 1 574 ? -3.607 13.883 8.969 1 59.5 574 ALA B C 1
ATOM 11212 O O . ALA B 1 574 ? -4.105 14.742 8.242 1 59.5 574 ALA B O 1
ATOM 11213 N N . GLY B 1 575 ? -2.664 14.172 9.898 1 67.06 575 GLY B N 1
ATOM 11214 C CA . GLY B 1 575 ? -2.27 15.547 10.172 1 67.06 575 GLY B CA 1
ATOM 11215 C C . GLY B 1 575 ? -3.055 16.172 11.305 1 67.06 575 GLY B C 1
ATOM 11216 O O . GLY B 1 575 ? -2.836 17.344 11.641 1 67.06 575 GLY B O 1
ATOM 11217 N N . ASP B 1 576 ? -3.922 15.359 11.914 1 64.75 576 ASP B N 1
ATOM 11218 C CA . ASP B 1 576 ? -4.703 15.875 13.039 1 64.75 576 ASP B CA 1
ATOM 11219 C C . ASP B 1 576 ? -3.889 15.844 14.328 1 64.75 576 ASP B C 1
ATOM 11221 O O . ASP B 1 576 ? -3.166 14.875 14.594 1 64.75 576 ASP B O 1
ATOM 11225 N N . ILE B 1 577 ? -3.949 16.953 15.031 1 72.94 577 ILE B N 1
ATOM 11226 C CA . ILE B 1 577 ? -3.227 17.031 16.297 1 72.94 577 ILE B CA 1
ATOM 11227 C C . ILE B 1 577 ? -4.008 16.312 17.391 1 72.94 577 ILE B C 1
ATOM 11229 O O . ILE B 1 577 ? -5.223 16.5 17.531 1 72.94 577 ILE B O 1
ATOM 11233 N N . ALA B 1 578 ? -3.271 15.531 18.125 1 67.81 578 ALA B N 1
ATOM 11234 C CA . ALA B 1 578 ? -3.896 14.805 19.219 1 67.81 578 ALA B CA 1
ATOM 11235 C C . ALA B 1 578 ? -4.555 15.766 20.219 1 67.81 578 ALA B C 1
ATOM 11237 O O . ALA B 1 578 ? -4.02 16.828 20.5 1 67.81 578 ALA B O 1
ATOM 11238 N N . ARG B 1 579 ? -5.719 15.453 20.766 1 58.38 579 ARG B N 1
ATOM 11239 C CA . ARG B 1 579 ? -6.555 16.297 21.609 1 58.38 579 ARG B CA 1
ATOM 11240 C C . ARG B 1 579 ? -5.801 16.719 22.875 1 58.38 579 ARG B C 1
ATOM 11242 O O . ARG B 1 579 ? -5.926 17.875 23.312 1 58.38 579 ARG B O 1
ATOM 11249 N N . ASN B 1 580 ? -4.98 15.867 23.391 1 66.19 580 ASN B N 1
ATOM 11250 C CA . ASN B 1 580 ? -4.293 16.172 24.641 1 66.19 580 ASN B CA 1
ATOM 11251 C C . ASN B 1 580 ? -2.896 16.734 24.391 1 66.19 580 ASN B C 1
ATOM 11253 O O . ASN B 1 580 ? -2.117 16.906 25.328 1 66.19 580 ASN B O 1
ATOM 11257 N N . PHE B 1 581 ? -2.68 17.188 23.203 1 81.12 581 PHE B N 1
ATOM 11258 C CA . PHE B 1 581 ? -1.354 17.703 22.906 1 81.12 581 PHE B CA 1
ATOM 11259 C C . PHE B 1 581 ? -1.345 19.234 22.953 1 81.12 581 PHE B C 1
ATOM 11261 O O . PHE B 1 581 ? -2.164 19.891 22.312 1 81.12 581 PHE B O 1
ATOM 11268 N N . ASP B 1 582 ? -0.493 19.812 23.719 1 87.06 582 ASP B N 1
ATOM 11269 C CA . ASP B 1 582 ? -0.392 21.266 23.891 1 87.06 582 ASP B CA 1
ATOM 11270 C C . ASP B 1 582 ? 0.614 21.859 22.906 1 87.06 582 ASP B C 1
ATOM 11272 O O . ASP B 1 582 ? 1.752 22.156 23.281 1 87.06 582 ASP B O 1
ATOM 11276 N N . LEU B 1 583 ? 0.222 22.172 21.797 1 87.69 583 LEU B N 1
ATOM 11277 C CA . LEU B 1 583 ? 1.057 22.703 20.719 1 87.69 583 LEU B CA 1
ATOM 11278 C C . LEU B 1 583 ? 1.528 24.109 21.031 1 87.69 583 LEU B C 1
ATOM 11280 O O . LEU B 1 583 ? 2.684 24.453 20.781 1 87.69 583 LEU B O 1
ATOM 11284 N N . ASP B 1 584 ? 0.671 24.984 21.609 1 88.44 584 ASP B N 1
ATOM 11285 C CA . ASP B 1 584 ? 0.995 26.375 21.922 1 88.44 584 ASP B CA 1
ATOM 11286 C C . ASP B 1 584 ? 2.164 26.469 22.891 1 88.44 584 ASP B C 1
ATOM 11288 O O . ASP B 1 584 ? 3.113 27.219 22.656 1 88.44 584 ASP B O 1
ATOM 11292 N N . THR B 1 585 ? 2.104 25.594 23.828 1 91.88 585 THR B N 1
ATOM 11293 C CA . THR B 1 585 ? 3.176 25.609 24.812 1 91.88 585 THR B CA 1
ATOM 11294 C C . THR B 1 585 ? 4.488 25.141 24.188 1 91.88 585 THR B C 1
ATOM 11296 O O . THR B 1 585 ? 5.551 25.703 24.484 1 91.88 585 THR B O 1
ATOM 11299 N N . LEU B 1 586 ? 4.488 24.172 23.422 1 94.75 586 LEU B N 1
ATOM 11300 C CA . LEU B 1 586 ? 5.684 23.672 22.75 1 94.75 586 LEU B CA 1
ATOM 11301 C C . LEU B 1 586 ? 6.336 24.781 21.922 1 94.75 586 LEU B C 1
ATOM 11303 O O . LEU B 1 586 ? 7.527 25.062 22.078 1 94.75 586 LEU B O 1
ATOM 11307 N N . ILE B 1 587 ? 5.535 25.5 21.125 1 94.5 587 ILE B N 1
ATOM 11308 C CA . ILE B 1 587 ? 6.035 26.5 20.188 1 94.5 587 ILE B CA 1
ATOM 11309 C C . ILE B 1 587 ? 6.586 27.688 20.953 1 94.5 587 ILE B C 1
ATOM 11311 O O . ILE B 1 587 ? 7.688 28.172 20.672 1 94.5 587 ILE B O 1
ATOM 11315 N N . ASP B 1 588 ? 5.812 28.094 21.953 1 92.69 588 ASP B N 1
ATOM 11316 C CA . ASP B 1 588 ? 6.238 29.234 22.766 1 92.69 588 ASP B CA 1
ATOM 11317 C C . ASP B 1 588 ? 7.527 28.906 23.516 1 92.69 588 ASP B C 1
ATOM 11319 O O . ASP B 1 588 ? 8.43 29.75 23.578 1 92.69 588 ASP B O 1
ATOM 11323 N N . SER B 1 589 ? 7.566 27.719 24.031 1 94.81 589 SER B N 1
ATOM 11324 C CA . SER B 1 589 ? 8.734 27.312 24.812 1 94.81 589 SER B CA 1
ATOM 11325 C C . SER B 1 589 ? 9.984 27.234 23.938 1 94.81 589 SER B C 1
ATOM 11327 O O . SER B 1 589 ? 11.047 27.719 24.328 1 94.81 589 SER B O 1
ATOM 11329 N N . VAL B 1 590 ? 9.938 26.719 22.812 1 95.62 590 VAL B N 1
ATOM 11330 C CA . VAL B 1 590 ? 11.078 26.625 21.906 1 95.62 590 VAL B CA 1
ATOM 11331 C C . VAL B 1 590 ? 11.5 28.016 21.438 1 95.62 590 VAL B C 1
ATOM 11333 O O . VAL B 1 590 ? 12.688 28.344 21.453 1 95.62 590 VAL B O 1
ATOM 11336 N N . GLY B 1 591 ? 10.516 28.844 21.016 1 94.19 591 GLY B N 1
ATOM 11337 C CA . GLY B 1 591 ? 10.805 30.188 20.547 1 94.19 591 GLY B CA 1
ATOM 11338 C C . GLY B 1 591 ? 11.555 31.016 21.562 1 94.19 591 GLY B C 1
ATOM 11339 O O . GLY B 1 591 ? 12.492 31.734 21.203 1 94.19 591 GLY B O 1
ATOM 11340 N N . LYS B 1 592 ? 11.234 30.875 22.781 1 91.81 592 LYS B N 1
ATOM 11341 C CA . LYS B 1 592 ? 11.812 31.688 23.844 1 91.81 592 LYS B CA 1
ATOM 11342 C C . LYS B 1 592 ? 13.195 31.188 24.234 1 91.81 592 LYS B C 1
ATOM 11344 O O . LYS B 1 592 ? 14.047 31.953 24.688 1 91.81 592 LYS B O 1
ATOM 11349 N N . ASN B 1 593 ? 13.422 29.891 23.969 1 93.62 593 ASN B N 1
ATOM 11350 C CA . ASN B 1 593 ? 14.602 29.312 24.594 1 93.62 593 ASN B CA 1
ATOM 11351 C C . ASN B 1 593 ? 15.664 28.938 23.562 1 93.62 593 ASN B C 1
ATOM 11353 O O . ASN B 1 593 ? 16.828 28.719 23.906 1 93.62 593 ASN B O 1
ATOM 11357 N N . ILE B 1 594 ? 15.398 28.844 22.344 1 94.19 594 ILE B N 1
ATOM 11358 C CA . ILE B 1 594 ? 16.281 28.234 21.359 1 94.19 594 ILE B CA 1
ATOM 11359 C C . ILE B 1 594 ? 17.562 29.047 21.219 1 94.19 594 ILE B C 1
ATOM 11361 O O . ILE B 1 594 ? 18.641 28.484 21.062 1 94.19 594 ILE B O 1
ATOM 11365 N N . LEU B 1 595 ? 17.469 30.391 21.312 1 92.81 595 LEU B N 1
ATOM 11366 C CA . LEU B 1 595 ? 18.656 31.203 21.094 1 92.81 595 LEU B CA 1
ATOM 11367 C C . LEU B 1 595 ? 19.25 31.688 22.406 1 92.81 595 LEU B C 1
ATOM 11369 O O . LEU B 1 595 ? 20.188 32.5 22.422 1 92.81 595 LEU B O 1
ATOM 11373 N N . ARG B 1 596 ? 18.656 31.234 23.422 1 89.56 596 ARG B N 1
ATOM 11374 C CA . ARG B 1 596 ? 19.281 31.516 24.719 1 89.56 596 ARG B CA 1
ATOM 11375 C C . ARG B 1 596 ? 20.578 30.719 24.891 1 89.56 596 ARG B C 1
ATOM 11377 O O . ARG B 1 596 ? 20.656 29.562 24.469 1 89.56 596 ARG B O 1
ATOM 11384 N N . THR B 1 597 ? 21.625 31.453 25.203 1 79.38 597 THR B N 1
ATOM 11385 C CA . THR B 1 597 ? 22.906 30.766 25.281 1 79.38 597 THR B CA 1
ATOM 11386 C C . THR B 1 597 ? 23.094 30.125 26.656 1 79.38 597 THR B C 1
ATOM 11388 O O . THR B 1 597 ? 22.578 30.625 27.656 1 79.38 597 THR B O 1
ATOM 11391 N N . GLY B 1 598 ? 23.578 28.984 26.75 1 72.25 598 GLY B N 1
ATOM 11392 C CA . GLY B 1 598 ? 23.891 28.328 28.016 1 72.25 598 GLY B CA 1
ATOM 11393 C C . GLY B 1 598 ? 23.875 26.812 27.906 1 72.25 598 GLY B C 1
ATOM 11394 O O . GLY B 1 598 ? 24.094 26.25 26.828 1 72.25 598 GLY B O 1
ATOM 11395 N N . ARG B 1 599 ? 23.609 26.172 29.078 1 71.88 599 ARG B N 1
ATOM 11396 C CA . ARG B 1 599 ? 23.547 24.719 29.25 1 71.88 599 ARG B CA 1
ATOM 11397 C C . ARG B 1 599 ? 22.422 24.125 28.391 1 71.88 599 ARG B C 1
ATOM 11399 O O . ARG B 1 599 ? 21.656 24.844 27.766 1 71.88 599 ARG B O 1
ATOM 11406 N N . THR B 1 600 ? 22.422 22.828 28.234 1 82.62 600 THR B N 1
ATOM 11407 C CA . THR B 1 600 ? 21.344 22.078 27.609 1 82.62 600 THR B CA 1
ATOM 11408 C C . THR B 1 600 ? 19.984 22.516 28.156 1 82.62 600 THR B C 1
ATOM 11410 O O . THR B 1 600 ? 19.828 22.672 29.359 1 82.62 600 THR B O 1
ATOM 11413 N N . ARG B 1 601 ? 19.125 22.953 27.219 1 91.19 601 ARG B N 1
ATOM 11414 C CA . ARG B 1 601 ? 17.75 23.344 27.516 1 91.19 601 ARG B CA 1
ATOM 11415 C C . ARG B 1 601 ? 16.766 22.312 26.984 1 91.19 601 ARG B C 1
ATOM 11417 O O . ARG B 1 601 ? 17.016 21.688 25.938 1 91.19 601 ARG B O 1
ATOM 11424 N N . SER B 1 602 ? 15.805 22 27.812 1 92 602 SER B N 1
ATOM 11425 C CA . SER B 1 602 ? 14.805 21.047 27.344 1 92 602 SER B CA 1
ATOM 11426 C C . SER B 1 602 ? 13.422 21.391 27.891 1 92 602 SER B C 1
ATOM 11428 O O . SER B 1 602 ? 13.297 22.156 28.844 1 92 602 SER B O 1
ATOM 11430 N N . GLY B 1 603 ? 12.453 21.031 27.234 1 91.94 603 GLY B N 1
ATOM 11431 C CA . GLY B 1 603 ? 11.055 21.094 27.625 1 91.94 603 GLY B CA 1
ATOM 11432 C C . GLY B 1 603 ? 10.258 19.891 27.172 1 91.94 603 GLY B C 1
ATOM 11433 O O . GLY B 1 603 ? 10.836 18.859 26.812 1 91.94 603 GLY B O 1
ATOM 11434 N N . LYS B 1 604 ? 8.961 20.031 27.375 1 92.44 604 LYS B N 1
ATOM 11435 C CA . LYS B 1 604 ? 8.109 18.922 26.938 1 92.44 604 LYS B CA 1
ATOM 11436 C C . LYS B 1 604 ? 8.219 18.703 25.438 1 92.44 604 LYS B C 1
ATOM 11438 O O . LYS B 1 604 ? 7.793 19.547 24.641 1 92.44 604 LYS B O 1
ATOM 11443 N N . HIS B 1 605 ? 8.805 17.703 24.969 1 94.12 605 HIS B N 1
ATOM 11444 C CA . HIS B 1 605 ? 8.875 17.219 23.594 1 94.12 605 HIS B CA 1
ATOM 11445 C C . HIS B 1 605 ? 9.945 17.969 22.797 1 94.12 605 HIS B C 1
ATOM 11447 O O . HIS B 1 605 ? 9.883 18.016 21.562 1 94.12 605 HIS B O 1
ATOM 11453 N N . TRP B 1 606 ? 10.875 18.688 23.422 1 95.62 606 TRP B N 1
ATOM 11454 C CA . TRP B 1 606 ? 11.969 19.328 22.688 1 95.62 606 TRP B CA 1
ATOM 11455 C C . TRP B 1 606 ? 13.211 19.453 23.562 1 95.62 606 TRP B C 1
ATOM 11457 O O . TRP B 1 606 ? 13.117 19.406 24.797 1 95.62 606 TRP B O 1
ATOM 11467 N N . SER B 1 607 ? 14.375 19.453 22.969 1 94.69 607 SER B N 1
ATOM 11468 C CA . SER B 1 607 ? 15.664 19.672 23.625 1 94.69 607 SER B CA 1
ATOM 11469 C C . SER B 1 607 ? 16.609 20.453 22.719 1 94.69 607 SER B C 1
ATOM 11471 O O . SER B 1 607 ? 16.516 20.375 21.5 1 94.69 607 SER B O 1
ATOM 11473 N N . VAL B 1 608 ? 17.484 21.297 23.328 1 95.62 608 VAL B N 1
ATOM 11474 C CA . VAL B 1 608 ? 18.438 22.125 22.578 1 95.62 608 VAL B CA 1
ATOM 11475 C C . VAL B 1 608 ? 19.797 22.078 23.25 1 95.62 608 VAL B C 1
ATOM 11477 O O . VAL B 1 608 ? 19.891 22.031 24.484 1 95.62 608 VAL B O 1
ATOM 11480 N N . PHE B 1 609 ? 20.828 21.938 22.484 1 93.44 609 PHE B N 1
ATOM 11481 C CA . PHE B 1 609 ? 22.203 22.094 22.953 1 93.44 609 PHE B CA 1
ATOM 11482 C C . PHE B 1 609 ? 23 22.984 22.016 1 93.44 609 PHE B C 1
ATOM 11484 O O . PHE B 1 609 ? 22.641 23.125 20.844 1 93.44 609 PHE B O 1
ATOM 11491 N N . ASP B 1 610 ? 24.016 23.594 22.484 1 95.19 610 ASP B N 1
ATOM 11492 C CA . ASP B 1 610 ? 24.797 24.531 21.688 1 95.19 610 ASP B CA 1
ATOM 11493 C C . ASP B 1 610 ? 26.141 23.922 21.297 1 95.19 610 ASP B C 1
ATOM 11495 O O . ASP B 1 610 ? 26.734 23.156 22.062 1 95.19 610 ASP B O 1
ATOM 11499 N N . VAL B 1 611 ? 26.547 24.141 20.125 1 94.06 611 VAL B N 1
ATOM 11500 C CA . VAL B 1 611 ? 27.859 23.75 19.609 1 94.06 611 VAL B CA 1
ATOM 11501 C C . VAL B 1 611 ? 28.594 24.969 19.078 1 94.06 611 VAL B C 1
ATOM 11503 O O . VAL B 1 611 ? 28.031 25.797 18.375 1 94.06 611 VAL B O 1
ATOM 11506 N N . ALA B 1 612 ? 29.797 25.109 19.438 1 94.62 612 ALA B N 1
ATOM 11507 C CA . ALA B 1 612 ? 30.594 26.219 18.922 1 94.62 612 ALA B CA 1
ATOM 11508 C C . ALA B 1 612 ? 30.781 26.094 17.422 1 94.62 612 ALA B C 1
ATOM 11510 O O . ALA B 1 612 ? 31.109 25.016 16.906 1 94.62 612 ALA B O 1
ATOM 11511 N N . VAL B 1 613 ? 30.672 27.203 16.703 1 96.62 613 VAL B N 1
ATOM 11512 C CA . VAL B 1 613 ? 30.734 27.172 15.25 1 96.62 613 VAL B CA 1
ATOM 11513 C C . VAL B 1 613 ? 32.125 26.703 14.789 1 96.62 613 VAL B C 1
ATOM 11515 O O . VAL B 1 613 ? 32.25 26.062 13.75 1 96.62 613 VAL B O 1
ATOM 11518 N N . LEU B 1 614 ? 33.094 26.922 15.578 1 95.81 614 LEU B N 1
ATOM 11519 C CA . LEU B 1 614 ? 34.438 26.516 15.234 1 95.81 614 LEU B CA 1
ATOM 11520 C C . LEU B 1 614 ? 34.531 25 15.086 1 95.81 614 LEU B C 1
ATOM 11522 O O . LEU B 1 614 ? 35.281 24.516 14.234 1 95.81 614 LEU B O 1
ATOM 11526 N N . MET B 1 615 ? 33.875 24.297 15.914 1 94.38 615 MET B N 1
ATOM 11527 C CA . MET B 1 615 ? 33.844 22.844 15.836 1 94.38 615 MET B CA 1
ATOM 11528 C C . MET B 1 615 ? 33.25 22.375 14.516 1 94.38 615 MET B C 1
ATOM 11530 O O . MET B 1 615 ? 33.719 21.406 13.922 1 94.38 615 MET B O 1
ATOM 11534 N N . ILE B 1 616 ? 32.25 23.047 14.07 1 96.75 616 ILE B N 1
ATOM 11535 C CA . ILE B 1 616 ? 31.578 22.703 12.828 1 96.75 616 ILE B CA 1
ATOM 11536 C C . ILE B 1 616 ? 32.469 23.016 11.633 1 96.75 616 ILE B C 1
ATOM 11538 O O . ILE B 1 616 ? 32.594 22.203 10.719 1 96.75 616 ILE B O 1
ATOM 11542 N N . ARG B 1 617 ? 33.125 24.125 11.711 1 95.88 617 ARG B N 1
ATOM 11543 C CA . ARG B 1 617 ? 34.031 24.547 10.641 1 95.88 617 ARG B CA 1
ATOM 11544 C C . ARG B 1 617 ? 35.188 23.594 10.5 1 95.88 617 ARG B C 1
ATOM 11546 O O . ARG B 1 617 ? 35.656 23.328 9.391 1 95.88 617 ARG B O 1
ATOM 11553 N N . ASP B 1 618 ? 35.594 23.078 11.617 1 93.69 618 ASP B N 1
ATOM 11554 C CA . ASP B 1 618 ? 36.781 22.219 11.641 1 93.69 618 ASP B CA 1
ATOM 11555 C C . ASP B 1 618 ? 36.406 20.781 11.266 1 93.69 618 ASP B C 1
ATOM 11557 O O . ASP B 1 618 ? 37.281 19.984 10.961 1 93.69 618 ASP B O 1
ATOM 11561 N N . ASP B 1 619 ? 35.188 20.5 11.359 1 92.31 619 ASP B N 1
ATOM 11562 C CA . ASP B 1 619 ? 34.75 19.172 10.984 1 92.31 619 ASP B CA 1
ATOM 11563 C C . ASP B 1 619 ? 34.969 18.906 9.492 1 92.31 619 ASP B C 1
ATOM 11565 O O . ASP B 1 619 ? 34.844 19.812 8.672 1 92.31 619 ASP B O 1
ATOM 11569 N N . LYS B 1 620 ? 35.281 17.719 9.141 1 89.56 620 LYS B N 1
ATOM 11570 C CA . LYS B 1 620 ? 35.688 17.375 7.777 1 89.56 620 LYS B CA 1
ATOM 11571 C C . LYS B 1 620 ? 34.562 17.703 6.785 1 89.56 620 LYS B C 1
ATOM 11573 O O . LYS B 1 620 ? 34.812 18.25 5.711 1 89.56 620 LYS B O 1
ATOM 11578 N N . ALA B 1 621 ? 33.375 17.375 7.062 1 92.25 621 ALA B N 1
ATOM 11579 C CA . ALA B 1 621 ? 32.25 17.578 6.133 1 92.25 621 ALA B CA 1
ATOM 11580 C C . ALA B 1 621 ? 31.359 18.734 6.578 1 92.25 621 ALA B C 1
ATOM 11582 O O . ALA B 1 621 ? 30.359 19.047 5.93 1 92.25 621 ALA B O 1
ATOM 11583 N N . SER B 1 622 ? 31.688 19.438 7.691 1 96.62 622 SER B N 1
ATOM 11584 C CA . SER B 1 622 ? 30.906 20.547 8.234 1 96.62 622 SER B CA 1
ATOM 11585 C C . SER B 1 622 ? 29.422 20.172 8.312 1 96.62 622 SER B C 1
ATOM 11587 O O . SER B 1 622 ? 28.562 20.906 7.809 1 96.62 622 SER B O 1
ATOM 11589 N N . ARG B 1 623 ? 29.125 19.078 8.945 1 96.88 623 ARG B N 1
ATOM 11590 C CA . ARG B 1 623 ? 27.75 18.594 9.023 1 96.88 623 ARG B CA 1
ATOM 11591 C C . ARG B 1 623 ? 26.891 19.5 9.891 1 96.88 623 ARG B C 1
ATOM 11593 O O . ARG B 1 623 ? 27.391 20.125 10.82 1 96.88 623 ARG B O 1
ATOM 11600 N N . PHE B 1 624 ? 25.594 19.609 9.508 1 98.19 624 PHE B N 1
ATOM 11601 C CA . PHE B 1 624 ? 24.672 20.484 10.219 1 98.19 624 PHE B CA 1
ATOM 11602 C C . PHE B 1 624 ? 23.609 19.672 10.945 1 98.19 624 PHE B C 1
ATOM 11604 O O . PHE B 1 624 ? 22.766 20.234 11.648 1 98.19 624 PHE B O 1
ATOM 11611 N N . ASP B 1 625 ? 23.578 18.312 10.797 1 96.5 625 ASP B N 1
ATOM 11612 C CA . ASP B 1 625 ? 22.453 17.531 11.32 1 96.5 625 ASP B CA 1
ATOM 11613 C C . ASP B 1 625 ? 22.578 17.328 12.828 1 96.5 625 ASP B C 1
ATOM 11615 O O . ASP B 1 625 ? 23.688 17.125 13.336 1 96.5 625 ASP B O 1
ATOM 11619 N N . VAL B 1 626 ? 21.531 17.359 13.5 1 95.75 626 VAL B N 1
ATOM 11620 C CA . VAL B 1 626 ? 21.453 17.344 14.953 1 95.75 626 VAL B CA 1
ATOM 11621 C C . VAL B 1 626 ? 22.062 16.062 15.508 1 95.75 626 VAL B C 1
ATOM 11623 O O . VAL B 1 626 ? 22.812 16.094 16.484 1 95.75 626 VAL B O 1
ATOM 11626 N N . LYS B 1 627 ? 21.797 14.922 14.906 1 92.81 627 LYS B N 1
ATOM 11627 C CA . LYS B 1 627 ? 22.234 13.633 15.422 1 92.81 627 LYS B CA 1
ATOM 11628 C C . LYS B 1 627 ? 23.766 13.562 15.484 1 92.81 627 LYS B C 1
ATOM 11630 O O . LYS B 1 627 ? 24.328 12.891 16.359 1 92.81 627 LYS B O 1
ATOM 11635 N N . TYR B 1 628 ? 24.469 14.242 14.617 1 95.31 628 TYR B N 1
ATOM 11636 C CA . TYR B 1 628 ? 25.922 14.195 14.492 1 95.31 628 TYR B CA 1
ATOM 11637 C C . TYR B 1 628 ? 26.578 14.906 15.664 1 95.31 628 TYR B C 1
ATOM 11639 O O . TYR B 1 628 ? 27.656 14.5 16.125 1 95.31 628 TYR B O 1
ATOM 11647 N N . TRP B 1 629 ? 25.953 15.93 16.203 1 93.81 629 TRP B N 1
ATOM 11648 C CA . TRP B 1 629 ? 26.594 16.797 17.172 1 93.81 629 TRP B CA 1
ATOM 11649 C C . TRP B 1 629 ? 26.078 16.547 18.578 1 93.81 629 TRP B C 1
ATOM 11651 O O . TRP B 1 629 ? 26.438 17.25 19.516 1 93.81 629 TRP B O 1
ATOM 11661 N N . ARG B 1 630 ? 25.25 15.578 18.688 1 88.31 630 ARG B N 1
ATOM 11662 C CA . ARG B 1 630 ? 24.734 15.281 20.016 1 88.31 630 ARG B CA 1
ATOM 11663 C C . ARG B 1 630 ? 25.875 15.039 21 1 88.31 630 ARG B C 1
ATOM 11665 O O . ARG B 1 630 ? 26.75 14.211 20.766 1 88.31 630 ARG B O 1
ATOM 11672 N N . PRO B 1 631 ? 26.094 15.789 22.062 1 84.06 631 PRO B N 1
ATOM 11673 C CA . PRO B 1 631 ? 27.25 15.75 22.953 1 84.06 631 PRO B CA 1
ATOM 11674 C C . PRO B 1 631 ? 27.438 14.391 23.609 1 84.06 631 PRO B C 1
ATOM 11676 O O . PRO B 1 631 ? 28.578 13.945 23.797 1 84.06 631 PRO B O 1
ATOM 11679 N N . GLY B 1 632 ? 26.547 13.602 23.891 1 81.06 632 GLY B N 1
ATOM 11680 C CA . GLY B 1 632 ? 26.688 12.344 24.609 1 81.06 632 GLY B CA 1
ATOM 11681 C C . GLY B 1 632 ? 27.5 11.312 23.844 1 81.06 632 GLY B C 1
ATOM 11682 O O . GLY B 1 632 ? 28.453 10.742 24.375 1 81.06 632 GLY B O 1
ATOM 11683 N N . VAL B 1 633 ? 27.516 11.234 22.625 1 85.75 633 VAL B N 1
ATOM 11684 C CA . VAL B 1 633 ? 28.125 10.172 21.828 1 85.75 633 VAL B CA 1
ATOM 11685 C C . VAL B 1 633 ? 29.578 10.508 21.547 1 85.75 633 VAL B C 1
ATOM 11687 O O . VAL B 1 633 ? 30.469 9.656 21.688 1 85.75 633 VAL B O 1
ATOM 11690 N N . THR B 1 634 ? 29.938 11.727 21.188 1 83.12 634 THR B N 1
ATOM 11691 C CA . THR B 1 634 ? 31.297 12.125 20.859 1 83.12 634 THR B CA 1
ATOM 11692 C C . THR B 1 634 ? 32.219 12.016 22.078 1 83.12 634 THR B C 1
ATOM 11694 O O . THR B 1 634 ? 33.344 11.57 21.969 1 83.12 634 THR B O 1
ATOM 11697 N N . ASN B 1 635 ? 31.688 12.438 23.172 1 84.44 635 ASN B N 1
ATOM 11698 C CA . ASN B 1 635 ? 32.469 12.344 24.391 1 84.44 635 ASN B CA 1
ATOM 11699 C C . ASN B 1 635 ? 32.75 10.891 24.781 1 84.44 635 ASN B C 1
ATOM 11701 O O . ASN B 1 635 ? 33.875 10.555 25.188 1 84.44 635 ASN B O 1
ATOM 11705 N N . ALA B 1 636 ? 31.781 10.117 24.609 1 88.44 636 ALA B N 1
ATOM 11706 C CA . ALA B 1 636 ? 31.922 8.703 24.922 1 88.44 636 ALA B CA 1
ATOM 11707 C C . ALA B 1 636 ? 32.938 8.031 24 1 88.44 636 ALA B C 1
ATOM 11709 O O . ALA B 1 636 ? 33.719 7.18 24.422 1 88.44 636 ALA B O 1
ATOM 11710 N N . MET B 1 637 ? 32.969 8.383 22.766 1 89.62 637 MET B N 1
ATOM 11711 C CA . MET B 1 637 ? 33.938 7.852 21.797 1 89.62 637 MET B CA 1
ATOM 11712 C C . MET B 1 637 ? 35.375 8.164 22.203 1 89.62 637 MET B C 1
ATOM 11714 O O . MET B 1 637 ? 36.219 7.285 22.172 1 89.62 637 MET B O 1
ATOM 11718 N N . LYS B 1 638 ? 35.594 9.398 22.609 1 87.69 638 LYS B N 1
ATOM 11719 C CA . LYS B 1 638 ? 36.938 9.805 23.047 1 87.69 638 LYS B CA 1
ATOM 11720 C C . LYS B 1 638 ? 37.375 9.023 24.281 1 87.69 638 LYS B C 1
ATOM 11722 O O . LYS B 1 638 ? 38.531 8.648 24.406 1 87.69 638 LYS B O 1
ATOM 11727 N N . GLU B 1 639 ? 36.438 8.828 25.125 1 90.06 639 GLU B N 1
ATOM 11728 C CA . GLU B 1 639 ? 36.75 8.07 26.328 1 90.06 639 GLU B CA 1
ATOM 11729 C C . GLU B 1 639 ? 37.156 6.637 26 1 90.06 639 GLU B C 1
ATOM 11731 O O . GLU B 1 639 ? 38.062 6.09 26.609 1 90.06 639 GLU B O 1
ATOM 11736 N N . ILE B 1 640 ? 36.469 6.023 25.078 1 92.31 640 ILE B N 1
ATOM 11737 C CA . ILE B 1 640 ? 36.75 4.645 24.688 1 92.31 640 ILE B CA 1
ATOM 11738 C C . ILE B 1 640 ? 38.156 4.547 24.062 1 92.31 640 ILE B C 1
ATOM 11740 O O . ILE B 1 640 ? 38.906 3.613 24.359 1 92.31 640 ILE B O 1
ATOM 11744 N N . VAL B 1 641 ? 38.5 5.512 23.297 1 91.56 641 VAL B N 1
ATOM 11745 C CA . VAL B 1 641 ? 39.844 5.527 22.688 1 91.56 641 VAL B CA 1
ATOM 11746 C C . VAL B 1 641 ? 40.906 5.664 23.766 1 91.56 641 VAL B C 1
ATOM 11748 O O . VAL B 1 641 ? 41.938 5.012 23.703 1 91.56 641 VAL B O 1
ATOM 11751 N N . SER B 1 642 ? 40.625 6.422 24.766 1 91.25 642 SER B N 1
ATOM 11752 C CA . SER B 1 642 ? 41.562 6.68 25.844 1 91.25 642 SER B CA 1
ATOM 11753 C C . SER B 1 642 ? 41.844 5.418 26.656 1 91.25 642 SER B C 1
ATOM 11755 O O . SER B 1 642 ? 42.938 5.262 27.219 1 91.25 642 SER B O 1
ATOM 11757 N N . VAL B 1 643 ? 40.906 4.523 26.688 1 89.25 643 VAL B N 1
ATOM 11758 C CA . VAL B 1 643 ? 41.062 3.32 27.484 1 89.25 643 VAL B CA 1
ATOM 11759 C C . VAL B 1 643 ? 41.5 2.16 26.594 1 89.25 643 VAL B C 1
ATOM 11761 O O . VAL B 1 643 ? 41.406 0.996 27 1 89.25 643 VAL B O 1
ATOM 11764 N N . GLY B 1 644 ? 41.875 2.449 25.312 1 91.38 644 GLY B N 1
ATOM 11765 C CA . GLY B 1 644 ? 42.469 1.432 24.469 1 91.38 644 GLY B CA 1
ATOM 11766 C C . GLY B 1 644 ? 41.5 0.888 23.406 1 91.38 644 GLY B C 1
ATOM 11767 O O . GLY B 1 644 ? 41.781 -0.131 22.781 1 91.38 644 GLY B O 1
ATOM 11768 N N . GLY B 1 645 ? 40.344 1.469 23.328 1 94 645 GLY B N 1
ATOM 11769 C CA . GLY B 1 645 ? 39.438 1.091 22.25 1 94 645 GLY B CA 1
ATOM 11770 C C . GLY B 1 645 ? 40.062 1.246 20.875 1 94 645 GLY B C 1
ATOM 11771 O O . GLY B 1 645 ? 41.062 1.952 20.703 1 94 645 GLY B O 1
ATOM 11772 N N . LYS B 1 646 ? 39.594 0.483 19.906 1 96.38 646 LYS B N 1
ATOM 11773 C CA . LYS B 1 646 ? 40.094 0.516 18.531 1 96.38 646 LYS B CA 1
ATOM 11774 C C . LYS B 1 646 ? 39 0.833 17.531 1 96.38 646 LYS B C 1
ATOM 11776 O O . LYS B 1 646 ? 37.812 0.518 17.781 1 96.38 646 LYS B O 1
ATOM 11781 N N . THR B 1 647 ? 39.375 1.42 16.453 1 97.31 647 THR B N 1
ATOM 11782 C CA . THR B 1 647 ? 38.406 1.69 15.383 1 97.31 647 THR B CA 1
ATOM 11783 C C . THR B 1 647 ? 38.219 0.448 14.523 1 97.31 647 THR B C 1
ATOM 11785 O O . THR B 1 647 ? 39.031 -0.48 14.555 1 97.31 647 THR B O 1
ATOM 11788 N N . ILE B 1 648 ? 37.094 0.374 13.844 1 98 648 ILE B N 1
ATOM 11789 C CA . ILE B 1 648 ? 36.844 -0.714 12.898 1 98 648 ILE B CA 1
ATOM 11790 C C . ILE B 1 648 ? 38 -0.777 11.875 1 98 648 ILE B C 1
ATOM 11792 O O . ILE B 1 648 ? 38.406 -1.863 11.469 1 98 648 ILE B O 1
ATOM 11796 N N . LYS B 1 649 ? 38.531 0.385 11.477 1 97.06 649 LYS B N 1
ATOM 11797 C CA . LYS B 1 649 ? 39.656 0.438 10.539 1 97.06 649 LYS B CA 1
ATOM 11798 C C . LYS B 1 649 ? 40.844 -0.355 11.062 1 97.06 649 LYS B C 1
ATOM 11800 O O . LYS B 1 649 ? 41.5 -1.07 10.305 1 97.06 649 LYS B O 1
ATOM 11805 N N . GLU B 1 650 ? 41.062 -0.278 12.312 1 97 650 GLU B N 1
ATOM 11806 C CA . GLU B 1 650 ? 42.188 -0.958 12.938 1 97 650 GLU B CA 1
ATOM 11807 C C . GLU B 1 650 ? 41.906 -2.447 13.117 1 97 650 GLU B C 1
ATOM 11809 O O . GLU B 1 650 ? 42.844 -3.268 13.094 1 97 650 GLU B O 1
ATOM 11814 N N . LEU B 1 651 ? 40.688 -2.77 13.328 1 97.56 651 LEU B N 1
ATOM 11815 C CA . LEU B 1 651 ? 40.312 -4.141 13.664 1 97.56 651 LEU B CA 1
ATOM 11816 C C . LEU B 1 651 ? 40.125 -4.973 12.398 1 97.56 651 LEU B C 1
ATOM 11818 O O . LEU B 1 651 ? 40.344 -6.191 12.414 1 97.56 651 LEU B O 1
ATOM 11822 N N . ASN B 1 652 ? 39.688 -4.34 11.32 1 97.19 652 ASN B N 1
ATOM 11823 C CA . ASN B 1 652 ? 39.406 -5.051 10.078 1 97.19 652 ASN B CA 1
ATOM 11824 C C . ASN B 1 652 ? 40.688 -5.426 9.336 1 97.19 652 ASN B C 1
ATOM 11826 O O . ASN B 1 652 ? 41.469 -4.555 8.992 1 97.19 652 ASN B O 1
ATOM 11830 N N . THR B 1 653 ? 40.875 -6.645 9.086 1 95.12 653 THR B N 1
ATOM 11831 C CA . THR B 1 653 ? 42.094 -7.125 8.461 1 95.12 653 THR B CA 1
ATOM 11832 C C . THR B 1 653 ? 42.031 -6.941 6.949 1 95.12 653 THR B C 1
ATOM 11834 O O . THR B 1 653 ? 43.031 -7.164 6.258 1 95.12 653 THR B O 1
ATOM 11837 N N . ILE B 1 654 ? 40.906 -6.574 6.41 1 93.88 654 ILE B N 1
ATOM 11838 C CA . ILE B 1 654 ? 40.75 -6.246 4.996 1 93.88 654 ILE B CA 1
ATOM 11839 C C . ILE B 1 654 ? 40.219 -4.82 4.859 1 93.88 654 ILE B C 1
ATOM 11841 O O . ILE B 1 654 ? 39.719 -4.238 5.824 1 93.88 654 ILE B O 1
ATOM 11845 N N . PRO B 1 655 ? 40.375 -4.25 3.695 1 93.12 655 PRO B N 1
ATOM 11846 C CA . PRO B 1 655 ? 39.75 -2.941 3.514 1 93.12 655 PRO B CA 1
ATOM 11847 C C . PRO B 1 655 ? 38.219 -2.994 3.676 1 93.12 655 PRO B C 1
ATOM 11849 O O . PRO B 1 655 ? 37.562 -3.887 3.129 1 93.12 655 PRO B O 1
ATOM 11852 N N . THR B 1 656 ? 37.719 -2.078 4.516 1 94.44 656 THR B N 1
ATOM 11853 C CA . THR B 1 656 ? 36.281 -2.045 4.734 1 94.44 656 THR B CA 1
ATOM 11854 C C . THR B 1 656 ? 35.562 -1.651 3.453 1 94.44 656 THR B C 1
ATOM 11856 O O . THR B 1 656 ? 35.812 -0.585 2.889 1 94.44 656 THR B O 1
ATOM 11859 N N . ALA B 1 657 ? 34.719 -2.59 2.971 1 93.69 657 ALA B N 1
ATOM 11860 C CA . ALA B 1 657 ? 33.938 -2.342 1.751 1 93.69 657 ALA B CA 1
ATOM 11861 C C . ALA B 1 657 ? 32.625 -3.096 1.773 1 93.69 657 ALA B C 1
ATOM 11863 O O . ALA B 1 657 ? 32.469 -4.051 2.537 1 93.69 657 ALA B O 1
ATOM 11864 N N . ARG B 1 658 ? 31.75 -2.604 0.983 1 93.81 658 ARG B N 1
ATOM 11865 C CA . ARG B 1 658 ? 30.5 -3.332 0.765 1 93.81 658 ARG B CA 1
ATOM 11866 C C . ARG B 1 658 ? 30.672 -4.391 -0.32 1 93.81 658 ARG B C 1
ATOM 11868 O O . ARG B 1 658 ? 31.609 -4.332 -1.113 1 93.81 658 ARG B O 1
ATOM 11875 N N . GLY B 1 659 ? 29.75 -5.324 -0.255 1 94.38 659 GLY B N 1
ATOM 11876 C CA . GLY B 1 659 ? 29.75 -6.293 -1.34 1 94.38 659 GLY B CA 1
ATOM 11877 C C . GLY B 1 659 ? 29.25 -5.715 -2.652 1 94.38 659 GLY B C 1
ATOM 11878 O O . GLY B 1 659 ? 29.203 -4.492 -2.822 1 94.38 659 GLY B O 1
ATOM 11879 N N . THR B 1 660 ? 29.062 -6.594 -3.568 1 91.62 660 THR B N 1
ATOM 11880 C CA . THR B 1 660 ? 28.547 -6.234 -4.883 1 91.62 660 THR B CA 1
ATOM 11881 C C . THR B 1 660 ? 27.344 -7.102 -5.242 1 91.62 660 THR B C 1
ATOM 11883 O O . THR B 1 660 ? 27.422 -8.328 -5.191 1 91.62 660 THR B O 1
ATOM 11886 N N . SER B 1 661 ? 26.328 -6.41 -5.645 1 91.44 661 SER B N 1
ATOM 11887 C CA . SER B 1 661 ? 25.141 -7.164 -6.047 1 91.44 661 SER B CA 1
ATOM 11888 C C . SER B 1 661 ? 25.312 -7.762 -7.441 1 91.44 661 SER B C 1
ATOM 11890 O O . SER B 1 661 ? 25.672 -7.059 -8.383 1 91.44 661 SER B O 1
ATOM 11892 N N . PRO B 1 662 ? 25.047 -9.055 -7.539 1 89.06 662 PRO B N 1
ATOM 11893 C CA . PRO B 1 662 ? 25.047 -9.641 -8.883 1 89.06 662 PRO B CA 1
ATOM 11894 C C . PRO B 1 662 ? 23.969 -9.031 -9.789 1 89.06 662 PRO B C 1
ATOM 11896 O O . PRO B 1 662 ? 23.047 -8.383 -9.297 1 89.06 662 PRO B O 1
ATOM 11899 N N . SER B 1 663 ? 24.266 -9.219 -11.047 1 81.75 663 SER B N 1
ATOM 11900 C CA . SER B 1 663 ? 23.234 -8.797 -11.984 1 81.75 663 SER B CA 1
ATOM 11901 C C . SER B 1 663 ? 21.938 -9.57 -11.773 1 81.75 663 SER B C 1
ATOM 11903 O O . SER B 1 663 ? 21.953 -10.711 -11.32 1 81.75 663 SER B O 1
ATOM 11905 N N . ALA B 1 664 ? 20.844 -8.914 -12.07 1 72.38 664 ALA B N 1
ATOM 11906 C CA . ALA B 1 664 ? 19.531 -9.484 -11.836 1 72.38 664 ALA B CA 1
ATOM 11907 C C . ALA B 1 664 ? 19.375 -10.836 -12.523 1 72.38 664 ALA B C 1
ATOM 11909 O O . ALA B 1 664 ? 18.703 -11.727 -12.016 1 72.38 664 ALA B O 1
ATOM 11910 N N . ASP B 1 665 ? 20.094 -11.055 -13.656 1 69.19 665 ASP B N 1
ATOM 11911 C CA . ASP B 1 665 ? 19.969 -12.258 -14.461 1 69.19 665 ASP B CA 1
ATOM 11912 C C . ASP B 1 665 ? 20.797 -13.406 -13.891 1 69.19 665 ASP B C 1
ATOM 11914 O O . ASP B 1 665 ? 20.719 -14.539 -14.375 1 69.19 665 ASP B O 1
ATOM 11918 N N . SER B 1 666 ? 21.5 -13.078 -12.844 1 80.25 666 SER B N 1
ATOM 11919 C CA . SER B 1 666 ? 22.438 -14.07 -12.344 1 80.25 666 SER B CA 1
ATOM 11920 C C . SER B 1 666 ? 21.859 -14.836 -11.156 1 80.25 666 SER B C 1
ATOM 11922 O O . SER B 1 666 ? 22.438 -15.828 -10.703 1 80.25 666 SER B O 1
ATOM 11924 N N . TYR B 1 667 ? 20.734 -14.391 -10.703 1 82.44 667 TYR B N 1
ATOM 11925 C CA . TYR B 1 667 ? 20.156 -15.008 -9.516 1 82.44 667 TYR B CA 1
ATOM 11926 C C . TYR B 1 667 ? 19.469 -16.312 -9.859 1 82.44 667 TYR B C 1
ATOM 11928 O O . TYR B 1 667 ? 18.797 -16.422 -10.898 1 82.44 667 TYR B O 1
ATOM 11936 N N . VAL B 1 668 ? 19.688 -17.328 -8.984 1 74.75 668 VAL B N 1
ATOM 11937 C CA . VAL B 1 668 ? 19.016 -18.625 -9.102 1 74.75 668 VAL B CA 1
ATOM 11938 C C . VAL B 1 668 ? 18.5 -19.062 -7.734 1 74.75 668 VAL B C 1
ATOM 11940 O O . VAL B 1 668 ? 18.812 -18.453 -6.715 1 74.75 668 VAL B O 1
ATOM 11943 N N . ASP B 1 669 ? 17.625 -20.078 -7.707 1 71.44 669 ASP B N 1
ATOM 11944 C CA . ASP B 1 669 ? 17.141 -20.641 -6.449 1 71.44 669 ASP B CA 1
ATOM 11945 C C . ASP B 1 669 ? 18.188 -21.547 -5.805 1 71.44 669 ASP B C 1
ATOM 11947 O O . ASP B 1 669 ? 19.188 -21.875 -6.426 1 71.44 669 ASP B O 1
ATOM 11951 N N . ALA B 1 670 ? 17.953 -21.891 -4.562 1 75 670 ALA B N 1
ATOM 11952 C CA . ALA B 1 670 ? 18.891 -22.688 -3.77 1 75 670 ALA B CA 1
ATOM 11953 C C . ALA B 1 670 ? 19.219 -24 -4.469 1 75 670 ALA B C 1
ATOM 11955 O O . ALA B 1 670 ? 20.359 -24.469 -4.434 1 75 670 ALA B O 1
ATOM 11956 N N . ALA B 1 671 ? 18.172 -24.547 -5.125 1 64.75 671 ALA B N 1
ATOM 11957 C CA . ALA B 1 671 ? 18.344 -25.859 -5.766 1 64.75 671 ALA B CA 1
ATOM 11958 C C . ALA B 1 671 ? 19.312 -25.75 -6.941 1 64.75 671 ALA B C 1
ATOM 11960 O O . ALA B 1 671 ? 20.047 -26.719 -7.234 1 64.75 671 ALA B O 1
ATOM 11961 N N . ASP B 1 672 ? 19.297 -24.547 -7.543 1 67.44 672 ASP B N 1
ATOM 11962 C CA . ASP B 1 672 ? 20.109 -24.359 -8.734 1 67.44 672 ASP B CA 1
ATOM 11963 C C . ASP B 1 672 ? 21.375 -23.578 -8.414 1 67.44 672 ASP B C 1
ATOM 11965 O O . ASP B 1 672 ? 22.219 -23.359 -9.289 1 67.44 672 ASP B O 1
ATOM 11969 N N . GLY B 1 673 ? 21.422 -23.156 -7.141 1 79.25 673 GLY B N 1
ATOM 11970 C CA . GLY B 1 673 ? 22.5 -22.25 -6.812 1 79.25 673 GLY B CA 1
ATOM 11971 C C . GLY B 1 673 ? 23.625 -22.906 -6.039 1 79.25 673 GLY B C 1
ATOM 11972 O O . GLY B 1 673 ? 23.484 -24.047 -5.59 1 79.25 673 GLY B O 1
ATOM 11973 N N . TYR B 1 674 ? 24.828 -22.172 -5.977 1 84.12 674 TYR B N 1
ATOM 11974 C CA . TYR B 1 674 ? 26.016 -22.641 -5.27 1 84.12 674 TYR B CA 1
ATOM 11975 C C . TYR B 1 674 ? 26.297 -21.75 -4.059 1 84.12 674 TYR B C 1
ATOM 11977 O O . TYR B 1 674 ? 26.484 -22.266 -2.947 1 84.12 674 TYR B O 1
ATOM 11985 N N . ALA B 1 675 ? 26.297 -20.516 -4.348 1 91.94 675 ALA B N 1
ATOM 11986 C CA . ALA B 1 675 ? 26.656 -19.578 -3.273 1 91.94 675 ALA B CA 1
ATOM 11987 C C . ALA B 1 675 ? 25.453 -18.734 -2.879 1 91.94 675 ALA B C 1
ATOM 11989 O O . ALA B 1 675 ? 24.734 -18.219 -3.744 1 91.94 675 ALA B O 1
ATOM 11990 N N . LEU B 1 676 ? 25.266 -18.578 -1.575 1 93.38 676 LEU B N 1
ATOM 11991 C CA . LEU B 1 676 ? 24.203 -17.719 -1.046 1 93.38 676 LEU B CA 1
ATOM 11992 C C . LEU B 1 676 ? 24.547 -16.25 -1.215 1 93.38 676 LEU B C 1
ATOM 11994 O O . LEU B 1 676 ? 25.688 -15.836 -0.955 1 93.38 676 LEU B O 1
ATOM 11998 N N . VAL B 1 677 ? 23.656 -15.492 -1.756 1 94.62 677 VAL B N 1
ATOM 11999 C CA . VAL B 1 677 ? 23.812 -14.047 -1.779 1 94.62 677 VAL B CA 1
ATOM 12000 C C . VAL B 1 677 ? 23.203 -13.438 -0.525 1 94.62 677 VAL B C 1
ATOM 12002 O O . VAL B 1 677 ? 21.969 -13.445 -0.364 1 94.62 677 VAL B O 1
ATOM 12005 N N . ILE B 1 678 ? 24.031 -12.914 0.341 1 95.75 678 ILE B N 1
ATOM 12006 C CA . ILE B 1 678 ? 23.547 -12.367 1.608 1 95.75 678 ILE B CA 1
ATOM 12007 C C . ILE B 1 678 ? 23.078 -10.93 1.407 1 95.75 678 ILE B C 1
ATOM 12009 O O . ILE B 1 678 ? 23.875 -10.039 1.098 1 95.75 678 ILE B O 1
ATOM 12013 N N . LYS B 1 679 ? 21.812 -10.805 1.632 1 94.19 679 LYS B N 1
ATOM 12014 C CA . LYS B 1 679 ? 21.172 -9.5 1.46 1 94.19 679 LYS B CA 1
ATOM 12015 C C . LYS B 1 679 ? 20.859 -8.859 2.809 1 94.19 679 LYS B C 1
ATOM 12017 O O . LYS B 1 679 ? 20.484 -9.547 3.756 1 94.19 679 LYS B O 1
ATOM 12022 N N . SER B 1 680 ? 20.969 -7.516 2.857 1 92.44 680 SER B N 1
ATOM 12023 C CA . SER B 1 680 ? 20.781 -6.746 4.082 1 92.44 680 SER B CA 1
ATOM 12024 C C . SER B 1 680 ? 19.375 -6.945 4.652 1 92.44 680 SER B C 1
ATOM 12026 O O . SER B 1 680 ? 19.203 -7.09 5.863 1 92.44 680 SER B O 1
ATOM 12028 N N . GLY B 1 681 ? 18.453 -6.957 3.895 1 87.56 681 GLY B N 1
ATOM 12029 C CA . GLY B 1 681 ? 17.062 -6.992 4.344 1 87.56 681 GLY B CA 1
ATOM 12030 C C . GLY B 1 681 ? 16.578 -8.391 4.684 1 87.56 681 GLY B C 1
ATOM 12031 O O . GLY B 1 681 ? 16 -8.609 5.746 1 87.56 681 GLY B O 1
ATOM 12032 N N . SER B 1 682 ? 16.844 -9.375 3.893 1 87.25 682 SER B N 1
ATOM 12033 C CA . SER B 1 682 ? 16.219 -10.688 3.996 1 87.25 682 SER B CA 1
ATOM 12034 C C . SER B 1 682 ? 17.078 -11.664 4.789 1 87.25 682 SER B C 1
ATOM 12036 O O . SER B 1 682 ? 16.562 -12.57 5.438 1 87.25 682 SER B O 1
ATOM 12038 N N . ASN B 1 683 ? 18.406 -11.461 4.785 1 93.38 683 ASN B N 1
ATOM 12039 C CA . ASN B 1 683 ? 19.281 -12.516 5.324 1 93.38 683 ASN B CA 1
ATOM 12040 C C . ASN B 1 683 ? 19.844 -12.125 6.684 1 93.38 683 ASN B C 1
ATOM 12042 O O . ASN B 1 683 ? 20.328 -12.984 7.426 1 93.38 683 ASN B O 1
ATOM 12046 N N . ILE B 1 684 ? 19.844 -10.859 7.031 1 95.62 684 ILE B N 1
ATOM 12047 C CA . ILE B 1 684 ? 20.391 -10.43 8.312 1 95.62 684 ILE B CA 1
ATOM 12048 C C . ILE B 1 684 ? 19.266 -10.062 9.266 1 95.62 684 ILE B C 1
ATOM 12050 O O . ILE B 1 684 ? 18.547 -9.086 9.047 1 95.62 684 ILE B O 1
ATOM 12054 N N . SER B 1 685 ? 19.188 -10.789 10.352 1 93.75 685 SER B N 1
ATOM 12055 C CA . SER B 1 685 ? 18.094 -10.586 11.297 1 93.75 685 SER B CA 1
ATOM 12056 C C . SER B 1 685 ? 18.453 -9.508 12.32 1 93.75 685 SER B C 1
ATOM 12058 O O . SER B 1 685 ? 19.609 -9.102 12.422 1 93.75 685 SER B O 1
ATOM 12060 N N . ARG B 1 686 ? 17.516 -9.141 13.141 1 93.75 686 ARG B N 1
ATOM 12061 C CA . ARG B 1 686 ? 17.719 -8.133 14.172 1 93.75 686 ARG B CA 1
ATOM 12062 C C . ARG B 1 686 ? 18.406 -8.742 15.398 1 93.75 686 ARG B C 1
ATOM 12064 O O . ARG B 1 686 ? 18.875 -8.016 16.281 1 93.75 686 ARG B O 1
ATOM 12071 N N . TYR B 1 687 ? 18.594 -10.078 15.438 1 94.25 687 TYR B N 1
ATOM 12072 C CA . TYR B 1 687 ? 19.125 -10.766 16.609 1 94.25 687 TYR B CA 1
ATOM 12073 C C . TYR B 1 687 ? 20.578 -11.172 16.391 1 94.25 687 TYR B C 1
ATOM 12075 O O . TYR B 1 687 ? 21.109 -12.008 17.125 1 94.25 687 TYR B O 1
ATOM 12083 N N . GLY B 1 688 ? 21.156 -10.648 15.289 1 95 688 GLY B N 1
ATOM 12084 C CA . GLY B 1 688 ? 22.547 -10.961 15.016 1 95 688 GLY B CA 1
ATOM 12085 C C . GLY B 1 688 ? 22.75 -12.32 14.367 1 95 688 GLY B C 1
ATOM 12086 O O . GLY B 1 688 ? 23.812 -12.922 14.484 1 95 688 GLY B O 1
ATOM 12087 N N . GLU B 1 689 ? 21.641 -12.797 13.742 1 92.75 689 GLU B N 1
ATOM 12088 C CA . GLU B 1 689 ? 21.672 -14.117 13.133 1 92.75 689 GLU B CA 1
ATOM 12089 C C . GLU B 1 689 ? 21.484 -14.031 11.625 1 92.75 689 GLU B C 1
ATOM 12091 O O . GLU B 1 689 ? 20.891 -13.078 11.117 1 92.75 689 GLU B O 1
ATOM 12096 N N . LEU B 1 690 ? 22.031 -15 10.938 1 93.38 690 LEU B N 1
ATOM 12097 C CA . LEU B 1 690 ? 21.844 -15.117 9.5 1 93.38 690 LEU B CA 1
ATOM 12098 C C . LEU B 1 690 ? 20.609 -15.945 9.172 1 93.38 690 LEU B C 1
ATOM 12100 O O . LEU B 1 690 ? 20.438 -17.047 9.703 1 93.38 690 LEU B O 1
ATOM 12104 N N . ILE B 1 691 ? 19.75 -15.422 8.414 1 89.44 691 ILE B N 1
ATOM 12105 C CA . ILE B 1 691 ? 18.594 -16.141 7.906 1 89.44 691 ILE B CA 1
ATOM 12106 C C . ILE B 1 691 ? 18.891 -16.688 6.516 1 89.44 691 ILE B C 1
ATOM 12108 O O . ILE B 1 691 ? 19.203 -15.938 5.594 1 89.44 691 ILE B O 1
ATOM 12112 N N . VAL B 1 692 ? 18.828 -17.969 6.449 1 86.31 692 VAL B N 1
ATOM 12113 C CA . VAL B 1 692 ? 19.125 -18.594 5.168 1 86.31 692 VAL B CA 1
ATOM 12114 C C . VAL B 1 692 ? 17.859 -18.703 4.332 1 86.31 692 VAL B C 1
ATOM 12116 O O . VAL B 1 692 ? 17.078 -19.656 4.492 1 86.31 692 VAL B O 1
ATOM 12119 N N . ASP B 1 693 ? 17.469 -17.781 3.6 1 72.88 693 ASP B N 1
ATOM 12120 C CA . ASP B 1 693 ? 16.344 -17.734 2.67 1 72.88 693 ASP B CA 1
ATOM 12121 C C . ASP B 1 693 ? 16.656 -16.859 1.459 1 72.88 693 ASP B C 1
ATOM 12123 O O . ASP B 1 693 ? 17.312 -15.828 1.589 1 72.88 693 ASP B O 1
ATOM 12127 N N . GLY B 1 694 ? 16.484 -17.578 0.422 1 72.31 694 GLY B N 1
ATOM 12128 C CA . GLY B 1 694 ? 16.516 -16.516 -0.563 1 72.31 694 GLY B CA 1
ATOM 12129 C C . GLY B 1 694 ? 17.266 -16.875 -1.821 1 72.31 694 GLY B C 1
ATOM 12130 O O . GLY B 1 694 ? 17.141 -17.984 -2.336 1 72.31 694 GLY B O 1
ATOM 12131 N N . ASP B 1 695 ? 18.297 -15.945 -2.299 1 82.19 695 ASP B N 1
ATOM 12132 C CA . ASP B 1 695 ? 18.906 -15.781 -3.613 1 82.19 695 ASP B CA 1
ATOM 12133 C C . ASP B 1 695 ? 20.297 -16.422 -3.648 1 82.19 695 ASP B C 1
ATOM 12135 O O . ASP B 1 695 ? 21.109 -16.203 -2.748 1 82.19 695 ASP B O 1
ATOM 12139 N N . TYR B 1 696 ? 20.5 -17.266 -4.609 1 88.38 696 TYR B N 1
ATOM 12140 C CA . TYR B 1 696 ? 21.797 -17.891 -4.828 1 88.38 696 TYR B CA 1
ATOM 12141 C C . TYR B 1 696 ? 22.359 -17.5 -6.188 1 88.38 696 TYR B C 1
ATOM 12143 O O . TYR B 1 696 ? 21.656 -16.922 -7.016 1 88.38 696 TYR B O 1
ATOM 12151 N N . ILE B 1 697 ? 23.594 -17.703 -6.355 1 87.81 697 ILE B N 1
ATOM 12152 C CA . ILE B 1 697 ? 24.234 -17.594 -7.66 1 87.81 697 ILE B CA 1
ATOM 12153 C C . ILE B 1 697 ? 24.906 -18.938 -8.008 1 87.81 697 ILE B C 1
ATOM 12155 O O . ILE B 1 697 ? 25.172 -19.75 -7.125 1 87.81 697 ILE B O 1
ATOM 12159 N N . GLU B 1 698 ? 25.094 -19.109 -9.281 1 81.81 698 GLU B N 1
ATOM 12160 C CA . GLU B 1 698 ? 25.734 -20.328 -9.75 1 81.81 698 GLU B CA 1
ATOM 12161 C C . GLU B 1 698 ? 27.234 -20.312 -9.453 1 81.81 698 GLU B C 1
ATOM 12163 O O . GLU B 1 698 ? 27.812 -19.266 -9.203 1 81.81 698 GLU B O 1
ATOM 12168 N N . LYS B 1 699 ? 27.844 -21.469 -9.398 1 82.06 699 LYS B N 1
ATOM 12169 C CA . LYS B 1 699 ? 29.266 -21.625 -9.062 1 82.06 699 LYS B CA 1
ATOM 12170 C C . LYS B 1 699 ? 30.141 -20.875 -10.039 1 82.06 699 LYS B C 1
ATOM 12172 O O . LYS B 1 699 ? 31.172 -20.312 -9.656 1 82.06 699 LYS B O 1
ATOM 12177 N N . SER B 1 700 ? 29.703 -20.797 -11.281 1 73.88 700 SER B N 1
ATOM 12178 C CA . SER B 1 700 ? 30.5 -20.125 -12.297 1 73.88 700 SER B CA 1
ATOM 12179 C C . SER B 1 700 ? 30.719 -18.656 -11.93 1 73.88 700 SER B C 1
ATOM 12181 O O . SER B 1 700 ? 31.844 -18.156 -11.977 1 73.88 700 SER B O 1
ATOM 12183 N N . LEU B 1 701 ? 29.641 -18.031 -11.594 1 83.88 701 LEU B N 1
ATOM 12184 C CA . LEU B 1 701 ? 29.75 -16.625 -11.227 1 83.88 701 LEU B CA 1
ATOM 12185 C C . LEU B 1 701 ? 30.531 -16.453 -9.938 1 83.88 701 LEU B C 1
ATOM 12187 O O . LEU B 1 701 ? 31.344 -15.531 -9.805 1 83.88 701 LEU B O 1
ATOM 12191 N N . PHE B 1 702 ? 30.406 -17.391 -8.961 1 89.56 702 PHE B N 1
ATOM 12192 C CA . PHE B 1 702 ? 31.156 -17.359 -7.715 1 89.56 702 PHE B CA 1
ATOM 12193 C C . PHE B 1 702 ? 32.656 -17.453 -7.988 1 89.56 702 PHE B C 1
ATOM 12195 O O . PHE B 1 702 ? 33.438 -16.719 -7.41 1 89.56 702 PHE B O 1
ATOM 12202 N N . ASP B 1 703 ? 33.031 -18.344 -8.844 1 82.75 703 ASP B N 1
ATOM 12203 C CA . ASP B 1 703 ? 34.438 -18.531 -9.188 1 82.75 703 ASP B CA 1
ATOM 12204 C C . ASP B 1 703 ? 35 -17.281 -9.852 1 82.75 703 ASP B C 1
ATOM 12206 O O . ASP B 1 703 ? 36.188 -16.953 -9.672 1 82.75 703 ASP B O 1
ATOM 12210 N N . GLU B 1 704 ? 34.156 -16.641 -10.609 1 83.5 704 GLU B N 1
ATOM 12211 C CA . GLU B 1 704 ? 34.594 -15.375 -11.203 1 83.5 704 GLU B CA 1
ATOM 12212 C C . GLU B 1 704 ? 34.906 -14.344 -10.125 1 83.5 704 GLU B C 1
ATOM 12214 O O . GLU B 1 704 ? 35.906 -13.617 -10.242 1 83.5 704 GLU B O 1
ATOM 12219 N N . TYR B 1 705 ? 34.094 -14.289 -9.195 1 90.31 705 TYR B N 1
ATOM 12220 C CA . TYR B 1 705 ? 34.344 -13.367 -8.086 1 90.31 705 TYR B CA 1
ATOM 12221 C C . TYR B 1 705 ? 35.656 -13.734 -7.363 1 90.31 705 TYR B C 1
ATOM 12223 O O . TYR B 1 705 ? 36.406 -12.852 -6.98 1 90.31 705 TYR B O 1
ATOM 12231 N N . VAL B 1 706 ? 35.906 -15.008 -7.152 1 88.25 706 VAL B N 1
ATOM 12232 C CA . VAL B 1 706 ? 37.125 -15.477 -6.484 1 88.25 706 VAL B CA 1
ATOM 12233 C C . VAL B 1 706 ? 38.344 -15.094 -7.301 1 88.25 706 VAL B C 1
ATOM 12235 O O . VAL B 1 706 ? 39.312 -14.594 -6.754 1 88.25 706 VAL B O 1
ATOM 12238 N N . GLU B 1 707 ? 38.188 -15.289 -8.57 1 83.75 707 GLU B N 1
ATOM 12239 C CA . GLU B 1 707 ? 39.281 -14.953 -9.461 1 83.75 707 GLU B CA 1
ATOM 12240 C C . GLU B 1 707 ? 39.562 -13.453 -9.453 1 83.75 707 GLU B C 1
ATOM 12242 O O . GLU B 1 707 ? 40.719 -13.023 -9.43 1 83.75 707 GLU B O 1
ATOM 12247 N N . LYS B 1 708 ? 38.531 -12.773 -9.555 1 86.38 708 LYS B N 1
ATOM 12248 C CA . LYS B 1 708 ? 38.656 -11.32 -9.531 1 86.38 708 LYS B CA 1
ATOM 12249 C C . LYS B 1 708 ? 39.312 -10.844 -8.234 1 86.38 708 LYS B C 1
ATOM 12251 O O . LYS B 1 708 ? 40.156 -9.961 -8.25 1 86.38 708 LYS B O 1
ATOM 12256 N N . ALA B 1 709 ? 38.938 -11.383 -7.152 1 87.31 709 ALA B N 1
ATOM 12257 C CA . ALA B 1 709 ? 39.5 -11.031 -5.859 1 87.31 709 ALA B CA 1
ATOM 12258 C C . ALA B 1 709 ? 41 -11.344 -5.824 1 87.31 709 ALA B C 1
ATOM 12260 O O . ALA B 1 709 ? 41.812 -10.555 -5.305 1 87.31 709 ALA B O 1
ATOM 12261 N N . HIS B 1 710 ? 41.375 -12.43 -6.379 1 84.62 710 HIS B N 1
ATOM 12262 C CA . HIS B 1 710 ? 42.781 -12.828 -6.41 1 84.62 710 HIS B CA 1
ATOM 12263 C C . HIS B 1 710 ? 43.625 -11.914 -7.309 1 84.62 710 HIS B C 1
ATOM 12265 O O . HIS B 1 710 ? 44.719 -11.484 -6.934 1 84.62 710 HIS B O 1
ATOM 12271 N N . THR B 1 711 ? 43.031 -11.633 -8.469 1 84.94 711 THR B N 1
ATOM 12272 C CA . THR B 1 711 ? 43.75 -10.836 -9.453 1 84.94 711 THR B CA 1
ATOM 12273 C C . THR B 1 711 ? 43.906 -9.391 -8.977 1 84.94 711 THR B C 1
ATOM 12275 O O . THR B 1 711 ? 44.938 -8.766 -9.18 1 84.94 711 THR B O 1
ATOM 12278 N N . GLN B 1 712 ? 42.906 -8.93 -8.336 1 84.38 712 GLN B N 1
ATOM 12279 C CA . GLN B 1 712 ? 42.906 -7.531 -7.926 1 84.38 712 GLN B CA 1
ATOM 12280 C C . GLN B 1 712 ? 43.438 -7.375 -6.5 1 84.38 712 GLN B C 1
ATOM 12282 O O . GLN B 1 712 ? 43.688 -6.258 -6.043 1 84.38 712 GLN B O 1
ATOM 12287 N N . GLY B 1 713 ? 43.625 -8.43 -5.816 1 78.75 713 GLY B N 1
ATOM 12288 C CA . GLY B 1 713 ? 44.156 -8.406 -4.469 1 78.75 713 GLY B CA 1
ATOM 12289 C C . GLY B 1 713 ? 43.219 -7.789 -3.451 1 78.75 713 GLY B C 1
ATOM 12290 O O . GLY B 1 713 ? 43.656 -7.211 -2.459 1 78.75 713 GLY B O 1
ATOM 12291 N N . ARG B 1 714 ? 42 -7.672 -3.846 1 82.5 714 ARG B N 1
ATOM 12292 C CA . ARG B 1 714 ? 41 -7.094 -2.938 1 82.5 714 ARG B CA 1
ATOM 12293 C C . ARG B 1 714 ? 39.719 -7.898 -2.953 1 82.5 714 ARG B C 1
ATOM 12295 O O . ARG B 1 714 ? 39.312 -8.43 -3.992 1 82.5 714 ARG B O 1
ATOM 12302 N N . ASN B 1 715 ? 39.188 -8.055 -1.741 1 81.12 715 ASN B N 1
ATOM 12303 C CA . ASN B 1 715 ? 37.906 -8.742 -1.619 1 81.12 715 ASN B CA 1
ATOM 12304 C C . ASN B 1 715 ? 36.75 -7.801 -1.889 1 81.12 715 ASN B C 1
ATOM 12306 O O . ASN B 1 715 ? 36.594 -6.781 -1.213 1 81.12 715 ASN B O 1
ATOM 12310 N N . PHE B 1 716 ? 35.969 -8.133 -2.85 1 76.25 716 PHE B N 1
ATOM 12311 C CA . PHE B 1 716 ? 34.812 -7.285 -3.211 1 76.25 716 PHE B CA 1
ATOM 12312 C C . PHE B 1 716 ? 33.531 -7.793 -2.576 1 76.25 716 PHE B C 1
ATOM 12314 O O . PHE B 1 716 ? 32.688 -7.004 -2.184 1 76.25 716 PHE B O 1
ATOM 12321 N N . ASN B 1 717 ? 33.375 -9.094 -2.461 1 91.69 717 ASN B N 1
ATOM 12322 C CA . ASN B 1 717 ? 32.062 -9.539 -2.047 1 91.69 717 ASN B CA 1
ATOM 12323 C C . ASN B 1 717 ? 32.094 -10.922 -1.408 1 91.69 717 ASN B C 1
ATOM 12325 O O . ASN B 1 717 ? 31.094 -11.414 -0.899 1 91.69 717 ASN B O 1
ATOM 12329 N N . LEU B 1 718 ? 33.312 -11.57 -1.304 1 94.69 718 LEU B N 1
ATOM 12330 C CA . LEU B 1 718 ? 33.406 -12.93 -0.781 1 94.69 718 LEU B CA 1
ATOM 12331 C C . LEU B 1 718 ? 33.344 -12.93 0.743 1 94.69 718 LEU B C 1
ATOM 12333 O O . LEU B 1 718 ? 34.031 -12.172 1.401 1 94.69 718 LEU B O 1
ATOM 12337 N N . VAL B 1 719 ? 32.5 -13.766 1.233 1 95.81 719 VAL B N 1
ATOM 12338 C CA . VAL B 1 719 ? 32.344 -13.891 2.676 1 95.81 719 VAL B CA 1
ATOM 12339 C C . VAL B 1 719 ? 33.031 -15.156 3.172 1 95.81 719 VAL B C 1
ATOM 12341 O O . VAL B 1 719 ? 33 -16.188 2.51 1 95.81 719 VAL B O 1
ATOM 12344 N N . ARG B 1 720 ? 33.719 -15.078 4.32 1 94.31 720 ARG B N 1
ATOM 12345 C CA . ARG B 1 720 ? 34.406 -16.203 4.945 1 94.31 720 ARG B CA 1
ATOM 12346 C C . ARG B 1 720 ? 33.844 -16.453 6.348 1 94.31 720 ARG B C 1
ATOM 12348 O O . ARG B 1 720 ? 33.281 -15.57 6.969 1 94.31 720 ARG B O 1
ATOM 12355 N N . PRO B 1 721 ? 34.031 -17.719 6.793 1 94.69 721 PRO B N 1
ATOM 12356 C CA . PRO B 1 721 ? 33.594 -18.016 8.164 1 94.69 721 PRO B CA 1
ATOM 12357 C C . PRO B 1 721 ? 34.219 -17.062 9.188 1 94.69 721 PRO B C 1
ATOM 12359 O O . PRO B 1 721 ? 35.438 -16.844 9.188 1 94.69 721 PRO B O 1
ATOM 12362 N N . GLY B 1 722 ? 33.375 -16.422 10 1 95.38 722 GLY B N 1
ATOM 12363 C CA . GLY B 1 722 ? 33.812 -15.516 11.031 1 95.38 722 GLY B CA 1
ATOM 12364 C C . GLY B 1 722 ? 33.656 -14.055 10.664 1 95.38 722 GLY B C 1
ATOM 12365 O O . GLY B 1 722 ? 33.781 -13.172 11.516 1 95.38 722 GLY B O 1
ATOM 12366 N N . ASP B 1 723 ? 33.344 -13.805 9.391 1 97.31 723 ASP B N 1
ATOM 12367 C CA . ASP B 1 723 ? 33.156 -12.43 8.953 1 97.31 723 ASP B CA 1
ATOM 12368 C C . ASP B 1 723 ? 31.922 -11.82 9.625 1 97.31 723 ASP B C 1
ATOM 12370 O O . ASP B 1 723 ? 30.891 -12.492 9.789 1 97.31 723 ASP B O 1
ATOM 12374 N N . VAL B 1 724 ? 32.062 -10.594 10.141 1 98.19 724 VAL B N 1
ATOM 12375 C CA . VAL B 1 724 ? 30.938 -9.812 10.625 1 98.19 724 VAL B CA 1
ATOM 12376 C C . VAL B 1 724 ? 30.328 -9.016 9.477 1 98.19 724 VAL B C 1
ATOM 12378 O O . VAL B 1 724 ? 31 -8.203 8.844 1 98.19 724 VAL B O 1
ATOM 12381 N N . LEU B 1 725 ? 29.109 -9.32 9.141 1 97.88 725 LEU B N 1
ATOM 12382 C CA . LEU B 1 725 ? 28.391 -8.664 8.047 1 97.88 725 LEU B CA 1
ATOM 12383 C C . LEU B 1 725 ? 27.469 -7.574 8.578 1 97.88 725 LEU B C 1
ATOM 12385 O O . LEU B 1 725 ? 26.625 -7.84 9.438 1 97.88 725 LEU B O 1
ATOM 12389 N N . VAL B 1 726 ? 27.594 -6.371 8.102 1 97.88 726 VAL B N 1
ATOM 12390 C CA . VAL B 1 726 ? 26.859 -5.227 8.617 1 97.88 726 VAL B CA 1
ATOM 12391 C C . VAL B 1 726 ? 25.969 -4.645 7.512 1 97.88 726 VAL B C 1
ATOM 12393 O O . VAL B 1 726 ? 26.453 -4.324 6.426 1 97.88 726 VAL B O 1
ATOM 12396 N N . SER B 1 727 ? 24.688 -4.543 7.797 1 96.88 727 SER B N 1
ATOM 12397 C CA . SER B 1 727 ? 23.797 -3.834 6.887 1 96.88 727 SER B CA 1
ATOM 12398 C C . SER B 1 727 ? 24.094 -2.338 6.871 1 96.88 727 SER B C 1
ATOM 12400 O O . SER B 1 727 ? 24 -1.672 7.906 1 96.88 727 SER B O 1
ATOM 12402 N N . SER B 1 728 ? 24.391 -1.834 5.699 1 95 728 SER B N 1
ATOM 12403 C CA . SER B 1 728 ? 24.906 -0.474 5.629 1 95 728 SER B CA 1
ATOM 12404 C C . SER B 1 728 ? 23.906 0.475 4.992 1 95 728 SER B C 1
ATOM 12406 O O . SER B 1 728 ? 24.203 1.652 4.777 1 95 728 SER B O 1
ATOM 12408 N N . THR B 1 729 ? 22.719 -0.046 4.617 1 91.12 729 THR B N 1
ATOM 12409 C CA . THR B 1 729 ? 21.75 0.832 3.959 1 91.12 729 THR B CA 1
ATOM 12410 C C . THR B 1 729 ? 20.344 0.541 4.445 1 91.12 729 THR B C 1
ATOM 12412 O O . THR B 1 729 ? 20.062 -0.541 4.973 1 91.12 729 THR B O 1
ATOM 12415 N N . GLY B 1 730 ? 19.531 1.568 4.25 1 88.19 730 GLY B N 1
ATOM 12416 C CA . GLY B 1 730 ? 18.109 1.366 4.387 1 88.19 730 GLY B CA 1
ATOM 12417 C C . GLY B 1 730 ? 17.594 1.681 5.777 1 88.19 730 GLY B C 1
ATOM 12418 O O . GLY B 1 730 ? 18.234 1.352 6.773 1 88.19 730 GLY B O 1
ATOM 12419 N N . ASP B 1 731 ? 16.391 2.246 5.734 1 85 731 ASP B N 1
ATOM 12420 C CA . ASP B 1 731 ? 15.688 2.512 6.988 1 85 731 ASP B CA 1
ATOM 12421 C C . ASP B 1 731 ? 15.141 1.222 7.598 1 85 731 ASP B C 1
ATOM 12423 O O . ASP B 1 731 ? 14.469 0.445 6.922 1 85 731 ASP B O 1
ATOM 12427 N N . GLY B 1 732 ? 15.508 0.871 8.734 1 84.5 732 GLY B N 1
ATOM 12428 C CA . GLY B 1 732 ? 15.07 -0.34 9.414 1 84.5 732 GLY B CA 1
ATOM 12429 C C . GLY B 1 732 ? 16.094 -1.46 9.359 1 84.5 732 GLY B C 1
ATOM 12430 O O . GLY B 1 732 ? 16.016 -2.412 10.133 1 84.5 732 GLY B O 1
ATOM 12431 N N . THR B 1 733 ? 16.984 -1.326 8.352 1 91.44 733 THR B N 1
ATOM 12432 C CA . THR B 1 733 ? 17.969 -2.398 8.195 1 91.44 733 THR B CA 1
ATOM 12433 C C . THR B 1 733 ? 19.359 -1.93 8.617 1 91.44 733 THR B C 1
ATOM 12435 O O . THR B 1 733 ? 20.203 -2.742 8.984 1 91.44 733 THR B O 1
ATOM 12438 N N . LEU B 1 734 ? 19.531 -0.672 8.578 1 93.75 734 LEU B N 1
ATOM 12439 C CA . LEU B 1 734 ? 20.844 -0.115 8.891 1 93.75 734 LEU B CA 1
ATOM 12440 C C . LEU B 1 734 ? 21.297 -0.545 10.273 1 93.75 734 LEU B C 1
ATOM 12442 O O . LEU B 1 734 ? 20.547 -0.463 11.242 1 93.75 734 LEU B O 1
ATOM 12446 N N . GLY B 1 735 ? 22.5 -1.061 10.32 1 94.94 735 GLY B N 1
ATOM 12447 C CA . GLY B 1 735 ? 23.109 -1.379 11.602 1 94.94 735 GLY B CA 1
ATOM 12448 C C . GLY B 1 735 ? 22.891 -2.82 12.016 1 94.94 735 GLY B C 1
ATOM 12449 O O . GLY B 1 735 ? 23.547 -3.309 12.938 1 94.94 735 GLY B O 1
ATOM 12450 N N . LYS B 1 736 ? 21.969 -3.521 11.336 1 95.88 736 LYS B N 1
ATOM 12451 C CA . LYS B 1 736 ? 21.859 -4.957 11.578 1 95.88 736 LYS B CA 1
ATOM 12452 C C . LYS B 1 736 ? 23.172 -5.664 11.273 1 95.88 736 LYS B C 1
ATOM 12454 O O . LYS B 1 736 ? 23.938 -5.219 10.406 1 95.88 736 LYS B O 1
ATOM 12459 N N . CYS B 1 737 ? 23.375 -6.703 12.031 1 96.62 737 CYS B N 1
ATOM 12460 C CA . CYS B 1 737 ? 24.625 -7.438 11.867 1 96.62 737 CYS B CA 1
ATOM 12461 C C . CYS B 1 737 ? 24.406 -8.93 12.07 1 96.62 737 CYS B C 1
ATOM 12463 O O . CYS B 1 737 ? 23.469 -9.344 12.75 1 96.62 737 CYS B O 1
ATOM 12465 N N . CYS B 1 738 ? 25.219 -9.703 11.445 1 97.06 738 CYS B N 1
ATOM 12466 C CA . CYS B 1 738 ? 25.297 -11.133 11.742 1 97.06 738 CYS B CA 1
ATOM 12467 C C . CYS B 1 738 ? 26.703 -11.656 11.508 1 97.06 738 CYS B C 1
ATOM 12469 O O . CYS B 1 738 ? 27.547 -10.969 10.93 1 97.06 738 CYS B O 1
ATOM 12471 N N . VAL B 1 739 ? 27.078 -12.727 12.102 1 97.25 739 VAL B N 1
ATOM 12472 C CA . VAL B 1 739 ? 28.344 -13.406 11.875 1 97.25 739 VAL B CA 1
ATOM 12473 C C . VAL B 1 739 ? 28.125 -14.617 10.969 1 97.25 739 VAL B C 1
ATOM 12475 O O . VAL B 1 739 ? 27.219 -15.422 11.203 1 97.25 739 VAL B O 1
ATOM 12478 N N . TYR B 1 740 ? 28.906 -14.672 9.875 1 96.06 740 TYR B N 1
ATOM 12479 C CA . TYR B 1 740 ? 28.797 -15.789 8.953 1 96.06 740 TYR B CA 1
ATOM 12480 C C . TYR B 1 740 ? 29.469 -17.031 9.516 1 96.06 740 TYR B C 1
ATOM 12482 O O . TYR B 1 740 ? 30.672 -17.062 9.719 1 96.06 740 TYR B O 1
ATOM 12490 N N . ARG B 1 741 ? 28.656 -18.016 9.852 1 93.56 741 ARG B N 1
ATOM 12491 C CA . ARG B 1 741 ? 29.109 -19.297 10.359 1 93.56 741 ARG B CA 1
ATOM 12492 C C . ARG B 1 741 ? 28.484 -20.453 9.578 1 93.56 741 ARG B C 1
ATOM 12494 O O . ARG B 1 741 ? 27.406 -20.953 9.945 1 93.56 741 ARG B O 1
ATOM 12501 N N . PRO B 1 742 ? 29.141 -20.859 8.445 1 90 742 PRO B N 1
ATOM 12502 C CA . PRO B 1 742 ? 28.578 -22 7.715 1 90 742 PRO B CA 1
ATOM 12503 C C . PRO B 1 742 ? 28.469 -23.266 8.562 1 90 742 PRO B C 1
ATOM 12505 O O . PRO B 1 742 ? 29.391 -23.578 9.32 1 90 742 PRO B O 1
ATOM 12508 N N . SER B 1 743 ? 27.266 -23.766 8.641 1 82.75 743 SER B N 1
ATOM 12509 C CA . SER B 1 743 ? 27.031 -24.984 9.414 1 82.75 743 SER B CA 1
ATOM 12510 C C . SER B 1 743 ? 25.719 -25.656 8.984 1 82.75 743 SER B C 1
ATOM 12512 O O . SER B 1 743 ? 24.953 -25.094 8.211 1 82.75 743 SER B O 1
ATOM 12514 N N . THR B 1 744 ? 25.609 -26.922 9.258 1 74.94 744 THR B N 1
ATOM 12515 C CA . THR B 1 744 ? 24.359 -27.641 9.078 1 74.94 744 THR B CA 1
ATOM 12516 C C . THR B 1 744 ? 23.734 -27.969 10.43 1 74.94 744 THR B C 1
ATOM 12518 O O . THR B 1 744 ? 24.375 -28.562 11.297 1 74.94 744 THR B O 1
ATOM 12521 N N . ASP B 1 745 ? 22.5 -27.344 10.641 1 66.38 745 ASP B N 1
ATOM 12522 C CA . ASP B 1 745 ? 21.781 -27.656 11.867 1 66.38 745 ASP B CA 1
ATOM 12523 C C . ASP B 1 745 ? 21.453 -29.156 11.938 1 66.38 745 ASP B C 1
ATOM 12525 O O . ASP B 1 745 ? 20.781 -29.688 11.047 1 66.38 745 ASP B O 1
ATOM 12529 N N . PRO B 1 746 ? 22.031 -29.781 12.859 1 65.81 746 PRO B N 1
ATOM 12530 C CA . PRO B 1 746 ? 21.828 -31.234 12.906 1 65.81 746 PRO B CA 1
ATOM 12531 C C . PRO B 1 746 ? 20.359 -31.609 13.148 1 65.81 746 PRO B C 1
ATOM 12533 O O . PRO B 1 746 ? 19.938 -32.719 12.828 1 65.81 746 PRO B O 1
ATOM 12536 N N . ILE B 1 747 ? 19.562 -30.688 13.695 1 59.75 747 ILE B N 1
ATOM 12537 C CA . ILE B 1 747 ? 18.188 -30.984 14.039 1 59.75 747 ILE B CA 1
ATOM 12538 C C . ILE B 1 747 ? 17.281 -30.672 12.852 1 59.75 747 ILE B C 1
ATOM 12540 O O . ILE B 1 747 ? 16.531 -31.531 12.391 1 59.75 747 ILE B O 1
ATOM 12544 N N . THR B 1 748 ? 17.438 -29.547 12.383 1 60.47 748 THR B N 1
ATOM 12545 C CA . THR B 1 748 ? 16.5 -29.109 11.359 1 60.47 748 THR B CA 1
ATOM 12546 C C . THR B 1 748 ? 17.016 -29.453 9.969 1 60.47 748 THR B C 1
ATOM 12548 O O . THR B 1 748 ? 16.25 -29.484 9 1 60.47 748 THR B O 1
ATOM 12551 N N . GLY B 1 749 ? 18.344 -29.797 9.906 1 62.59 749 GLY B N 1
ATOM 12552 C CA . GLY B 1 749 ? 18.969 -30.062 8.617 1 62.59 749 GLY B CA 1
ATOM 12553 C C . GLY B 1 749 ? 19.219 -28.812 7.805 1 62.59 749 GLY B C 1
ATOM 12554 O O . GLY B 1 749 ? 19.75 -28.875 6.695 1 62.59 749 GLY B O 1
ATOM 12555 N N . GLU B 1 750 ? 18.797 -27.688 8.383 1 66.81 750 GLU B N 1
ATOM 12556 C CA . GLU B 1 750 ? 19.031 -26.438 7.68 1 66.81 750 GLU B CA 1
ATOM 12557 C C . GLU B 1 750 ? 20.531 -26.141 7.562 1 66.81 750 GLU B C 1
ATOM 12559 O O . GLU B 1 750 ? 21.281 -26.328 8.516 1 66.81 750 GLU B O 1
ATOM 12564 N N . THR B 1 751 ? 20.969 -25.906 6.336 1 76 751 THR B N 1
ATOM 12565 C CA . THR B 1 751 ? 22.391 -25.719 6.09 1 76 751 THR B CA 1
ATOM 12566 C C . THR B 1 751 ? 22.688 -24.297 5.66 1 76 751 THR B C 1
ATOM 12568 O O . THR B 1 751 ? 22.016 -23.75 4.789 1 76 751 THR B O 1
ATOM 12571 N N . VAL B 1 752 ? 23.531 -23.672 6.438 1 80.06 752 VAL B N 1
ATOM 12572 C CA . VAL B 1 752 ? 24.172 -22.469 5.934 1 80.06 752 VAL B CA 1
ATOM 12573 C C . VAL B 1 752 ? 25.312 -22.844 4.977 1 80.06 752 VAL B C 1
ATOM 12575 O O . VAL B 1 752 ? 26.25 -23.547 5.355 1 80.06 752 VAL B O 1
ATOM 12578 N N . PRO B 1 753 ? 25.125 -22.422 3.723 1 83.75 753 PRO B N 1
ATOM 12579 C CA . PRO B 1 753 ? 26.094 -22.844 2.723 1 83.75 753 PRO B CA 1
ATOM 12580 C C . PRO B 1 753 ? 27.5 -22.328 3.008 1 83.75 753 PRO B C 1
ATOM 12582 O O . PRO B 1 753 ? 27.672 -21.281 3.654 1 83.75 753 PRO B O 1
ATOM 12585 N N . TYR B 1 754 ? 28.531 -23.031 2.57 1 87.38 754 TYR B N 1
ATOM 12586 C CA . TYR B 1 754 ? 29.938 -22.672 2.795 1 87.38 754 TYR B CA 1
ATOM 12587 C C . TYR B 1 754 ? 30.391 -21.594 1.812 1 87.38 754 TYR B C 1
ATOM 12589 O O . TYR B 1 754 ? 31.438 -20.984 2.004 1 87.38 754 TYR B O 1
ATOM 12597 N N . ALA B 1 755 ? 29.625 -21.484 0.698 1 91.62 755 ALA B N 1
ATOM 12598 C CA . ALA B 1 755 ? 29.906 -20.422 -0.25 1 91.62 755 ALA B CA 1
ATOM 12599 C C . ALA B 1 755 ? 28.859 -19.312 -0.167 1 91.62 755 ALA B C 1
ATOM 12601 O O . ALA B 1 755 ? 27.656 -19.594 -0.213 1 91.62 755 ALA B O 1
ATOM 12602 N N . ALA B 1 756 ? 29.297 -18.094 0.063 1 95.06 756 ALA B N 1
ATOM 12603 C CA . ALA B 1 756 ? 28.375 -16.969 0.151 1 95.06 756 ALA B CA 1
ATOM 12604 C C . ALA B 1 756 ? 29.047 -15.68 -0.291 1 95.06 756 ALA B C 1
ATOM 12606 O O . ALA B 1 756 ? 30.281 -15.57 -0.264 1 95.06 756 ALA B O 1
ATOM 12607 N N . ILE B 1 757 ? 28.281 -14.805 -0.802 1 96.06 757 ILE B N 1
ATOM 12608 C CA . ILE B 1 757 ? 28.75 -13.469 -1.143 1 96.06 757 ILE B CA 1
ATOM 12609 C C . ILE B 1 757 ? 27.844 -12.422 -0.5 1 96.06 757 ILE B C 1
ATOM 12611 O O . ILE B 1 757 ? 26.688 -12.711 -0.176 1 96.06 757 ILE B O 1
ATOM 12615 N N . ALA B 1 758 ? 28.406 -11.219 -0.218 1 96.56 758 ALA B N 1
ATOM 12616 C CA . ALA B 1 758 ? 27.609 -10.109 0.299 1 96.56 758 ALA B CA 1
ATOM 12617 C C . ALA B 1 758 ? 27.141 -9.203 -0.833 1 96.56 758 ALA B C 1
ATOM 12619 O O . ALA B 1 758 ? 27.891 -8.922 -1.771 1 96.56 758 ALA B O 1
ATOM 12620 N N . GLU B 1 759 ? 25.938 -8.797 -0.762 1 95.06 759 GLU B N 1
ATOM 12621 C CA . GLU B 1 759 ? 25.422 -7.859 -1.761 1 95.06 759 GLU B CA 1
ATOM 12622 C C . GLU B 1 759 ? 25.938 -6.449 -1.509 1 95.06 759 GLU B C 1
ATOM 12624 O O . GLU B 1 759 ? 26.734 -6.227 -0.595 1 95.06 759 GLU B O 1
ATOM 12629 N N . GLY B 1 760 ? 25.484 -5.535 -2.332 1 94.38 760 GLY B N 1
ATOM 12630 C CA . GLY B 1 760 ? 26.016 -4.18 -2.336 1 94.38 760 GLY B CA 1
ATOM 12631 C C . GLY B 1 760 ? 25.578 -3.361 -1.138 1 94.38 760 GLY B C 1
ATOM 12632 O O . GLY B 1 760 ? 26.078 -2.254 -0.922 1 94.38 760 GLY B O 1
ATOM 12633 N N . HIS B 1 761 ? 24.766 -3.881 -0.243 1 95.06 761 HIS B N 1
ATOM 12634 C CA . HIS B 1 761 ? 24.281 -3.154 0.924 1 95.06 761 HIS B CA 1
ATOM 12635 C C . HIS B 1 761 ? 24.859 -3.729 2.213 1 95.06 761 HIS B C 1
ATOM 12637 O O . HIS B 1 761 ? 24.5 -3.295 3.309 1 95.06 761 HIS B O 1
ATOM 12643 N N . VAL B 1 762 ? 25.734 -4.668 2.08 1 97.06 762 VAL B N 1
ATOM 12644 C CA . VAL B 1 762 ? 26.312 -5.34 3.236 1 97.06 762 VAL B CA 1
ATOM 12645 C C . VAL B 1 762 ? 27.812 -5.098 3.275 1 97.06 762 VAL B C 1
ATOM 12647 O O . VAL B 1 762 ? 28.516 -5.367 2.299 1 97.06 762 VAL B O 1
ATOM 12650 N N . ALA B 1 763 ? 28.344 -4.57 4.344 1 97.06 763 ALA B N 1
ATOM 12651 C CA . ALA B 1 763 ? 29.781 -4.422 4.559 1 97.06 763 ALA B CA 1
ATOM 12652 C C . ALA B 1 763 ? 30.359 -5.652 5.242 1 97.06 763 ALA B C 1
ATOM 12654 O O . ALA B 1 763 ? 29.688 -6.297 6.055 1 97.06 763 ALA B O 1
ATOM 12655 N N . ILE B 1 764 ? 31.578 -5.938 4.883 1 97.44 764 ILE B N 1
ATOM 12656 C CA . ILE B 1 764 ? 32.25 -7.109 5.426 1 97.44 764 ILE B CA 1
ATOM 12657 C C . ILE B 1 764 ? 33.375 -6.664 6.355 1 97.44 764 ILE B C 1
ATOM 12659 O O . ILE B 1 764 ? 34.25 -5.891 5.953 1 97.44 764 ILE B O 1
ATOM 12663 N N . ILE B 1 765 ? 33.344 -7.176 7.574 1 97.88 765 ILE B N 1
ATOM 12664 C CA . ILE B 1 765 ? 34.438 -6.961 8.531 1 97.88 765 ILE B CA 1
ATOM 12665 C C . ILE B 1 765 ? 35.062 -8.305 8.906 1 97.88 765 ILE B C 1
ATOM 12667 O O . ILE B 1 765 ? 34.375 -9.203 9.391 1 97.88 765 ILE B O 1
ATOM 12671 N N . ARG B 1 766 ? 36.375 -8.453 8.68 1 97.25 766 ARG B N 1
ATOM 12672 C CA . ARG B 1 766 ? 37.156 -9.641 9.023 1 97.25 766 ARG B CA 1
ATOM 12673 C C . ARG B 1 766 ? 38.125 -9.344 10.156 1 97.25 766 ARG B C 1
ATOM 12675 O O . ARG B 1 766 ? 39.062 -8.547 9.984 1 97.25 766 ARG B O 1
ATOM 12682 N N . VAL B 1 767 ? 37.844 -10.016 11.266 1 97.38 767 VAL B N 1
ATOM 12683 C CA . VAL B 1 767 ? 38.688 -9.672 12.422 1 97.38 767 VAL B CA 1
ATOM 12684 C C . VAL B 1 767 ? 39.5 -10.883 12.852 1 97.38 767 VAL B C 1
ATOM 12686 O O . VAL B 1 767 ? 39.219 -12.008 12.422 1 97.38 767 VAL B O 1
ATOM 12689 N N . ASP B 1 768 ? 40.5 -10.586 13.641 1 96.19 768 ASP B N 1
ATOM 12690 C CA . ASP B 1 768 ? 41.281 -11.625 14.336 1 96.19 768 ASP B CA 1
ATOM 12691 C C . ASP B 1 768 ? 40.562 -12.031 15.633 1 96.19 768 ASP B C 1
ATOM 12693 O O . ASP B 1 768 ? 40.5 -11.25 16.578 1 96.19 768 ASP B O 1
ATOM 12697 N N . PRO B 1 769 ? 40.094 -13.266 15.641 1 95 769 PRO B N 1
ATOM 12698 C CA . PRO B 1 769 ? 39.312 -13.711 16.797 1 95 769 PRO B CA 1
ATOM 12699 C C . PRO B 1 769 ? 40.094 -13.641 18.109 1 95 769 PRO B C 1
ATOM 12701 O O . PRO B 1 769 ? 39.531 -13.695 19.188 1 95 769 PRO B O 1
ATOM 12704 N N . ASP B 1 770 ? 41.406 -13.5 18 1 93.94 770 ASP B N 1
ATOM 12705 C CA . ASP B 1 770 ? 42.25 -13.383 19.188 1 93.94 770 ASP B CA 1
ATOM 12706 C C . ASP B 1 770 ? 42.25 -11.953 19.734 1 93.94 770 ASP B C 1
ATOM 12708 O O . ASP B 1 770 ? 42.625 -11.719 20.875 1 93.94 770 ASP B O 1
ATOM 12712 N N . VAL B 1 771 ? 41.844 -11.055 18.906 1 95.12 771 VAL B N 1
ATOM 12713 C CA . VAL B 1 771 ? 41.812 -9.648 19.312 1 95.12 771 VAL B CA 1
ATOM 12714 C C . VAL B 1 771 ? 40.406 -9.266 19.703 1 95.12 771 VAL B C 1
ATOM 12716 O O . VAL B 1 771 ? 40.188 -8.57 20.703 1 95.12 771 VAL B O 1
ATOM 12719 N N . ILE B 1 772 ? 39.406 -9.727 18.969 1 97.5 772 ILE B N 1
ATOM 12720 C CA . ILE B 1 772 ? 38 -9.422 19.25 1 97.5 772 ILE B CA 1
ATOM 12721 C C . ILE B 1 772 ? 37.125 -10.586 18.812 1 97.5 772 ILE B C 1
ATOM 12723 O O . ILE B 1 772 ? 37.344 -11.18 17.75 1 97.5 772 ILE B O 1
ATOM 12727 N N . TRP B 1 773 ? 36.25 -10.898 19.672 1 97.56 773 TRP B N 1
ATOM 12728 C CA . TRP B 1 773 ? 35.312 -11.961 19.359 1 97.56 773 TRP B CA 1
ATOM 12729 C C . TRP B 1 773 ? 34.281 -11.484 18.359 1 97.56 773 TRP B C 1
ATOM 12731 O O . TRP B 1 773 ? 33.562 -10.492 18.609 1 97.56 773 TRP B O 1
ATOM 12741 N N . PRO B 1 774 ? 34.094 -12.156 17.188 1 97.94 774 PRO B N 1
ATOM 12742 C CA . PRO B 1 774 ? 33.219 -11.656 16.125 1 97.94 774 PRO B CA 1
ATOM 12743 C C . PRO B 1 774 ? 31.781 -11.438 16.609 1 97.94 774 PRO B C 1
ATOM 12745 O O . PRO B 1 774 ? 31.156 -10.438 16.25 1 97.94 774 PRO B O 1
ATOM 12748 N N . GLU B 1 775 ? 31.25 -12.312 17.453 1 97.5 775 GLU B N 1
ATOM 12749 C CA . GLU B 1 775 ? 29.875 -12.156 17.922 1 97.5 775 GLU B CA 1
ATOM 12750 C C . GLU B 1 775 ? 29.734 -10.922 18.812 1 97.5 775 GLU B C 1
ATOM 12752 O O . GLU B 1 775 ? 28.688 -10.266 18.812 1 97.5 775 GLU B O 1
ATOM 12757 N N . TYR B 1 776 ? 30.781 -10.578 19.531 1 97.38 776 TYR B N 1
ATOM 12758 C CA . TYR B 1 776 ? 30.766 -9.367 20.344 1 97.38 776 TYR B CA 1
ATOM 12759 C C . TYR B 1 776 ? 30.75 -8.125 19.469 1 97.38 776 TYR B C 1
ATOM 12761 O O . TYR B 1 776 ? 29.969 -7.191 19.719 1 97.38 776 TYR B O 1
ATOM 12769 N N . LEU B 1 777 ? 31.594 -8.211 18.547 1 98.31 777 LEU B N 1
ATOM 12770 C CA . LEU B 1 777 ? 31.625 -7.074 17.625 1 98.31 777 LEU B CA 1
ATOM 12771 C C . LEU B 1 777 ? 30.266 -6.879 16.969 1 98.31 777 LEU B C 1
ATOM 12773 O O . LEU B 1 777 ? 29.766 -5.754 16.875 1 98.31 777 LEU B O 1
ATOM 12777 N N . CYS B 1 778 ? 29.734 -7.98 16.516 1 98.25 778 CYS B N 1
ATOM 12778 C CA . CYS B 1 778 ? 28.406 -7.957 15.906 1 98.25 778 CYS B CA 1
ATOM 12779 C C . CYS B 1 778 ? 27.391 -7.32 16.844 1 98.25 778 CYS B C 1
ATOM 12781 O O . CYS B 1 778 ? 26.688 -6.387 16.469 1 98.25 778 CYS B O 1
ATOM 12783 N N . ASP B 1 779 ? 27.328 -7.754 18.078 1 98.06 779 ASP B N 1
ATOM 12784 C CA . ASP B 1 779 ? 26.344 -7.281 19.047 1 98.06 779 ASP B CA 1
ATOM 12785 C C . ASP B 1 779 ? 26.625 -5.84 19.453 1 98.06 779 ASP B C 1
ATOM 12787 O O . ASP B 1 779 ? 25.703 -5.074 19.719 1 98.06 779 ASP B O 1
ATOM 12791 N N . TYR B 1 780 ? 27.875 -5.5 19.516 1 97.19 780 TYR B N 1
ATOM 12792 C CA . TYR B 1 780 ? 28.281 -4.133 19.828 1 97.19 780 TYR B CA 1
ATOM 12793 C C . TYR B 1 780 ? 27.766 -3.164 18.766 1 97.19 780 TYR B C 1
ATOM 12795 O O . TYR B 1 780 ? 27.297 -2.076 19.094 1 97.19 780 TYR B O 1
ATOM 12803 N N . LEU B 1 781 ? 27.781 -3.576 17.531 1 97.25 781 LEU B N 1
ATOM 12804 C CA . LEU B 1 781 ? 27.391 -2.715 16.422 1 97.25 781 LEU B CA 1
ATOM 12805 C C . LEU B 1 781 ? 25.875 -2.631 16.297 1 97.25 781 LEU B C 1
ATOM 12807 O O . LEU B 1 781 ? 25.328 -1.571 15.977 1 97.25 781 LEU B O 1
ATOM 12811 N N . ARG B 1 782 ? 25.188 -3.725 16.562 1 96.19 782 ARG B N 1
ATOM 12812 C CA . ARG B 1 782 ? 23.75 -3.734 16.312 1 96.19 782 ARG B CA 1
ATOM 12813 C C . ARG B 1 782 ? 22.969 -3.16 17.484 1 96.19 782 ARG B C 1
ATOM 12815 O O . ARG B 1 782 ? 21.875 -2.619 17.312 1 96.19 782 ARG B O 1
ATOM 12822 N N . VAL B 1 783 ? 23.578 -3.332 18.766 1 95.06 783 VAL B N 1
ATOM 12823 C CA . VAL B 1 783 ? 22.797 -2.984 19.938 1 95.06 783 VAL B CA 1
ATOM 12824 C C . VAL B 1 783 ? 23.625 -2.119 20.891 1 95.06 783 VAL B C 1
ATOM 12826 O O . VAL B 1 783 ? 23.062 -1.318 21.656 1 95.06 783 VAL B O 1
ATOM 12829 N N . GLY B 1 784 ? 24.859 -2.229 20.953 1 93.88 784 GLY B N 1
ATOM 12830 C CA . GLY B 1 784 ? 25.719 -1.541 21.906 1 93.88 784 GLY B CA 1
ATOM 12831 C C . GLY B 1 784 ? 25.984 -0.093 21.547 1 93.88 784 GLY B C 1
ATOM 12832 O O . GLY B 1 784 ? 25.156 0.547 20.891 1 93.88 784 GLY B O 1
ATOM 12833 N N . PHE B 1 785 ? 27.078 0.417 22.078 1 93.5 785 PHE B N 1
ATOM 12834 C CA . PHE B 1 785 ? 27.438 1.803 21.797 1 93.5 785 PHE B CA 1
ATOM 12835 C C . PHE B 1 785 ? 27.75 1.998 20.328 1 93.5 785 PHE B C 1
ATOM 12837 O O . PHE B 1 785 ? 27.641 3.109 19.797 1 93.5 785 PHE B O 1
ATOM 12844 N N . GLY B 1 786 ? 28.156 0.891 19.609 1 94.81 786 GLY B N 1
ATOM 12845 C CA . GLY B 1 786 ? 28.344 0.959 18.172 1 94.81 786 GLY B CA 1
ATOM 12846 C C . GLY B 1 786 ? 27.109 1.374 17.422 1 94.81 786 GLY B C 1
ATOM 12847 O O . GLY B 1 786 ? 27.188 2.098 16.422 1 94.81 786 GLY B O 1
ATOM 12848 N N . ALA B 1 787 ? 25.984 0.872 17.906 1 95.12 787 ALA B N 1
ATOM 12849 C CA . ALA B 1 787 ? 24.719 1.235 17.266 1 95.12 787 ALA B CA 1
ATOM 12850 C C . ALA B 1 787 ? 24.469 2.738 17.359 1 95.12 787 ALA B C 1
ATOM 12852 O O . ALA B 1 787 ? 23.984 3.355 16.406 1 95.12 787 ALA B O 1
ATOM 12853 N N . GLN B 1 788 ? 24.766 3.354 18.469 1 92.81 788 GLN B N 1
ATOM 12854 C CA . GLN B 1 788 ? 24.609 4.793 18.656 1 92.81 788 GLN B CA 1
ATOM 12855 C C . GLN B 1 788 ? 25.547 5.57 17.75 1 92.81 788 GLN B C 1
ATOM 12857 O O . GLN B 1 788 ? 25.188 6.625 17.219 1 92.81 788 GLN B O 1
ATOM 12862 N N . GLN B 1 789 ? 26.766 5.055 17.688 1 94.31 789 GLN B N 1
ATOM 12863 C CA . GLN B 1 789 ? 27.719 5.699 16.781 1 94.31 789 GLN B CA 1
ATOM 12864 C C . GLN B 1 789 ? 27.234 5.637 15.336 1 94.31 789 GLN B C 1
ATOM 12866 O O . GLN B 1 789 ? 27.344 6.617 14.602 1 94.31 789 GLN B O 1
ATOM 12871 N N . ILE B 1 790 ? 26.734 4.457 14.953 1 95.56 790 ILE B N 1
ATOM 12872 C CA . ILE B 1 790 ? 26.219 4.285 13.602 1 95.56 790 ILE B CA 1
ATOM 12873 C C . ILE B 1 790 ? 25.078 5.266 13.359 1 95.56 790 ILE B C 1
ATOM 12875 O O . ILE B 1 790 ? 25 5.895 12.305 1 95.56 790 ILE B O 1
ATOM 12879 N N . GLU B 1 791 ? 24.203 5.441 14.312 1 93.12 791 GLU B N 1
ATOM 12880 C CA . GLU B 1 791 ? 23.109 6.398 14.219 1 93.12 791 GLU B CA 1
ATOM 12881 C C . GLU B 1 791 ? 23.625 7.82 14.031 1 93.12 791 GLU B C 1
ATOM 12883 O O . GLU B 1 791 ? 23 8.633 13.352 1 93.12 791 GLU B O 1
ATOM 12888 N N . ARG B 1 792 ? 24.719 8.117 14.648 1 93.69 792 ARG B N 1
ATOM 12889 C CA . ARG B 1 792 ? 25.359 9.43 14.523 1 93.69 792 ARG B CA 1
ATOM 12890 C C . ARG B 1 792 ? 25.969 9.602 13.133 1 93.69 792 ARG B C 1
ATOM 12892 O O . ARG B 1 792 ? 25.875 10.68 12.547 1 93.69 792 ARG B O 1
ATOM 12899 N N . LEU B 1 793 ? 26.438 8.523 12.57 1 95.19 793 LEU B N 1
ATOM 12900 C CA . LEU B 1 793 ? 27.375 8.648 11.461 1 95.19 793 LEU B CA 1
ATOM 12901 C C . LEU B 1 793 ? 26.656 8.469 10.125 1 95.19 793 LEU B C 1
ATOM 12903 O O . LEU B 1 793 ? 27.156 8.891 9.078 1 95.19 793 LEU B O 1
ATOM 12907 N N . TYR B 1 794 ? 25.562 7.816 10.078 1 94.88 794 TYR B N 1
ATOM 12908 C CA . TYR B 1 794 ? 24.953 7.547 8.789 1 94.88 794 TYR B CA 1
ATOM 12909 C C . TYR B 1 794 ? 24.562 8.844 8.086 1 94.88 794 TYR B C 1
ATOM 12911 O O . TYR B 1 794 ? 24.422 9.883 8.734 1 94.88 794 TYR B O 1
ATOM 12919 N N . THR B 1 795 ? 24.453 8.812 6.793 1 94.31 795 THR B N 1
ATOM 12920 C CA . THR B 1 795 ? 24.078 9.977 5.992 1 94.31 795 THR B CA 1
ATOM 12921 C C . THR B 1 795 ? 22.844 9.68 5.16 1 94.31 795 THR B C 1
ATOM 12923 O O . THR B 1 795 ? 22.391 8.531 5.074 1 94.31 795 THR B O 1
ATOM 12926 N N . GLY B 1 796 ? 22.312 10.703 4.637 1 90.69 796 GLY B N 1
ATOM 12927 C CA . GLY B 1 796 ? 21.141 10.562 3.791 1 90.69 796 GLY B CA 1
ATOM 12928 C C . GLY B 1 796 ? 19.859 10.953 4.488 1 90.69 796 GLY B C 1
ATOM 12929 O O . GLY B 1 796 ? 19.891 11.523 5.582 1 90.69 796 GLY B O 1
ATOM 12930 N N . SER B 1 797 ? 18.766 10.75 3.697 1 84.12 797 SER B N 1
ATOM 12931 C CA . SER B 1 797 ? 17.438 11.055 4.215 1 84.12 797 SER B CA 1
ATOM 12932 C C . SER B 1 797 ? 16.531 9.82 4.195 1 84.12 797 SER B C 1
ATOM 12934 O O . SER B 1 797 ? 17.016 8.703 4.012 1 84.12 797 SER B O 1
ATOM 12936 N N . THR B 1 798 ? 15.258 10.078 4.211 1 70.25 798 THR B N 1
ATOM 12937 C CA . THR B 1 798 ? 14.312 8.992 4.422 1 70.25 798 THR B CA 1
ATOM 12938 C C . THR B 1 798 ? 14.391 7.977 3.283 1 70.25 798 THR B C 1
ATOM 12940 O O . THR B 1 798 ? 14.391 8.352 2.109 1 70.25 798 THR B O 1
ATOM 12943 N N . GLY B 1 799 ? 14.484 6.746 3.559 1 69.5 799 GLY B N 1
ATOM 12944 C CA . GLY B 1 799 ? 14.461 5.617 2.645 1 69.5 799 GLY B CA 1
ATOM 12945 C C . GLY B 1 799 ? 15.82 5.312 2.035 1 69.5 799 GLY B C 1
ATOM 12946 O O . GLY B 1 799 ? 16.094 4.168 1.675 1 69.5 799 GLY B O 1
ATOM 12947 N N . MET B 1 800 ? 16.719 6.355 1.986 1 78.88 800 MET B N 1
ATOM 12948 C CA . MET B 1 800 ? 18.016 6.172 1.358 1 78.88 800 MET B CA 1
ATOM 12949 C C . MET B 1 800 ? 19.141 6.582 2.307 1 78.88 800 MET B C 1
ATOM 12951 O O . MET B 1 800 ? 19.938 7.461 1.984 1 78.88 800 MET B O 1
ATOM 12955 N N . ILE B 1 801 ? 19.125 5.992 3.43 1 89.75 801 ILE B N 1
ATOM 12956 C CA . ILE B 1 801 ? 20.219 6.273 4.359 1 89.75 801 ILE B CA 1
ATOM 12957 C C . ILE B 1 801 ? 21.344 5.254 4.16 1 89.75 801 ILE B C 1
ATOM 12959 O O . ILE B 1 801 ? 21.094 4.125 3.732 1 89.75 801 ILE B O 1
ATOM 12963 N N . GLU B 1 802 ? 22.547 5.742 4.453 1 92.5 802 GLU B N 1
ATOM 12964 C CA . GLU B 1 802 ? 23.703 4.883 4.191 1 92.5 802 GLU B CA 1
ATOM 12965 C C . GLU B 1 802 ? 24.812 5.109 5.223 1 92.5 802 GLU B C 1
ATOM 12967 O O . GLU B 1 802 ? 25.016 6.23 5.684 1 92.5 802 GLU B O 1
ATOM 12972 N N . LEU B 1 803 ? 25.344 4.062 5.641 1 95.5 803 LEU B N 1
ATOM 12973 C CA . LEU B 1 803 ? 26.609 4.055 6.367 1 95.5 803 LEU B CA 1
ATOM 12974 C C . LEU B 1 803 ? 27.766 3.717 5.438 1 95.5 803 LEU B C 1
ATOM 12976 O O . LEU B 1 803 ? 27.969 2.555 5.074 1 95.5 803 LEU B O 1
ATOM 12980 N N . THR B 1 804 ? 28.578 4.727 5.09 1 93.69 804 THR B N 1
ATOM 12981 C CA . THR B 1 804 ? 29.688 4.512 4.164 1 93.69 804 THR B CA 1
ATOM 12982 C C . THR B 1 804 ? 30.781 3.691 4.824 1 93.69 804 THR B C 1
ATOM 12984 O O . THR B 1 804 ? 30.922 3.682 6.051 1 93.69 804 THR B O 1
ATOM 12987 N N . PRO B 1 805 ? 31.562 2.984 4.008 1 94.75 805 PRO B N 1
ATOM 12988 C CA . PRO B 1 805 ? 32.719 2.258 4.578 1 94.75 805 PRO B CA 1
ATOM 12989 C C . PRO B 1 805 ? 33.625 3.156 5.391 1 94.75 805 PRO B C 1
ATOM 12991 O O . PRO B 1 805 ? 34.156 2.742 6.434 1 94.75 805 PRO B O 1
ATOM 12994 N N . ALA B 1 806 ? 33.781 4.387 4.98 1 93.94 806 ALA B N 1
ATOM 12995 C CA . ALA B 1 806 ? 34.656 5.328 5.711 1 93.94 806 ALA B CA 1
ATOM 12996 C C . ALA B 1 806 ? 34.062 5.645 7.082 1 93.94 806 ALA B C 1
ATOM 12998 O O . ALA B 1 806 ? 34.781 5.719 8.07 1 93.94 806 ALA B O 1
ATOM 12999 N N . ALA B 1 807 ? 32.75 5.836 7.07 1 95.06 807 ALA B N 1
ATOM 13000 C CA . ALA B 1 807 ? 32.094 6.102 8.344 1 95.06 807 ALA B CA 1
ATOM 13001 C C . ALA B 1 807 ? 32.156 4.895 9.273 1 95.06 807 ALA B C 1
ATOM 13003 O O . ALA B 1 807 ? 32.406 5.039 10.469 1 95.06 807 ALA B O 1
ATOM 13004 N N . LEU B 1 808 ? 31.938 3.709 8.688 1 96.94 808 LEU B N 1
ATOM 13005 C CA . LEU B 1 808 ? 32.031 2.48 9.469 1 96.94 808 LEU B CA 1
ATOM 13006 C C . LEU B 1 808 ? 33.438 2.316 10.047 1 96.94 808 LEU B C 1
ATOM 13008 O O . LEU B 1 808 ? 33.594 1.893 11.195 1 96.94 808 LEU B O 1
ATOM 13012 N N . ASP B 1 809 ? 34.438 2.734 9.336 1 96.88 809 ASP B N 1
ATOM 13013 C CA . ASP B 1 809 ? 35.844 2.658 9.758 1 96.88 809 ASP B CA 1
ATOM 13014 C C . ASP B 1 809 ? 36.062 3.506 11.008 1 96.88 809 ASP B C 1
ATOM 13016 O O . ASP B 1 809 ? 36.969 3.205 11.805 1 96.88 809 ASP B O 1
ATOM 13020 N N . GLU B 1 810 ? 35.25 4.508 11.195 1 94.69 810 GLU B N 1
ATOM 13021 C CA . GLU B 1 810 ? 35.469 5.473 12.273 1 94.69 810 GLU B CA 1
ATOM 13022 C C . GLU B 1 810 ? 34.844 4.973 13.586 1 94.69 810 GLU B C 1
ATOM 13024 O O . GLU B 1 810 ? 35.156 5.512 14.656 1 94.69 810 GLU B O 1
ATOM 13029 N N . VAL B 1 811 ? 34.031 3.986 13.508 1 96.38 811 VAL B N 1
ATOM 13030 C CA . VAL B 1 811 ? 33.406 3.475 14.719 1 96.38 811 VAL B CA 1
ATOM 13031 C C . VAL B 1 811 ? 34.469 2.932 15.672 1 96.38 811 VAL B C 1
ATOM 13033 O O . VAL B 1 811 ? 35.344 2.176 15.258 1 96.38 811 VAL B O 1
ATOM 13036 N N . VAL B 1 812 ? 34.406 3.395 16.922 1 96.19 812 VAL B N 1
ATOM 13037 C CA . VAL B 1 812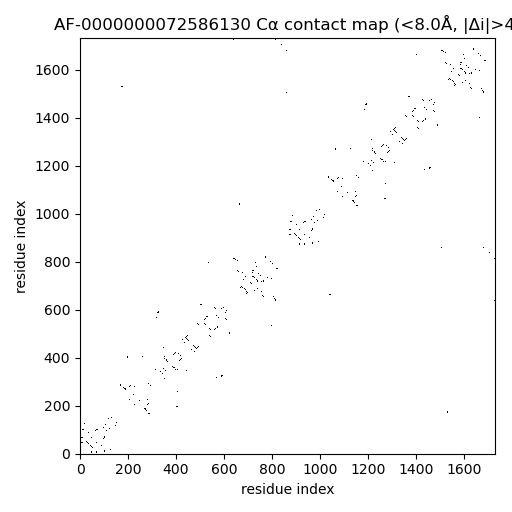 ? 35.344 2.943 17.938 1 96.19 812 VAL B CA 1
ATOM 13038 C C . VAL B 1 812 ? 34.719 1.819 18.75 1 96.19 812 VAL B C 1
ATOM 13040 O O . VAL B 1 812 ? 33.531 1.906 19.141 1 96.19 812 VAL B O 1
ATOM 13043 N N . VAL B 1 813 ? 35.469 0.775 18.969 1 96.69 813 VAL B N 1
ATOM 13044 C CA . VAL B 1 813 ? 34.938 -0.404 19.656 1 96.69 813 VAL B CA 1
ATOM 13045 C C . VAL B 1 813 ? 35.625 -0.545 21.016 1 96.69 813 VAL B C 1
ATOM 13047 O O . VAL B 1 813 ? 36.875 -0.485 21.109 1 96.69 813 VAL B O 1
ATOM 13050 N N . ASN B 1 814 ? 34.812 -0.681 22.062 1 95.12 814 ASN B N 1
ATOM 13051 C CA . ASN B 1 814 ? 35.312 -0.989 23.406 1 95.12 814 ASN B CA 1
ATOM 13052 C C . ASN B 1 814 ? 35.75 -2.451 23.516 1 95.12 814 ASN B C 1
ATOM 13054 O O . ASN B 1 814 ? 34.906 -3.348 23.5 1 95.12 814 ASN B O 1
ATOM 13058 N N . LEU B 1 815 ? 36.969 -2.732 23.688 1 95.19 815 LEU B N 1
ATOM 13059 C CA . LEU B 1 815 ? 37.469 -4.098 23.734 1 95.19 815 LEU B CA 1
ATOM 13060 C C . LEU B 1 815 ? 37.344 -4.688 25.125 1 95.19 815 LEU B C 1
ATOM 13062 O O . LEU B 1 815 ? 37.562 -5.879 25.328 1 95.19 815 LEU B O 1
ATOM 13066 N N . LEU B 1 816 ? 36.875 -3.859 26.016 1 93 816 LEU B N 1
ATOM 13067 C CA . LEU B 1 816 ? 36.719 -4.289 27.406 1 93 816 LEU B CA 1
ATOM 13068 C C . LEU B 1 816 ? 38 -4.914 27.938 1 93 816 LEU B C 1
ATOM 13070 O O . LEU B 1 816 ? 39.094 -4.449 27.625 1 93 816 LEU B O 1
ATOM 13074 N N . SER B 1 817 ? 37.969 -5.902 28.906 1 91.12 817 SER B N 1
ATOM 13075 C CA . SER B 1 817 ? 39.156 -6.473 29.5 1 91.12 817 SER B CA 1
ATOM 13076 C C . SER B 1 817 ? 39.719 -7.621 28.656 1 91.12 817 SER B C 1
ATOM 13078 O O . SER B 1 817 ? 40.75 -8.211 28.984 1 91.12 817 SER B O 1
ATOM 13080 N N . GLY B 1 818 ? 39 -7.984 27.578 1 92.56 818 GLY B N 1
ATOM 13081 C CA . GLY B 1 818 ? 39.469 -9.055 26.703 1 92.56 818 GLY B CA 1
ATOM 13082 C C . GLY B 1 818 ? 38.344 -9.922 26.172 1 92.56 818 GLY B C 1
ATOM 13083 O O . GLY B 1 818 ? 37.156 -9.594 26.328 1 92.56 818 GLY B O 1
ATOM 13084 N N . ILE B 1 819 ? 38.688 -11.039 25.594 1 96.06 819 ILE B N 1
ATOM 13085 C CA . ILE B 1 819 ? 37.781 -11.891 24.844 1 96.06 819 ILE B CA 1
ATOM 13086 C C . ILE B 1 819 ? 36.781 -12.539 25.781 1 96.06 819 ILE B C 1
ATOM 13088 O O . ILE B 1 819 ? 35.594 -12.68 25.453 1 96.06 819 ILE B O 1
ATOM 13092 N N . GLU B 1 820 ? 37.188 -12.906 26.969 1 95.94 820 GLU B N 1
ATOM 13093 C CA . GLU B 1 820 ? 36.312 -13.609 27.906 1 95.94 820 GLU B CA 1
ATOM 13094 C C . GLU B 1 820 ? 35.188 -12.711 28.359 1 95.94 820 GLU B C 1
ATOM 13096 O O . GLU B 1 820 ? 34.031 -13.156 28.453 1 95.94 820 GLU B O 1
ATOM 13101 N N . GLU B 1 821 ? 35.531 -11.484 28.656 1 95.56 821 GLU B N 1
ATOM 13102 C CA . GLU B 1 821 ? 34.5 -10.539 29.047 1 95.56 821 GLU B CA 1
ATOM 13103 C C . GLU B 1 821 ? 33.562 -10.242 27.891 1 95.56 821 GLU B C 1
ATOM 13105 O O . GLU B 1 821 ? 32.344 -10.086 28.078 1 95.56 821 GLU B O 1
ATOM 13110 N N . GLN B 1 822 ? 34.094 -10.156 26.703 1 96.25 822 GLN B N 1
ATOM 13111 C CA . GLN B 1 822 ? 33.281 -9.953 25.5 1 96.25 822 GLN B CA 1
ATOM 13112 C C . GLN B 1 822 ? 32.281 -11.078 25.328 1 96.25 822 GLN B C 1
ATOM 13114 O O . GLN B 1 822 ? 31.078 -10.82 25.141 1 96.25 822 GLN B O 1
ATOM 13119 N N . LYS B 1 823 ? 32.75 -12.266 25.5 1 96.75 823 LYS B N 1
ATOM 13120 C CA . LYS B 1 823 ? 31.891 -13.438 25.375 1 96.75 823 LYS B CA 1
ATOM 13121 C C . LYS B 1 823 ? 30.781 -13.422 26.438 1 96.75 823 LYS B C 1
ATOM 13123 O O . LYS B 1 823 ? 29.625 -13.719 26.141 1 96.75 823 LYS B O 1
ATOM 13128 N N . LYS B 1 824 ? 31.172 -13.031 27.578 1 96.06 824 LYS B N 1
ATOM 13129 C CA . LYS B 1 824 ? 30.234 -13 28.688 1 96.06 824 LYS B CA 1
ATOM 13130 C C . LYS B 1 824 ? 29.047 -12.07 28.391 1 96.06 824 LYS B C 1
ATOM 13132 O O . LYS B 1 824 ? 27.891 -12.461 28.516 1 96.06 824 LYS B O 1
ATOM 13137 N N . TYR B 1 825 ? 29.328 -10.852 27.953 1 95.44 825 TYR B N 1
ATOM 13138 C CA . TYR B 1 825 ? 28.281 -9.859 27.719 1 95.44 825 TYR B CA 1
ATOM 13139 C C . TYR B 1 825 ? 27.453 -10.227 26.5 1 95.44 825 TYR B C 1
ATOM 13141 O O . TYR B 1 825 ? 26.219 -10.094 26.516 1 95.44 825 TYR B O 1
ATOM 13149 N N . SER B 1 826 ? 28.047 -10.688 25.438 1 96.25 826 SER B N 1
ATOM 13150 C CA . SER B 1 826 ? 27.312 -11.062 24.234 1 96.25 826 SER B CA 1
ATOM 13151 C C . SER B 1 826 ? 26.422 -12.266 24.469 1 96.25 826 SER B C 1
ATOM 13153 O O . SER B 1 826 ? 25.266 -12.289 24.031 1 96.25 826 SER B O 1
ATOM 13155 N N . GLU B 1 827 ? 26.922 -13.227 25.156 1 96.56 827 GLU B N 1
ATOM 13156 C CA . GLU B 1 827 ? 26.125 -14.406 25.469 1 96.56 827 GLU B CA 1
ATOM 13157 C C . GLU B 1 827 ? 24.953 -14.047 26.375 1 96.56 827 GLU B C 1
ATOM 13159 O O . GLU B 1 827 ? 23.844 -14.578 26.203 1 96.56 827 GLU B O 1
ATOM 13164 N N . ALA B 1 828 ? 25.203 -13.18 27.312 1 96.19 828 ALA B N 1
ATOM 13165 C CA . ALA B 1 828 ? 24.125 -12.719 28.172 1 96.19 828 ALA B CA 1
ATOM 13166 C C . ALA B 1 828 ? 23.031 -12.016 27.375 1 96.19 828 ALA B C 1
ATOM 13168 O O . ALA B 1 828 ? 21.844 -12.227 27.609 1 96.19 828 ALA B O 1
ATOM 13169 N N . LEU B 1 829 ? 23.438 -11.156 26.453 1 96.94 829 LEU B N 1
ATOM 13170 C CA . LEU B 1 829 ? 22.484 -10.469 25.594 1 96.94 829 LEU B CA 1
ATOM 13171 C C . LEU B 1 829 ? 21.656 -11.469 24.797 1 96.94 829 LEU B C 1
ATOM 13173 O O . LEU B 1 829 ? 20.422 -11.398 24.797 1 96.94 829 LEU B O 1
ATOM 13177 N N . ARG B 1 830 ? 22.297 -12.383 24.141 1 96.31 830 ARG B N 1
ATOM 13178 C CA . ARG B 1 830 ? 21.625 -13.344 23.266 1 96.31 830 ARG B CA 1
ATOM 13179 C C . ARG B 1 830 ? 20.719 -14.281 24.062 1 96.31 830 ARG B C 1
ATOM 13181 O O . ARG B 1 830 ? 19.656 -14.664 23.594 1 96.31 830 ARG B O 1
ATOM 13188 N N . LYS B 1 831 ? 21.172 -14.617 25.266 1 95.88 831 LYS B N 1
ATOM 13189 C CA . LYS B 1 831 ? 20.312 -15.406 26.141 1 95.88 831 LYS B CA 1
ATOM 13190 C C . LYS B 1 831 ? 19.078 -14.609 26.562 1 95.88 831 LYS B C 1
ATOM 13192 O O . LYS B 1 831 ? 17.969 -15.164 26.609 1 95.88 831 LYS B O 1
ATOM 13197 N N . GLY B 1 832 ? 19.297 -13.352 26.891 1 96 832 GLY B N 1
ATOM 13198 C CA . GLY B 1 832 ? 18.172 -12.492 27.219 1 96 832 GLY B CA 1
ATOM 13199 C C . GLY B 1 832 ? 17.188 -12.344 26.094 1 96 832 GLY B C 1
ATOM 13200 O O . GLY B 1 832 ? 15.969 -12.383 26.312 1 96 832 GLY B O 1
ATOM 13201 N N . GLU B 1 833 ? 17.672 -12.125 24.875 1 96.12 833 GLU B N 1
ATOM 13202 C CA . GLU B 1 833 ? 16.828 -12.023 23.688 1 96.12 833 GLU B CA 1
ATOM 13203 C C . GLU B 1 833 ? 16.047 -13.312 23.453 1 96.12 833 GLU B C 1
ATOM 13205 O O . GLU B 1 833 ? 14.852 -13.273 23.141 1 96.12 833 GLU B O 1
ATOM 13210 N N . ALA B 1 834 ? 16.734 -14.453 23.609 1 95 834 ALA B N 1
ATOM 13211 C CA . ALA B 1 834 ? 16.078 -15.75 23.438 1 95 834 ALA B CA 1
ATOM 13212 C C . ALA B 1 834 ? 14.977 -15.945 24.484 1 95 834 ALA B C 1
ATOM 13214 O O . ALA B 1 834 ? 13.906 -16.469 24.172 1 95 834 ALA B O 1
ATOM 13215 N N . GLN B 1 835 ? 15.258 -15.539 25.672 1 95.06 835 GLN B N 1
ATOM 13216 C CA . GLN B 1 835 ? 14.266 -15.633 26.734 1 95.06 835 GLN B CA 1
ATOM 13217 C C . GLN B 1 835 ? 13.047 -14.773 26.438 1 95.06 835 GLN B C 1
ATOM 13219 O O . GLN B 1 835 ? 11.906 -15.203 26.625 1 95.06 835 GLN B O 1
ATOM 13224 N N . ALA B 1 836 ? 13.234 -13.531 26.078 1 96 836 ALA B N 1
ATOM 13225 C CA . ALA B 1 836 ? 12.141 -12.641 25.719 1 96 836 ALA B CA 1
ATOM 13226 C C . ALA B 1 836 ? 11.289 -13.227 24.609 1 96 836 ALA B C 1
ATOM 13228 O O . ALA B 1 836 ? 10.055 -13.156 24.641 1 96 836 ALA B O 1
ATOM 13229 N N . ARG B 1 837 ? 11.914 -13.82 23.641 1 93.81 837 ARG B N 1
ATOM 13230 C CA . ARG B 1 837 ? 11.188 -14.453 22.547 1 93.81 837 ARG B CA 1
ATOM 13231 C C . ARG B 1 837 ? 10.383 -15.648 23.031 1 93.81 837 ARG B C 1
ATOM 13233 O O . ARG B 1 837 ? 9.25 -15.859 22.594 1 93.81 837 ARG B O 1
ATOM 13240 N N . SER B 1 838 ? 10.984 -16.453 23.875 1 94.38 838 SER B N 1
ATOM 13241 C CA . SER B 1 838 ? 10.273 -17.594 24.453 1 94.38 838 SER B CA 1
ATOM 13242 C C . SER B 1 838 ? 9.055 -17.125 25.25 1 94.38 838 SER B C 1
ATOM 13244 O O . SER B 1 838 ? 7.992 -17.75 25.188 1 94.38 838 SER B O 1
ATOM 13246 N N . THR B 1 839 ? 9.219 -16.031 26.031 1 94.94 839 THR B N 1
ATOM 13247 C CA . THR B 1 839 ? 8.109 -15.469 26.797 1 94.94 839 THR B CA 1
ATOM 13248 C C . THR B 1 839 ? 7.008 -14.977 25.859 1 94.94 839 THR B C 1
ATOM 13250 O O . THR B 1 839 ? 5.824 -15.102 26.172 1 94.94 839 THR B O 1
ATOM 13253 N N . SER B 1 840 ? 7.379 -14.406 24.859 1 94.62 840 SER B N 1
ATOM 13254 C CA . SER B 1 840 ? 6.402 -13.969 23.859 1 94.62 840 SER B CA 1
ATOM 13255 C C . SER B 1 840 ? 5.613 -15.141 23.297 1 94.62 840 SER B C 1
ATOM 13257 O O . SER B 1 840 ? 4.398 -15.047 23.109 1 94.62 840 SER B O 1
ATOM 13259 N N . GLU B 1 841 ? 6.258 -16.25 23.031 1 93.75 841 GLU B N 1
ATOM 13260 C CA . GLU B 1 841 ? 5.586 -17.453 22.562 1 93.75 841 GLU B CA 1
ATOM 13261 C C . GLU B 1 841 ? 4.645 -18 23.641 1 93.75 841 GLU B C 1
ATOM 13263 O O . GLU B 1 841 ? 3.57 -18.531 23.312 1 93.75 841 GLU B O 1
ATOM 13268 N N . GLN B 1 842 ? 5.098 -17.938 24.797 1 93.25 842 GLN B N 1
ATOM 13269 C CA . GLN B 1 842 ? 4.242 -18.344 25.891 1 93.25 842 GLN B CA 1
ATOM 13270 C C . GLN B 1 842 ? 2.969 -17.516 25.953 1 93.25 842 GLN B C 1
ATOM 13272 O O . GLN B 1 842 ? 1.883 -18.031 26.203 1 93.25 842 GLN B O 1
ATOM 13277 N N . ALA B 1 843 ? 3.111 -16.219 25.812 1 94.06 843 ALA B N 1
ATOM 13278 C CA . ALA B 1 843 ? 1.951 -15.328 25.781 1 94.06 843 ALA B CA 1
ATOM 13279 C C . ALA B 1 843 ? 0.964 -15.758 24.703 1 94.06 843 ALA B C 1
ATOM 13281 O O . ALA B 1 843 ? -0.245 -15.805 24.938 1 94.06 843 ALA B O 1
ATOM 13282 N N . ALA B 1 844 ? 1.466 -16.094 23.547 1 93.69 844 ALA B N 1
ATOM 13283 C CA . ALA B 1 844 ? 0.624 -16.547 22.453 1 93.69 844 ALA B CA 1
ATOM 13284 C C . ALA B 1 844 ? -0.087 -17.859 22.797 1 93.69 844 ALA B C 1
ATOM 13286 O O . ALA B 1 844 ? -1.27 -18.031 22.5 1 93.69 844 ALA B O 1
ATOM 13287 N N . SER B 1 845 ? 0.627 -18.781 23.438 1 94.12 845 SER B N 1
ATOM 13288 C CA . SER B 1 845 ? 0.05 -20.062 23.844 1 94.12 845 SER B CA 1
ATOM 13289 C C . SER B 1 845 ? -1.029 -19.844 24.906 1 94.12 845 SER B C 1
ATOM 13291 O O . SER B 1 845 ? -2.062 -20.531 24.891 1 94.12 845 SER B O 1
ATOM 13293 N N . GLU B 1 846 ? -0.748 -18.906 25.812 1 94.44 846 GLU B N 1
ATOM 13294 C CA . GLU B 1 846 ? -1.733 -18.562 26.844 1 94.44 846 GLU B CA 1
ATOM 13295 C C . GLU B 1 846 ? -3.014 -18.016 26.203 1 94.44 846 GLU B C 1
ATOM 13297 O O . GLU B 1 846 ? -4.117 -18.375 26.625 1 94.44 846 GLU B O 1
ATOM 13302 N N . MET B 1 847 ? -2.871 -17.219 25.266 1 94.5 847 MET B N 1
ATOM 13303 C CA . MET B 1 847 ? -4.02 -16.656 24.562 1 94.5 847 MET B CA 1
ATOM 13304 C C . MET B 1 847 ? -4.828 -17.75 23.891 1 94.5 847 MET B C 1
ATOM 13306 O O . MET B 1 847 ? -6.047 -17.844 24.062 1 94.5 847 MET B O 1
ATOM 13310 N N . SER B 1 848 ? -4.133 -18.625 23.188 1 94.56 848 SER B N 1
ATOM 13311 C CA . SER B 1 848 ? -4.793 -19.734 22.5 1 94.56 848 SER B CA 1
ATOM 13312 C C . SER B 1 848 ? -5.504 -20.656 23.484 1 94.56 848 SER B C 1
ATOM 13314 O O . SER B 1 848 ? -6.609 -21.125 23.219 1 94.56 848 SER B O 1
ATOM 13316 N N . ALA B 1 849 ? -4.879 -20.875 24.578 1 93.75 849 ALA B N 1
ATOM 13317 C CA . ALA B 1 849 ? -5.465 -21.75 25.594 1 93.75 849 ALA B CA 1
ATOM 13318 C C . ALA B 1 849 ? -6.738 -21.141 26.172 1 93.75 849 ALA B C 1
ATOM 13320 O O . ALA B 1 849 ? -7.719 -21.859 26.406 1 93.75 849 ALA B O 1
ATOM 13321 N N . ALA B 1 850 ? -6.691 -19.859 26.391 1 94.25 850 ALA B N 1
ATOM 13322 C CA . ALA B 1 850 ? -7.871 -19.172 26.922 1 94.25 850 ALA B CA 1
ATOM 13323 C C . ALA B 1 850 ? -9.031 -19.25 25.922 1 94.25 850 ALA B C 1
ATOM 13325 O O . ALA B 1 850 ? -10.164 -19.547 26.312 1 94.25 850 ALA B O 1
ATOM 13326 N N . LEU B 1 851 ? -8.773 -19.031 24.688 1 94.12 851 LEU B N 1
ATOM 13327 C CA . LEU B 1 851 ? -9.789 -19.078 23.641 1 94.12 851 LEU B CA 1
ATOM 13328 C C . LEU B 1 851 ? -10.352 -20.484 23.5 1 94.12 851 LEU B C 1
ATOM 13330 O O . LEU B 1 851 ? -11.57 -20.672 23.453 1 94.12 851 LEU B O 1
ATOM 13334 N N . ASP B 1 852 ? -9.453 -21.484 23.5 1 93.44 852 ASP B N 1
ATOM 13335 C CA . ASP B 1 852 ? -9.852 -22.875 23.328 1 93.44 852 ASP B CA 1
ATOM 13336 C C . ASP B 1 852 ? -10.68 -23.359 24.516 1 93.44 852 ASP B C 1
ATOM 13338 O O . ASP B 1 852 ? -11.641 -24.109 24.328 1 93.44 852 ASP B O 1
ATOM 13342 N N . SER B 1 853 ? -10.273 -22.969 25.688 1 93.19 853 SER B N 1
ATOM 13343 C CA . SER B 1 853 ? -11.016 -23.359 26.875 1 93.19 853 SER B CA 1
ATOM 13344 C C . SER B 1 853 ? -12.445 -22.828 26.844 1 93.19 853 SER B C 1
ATOM 13346 O O . SER B 1 853 ? -13.391 -23.562 27.156 1 93.19 853 SER B O 1
ATOM 13348 N N . PHE B 1 854 ? -12.641 -21.625 26.453 1 95.06 854 PHE B N 1
ATOM 13349 C CA . PHE B 1 854 ? -13.977 -21.047 26.375 1 95.06 854 PHE B CA 1
ATOM 13350 C C . PHE B 1 854 ? -14.789 -21.734 25.281 1 95.06 854 PHE B C 1
ATOM 13352 O O . PHE B 1 854 ? -15.961 -22.062 25.484 1 95.06 854 PHE B O 1
ATOM 13359 N N . ARG B 1 855 ? -14.172 -21.875 24.141 1 91.94 855 ARG B N 1
ATOM 13360 C CA . ARG B 1 855 ? -14.852 -22.531 23.031 1 91.94 855 ARG B CA 1
ATOM 13361 C C . ARG B 1 855 ? -15.336 -23.922 23.406 1 91.94 855 ARG B C 1
ATOM 13363 O O . ARG B 1 855 ? -16.484 -24.281 23.125 1 91.94 855 ARG B O 1
ATOM 13370 N N . SER B 1 856 ? -14.492 -24.688 24.047 1 88.12 856 SER B N 1
ATOM 13371 C CA . SER B 1 856 ? -14.836 -26.047 24.438 1 88.12 856 SER B CA 1
ATOM 13372 C C . SER B 1 856 ? -15.938 -26.062 25.5 1 88.12 856 SER B C 1
ATOM 13374 O O . SER B 1 856 ? -16.812 -26.938 25.484 1 88.12 856 SER B O 1
ATOM 13376 N N . SER B 1 857 ? -15.891 -25.062 26.328 1 86.81 857 SER B N 1
ATOM 13377 C CA . SER B 1 857 ? -16.828 -25.031 27.453 1 86.81 857 SER B CA 1
ATOM 13378 C C . SER B 1 857 ? -18.203 -24.594 27 1 86.81 857 SER B C 1
ATOM 13380 O O . SER B 1 857 ? -19.203 -24.891 27.656 1 86.81 857 SER B O 1
ATOM 13382 N N . THR B 1 858 ? -18.219 -23.875 25.938 1 85.44 858 THR B N 1
ATOM 13383 C CA . THR B 1 858 ? -19.5 -23.312 25.547 1 85.44 858 THR B CA 1
ATOM 13384 C C . THR B 1 858 ? -20.078 -24.062 24.344 1 85.44 858 THR B C 1
ATOM 13386 O O . THR B 1 858 ? -21.141 -23.703 23.828 1 85.44 858 THR B O 1
ATOM 13389 N N . SER B 1 859 ? -19.234 -25 23.859 1 80.81 859 SER B N 1
ATOM 13390 C CA . SER B 1 859 ? -19.703 -25.875 22.797 1 80.81 859 SER B CA 1
ATOM 13391 C C . SER B 1 859 ? -20.375 -27.125 23.359 1 80.81 859 SER B C 1
ATOM 13393 O O . SER B 1 859 ? -20.172 -27.469 24.531 1 80.81 859 SER B O 1
ATOM 13395 N N . THR B 1 860 ? -21.547 -27.562 22.938 1 66.69 860 THR B N 1
ATOM 13396 C CA . THR B 1 860 ? -22.125 -28.797 23.438 1 66.69 860 THR B CA 1
ATOM 13397 C C . THR B 1 860 ? -21.359 -30.016 22.938 1 66.69 860 THR B C 1
ATOM 13399 O O . THR B 1 860 ? -21.578 -31.141 23.391 1 66.69 860 THR B O 1
ATOM 13402 N N . LEU B 1 861 ? -20.531 -29.766 21.766 1 54.5 861 LEU B N 1
ATOM 13403 C CA . LEU B 1 861 ? -19.984 -30.969 21.172 1 54.5 861 LEU B CA 1
ATOM 13404 C C . LEU B 1 861 ? -18.984 -31.641 22.125 1 54.5 861 LEU B C 1
ATOM 13406 O O . LEU B 1 861 ? -18.078 -30.984 22.641 1 54.5 861 LEU B O 1
ATOM 13410 N N . LEU B 1 862 ? -19.5 -32.5 22.797 1 45.84 862 LEU B N 1
ATOM 13411 C CA . LEU B 1 862 ? -18.531 -33.438 23.328 1 45.84 862 LEU B CA 1
ATOM 13412 C C . LEU B 1 862 ? -17.422 -33.719 22.297 1 45.84 862 LEU B C 1
ATOM 13414 O O . LEU B 1 862 ? -17.719 -34.062 21.156 1 45.84 862 LEU B O 1
ATOM 13418 N N . GLU B 1 863 ? -16.453 -32.844 22.281 1 42.28 863 GLU B N 1
ATOM 13419 C CA . GLU B 1 863 ? -15.344 -33.156 21.391 1 42.28 863 GLU B CA 1
ATOM 13420 C C . GLU B 1 863 ? -15.32 -34.625 21 1 42.28 863 GLU B C 1
ATOM 13422 O O . GLU B 1 863 ? -15.242 -35.5 21.859 1 42.28 863 GLU B O 1
ATOM 13427 N N . LEU B 1 864 ? -16.047 -35.031 20 1 34.25 864 LEU B N 1
ATOM 13428 C CA . LEU B 1 864 ? -15.695 -36.344 19.438 1 34.25 864 LEU B CA 1
ATOM 13429 C C . LEU B 1 864 ? -14.188 -36.438 19.219 1 34.25 864 LEU B C 1
ATOM 13431 O O . LEU B 1 864 ? -13.594 -35.562 18.562 1 34.25 864 LEU B O 1
ATOM 13435 N N . THR B 1 865 ? -13.359 -36.812 20.172 1 30.45 865 THR B N 1
ATOM 13436 C CA . THR B 1 865 ? -12.086 -37.469 19.938 1 30.45 865 THR B CA 1
ATOM 13437 C C . THR B 1 865 ? -12.055 -38.125 18.562 1 30.45 865 THR B C 1
ATOM 13439 O O . THR B 1 865 ? -12.805 -39.062 18.281 1 30.45 865 THR B O 1
ATOM 13442 N N . THR B 1 866 ? -12.031 -37.344 17.422 1 26.28 866 THR B N 1
ATOM 13443 C CA . THR B 1 866 ? -11.406 -38.125 16.359 1 26.28 866 THR B CA 1
ATOM 13444 C C . THR B 1 866 ? -10.023 -38.594 16.781 1 26.28 866 THR B C 1
ATOM 13446 O O . THR B 1 866 ? -9.266 -37.875 17.406 1 26.28 866 THR B O 1
#

Solvent-accessible surface area (backbone atoms only — not comparable to full-atom values): 90296 Å² total; per-residue (Å²): 118,74,75,58,52,42,22,43,44,20,38,60,58,29,43,44,53,52,40,41,72,34,62,43,46,66,86,61,20,46,38,67,58,39,79,26,54,30,94,89,43,98,58,70,42,62,40,49,33,35,35,37,55,83,46,94,66,36,75,88,94,57,39,59,31,38,35,36,53,32,36,46,85,49,78,87,46,74,65,56,52,50,51,42,39,46,48,29,68,8,78,84,39,69,23,59,32,30,32,41,28,18,38,59,50,41,45,38,26,20,35,78,72,62,43,66,35,16,56,68,75,33,85,51,29,64,73,82,30,54,88,33,42,47,61,43,52,51,48,34,68,76,33,59,73,55,38,69,44,66,50,75,80,40,66,44,97,63,47,67,52,48,65,68,58,59,39,25,39,44,54,68,63,29,44,52,41,51,48,50,50,48,51,49,46,42,36,69,70,60,71,50,74,89,50,49,66,60,41,49,49,52,54,51,47,54,51,47,49,52,52,42,30,50,70,38,86,90,46,69,68,87,54,71,80,49,50,63,64,55,40,69,52,57,79,92,46,15,58,56,39,35,50,49,52,53,48,46,48,50,44,45,45,70,33,70,79,53,45,70,52,58,62,67,77,71,77,81,78,53,32,62,50,44,36,51,48,36,37,60,57,45,58,43,24,57,77,59,28,33,96,77,14,58,68,41,51,52,50,46,45,47,47,62,64,46,58,84,51,85,68,81,75,73,80,79,49,65,71,57,50,52,36,52,43,32,59,77,39,68,55,52,66,53,52,43,46,69,70,70,49,75,66,51,30,34,38,16,61,41,27,47,58,22,64,60,56,48,49,52,48,52,48,37,50,50,51,51,51,48,33,44,75,68,65,74,44,52,72,70,56,46,52,52,49,52,50,43,55,35,51,58,21,59,34,31,20,12,64,50,52,68,38,21,29,45,15,31,47,46,26,40,70,74,57,27,63,62,44,51,55,40,63,29,51,61,76,40,74,81,25,78,92,54,34,68,90,54,38,64,29,39,32,34,52,38,55,56,68,77,93,42,66,44,72,84,76,56,51,71,74,31,54,66,74,48,90,71,87,74,47,45,38,55,62,51,48,52,52,50,50,54,45,16,28,18,73,64,11,37,37,37,35,46,40,55,38,30,62,28,49,28,74,88,31,22,65,57,42,51,48,44,52,46,51,26,44,64,46,33,30,36,38,48,32,61,55,67,45,28,48,74,77,37,74,51,39,36,27,36,42,31,35,30,27,38,38,78,70,46,42,75,41,30,92,70,57,82,51,63,23,24,35,28,42,39,65,57,81,44,49,42,71,81,54,51,61,44,89,88,50,65,56,67,58,43,36,54,50,47,32,70,46,55,80,56,85,66,73,77,44,70,59,84,53,33,39,33,41,64,42,54,43,58,61,36,71,69,35,92,55,32,58,59,45,52,64,61,65,44,65,72,58,60,56,42,50,54,52,33,48,73,75,66,26,44,31,41,55,75,49,27,78,53,78,65,37,42,18,54,60,73,57,81,61,51,43,33,47,62,91,69,25,54,26,41,48,42,36,39,76,72,16,35,35,91,82,46,38,67,42,90,61,72,47,10,26,38,52,44,62,51,50,48,51,53,48,50,22,62,74,67,72,45,78,52,30,75,53,51,79,53,24,28,38,31,16,27,37,34,73,93,28,47,42,27,15,16,50,42,66,58,43,63,40,86,83,80,61,50,59,44,61,83,37,37,31,26,20,55,40,18,28,52,39,42,60,53,66,91,76,44,43,45,63,31,52,29,45,31,32,46,58,17,48,36,28,56,49,48,66,34,57,42,28,39,34,58,74,56,27,36,47,49,45,70,54,52,30,63,41,62,42,66,58,77,95,34,56,69,58,39,50,50,51,40,50,50,32,54,51,31,44,50,48,17,52,51,38,36,51,47,16,54,51,39,34,51,48,26,51,50,52,39,23,57,70,53,34,81,58,66,73,70,79,122,117,73,76,59,52,40,24,44,44,19,38,60,61,30,44,45,54,52,41,40,72,35,62,42,45,66,85,60,20,45,39,66,58,39,79,25,54,31,93,88,42,96,60,69,43,63,40,48,33,36,35,37,53,80,47,94,67,37,73,86,94,56,39,59,30,38,35,35,54,33,35,46,85,48,78,85,46,72,65,55,52,51,52,40,40,45,46,28,67,9,80,83,39,69,22,59,32,30,31,41,30,18,37,59,50,41,46,38,26,21,36,76,73,62,45,67,36,16,55,68,73,32,84,52,29,63,73,81,30,54,89,33,41,46,59,44,52,50,49,36,69,76,33,61,72,54,38,68,45,65,49,76,81,39,66,43,97,61,52,70,52,49,66,70,56,60,40,24,39,44,55,70,63,29,44,51,41,50,48,49,50,49,50,48,47,43,37,68,70,59,74,51,74,87,51,48,65,60,41,48,49,51,54,52,45,54,51,48,50,52,51,42,32,52,70,37,85,90,46,72,68,84,54,72,81,50,50,63,64,54,40,69,52,56,78,91,45,14,58,58,39,36,52,49,52,51,48,45,47,50,42,45,45,69,33,72,79,53,46,70,51,59,62,67,78,72,77,82,80,53,32,63,53,44,36,52,48,34,36,59,57,46,58,41,25,57,78,60,26,35,96,78,14,59,69,39,51,54,51,46,44,48,47,61,64,48,56,84,54,84,69,81,76,74,81,81,47,65,71,55,51,52,37,52,42,31,58,77,40,69,55,53,65,52,52,41,47,68,70,69,48,74,66,50,30,34,37,16,61,40,29,46,57,23,64,61,56,49,49,51,48,53,49,36,51,50,50,50,50,47,34,42,73,66,64,73,44,53,71,68,56,47,54,52,49,52,50,42,57,35,50,57,23,58,33,31,21,14,64,50,52,68,39,21,30,44,15,29,45,47,25,39,70,73,57,27,61,60,44,50,53,41,64,30,52,60,78,40,72,79,26,80,92,54,35,66,89,54,36,64,30,39,33,35,53,38,55,56,67,77,94,42,67,43,72,84,77,54,50,72,73,32,53,66,76,47,87,73,86,75,47,46,39,55,64,52,49,53,53,50,50,55,44,17,27,19,72,63,12,38,37,40,36,46,39,56,36,30,61,27,50,27,74,88,31,20,64,56,43,54,49,44,52,46,52,26,44,64,47,33,32,35,38,48,29,61,56,67,44,29,46,73,76,37,75,51,39,37,26,37,42,33,35,30,25,38,38,76,70,47,42,77,40,31,90,71,57,81,52,62,23,24,34,30,42,38,64,58,80,44,48,41,70,82,54,50,60,46,88,89,52,65,56,68,58,43,36,54,52,47,30,70,46,56,81,56,84,66,74,76,45,73,58,84,53,33,38,34,41,64,43,53,44,59,60,34,70,68,36,93,55,32,58,60,45,53,64,61,65,44,66,72,59,60,56,40,49,53,50,33,47,73,74,65,25,45,30,40,55,75,50,26,77,53,79,65,37,43,17,52,61,73,58,83,61,50,43,34,49,62,91,69,26,53,26,40,50,41,36,38,75,74,17,37,34,90,82,45,37,67,42,90,61,71,49,11,27,39,53,47,62,51,50,48,52,53,48,49,23,62,76,68,71,44,78,52,30,74,53,52,78,52,24,26,36,32,17,27,35,33,74,92,30,48,41,27,13,17,51,42,66,58,43,62,40,85,84,79,61,52,61,44,61,82,38,36,32,26,19,54,40,17,30,53,38,41,58,52,66,90,76,44,42,45,66,34,52,28,46,31,32,48,58,18,50,36,27,57,48,49,66,34,58,42,27,41,34,57,71,57,28,35,48,48,47,70,51,52,30,63,41,62,42,66,57,78,94,34,56,67,56,38,49,53,50,40,51,49,31,53,50,30,45,51,48,18,52,52,37,36,51,48,15,54,50,40,34,51,48,25,52,49,52,38,23,55,67,53,33,80,57,66,73,73,79,121

Secondary structure (DSSP, 8-state):
-HHHHHHHHIIIIIIHHHHHHTT--HHHHEEEEEEE--TT-SS-EEEEEEE---STTS-TTS--EEEEE--TT----HHHHHHHHHHHTSTTT--SEEEEE-SS-EEEEETTT-PBPEETTB--S----GGGHHHHHHHHHH-TT--EE--TT---SS-S--PPPP-----HHHHHHHHHHHHHHHHHHH---TTHHHHHHHHHHHHHHHHHHHHSTT---SSS--HHHHHTS-GGGHHHHHHHHHHHHHHHHH-GGGTTTT-SPP----HHHHHHHHHHHHT--HHHH-TTHHHHHHHHHHHHHHTT-TT--PPPPHHHHHHHHHHH-TTHHHHHHHTTSPPP-EEETT-TTTHHHHHHHHHHHHHHHHHHHTTSS-HHHHHHHHHHHHHHSEEEEESSHHHHHHHHHHHHHHT-SS--EEES-TTSTT-SS--SSS--EEEEEE-PPSS-B-TTTS-HHHHTT-SS---BHHHHHHHHHHHHEEEEEEEEEEEEHHHHH-GGGHHHHHHHHHHEEEEEEEEPPGGGGGGGT----EEEEEEEEPPHHHHHTTTT---EEEEEEE----B-TTSPBPTT--HHHHHHHHHHHTT--SS-EEETTEEEEEEEHHHHHHSSS----HHHH-HHHHHHHHHHHHTT-EEHHHH-SS--EE--PPPGGGEE-TTT-SEEEE-TTTTB-TTS-B---S-EE-HHHHHHHHHHHHHHTS-SSB--TT-EEEE-BSTTTTT-EEE---EE-TTT--EE-S-EEE-TTEEEE---TTTS-HHHHHHHHHTSHHHHHHHHH-B--TT--B--HHHHHH-EE--TT-HHHHHHHHHHHHHHHHHHHHHHHHHHHHHHHHHHHHHHHH--------/-HHHHHHHHIIIIIIHHHHHHTT--HHHHEEEEEEE--TT-SS-EEEEEEE---STTS-TTS--EEEEE--TT----HHHHHHHHHHHTSTTT--SEEEEE-SS-EEEEETTT-PBPEETTB--S----GGGHHHHHHHHHH-TT--EE--TT---SSSS--PPPP-----HHHHHHHHHHHHHHHHHHH---TTHHHHHHHHHHHHHHHHHHHHSTT---SSS--HHHHHTS-GGGHHHHHHHHHHHHHHHHH-GGGTTTT-SPP----HHHHHHHHHHHHTS-HHHH-TTHHHHHHHHHHHHHHTT-TT--PPPPHHHHHHHHHHH-TTHHHHHHHTTSPPP-EEETT-TTTHHHHHHHHHHHHHHHHHHHTTSS-HHHHHHHHHHHHHTSEEEEES-HHHHHHHHHHHHHHT-SS--EEES-TTSTT-SS--SSS--EEEEEE-PPSS-B-TTTS-HHHHTT-SS---BHHHHHHHHHHHHEEEEEEEEEEEEHHHHH-GGGHHHHHHHHHHEEEEEEEEPPGGGGGGGT----EEEEEEEEPPHHHHHTTTT---EEEEEEE----B-TTSPBPTT--HHHHHHHHHHHTT--SS-EEETTEEEEEEEHHHHHHSSS----HHHH-HHHHHHHHHHHHTT-EEHHHH-SS--EE--PPPGGGEE-TTT-SEEEE-TTTTB-TTS-B---S-EE-HHHHHHHHHHHHHHTS-SSB--TT-EEEE-BSTTTTT-EEE---EE-TTT--EE-S-EEE-TTEEEE---TTTS-HHHHHHHHHTSHHHHHHHHH-EEETTEEE--HHHHHH-EE--TT-HHHHHHHHHHHHHHHHHHHHHHHHHHHHHHHHHHHHHHHH--------

InterPro domains:
  IPR002052 DNA methylase, N-6 adenine-specific, conserved site [PS00092] (444-450)
  IPR003356 DNA methylase, adenine-specific [PF02384] (291-549)
  IPR029063 S-adenosyl-L-methionine-dependent methyltransferase superfamily [G3DSA:3.40.50.150] (314-611)
  IPR029063 S-adenosyl-L-methionine-dependent methyltransferase superfamily [SSF53335] (174-572)
  IPR029464 Type I restriction enzyme R protein, N-terminal doma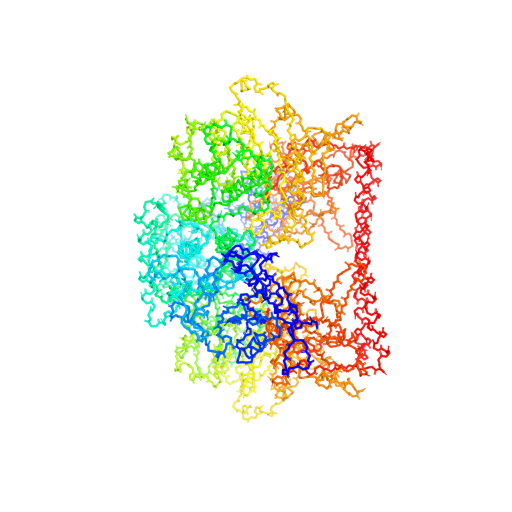in [PF13588] (42-113)
  IPR038333 Type I restriction enzyme EcoKI-like, methylase subunit, N-terminal domain superfamily [G3DSA:1.20.1260.30] (172-313)
  IPR044946 Type I restriction modification DNA specificity domain superfamily [G3DSA:3.90.220.20] (646-860)
  IPR052916 Type I Restriction Enzyme MTase Subunit [PTHR42998] (255-585)

Nearest PDB structures (foldseek):
  8w2p-assembly1_A  TM=5.776E-01  e=4.973E-21  Geobacillus stearothermophilus
  8cxu-assembly3_C  TM=6.502E-01  e=2.998E-18  Clostridioides difficile 630
  7lnj-assembly3_C  TM=6.502E-01  e=8.489E-18  Clostridioides difficile 630
  8q56-assembly1_A-2  TM=5.454E-01  e=7.366E-15  Salmonella enterica subsp. enterica serovar Typhimurium str. D23580
  7qw8-assembly1_A  TM=3.777E-01  e=2.286E-13  Geobacillus stearothermophilus

Sequence (1732 aa):
MSKSANETETVIKRILPYLQRRGYEIETDLHFETAASTPERYEAGFVDILVWPNDKTYPKGKPAFLIEAKRIAKKLSEQDKKQALSYARADGYDVPFVVVCNGAEIRSYNAKTGEPIQWNGKLSSKIPAKSQLKSVLKDFKTDPQAVRIELPGEDGPLDGSSALPFRPSLPLRQLNALFSRCHDAIRKNEKDENHIFDDFSKLLFLKLLEEKADTEEGFNLPYSYTFHELAALPDAKADQVQNAIMDMIKKIRTDKSYGDVLANPIHLKVAKTFLYLVRQLAAVSFTDSTTDSKGAAFEYFVRATLKGKKLGQYFTPRPLVRLMSAIVGQEKIVNALLSGAAAPKVLDPACGTGGFLVYLMGDSLRVANQKLADRAINAATHRELVRKIRQQVFFGSDANEGVACAAKMNMIVAGDGHSNIQPENSLARTAKNWNIQDSDCDFILTNPPFGTSESGALSDKDMGQFEVQTTKGQLLFLQKMVLSARRGGEICTVIDEGVLNTDTAAPIRKWLLSKAKLLAVVRLPDETFRPNKINVRSSVLYLQRMTEEEEEIADDIKYPVAFCDIETFGMDGAGDIARNFDLDTLIDSVGKNILRTGRTRSGKHWSVFDVAVLMIRDDKASRFDVKYWRPGVTNAMKEIVSVGGKTIKELNTIPTARGTSPSADSYVDAADGYALVIKSGSNISRYGELIVDGDYIEKSLFDEYVEKAHTQGRNFNLVRPGDVLVSSTGDGTLGKCCVYRPSTDPITGETVPYAAIAEGHVAIIRVDPDVIWPEYLCDYLRVGFGAQQIERLYTGSTGMIELTPAALDEVVVNLLSGIEEQKKYSEALRKGEAQARSTSEQAASEMSAALDSFRSSTSTLLELTTMSKSANETETVIKRILPYLQRRGYEIETDLHFETAASTPERYEAGFVDILVWPNDKTYPKGKPAFLIEAKRIAKKLSEQDKKQALSYARADGYDVPFVVVCNGAEIRSYNAKTGEPIQWNGKLSSKIPAKSQLKSVLKDFKTDPQAVRIELPGEDGPLDGSSALPFRPSLPLRQLNALFSRCHDAIRKNEKDENHIFDDFSKLLFLKLLEEKADTEEGFNLPYSYTFHELAALPDAKADQVQNAIMDMIKKIRTDKSYGDVLANPIHLKVAKTFLYLVRQLAAVSFTDSTTDSKGAAFEYFVRATLKGKKLGQYFTPRPLVRLMSAIVGQEKIVNALLSGAAAPKVLDPACGTGGFLVYLMGDSLRVANQKLADRAINAATHRELVRKIRQQVFFGSDANEGVACAAKMNMIVAGDGHSNIQPENSLARTAKNWNIQDSDCDFILTNPPFGTSESGALSDKDMGQFEVQTTKGQLLFLQKMVLSARRGGEICTVIDEGVLNTDTAAPIRKWLLSKAKLLAVVRLPDETFRPNKINVRSSVLYLQRMTEEEEEIADDIKYPVAFCDIETFGMDGAGDIARNFDLDTLIDSVGKNILRTGRTRSGKHWSVFDVAVLMIRDDKASRFDVKYWRPGVTNAMKEIVSVGGKTIKELNTIPTARGTSPSADSYVDAADGYALVIKSGSNISRYGELIVDGDYIEKSLFDEYVEKAHTQGRNFNLVRPGDVLVSSTGDGTLGKCCVYRPSTDPITGETVPYAAIAEGHVAIIRVDPDVIWPEYLCDYLRVGFGAQQIERLYTGSTGMIELTPAALDEVVVNLLSGIEEQKKYSEALRKGEAQARSTSEQAASEMSAALDSFRSSTSTLLELTT

Radius of gyration: 41.73 Å; Cα contacts (8 Å, |Δi|>4): 3407; chains: 2; bounding box: 102×109×85 Å

Foldseek 3Di:
DVQLVQLVCLCVQFVVLQLVLLVDDCVAFWDAQCWFDFPVDPDTGTFGIFGHHPDPLDDPQETAETEHEHGAPDDDDVVSLVVRLRRCPTPRHVYQKYWYYDSQAIWIAGSPPSHTAAELNHRFQDDARPNQSSVQVVVCVVPSHHRYGYRPPLHDLLPFANAAHGAHADAPVVLLVLLVVLLVLQCVQVVDNPCSLLQLLLVLLLQLLSLCSHRDPPRGQLDRDHLLVLLPDDQVCLVVLVVRSVVSLVSLCVDCQLPCLSVDDRPRDDSNSSNVSSNSSSNHDQVSHDPLGVLVSLVSSCLSSCQPDPPLDFDQFLLVLLLLCLQVPLCVQLVCVVVVDDRAAEEAAAQQLNSNPLVSLVSNLVVLVVCVVVVVDDPVVSVVSNVCSQEPHYAYEHQDPSRLSNNSSSSVSSPRRHSNGYNHDSLACPDDSFHLVAQRHQEYEYEDRPPDFQVPVYDPVSQVSADDDDRGDVLSVLRRNLSNHDAFHKYKYKAFQQCQAPLVNLVSLLVQLLFKDFAEKEWAEQLSRLLSVDGTTMIMTIITGHDPVCSVVSLPDKDKYKYKYAQDCCQDNNGDHDPPDDSVCVSNVCSVPRRPDDAWDDDDRMIIDIDIQNVLNPDPSSGDHNLQVPPPLVVVLVVLVVVPWAFLLVFFPAQKAAAAADDPVFWDAPVQAAAAEQELPQQFDLLQAGDPDDTGGHVVVLVVQVVVCVVVVHRHWWDAQQKKKAQFWWDPRHQGIHGDHFDQDPPVRDTDHRTYTYHRRIIIGDGDCQQENSLLVNCCRSPNSVVSQSSNRWHDIHGTIGDGSVSSRGRIDRCDPHHVVSCVVSVVSSVVVVVVVVVVVVVVVVVVVVVVVVCVVVDPPPPPPD/DVQLVQLVCLCVQFVVLQLVLLPDDCVAFWDAQCWFDFPVDPDTGTFGIFGHHPDPLDDPQETAETEHEHGAPDDDDPVSLVVQLRRCPTPGHVYQKYWYYDSQAIWIAGSPPSHTAAELNHRARDDARPNQSSVQVVVCVVPSHHRYGYRPPLHDLLPFANAAHGAHADAPVVLLVLLVVLLVLQCVQVVDNPCSLLQLLLVLLLQLLSVCSHRDPPRGQLDRDHLLVLLPDDQVCLVVLVVRSVVSLVSLCVDCQLPCLSVDDRPRDDSNSSNVSSNSSSNHDQVSHDPVGVLVSLVSSCLSSCQPDPPLDFDQFLLVLLLLCLQVPLCVQLVCVVVVDDRAAEEAAAQQLNSNPLVSLVSSLVVLVVCVVVVVDDPVVSVVSNVCSQEPHYAYEHQDPSRLSNNSSSSVSSPRRHSNGYNHDSLACPDDSFHLVAQRHQEYEYEDRPPDFQVPVYDPVSQVSAPDDDRGDVLSVLRRNLSNHDAFHKYKYKAFQQCQAPLVNLVSLLVQLLFKDFAEKEWAEQLSRLLSVDGTTMIMTMITGHDPVCNVVSLPDKDKYKYKYAQDCCQDNNGDHDPPDDSVCVSNVCSVPRRPDDAWDDDDRMIIDIDIQNVLNPDPSSGDHNLQVPPPLVVVLVVLVVVPWAFLLVFFPAQKAAAAADDPVFWDDPVQAAAAEQELPQQFDLLQAGDPDDTGGHVVVLVVQVVVCVVVVHRHWWDAQQKKKAQFWWDPRHQGIHGDHFDQDPVVRDTDHRTYTYHRRIIIGDGDCQQENSLLVNCCRSPNSVVSQSSNRWHDIHGTIGDGSVSSRGRIDRCDPHHVVSCVVSVVSSVVVVVVVVVVVVVVVVVVVVVVVVCVVVDPPPPPPD